Protein AF-Q8NFA0-F1 (afdb_monomer)

Secondary structure (DSSP, 8-state):
--------TTS-HHHHHHTS-HHHHHHHHHHHHHHHGGGSEE-HHHHIIIII-TTS-HHHHHHHHHHTT-BTTBEEHHHHHHHHHHHHH--HHHHHHHHHHHHB-TTSS-EEHHHHHHHHHHHHSS--TTHHHHTTT-SEE-HHHHHHHHHH-TTSSHHHHHHHSTT----S-----PPPHHHHHHTTSSS-HHHHHHHHHHHHHHHTT-SSSS--HHHHHHHHTTTS-HHHHHHHHHHH-TT-SSS--HHHHHHHHIIIIIS-HHHHHHHHHHHH-SS-SSEE-HHHHHHHHHHHHHHHHHH--S--GGGGS-HHHHHHHHHHHH-SS-SSSEEHHHHHHHHHH-HHHHHHHHHHHHHHHHTS-PPPSSHHHHHHHHHHHHHHHHTT---TT-EEEEEEHHHHHHHHHHTT----------------------------------------------------------------------------------PPP------------------PPPPPP-SB--GGGBPPPSS-PEESS-S-SPBP-SSPP-BTTTEEEEEHHHHHHHHHHH-BS---EEEEEE-TTT--EEE-SS-EEEEEEEEPPP-----S-TT---S-PPPTT-----EEEEEEEE-TT-BHHHHHHHHHHHHT--GGGEEEEEEEETTEEEE---TT-BTTTTT--TT-EEEEEE--TTS--HHHHHHHHHGGG---------TT--EE---SS-HHHHHHHHHHHT-HHHHHHHHTTGGGGS--TT-TTS-TTHHHHHHHHHHHHHTSSS-SEE--HHHHHHHHHH-GGG-SS----HHHHHHHHHHHHHHHT-S-SS---------TT--HHHHHHHHHHHHHTT--SHHHHHH-EEEEEEEEETTT--EEEEEEEESSEEEEP---SEEEEEEEEE-TT-PPPEEEEEEEETT-BHHHHHHHHHHHHS--GGGEEEEEEETTEEEE---TTSBP---SSSEEEEEE-------------------------------------PPPP--------------------S-TT--------PPP-SEEEEEEEEEEE-SS-SSGGGTEEEEEEEEEEEEE--TT-BHHHHHHHHHHHHGGGBPPPPP--TT-TTTHHHHTT--SSSEEEEEE-TTSSSBSSS-GGG--S-EE--SSSSB---TT-EEEEEE-HHHHHHTB-HHHHT--EEPHHHHHHHHHHHPPEEHHHHHHHHTSEEEPPGGG-EEETTTTEEE-EEEEEEEEE--SEEEEEEE-EEEETTEEEE----EE--SSSB-GGGGBPPP-GGGG---------------------------------------------------------------------------------------------------------------------------------------------------------------------------------------------EEEEEEEEEEEETTEEEEEEEEE-TTS-EEEEETTEEEEE-GGGS--TTEEEEEEEETT--GGGGSPP-TTPPPP--HHHHHHHHHHHHHHHHH-

Solvent-accessible surface area (backbone atoms only — not comparable to full-atom values): 99088 Å² total; per-residue (Å²): 137,84,80,80,76,57,63,65,80,78,53,51,59,70,62,33,51,76,74,48,53,72,70,56,51,51,38,41,51,53,30,49,46,70,74,27,56,90,67,68,26,39,43,67,70,54,42,38,52,60,50,74,28,85,64,48,56,68,71,53,44,50,52,53,40,44,54,38,46,35,50,99,83,18,28,44,62,70,37,49,51,30,42,52,35,43,72,48,72,41,52,73,68,45,44,48,51,51,58,49,58,79,43,30,44,101,84,66,64,36,30,42,50,72,61,39,46,51,50,29,37,73,68,58,68,53,68,50,80,70,54,59,69,58,43,70,93,40,67,61,35,41,64,71,59,46,46,58,44,41,71,74,41,30,68,58,45,66,70,38,33,41,74,62,33,91,89,44,88,60,37,70,68,71,89,82,75,74,82,50,70,55,59,55,49,28,74,45,35,70,41,51,54,68,54,50,58,53,34,49,58,41,48,55,55,57,25,68,71,25,91,85,65,44,43,23,65,84,53,46,36,65,59,49,32,74,87,44,53,72,86,51,36,58,26,46,46,51,43,30,23,77,74,68,81,69,40,45,48,77,64,31,50,51,48,37,49,17,30,53,64,55,41,58,71,70,44,26,46,52,43,52,47,39,29,45,29,76,86,66,84,66,43,30,42,63,64,36,45,48,53,44,52,53,52,36,53,48,52,44,62,68,66,46,89,78,87,56,75,73,81,77,50,58,71,68,56,54,49,51,50,49,45,78,74,40,30,84,82,73,78,66,38,32,42,64,68,31,47,49,64,53,38,76,78,34,69,51,52,48,52,51,52,52,50,52,42,35,41,42,33,44,63,66,47,46,79,69,92,44,52,56,55,45,36,50,41,54,47,57,50,49,62,40,54,61,74,71,59,74,53,64,80,42,54,36,30,54,41,28,31,71,47,52,51,46,43,35,57,43,23,62,55,81,79,77,82,82,81,82,76,78,92,72,91,77,81,90,79,94,75,91,79,87,82,90,84,86,88,86,81,89,80,85,83,81,86,87,79,91,77,91,75,90,76,91,72,88,80,75,88,73,91,70,88,75,86,85,81,83,88,78,87,77,91,77,89,80,90,81,95,72,88,75,86,70,93,71,79,89,65,93,70,86,79,79,92,80,91,81,93,75,90,76,76,91,68,94,73,83,90,90,84,91,85,74,79,69,61,82,67,70,51,44,57,32,65,89,51,38,50,85,74,91,66,98,49,56,62,77,48,79,42,56,66,52,62,44,73,76,71,74,76,42,80,81,69,52,27,43,81,40,51,53,59,59,48,53,31,50,37,70,76,46,35,58,80,41,59,35,56,27,48,22,38,63,37,94,85,78,67,47,57,41,74,43,82,75,46,33,39,33,36,35,39,30,67,51,79,80,83,74,76,92,70,87,75,98,83,78,84,89,78,77,71,78,56,94,79,58,78,77,78,61,56,51,57,28,32,36,64,42,55,52,81,42,28,44,42,61,51,50,55,51,48,20,63,76,70,71,43,58,68,94,40,53,49,48,25,44,56,79,46,101,93,40,69,45,76,61,82,64,42,82,48,27,35,56,80,72,63,61,54,69,72,40,42,34,33,41,45,59,49,42,97,44,68,18,47,64,65,63,53,51,48,63,75,52,40,95,77,52,85,72,80,62,46,75,32,60,66,56,51,36,8,31,48,42,82,33,41,33,33,32,55,42,20,40,49,52,46,56,62,55,37,58,71,61,37,53,39,36,64,70,51,53,56,42,64,41,53,22,55,80,32,87,88,27,58,56,25,52,50,41,50,33,47,31,57,50,50,41,58,39,48,61,21,47,36,54,54,45,69,62,56,67,39,52,50,48,47,29,71,78,39,60,87,70,45,78,67,61,82,67,60,33,68,63,48,41,53,52,51,52,48,38,39,26,37,6,30,21,73,42,79,71,66,70,91,76,86,87,74,76,35,89,84,56,58,67,70,59,52,40,49,53,42,48,51,56,45,53,54,46,52,37,26,66,49,46,66,35,25,40,22,29,35,36,41,38,37,34,32,71,84,78,63,52,70,44,51,48,53,46,78,38,57,57,46,76,29,50,65,86,71,75,77,54,40,79,45,76,37,41,37,39,57,66,79,23,62,74,30,36,31,39,30,39,81,38,52,72,81,37,29,38,51,54,52,38,48,57,48,19,74,72,74,77,44,58,53,89,25,54,45,51,33,36,34,42,83,37,40,77,75,49,66,75,57,50,88,41,66,64,74,88,64,93,82,43,48,60,34,33,34,49,47,71,76,79,78,73,91,72,78,82,73,77,85,77,89,75,89,85,83,81,88,86,85,85,88,82,84,85,88,79,81,91,86,86,83,85,84,78,84,82,86,84,81,90,85,89,88,82,93,74,87,70,89,67,77,75,78,80,77,75,83,64,76,86,71,50,74,82,68,88,75,76,92,65,84,80,82,44,55,39,49,31,30,36,29,39,67,46,77,44,94,58,39,58,29,35,74,48,29,49,39,77,41,77,41,58,72,56,44,72,36,73,39,49,102,80,33,27,32,38,56,47,54,51,48,50,42,47,46,46,49,78,31,39,61,79,80,67,81,94,67,95,81,57,65,63,57,47,75,60,62,75,63,76,60,97,53,69,49,47,46,20,36,6,30,93,83,59,54,34,23,53,68,50,39,57,72,58,64,43,62,28,58,75,57,69,81,38,86,51,75,53,86,67,78,96,44,25,36,25,40,37,40,37,70,62,48,48,69,75,29,44,40,70,66,53,72,70,51,58,47,74,39,72,43,31,58,52,42,51,46,64,66,61,54,65,44,47,48,68,56,22,51,51,58,52,47,36,78,42,74,43,49,91,92,55,49,39,72,36,85,87,75,75,40,71,34,51,26,36,39,29,38,38,41,68,42,82,28,51,33,42,33,39,34,52,49,39,69,44,82,54,97,92,39,79,44,69,61,80,65,32,54,50,68,68,58,60,74,35,64,61,64,89,55,40,64,86,75,68,74,80,75,76,70,79,69,85,81,80,80,91,73,84,84,90,82,89,88,83,90,82,86,80,89,88,79,88,82,87,85,86,84,87,89,83,91,81,92,84,82,87,79,89,84,88,82,91,82,85,84,84,90,86,84,86,80,87,85,89,87,90,86,89,86,83,87,86,82,90,83,81,92,75,91,81,79,85,81,90,76,88,81,90,82,90,84,84,82,90,82,83,88,82,85,86,84,89,76,87,76,86,69,81,83,73,87,76,77,84,84,76,90,82,85,87,83,82,89,83,81,88,84,88,80,80,87,81,90,82,86,83,84,82,88,84,83,88,87,89,90,84,92,87,84,90,83,91,80,91,77,87,77,86,80,78,86,76,88,76,84,84,82,88,84,81,89,84,91,84,82,89,79,93,74,97,70,83,86,77,76,72,85,79,74,75,82,74,86,68,65,72,31,23,33,53,41,26,34,31,26,50,49,78,51,97,93,49,64,52,34,33,22,40,37,44,44,96,87,76,45,37,33,40,35,52,34,47,42,53,45,81,51,61,84,86,74,60,73,56,61,43,51,34,37,41,35,27,40,44,55,90,70,73,62,72,82,70,54,82,88,59,84,94,60,72,68,59,85,55,64,68,58,53,50,53,42,57,64,48,47,58,54,49,67,74,70,108

Radius of gyration: 48.59 Å; Cα contacts (8 Å, |Δi|>4): 2078; chains: 1; bounding box: 145×130×145 Å

InterPro domains:
  IPR001394 Peptidase C19, ubiquitin carboxyl-terminal hydrolase [PF00443] (734-1564)
  IPR002048 EF-hand domain [PF13202] (236-253)
  IPR002048 EF-hand domain [PF13202] (272-293)
  IPR002048 EF-hand domain [PS50222] (228-263)
  IPR002048 EF-hand domain [PS50222] (264-299)
  IPR002048 EF-hand domain [SM00054] (232-260)
  IPR002048 EF-hand domain [SM00054] (268-296)
  IPR002048 EF-hand domain [cd00051] (237-293)
  IPR006615 Peptidase C19, ubiquitin-specific peptidase, DUSP domain [PF06337] (393-585)
  IPR006615 Peptidase C19, ubiquitin-specific peptidase, DUSP domain [PS51283] (369-585)
  IPR006615 Peptidase C19, ubiquitin-specific peptidase, DUSP domain [SM00695] (389-588)
  IPR011992 EF-hand domain pair [SSF47473] (18-164)
  IPR011992 EF-hand domain pair [SSF47473] (178-356)
  IPR018200 Ubiquitin specific protease, conserved site [PS00972] (735-750)
  IPR018200 Ubiquitin specific protease, conserved site [PS00973] (1510-1527)
  IPR018247 EF-Hand 1, calcium-binding site [PS00018] (241-253)
  IPR018247 EF-Hand 1, calcium-binding site [PS00018] (277-289)
  IPR028135 Ubiquitin-like domain, USP-type [PF14836] (641-710)
  IPR028889 Ubiquitin specific protease UPS, catalytic domain [PS50235] (734-1567)
  IPR035927 DUSP-like superfamily [G3DSA:3.30.2230.10] (367-598)

Nearest PDB structures (foldseek):
  7r2g-assembly2_B  TM=9.684E-01  e=3.033E-29  Homo sapiens
  7r2g-assembly1_A  TM=9.602E-01  e=2.767E-28  Homo sapiens
  6cpm-assembly2_D  TM=9.480E-01  e=5.817E-27  Homo sapiens
  6crn-assembly1_A  TM=9.267E-01  e=3.559E-27  Homo sapiens
  6crn-assembly1_B  TM=9.321E-01  e=1.049E-26  Homo sapiens

GO terms:
  GO:0005515 protein binding (F, IPI)
  GO:0004843 cysteine-type deubiquitinase activity (F, IDA)
  GO:0005794 Golgi apparatus (C, IDA)
  GO:0000139 Golgi membrane (C, EXP)
  GO:0016579 protein deubiquitination (P, TAS)
  GO:1904263 positive regulation of TORC1 signaling (P, IMP)

Structure (mmCIF, N/CA/C/O backbone):
data_AF-Q8NFA0-F1
#
_entry.id   AF-Q8NFA0-F1
#
loop_
_atom_site.group_PDB
_atom_site.id
_atom_site.type_symbol
_atom_site.label_atom_id
_atom_site.label_alt_id
_atom_site.label_comp_id
_atom_site.label_asym_id
_atom_site.label_entity_id
_atom_site.label_seq_id
_atom_site.pdbx_PDB_ins_code
_atom_site.Cartn_x
_atom_site.Cartn_y
_atom_site.Cartn_z
_atom_site.occupancy
_atom_site.B_iso_or_equiv
_atom_site.auth_seq_id
_atom_site.auth_comp_id
_atom_site.auth_asym_id
_atom_site.auth_atom_id
_atom_site.pdbx_PDB_model_num
ATOM 1 N N . MET A 1 1 ? -13.808 47.239 -35.999 1.00 28.14 1 MET A N 1
ATOM 2 C CA . MET A 1 1 ? -13.266 46.997 -34.645 1.00 28.14 1 MET A CA 1
ATOM 3 C C . MET A 1 1 ? -11.765 46.763 -34.756 1.00 28.14 1 MET A C 1
ATOM 5 O O . MET A 1 1 ? -11.349 45.632 -34.947 1.00 28.14 1 MET A O 1
ATOM 9 N N . GLY A 1 2 ? -10.957 47.824 -34.740 1.00 36.69 2 GLY A N 1
ATOM 10 C CA . GLY A 1 2 ? -9.494 47.717 -34.778 1.00 36.69 2 GLY A CA 1
ATOM 11 C C . GLY A 1 2 ? -8.932 47.893 -33.375 1.00 36.69 2 GLY A C 1
ATOM 12 O O . GLY A 1 2 ? -8.394 48.952 -33.068 1.00 36.69 2 GLY A O 1
ATOM 13 N N . ALA A 1 3 ? -9.150 46.919 -32.490 1.00 36.44 3 ALA A N 1
ATOM 14 C CA . ALA A 1 3 ? -8.500 46.937 -31.185 1.00 36.44 3 ALA A CA 1
ATOM 15 C C . ALA A 1 3 ? -7.010 46.655 -31.416 1.00 36.44 3 ALA A C 1
ATOM 17 O O . ALA A 1 3 ? -6.641 45.574 -31.866 1.00 36.44 3 ALA A O 1
ATOM 18 N N . LYS A 1 4 ? -6.209 47.699 -31.196 1.00 39.16 4 LYS A N 1
ATOM 19 C CA . LYS A 1 4 ? -4.758 47.786 -31.353 1.00 39.16 4 LYS A CA 1
ATOM 20 C C . LYS A 1 4 ? -4.063 46.528 -30.826 1.00 39.16 4 LYS A C 1
ATOM 22 O O . LYS A 1 4 ? -3.911 46.356 -29.622 1.00 39.16 4 LYS A O 1
ATOM 27 N N . GLU A 1 5 ? -3.613 45.670 -31.734 1.00 42.38 5 GLU A N 1
ATOM 28 C CA . GLU A 1 5 ? -2.579 44.694 -31.416 1.00 42.38 5 GLU A CA 1
ATOM 29 C C . GLU A 1 5 ? -1.300 45.489 -31.149 1.00 42.38 5 GLU A C 1
ATOM 31 O O . GLU A 1 5 ? -0.738 46.095 -32.063 1.00 42.38 5 GLU A O 1
ATOM 36 N N . SER A 1 6 ? -0.858 45.527 -29.895 1.00 46.25 6 SER A N 1
ATOM 37 C CA . SER A 1 6 ? 0.470 45.978 -29.484 1.00 46.25 6 SER A CA 1
ATOM 38 C C . SER A 1 6 ? 1.526 45.052 -30.095 1.00 46.25 6 SER A C 1
ATOM 40 O O . SER A 1 6 ? 2.087 44.186 -29.429 1.00 46.25 6 SER A O 1
ATOM 42 N N . ARG A 1 7 ? 1.740 45.148 -31.409 1.00 51.31 7 ARG A N 1
ATOM 43 C CA . ARG A 1 7 ? 2.797 44.405 -32.088 1.00 51.31 7 ARG A CA 1
ATOM 44 C C . ARG A 1 7 ? 4.132 45.023 -31.703 1.00 51.31 7 ARG A C 1
ATOM 46 O O . ARG A 1 7 ? 4.281 46.245 -31.720 1.00 51.31 7 ARG A O 1
ATOM 53 N N . ILE A 1 8 ? 5.121 44.166 -31.459 1.00 57.38 8 ILE A N 1
ATOM 54 C CA . ILE A 1 8 ? 6.537 44.521 -31.555 1.00 57.38 8 ILE A CA 1
ATOM 55 C C . ILE A 1 8 ? 6.787 44.937 -33.015 1.00 57.38 8 ILE A C 1
ATOM 57 O O . ILE A 1 8 ? 7.165 44.133 -33.855 1.00 57.38 8 ILE A O 1
ATOM 61 N N . GLY A 1 9 ? 6.487 46.189 -33.362 1.00 62.91 9 GLY A N 1
ATOM 62 C CA . GLY A 1 9 ? 6.698 46.733 -34.708 1.00 62.91 9 GLY A CA 1
ATOM 63 C C . GLY A 1 9 ? 8.154 47.122 -34.974 1.00 62.91 9 GLY A C 1
ATOM 64 O O . GLY A 1 9 ? 8.478 47.584 -36.062 1.00 62.91 9 GLY A O 1
ATOM 65 N N . PHE A 1 10 ? 9.028 46.976 -33.975 1.00 71.38 10 PHE A N 1
ATOM 66 C CA . PHE A 1 10 ? 10.420 47.432 -34.022 1.00 71.38 10 PHE A CA 1
ATOM 67 C C . PHE A 1 10 ? 11.356 46.454 -34.740 1.00 71.38 10 PHE A C 1
ATOM 69 O O . PHE A 1 10 ? 12.424 46.861 -35.186 1.00 71.38 10 PHE A O 1
ATOM 76 N N . LEU A 1 11 ? 10.952 45.186 -34.848 1.00 83.06 11 LEU A N 1
ATOM 77 C CA . LEU A 1 11 ? 11.686 44.099 -35.488 1.00 83.06 11 LEU A CA 1
ATOM 78 C C . LEU A 1 11 ? 10.670 43.233 -36.243 1.00 83.06 11 LEU A C 1
ATOM 80 O O . LEU A 1 11 ? 9.732 42.721 -35.635 1.00 83.06 11 LEU A O 1
ATOM 84 N N . SER A 1 12 ? 10.813 43.094 -37.563 1.00 86.94 12 SER A N 1
ATOM 85 C CA . SER A 1 12 ? 9.913 42.235 -38.342 1.00 86.94 12 SER A CA 1
ATOM 86 C C . SER A 1 12 ? 10.208 40.757 -38.077 1.00 86.94 12 SER A C 1
ATOM 88 O O . SER A 1 12 ? 11.324 40.389 -37.712 1.00 86.94 12 SER A O 1
ATOM 90 N N . TYR A 1 13 ? 9.215 39.891 -38.294 1.00 89.12 13 TYR A N 1
ATOM 91 C CA . TYR A 1 13 ? 9.393 38.439 -38.182 1.00 89.12 13 TYR A CA 1
ATOM 92 C C . TYR A 1 13 ? 10.519 37.919 -39.091 1.00 89.12 13 TYR A C 1
ATOM 94 O O . TYR A 1 13 ? 11.347 37.132 -38.647 1.00 89.12 13 TYR A O 1
ATOM 102 N N . GLU A 1 14 ? 10.601 38.409 -40.330 1.00 90.25 14 GLU A N 1
ATOM 103 C CA . GLU A 1 14 ? 11.657 38.030 -41.278 1.00 90.25 14 GLU A CA 1
ATOM 104 C C . GLU A 1 14 ? 13.053 38.444 -40.799 1.00 90.25 14 GLU A C 1
ATOM 106 O O . GLU A 1 14 ? 14.000 37.666 -40.890 1.00 90.25 14 GLU A O 1
ATOM 111 N N . GLU A 1 15 ? 13.186 39.651 -40.246 1.00 91.25 15 GLU A N 1
ATOM 112 C CA . GLU A 1 15 ? 14.459 40.128 -39.708 1.00 91.25 15 GLU A CA 1
ATOM 113 C C . GLU A 1 15 ? 14.844 39.379 -38.426 1.00 91.25 15 GLU A C 1
ATOM 115 O O . GLU A 1 15 ? 16.020 39.091 -38.213 1.00 91.25 15 GLU A O 1
ATOM 120 N N . ALA A 1 16 ? 13.866 39.004 -37.595 1.00 91.25 16 ALA A N 1
ATOM 121 C CA . ALA A 1 16 ? 14.111 38.155 -36.437 1.00 91.25 16 ALA A CA 1
ATOM 122 C C . ALA A 1 16 ? 14.649 36.778 -36.857 1.00 91.25 16 ALA A C 1
ATOM 124 O O . ALA A 1 16 ? 15.624 36.313 -36.274 1.00 91.25 16 ALA A O 1
ATOM 125 N N . LEU A 1 17 ? 14.073 36.161 -37.897 1.00 92.75 17 LEU A N 1
ATOM 126 C CA . LEU A 1 17 ? 14.545 34.879 -38.427 1.00 92.75 17 LEU A CA 1
ATOM 127 C C . LEU A 1 17 ? 15.975 34.952 -38.970 1.00 92.75 17 LEU A C 1
ATOM 129 O O . LEU A 1 17 ? 16.756 34.052 -38.693 1.00 92.75 17 LEU A O 1
ATOM 133 N N . ARG A 1 18 ? 16.359 36.033 -39.665 1.00 92.44 18 ARG A N 1
ATOM 134 C CA . ARG A 1 18 ? 17.746 36.210 -40.148 1.00 92.44 18 ARG A CA 1
ATOM 135 C C . ARG A 1 18 ? 18.785 36.250 -39.031 1.00 92.44 18 ARG A C 1
ATOM 137 O O . ARG A 1 18 ? 19.961 36.006 -39.281 1.00 92.44 18 ARG A O 1
ATOM 144 N N . ARG A 1 19 ? 18.371 36.602 -37.814 1.00 93.12 19 ARG A N 1
ATOM 145 C CA . ARG A 1 19 ? 19.250 36.681 -36.646 1.00 93.12 19 ARG A CA 1
ATOM 146 C C . ARG A 1 19 ? 19.265 35.394 -35.832 1.00 93.12 19 ARG A C 1
ATOM 148 O O . ARG A 1 19 ? 19.837 35.430 -34.752 1.00 93.12 19 ARG A O 1
ATOM 155 N N . VAL A 1 20 ? 18.638 34.307 -36.282 1.00 92.81 20 VAL A N 1
ATOM 156 C CA . VAL A 1 20 ? 18.564 33.005 -35.595 1.00 92.81 20 VAL A CA 1
ATOM 157 C C . VAL A 1 20 ? 19.117 31.932 -36.529 1.00 92.81 20 VAL A C 1
ATOM 159 O O . VAL A 1 20 ? 18.814 31.947 -37.716 1.00 92.81 20 VAL A O 1
ATOM 162 N N . THR A 1 21 ? 19.941 31.016 -36.020 1.00 91.50 21 THR A N 1
ATOM 163 C CA . THR A 1 21 ? 20.461 29.913 -36.846 1.00 91.50 21 THR A CA 1
ATOM 164 C C . THR A 1 21 ? 19.376 28.864 -37.100 1.00 91.50 21 THR A C 1
ATOM 166 O O . THR A 1 21 ? 18.421 28.749 -36.329 1.00 91.50 21 THR A O 1
ATOM 169 N N . ASP A 1 22 ? 19.510 28.048 -38.149 1.00 89.62 22 ASP A N 1
ATOM 170 C CA . ASP A 1 22 ? 18.507 27.015 -38.460 1.00 89.62 22 ASP A CA 1
ATOM 171 C C . ASP A 1 22 ? 18.345 25.987 -37.326 1.00 89.62 22 ASP A C 1
ATOM 173 O O . ASP A 1 22 ? 17.229 25.560 -37.017 1.00 89.62 22 ASP A O 1
ATOM 177 N N . VAL A 1 23 ? 19.446 25.655 -36.642 1.00 88.69 23 VAL A N 1
ATOM 178 C CA . VAL A 1 23 ? 19.461 24.770 -35.465 1.00 88.69 23 VAL A CA 1
ATOM 179 C C . VAL A 1 23 ? 18.667 25.384 -34.309 1.00 88.69 23 VAL A C 1
ATOM 181 O O . VAL A 1 23 ? 17.809 24.726 -33.715 1.00 88.69 23 VAL A O 1
ATOM 184 N N . GLU A 1 24 ? 18.891 26.668 -34.018 1.00 92.31 24 GLU A N 1
ATOM 185 C CA . GLU A 1 24 ? 18.140 27.401 -32.995 1.00 92.31 24 GLU A CA 1
ATOM 186 C C . GLU A 1 24 ? 16.655 27.493 -33.348 1.00 92.31 24 GLU A C 1
ATOM 188 O O . GLU A 1 24 ? 15.795 27.261 -32.497 1.00 92.31 24 GLU A O 1
ATOM 193 N N . LEU A 1 25 ? 16.335 27.802 -34.607 1.00 94.06 25 LEU A N 1
ATOM 194 C CA . LEU A 1 25 ? 14.960 27.933 -35.074 1.00 94.06 25 LEU A CA 1
ATOM 195 C C . LEU A 1 25 ? 14.195 26.613 -34.942 1.00 94.06 25 LEU A C 1
ATOM 197 O O . LEU A 1 25 ? 13.045 26.620 -34.488 1.00 94.06 25 LEU A O 1
ATOM 201 N N . LYS A 1 26 ? 14.823 25.489 -35.308 1.00 93.81 26 LYS A N 1
ATOM 202 C CA . LYS A 1 26 ? 14.258 24.146 -35.130 1.00 93.81 26 LYS A CA 1
ATOM 203 C C . LYS A 1 26 ? 13.990 23.865 -33.650 1.00 93.81 26 LYS A C 1
ATOM 205 O O . LYS A 1 26 ? 12.845 23.591 -33.290 1.00 93.81 26 LYS A O 1
ATOM 210 N N . ARG A 1 27 ? 14.987 24.071 -32.778 1.00 93.38 27 ARG A N 1
ATOM 211 C CA . ARG A 1 27 ? 14.852 23.880 -31.321 1.00 93.38 27 ARG A CA 1
ATOM 212 C C . ARG A 1 27 ? 13.719 24.718 -30.726 1.00 93.38 27 ARG A C 1
ATOM 214 O O . ARG A 1 27 ? 12.913 24.207 -29.952 1.00 93.38 27 ARG A O 1
ATOM 221 N N . LEU A 1 28 ? 13.625 25.998 -31.092 1.00 94.81 28 LEU A N 1
ATOM 222 C CA . LEU A 1 28 ? 12.585 26.906 -30.598 1.00 94.81 28 LEU A CA 1
ATOM 223 C C . LEU A 1 28 ? 11.179 26.477 -31.044 1.00 94.81 28 LEU A C 1
ATOM 225 O O . LEU A 1 28 ? 10.238 26.563 -30.250 1.00 94.81 28 LEU A O 1
ATOM 229 N N . LYS A 1 29 ? 11.020 26.006 -32.290 1.00 93.75 29 LYS A N 1
ATOM 230 C CA . LYS A 1 29 ? 9.742 25.471 -32.793 1.00 93.75 29 LYS A CA 1
ATOM 231 C C . LYS A 1 29 ? 9.335 24.200 -32.051 1.00 93.75 29 LYS A C 1
ATOM 233 O O . LYS A 1 29 ? 8.177 24.086 -31.644 1.00 93.75 29 LYS A O 1
ATOM 238 N N . ASP A 1 30 ? 10.275 23.287 -31.834 1.00 92.75 30 ASP A N 1
ATOM 239 C CA . ASP A 1 30 ? 10.021 22.028 -31.132 1.00 92.75 30 ASP A CA 1
ATOM 240 C C . ASP A 1 30 ? 9.693 22.267 -29.652 1.00 92.75 30 ASP A C 1
ATOM 242 O O . ASP A 1 30 ? 8.721 21.711 -29.131 1.00 92.75 30 ASP A O 1
ATOM 246 N N . ALA A 1 31 ? 10.416 23.182 -28.997 1.00 92.75 31 ALA A N 1
ATOM 247 C CA . ALA A 1 31 ? 10.114 23.629 -27.640 1.00 92.75 31 ALA A CA 1
ATOM 248 C C . ALA A 1 31 ? 8.694 24.206 -27.551 1.00 92.75 31 ALA A C 1
ATOM 250 O O . ALA A 1 31 ? 7.911 23.769 -26.705 1.00 92.75 31 ALA A O 1
ATOM 251 N N . PHE A 1 32 ? 8.322 25.110 -28.466 1.00 94.25 32 PHE A N 1
ATOM 252 C CA . PHE A 1 32 ? 6.984 25.708 -28.527 1.00 94.25 32 PHE A CA 1
ATOM 253 C C . PHE A 1 32 ? 5.878 24.669 -28.730 1.00 94.25 32 PHE A C 1
ATOM 255 O O . PHE A 1 32 ? 4.877 24.685 -28.008 1.00 94.25 32 PHE A O 1
ATOM 262 N N . LYS A 1 33 ? 6.067 23.737 -29.670 1.00 91.44 33 LYS A N 1
ATOM 263 C CA . LYS A 1 33 ? 5.112 22.656 -29.946 1.00 91.44 33 LYS A CA 1
ATOM 264 C C . LYS A 1 33 ? 4.912 21.766 -28.718 1.00 91.44 33 LYS A C 1
ATOM 266 O O . LYS A 1 33 ? 3.775 21.433 -28.386 1.00 91.44 33 LYS A O 1
ATOM 271 N N . ARG A 1 34 ? 5.992 21.442 -27.997 1.00 88.25 34 ARG A N 1
ATOM 272 C CA . ARG A 1 34 ? 5.935 20.648 -26.760 1.00 88.25 34 ARG A CA 1
ATOM 273 C C . ARG A 1 34 ? 5.190 21.363 -25.634 1.00 88.25 34 ARG A C 1
ATOM 275 O O . ARG A 1 34 ? 4.465 20.707 -24.895 1.00 88.25 34 ARG A O 1
ATOM 282 N N . THR A 1 35 ? 5.345 22.681 -25.496 1.00 88.56 35 THR A N 1
ATOM 283 C CA . THR A 1 35 ? 4.697 23.422 -24.398 1.00 88.56 35 THR A CA 1
ATOM 284 C C . THR A 1 35 ? 3.228 23.746 -24.658 1.00 88.56 35 THR A C 1
ATOM 286 O O . THR A 1 35 ? 2.432 23.757 -23.723 1.00 88.56 35 THR A O 1
ATOM 289 N N . CYS A 1 36 ? 2.858 24.019 -25.911 1.00 86.44 36 CYS A N 1
ATOM 290 C CA . CYS A 1 36 ? 1.495 24.428 -26.267 1.00 86.44 36 CYS A CA 1
ATOM 291 C C . CYS A 1 36 ? 0.587 23.237 -26.621 1.00 86.44 36 CYS A C 1
ATOM 293 O O . CYS A 1 36 ? -0.638 23.363 -26.621 1.00 86.44 36 CYS A O 1
ATOM 295 N N . GLY A 1 37 ? 1.163 22.073 -26.944 1.00 76.06 37 GLY A N 1
ATOM 296 C CA . GLY A 1 37 ? 0.403 20.927 -27.433 1.00 76.06 37 GLY A CA 1
ATOM 297 C C . GLY A 1 37 ? -0.380 21.287 -28.700 1.00 76.06 37 GLY A C 1
ATOM 298 O O . GLY A 1 37 ? 0.181 21.804 -29.663 1.00 76.06 37 GLY A O 1
ATOM 299 N N . LEU A 1 38 ? -1.691 21.033 -28.695 1.00 76.75 38 LEU A N 1
ATOM 300 C CA . LEU A 1 38 ? -2.584 21.282 -29.836 1.00 76.75 38 LEU A CA 1
ATOM 301 C C . LEU A 1 38 ? -3.086 22.735 -29.942 1.00 76.75 38 LEU A C 1
ATOM 303 O O . LEU A 1 38 ? -3.720 23.074 -30.937 1.00 76.75 38 LEU A O 1
ATOM 307 N N . SER A 1 39 ? -2.856 23.596 -28.940 1.00 78.50 39 SER A N 1
ATOM 308 C CA . SER A 1 39 ? -3.474 24.932 -28.908 1.00 78.50 39 SER A CA 1
ATOM 309 C C . SER A 1 39 ? -2.840 25.933 -29.877 1.00 78.50 39 SER A C 1
ATOM 311 O O . SER A 1 39 ? -3.446 26.966 -30.129 1.00 78.50 39 SER A O 1
ATOM 313 N N . TYR A 1 40 ? -1.623 25.678 -30.377 1.00 85.44 40 TYR A N 1
ATOM 314 C CA . TYR A 1 40 ? -0.777 26.634 -31.121 1.00 85.44 40 TYR A CA 1
ATOM 315 C C . TYR A 1 40 ? -0.502 27.978 -30.400 1.00 85.44 40 TYR A C 1
ATOM 317 O O . TYR A 1 40 ? 0.152 28.857 -30.963 1.00 85.44 40 TYR A O 1
ATOM 325 N N . TYR A 1 41 ? -0.951 28.137 -29.150 1.00 91.50 41 TYR A N 1
ATOM 326 C CA . TYR A 1 41 ? -0.830 29.350 -28.343 1.00 91.50 41 TYR A CA 1
ATOM 327 C C . TYR A 1 41 ? -0.274 29.025 -26.951 1.00 91.50 41 TYR A C 1
ATOM 329 O O . TYR A 1 41 ? -0.781 28.143 -26.253 1.00 91.50 41 TYR A O 1
ATOM 337 N N . MET A 1 42 ? 0.725 29.791 -26.512 1.00 93.50 42 MET A N 1
ATOM 338 C CA . MET A 1 42 ? 1.337 29.654 -25.188 1.00 93.50 42 MET A CA 1
ATOM 339 C C . MET A 1 42 ? 0.601 30.514 -24.154 1.00 93.50 42 MET A C 1
ATOM 341 O O . MET A 1 42 ? 0.524 31.731 -24.306 1.00 93.50 42 MET A O 1
ATOM 345 N N . GLY A 1 43 ? 0.073 29.913 -23.086 1.00 92.06 43 GLY A N 1
ATOM 346 C CA . GLY A 1 43 ? -0.576 30.661 -21.999 1.00 92.06 43 GLY A CA 1
ATOM 347 C C . GLY A 1 43 ? 0.412 31.461 -21.136 1.00 92.06 43 GLY A C 1
ATOM 348 O O . GLY A 1 43 ? 1.585 31.107 -21.043 1.00 92.06 43 GLY A O 1
ATOM 349 N N . GLN A 1 44 ? -0.066 32.497 -20.438 1.00 93.06 44 GLN A N 1
ATOM 350 C CA . GLN A 1 44 ? 0.770 33.385 -19.611 1.00 93.06 44 GLN A CA 1
ATOM 351 C C . GLN A 1 44 ? 1.601 32.637 -18.557 1.00 93.06 44 GLN A C 1
ATOM 353 O O . GLN A 1 44 ? 2.811 32.810 -18.499 1.00 93.06 44 GLN A O 1
ATOM 358 N N . HIS A 1 45 ? 0.989 31.761 -17.754 1.00 91.19 45 HIS A N 1
ATOM 359 C CA . HIS A 1 45 ? 1.720 30.990 -16.736 1.00 91.19 45 HIS A CA 1
ATOM 360 C C . HIS A 1 45 ? 2.798 30.084 -17.357 1.00 91.19 45 HIS A C 1
ATOM 362 O O . HIS A 1 45 ? 3.890 29.932 -16.815 1.00 91.19 45 HIS A O 1
ATOM 368 N N . CYS A 1 46 ? 2.501 29.507 -18.524 1.00 92.25 46 CYS A N 1
ATOM 369 C CA . CYS A 1 46 ? 3.451 28.711 -19.291 1.00 92.25 46 CYS A CA 1
ATOM 370 C C . CYS A 1 46 ? 4.615 29.573 -19.796 1.00 92.25 46 CYS A C 1
ATOM 372 O O . CYS A 1 46 ? 5.759 29.166 -19.669 1.00 92.25 46 CYS A O 1
ATOM 374 N N . PHE A 1 47 ? 4.347 30.773 -20.311 1.00 94.00 47 PHE A N 1
ATOM 375 C CA . PHE A 1 47 ? 5.385 31.713 -20.734 1.00 94.00 47 PHE A CA 1
ATOM 376 C C . PHE A 1 47 ? 6.297 32.122 -19.570 1.00 94.00 47 PHE A C 1
ATOM 378 O O . PHE A 1 47 ? 7.518 32.053 -19.690 1.00 94.00 47 PHE A O 1
ATOM 385 N N . ILE A 1 48 ? 5.712 32.492 -18.427 1.00 91.06 48 ILE A N 1
ATOM 386 C CA . ILE A 1 48 ? 6.475 32.902 -17.241 1.00 91.06 48 ILE A CA 1
ATOM 387 C C . ILE A 1 48 ? 7.399 31.769 -16.793 1.00 91.06 48 ILE A C 1
ATOM 389 O O . ILE A 1 48 ? 8.591 31.996 -16.633 1.00 91.06 48 ILE A O 1
ATOM 393 N N . ARG A 1 49 ? 6.883 30.544 -16.665 1.00 89.50 49 ARG A N 1
ATOM 394 C CA . ARG A 1 49 ? 7.668 29.399 -16.193 1.00 89.50 49 ARG A CA 1
ATOM 395 C C . ARG A 1 49 ? 8.679 28.895 -17.227 1.00 89.50 49 ARG A C 1
ATOM 397 O O . ARG A 1 49 ? 9.831 28.644 -16.894 1.00 89.50 49 ARG A O 1
ATOM 404 N N . GLU A 1 50 ? 8.248 28.722 -18.476 1.00 90.50 50 GLU A N 1
ATOM 405 C CA . GLU A 1 50 ? 9.001 27.981 -19.498 1.00 90.50 50 GLU A CA 1
ATOM 406 C C . GLU A 1 50 ? 9.941 28.857 -20.322 1.00 90.50 50 GLU A C 1
ATOM 408 O O . GLU A 1 50 ? 10.988 28.382 -20.759 1.00 90.50 50 GLU A O 1
ATOM 413 N N . VAL A 1 51 ? 9.600 30.134 -20.511 1.00 92.56 51 VAL A N 1
ATOM 414 C CA . VAL A 1 51 ? 10.415 31.077 -21.286 1.00 92.56 51 VAL A CA 1
ATOM 415 C C . VAL A 1 51 ? 11.312 31.902 -20.370 1.00 92.56 51 VAL A C 1
ATOM 417 O O . VAL A 1 51 ? 12.524 31.917 -20.562 1.00 92.56 51 VAL A O 1
ATOM 420 N N . LEU A 1 52 ? 10.731 32.583 -19.377 1.00 89.25 52 LEU A N 1
ATOM 421 C CA . LEU A 1 52 ? 11.462 33.513 -18.506 1.00 89.25 52 LEU A CA 1
ATOM 422 C C . LEU A 1 52 ? 12.080 32.824 -17.277 1.00 89.25 52 LEU A C 1
ATOM 424 O O . LEU A 1 52 ? 13.229 33.095 -16.924 1.00 89.25 52 LEU A O 1
ATOM 428 N N . GLY A 1 53 ? 11.344 31.902 -16.658 1.00 85.19 53 GLY A N 1
ATOM 429 C CA . GLY A 1 53 ? 11.674 31.238 -15.399 1.00 85.19 53 GLY A CA 1
ATOM 430 C C . GLY A 1 53 ? 11.110 31.926 -14.160 1.00 85.19 53 GLY A C 1
ATOM 431 O O . GLY A 1 53 ? 10.902 33.137 -14.135 1.00 85.19 53 GLY A O 1
ATOM 432 N N . ASP A 1 54 ? 10.977 31.146 -13.086 1.00 79.31 54 ASP A N 1
ATOM 433 C CA . ASP A 1 54 ? 10.368 31.568 -11.812 1.00 79.31 54 ASP A CA 1
ATOM 434 C C . ASP A 1 54 ? 11.136 32.677 -11.068 1.00 79.31 54 ASP A C 1
ATOM 436 O O . ASP A 1 54 ? 10.606 33.295 -10.150 1.00 79.31 54 ASP A O 1
ATOM 440 N N . GLY A 1 55 ? 12.381 32.960 -11.465 1.00 79.38 55 GLY A N 1
ATOM 441 C CA . GLY A 1 55 ? 13.177 34.041 -10.878 1.00 79.38 55 GLY A CA 1
ATOM 442 C C . GLY A 1 55 ? 12.741 35.443 -11.315 1.00 79.38 55 GLY A C 1
ATOM 443 O O . GLY A 1 55 ? 13.142 36.419 -10.685 1.00 79.38 55 GLY A O 1
ATOM 444 N N . VAL A 1 56 ? 11.950 35.572 -12.387 1.00 86.75 56 VAL A N 1
ATOM 445 C CA . VAL A 1 56 ? 11.466 36.879 -12.854 1.00 86.75 56 VAL A CA 1
ATOM 446 C C . VAL A 1 56 ? 10.262 37.310 -12.012 1.00 86.75 56 VAL A C 1
ATOM 448 O O . VAL A 1 56 ? 9.284 36.564 -11.946 1.00 86.75 56 VAL A O 1
ATOM 451 N N . PRO A 1 57 ? 10.262 38.518 -11.410 1.00 88.19 57 PRO A N 1
ATOM 452 C CA . PRO A 1 57 ? 9.130 38.984 -10.622 1.00 88.19 57 PRO A CA 1
ATOM 453 C C . PRO A 1 57 ? 7.822 38.922 -11.432 1.00 88.19 57 PRO A C 1
ATOM 455 O O . PRO A 1 57 ? 7.797 39.402 -12.571 1.00 88.19 57 PRO A O 1
ATOM 458 N N . PRO A 1 58 ? 6.712 38.403 -10.871 1.00 87.44 58 PRO A N 1
ATOM 459 C CA . PRO A 1 58 ? 5.490 38.127 -11.634 1.00 87.44 58 PRO A CA 1
ATOM 460 C C . PRO A 1 58 ? 4.947 39.334 -12.406 1.00 87.44 58 PRO A C 1
ATOM 462 O O . PRO A 1 58 ? 4.490 39.198 -13.538 1.00 87.44 58 PRO A O 1
ATOM 465 N N . LYS A 1 59 ? 5.049 40.534 -11.821 1.00 87.06 59 LYS A N 1
ATOM 466 C CA . LYS A 1 59 ? 4.608 41.786 -12.452 1.00 87.06 59 LYS A CA 1
ATOM 467 C C . LYS A 1 59 ? 5.467 42.187 -13.646 1.00 87.06 59 LYS A C 1
ATOM 469 O O . LYS A 1 59 ? 4.941 42.683 -14.634 1.00 87.06 59 LYS A O 1
ATOM 474 N N . VAL A 1 60 ? 6.770 41.929 -13.588 1.00 89.00 60 VAL A N 1
ATOM 475 C CA . VAL A 1 60 ? 7.672 42.158 -14.721 1.00 89.00 60 VAL A CA 1
ATOM 476 C C . VAL A 1 60 ? 7.378 41.152 -15.830 1.00 89.00 60 VAL A C 1
ATOM 478 O O . VAL A 1 60 ? 7.276 41.525 -16.995 1.00 89.00 60 VAL A O 1
ATOM 481 N N . ALA A 1 61 ? 7.190 39.884 -15.464 1.00 91.00 61 ALA A N 1
ATOM 482 C CA . ALA A 1 61 ? 6.898 38.813 -16.406 1.00 91.00 61 ALA A CA 1
ATOM 483 C C . ALA A 1 61 ? 5.558 39.032 -17.140 1.00 91.00 61 ALA A C 1
ATOM 485 O O . ALA A 1 61 ? 5.465 38.797 -18.344 1.00 91.00 61 ALA A O 1
ATOM 486 N N . GLU A 1 62 ? 4.544 39.548 -16.438 1.00 90.44 62 GLU A N 1
ATOM 487 C CA . GLU A 1 62 ? 3.261 39.981 -17.005 1.00 90.44 62 GLU A CA 1
ATOM 488 C C . GLU A 1 62 ? 3.436 41.110 -18.033 1.00 90.44 62 GLU A C 1
ATOM 490 O O . GLU A 1 62 ? 2.898 41.018 -19.136 1.00 90.44 62 GLU A O 1
ATOM 495 N N . VAL A 1 63 ? 4.245 42.129 -17.719 1.00 89.25 63 VAL A N 1
ATOM 496 C CA . VAL A 1 63 ? 4.551 43.225 -18.655 1.00 89.25 63 VAL A CA 1
ATOM 497 C C . VAL A 1 63 ? 5.242 42.703 -19.920 1.00 89.25 63 VAL A C 1
ATOM 499 O O . VAL A 1 63 ? 4.856 43.094 -21.020 1.00 89.25 63 VAL A O 1
ATOM 502 N N . ILE A 1 64 ? 6.207 41.784 -19.790 1.00 90.50 64 ILE A N 1
ATOM 503 C CA . ILE A 1 64 ? 6.905 41.175 -20.939 1.00 90.50 64 ILE A CA 1
ATOM 504 C C . ILE A 1 64 ? 5.947 40.315 -21.779 1.00 90.50 64 ILE A C 1
ATOM 506 O O . ILE A 1 64 ? 5.978 40.360 -23.006 1.00 90.50 64 ILE A O 1
ATOM 510 N N . TYR A 1 65 ? 5.073 39.533 -21.142 1.00 92.81 65 TYR A N 1
ATOM 511 C CA . TYR A 1 65 ? 4.098 38.705 -21.854 1.00 92.81 65 TYR A CA 1
ATOM 512 C C . TYR A 1 65 ? 3.147 39.558 -22.705 1.00 92.81 65 TYR A C 1
ATOM 514 O O . TYR A 1 65 ? 2.945 39.278 -23.889 1.00 92.81 65 TYR A O 1
ATOM 522 N N . CYS A 1 66 ? 2.601 40.630 -22.124 1.00 89.81 66 CYS A N 1
ATOM 523 C CA . CYS A 1 66 ? 1.721 41.558 -22.829 1.00 89.81 66 CYS A CA 1
ATOM 524 C C . CYS A 1 66 ? 2.459 42.314 -23.946 1.00 89.81 66 CYS A C 1
ATOM 526 O O . CYS A 1 66 ? 1.917 42.467 -25.041 1.00 89.81 66 CYS A O 1
ATOM 528 N N . SER A 1 67 ? 3.705 42.743 -23.712 1.00 87.31 67 SER A N 1
ATOM 529 C CA . SER A 1 67 ? 4.504 43.455 -24.721 1.00 87.31 67 SER A CA 1
ATOM 530 C C . SER A 1 67 ? 4.908 42.562 -25.900 1.00 87.31 67 SER A C 1
ATOM 532 O O . SER A 1 67 ? 5.049 43.050 -27.018 1.00 87.31 67 SER A O 1
ATOM 534 N N . PHE A 1 68 ? 5.016 41.247 -25.685 1.00 90.25 68 PHE A N 1
ATOM 535 C CA . PHE A 1 68 ? 5.182 40.252 -26.747 1.00 90.25 68 PHE A CA 1
ATOM 536 C C . PHE A 1 68 ? 3.881 40.003 -27.527 1.00 90.25 68 PHE A C 1
ATOM 538 O O . PHE A 1 68 ? 3.859 39.184 -28.435 1.00 90.25 68 PHE A O 1
ATOM 545 N N . GLY A 1 69 ? 2.777 40.686 -27.215 1.00 87.75 69 GLY A N 1
ATOM 546 C CA . GLY A 1 69 ? 1.479 40.452 -27.848 1.00 87.75 69 GLY A CA 1
ATOM 547 C C . GLY A 1 69 ? 0.746 39.231 -27.286 1.00 87.75 69 GLY A C 1
ATOM 548 O O . GLY A 1 69 ? -0.104 38.654 -27.966 1.00 87.75 69 GLY A O 1
ATOM 549 N N . GLY A 1 70 ? 1.084 38.809 -26.065 1.00 89.19 70 GLY A N 1
ATOM 550 C CA . GLY A 1 70 ? 0.337 37.806 -25.321 1.00 89.19 70 GLY A CA 1
ATOM 551 C C . GLY A 1 70 ? -1.048 38.332 -24.950 1.00 89.19 70 GLY A C 1
ATOM 552 O O . GLY A 1 70 ? -1.191 39.408 -24.376 1.00 89.19 70 GLY A O 1
ATOM 553 N N . THR A 1 71 ? -2.085 37.565 -25.279 1.00 88.62 71 THR A N 1
ATOM 554 C CA . THR A 1 71 ? -3.482 37.891 -24.943 1.00 88.62 71 THR A CA 1
ATOM 555 C C . THR A 1 71 ? -4.063 36.836 -24.005 1.00 88.62 71 THR A C 1
ATOM 557 O O . THR A 1 71 ? -3.391 35.859 -23.665 1.00 88.62 71 THR A O 1
ATOM 560 N N . SER A 1 72 ? -5.335 36.968 -23.625 1.00 86.31 72 SER A N 1
ATOM 561 C CA . SER A 1 72 ? -6.063 35.902 -22.923 1.00 86.31 72 SER A CA 1
ATOM 562 C C . SER A 1 72 ? -6.174 34.602 -23.733 1.00 86.31 72 SER A C 1
ATOM 564 O O . SER A 1 72 ? -6.334 33.540 -23.140 1.00 86.31 72 SER A O 1
ATOM 566 N N . LYS A 1 73 ? -6.049 34.657 -25.071 1.00 86.31 73 LYS A N 1
ATOM 567 C CA . LYS A 1 73 ? -5.992 33.466 -25.940 1.00 86.31 73 LYS A CA 1
ATOM 568 C C . LYS A 1 73 ? -4.620 32.779 -25.934 1.00 86.31 73 LYS A C 1
ATOM 570 O O . LYS A 1 73 ? -4.527 31.630 -26.350 1.00 86.31 73 LYS A O 1
ATOM 575 N N . GLY A 1 74 ? -3.578 33.470 -25.473 1.00 89.81 74 GLY A N 1
ATOM 576 C CA . GLY A 1 74 ? -2.190 33.012 -25.491 1.00 89.81 74 GLY A CA 1
ATOM 577 C C . GLY A 1 74 ? -1.285 33.826 -26.426 1.00 89.81 74 GLY A C 1
ATOM 578 O O . GLY A 1 74 ? -1.730 34.756 -27.105 1.00 89.81 74 GLY A O 1
ATOM 579 N N . LEU A 1 75 ? -0.001 33.471 -26.441 1.00 92.12 75 LEU A N 1
ATOM 580 C CA . LEU A 1 75 ? 1.065 34.055 -27.254 1.00 92.12 75 LEU A CA 1
ATOM 581 C C . LEU A 1 75 ? 1.399 33.137 -28.441 1.00 92.12 75 LEU A C 1
ATOM 583 O O . LEU A 1 75 ? 1.662 31.948 -28.258 1.00 92.12 75 LEU A O 1
ATOM 587 N N . HIS A 1 76 ? 1.394 33.687 -29.658 1.00 92.88 76 HIS A N 1
ATOM 588 C CA . HIS A 1 76 ? 1.717 32.957 -30.890 1.00 92.88 76 HIS A CA 1
ATOM 589 C C . HIS A 1 76 ? 3.237 32.879 -31.130 1.00 92.88 76 HIS A C 1
ATOM 591 O O . HIS A 1 76 ? 3.958 33.831 -30.822 1.00 92.88 76 HIS A O 1
ATOM 597 N N . PHE A 1 77 ? 3.722 31.798 -31.758 1.00 93.12 77 PHE A N 1
ATOM 598 C CA . PHE A 1 77 ? 5.156 31.568 -32.008 1.00 93.12 77 PHE A CA 1
ATOM 599 C C . PHE A 1 77 ? 5.851 32.733 -32.729 1.00 93.12 77 PHE A C 1
ATOM 601 O O . PHE A 1 77 ? 6.928 33.155 -32.319 1.00 93.12 77 PHE A O 1
ATOM 608 N N . ASN A 1 78 ? 5.218 33.298 -33.766 1.00 91.81 78 ASN A N 1
ATOM 609 C CA . ASN A 1 78 ? 5.791 34.420 -34.524 1.00 91.81 78 ASN A CA 1
ATOM 610 C C . ASN A 1 78 ? 6.081 35.642 -33.647 1.00 91.81 78 ASN A C 1
ATOM 612 O O . ASN A 1 78 ? 7.068 36.334 -33.870 1.00 91.81 78 ASN A O 1
ATOM 616 N N . ASN A 1 79 ? 5.247 35.892 -32.638 1.00 91.69 79 ASN A N 1
ATOM 617 C CA . ASN A 1 79 ? 5.472 36.997 -31.719 1.00 91.69 79 ASN A CA 1
ATOM 618 C C . ASN A 1 79 ? 6.510 36.630 -30.652 1.00 91.69 79 ASN A C 1
ATOM 620 O O . ASN A 1 79 ? 7.349 37.457 -30.302 1.00 91.69 79 ASN A O 1
ATOM 624 N N . LEU A 1 80 ? 6.487 35.378 -30.179 1.00 93.88 80 LEU A N 1
ATOM 625 C CA . LEU A 1 80 ? 7.478 34.863 -29.239 1.00 93.88 80 LEU A CA 1
ATOM 626 C C . LEU A 1 80 ? 8.897 34.985 -29.804 1.00 93.88 80 LEU A C 1
ATOM 628 O O . LEU A 1 80 ? 9.756 35.537 -29.130 1.00 93.88 80 LEU A O 1
ATOM 632 N N . ILE A 1 81 ? 9.149 34.523 -31.033 1.00 93.62 81 ILE A N 1
ATOM 633 C CA . ILE A 1 81 ? 10.496 34.573 -31.621 1.00 93.62 81 ILE A CA 1
ATOM 634 C C . ILE A 1 81 ? 10.976 36.008 -31.844 1.00 93.62 81 ILE A C 1
ATOM 636 O O . ILE A 1 81 ? 12.118 36.319 -31.519 1.00 93.62 81 ILE A O 1
ATOM 640 N N . VAL A 1 82 ? 10.101 36.906 -32.310 1.00 93.12 82 VAL A N 1
ATOM 641 C CA . VAL A 1 82 ? 10.425 38.333 -32.452 1.00 93.12 82 VAL A CA 1
ATOM 642 C C . VAL A 1 82 ? 10.808 38.926 -31.096 1.00 93.12 82 VAL A C 1
ATOM 644 O O . VAL A 1 82 ? 11.821 39.614 -30.990 1.00 93.12 82 VAL A O 1
ATOM 647 N N . GLY A 1 83 ? 10.046 38.612 -30.046 1.00 92.38 83 GLY A N 1
ATOM 648 C CA . GLY A 1 83 ? 10.349 39.038 -28.686 1.00 92.38 83 GLY A CA 1
ATOM 649 C C . GLY A 1 83 ? 11.666 38.468 -28.150 1.00 92.38 83 GLY A C 1
ATOM 650 O O . GLY A 1 83 ? 12.488 39.215 -27.625 1.00 92.38 83 GLY A O 1
ATOM 651 N N . LEU A 1 84 ? 11.920 37.168 -28.319 1.00 93.31 84 LEU A N 1
ATOM 652 C CA . LEU A 1 84 ? 13.165 36.526 -27.881 1.00 93.31 84 LEU A CA 1
ATOM 653 C C . LEU A 1 84 ? 14.393 37.123 -28.578 1.00 93.31 84 LEU A C 1
ATOM 655 O O . LEU A 1 84 ? 15.393 37.420 -27.920 1.00 93.31 84 LEU A O 1
ATOM 659 N N . VAL A 1 85 ? 14.315 37.348 -29.892 1.00 92.56 85 VAL A N 1
ATOM 660 C CA . VAL A 1 85 ? 15.397 37.973 -30.665 1.00 92.56 85 VAL A CA 1
ATOM 661 C C . VAL A 1 85 ? 15.590 39.427 -30.249 1.00 92.56 85 VAL A C 1
ATOM 663 O O . VAL A 1 85 ? 16.727 39.858 -30.098 1.00 92.56 85 VAL A O 1
ATOM 666 N N . LEU A 1 86 ? 14.518 40.177 -29.987 1.00 90.94 86 LEU A N 1
ATOM 667 C CA . LEU A 1 86 ? 14.612 41.547 -29.483 1.00 90.94 86 LEU A CA 1
ATOM 668 C C . LEU A 1 86 ? 15.332 41.617 -28.124 1.00 90.94 86 LEU A C 1
ATOM 670 O O . LEU A 1 86 ? 16.190 42.480 -27.932 1.00 90.94 86 LEU A O 1
ATOM 674 N N . LEU A 1 87 ? 15.017 40.710 -27.192 1.00 88.75 87 LEU A N 1
ATOM 675 C CA . LEU A 1 87 ? 15.658 40.678 -25.873 1.00 88.75 87 LEU A CA 1
ATOM 676 C C . LEU A 1 87 ? 17.140 40.277 -25.951 1.00 88.75 87 LEU A C 1
ATOM 678 O O . LEU A 1 87 ? 17.969 40.875 -25.268 1.00 88.75 87 LEU A O 1
ATOM 682 N N . THR A 1 88 ? 17.476 39.288 -26.784 1.00 89.25 88 THR A N 1
ATOM 683 C CA . THR A 1 88 ? 18.815 38.663 -26.814 1.00 89.25 88 THR A CA 1
ATOM 684 C C . THR A 1 88 ? 19.764 39.275 -27.851 1.00 89.25 88 THR A C 1
ATOM 686 O O . THR A 1 88 ? 20.937 39.489 -27.565 1.00 89.25 88 THR A O 1
ATOM 689 N N . ARG A 1 89 ? 19.265 39.592 -29.052 1.00 88.75 89 ARG A N 1
ATOM 690 C CA . ARG A 1 89 ? 20.022 40.066 -30.231 1.00 88.75 89 ARG A CA 1
ATOM 691 C C . ARG A 1 89 ? 19.474 41.388 -30.801 1.00 88.75 89 ARG A C 1
ATOM 693 O O . ARG A 1 89 ? 19.745 41.740 -31.953 1.00 88.75 89 ARG A O 1
ATOM 700 N N . GLY A 1 90 ? 18.679 42.123 -30.021 1.00 88.88 90 GLY A N 1
ATOM 701 C CA . GLY A 1 90 ? 18.194 43.453 -30.387 1.00 88.88 90 GLY A CA 1
ATOM 702 C C . GLY A 1 90 ? 19.307 44.498 -30.321 1.00 88.88 90 GLY A C 1
ATOM 703 O O . GLY A 1 90 ? 20.096 44.515 -29.374 1.00 88.88 90 GLY A O 1
ATOM 704 N N . LYS A 1 91 ? 19.354 45.395 -31.308 1.00 89.56 91 LYS A N 1
ATOM 705 C CA . LYS A 1 91 ? 20.237 46.569 -31.293 1.00 89.56 91 LYS A CA 1
ATOM 706 C C . LYS A 1 91 ? 19.821 47.504 -30.157 1.00 89.56 91 LYS A C 1
ATOM 708 O O . LYS A 1 91 ? 18.637 47.588 -29.836 1.00 89.56 91 LYS A O 1
ATOM 713 N N . ASP A 1 92 ? 20.765 48.270 -29.615 1.00 89.62 92 ASP A N 1
ATOM 714 C CA . ASP A 1 92 ? 20.498 49.275 -28.572 1.00 89.62 92 ASP A CA 1
ATOM 715 C C . ASP A 1 92 ? 19.318 50.200 -28.941 1.00 89.62 92 ASP A C 1
ATOM 717 O O . ASP A 1 92 ? 18.467 50.485 -28.103 1.00 89.62 92 ASP A O 1
ATOM 721 N N . GLU A 1 93 ? 19.193 50.584 -30.216 1.00 90.12 93 GLU A N 1
ATOM 722 C CA . GLU A 1 93 ? 18.057 51.362 -30.738 1.00 90.12 93 GLU A CA 1
ATOM 723 C C . GLU A 1 93 ? 16.710 50.635 -30.661 1.00 90.12 93 GLU A C 1
ATOM 725 O O . GLU A 1 93 ? 15.693 51.220 -30.285 1.00 90.12 93 GLU A O 1
ATOM 730 N N . GLU A 1 94 ? 16.689 49.354 -31.029 1.00 91.56 94 GLU A N 1
ATOM 731 C CA . GLU A 1 94 ? 15.486 48.516 -31.023 1.00 91.56 94 GLU A CA 1
ATOM 732 C C . GLU A 1 94 ? 15.029 48.283 -29.577 1.00 91.56 94 GLU A C 1
ATOM 734 O O . GLU A 1 94 ? 13.846 48.422 -29.261 1.00 91.56 94 GLU A O 1
ATOM 739 N N . LYS A 1 95 ? 15.986 48.035 -28.677 1.00 90.88 95 LYS A N 1
ATOM 740 C CA . LYS A 1 95 ? 15.762 47.906 -27.235 1.00 90.88 95 LYS A CA 1
ATOM 741 C C . LYS A 1 95 ? 15.284 49.216 -26.605 1.00 90.88 95 LYS A C 1
ATOM 743 O O . LYS A 1 95 ? 14.363 49.192 -25.794 1.00 90.88 95 LYS A O 1
ATOM 748 N N . ALA A 1 96 ? 15.837 50.364 -27.001 1.00 90.81 96 ALA A N 1
ATOM 749 C CA . ALA A 1 96 ? 15.379 51.672 -26.533 1.00 90.81 96 ALA A CA 1
ATOM 750 C C . ALA A 1 96 ? 13.937 51.976 -26.980 1.00 90.81 96 ALA A C 1
ATOM 752 O O . ALA A 1 96 ? 13.141 52.471 -26.181 1.00 90.81 96 ALA A O 1
ATOM 753 N N . LYS A 1 97 ? 13.565 51.638 -28.227 1.00 90.75 97 LYS A N 1
ATOM 754 C CA . LYS A 1 97 ? 12.172 51.737 -28.711 1.00 90.75 97 LYS A CA 1
ATOM 755 C C . LYS A 1 97 ? 11.232 50.816 -27.946 1.00 90.75 97 LYS A C 1
ATOM 757 O O . LYS A 1 97 ? 10.142 51.237 -27.568 1.00 90.75 97 LYS A O 1
ATOM 762 N N . TYR A 1 98 ? 11.670 49.590 -27.679 1.00 90.44 98 TYR A N 1
ATOM 763 C CA . TYR A 1 98 ? 10.921 48.650 -26.858 1.00 90.44 98 TYR A CA 1
ATOM 764 C C . TYR A 1 98 ? 10.681 49.199 -25.449 1.00 90.44 98 TYR A C 1
ATOM 766 O O . TYR A 1 98 ? 9.534 49.262 -25.019 1.00 90.44 98 TYR A O 1
ATOM 774 N N . ILE A 1 99 ? 11.721 49.693 -24.769 1.00 90.75 99 ILE A N 1
ATOM 775 C CA . ILE A 1 99 ? 11.590 50.312 -23.441 1.00 90.75 99 ILE A CA 1
ATOM 776 C C . ILE A 1 99 ? 10.626 51.503 -23.486 1.00 90.75 99 ILE A C 1
ATOM 778 O O . ILE A 1 99 ? 9.752 51.601 -22.631 1.00 90.75 99 ILE A O 1
ATOM 782 N N . PHE A 1 100 ? 10.734 52.378 -24.490 1.00 91.12 100 PHE A N 1
ATOM 783 C CA . PHE A 1 100 ? 9.795 53.491 -24.665 1.00 91.12 100 PHE A CA 1
ATOM 784 C C . PHE A 1 100 ? 8.347 53.002 -24.815 1.00 91.12 100 PHE A C 1
ATOM 786 O O . PHE A 1 100 ? 7.443 53.568 -24.205 1.00 91.12 100 PHE A O 1
ATOM 793 N N . SER A 1 101 ? 8.126 51.914 -25.561 1.00 87.81 101 SER A N 1
ATOM 794 C CA . SER A 1 101 ? 6.791 51.343 -25.774 1.00 87.81 101 SER A CA 1
ATOM 795 C C . SER A 1 101 ? 6.140 50.785 -24.506 1.00 87.81 101 SER A C 1
ATOM 797 O O . SER A 1 101 ? 4.918 50.810 -24.402 1.00 87.81 101 SER A O 1
ATOM 799 N N . LEU A 1 102 ? 6.937 50.347 -23.520 1.00 88.88 102 LEU A N 1
ATOM 800 C CA . LEU A 1 102 ? 6.420 49.885 -22.226 1.00 88.88 102 LEU A CA 1
ATOM 801 C C . LEU A 1 102 ? 5.750 51.015 -21.432 1.00 88.88 102 LEU A C 1
ATOM 803 O O . LEU A 1 102 ? 4.851 50.748 -20.641 1.00 88.88 102 LEU A O 1
ATOM 807 N N . PHE A 1 103 ? 6.177 52.264 -21.651 1.00 88.44 103 PHE A N 1
ATOM 808 C CA . PHE A 1 103 ? 5.680 53.445 -20.938 1.00 88.44 103 PHE A CA 1
ATOM 809 C C . PHE A 1 103 ? 4.820 54.377 -21.803 1.00 88.44 103 PHE A C 1
ATOM 811 O O . PHE A 1 103 ? 4.262 55.347 -21.293 1.00 88.44 103 PHE A O 1
ATOM 818 N N . SER A 1 104 ? 4.759 54.160 -23.119 1.00 84.81 104 SER A N 1
ATOM 819 C CA . SER A 1 104 ? 4.046 55.058 -24.029 1.00 84.81 104 SER A CA 1
ATOM 820 C C . SER A 1 104 ? 2.531 54.962 -23.844 1.00 84.81 104 SER A C 1
ATOM 822 O O . SER A 1 104 ? 1.998 53.878 -23.618 1.00 84.81 104 SER A O 1
ATOM 824 N N . SER A 1 105 ? 1.829 56.086 -24.015 1.00 76.44 105 SER A N 1
ATOM 825 C CA . SER A 1 105 ? 0.358 56.109 -24.049 1.00 76.44 105 SER A CA 1
ATOM 826 C C . SER A 1 105 ? -0.206 55.219 -25.167 1.00 76.44 105 SER A C 1
ATOM 828 O O . SER A 1 105 ? 0.506 54.859 -26.103 1.00 76.44 105 SER A O 1
ATOM 830 N N . GLU A 1 106 ? -1.517 54.954 -25.174 1.00 72.19 106 GLU A N 1
ATOM 831 C CA . GLU A 1 106 ? -2.175 54.165 -26.234 1.00 72.19 106 GLU A CA 1
ATOM 832 C C . GLU A 1 106 ? -1.921 54.675 -27.668 1.00 72.19 106 GLU A C 1
ATOM 834 O O . GLU A 1 106 ? -2.152 53.950 -28.638 1.00 72.19 106 GLU A O 1
ATOM 839 N N . SER A 1 107 ? -1.530 55.944 -27.831 1.00 72.06 107 SER A N 1
ATOM 840 C CA . SER A 1 107 ? -1.178 56.533 -29.129 1.00 72.06 107 SER A CA 1
ATOM 841 C C . SER A 1 107 ? 0.239 56.189 -29.603 1.00 72.06 107 SER A C 1
ATOM 843 O O . SER A 1 107 ? 0.529 56.368 -30.779 1.00 72.06 107 SER A O 1
ATOM 845 N N . GLY A 1 108 ? 1.119 55.726 -28.708 1.00 75.69 108 GLY A N 1
ATOM 846 C CA . GLY A 1 108 ? 2.525 55.415 -28.983 1.00 75.69 108 GLY A CA 1
ATOM 847 C C . GLY A 1 108 ? 3.438 56.632 -29.188 1.00 75.69 108 GLY A C 1
ATOM 848 O O . GLY A 1 108 ? 4.637 56.459 -29.378 1.00 75.69 108 GLY A O 1
ATOM 849 N N . ASN A 1 109 ? 2.911 57.862 -29.143 1.00 83.06 109 ASN A N 1
ATOM 850 C CA . ASN A 1 109 ? 3.655 59.063 -29.555 1.00 83.06 109 ASN A CA 1
ATOM 851 C C . ASN A 1 109 ? 4.433 59.753 -28.419 1.00 83.06 109 ASN A C 1
ATOM 853 O O . ASN A 1 109 ? 5.381 60.495 -28.676 1.00 83.06 109 ASN A O 1
ATOM 857 N N . TYR A 1 110 ? 4.024 59.551 -27.166 1.00 88.94 110 TYR A N 1
ATOM 858 C CA . TYR A 1 110 ? 4.621 60.188 -25.990 1.00 88.94 110 TYR A CA 1
ATOM 859 C C . TYR A 1 110 ? 4.429 59.334 -24.731 1.00 88.94 110 TYR A C 1
ATOM 861 O O . TYR A 1 110 ? 3.465 58.564 -24.636 1.00 88.94 110 TYR A O 1
ATOM 869 N N . VAL A 1 111 ? 5.328 59.517 -23.763 1.00 90.94 111 VAL A N 1
ATOM 870 C CA . VAL A 1 111 ? 5.257 58.967 -22.398 1.00 90.94 111 VAL A CA 1
ATOM 871 C C . VAL A 1 111 ? 4.793 60.072 -21.453 1.00 90.94 111 VAL A C 1
ATOM 873 O O . VAL A 1 111 ? 5.289 61.196 -21.542 1.00 90.94 111 VAL A O 1
ATOM 876 N N . ILE A 1 112 ? 3.844 59.761 -20.567 1.00 91.81 112 ILE A N 1
ATOM 877 C CA . ILE A 1 112 ? 3.358 60.669 -19.519 1.00 91.81 112 ILE A CA 1
ATOM 878 C C . ILE A 1 112 ? 4.109 60.366 -18.220 1.00 91.81 112 ILE A C 1
ATOM 880 O O . ILE A 1 112 ? 4.202 59.206 -17.812 1.00 91.81 112 ILE A O 1
ATOM 884 N N . ARG A 1 113 ? 4.618 61.402 -17.550 1.00 91.06 113 ARG A N 1
ATOM 885 C CA . ARG A 1 113 ? 5.419 61.267 -16.326 1.00 91.06 113 ARG A CA 1
ATOM 886 C C . ARG A 1 113 ? 4.725 60.448 -15.235 1.00 91.06 113 ARG A C 1
ATOM 888 O O . ARG A 1 113 ? 5.296 59.470 -14.766 1.00 91.06 113 ARG A O 1
ATOM 895 N N . GLU A 1 114 ? 3.491 60.802 -14.872 1.00 89.75 114 GLU A N 1
ATOM 896 C CA . GLU A 1 114 ? 2.725 60.116 -13.816 1.00 89.75 114 GLU A CA 1
ATOM 897 C C . GLU A 1 114 ? 2.469 58.627 -14.115 1.00 89.75 114 GLU A C 1
ATOM 899 O O . GLU A 1 114 ? 2.402 57.798 -13.206 1.00 89.75 114 GLU A O 1
ATOM 904 N N . GLU A 1 115 ? 2.301 58.256 -15.388 1.00 88.94 115 GLU A N 1
ATOM 905 C CA . GLU A 1 115 ? 2.110 56.858 -15.799 1.00 88.94 115 GLU A CA 1
ATOM 906 C C . GLU A 1 115 ? 3.410 56.063 -15.664 1.00 88.94 115 GLU A C 1
ATOM 908 O O . GLU A 1 115 ? 3.408 54.959 -15.111 1.00 88.94 115 GLU A O 1
ATOM 913 N N . MET A 1 116 ? 4.528 56.656 -16.089 1.00 91.25 116 MET A N 1
ATOM 914 C CA . MET A 1 116 ? 5.852 56.061 -15.942 1.00 91.25 116 MET A CA 1
ATOM 915 C C . MET A 1 116 ? 6.252 55.919 -14.468 1.00 91.25 116 MET A C 1
ATOM 917 O O . MET A 1 116 ? 6.693 54.846 -14.063 1.00 91.25 116 MET A O 1
ATOM 921 N N . GLU A 1 117 ? 6.056 56.954 -13.645 1.00 92.06 117 GLU A N 1
ATOM 922 C CA . GLU A 1 117 ? 6.344 56.915 -12.205 1.00 92.06 117 GLU A CA 1
ATOM 923 C C . GLU A 1 117 ? 5.517 55.830 -11.492 1.00 92.06 117 GLU A C 1
ATOM 925 O O . GLU A 1 117 ? 6.068 55.061 -10.701 1.00 92.06 117 GLU A O 1
ATOM 930 N N . ARG A 1 118 ? 4.222 55.689 -11.825 1.00 90.25 118 ARG A N 1
ATOM 931 C CA . ARG A 1 118 ? 3.374 54.606 -11.293 1.00 90.25 118 ARG A CA 1
ATOM 932 C C . ARG A 1 118 ? 3.878 53.222 -11.687 1.00 90.25 118 ARG A C 1
ATOM 934 O O . ARG A 1 118 ? 3.971 52.351 -10.824 1.00 90.25 118 ARG A O 1
ATOM 941 N N . MET A 1 119 ? 4.207 53.000 -12.961 1.00 88.25 119 MET A N 1
ATOM 942 C CA . MET A 1 119 ? 4.713 51.699 -13.412 1.00 88.25 119 MET A CA 1
ATOM 943 C C . MET A 1 119 ? 6.060 51.361 -12.763 1.00 88.25 119 MET A C 1
ATOM 945 O O . MET A 1 119 ? 6.255 50.231 -12.318 1.00 88.25 119 MET A O 1
ATOM 949 N N . LEU A 1 120 ? 6.967 52.335 -12.648 1.00 91.06 120 LEU A N 1
ATOM 950 C CA . LEU A 1 120 ? 8.249 52.155 -11.964 1.00 91.06 120 LEU A CA 1
ATOM 951 C C . LEU A 1 120 ? 8.070 51.867 -10.473 1.00 91.06 120 LEU A C 1
ATOM 953 O O . LEU A 1 120 ? 8.785 51.034 -9.927 1.00 91.06 120 LEU A O 1
ATOM 957 N N . HIS A 1 121 ? 7.082 52.467 -9.810 1.00 88.75 121 HIS A N 1
ATOM 958 C CA . HIS A 1 121 ? 6.774 52.108 -8.429 1.00 88.75 121 HIS A CA 1
ATOM 959 C C . HIS A 1 121 ? 6.318 50.643 -8.300 1.00 88.75 121 HIS A C 1
ATOM 961 O O . HIS A 1 121 ? 6.728 49.956 -7.371 1.00 88.75 121 HIS A O 1
ATOM 967 N N . VAL A 1 122 ? 5.534 50.135 -9.258 1.00 85.38 122 VAL A N 1
ATOM 968 C CA . VAL A 1 122 ? 5.077 48.732 -9.275 1.00 85.38 122 VAL A CA 1
ATOM 969 C C . VAL A 1 122 ? 6.207 47.748 -9.608 1.00 85.38 122 VAL A C 1
ATOM 971 O O . VAL A 1 122 ? 6.258 46.666 -9.029 1.00 85.38 122 VAL A O 1
ATOM 974 N N . VAL A 1 123 ? 7.092 48.095 -10.547 1.00 84.19 123 VAL A N 1
ATOM 975 C CA . VAL A 1 123 ? 8.140 47.195 -11.067 1.00 84.19 123 VAL A CA 1
ATOM 976 C C . VAL A 1 123 ? 9.445 47.274 -10.269 1.00 84.19 123 VAL A C 1
ATOM 978 O O . VAL A 1 123 ? 10.036 46.244 -9.954 1.00 84.19 123 VAL A O 1
ATOM 981 N N . ASP A 1 124 ? 9.906 48.480 -9.944 1.00 85.19 124 ASP A N 1
ATOM 982 C CA . ASP A 1 124 ? 11.193 48.734 -9.289 1.00 85.19 124 ASP A CA 1
ATOM 983 C C . ASP A 1 124 ? 11.056 49.039 -7.787 1.00 85.19 124 ASP A C 1
ATOM 985 O O . ASP A 1 124 ? 12.062 49.039 -7.072 1.00 85.19 124 ASP A O 1
ATOM 989 N N . GLY A 1 125 ? 9.847 49.351 -7.302 1.00 85.00 125 GLY A N 1
ATOM 990 C CA . GLY A 1 125 ? 9.585 49.821 -5.933 1.00 85.00 125 GLY A CA 1
ATOM 991 C C . GLY A 1 125 ? 9.975 51.285 -5.683 1.00 85.00 125 GLY A C 1
ATOM 992 O O . GLY A 1 125 ? 9.481 51.910 -4.745 1.00 85.00 125 GLY A O 1
ATOM 993 N N . LYS A 1 126 ? 10.827 51.867 -6.535 1.00 87.81 126 LYS A N 1
ATOM 994 C CA . LYS A 1 126 ? 11.316 53.251 -6.453 1.00 87.81 126 LYS A CA 1
ATOM 995 C C . LYS A 1 126 ? 11.389 53.901 -7.833 1.00 87.81 126 LYS A C 1
ATOM 997 O O . LYS A 1 126 ? 11.625 53.230 -8.834 1.00 87.81 126 LYS A O 1
ATOM 1002 N N . VAL A 1 127 ? 11.239 55.222 -7.868 1.00 88.94 127 VAL A N 1
ATOM 1003 C CA . VAL A 1 127 ? 11.429 56.039 -9.074 1.00 88.94 127 VAL A CA 1
ATOM 1004 C C . VAL A 1 127 ? 12.855 56.610 -9.058 1.00 88.94 127 VAL A C 1
ATOM 1006 O O . VAL A 1 127 ? 13.260 57.139 -8.024 1.00 88.94 127 VAL A O 1
ATOM 1009 N N . PRO A 1 128 ? 13.638 56.514 -10.149 1.00 88.50 128 PRO A N 1
ATOM 1010 C CA . PRO A 1 128 ? 14.991 57.061 -10.195 1.00 88.50 128 PRO A CA 1
ATOM 1011 C C . PRO A 1 128 ? 14.991 58.595 -10.220 1.00 88.50 128 PRO A C 1
ATOM 1013 O O . PRO A 1 128 ? 14.258 59.212 -10.993 1.00 88.50 128 PRO A O 1
ATOM 1016 N N . ASP A 1 129 ? 15.875 59.224 -9.440 1.00 87.06 129 ASP A N 1
ATOM 1017 C CA . ASP A 1 129 ? 15.960 60.691 -9.327 1.00 87.06 129 ASP A CA 1
ATOM 1018 C C . ASP A 1 129 ? 16.297 61.381 -10.657 1.00 87.06 129 ASP A C 1
ATOM 1020 O O . ASP A 1 129 ? 15.853 62.499 -10.939 1.00 87.06 129 ASP A O 1
ATOM 1024 N N . THR A 1 130 ? 17.044 60.691 -11.524 1.00 88.81 130 THR A N 1
ATOM 1025 C CA . THR A 1 130 ? 17.411 61.173 -12.861 1.00 88.81 130 THR A CA 1
ATOM 1026 C C . THR A 1 130 ? 16.207 61.312 -13.791 1.00 88.81 130 THR A C 1
ATOM 1028 O O . THR A 1 130 ? 16.304 62.040 -14.783 1.00 88.81 130 THR A O 1
ATOM 1031 N N . LEU A 1 131 ? 15.060 60.695 -13.469 1.00 89.38 131 LEU A N 1
ATOM 1032 C CA . LEU A 1 131 ? 13.837 60.773 -14.269 1.00 89.38 131 LEU A CA 1
ATOM 1033 C C . LEU A 1 131 ? 13.300 62.202 -14.373 1.00 89.38 131 LEU A C 1
ATOM 1035 O O . LEU A 1 131 ? 12.811 62.596 -15.431 1.00 89.38 131 LEU A O 1
ATOM 1039 N N . ARG A 1 132 ? 13.474 63.022 -13.326 1.00 85.88 132 ARG A N 1
ATOM 1040 C CA . ARG A 1 132 ? 13.065 64.439 -13.341 1.00 85.88 132 ARG A CA 1
ATOM 1041 C C . ARG A 1 132 ? 13.716 65.222 -14.486 1.00 85.88 132 ARG A C 1
ATOM 1043 O O . ARG A 1 132 ? 13.093 66.122 -15.036 1.00 85.88 132 ARG A O 1
ATOM 1050 N N . LYS A 1 133 ? 14.942 64.858 -14.885 1.00 87.12 133 LYS A N 1
ATOM 1051 C CA . LYS A 1 133 ? 15.649 65.494 -16.011 1.00 87.12 133 LYS A CA 1
ATOM 1052 C C . LYS A 1 133 ? 15.039 65.134 -17.371 1.00 87.12 133 LYS A C 1
ATOM 1054 O O . LYS A 1 133 ? 15.142 65.929 -18.298 1.00 87.12 133 LYS A O 1
ATOM 1059 N N . CYS A 1 134 ? 14.399 63.968 -17.496 1.00 90.56 134 CYS A N 1
ATOM 1060 C CA . CYS A 1 134 ? 13.726 63.540 -18.727 1.00 90.56 134 CYS A CA 1
ATOM 1061 C C . CYS A 1 134 ? 12.492 64.412 -19.032 1.00 90.56 134 CYS A C 1
ATOM 1063 O O . CYS A 1 134 ? 12.255 64.778 -20.182 1.00 90.56 134 CYS A O 1
ATOM 1065 N N . PHE A 1 135 ? 11.761 64.808 -17.985 1.00 91.94 135 PHE A N 1
ATOM 1066 C CA . PHE A 1 135 ? 10.512 65.580 -18.050 1.00 91.94 135 PHE A CA 1
ATOM 1067 C C . PHE A 1 135 ? 10.700 67.083 -17.757 1.00 91.94 135 PHE A C 1
ATOM 1069 O O . PHE A 1 135 ? 9.789 67.757 -17.289 1.00 91.94 135 PHE A O 1
ATOM 1076 N N . SER A 1 136 ? 11.885 67.640 -18.025 1.00 86.44 136 SER A N 1
ATOM 1077 C CA . SER A 1 136 ? 12.214 69.037 -17.689 1.00 86.44 136 SER A CA 1
ATOM 1078 C C . SER A 1 136 ? 11.392 70.104 -18.432 1.00 86.44 136 SER A C 1
ATOM 1080 O O . SER A 1 136 ? 11.246 71.212 -17.929 1.00 86.44 136 SER A O 1
ATOM 1082 N N . GLU A 1 137 ? 10.865 69.791 -19.619 1.00 84.31 137 GLU A N 1
ATOM 1083 C CA . GLU A 1 137 ? 10.102 70.724 -20.476 1.00 84.31 137 GLU A CA 1
ATOM 1084 C C . GLU A 1 137 ? 8.576 70.531 -20.367 1.00 84.31 137 GLU A C 1
ATOM 1086 O O . GLU A 1 137 ? 7.820 71.231 -21.038 1.00 84.31 137 GLU A O 1
ATOM 1091 N N . GLY A 1 138 ? 8.108 69.587 -19.540 1.00 87.12 138 GLY A N 1
ATOM 1092 C CA . GLY A 1 138 ? 6.686 69.302 -19.338 1.00 87.12 138 GLY A CA 1
ATOM 1093 C C . GLY A 1 138 ? 6.394 67.846 -18.961 1.00 87.12 138 GLY A C 1
ATOM 1094 O O . GLY A 1 138 ? 7.279 66.996 -18.932 1.00 87.12 138 GLY A O 1
ATOM 1095 N N . GLU A 1 139 ? 5.115 67.543 -18.726 1.00 89.88 139 GLU A N 1
ATOM 1096 C CA . GLU A 1 139 ? 4.628 66.226 -18.265 1.00 89.88 139 GLU A CA 1
ATOM 1097 C C . GLU A 1 139 ? 4.647 65.118 -19.339 1.00 89.88 139 GLU A C 1
ATOM 1099 O O . GLU A 1 139 ? 4.344 63.958 -19.053 1.00 89.88 139 GLU A O 1
ATOM 1104 N N . LYS A 1 140 ? 4.984 65.461 -20.590 1.00 91.06 140 LYS A N 1
ATOM 1105 C CA . LYS A 1 140 ? 5.038 64.537 -21.731 1.00 91.06 140 LYS A CA 1
ATOM 1106 C C . LYS A 1 140 ? 6.402 64.596 -22.404 1.00 91.06 140 LYS A C 1
ATOM 1108 O O . LYS A 1 140 ? 6.893 65.682 -22.700 1.00 91.06 140 LYS A O 1
ATOM 1113 N N . VAL A 1 141 ? 6.970 63.433 -22.717 1.00 92.56 141 VAL A N 1
ATOM 1114 C CA . VAL A 1 141 ? 8.237 63.313 -23.452 1.00 92.56 141 VAL A CA 1
ATOM 1115 C C . VAL A 1 141 ? 8.053 62.459 -24.708 1.00 92.56 141 VAL A C 1
ATOM 1117 O O . VAL A 1 141 ? 7.381 61.425 -24.677 1.00 92.56 141 VAL A O 1
ATOM 1120 N N . ASN A 1 142 ? 8.612 62.908 -25.834 1.00 91.31 142 ASN A N 1
ATOM 1121 C CA . ASN A 1 142 ? 8.612 62.154 -27.089 1.00 91.31 142 ASN A CA 1
ATOM 1122 C C . ASN A 1 142 ? 9.751 61.115 -27.115 1.00 91.31 142 ASN A C 1
ATOM 1124 O O . ASN A 1 142 ? 10.626 61.102 -26.244 1.00 91.31 142 ASN A O 1
ATOM 1128 N N . TYR A 1 143 ? 9.751 60.245 -28.127 1.00 90.00 143 TYR A N 1
ATOM 1129 C CA . TYR A 1 143 ? 10.754 59.185 -28.249 1.00 90.00 143 TYR A CA 1
ATOM 1130 C C . TYR A 1 143 ? 12.194 59.716 -28.308 1.00 90.00 143 TYR A C 1
ATOM 1132 O O . TYR A 1 143 ? 13.052 59.181 -27.616 1.00 90.00 143 TYR A O 1
ATOM 1140 N N . GLU A 1 144 ? 12.479 60.768 -29.080 1.00 90.25 144 GLU A N 1
ATOM 1141 C CA . GLU A 1 144 ? 13.849 61.278 -29.252 1.00 90.25 144 GLU A CA 1
ATOM 1142 C C . GLU A 1 144 ? 14.451 61.791 -27.939 1.00 90.25 144 GLU A C 1
ATOM 1144 O O . GLU A 1 144 ? 15.581 61.442 -27.585 1.00 90.25 144 GLU A O 1
ATOM 1149 N N . LYS A 1 145 ? 13.680 62.565 -27.169 1.00 90.50 145 LYS A N 1
ATOM 1150 C CA . LYS A 1 145 ? 14.130 63.092 -25.879 1.00 90.50 145 LYS A CA 1
ATOM 1151 C C . LYS A 1 145 ? 14.243 61.992 -24.823 1.00 90.50 145 LYS A C 1
ATOM 1153 O O . LYS A 1 145 ? 15.230 61.958 -24.085 1.00 90.50 145 LYS A O 1
ATOM 1158 N N . PHE A 1 146 ? 13.295 61.053 -24.798 1.00 93.25 146 PHE A N 1
ATOM 1159 C CA . PHE A 1 146 ? 13.373 59.876 -23.934 1.00 93.25 146 PHE A CA 1
ATOM 1160 C C . PHE A 1 146 ? 14.598 59.014 -24.256 1.00 93.25 146 PHE A C 1
ATOM 1162 O O . PHE A 1 146 ? 15.332 58.632 -23.351 1.00 93.25 146 PHE A O 1
ATOM 1169 N N . ARG A 1 147 ? 14.856 58.752 -25.542 1.00 92.62 147 ARG A N 1
ATOM 1170 C CA . ARG A 1 147 ? 16.006 57.987 -26.041 1.00 92.62 147 ARG A CA 1
ATOM 1171 C C . ARG A 1 147 ? 17.322 58.616 -25.596 1.00 92.62 147 ARG A C 1
ATOM 1173 O O . ARG A 1 147 ? 18.181 57.917 -25.064 1.00 92.62 147 ARG A O 1
ATOM 1180 N N . ASN A 1 148 ? 17.476 59.926 -25.786 1.00 92.06 148 ASN A N 1
ATOM 1181 C CA . ASN A 1 148 ? 18.695 60.633 -25.393 1.00 92.06 148 ASN A CA 1
ATOM 1182 C C . ASN A 1 148 ? 18.915 60.563 -23.874 1.00 92.06 148 ASN A C 1
ATOM 1184 O O . ASN A 1 148 ? 20.029 60.305 -23.426 1.00 92.06 148 ASN A O 1
ATOM 1188 N N . TRP A 1 149 ? 17.851 60.714 -23.078 1.00 93.94 149 TRP A N 1
ATOM 1189 C CA . TRP A 1 149 ? 17.926 60.536 -21.627 1.00 93.94 149 TRP A CA 1
ATOM 1190 C C . TRP A 1 149 ? 18.276 59.094 -21.230 1.00 93.94 149 TRP A C 1
ATOM 1192 O O . TRP A 1 149 ? 19.155 58.888 -20.394 1.00 93.94 149 TRP A O 1
ATOM 1202 N N . LEU A 1 150 ? 17.634 58.099 -21.845 1.00 93.44 150 LEU A N 1
ATOM 1203 C CA . LEU A 1 150 ? 17.824 56.682 -21.543 1.00 93.44 150 LEU A CA 1
ATOM 1204 C C . LEU A 1 150 ? 19.260 56.229 -21.827 1.00 93.44 150 LEU A C 1
ATOM 1206 O O . LEU A 1 150 ? 19.846 55.514 -21.021 1.00 93.44 150 LEU A O 1
ATOM 1210 N N . PHE A 1 151 ? 19.858 56.672 -22.935 1.00 93.00 151 PHE A N 1
ATOM 1211 C CA . PHE A 1 151 ? 21.241 56.321 -23.261 1.00 93.00 151 PHE A CA 1
ATOM 1212 C C . PHE A 1 151 ? 22.280 56.986 -22.352 1.00 93.00 151 PHE A C 1
ATOM 1214 O O . PHE A 1 151 ? 23.356 56.420 -22.172 1.00 93.00 151 PHE A O 1
ATOM 1221 N N . LEU A 1 152 ? 21.953 58.130 -21.743 1.00 91.62 152 LEU A N 1
ATOM 1222 C CA . LEU A 1 152 ? 22.771 58.753 -20.696 1.00 91.62 152 LEU A CA 1
ATOM 1223 C C . LEU A 1 152 ? 22.583 58.090 -19.321 1.00 91.62 152 LEU A C 1
ATOM 1225 O O . LEU A 1 152 ? 23.438 58.242 -18.458 1.00 91.62 152 LEU A O 1
ATOM 1229 N N . ASN A 1 153 ? 21.479 57.366 -19.112 1.00 91.88 153 ASN A N 1
ATOM 1230 C CA . ASN A 1 153 ? 21.107 56.743 -17.838 1.00 91.88 153 ASN A CA 1
ATOM 1231 C C . ASN A 1 153 ? 20.709 55.273 -18.060 1.00 91.88 153 ASN A C 1
ATOM 1233 O O . ASN A 1 153 ? 19.606 54.855 -17.694 1.00 91.88 153 ASN A O 1
ATOM 1237 N N . LYS A 1 154 ? 21.586 54.482 -18.702 1.00 89.38 154 LYS A N 1
ATOM 1238 C CA . LYS A 1 154 ? 21.284 53.085 -19.081 1.00 89.38 154 LYS A CA 1
ATOM 1239 C C . LYS A 1 154 ? 20.890 52.222 -17.872 1.00 89.38 154 LYS A C 1
ATOM 1241 O O . LYS A 1 154 ? 20.159 51.252 -18.022 1.00 89.38 154 LYS A O 1
ATOM 1246 N N . ASP A 1 155 ? 21.297 52.600 -16.666 1.00 85.69 155 ASP A N 1
ATOM 1247 C CA . ASP A 1 155 ? 21.049 51.908 -15.402 1.00 85.69 155 ASP A CA 1
ATOM 1248 C C . ASP A 1 155 ? 19.896 52.482 -14.543 1.00 85.69 155 ASP A C 1
ATOM 1250 O O . ASP A 1 155 ? 19.680 52.025 -13.416 1.00 85.69 155 ASP A O 1
ATOM 1254 N N . ALA A 1 156 ? 19.113 53.436 -15.064 1.00 88.25 156 ALA A N 1
ATOM 1255 C CA . ALA A 1 156 ? 18.079 54.144 -14.301 1.00 88.25 156 ALA A CA 1
ATOM 1256 C C . ALA A 1 156 ? 17.050 53.226 -13.603 1.00 88.25 156 ALA A C 1
ATOM 1258 O O . ALA A 1 156 ? 16.732 53.426 -12.431 1.00 88.25 156 ALA A O 1
ATOM 1259 N N . PHE A 1 157 ? 16.521 52.210 -14.288 1.00 90.44 157 PHE A N 1
ATOM 1260 C CA . PHE A 1 157 ? 15.477 51.311 -13.770 1.00 90.44 157 PHE A CA 1
ATOM 1261 C C . PHE A 1 157 ? 15.658 49.873 -14.280 1.00 90.44 157 PHE A C 1
ATOM 1263 O O . PHE A 1 157 ? 16.556 49.591 -15.068 1.00 90.44 157 PHE A O 1
ATOM 1270 N N . THR A 1 158 ? 14.835 48.931 -13.817 1.00 86.62 158 THR A N 1
ATOM 1271 C CA . THR A 1 158 ? 15.058 47.490 -14.027 1.00 86.62 158 THR A CA 1
ATOM 1272 C C . THR A 1 158 ? 15.133 47.097 -15.506 1.00 86.62 158 THR A C 1
ATOM 1274 O O . THR A 1 158 ? 16.084 46.429 -15.908 1.00 86.62 158 THR A O 1
ATOM 1277 N N . PHE A 1 159 ? 14.191 47.545 -16.344 1.00 89.31 159 PHE A N 1
ATOM 1278 C CA . PHE A 1 159 ? 14.215 47.238 -17.783 1.00 89.31 159 PHE A CA 1
ATOM 1279 C C . PHE A 1 159 ? 15.394 47.886 -18.523 1.00 89.31 159 PHE A C 1
ATOM 1281 O O . PHE A 1 159 ? 15.938 47.267 -19.437 1.00 89.31 159 PHE A O 1
ATOM 1288 N N . SER A 1 160 ? 15.819 49.096 -18.135 1.00 90.25 160 SER A N 1
ATOM 1289 C CA . SER A 1 160 ? 16.993 49.730 -18.745 1.00 90.25 160 SER A CA 1
ATOM 1290 C C . SER A 1 160 ? 18.274 48.987 -18.351 1.00 90.25 160 SER A C 1
ATOM 1292 O O . SER A 1 160 ? 19.064 48.641 -19.229 1.00 90.25 160 SER A O 1
ATOM 1294 N N . ARG A 1 161 ? 18.419 48.627 -17.064 1.00 88.94 161 ARG A N 1
ATOM 1295 C CA . ARG A 1 161 ? 19.539 47.824 -16.543 1.00 88.94 161 ARG A CA 1
ATOM 1296 C C . ARG A 1 161 ? 19.642 46.466 -17.219 1.00 88.94 161 ARG A C 1
ATOM 1298 O O . ARG A 1 161 ? 20.738 46.031 -17.551 1.00 88.94 161 ARG A O 1
ATOM 1305 N N . TRP A 1 162 ? 18.514 45.791 -17.415 1.00 88.69 162 TRP A N 1
ATOM 1306 C CA . TRP A 1 162 ? 18.500 44.486 -18.062 1.00 88.69 162 TRP A CA 1
ATOM 1307 C C . TRP A 1 162 ? 18.921 44.572 -19.533 1.00 88.69 162 TRP A C 1
ATOM 1309 O O . TRP A 1 162 ? 19.772 43.807 -19.976 1.00 88.69 162 TRP A O 1
ATOM 1319 N N . LEU A 1 163 ? 18.326 45.488 -20.299 1.00 88.75 163 LEU A N 1
ATOM 1320 C CA . LEU A 1 163 ? 18.444 45.455 -21.757 1.00 88.75 163 LEU A CA 1
ATOM 1321 C C . LEU A 1 163 ? 19.632 46.258 -22.299 1.00 88.75 163 LEU A C 1
ATOM 1323 O O . LEU A 1 163 ? 20.142 45.903 -23.364 1.00 88.75 163 LEU A O 1
ATOM 1327 N N . LEU A 1 164 ? 20.058 47.319 -21.601 1.00 88.38 164 LEU A N 1
ATOM 1328 C CA . LEU A 1 164 ? 21.031 48.298 -22.105 1.00 88.38 164 LEU A CA 1
ATOM 1329 C C . LEU A 1 164 ? 22.355 48.351 -21.328 1.00 88.38 164 LEU A C 1
ATOM 1331 O O . LEU A 1 164 ? 23.348 48.829 -21.879 1.00 88.38 164 LEU A O 1
ATOM 1335 N N . SER A 1 165 ? 22.412 47.912 -20.066 1.00 81.69 165 SER A N 1
ATOM 1336 C CA . SER A 1 165 ? 23.677 47.901 -19.316 1.00 81.69 165 SER A CA 1
ATOM 1337 C C . SER A 1 165 ? 24.547 46.707 -19.730 1.00 81.69 165 SER A C 1
ATOM 1339 O O . SER A 1 165 ? 24.108 45.559 -19.694 1.00 81.69 165 SER A O 1
ATOM 1341 N N . GLY A 1 166 ? 25.808 46.967 -20.098 1.00 66.19 166 GLY A N 1
ATOM 1342 C CA . GLY A 1 166 ? 26.787 45.918 -20.396 1.00 66.19 166 GLY A CA 1
ATOM 1343 C C . GLY A 1 166 ? 27.030 45.032 -19.169 1.00 66.19 166 GLY A C 1
ATOM 1344 O O . GLY A 1 166 ? 27.291 45.540 -18.081 1.00 66.19 166 GLY A O 1
ATOM 1345 N N . GLY A 1 167 ? 26.906 43.711 -19.325 1.00 64.31 167 GLY A N 1
ATOM 1346 C CA . GLY A 1 167 ? 27.069 42.738 -18.234 1.00 64.31 167 GLY A CA 1
ATOM 1347 C C . GLY A 1 167 ? 25.841 41.873 -17.931 1.00 64.31 167 GLY A C 1
ATOM 1348 O O . GLY A 1 167 ? 25.835 41.175 -16.917 1.00 64.31 167 GLY A O 1
ATOM 1349 N N . VAL A 1 168 ? 24.805 41.913 -18.774 1.00 62.06 168 VAL A N 1
ATOM 1350 C CA . VAL A 1 168 ? 23.664 40.992 -18.715 1.00 62.06 168 VAL A CA 1
ATOM 1351 C C . VAL A 1 168 ? 23.605 40.178 -20.009 1.00 62.06 168 VAL A C 1
ATOM 1353 O O . VAL A 1 168 ? 23.236 40.702 -21.055 1.00 62.06 168 VAL A O 1
ATOM 1356 N N . TYR A 1 169 ? 23.987 38.900 -19.946 1.00 65.31 169 TYR A N 1
ATOM 1357 C CA . TYR A 1 169 ? 24.035 38.006 -21.105 1.00 65.31 169 TYR A CA 1
ATOM 1358 C C . TYR A 1 169 ? 22.972 36.917 -20.957 1.00 65.31 169 TYR A C 1
ATOM 1360 O O . TYR A 1 169 ? 23.210 35.882 -20.344 1.00 65.31 169 TYR A O 1
ATOM 1368 N N . VAL A 1 170 ? 21.780 37.159 -21.501 1.00 77.25 170 VAL A N 1
ATOM 1369 C CA . VAL A 1 170 ? 20.864 36.065 -21.840 1.00 77.25 170 VAL A CA 1
ATOM 1370 C C . VAL A 1 170 ? 20.929 35.884 -23.344 1.00 77.25 170 VAL A C 1
ATOM 1372 O O . VAL A 1 170 ? 20.740 36.837 -24.098 1.00 77.25 170 VAL A O 1
ATOM 1375 N N . THR A 1 171 ? 21.206 34.664 -23.772 1.00 86.88 171 THR A N 1
ATOM 1376 C CA . THR A 1 171 ? 21.388 34.287 -25.174 1.00 86.88 171 THR A CA 1
ATOM 1377 C C . THR A 1 171 ? 20.333 33.261 -25.580 1.00 86.88 171 THR A C 1
ATOM 1379 O O . THR A 1 171 ? 19.621 32.703 -24.742 1.00 86.88 171 THR A O 1
ATOM 1382 N N . LEU A 1 172 ? 20.201 33.007 -26.883 1.00 87.00 172 LEU A N 1
ATOM 1383 C CA . LEU A 1 172 ? 19.407 31.873 -27.361 1.00 87.00 172 LEU A CA 1
ATOM 1384 C C . LEU A 1 172 ? 20.164 30.556 -27.169 1.00 87.00 172 LEU A C 1
ATOM 1386 O O . LEU A 1 172 ? 19.542 29.556 -26.835 1.00 87.00 172 LEU A O 1
ATOM 1390 N N . THR A 1 173 ? 21.485 30.546 -27.326 1.00 82.31 173 THR A N 1
ATOM 1391 C CA . THR A 1 173 ? 22.323 29.339 -27.231 1.00 82.31 173 THR A CA 1
ATOM 1392 C C . THR A 1 173 ? 23.440 29.547 -26.218 1.00 82.31 173 THR A C 1
ATOM 1394 O O . THR A 1 173 ? 23.839 30.681 -25.956 1.00 82.31 173 THR A O 1
ATOM 1397 N N . ASP A 1 174 ? 23.860 28.459 -25.587 1.00 74.38 174 ASP A N 1
ATOM 1398 C CA . ASP A 1 174 ? 24.945 28.420 -24.613 1.00 74.38 174 ASP A CA 1
ATOM 1399 C C . ASP A 1 174 ? 25.999 27.453 -25.146 1.00 74.38 174 ASP A C 1
ATOM 1401 O O . ASP A 1 174 ? 25.700 26.260 -25.246 1.00 74.38 174 ASP A O 1
ATOM 1405 N N . ASP A 1 175 ? 27.167 27.993 -25.501 1.00 60.78 175 ASP A N 1
ATOM 1406 C CA . ASP A 1 175 ? 28.280 27.280 -26.143 1.00 60.78 175 ASP A CA 1
ATOM 1407 C C . ASP A 1 175 ? 29.182 26.550 -25.123 1.00 60.78 175 ASP A C 1
ATOM 1409 O O . ASP A 1 175 ? 30.178 25.933 -25.496 1.00 60.78 175 ASP A O 1
ATOM 1413 N N . SER A 1 176 ? 28.861 26.609 -23.823 1.00 60.09 176 SER A N 1
ATOM 1414 C CA . SER A 1 176 ? 29.554 25.827 -22.792 1.00 60.09 176 SER A CA 1
ATOM 1415 C C . SER A 1 176 ? 29.023 24.384 -22.746 1.00 60.09 176 SER A C 1
ATOM 1417 O O . SER A 1 176 ? 28.201 24.019 -21.905 1.00 60.09 176 SER A O 1
ATOM 1419 N N . ASP A 1 177 ? 29.437 23.545 -23.697 1.00 55.41 177 ASP A N 1
ATOM 1420 C CA . ASP A 1 177 ? 29.035 22.134 -23.737 1.00 55.41 177 ASP A CA 1
ATOM 1421 C C . ASP A 1 177 ? 30.050 21.234 -23.018 1.00 55.41 177 ASP A C 1
ATOM 1423 O O . ASP A 1 177 ? 31.095 20.870 -23.548 1.00 55.41 177 ASP A O 1
ATOM 1427 N N . THR A 1 178 ? 29.723 20.857 -21.781 1.00 57.34 178 THR A N 1
ATOM 1428 C CA . THR A 1 178 ? 30.300 19.678 -21.119 1.00 57.34 178 THR A CA 1
ATOM 1429 C C . THR A 1 178 ? 29.759 18.415 -21.815 1.00 57.34 178 THR A C 1
ATOM 1431 O O . THR A 1 178 ? 28.542 18.369 -22.041 1.00 57.34 178 THR A O 1
ATOM 1434 N N . PRO A 1 179 ? 30.598 17.413 -22.162 1.00 63.41 179 PRO A N 1
ATOM 1435 C CA . PRO A 1 179 ? 30.128 16.155 -22.746 1.00 63.41 179 PRO A CA 1
ATOM 1436 C C . PRO A 1 179 ? 29.106 15.477 -21.831 1.00 63.41 179 PRO A C 1
ATOM 1438 O O . PRO A 1 179 ? 29.153 15.613 -20.605 1.00 63.41 179 PRO A O 1
ATOM 1441 N N . THR A 1 180 ? 28.145 14.778 -22.431 1.00 68.19 180 THR A N 1
ATOM 1442 C CA . THR A 1 180 ? 27.140 14.043 -21.657 1.00 68.19 180 THR A CA 1
ATOM 1443 C C . THR A 1 180 ? 27.751 12.795 -21.029 1.00 68.19 180 THR A C 1
ATOM 1445 O O . THR A 1 180 ? 28.741 12.254 -21.514 1.00 68.19 180 THR A O 1
ATOM 1448 N N . PHE A 1 181 ? 27.113 12.298 -19.972 1.00 69.50 181 PHE A N 1
ATOM 1449 C CA . PHE A 1 181 ? 27.498 11.049 -19.323 1.00 69.50 181 PHE A CA 1
ATOM 1450 C C . PHE A 1 181 ? 27.672 9.876 -20.314 1.00 69.50 181 PHE A C 1
ATOM 1452 O O . PHE A 1 181 ? 28.683 9.179 -20.257 1.00 69.50 181 PHE A O 1
ATOM 1459 N N . TYR A 1 182 ? 26.741 9.698 -21.259 1.00 79.38 182 TYR A N 1
ATOM 1460 C CA . TYR A 1 182 ? 26.793 8.604 -22.236 1.00 79.38 182 TYR A CA 1
ATOM 1461 C C . TYR A 1 182 ? 27.954 8.743 -23.223 1.00 79.38 182 TYR A C 1
ATOM 1463 O O . TYR A 1 182 ? 28.606 7.754 -23.536 1.00 79.38 182 TYR A O 1
ATOM 1471 N N . GLN A 1 183 ? 28.259 9.968 -23.661 1.00 75.50 183 GLN A N 1
ATOM 1472 C CA . GLN A 1 183 ? 29.407 10.237 -24.533 1.00 75.50 183 GLN A CA 1
ATOM 1473 C C . GLN A 1 183 ? 30.727 9.935 -23.825 1.00 75.50 183 GLN A C 1
ATOM 1475 O O . GLN A 1 183 ? 31.626 9.341 -24.414 1.00 75.50 183 GLN A O 1
ATOM 1480 N N . THR A 1 184 ? 30.829 10.309 -22.549 1.00 74.50 184 THR A N 1
ATOM 1481 C CA . THR A 1 184 ? 31.995 10.001 -21.722 1.00 74.50 184 THR A CA 1
ATOM 1482 C C . THR A 1 184 ? 32.166 8.490 -21.543 1.00 74.50 184 THR A C 1
ATOM 1484 O O . THR A 1 184 ? 33.276 7.989 -21.683 1.00 74.50 184 THR A O 1
ATOM 1487 N N . LEU A 1 185 ? 31.083 7.745 -21.289 1.00 78.44 185 LEU A N 1
ATOM 1488 C CA . LEU A 1 185 ? 31.147 6.294 -21.096 1.00 78.44 185 LEU A CA 1
ATOM 1489 C C . LEU A 1 185 ? 31.435 5.532 -22.405 1.00 78.44 185 LEU A C 1
ATOM 1491 O O . LEU A 1 185 ? 32.244 4.605 -22.398 1.00 78.44 185 LEU A O 1
ATOM 1495 N N . ALA A 1 186 ? 30.855 5.959 -23.531 1.00 81.44 186 ALA A N 1
ATOM 1496 C CA . ALA A 1 186 ? 31.172 5.425 -24.860 1.00 81.44 186 ALA A CA 1
ATOM 1497 C C . ALA A 1 186 ? 32.643 5.665 -25.237 1.00 81.44 186 ALA A C 1
ATOM 1499 O O . ALA A 1 186 ? 33.266 4.829 -25.875 1.00 81.44 186 ALA A O 1
ATOM 1500 N N . GLY A 1 187 ? 33.228 6.786 -24.803 1.00 77.06 187 GLY A N 1
ATOM 1501 C CA . GLY A 1 187 ? 34.640 7.092 -25.040 1.00 77.06 187 GLY A CA 1
ATOM 1502 C C . GLY A 1 187 ? 35.634 6.197 -24.287 1.00 77.06 187 GLY A C 1
ATOM 1503 O O . GLY A 1 187 ? 36.801 6.166 -24.667 1.00 77.06 187 GLY A O 1
ATOM 1504 N N . VAL A 1 188 ? 35.204 5.482 -23.239 1.00 77.75 188 VAL A N 1
ATOM 1505 C CA . VAL A 1 188 ? 36.083 4.638 -22.399 1.00 77.75 188 VAL A CA 1
ATOM 1506 C C . VAL A 1 188 ? 35.697 3.162 -22.356 1.00 77.75 188 VAL A C 1
ATOM 1508 O O . VAL A 1 188 ? 36.325 2.376 -21.648 1.00 77.75 188 VAL A O 1
ATOM 1511 N N . THR A 1 189 ? 34.661 2.778 -23.094 1.00 87.44 189 THR A N 1
ATOM 1512 C CA . THR A 1 189 ? 34.225 1.389 -23.253 1.00 87.44 189 THR A CA 1
ATOM 1513 C C . THR A 1 189 ? 34.263 1.015 -24.732 1.00 87.44 189 THR A C 1
ATOM 1515 O O . THR A 1 189 ? 34.261 1.879 -25.601 1.00 87.44 189 THR A O 1
ATOM 1518 N N . HIS A 1 190 ? 34.254 -0.281 -25.043 1.00 87.12 190 HIS A N 1
ATOM 1519 C CA . HIS A 1 190 ? 34.086 -0.789 -26.413 1.00 87.12 190 HIS A CA 1
ATOM 1520 C C . HIS A 1 190 ? 32.598 -0.826 -26.821 1.00 87.12 190 HIS A C 1
ATOM 1522 O O . HIS A 1 190 ? 32.178 -1.679 -27.607 1.00 87.12 190 HIS A O 1
ATOM 1528 N N . LEU A 1 191 ? 31.779 0.044 -26.220 1.00 90.00 191 LEU A N 1
ATOM 1529 C CA . LEU A 1 191 ? 30.334 0.132 -26.415 1.00 90.00 191 LEU A CA 1
ATOM 1530 C C . LEU A 1 191 ? 29.981 1.444 -27.105 1.00 90.00 191 LEU A C 1
ATOM 1532 O O . LEU A 1 191 ? 30.521 2.503 -26.787 1.00 90.00 191 LEU A O 1
ATOM 1536 N N . GLU A 1 192 ? 29.023 1.384 -28.022 1.00 87.56 192 GLU A N 1
ATOM 1537 C CA . GLU A 1 192 ? 28.470 2.584 -28.638 1.00 87.56 192 GLU A CA 1
ATOM 1538 C C . GLU A 1 192 ? 27.509 3.310 -27.677 1.00 87.56 192 GLU A C 1
ATOM 1540 O O . GLU A 1 192 ? 26.940 2.714 -26.761 1.00 87.56 192 GLU A O 1
ATOM 1545 N N . GLU A 1 193 ? 27.252 4.603 -27.908 1.00 83.06 193 GLU A N 1
ATOM 1546 C CA . GLU A 1 193 ? 26.262 5.363 -27.121 1.00 83.06 193 GLU A CA 1
ATOM 1547 C C . GLU A 1 193 ? 24.871 4.693 -27.159 1.00 83.06 193 GLU A C 1
ATOM 1549 O O . GLU A 1 193 ? 24.160 4.647 -26.156 1.00 83.06 193 GLU A O 1
ATOM 1554 N N . SER A 1 194 ? 24.513 4.109 -28.306 1.00 84.25 194 SER A N 1
ATOM 1555 C CA . SER A 1 194 ? 23.303 3.306 -28.524 1.00 84.25 194 SER A CA 1
ATOM 1556 C C . SER A 1 194 ? 23.251 2.062 -27.627 1.00 84.25 194 SER A C 1
ATOM 1558 O O . SER A 1 194 ? 22.226 1.828 -26.982 1.00 84.25 194 SER A O 1
ATOM 1560 N N . ASP A 1 195 ? 24.351 1.304 -27.545 1.00 88.12 195 ASP A N 1
ATOM 1561 C CA . ASP A 1 195 ? 24.481 0.125 -26.682 1.00 88.12 195 ASP A CA 1
ATOM 1562 C C . ASP A 1 195 ? 24.293 0.512 -25.212 1.00 88.12 195 ASP A C 1
ATOM 1564 O O . ASP A 1 195 ? 23.559 -0.152 -24.482 1.00 88.12 195 ASP A O 1
ATOM 1568 N N . ILE A 1 196 ? 24.912 1.617 -24.782 1.00 86.25 196 ILE A N 1
ATOM 1569 C CA . ILE A 1 196 ? 24.832 2.102 -23.400 1.00 86.25 196 ILE A CA 1
ATOM 1570 C C . ILE A 1 196 ? 23.401 2.520 -23.054 1.00 86.25 196 ILE A C 1
ATOM 1572 O O . ILE A 1 196 ? 22.910 2.188 -21.977 1.00 86.25 196 ILE A O 1
ATOM 1576 N N . ILE A 1 197 ? 22.698 3.209 -23.958 1.00 85.12 197 ILE A N 1
ATOM 1577 C CA . ILE A 1 197 ? 21.303 3.620 -23.738 1.00 85.12 197 ILE A CA 1
ATOM 1578 C C . ILE A 1 197 ? 20.379 2.402 -23.580 1.00 85.12 197 ILE A C 1
ATOM 1580 O O . ILE A 1 197 ? 19.471 2.413 -22.743 1.00 85.12 197 ILE A O 1
ATOM 1584 N N . ASP A 1 198 ? 20.566 1.349 -24.378 1.00 85.00 198 ASP A N 1
ATOM 1585 C CA . ASP A 1 198 ? 19.756 0.133 -24.267 1.00 85.00 198 ASP A CA 1
ATOM 1586 C C . ASP A 1 198 ? 20.133 -0.702 -23.036 1.00 85.00 198 ASP A C 1
ATOM 1588 O O . ASP A 1 198 ? 19.242 -1.179 -22.319 1.00 85.00 198 ASP A O 1
ATOM 1592 N N . LEU A 1 199 ? 21.427 -0.783 -22.722 1.00 89.06 199 LEU A N 1
ATOM 1593 C CA . LEU A 1 199 ? 21.926 -1.416 -21.508 1.00 89.06 199 LEU A CA 1
ATOM 1594 C C . LEU A 1 199 ? 21.408 -0.709 -20.251 1.00 89.06 199 LEU A C 1
ATOM 1596 O O . LEU A 1 199 ? 21.041 -1.372 -19.285 1.00 89.06 199 LEU A O 1
ATOM 1600 N N . GLU A 1 200 ? 21.289 0.619 -20.266 1.00 86.12 200 GLU A N 1
ATOM 1601 C CA . GLU A 1 200 ? 20.736 1.389 -19.152 1.00 86.12 200 GLU A CA 1
ATOM 1602 C C . GLU A 1 200 ? 19.287 0.982 -18.856 1.00 86.12 200 GLU A C 1
ATOM 1604 O O . GLU A 1 200 ? 18.921 0.716 -17.706 1.00 86.12 200 GLU A O 1
ATOM 1609 N N . LYS A 1 201 ? 18.452 0.860 -19.896 1.00 85.62 201 LYS A N 1
ATOM 1610 C CA . LYS A 1 201 ? 17.062 0.399 -19.737 1.00 85.62 201 LYS A CA 1
ATOM 1611 C C . LYS A 1 201 ? 17.018 -0.983 -19.092 1.00 85.62 201 LYS A C 1
ATOM 1613 O O . LYS A 1 201 ? 16.153 -1.239 -18.250 1.00 85.62 201 LYS A O 1
ATOM 1618 N N . ARG A 1 202 ? 17.940 -1.869 -19.477 1.00 86.19 202 ARG A N 1
ATOM 1619 C CA . ARG A 1 202 ? 18.043 -3.214 -18.911 1.00 86.19 202 ARG A CA 1
ATOM 1620 C C . ARG A 1 202 ? 18.534 -3.183 -17.464 1.00 86.19 202 ARG A C 1
ATOM 1622 O O . ARG A 1 202 ? 17.909 -3.825 -16.625 1.00 86.19 202 ARG A O 1
ATOM 1629 N N . TYR A 1 203 ? 19.569 -2.406 -17.157 1.00 89.44 203 TYR A N 1
ATOM 1630 C CA . TYR A 1 203 ? 20.107 -2.233 -15.808 1.00 89.44 203 TYR A CA 1
ATOM 1631 C C . TYR A 1 203 ? 19.029 -1.768 -14.829 1.00 89.44 203 TYR A C 1
ATOM 1633 O O . TYR A 1 203 ? 18.835 -2.382 -13.781 1.00 89.44 203 TYR A O 1
ATOM 1641 N N . TRP A 1 204 ? 18.255 -0.737 -15.186 1.00 84.75 204 TRP A N 1
ATOM 1642 C CA . TRP A 1 204 ? 17.174 -0.257 -14.324 1.00 84.75 204 TRP A CA 1
ATOM 1643 C C . TRP A 1 204 ? 16.058 -1.292 -14.144 1.00 84.75 204 TRP A C 1
ATOM 1645 O O . TRP A 1 204 ? 15.478 -1.363 -13.061 1.00 84.75 204 TRP A O 1
ATOM 1655 N N . LEU A 1 205 ? 15.775 -2.115 -15.162 1.00 82.62 205 LEU A N 1
ATOM 1656 C CA . LEU A 1 205 ? 14.820 -3.219 -15.050 1.00 82.62 205 LEU A CA 1
ATOM 1657 C C . LEU A 1 205 ? 15.313 -4.299 -14.073 1.00 82.62 205 LEU A C 1
ATOM 1659 O O . LEU A 1 205 ? 14.524 -4.762 -13.255 1.00 82.62 205 LEU A O 1
ATOM 1663 N N . LEU A 1 206 ? 16.596 -4.671 -14.135 1.00 84.69 206 LEU A N 1
ATOM 1664 C CA . LEU A 1 206 ? 17.210 -5.646 -13.225 1.00 84.69 206 LEU A CA 1
ATOM 1665 C C . LEU A 1 206 ? 17.276 -5.102 -11.792 1.00 84.69 206 LEU A C 1
ATOM 1667 O O . LEU A 1 206 ? 16.834 -5.754 -10.852 1.00 84.69 206 LEU A O 1
ATOM 1671 N N . LYS A 1 207 ? 17.718 -3.853 -11.619 1.00 81.69 207 LYS A N 1
ATOM 1672 C CA . LYS A 1 207 ? 17.767 -3.181 -10.314 1.00 81.69 207 LYS A CA 1
ATOM 1673 C C . LYS A 1 207 ? 16.388 -3.040 -9.668 1.00 81.69 207 LYS A C 1
ATOM 1675 O O . LYS A 1 207 ? 16.277 -3.129 -8.450 1.00 81.69 207 LYS A O 1
ATOM 1680 N N . ALA A 1 208 ? 15.331 -2.845 -10.458 1.00 78.38 208 ALA A N 1
ATOM 1681 C CA . ALA A 1 208 ? 13.960 -2.781 -9.951 1.00 78.38 208 ALA A CA 1
ATOM 1682 C C . ALA A 1 208 ? 13.437 -4.127 -9.412 1.00 78.38 208 ALA A C 1
ATOM 1684 O O . ALA A 1 208 ? 12.447 -4.129 -8.683 1.00 78.38 208 ALA A O 1
ATOM 1685 N N . GLN A 1 209 ? 14.076 -5.250 -9.759 1.00 79.69 209 GLN A N 1
ATOM 1686 C CA . GLN A 1 209 ? 13.754 -6.572 -9.209 1.00 79.69 209 GLN A CA 1
ATOM 1687 C C . GLN A 1 209 ? 14.401 -6.807 -7.835 1.00 79.69 209 GLN A C 1
ATOM 1689 O O . GLN A 1 209 ? 13.975 -7.711 -7.120 1.00 79.69 209 GLN A O 1
ATOM 1694 N N . SER A 1 210 ? 15.379 -5.983 -7.441 1.00 81.69 210 SER A N 1
ATOM 1695 C CA . SER A 1 210 ? 16.055 -6.095 -6.149 1.00 81.69 210 SER A CA 1
ATOM 1696 C C . SER A 1 210 ? 15.190 -5.619 -4.985 1.00 81.69 210 SER A C 1
ATOM 1698 O O . SER A 1 210 ? 14.571 -4.550 -5.024 1.00 81.69 210 SER A O 1
ATOM 1700 N N . ARG A 1 211 ? 15.241 -6.373 -3.884 1.00 75.25 211 ARG A N 1
ATOM 1701 C CA . ARG A 1 211 ? 14.614 -6.007 -2.610 1.00 75.25 211 ARG A CA 1
ATOM 1702 C C . ARG A 1 211 ? 15.346 -4.867 -1.896 1.00 75.25 211 ARG A C 1
ATOM 1704 O O . ARG A 1 211 ? 14.702 -4.067 -1.218 1.00 75.25 211 ARG A O 1
ATOM 1711 N N . THR A 1 212 ? 16.667 -4.777 -2.045 1.00 77.12 212 THR A N 1
ATOM 1712 C CA . THR A 1 212 ? 17.492 -3.718 -1.437 1.00 77.12 212 THR A CA 1
ATOM 1713 C C . THR A 1 212 ? 17.461 -2.424 -2.257 1.00 77.12 212 THR A C 1
ATOM 1715 O O . THR A 1 212 ? 17.871 -1.362 -1.780 1.00 77.12 212 THR A O 1
ATOM 1718 N N . GLY A 1 213 ? 16.970 -2.494 -3.501 1.00 74.44 213 GLY A N 1
ATOM 1719 C CA . GLY A 1 213 ? 17.039 -1.406 -4.474 1.00 74.44 213 GLY A CA 1
ATOM 1720 C C . GLY A 1 213 ? 18.446 -1.189 -5.043 1.00 74.44 213 GLY A C 1
ATOM 1721 O O . GLY A 1 213 ? 18.678 -0.180 -5.717 1.00 74.44 213 GLY A O 1
ATOM 1722 N N . ARG A 1 214 ? 19.383 -2.105 -4.770 1.00 81.06 214 ARG A N 1
ATOM 1723 C CA . ARG A 1 214 ? 20.733 -2.171 -5.344 1.00 81.06 214 ARG A CA 1
ATOM 1724 C C . ARG A 1 214 ? 20.868 -3.438 -6.182 1.00 81.06 214 ARG A C 1
ATOM 1726 O O . ARG A 1 214 ? 20.185 -4.419 -5.912 1.00 81.06 214 ARG A O 1
ATOM 1733 N N . PHE A 1 215 ? 21.726 -3.430 -7.198 1.00 87.62 215 PHE A N 1
ATOM 1734 C CA . PHE A 1 215 ? 21.984 -4.647 -7.964 1.00 87.62 215 PHE A CA 1
ATOM 1735 C C . PHE A 1 215 ? 23.026 -5.504 -7.227 1.00 87.62 215 PHE A C 1
ATOM 1737 O O . PHE A 1 215 ? 24.208 -5.470 -7.540 1.00 87.62 215 PHE A O 1
ATOM 1744 N N . ASP A 1 216 ? 22.579 -6.161 -6.161 1.00 89.81 216 ASP A N 1
ATOM 1745 C CA . ASP A 1 216 ? 23.390 -6.932 -5.213 1.00 89.81 216 ASP A CA 1
ATOM 1746 C C . ASP A 1 216 ? 23.532 -8.410 -5.612 1.00 89.81 216 ASP A C 1
ATOM 1748 O O . ASP A 1 216 ? 22.900 -8.877 -6.561 1.00 89.81 216 ASP A O 1
ATOM 1752 N N . LEU A 1 217 ? 24.351 -9.156 -4.863 1.00 90.75 217 LEU A N 1
ATOM 1753 C CA . LEU A 1 217 ? 24.593 -10.582 -5.096 1.00 90.75 217 LEU A CA 1
ATOM 1754 C C . LEU A 1 217 ? 23.312 -11.431 -4.977 1.00 90.75 217 LEU A C 1
ATOM 1756 O O . LEU A 1 217 ? 23.140 -12.375 -5.747 1.00 90.75 217 LEU A O 1
ATOM 1760 N N . GLU A 1 218 ? 22.394 -11.084 -4.065 1.00 90.06 218 GLU A N 1
ATOM 1761 C CA . GLU A 1 218 ? 21.106 -11.782 -3.891 1.00 90.06 218 GLU A CA 1
ATOM 1762 C C . GLU A 1 218 ? 20.230 -11.665 -5.147 1.00 90.06 218 GLU A C 1
ATOM 1764 O O . GLU A 1 218 ? 19.551 -12.619 -5.524 1.00 90.06 218 GLU A O 1
ATOM 1769 N N . THR A 1 219 ? 20.282 -10.519 -5.829 1.00 90.88 219 THR A N 1
ATOM 1770 C CA . THR A 1 219 ? 19.583 -10.299 -7.098 1.00 90.88 219 THR A CA 1
ATOM 1771 C C . THR A 1 219 ? 20.363 -10.885 -8.278 1.00 90.88 219 THR A C 1
ATOM 1773 O O . THR A 1 219 ? 19.772 -11.488 -9.170 1.00 90.88 219 THR A O 1
ATOM 1776 N N . PHE A 1 220 ? 21.688 -10.720 -8.301 1.00 92.62 220 PHE A N 1
ATOM 1777 C CA . PHE A 1 220 ? 22.560 -11.123 -9.406 1.00 92.62 220 PHE A CA 1
ATOM 1778 C C . PHE A 1 220 ? 22.685 -12.644 -9.546 1.00 92.62 220 PHE A C 1
ATOM 1780 O O . PHE A 1 220 ? 22.558 -13.163 -10.654 1.00 92.62 220 PHE A O 1
ATOM 1787 N N . GLY A 1 221 ? 22.886 -13.367 -8.440 1.00 91.12 221 GLY A N 1
ATOM 1788 C CA . GLY A 1 221 ? 23.100 -14.817 -8.438 1.00 91.12 221 GLY A CA 1
ATOM 1789 C C . GLY A 1 221 ? 21.992 -15.593 -9.163 1.00 91.12 221 GLY A C 1
ATOM 1790 O O . GLY A 1 221 ? 22.294 -16.276 -10.139 1.00 91.12 221 GLY A O 1
ATOM 1791 N N . PRO A 1 222 ? 20.707 -15.444 -8.783 1.00 89.81 222 PRO A N 1
ATOM 1792 C CA . PRO A 1 222 ? 19.587 -16.111 -9.455 1.00 89.81 222 PRO A CA 1
ATOM 1793 C C . PRO A 1 222 ? 19.359 -15.675 -10.908 1.00 89.81 222 PRO A C 1
ATOM 1795 O O . PRO A 1 222 ? 18.669 -16.368 -11.652 1.00 89.81 222 PRO A O 1
ATOM 1798 N N . LEU A 1 223 ? 19.884 -14.516 -11.322 1.00 88.56 223 LEU A N 1
ATOM 1799 C CA . LEU A 1 223 ? 19.786 -14.073 -12.714 1.00 88.56 223 LEU A CA 1
ATOM 1800 C C . LEU A 1 223 ? 20.765 -14.830 -13.609 1.00 88.56 223 LEU A C 1
ATOM 1802 O O . LEU A 1 223 ? 20.398 -15.196 -14.724 1.00 88.56 223 LEU A O 1
ATOM 1806 N N . VAL A 1 224 ? 21.997 -15.044 -13.140 1.00 90.81 224 VAL A N 1
ATOM 1807 C CA . VAL A 1 224 ? 23.047 -15.726 -13.913 1.00 90.81 224 VAL A CA 1
ATOM 1808 C C . VAL A 1 224 ? 23.093 -17.235 -13.667 1.00 90.81 224 VAL A C 1
ATOM 1810 O O . VAL A 1 224 ? 23.695 -17.956 -14.464 1.00 90.81 224 VAL A O 1
ATOM 1813 N N . SER A 1 225 ? 22.462 -17.711 -12.590 1.00 88.50 225 SER A N 1
ATOM 1814 C CA . SER A 1 225 ? 22.452 -19.109 -12.170 1.00 88.50 225 SER A CA 1
ATOM 1815 C C . SER A 1 225 ? 21.057 -19.740 -12.188 1.00 88.50 225 SER A C 1
ATOM 1817 O O . SER A 1 225 ? 20.191 -19.309 -11.421 1.00 88.50 225 SER A O 1
ATOM 1819 N N . PRO A 1 226 ? 20.840 -20.820 -12.969 1.00 84.06 226 PRO A N 1
ATOM 1820 C CA . PRO A 1 226 ? 21.651 -21.312 -14.100 1.00 84.06 226 PRO A CA 1
ATOM 1821 C C . PRO A 1 226 ? 21.674 -20.312 -15.286 1.00 84.06 226 PRO A C 1
ATOM 1823 O O . PRO A 1 226 ? 20.786 -19.463 -15.373 1.00 84.06 226 PRO A O 1
ATOM 1826 N N . PRO A 1 227 ? 22.650 -20.384 -16.223 1.00 87.56 227 PRO A N 1
ATOM 1827 C CA . PRO A 1 227 ? 23.582 -21.490 -16.480 1.00 87.56 227 PRO A CA 1
ATOM 1828 C C . PRO A 1 227 ? 24.921 -21.416 -15.732 1.00 87.56 227 PRO A C 1
ATOM 1830 O O . PRO A 1 227 ? 25.649 -22.403 -15.715 1.00 87.56 227 PRO A O 1
ATOM 1833 N N . ILE A 1 228 ? 25.275 -20.283 -15.124 1.00 90.19 228 ILE A N 1
ATOM 1834 C CA . ILE A 1 228 ? 26.481 -20.190 -14.291 1.00 90.19 228 ILE A CA 1
ATOM 1835 C C . ILE A 1 228 ? 26.197 -20.901 -12.975 1.00 90.19 228 ILE A C 1
ATOM 1837 O O . ILE A 1 228 ? 25.127 -20.734 -12.397 1.00 90.19 228 ILE A O 1
ATOM 1841 N N . ARG A 1 229 ? 27.117 -21.724 -12.475 1.00 85.12 229 ARG A N 1
ATOM 1842 C CA . ARG A 1 229 ? 26.890 -22.392 -11.191 1.00 85.12 229 ARG A CA 1
ATOM 1843 C C . ARG A 1 229 ? 26.895 -21.396 -10.029 1.00 85.12 229 ARG A C 1
ATOM 1845 O O . ARG A 1 229 ? 27.620 -20.399 -10.086 1.00 85.12 229 ARG A O 1
ATOM 1852 N N . PRO A 1 230 ? 26.161 -21.683 -8.940 1.00 87.56 230 PRO A N 1
ATOM 1853 C CA . PRO A 1 230 ? 26.171 -20.829 -7.756 1.00 87.56 230 PRO A CA 1
ATOM 1854 C C . PRO A 1 230 ? 27.586 -20.572 -7.212 1.00 87.56 230 PRO A C 1
ATOM 1856 O O . PRO A 1 230 ? 27.875 -19.460 -6.789 1.00 87.56 230 PRO A O 1
ATOM 1859 N N . SER A 1 231 ? 28.492 -21.555 -7.316 1.00 84.88 231 SER A N 1
ATOM 1860 C CA . SER A 1 231 ? 29.901 -21.443 -6.898 1.00 84.88 231 SER A CA 1
ATOM 1861 C C . SER A 1 231 ? 30.703 -20.377 -7.653 1.00 84.88 231 SER A C 1
ATOM 1863 O O . SER A 1 231 ? 31.609 -19.788 -7.081 1.00 84.88 231 SER A O 1
ATOM 1865 N N . LEU A 1 232 ? 30.367 -20.102 -8.916 1.00 90.56 232 LEU A N 1
ATOM 1866 C CA . LEU A 1 232 ? 31.011 -19.065 -9.734 1.00 90.56 232 LEU A CA 1
ATOM 1867 C C . LEU A 1 232 ? 30.301 -17.711 -9.653 1.00 90.56 232 LEU A C 1
ATOM 1869 O O . LEU A 1 232 ? 30.838 -16.706 -10.113 1.00 90.56 232 LEU A O 1
ATOM 1873 N N . SER A 1 233 ? 29.081 -17.674 -9.112 1.00 91.94 233 SER A N 1
ATOM 1874 C CA . SER A 1 233 ? 28.244 -16.470 -9.137 1.00 91.94 233 SER A CA 1
ATOM 1875 C C . SER A 1 233 ? 28.824 -15.349 -8.274 1.00 91.94 233 SER A C 1
ATOM 1877 O O . SER A 1 233 ? 28.749 -14.190 -8.668 1.00 91.94 233 SER A O 1
ATOM 1879 N N . GLU A 1 234 ? 29.442 -15.692 -7.141 1.00 91.69 234 GLU A N 1
ATOM 1880 C CA . GLU A 1 234 ? 30.112 -14.732 -6.256 1.00 91.69 234 GLU A CA 1
ATOM 1881 C C . GLU A 1 234 ? 31.388 -14.164 -6.889 1.00 91.69 234 GLU A C 1
ATOM 1883 O O . GLU A 1 234 ? 31.536 -12.948 -6.965 1.00 91.69 234 GLU A O 1
ATOM 1888 N N . GLY A 1 235 ? 32.262 -15.017 -7.435 1.00 91.88 235 GLY A N 1
ATOM 1889 C CA . GLY A 1 235 ? 33.453 -14.565 -8.164 1.00 91.88 235 GLY A CA 1
ATOM 1890 C C . GLY A 1 235 ? 33.096 -13.674 -9.357 1.00 91.88 235 GLY A C 1
ATOM 1891 O O . GLY A 1 235 ? 33.704 -12.627 -9.568 1.00 91.88 235 GLY A O 1
ATOM 1892 N N . LEU A 1 236 ? 32.043 -14.027 -10.104 1.00 94.50 236 LEU A N 1
ATOM 1893 C CA . LEU A 1 236 ? 31.568 -13.211 -11.219 1.00 94.50 236 LEU A CA 1
ATOM 1894 C C . LEU A 1 236 ? 31.003 -11.868 -10.758 1.00 94.50 236 LEU A C 1
ATOM 1896 O O . LEU A 1 236 ? 31.289 -10.847 -11.378 1.00 94.50 236 LEU A O 1
ATOM 1900 N N . PHE A 1 237 ? 30.212 -11.862 -9.686 1.00 94.19 237 PHE A N 1
ATOM 1901 C CA . PHE A 1 237 ? 29.700 -10.635 -9.089 1.00 94.19 237 PHE A CA 1
ATOM 1902 C C . PHE A 1 237 ? 30.849 -9.720 -8.657 1.00 94.19 237 PHE A C 1
ATOM 1904 O O . PHE A 1 237 ? 30.867 -8.554 -9.035 1.00 94.19 237 PHE A O 1
ATOM 1911 N N . ASN A 1 238 ? 31.849 -10.271 -7.968 1.00 91.50 238 ASN A N 1
ATOM 1912 C CA . ASN A 1 238 ? 33.037 -9.544 -7.527 1.00 91.50 238 ASN A CA 1
ATOM 1913 C C . ASN A 1 238 ? 33.893 -9.036 -8.695 1.00 91.50 238 ASN A C 1
ATOM 1915 O O . ASN A 1 238 ? 34.589 -8.038 -8.541 1.00 91.50 238 ASN A O 1
ATOM 1919 N N . ALA A 1 239 ? 33.866 -9.692 -9.857 1.00 91.25 239 ALA A N 1
ATOM 1920 C CA . ALA A 1 239 ? 34.533 -9.197 -11.061 1.00 91.25 239 ALA A CA 1
ATOM 1921 C C . ALA A 1 239 ? 33.799 -8.003 -11.700 1.00 91.25 239 ALA A C 1
ATOM 1923 O O . ALA A 1 239 ? 34.437 -7.188 -12.361 1.00 91.25 239 ALA A O 1
ATOM 1924 N N . PHE A 1 240 ? 32.479 -7.886 -11.509 1.00 92.50 240 PHE A N 1
ATOM 1925 C CA . PHE A 1 240 ? 31.706 -6.702 -11.900 1.00 92.50 240 PHE A CA 1
ATOM 1926 C C . PHE A 1 240 ? 31.793 -5.575 -10.857 1.00 92.50 240 PHE A C 1
ATOM 1928 O O . PHE A 1 240 ? 32.000 -4.429 -11.244 1.00 92.50 240 PHE A O 1
ATOM 1935 N N . ASP A 1 241 ? 31.649 -5.889 -9.566 1.00 89.75 241 ASP A N 1
ATOM 1936 C CA . ASP A 1 241 ? 31.751 -4.956 -8.429 1.00 89.75 241 ASP A CA 1
ATOM 1937 C C . ASP A 1 241 ? 33.222 -4.572 -8.178 1.00 89.75 241 ASP A C 1
ATOM 1939 O O . ASP A 1 241 ? 33.904 -5.050 -7.266 1.00 89.75 241 ASP A O 1
ATOM 1943 N N . GLU A 1 242 ? 33.766 -3.736 -9.061 1.00 83.19 242 GLU A N 1
ATOM 1944 C CA . GLU A 1 242 ? 35.158 -3.285 -9.023 1.00 83.19 242 GLU A CA 1
ATOM 1945 C C . GLU A 1 242 ? 35.480 -2.512 -7.740 1.00 83.19 242 GLU A C 1
ATOM 1947 O O . GLU A 1 242 ? 36.610 -2.599 -7.255 1.00 83.19 242 GLU A O 1
ATOM 1952 N N . ASN A 1 243 ? 34.518 -1.780 -7.174 1.00 79.75 243 ASN A N 1
ATOM 1953 C CA . ASN A 1 243 ? 34.745 -0.954 -5.991 1.00 79.75 243 ASN A CA 1
ATOM 1954 C C . ASN A 1 243 ? 34.514 -1.690 -4.639 1.00 79.75 243 ASN A C 1
ATOM 1956 O O . ASN A 1 243 ? 34.911 -1.157 -3.598 1.00 79.75 243 ASN A O 1
ATOM 1960 N N . ARG A 1 244 ? 33.968 -2.921 -4.654 1.00 81.06 244 ARG A N 1
ATOM 1961 C CA . ARG A 1 244 ? 33.654 -3.780 -3.487 1.00 81.06 244 ARG A CA 1
ATOM 1962 C C . ARG A 1 244 ? 32.680 -3.147 -2.485 1.00 81.06 244 ARG A C 1
ATOM 1964 O O . ARG A 1 244 ? 32.772 -3.388 -1.276 1.00 81.06 244 ARG A O 1
ATOM 1971 N N . ASP A 1 245 ? 31.725 -2.351 -2.952 1.00 78.69 245 ASP A N 1
ATOM 1972 C CA . ASP A 1 245 ? 30.657 -1.811 -2.107 1.00 78.69 245 ASP A CA 1
ATOM 1973 C C . ASP A 1 245 ? 29.417 -2.729 -2.025 1.00 78.69 245 ASP A C 1
ATOM 1975 O O . ASP A 1 245 ? 28.400 -2.364 -1.418 1.00 78.69 245 ASP A O 1
ATOM 1979 N N . ASN A 1 246 ? 29.555 -3.965 -2.524 1.00 86.38 246 ASN A N 1
ATOM 1980 C CA . ASN A 1 246 ? 28.576 -5.051 -2.537 1.00 86.38 246 ASN A CA 1
ATOM 1981 C C . ASN A 1 246 ? 27.360 -4.779 -3.435 1.00 86.38 246 ASN A C 1
ATOM 1983 O O . ASN A 1 246 ? 26.284 -5.352 -3.216 1.00 86.38 246 ASN A O 1
ATOM 1987 N N . HIS A 1 247 ? 27.491 -3.913 -4.442 1.00 85.94 247 HIS A N 1
ATOM 1988 C CA . HIS A 1 247 ? 26.504 -3.801 -5.512 1.00 85.94 247 HIS A CA 1
ATOM 1989 C C . HIS A 1 247 ? 27.127 -3.392 -6.841 1.00 85.94 247 HIS A C 1
ATOM 1991 O O . HIS A 1 247 ? 28.013 -2.561 -6.879 1.00 85.94 247 HIS A O 1
ATOM 1997 N N . ILE A 1 248 ? 26.577 -3.907 -7.940 1.00 88.75 248 ILE A N 1
ATOM 1998 C CA . ILE A 1 248 ? 27.012 -3.541 -9.288 1.00 88.75 248 ILE A CA 1
ATOM 1999 C C . ILE A 1 248 ? 26.303 -2.245 -9.703 1.00 88.75 248 ILE A C 1
ATOM 2001 O O . ILE A 1 248 ? 25.073 -2.194 -9.880 1.00 88.75 248 ILE A O 1
ATOM 2005 N N . ASP A 1 249 ? 27.059 -1.168 -9.872 1.00 84.44 249 ASP A N 1
ATOM 2006 C CA . ASP A 1 249 ? 26.537 0.088 -10.401 1.00 84.44 249 ASP A CA 1
ATOM 2007 C C . ASP A 1 249 ? 26.413 0.079 -11.947 1.00 84.44 249 ASP A C 1
ATOM 2009 O O . ASP A 1 249 ? 26.775 -0.878 -12.639 1.00 84.44 249 ASP A O 1
ATOM 2013 N N . PHE A 1 250 ? 25.815 1.128 -12.528 1.00 86.69 250 PHE A N 1
ATOM 2014 C CA . PHE A 1 250 ? 25.625 1.186 -13.984 1.00 86.69 250 PHE A CA 1
ATOM 2015 C C . PHE A 1 250 ? 26.949 1.346 -14.760 1.00 86.69 250 PHE A C 1
ATOM 2017 O O . PHE A 1 250 ? 27.070 0.906 -15.908 1.00 86.69 250 PHE A O 1
ATOM 2024 N N . LYS A 1 251 ? 27.962 1.965 -14.152 1.00 80.62 251 LYS A N 1
ATOM 2025 C CA . LYS A 1 251 ? 29.294 2.089 -14.746 1.00 80.62 251 LYS A CA 1
ATOM 2026 C C . LYS A 1 251 ? 29.985 0.732 -14.736 1.00 80.62 251 LYS A C 1
ATOM 2028 O O . LYS A 1 251 ? 30.507 0.323 -15.767 1.00 80.62 251 LYS A O 1
ATOM 2033 N N . GLU A 1 252 ? 29.937 0.028 -13.617 1.00 88.88 252 GLU A N 1
ATOM 2034 C CA . GLU A 1 252 ? 30.507 -1.301 -13.412 1.00 88.88 252 GLU A CA 1
ATOM 2035 C C . GLU A 1 252 ? 29.906 -2.340 -14.351 1.00 88.88 252 GLU A C 1
ATOM 2037 O O . GLU A 1 252 ? 30.652 -3.040 -15.033 1.00 88.88 252 GLU A O 1
ATOM 2042 N N . ILE A 1 253 ? 28.576 -2.384 -14.502 1.00 90.94 253 ILE A N 1
ATOM 2043 C CA . ILE A 1 253 ? 27.957 -3.298 -15.474 1.00 90.94 253 ILE A CA 1
ATOM 2044 C C . ILE A 1 253 ? 28.385 -2.967 -16.912 1.00 90.94 253 ILE A C 1
ATOM 2046 O O . ILE A 1 253 ? 28.664 -3.876 -17.690 1.00 90.94 253 ILE A O 1
ATOM 2050 N N . SER A 1 254 ? 28.487 -1.681 -17.267 1.00 89.75 254 SER A N 1
ATOM 2051 C CA . SER A 1 254 ? 28.877 -1.248 -18.616 1.00 89.75 254 SER A CA 1
ATOM 2052 C C . SER A 1 254 ? 30.340 -1.577 -18.913 1.00 89.75 254 SER A C 1
ATOM 2054 O O . SER A 1 254 ? 30.656 -2.134 -19.964 1.00 89.75 254 SER A O 1
ATOM 2056 N N . CYS A 1 255 ? 31.236 -1.292 -17.966 1.00 87.94 255 CYS A N 1
ATOM 2057 C CA . CYS A 1 255 ? 32.662 -1.587 -18.085 1.00 87.94 255 CYS A CA 1
ATOM 2058 C C . CYS A 1 255 ? 32.921 -3.098 -18.064 1.00 87.94 255 CYS A C 1
ATOM 2060 O O . CYS A 1 255 ? 33.677 -3.597 -18.895 1.00 87.94 255 CYS A O 1
ATOM 2062 N N . GLY A 1 256 ? 32.257 -3.833 -17.170 1.00 90.94 256 GLY A N 1
ATOM 2063 C CA . GLY A 1 256 ? 32.372 -5.284 -17.062 1.00 90.94 256 GLY A CA 1
ATOM 2064 C C . GLY A 1 256 ? 31.873 -6.000 -18.317 1.00 90.94 256 GLY A C 1
ATOM 2065 O O . GLY A 1 256 ? 32.578 -6.851 -18.852 1.00 90.94 256 GLY A O 1
ATOM 2066 N N . LEU A 1 257 ? 30.716 -5.609 -18.868 1.00 92.25 257 LEU A N 1
ATOM 2067 C CA . LEU A 1 257 ? 30.208 -6.173 -20.127 1.00 92.25 257 LEU A CA 1
ATOM 2068 C C . LEU A 1 257 ? 31.103 -5.820 -21.317 1.00 92.25 257 LEU A C 1
ATOM 2070 O O . LEU A 1 257 ? 31.358 -6.675 -22.167 1.00 92.25 257 LEU A O 1
ATOM 2074 N N . SER A 1 258 ? 31.616 -4.587 -21.359 1.00 91.25 258 SER A N 1
ATOM 2075 C CA . SER A 1 258 ? 32.610 -4.173 -22.348 1.00 91.25 258 SER A CA 1
ATOM 2076 C C . SER A 1 258 ? 33.840 -5.083 -22.294 1.00 91.25 258 SER A C 1
ATOM 2078 O O . SER A 1 258 ? 34.176 -5.702 -23.299 1.00 91.25 258 SER A O 1
ATOM 2080 N N . ALA A 1 259 ? 34.467 -5.239 -21.124 1.00 90.00 259 ALA A N 1
ATOM 2081 C CA . ALA A 1 259 ? 35.673 -6.051 -20.949 1.00 90.00 259 ALA A CA 1
ATOM 2082 C C . ALA A 1 259 ? 35.433 -7.553 -21.187 1.00 90.00 259 ALA A C 1
ATOM 2084 O O . ALA A 1 259 ? 36.284 -8.230 -21.756 1.00 90.00 259 ALA A O 1
ATOM 2085 N N . CYS A 1 260 ? 34.275 -8.078 -20.782 1.00 89.44 260 CYS A N 1
ATOM 2086 C CA . CYS A 1 260 ? 33.932 -9.496 -20.901 1.00 89.44 260 CYS A CA 1
ATOM 2087 C C . CYS A 1 260 ? 33.592 -9.911 -22.347 1.00 89.44 260 CYS A C 1
ATOM 2089 O O . CYS A 1 260 ? 33.924 -11.025 -22.774 1.00 89.44 260 CYS A O 1
ATOM 2091 N N . CYS A 1 261 ? 32.936 -9.022 -23.105 1.00 87.38 261 CYS A N 1
ATOM 2092 C CA . CYS A 1 261 ? 32.223 -9.400 -24.327 1.00 87.38 261 CYS A CA 1
ATOM 2093 C C . CYS A 1 261 ? 32.561 -8.562 -25.577 1.00 87.38 261 CYS A C 1
ATOM 2095 O O . CYS A 1 261 ? 32.435 -9.092 -26.678 1.00 87.38 261 CYS A O 1
ATOM 2097 N N . ARG A 1 262 ? 33.032 -7.311 -25.456 1.00 89.19 262 ARG A N 1
ATOM 2098 C CA . ARG A 1 262 ? 33.408 -6.457 -26.612 1.00 89.19 262 ARG A CA 1
ATOM 2099 C C . ARG A 1 262 ? 34.904 -6.153 -26.705 1.00 89.19 262 ARG A C 1
ATOM 2101 O O . ARG A 1 262 ? 35.388 -5.831 -27.786 1.00 89.19 262 ARG A O 1
ATOM 2108 N N . GLY A 1 263 ? 35.630 -6.276 -25.598 1.00 85.81 263 GLY A N 1
ATOM 2109 C CA . GLY A 1 263 ? 37.065 -6.044 -25.545 1.00 85.81 263 GLY A CA 1
ATOM 2110 C C . GLY A 1 263 ? 37.886 -7.105 -26.284 1.00 85.81 263 GLY A C 1
ATOM 2111 O O . GLY A 1 263 ? 37.407 -8.217 -26.546 1.00 85.81 263 GLY A O 1
ATOM 2112 N N . PRO A 1 264 ? 39.150 -6.786 -26.617 1.00 90.69 264 PRO A N 1
ATOM 2113 C CA . PRO A 1 264 ? 40.091 -7.745 -27.181 1.00 90.69 264 PRO A CA 1
ATOM 2114 C C . PRO A 1 264 ? 40.277 -8.952 -26.252 1.00 90.69 264 PRO A C 1
ATOM 2116 O O . PRO A 1 264 ? 40.072 -8.868 -25.041 1.00 90.69 264 PRO A O 1
ATOM 2119 N N . LEU A 1 265 ? 40.722 -10.085 -26.809 1.00 89.56 265 LEU A N 1
ATOM 2120 C CA . LEU A 1 265 ? 40.857 -11.351 -26.072 1.00 89.56 265 LEU A CA 1
ATOM 2121 C C . LEU A 1 265 ? 41.613 -11.203 -24.737 1.00 89.56 265 LEU A C 1
ATOM 2123 O O . LEU A 1 265 ? 41.197 -11.783 -23.739 1.00 89.56 265 LEU A O 1
ATOM 2127 N N . ALA A 1 266 ? 42.664 -10.381 -24.702 1.00 89.44 266 ALA A N 1
ATOM 2128 C CA . ALA A 1 266 ? 43.440 -10.118 -23.493 1.00 89.44 266 ALA A CA 1
ATOM 2129 C C . ALA A 1 266 ? 42.610 -9.476 -22.360 1.00 89.44 266 ALA A C 1
ATOM 2131 O O . ALA A 1 266 ? 42.763 -9.860 -21.200 1.00 89.44 266 ALA A O 1
ATOM 2132 N N . GLU A 1 267 ? 41.702 -8.543 -22.675 1.00 90.69 267 GLU A N 1
ATOM 2133 C CA . GLU A 1 267 ? 40.799 -7.926 -21.689 1.00 90.69 267 GLU A CA 1
ATOM 2134 C C . GLU A 1 267 ? 39.762 -8.928 -21.177 1.00 90.69 267 GLU A C 1
ATOM 2136 O O . GLU A 1 267 ? 39.492 -8.982 -19.978 1.00 90.69 267 GLU A O 1
ATOM 2141 N N . ARG A 1 268 ? 39.249 -9.791 -22.060 1.00 92.44 268 ARG A N 1
ATOM 2142 C CA . ARG A 1 268 ? 38.296 -10.851 -21.694 1.00 92.44 268 ARG A CA 1
ATOM 2143 C C . ARG A 1 268 ? 38.930 -11.889 -20.770 1.00 92.44 268 ARG A C 1
ATOM 2145 O O . ARG A 1 268 ? 38.311 -12.339 -19.806 1.00 92.44 268 ARG A O 1
ATOM 2152 N N . GLN A 1 269 ? 40.188 -12.242 -21.034 1.00 93.19 269 GLN A N 1
ATOM 2153 C CA . GLN A 1 269 ? 40.987 -13.104 -20.163 1.00 93.19 269 GLN A CA 1
ATOM 2154 C C . GLN A 1 269 ? 41.269 -12.431 -18.818 1.00 93.19 269 GLN A C 1
ATOM 2156 O O . GLN A 1 269 ? 41.114 -13.080 -17.789 1.00 93.19 269 GLN A O 1
ATOM 2161 N N . LYS A 1 270 ? 41.603 -11.132 -18.810 1.00 92.38 270 LYS A N 1
ATOM 2162 C CA . LYS A 1 270 ? 41.765 -10.346 -17.576 1.00 92.38 270 LYS A CA 1
ATOM 2163 C C . LYS A 1 270 ? 40.475 -10.319 -16.755 1.00 92.38 270 LYS A C 1
ATOM 2165 O O . LYS A 1 270 ? 40.531 -10.458 -15.541 1.00 92.38 270 LYS A O 1
ATOM 2170 N N . PHE A 1 271 ? 39.317 -10.201 -17.401 1.00 94.12 271 PHE A N 1
ATOM 2171 C CA . PHE A 1 271 ? 38.028 -10.294 -16.720 1.00 94.12 271 PHE A CA 1
ATOM 2172 C C . PHE A 1 271 ? 37.816 -11.680 -16.092 1.00 94.12 271 PHE A C 1
ATOM 2174 O O . PHE A 1 271 ? 37.461 -11.765 -14.925 1.00 94.12 271 PHE A O 1
ATOM 2181 N N . CYS A 1 272 ? 38.100 -12.769 -16.817 1.00 94.12 272 CYS A N 1
ATOM 2182 C CA . CYS A 1 272 ? 38.005 -14.123 -16.255 1.00 94.12 272 CYS A CA 1
ATOM 2183 C C . CYS A 1 272 ? 38.979 -14.349 -15.097 1.00 94.12 272 CYS A C 1
ATOM 2185 O O . CYS A 1 272 ? 38.608 -14.981 -14.118 1.00 94.12 272 CYS A O 1
ATOM 2187 N N . PHE A 1 273 ? 40.197 -13.811 -15.183 1.00 94.81 273 PHE A N 1
ATOM 2188 C CA . PHE A 1 273 ? 41.161 -13.858 -14.087 1.00 94.81 273 PHE A CA 1
ATOM 2189 C C . PHE A 1 273 ? 40.564 -13.259 -12.806 1.00 94.81 273 PHE A C 1
ATOM 2191 O O . PHE A 1 273 ? 40.588 -13.915 -11.775 1.00 94.81 273 PHE A O 1
ATOM 2198 N N . LYS A 1 274 ? 39.908 -12.091 -12.898 1.00 93.00 274 LYS A N 1
ATOM 2199 C CA . LYS A 1 274 ? 39.210 -11.456 -11.762 1.00 93.00 274 LYS A CA 1
ATOM 2200 C C . LYS A 1 274 ? 38.067 -12.287 -11.175 1.00 93.00 274 LYS A C 1
ATOM 2202 O O . LYS A 1 274 ? 37.707 -12.079 -10.025 1.00 93.00 274 LYS A O 1
ATOM 2207 N N . VAL A 1 275 ? 37.461 -13.183 -11.957 1.00 93.81 275 VAL A N 1
ATOM 2208 C CA . VAL A 1 275 ? 36.420 -14.094 -11.451 1.00 93.81 275 VAL A CA 1
ATOM 2209 C C . VAL A 1 275 ? 37.022 -15.146 -10.519 1.00 93.81 275 VAL A C 1
ATOM 2211 O O . VAL A 1 275 ? 36.356 -15.576 -9.580 1.00 93.81 275 VAL A O 1
ATOM 2214 N N . PHE A 1 276 ? 38.256 -15.574 -10.794 1.00 94.69 276 PHE A N 1
ATOM 2215 C CA . PHE A 1 276 ? 38.943 -16.633 -10.053 1.00 94.69 276 PHE A CA 1
ATOM 2216 C C . PHE A 1 276 ? 39.873 -16.107 -8.951 1.00 94.69 276 PHE A C 1
ATOM 2218 O O . PHE A 1 276 ? 40.092 -16.824 -7.982 1.00 94.69 276 PHE A O 1
ATOM 2225 N N . ASP A 1 277 ? 40.390 -14.887 -9.097 1.00 92.94 277 ASP A N 1
ATOM 2226 C CA . ASP A 1 277 ? 41.155 -14.145 -8.088 1.00 92.94 277 ASP A CA 1
ATOM 2227 C C . ASP A 1 277 ? 40.176 -13.533 -7.070 1.00 92.94 277 ASP A C 1
ATOM 2229 O O . ASP A 1 277 ? 39.684 -12.407 -7.220 1.00 92.94 277 ASP A O 1
ATOM 2233 N N . VAL A 1 278 ? 39.791 -14.340 -6.078 1.00 86.88 278 VAL A N 1
ATOM 2234 C CA . VAL A 1 278 ? 38.718 -13.997 -5.134 1.00 86.88 278 VAL A CA 1
ATOM 2235 C C . VAL A 1 278 ? 39.217 -12.968 -4.123 1.00 86.88 278 VAL A C 1
ATOM 2237 O O . VAL A 1 278 ? 38.462 -12.067 -3.730 1.00 86.88 278 VAL A O 1
ATOM 2240 N N . ASP A 1 279 ? 40.483 -13.064 -3.711 1.00 87.69 279 ASP A N 1
ATOM 2241 C CA . ASP A 1 279 ? 41.062 -12.152 -2.729 1.00 87.69 279 ASP A CA 1
ATOM 2242 C C . ASP A 1 279 ? 41.593 -10.834 -3.337 1.00 87.69 279 ASP A C 1
ATOM 2244 O O . ASP A 1 279 ? 41.565 -9.813 -2.633 1.00 87.69 279 ASP A O 1
ATOM 2248 N N . ARG A 1 280 ? 41.835 -10.779 -4.659 1.00 85.19 280 ARG A N 1
ATOM 2249 C CA . ARG A 1 280 ? 42.423 -9.656 -5.418 1.00 85.19 280 ARG A CA 1
ATOM 2250 C C . ARG A 1 280 ? 43.865 -9.352 -5.034 1.00 85.19 280 ARG A C 1
ATOM 2252 O O . ARG A 1 280 ? 44.265 -8.183 -5.017 1.00 85.19 280 ARG A O 1
ATOM 2259 N N . ASP A 1 281 ? 44.651 -10.369 -4.710 1.00 89.62 281 ASP A N 1
ATOM 2260 C CA . ASP A 1 281 ? 46.092 -10.199 -4.535 1.00 89.62 281 ASP A CA 1
ATOM 2261 C C . ASP A 1 281 ? 46.849 -10.089 -5.880 1.00 89.62 281 ASP A C 1
ATOM 2263 O O . ASP A 1 281 ? 48.041 -9.761 -5.902 1.00 89.62 281 ASP A O 1
ATOM 2267 N N . GLY A 1 282 ? 46.139 -10.271 -7.005 1.00 91.06 282 GLY A N 1
ATOM 2268 C CA . GLY A 1 282 ? 46.668 -10.161 -8.361 1.00 91.06 282 GLY A CA 1
ATOM 2269 C C . GLY A 1 282 ? 47.345 -11.439 -8.858 1.00 91.06 282 GLY A C 1
ATOM 2270 O O . GLY A 1 282 ? 47.950 -11.428 -9.940 1.00 91.06 282 GLY A O 1
ATOM 2271 N N . VAL A 1 283 ? 47.253 -12.534 -8.102 1.00 92.88 283 VAL A N 1
ATOM 2272 C CA . VAL A 1 283 ? 47.751 -13.857 -8.467 1.00 92.88 283 VAL A CA 1
ATOM 2273 C C . VAL A 1 283 ? 46.678 -14.920 -8.217 1.00 92.88 283 VAL A C 1
ATOM 2275 O O . VAL A 1 283 ? 45.796 -14.769 -7.395 1.00 92.88 283 VAL A O 1
ATOM 2278 N N . LEU A 1 284 ? 46.728 -16.034 -8.945 1.00 95.31 284 LEU A N 1
ATOM 2279 C CA . LEU A 1 284 ? 45.898 -17.199 -8.644 1.00 95.31 284 LEU A CA 1
ATOM 2280 C C . LEU A 1 284 ? 46.710 -18.142 -7.774 1.00 95.31 284 LEU A C 1
ATOM 2282 O O . LEU A 1 284 ? 47.606 -18.846 -8.261 1.00 95.31 284 LEU A O 1
ATOM 2286 N N . SER A 1 285 ? 46.400 -18.145 -6.482 1.00 93.88 285 SER A N 1
ATOM 2287 C CA . SER A 1 285 ? 46.992 -19.065 -5.522 1.00 93.88 285 SER A CA 1
ATOM 2288 C C . SER A 1 285 ? 46.696 -20.521 -5.896 1.00 93.88 285 SER A C 1
ATOM 2290 O O . SER A 1 285 ? 45.793 -20.844 -6.668 1.00 93.88 285 SER A O 1
ATOM 2292 N N . ARG A 1 286 ? 47.424 -21.469 -5.300 1.00 93.50 286 ARG A N 1
ATOM 2293 C CA . ARG A 1 286 ? 47.181 -22.903 -5.540 1.00 93.50 286 ARG A CA 1
ATOM 2294 C C . ARG A 1 286 ? 45.765 -23.352 -5.155 1.00 93.50 286 ARG A C 1
ATOM 2296 O O . ARG A 1 286 ? 45.282 -24.344 -5.697 1.00 93.50 286 ARG A O 1
ATOM 2303 N N . VAL A 1 287 ? 45.127 -22.659 -4.209 1.00 92.69 287 VAL A N 1
ATOM 2304 C CA . VAL A 1 287 ? 43.741 -22.923 -3.796 1.00 92.69 287 VAL A CA 1
ATOM 2305 C C . VAL A 1 287 ? 42.777 -22.397 -4.855 1.00 92.69 287 VAL A C 1
ATOM 2307 O O . VAL A 1 287 ? 41.962 -23.166 -5.352 1.00 92.69 287 VAL A O 1
ATOM 2310 N N . GLU A 1 288 ? 42.942 -21.152 -5.294 1.00 93.88 288 GLU A N 1
ATOM 2311 C CA . GLU A 1 288 ? 42.096 -20.556 -6.338 1.00 93.88 288 GLU A CA 1
ATOM 2312 C C . GLU A 1 288 ? 42.253 -21.262 -7.683 1.00 93.88 288 GLU A C 1
ATOM 2314 O O . GLU A 1 288 ? 41.266 -21.521 -8.361 1.00 93.88 288 GLU A O 1
ATOM 2319 N N . LEU A 1 289 ? 43.470 -21.679 -8.046 1.00 93.94 289 LEU A N 1
ATOM 2320 C CA . LEU A 1 289 ? 43.710 -22.510 -9.229 1.00 93.94 289 LEU A CA 1
ATOM 2321 C C . LEU A 1 289 ? 42.964 -23.840 -9.152 1.00 93.94 289 LEU A C 1
ATOM 2323 O O . LEU A 1 289 ? 42.433 -24.315 -10.156 1.00 93.94 289 LEU A O 1
ATOM 2327 N N . ARG A 1 290 ? 42.925 -24.457 -7.968 1.00 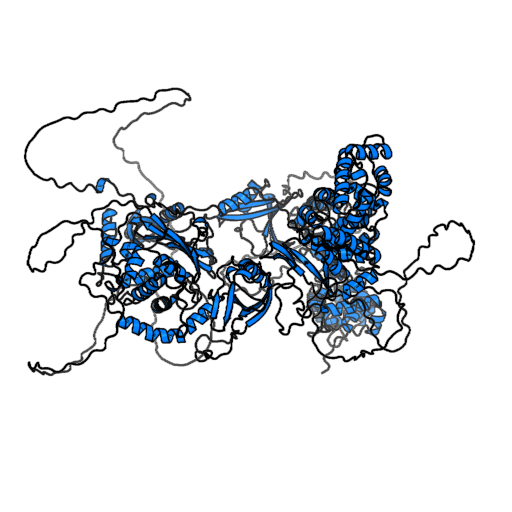93.50 290 ARG A N 1
ATOM 2328 C CA . ARG A 1 290 ? 42.187 -25.700 -7.754 1.00 93.50 290 ARG A CA 1
ATOM 2329 C C . ARG A 1 290 ? 40.690 -25.473 -7.952 1.00 93.50 290 ARG A C 1
ATOM 2331 O O . ARG A 1 290 ? 40.063 -26.240 -8.682 1.00 93.50 290 ARG A O 1
ATOM 2338 N N . ASP A 1 291 ? 40.143 -24.428 -7.342 1.00 92.25 291 ASP A N 1
ATOM 2339 C CA . ASP A 1 291 ? 38.719 -24.096 -7.412 1.00 92.25 291 ASP A CA 1
ATOM 2340 C C . ASP A 1 291 ? 38.308 -23.669 -8.830 1.00 92.25 291 ASP A C 1
ATOM 2342 O O . ASP A 1 291 ? 37.280 -24.119 -9.341 1.00 92.25 291 ASP A O 1
ATOM 2346 N N . MET A 1 292 ? 39.167 -22.914 -9.521 1.00 94.00 292 MET A N 1
ATOM 2347 C CA . MET A 1 292 ? 39.045 -22.585 -10.940 1.00 94.00 292 MET A CA 1
ATOM 2348 C C . MET A 1 292 ? 38.946 -23.853 -11.792 1.00 94.00 292 MET A C 1
ATOM 2350 O O . MET A 1 292 ? 38.012 -23.985 -12.578 1.00 94.00 292 MET A O 1
ATOM 2354 N N . VAL A 1 293 ? 39.872 -24.809 -11.646 1.00 93.38 293 VAL A N 1
ATOM 2355 C CA . VAL A 1 293 ? 39.856 -26.051 -12.441 1.00 93.38 293 VAL A CA 1
ATOM 2356 C C . VAL A 1 293 ? 38.588 -26.865 -12.175 1.00 93.38 293 VAL A C 1
ATOM 2358 O O . VAL A 1 293 ? 37.979 -27.349 -13.128 1.00 93.38 293 VAL A O 1
ATOM 2361 N N . VAL A 1 294 ? 38.147 -26.981 -10.915 1.00 93.12 294 VAL A N 1
ATOM 2362 C CA . VAL A 1 294 ? 36.869 -27.639 -10.579 1.00 93.12 294 VAL A CA 1
ATOM 2363 C C . VAL A 1 294 ? 35.721 -26.962 -11.316 1.00 93.12 294 VAL A C 1
ATOM 2365 O O . VAL A 1 294 ? 34.963 -27.630 -12.019 1.00 93.12 294 VAL A O 1
ATOM 2368 N N . ALA A 1 295 ? 35.617 -25.640 -11.198 1.00 91.81 295 ALA A N 1
ATOM 2369 C CA . ALA A 1 295 ? 34.530 -24.885 -11.795 1.00 91.81 295 ALA A CA 1
ATOM 2370 C C . ALA A 1 295 ? 34.531 -24.979 -13.329 1.00 91.81 295 ALA A C 1
ATOM 2372 O O . ALA A 1 295 ? 33.481 -25.158 -13.941 1.00 91.81 295 ALA A O 1
ATOM 2373 N N . LEU A 1 296 ? 35.705 -24.935 -13.959 1.00 93.25 296 LEU A N 1
ATOM 2374 C CA . LEU A 1 296 ? 35.854 -25.078 -15.404 1.00 93.25 296 LEU A CA 1
ATOM 2375 C C . LEU A 1 296 ? 35.494 -26.487 -15.909 1.00 93.25 296 LEU A C 1
ATOM 2377 O O . LEU A 1 296 ? 34.846 -26.614 -16.948 1.00 93.25 296 LEU A O 1
ATOM 2381 N N . LEU A 1 297 ? 35.864 -27.546 -15.179 1.00 92.25 297 LEU A N 1
ATOM 2382 C CA . LEU A 1 297 ? 35.467 -28.923 -15.507 1.00 92.25 297 LEU A CA 1
ATOM 2383 C C . LEU A 1 297 ? 33.954 -29.131 -15.360 1.00 92.25 297 LEU A C 1
ATOM 2385 O O . LEU A 1 297 ? 33.350 -29.869 -16.138 1.00 92.25 297 LEU A O 1
ATOM 2389 N N . GLU A 1 298 ? 33.326 -28.491 -14.373 1.00 89.94 298 GLU A N 1
ATOM 2390 C CA . GLU A 1 298 ? 31.869 -28.501 -14.221 1.00 89.94 298 GLU A CA 1
ATOM 2391 C C . GLU A 1 298 ? 31.176 -27.748 -15.357 1.00 89.94 298 GLU A C 1
ATOM 2393 O O . GLU A 1 298 ? 30.252 -28.292 -15.958 1.00 89.94 298 GLU A O 1
ATOM 2398 N N . VAL A 1 299 ? 31.665 -26.556 -15.717 1.00 90.75 299 VAL A N 1
ATOM 2399 C CA . VAL A 1 299 ? 31.184 -25.802 -16.887 1.00 90.75 299 VAL A CA 1
ATOM 2400 C C . VAL A 1 299 ? 31.291 -26.647 -18.154 1.00 90.75 299 VAL A C 1
ATOM 2402 O O . VAL A 1 299 ? 30.353 -26.669 -18.950 1.00 90.75 299 VAL A O 1
ATOM 2405 N N . TRP A 1 300 ? 32.388 -27.389 -18.329 1.00 91.00 300 TRP A N 1
ATOM 2406 C CA . TRP A 1 300 ? 32.534 -28.315 -19.448 1.00 91.00 300 TRP A CA 1
ATOM 2407 C C . TRP A 1 300 ? 31.452 -29.399 -19.435 1.00 91.00 300 TRP A C 1
ATOM 2409 O O . TRP A 1 300 ? 30.758 -29.563 -20.432 1.00 91.00 300 TRP A O 1
ATOM 2419 N N . LYS A 1 301 ? 31.249 -30.101 -18.312 1.00 88.38 301 LYS A N 1
ATOM 2420 C CA . LYS A 1 301 ? 30.214 -31.150 -18.183 1.00 88.38 301 LYS A CA 1
ATOM 2421 C C . LYS A 1 301 ? 28.799 -30.624 -18.434 1.00 88.38 301 LYS A C 1
ATOM 2423 O O . LYS A 1 301 ? 27.987 -31.320 -19.038 1.00 88.38 301 LYS A O 1
ATOM 2428 N N . ASP A 1 302 ? 28.510 -29.410 -17.973 1.00 86.62 302 ASP A N 1
ATOM 2429 C CA . ASP A 1 302 ? 27.187 -28.804 -18.100 1.00 86.62 302 ASP A CA 1
ATOM 2430 C C . ASP A 1 302 ? 26.951 -28.256 -19.526 1.00 86.62 302 ASP A C 1
ATOM 2432 O O . ASP A 1 302 ? 25.799 -28.205 -19.969 1.00 86.62 302 ASP A O 1
ATOM 2436 N N . ASN A 1 303 ? 28.005 -27.892 -20.278 1.00 86.19 303 ASN A N 1
ATOM 2437 C CA . ASN A 1 303 ? 27.914 -27.290 -21.619 1.00 86.19 303 ASN A CA 1
ATOM 2438 C C . ASN A 1 303 ? 28.176 -28.253 -22.786 1.00 86.19 303 ASN A C 1
ATOM 2440 O O . ASN A 1 303 ? 27.531 -28.119 -23.832 1.00 86.19 303 ASN A O 1
ATOM 2444 N N . ARG A 1 304 ? 29.079 -29.217 -22.622 1.00 85.50 304 ARG A N 1
ATOM 2445 C CA . ARG A 1 304 ? 29.596 -30.098 -23.673 1.00 85.50 304 ARG A CA 1
ATOM 2446 C C . ARG A 1 304 ? 29.184 -31.551 -23.456 1.00 85.50 304 ARG A C 1
ATOM 2448 O O . ARG A 1 304 ? 28.861 -31.972 -22.352 1.00 85.50 304 ARG A O 1
ATOM 2455 N N . THR A 1 305 ? 29.189 -32.322 -24.540 1.00 82.12 305 THR A N 1
ATOM 2456 C CA . THR A 1 305 ? 28.992 -33.785 -24.514 1.00 82.12 305 THR A CA 1
ATOM 2457 C C . THR A 1 305 ? 30.255 -34.545 -24.899 1.00 82.12 305 THR A C 1
ATOM 2459 O O . THR A 1 305 ? 30.321 -35.756 -24.712 1.00 82.12 305 THR A O 1
ATOM 2462 N N . ASP A 1 306 ? 31.227 -33.854 -25.496 1.00 85.75 306 ASP A N 1
ATOM 2463 C CA . ASP A 1 306 ? 32.520 -34.405 -25.857 1.00 85.75 306 ASP A CA 1
ATOM 2464 C C . ASP A 1 306 ? 33.418 -34.594 -24.629 1.00 85.75 306 ASP A C 1
ATOM 2466 O O . ASP A 1 306 ? 33.441 -33.778 -23.705 1.00 85.75 306 ASP A O 1
ATOM 2470 N N . ASP A 1 307 ? 34.133 -35.716 -24.631 1.00 82.25 307 ASP A N 1
ATOM 2471 C CA . ASP A 1 307 ? 35.042 -36.109 -23.562 1.00 82.25 307 ASP A CA 1
ATOM 2472 C C . ASP A 1 307 ? 36.434 -35.509 -23.808 1.00 82.25 307 ASP A C 1
ATOM 2474 O O . ASP A 1 307 ? 36.911 -35.477 -24.947 1.00 82.25 307 ASP A O 1
ATOM 2478 N N . ILE A 1 308 ? 37.086 -35.046 -22.744 1.00 88.31 308 ILE A N 1
ATOM 2479 C CA . ILE A 1 308 ? 38.435 -34.467 -22.774 1.00 88.31 308 ILE A CA 1
ATOM 2480 C C . ILE A 1 308 ? 39.330 -35.205 -21.774 1.00 88.31 308 ILE A C 1
ATOM 2482 O O . ILE A 1 308 ? 38.839 -35.649 -20.733 1.00 88.31 308 ILE A O 1
ATOM 2486 N N . PRO A 1 309 ? 40.640 -35.346 -22.044 1.00 86.12 309 PRO A N 1
ATOM 2487 C CA . PRO A 1 309 ? 41.559 -36.063 -21.158 1.00 86.12 309 PRO A CA 1
ATOM 2488 C C . PRO A 1 309 ? 41.506 -35.589 -19.698 1.00 86.12 309 PRO A C 1
ATOM 2490 O O . PRO A 1 309 ? 41.552 -36.406 -18.779 1.00 86.12 309 PRO A O 1
ATOM 2493 N N . GLU A 1 310 ? 41.350 -34.283 -19.487 1.00 86.38 310 GLU A N 1
ATOM 2494 C CA . GLU A 1 310 ? 41.313 -33.628 -18.182 1.00 86.38 310 GLU A CA 1
ATOM 2495 C C . GLU A 1 310 ? 40.131 -34.082 -17.309 1.00 86.38 310 GLU A C 1
ATOM 2497 O O . GLU A 1 310 ? 40.228 -34.019 -16.087 1.00 86.38 310 GLU A O 1
ATOM 2502 N N . LEU A 1 311 ? 39.038 -34.596 -17.890 1.00 84.94 311 LEU A N 1
ATOM 2503 C CA . LEU A 1 311 ? 37.903 -35.128 -17.120 1.00 84.94 311 LEU A CA 1
ATOM 2504 C C . LEU A 1 311 ? 38.253 -36.403 -16.338 1.00 84.94 311 LEU A C 1
ATOM 2506 O O . LEU A 1 311 ? 37.561 -36.726 -15.369 1.00 84.94 311 LEU A O 1
ATOM 2510 N N . HIS A 1 312 ? 39.308 -37.112 -16.753 1.00 87.06 312 HIS A N 1
ATOM 2511 C CA . HIS A 1 312 ? 39.748 -38.386 -16.169 1.00 87.06 312 HIS A CA 1
ATOM 2512 C C . HIS A 1 312 ? 41.049 -38.273 -15.365 1.00 87.06 312 HIS A C 1
ATOM 2514 O O . HIS A 1 312 ? 41.500 -39.266 -14.795 1.00 87.06 312 HIS A O 1
ATOM 2520 N N . MET A 1 313 ? 41.670 -37.092 -15.330 1.00 89.25 313 MET A N 1
ATOM 2521 C CA . MET A 1 313 ? 42.884 -36.833 -14.554 1.00 89.25 313 MET A CA 1
ATOM 2522 C C . MET A 1 313 ? 42.547 -36.497 -13.097 1.00 89.25 313 MET A C 1
ATOM 2524 O O . MET A 1 313 ? 41.462 -35.996 -12.799 1.00 89.25 313 MET A O 1
ATOM 2528 N N . ASP A 1 314 ? 43.484 -36.746 -12.176 1.00 88.94 314 ASP A N 1
ATOM 2529 C CA . ASP A 1 314 ? 43.356 -36.210 -10.820 1.00 88.94 314 ASP A CA 1
ATOM 2530 C C . ASP A 1 314 ? 43.489 -34.681 -10.877 1.00 88.94 314 ASP A C 1
ATOM 2532 O O . ASP A 1 314 ? 44.353 -34.124 -11.558 1.00 88.94 314 ASP A O 1
ATOM 2536 N N . LEU A 1 315 ? 42.635 -33.991 -10.128 1.00 90.12 315 LEU A N 1
ATOM 2537 C CA . LEU A 1 315 ? 42.608 -32.538 -10.017 1.00 90.12 315 LEU A CA 1
ATOM 2538 C C . LEU A 1 315 ? 43.983 -31.975 -9.618 1.00 90.12 315 LEU A C 1
ATOM 2540 O O . LEU A 1 315 ? 44.394 -30.918 -10.097 1.00 90.12 315 LEU A O 1
ATOM 2544 N N . SER A 1 316 ? 44.701 -32.701 -8.756 1.00 89.94 316 SER A N 1
ATOM 2545 C CA . SER A 1 316 ? 46.050 -32.325 -8.319 1.00 89.94 316 SER A CA 1
ATOM 2546 C C . SER A 1 316 ? 47.060 -32.353 -9.468 1.00 89.94 316 SER A C 1
ATOM 2548 O O . SER A 1 316 ? 47.925 -31.479 -9.524 1.00 89.94 316 SER A O 1
ATOM 2550 N N . ASP A 1 317 ? 46.928 -33.304 -10.397 1.00 91.31 317 ASP A N 1
ATOM 2551 C CA . ASP A 1 317 ? 47.824 -33.448 -11.549 1.00 91.31 317 ASP A CA 1
ATOM 2552 C C . ASP A 1 317 ? 47.597 -32.333 -12.574 1.00 91.31 317 ASP A C 1
ATOM 2554 O O . ASP A 1 317 ? 48.553 -31.833 -13.166 1.00 91.31 317 ASP A O 1
ATOM 2558 N N . ILE A 1 318 ? 46.344 -31.899 -12.756 1.00 91.75 318 ILE A N 1
ATOM 2559 C CA . ILE A 1 318 ? 46.007 -30.776 -13.643 1.00 91.75 318 ILE A CA 1
ATOM 2560 C C . ILE A 1 318 ? 46.631 -29.484 -13.110 1.00 91.75 318 ILE A C 1
ATOM 2562 O O . ILE A 1 318 ? 47.335 -28.793 -13.845 1.00 91.75 318 ILE A O 1
ATOM 2566 N N . VAL A 1 319 ? 46.417 -29.170 -11.827 1.00 92.88 319 VAL A N 1
ATOM 2567 C CA . VAL A 1 319 ? 46.963 -27.954 -11.196 1.00 92.88 319 VAL A CA 1
ATOM 2568 C C . VAL A 1 319 ? 48.492 -27.958 -11.232 1.00 92.88 319 VAL A C 1
ATOM 2570 O O . VAL A 1 319 ? 49.104 -26.952 -11.587 1.00 92.88 319 VAL A O 1
ATOM 2573 N N . GLU A 1 320 ? 49.118 -29.093 -10.919 1.00 92.19 320 GLU A N 1
ATOM 2574 C CA . GLU A 1 320 ? 50.573 -29.237 -10.972 1.00 92.19 320 GLU A CA 1
ATOM 2575 C C . GLU A 1 320 ? 51.109 -29.125 -12.410 1.00 92.19 320 GLU A C 1
ATOM 2577 O O . GLU A 1 320 ? 52.163 -28.532 -12.636 1.00 92.19 320 GLU A O 1
ATOM 2582 N N . GLY A 1 321 ? 50.369 -29.626 -13.402 1.00 90.56 321 GLY A N 1
ATOM 2583 C CA . GLY A 1 321 ? 50.683 -29.443 -14.818 1.00 90.56 321 GLY A CA 1
ATOM 2584 C C . GLY A 1 321 ? 50.640 -27.976 -15.255 1.00 90.56 321 GLY A C 1
ATOM 2585 O O . GLY A 1 321 ? 51.542 -27.527 -15.963 1.00 90.56 321 GLY A O 1
ATOM 2586 N N . ILE A 1 322 ? 49.638 -27.216 -14.799 1.00 92.12 322 ILE A N 1
ATOM 2587 C CA . ILE A 1 322 ? 49.508 -25.778 -15.084 1.00 92.12 322 ILE A CA 1
ATOM 2588 C C . ILE A 1 322 ? 50.675 -25.003 -14.466 1.00 92.12 322 ILE A C 1
ATOM 2590 O O . ILE A 1 322 ? 51.342 -24.248 -15.172 1.00 92.12 322 ILE A O 1
ATOM 2594 N N . LEU A 1 323 ? 50.956 -25.227 -13.178 1.00 93.12 323 LEU A N 1
ATOM 2595 C CA . LEU A 1 323 ? 52.050 -24.561 -12.467 1.00 93.12 323 LEU A CA 1
ATOM 2596 C C . LEU A 1 323 ? 53.404 -24.857 -13.122 1.00 93.12 323 LEU A C 1
ATOM 2598 O O . LEU A 1 323 ? 54.143 -23.935 -13.446 1.00 93.12 323 LEU A O 1
ATOM 2602 N N . ASN A 1 324 ? 53.710 -26.123 -13.414 1.00 91.06 324 ASN A N 1
ATOM 2603 C CA . ASN A 1 324 ? 54.988 -26.482 -14.036 1.00 91.06 324 ASN A CA 1
ATOM 2604 C C . ASN A 1 324 ? 55.179 -25.889 -15.439 1.00 91.06 324 ASN A C 1
ATOM 2606 O O . ASN A 1 324 ? 56.314 -25.641 -15.849 1.00 91.06 324 ASN A O 1
ATOM 2610 N N . ALA A 1 325 ? 54.093 -25.694 -16.189 1.00 89.62 325 ALA A N 1
ATOM 2611 C CA . ALA A 1 325 ? 54.153 -25.171 -17.549 1.00 89.62 325 ALA A CA 1
ATOM 2612 C C . ALA A 1 325 ? 54.153 -23.636 -17.618 1.00 89.62 325 ALA A C 1
ATOM 2614 O O . ALA A 1 325 ? 54.739 -23.085 -18.553 1.00 89.62 325 ALA A O 1
ATOM 2615 N N . HIS A 1 326 ? 53.493 -22.958 -16.672 1.00 91.81 326 HIS A N 1
ATOM 2616 C CA . HIS A 1 326 ? 53.160 -21.537 -16.798 1.00 91.81 326 HIS A CA 1
ATOM 2617 C C . HIS A 1 326 ? 53.557 -20.656 -15.611 1.00 91.81 326 HIS A C 1
ATOM 2619 O O . HIS A 1 326 ? 53.608 -19.452 -15.812 1.00 91.81 326 HIS A O 1
ATOM 2625 N N . ASP A 1 327 ? 53.875 -21.187 -14.424 1.00 91.75 327 ASP A N 1
ATOM 2626 C CA . ASP A 1 327 ? 54.352 -20.357 -13.304 1.00 91.75 327 ASP A CA 1
ATOM 2627 C C . ASP A 1 327 ? 55.762 -19.813 -13.606 1.00 91.75 327 ASP A C 1
ATOM 2629 O O . ASP A 1 327 ? 56.784 -20.474 -13.383 1.00 91.75 327 ASP A O 1
ATOM 2633 N N . THR A 1 328 ? 55.827 -18.589 -14.137 1.00 88.44 328 THR A N 1
ATOM 2634 C CA . THR A 1 328 ? 57.093 -17.915 -14.455 1.00 88.44 328 THR A CA 1
ATOM 2635 C C . THR A 1 328 ? 57.841 -17.459 -13.203 1.00 88.44 328 THR A C 1
ATOM 2637 O O . THR A 1 328 ? 59.076 -17.399 -13.208 1.00 88.44 328 THR A O 1
ATOM 2640 N N . THR A 1 329 ? 57.118 -17.186 -12.115 1.00 89.31 329 THR A N 1
ATOM 2641 C CA . THR A 1 329 ? 57.675 -16.720 -10.839 1.00 89.31 329 THR A CA 1
ATOM 2642 C C . THR A 1 329 ? 58.306 -17.848 -10.021 1.00 89.31 329 THR A C 1
ATOM 2644 O O . THR A 1 329 ? 59.217 -17.595 -9.229 1.00 89.31 329 THR A O 1
ATOM 2647 N N . LYS A 1 330 ? 57.868 -19.096 -10.243 1.00 87.88 330 LYS A N 1
ATOM 2648 C CA . LYS A 1 330 ? 58.204 -20.299 -9.462 1.00 87.88 330 LYS A CA 1
ATOM 2649 C C . LYS A 1 330 ? 57.816 -20.196 -7.987 1.00 87.88 330 LYS A C 1
ATOM 2651 O O . LYS A 1 330 ? 58.473 -20.784 -7.125 1.00 87.88 330 LYS A O 1
ATOM 2656 N N . MET A 1 331 ? 56.774 -19.427 -7.698 1.00 88.94 331 MET A N 1
ATOM 2657 C CA . MET A 1 331 ? 56.277 -19.175 -6.346 1.00 88.94 331 MET A CA 1
ATOM 2658 C C . MET A 1 331 ? 55.006 -19.979 -6.032 1.00 88.94 331 MET A C 1
ATOM 2660 O O . MET A 1 331 ? 54.441 -19.826 -4.950 1.00 88.94 331 MET A O 1
ATOM 2664 N N . GLY A 1 332 ? 54.567 -20.859 -6.939 1.00 90.56 332 GLY A N 1
ATOM 2665 C CA . GLY A 1 332 ? 53.409 -21.732 -6.747 1.00 90.56 332 GLY A CA 1
ATOM 2666 C C . GLY A 1 332 ? 52.063 -21.050 -7.003 1.00 90.56 332 GLY A C 1
ATOM 2667 O O . GLY A 1 332 ? 51.056 -21.492 -6.446 1.00 90.56 332 GLY A O 1
ATOM 2668 N N . HIS A 1 333 ? 52.048 -19.991 -7.812 1.00 92.69 333 HIS A N 1
ATOM 2669 C CA . HIS A 1 333 ? 50.858 -19.241 -8.220 1.00 92.69 333 HIS A CA 1
ATOM 2670 C C . HIS A 1 333 ? 50.964 -18.828 -9.692 1.00 92.69 333 HIS A C 1
ATOM 2672 O O . HIS A 1 333 ? 52.045 -18.882 -10.274 1.00 92.69 333 HIS A O 1
ATOM 2678 N N . LEU A 1 334 ? 49.850 -18.414 -10.296 1.00 94.81 334 LEU A N 1
ATOM 2679 C CA . LEU A 1 334 ? 49.838 -17.838 -11.644 1.00 94.81 334 LEU A CA 1
ATOM 2680 C C . LEU A 1 334 ? 49.602 -16.333 -11.565 1.00 94.81 334 LEU A C 1
ATOM 2682 O O . LEU A 1 334 ? 48.613 -15.897 -10.989 1.00 94.81 334 LEU A O 1
ATOM 2686 N N . THR A 1 335 ? 50.466 -15.539 -12.187 1.00 93.88 335 THR A N 1
ATOM 2687 C CA . THR A 1 335 ? 50.181 -14.117 -12.418 1.00 93.88 335 THR A CA 1
ATOM 2688 C C . THR A 1 335 ? 49.152 -13.943 -13.544 1.00 93.88 335 THR A C 1
ATOM 2690 O O . THR A 1 335 ? 48.858 -14.882 -14.292 1.00 93.88 335 THR A O 1
ATOM 2693 N N . LEU A 1 336 ? 48.620 -12.728 -13.717 1.00 92.75 336 LEU A N 1
ATOM 2694 C CA . LEU A 1 336 ? 47.739 -12.402 -14.848 1.00 92.75 336 LEU A CA 1
ATOM 2695 C C . LEU A 1 336 ? 48.375 -12.741 -16.212 1.00 92.75 336 LEU A C 1
ATOM 2697 O O . LEU A 1 336 ? 47.692 -13.271 -17.090 1.00 92.75 336 LEU A O 1
ATOM 2701 N N . GLU A 1 337 ? 49.671 -12.464 -16.389 1.00 92.62 337 GLU A N 1
ATOM 2702 C CA . GLU A 1 337 ? 50.394 -12.772 -17.630 1.00 92.62 337 GLU A CA 1
ATOM 2703 C C . GLU A 1 337 ? 50.474 -14.289 -17.859 1.00 92.62 337 GLU A C 1
ATOM 2705 O O . GLU A 1 337 ? 50.178 -14.771 -18.958 1.00 92.62 337 GLU A O 1
ATOM 2710 N N . ASP A 1 338 ? 50.780 -15.056 -16.807 1.00 94.44 338 ASP A N 1
ATOM 2711 C CA . ASP A 1 338 ? 50.840 -16.520 -16.868 1.00 94.44 338 ASP A CA 1
ATOM 2712 C C . ASP A 1 338 ? 49.475 -17.119 -17.245 1.00 94.44 338 ASP A C 1
ATOM 2714 O O . ASP A 1 338 ? 49.377 -17.987 -18.121 1.00 94.44 338 ASP A O 1
ATOM 2718 N N . TYR A 1 339 ? 48.399 -16.611 -16.634 1.00 94.62 339 TYR A N 1
ATOM 2719 C CA . TYR A 1 339 ? 47.027 -17.020 -16.931 1.00 94.62 339 TYR A CA 1
ATOM 2720 C C . TYR A 1 339 ? 46.616 -16.695 -18.371 1.00 94.62 339 TYR A C 1
ATOM 2722 O O . TYR A 1 339 ? 45.976 -17.513 -19.039 1.00 94.62 339 TYR A O 1
ATOM 2730 N N . GLN A 1 340 ? 46.979 -15.519 -18.890 1.00 93.44 340 GLN A N 1
ATOM 2731 C CA . GLN A 1 340 ? 46.705 -15.155 -20.282 1.00 93.44 340 GLN A CA 1
ATOM 2732 C C . GLN A 1 340 ? 47.415 -16.113 -21.248 1.00 93.44 340 GLN A C 1
ATOM 2734 O O . GLN A 1 340 ? 46.785 -16.613 -22.181 1.00 93.44 340 GLN A O 1
ATOM 2739 N N . ILE A 1 341 ? 48.683 -16.456 -20.995 1.00 91.94 341 ILE A N 1
ATOM 2740 C CA . ILE A 1 341 ? 49.427 -17.423 -21.818 1.00 91.94 341 ILE A CA 1
ATOM 2741 C C . ILE A 1 341 ? 48.764 -18.808 -21.781 1.00 91.94 341 ILE A C 1
ATOM 2743 O O . ILE A 1 341 ? 48.600 -19.440 -22.830 1.00 91.94 341 ILE A O 1
ATOM 2747 N N . TRP A 1 342 ? 48.368 -19.277 -20.594 1.00 93.50 342 TRP A N 1
ATOM 2748 C CA . TRP A 1 342 ? 47.691 -20.563 -20.414 1.00 93.50 342 TRP A CA 1
ATOM 2749 C C . TRP A 1 342 ? 46.330 -20.610 -21.125 1.00 93.50 342 TRP A C 1
ATOM 2751 O O . TRP A 1 342 ? 46.043 -21.536 -21.890 1.00 93.50 342 TRP A O 1
ATOM 2761 N N . SER A 1 343 ? 45.499 -19.587 -20.926 1.00 92.81 343 SER A N 1
ATOM 2762 C CA . SER A 1 343 ? 44.106 -19.572 -21.385 1.00 92.81 343 SER A CA 1
ATOM 2763 C C . SER A 1 343 ? 43.950 -19.494 -22.908 1.00 92.81 343 SER A C 1
ATOM 2765 O O . SER A 1 343 ? 42.981 -20.041 -23.426 1.00 92.81 343 SER A O 1
ATOM 2767 N N . VAL A 1 344 ? 44.899 -18.907 -23.657 1.00 89.25 344 VAL A N 1
ATOM 2768 C CA . VAL A 1 344 ? 44.821 -18.831 -25.138 1.00 89.25 344 VAL A CA 1
ATOM 2769 C C . VAL A 1 344 ? 44.683 -20.215 -25.785 1.00 89.25 344 VAL A C 1
ATOM 2771 O O . VAL A 1 344 ? 43.945 -20.374 -26.756 1.00 89.25 344 VAL A O 1
ATOM 2774 N N . LYS A 1 345 ? 45.398 -21.225 -25.273 1.00 82.25 345 LYS A N 1
ATOM 2775 C CA . LYS A 1 345 ? 45.425 -22.579 -25.860 1.00 82.25 345 LYS A CA 1
ATOM 2776 C C . LYS A 1 345 ? 44.537 -23.582 -25.125 1.00 82.25 345 LYS A C 1
ATOM 2778 O O . LYS A 1 345 ? 44.393 -24.706 -25.601 1.00 82.25 345 LYS A O 1
ATOM 2783 N N . ASN A 1 346 ? 43.962 -23.207 -23.984 1.00 91.19 346 ASN A N 1
ATOM 2784 C CA . ASN A 1 346 ? 43.211 -24.128 -23.143 1.00 91.19 346 ASN A CA 1
ATOM 2785 C C . ASN A 1 346 ? 41.726 -24.186 -23.544 1.00 91.19 346 ASN A C 1
ATOM 2787 O O . ASN A 1 346 ? 41.041 -23.166 -23.622 1.00 91.19 346 ASN A O 1
ATOM 2791 N N . VAL A 1 347 ? 41.211 -25.393 -23.784 1.00 91.25 347 VAL A N 1
ATOM 2792 C CA . VAL A 1 347 ? 39.812 -25.606 -24.195 1.00 91.25 347 VAL A CA 1
ATOM 2793 C C . VAL A 1 347 ? 38.805 -25.272 -23.091 1.00 91.25 347 VAL A C 1
ATOM 2795 O O . VAL A 1 347 ? 37.738 -24.745 -23.394 1.00 91.25 347 VAL A O 1
ATOM 2798 N N . LEU A 1 348 ? 39.157 -25.500 -21.821 1.00 92.50 348 LEU A N 1
ATOM 2799 C CA . LEU A 1 348 ? 38.301 -25.212 -20.669 1.00 92.50 348 LEU A CA 1
ATOM 2800 C C . LEU A 1 348 ? 38.090 -23.704 -20.488 1.00 92.50 348 LEU A C 1
ATOM 2802 O O . LEU A 1 348 ? 36.959 -23.245 -20.337 1.00 92.50 348 LEU A O 1
ATOM 2806 N N . ALA A 1 349 ? 39.174 -22.925 -20.558 1.00 91.81 349 ALA A N 1
ATOM 2807 C CA . ALA A 1 349 ? 39.113 -21.467 -20.450 1.00 91.81 349 ALA A CA 1
ATOM 2808 C C . ALA A 1 349 ? 38.293 -20.849 -21.597 1.00 91.81 349 ALA A C 1
ATOM 2810 O O . ALA A 1 349 ? 37.479 -19.951 -21.375 1.00 91.81 349 ALA A O 1
ATOM 2811 N N . ASN A 1 350 ? 38.457 -21.370 -22.817 1.00 91.81 350 ASN A N 1
ATOM 2812 C CA . ASN A 1 350 ? 37.679 -20.942 -23.979 1.00 91.81 350 ASN A CA 1
ATOM 2813 C C . ASN A 1 350 ? 36.181 -21.270 -23.842 1.00 91.81 350 ASN A C 1
ATOM 2815 O O . ASN A 1 350 ? 35.340 -20.448 -24.202 1.00 91.81 350 ASN A O 1
ATOM 2819 N N . GLU A 1 351 ? 35.823 -22.432 -23.291 1.00 92.44 351 GLU A N 1
ATOM 2820 C CA . GLU A 1 351 ? 34.420 -22.794 -23.052 1.00 92.44 351 GLU A CA 1
ATOM 2821 C C . GLU A 1 351 ? 33.767 -21.892 -21.992 1.00 92.44 351 GLU A C 1
ATOM 2823 O O . GLU A 1 351 ? 32.629 -21.451 -22.163 1.00 92.44 351 GLU A O 1
ATOM 2828 N N . PHE A 1 352 ? 34.502 -21.528 -20.937 1.00 93.94 352 PHE A N 1
ATOM 2829 C CA . PHE A 1 352 ? 34.022 -20.562 -19.949 1.00 93.94 352 PHE A CA 1
ATOM 2830 C C . PHE A 1 352 ? 33.838 -19.157 -20.540 1.00 93.94 352 PHE A C 1
ATOM 2832 O O . PHE A 1 352 ? 32.802 -18.529 -20.317 1.00 93.94 352 PHE A O 1
ATOM 2839 N N . LEU A 1 353 ? 34.777 -18.694 -21.373 1.00 92.75 353 LEU A N 1
ATOM 2840 C CA . LEU A 1 353 ? 34.636 -17.443 -22.126 1.00 92.75 353 LEU A CA 1
ATOM 2841 C C . LEU A 1 353 ? 33.387 -17.444 -23.021 1.00 92.75 353 LEU A C 1
ATOM 2843 O O . LEU A 1 353 ? 32.704 -16.423 -23.114 1.00 92.75 353 LEU A O 1
ATOM 2847 N N . ASN A 1 354 ? 33.068 -18.574 -23.657 1.00 91.56 354 ASN A N 1
ATOM 2848 C CA . ASN A 1 354 ? 31.866 -18.725 -24.480 1.00 91.56 354 ASN A CA 1
ATOM 2849 C C . ASN A 1 354 ? 30.580 -18.712 -23.639 1.00 91.56 354 ASN A C 1
ATOM 2851 O O . ASN A 1 354 ? 29.585 -18.112 -24.050 1.00 91.56 354 ASN A O 1
ATOM 2855 N N . LEU A 1 355 ? 30.590 -19.333 -22.455 1.00 93.12 355 LEU A N 1
ATOM 2856 C CA . LEU A 1 355 ? 29.467 -19.283 -21.518 1.00 93.12 355 LEU A CA 1
ATOM 2857 C C . LEU A 1 355 ? 29.211 -17.853 -21.028 1.00 93.12 355 LEU A C 1
ATOM 2859 O O . LEU A 1 355 ? 28.074 -17.385 -21.086 1.00 93.12 355 LEU A O 1
ATOM 2863 N N . LEU A 1 356 ? 30.256 -17.142 -20.594 1.00 93.06 356 LEU A N 1
ATOM 2864 C CA . LEU A 1 356 ? 30.142 -15.743 -20.179 1.00 93.06 356 LEU A CA 1
ATOM 2865 C C . LEU A 1 356 ? 29.633 -14.860 -21.321 1.00 93.06 356 LEU A C 1
ATOM 2867 O O . LEU A 1 356 ? 28.741 -14.038 -21.112 1.00 93.06 356 LEU A O 1
ATOM 2871 N N . PHE A 1 357 ? 30.119 -15.097 -22.542 1.00 93.31 357 PHE A N 1
ATOM 2872 C CA . PHE A 1 357 ? 29.636 -14.408 -23.734 1.00 93.31 357 PHE A CA 1
ATOM 2873 C C . PHE A 1 357 ? 28.132 -14.610 -23.945 1.00 93.31 357 PHE A C 1
ATOM 2875 O O . PHE A 1 357 ? 27.408 -13.647 -24.187 1.00 93.31 357 PHE A O 1
ATOM 2882 N N . GLN A 1 358 ? 27.619 -15.829 -23.775 1.00 93.62 358 GLN A N 1
ATOM 2883 C CA . GLN A 1 358 ? 26.179 -16.087 -23.838 1.00 93.62 358 GLN A CA 1
ATOM 2884 C C . GLN A 1 358 ? 25.407 -15.356 -22.726 1.00 93.62 358 GLN A C 1
ATOM 2886 O O . GLN A 1 358 ? 24.364 -14.757 -22.990 1.00 93.62 358 GLN A O 1
ATOM 2891 N N . VAL A 1 359 ? 25.914 -15.368 -21.490 1.00 93.50 359 VAL A N 1
ATOM 2892 C CA . VAL A 1 359 ? 25.263 -14.742 -20.324 1.00 93.50 359 VAL A CA 1
ATOM 2893 C C . VAL A 1 359 ? 25.203 -13.214 -20.453 1.00 93.50 359 VAL A C 1
ATOM 2895 O O . VAL A 1 359 ? 24.146 -12.637 -20.186 1.00 93.50 359 VAL A O 1
ATOM 2898 N N . CYS A 1 360 ? 26.263 -12.562 -20.954 1.00 93.31 360 CYS A N 1
ATOM 2899 C CA . CYS A 1 360 ? 26.261 -11.130 -21.299 1.00 93.31 360 CYS A CA 1
ATOM 2900 C C . CYS A 1 360 ? 25.048 -10.749 -22.164 1.00 93.31 360 CYS A C 1
ATOM 2902 O O . CYS A 1 360 ? 24.389 -9.737 -21.925 1.00 93.31 360 CYS A O 1
ATOM 2904 N N . HIS A 1 361 ? 24.755 -11.564 -23.180 1.00 93.25 361 HIS A N 1
ATOM 2905 C CA . HIS A 1 361 ? 23.767 -11.234 -24.201 1.00 93.25 361 HIS A CA 1
ATOM 2906 C C . HIS A 1 361 ? 22.347 -11.679 -23.828 1.00 93.25 361 HIS A C 1
ATOM 2908 O O . HIS A 1 361 ? 21.392 -10.926 -24.014 1.00 93.25 361 HIS A O 1
ATOM 2914 N N . ILE A 1 362 ? 22.189 -12.886 -23.274 1.00 91.69 362 ILE A N 1
ATOM 2915 C CA . ILE A 1 362 ? 20.875 -13.463 -22.943 1.00 91.69 362 ILE A CA 1
ATOM 2916 C C . ILE A 1 362 ? 20.342 -12.949 -21.600 1.00 91.69 362 ILE A C 1
ATOM 2918 O O . ILE A 1 362 ? 19.156 -12.635 -21.479 1.00 91.69 362 ILE A O 1
ATOM 2922 N N . VAL A 1 363 ? 21.202 -12.859 -20.582 1.00 89.94 363 VAL A N 1
ATOM 2923 C CA . VAL A 1 363 ? 20.793 -12.532 -19.206 1.00 89.94 363 VAL A CA 1
ATOM 2924 C C . VAL A 1 363 ? 20.963 -11.043 -18.932 1.00 89.94 363 VAL A C 1
ATOM 2926 O O . VAL A 1 363 ? 19.996 -10.361 -18.565 1.00 89.94 363 VAL A O 1
ATOM 2929 N N . LEU A 1 364 ? 22.181 -10.532 -19.136 1.00 91.25 364 LEU A N 1
ATOM 2930 C CA . LEU A 1 364 ? 22.547 -9.150 -18.808 1.00 91.25 364 LEU A CA 1
ATOM 2931 C C . LEU A 1 364 ? 22.079 -8.146 -19.875 1.00 91.25 364 LEU A C 1
ATOM 2933 O O . LEU A 1 364 ? 21.914 -6.970 -19.564 1.00 91.25 364 LEU A O 1
ATOM 2937 N N . GLY A 1 365 ? 21.735 -8.626 -21.075 1.00 87.44 365 GLY A N 1
ATOM 2938 C CA . GLY A 1 365 ? 20.985 -7.895 -22.099 1.00 87.44 365 GLY A CA 1
ATOM 2939 C C . GLY A 1 365 ? 21.814 -6.973 -22.988 1.00 87.44 365 GLY A C 1
ATOM 2940 O O . GLY A 1 365 ? 21.271 -6.007 -23.516 1.00 87.44 365 GLY A O 1
ATOM 2941 N N . LEU A 1 366 ? 23.102 -7.267 -23.183 1.00 90.38 366 LEU A N 1
ATOM 2942 C CA . LEU A 1 366 ? 23.875 -6.646 -24.258 1.00 90.38 366 LEU A CA 1
ATOM 2943 C C . LEU A 1 366 ? 23.397 -7.178 -25.621 1.00 90.38 366 LEU A C 1
ATOM 2945 O O . LEU A 1 366 ? 23.133 -8.372 -25.776 1.00 90.38 366 LEU A O 1
ATOM 2949 N N . ARG A 1 367 ? 23.278 -6.314 -26.633 1.00 88.12 367 ARG A N 1
ATOM 2950 C CA . ARG A 1 367 ? 22.887 -6.738 -27.984 1.00 88.12 367 ARG A CA 1
ATOM 2951 C C . ARG A 1 367 ? 24.083 -7.352 -28.737 1.00 88.12 367 ARG A C 1
ATOM 2953 O O . ARG A 1 367 ? 25.167 -6.768 -28.687 1.00 88.12 367 ARG A O 1
ATOM 2960 N N . PRO A 1 368 ? 23.910 -8.477 -29.460 1.00 92.06 368 PRO A N 1
ATOM 2961 C CA . PRO A 1 368 ? 24.960 -9.013 -30.331 1.00 92.06 368 PRO A CA 1
ATOM 2962 C C . PRO A 1 368 ? 25.365 -7.997 -31.406 1.00 92.06 368 PRO A C 1
ATOM 2964 O O . PRO A 1 368 ? 24.502 -7.276 -31.919 1.00 92.06 368 PRO A O 1
ATOM 2967 N N . ALA A 1 369 ? 26.655 -7.931 -31.745 1.00 87.06 369 ALA A N 1
ATOM 2968 C CA . ALA A 1 369 ? 27.162 -6.975 -32.731 1.00 87.06 369 ALA A CA 1
ATOM 2969 C C . ALA A 1 369 ? 26.909 -7.464 -34.165 1.00 87.06 369 ALA A C 1
ATOM 2971 O O . ALA A 1 369 ? 26.641 -6.661 -35.061 1.00 87.06 369 ALA A O 1
ATOM 2972 N N . THR A 1 370 ? 26.948 -8.785 -34.377 1.00 89.81 370 THR A N 1
ATOM 2973 C CA . THR A 1 370 ? 26.742 -9.407 -35.693 1.00 89.81 370 THR A CA 1
ATOM 2974 C C . THR A 1 370 ? 25.643 -10.482 -35.690 1.00 89.81 370 THR A C 1
ATOM 2976 O O . THR A 1 370 ? 25.369 -11.092 -34.653 1.00 89.81 370 THR A O 1
ATOM 2979 N N . PRO A 1 371 ? 25.003 -10.754 -36.847 1.00 89.50 371 PRO A N 1
ATOM 2980 C CA . PRO A 1 371 ? 24.027 -11.842 -36.986 1.00 89.50 371 PRO A CA 1
ATOM 2981 C C . PRO A 1 371 ? 24.618 -13.222 -36.682 1.00 89.50 371 PRO A C 1
ATOM 2983 O O . PRO A 1 371 ? 23.942 -14.085 -36.130 1.00 89.50 371 PRO A O 1
ATOM 2986 N N . GLU A 1 372 ? 25.882 -13.444 -37.038 1.00 88.44 372 GLU A N 1
ATOM 2987 C CA . GLU A 1 372 ? 26.578 -14.705 -36.797 1.00 88.44 372 GLU A CA 1
ATOM 2988 C C . GLU A 1 372 ? 26.770 -14.980 -35.295 1.00 88.44 372 GLU A C 1
ATOM 2990 O O . GLU A 1 372 ? 26.523 -16.100 -34.842 1.00 88.44 372 GLU A O 1
ATOM 2995 N N . GLU A 1 373 ? 27.146 -13.964 -34.507 1.00 91.06 373 GLU A N 1
ATOM 2996 C CA . GLU A 1 373 ? 27.218 -14.067 -33.040 1.00 91.06 373 GLU A CA 1
ATOM 2997 C C . GLU A 1 373 ? 25.852 -14.406 -32.441 1.00 91.06 373 GLU A C 1
ATOM 2999 O O . GLU A 1 373 ? 25.745 -15.271 -31.572 1.00 91.06 373 GLU A O 1
ATOM 3004 N N . GLU A 1 374 ? 24.796 -13.760 -32.936 1.00 93.00 374 GLU A N 1
ATOM 3005 C CA . GLU A 1 374 ? 23.423 -14.002 -32.502 1.00 93.00 374 GLU A CA 1
ATOM 3006 C C . GLU A 1 374 ? 23.021 -15.475 -32.685 1.00 93.00 374 GLU A C 1
ATOM 3008 O O . GLU A 1 374 ? 22.512 -16.108 -31.754 1.00 93.00 374 GLU A O 1
ATOM 3013 N N . GLY A 1 375 ? 23.308 -16.046 -33.861 1.00 92.50 375 GLY A N 1
ATOM 3014 C CA . GLY A 1 375 ? 23.058 -17.457 -34.154 1.00 92.50 375 GLY A CA 1
ATOM 3015 C C . GLY A 1 375 ? 23.827 -18.405 -33.228 1.00 92.50 375 GLY A C 1
ATOM 3016 O O . GLY A 1 375 ? 23.251 -19.370 -32.720 1.00 92.50 375 GLY A O 1
ATOM 3017 N N . GLN A 1 376 ? 25.104 -18.115 -32.961 1.00 90.88 376 GLN A N 1
ATOM 3018 C CA . GLN A 1 376 ? 25.956 -18.920 -32.076 1.00 90.88 376 GLN A CA 1
ATOM 3019 C C . GLN A 1 376 ? 25.486 -18.887 -30.616 1.00 90.88 376 GLN A C 1
ATOM 3021 O O . GLN A 1 376 ? 25.401 -19.939 -29.977 1.00 90.88 376 GLN A O 1
ATOM 3026 N N . ILE A 1 377 ? 25.137 -17.703 -30.098 1.00 92.19 377 ILE A N 1
ATOM 3027 C CA . ILE A 1 377 ? 24.658 -17.520 -28.721 1.00 92.19 377 ILE A CA 1
ATOM 3028 C C . ILE A 1 377 ? 23.382 -18.337 -28.486 1.00 92.19 377 ILE A C 1
ATOM 3030 O O . ILE A 1 377 ? 23.296 -19.102 -27.523 1.00 92.19 377 ILE A O 1
ATOM 3034 N N . ILE A 1 378 ? 22.397 -18.193 -29.378 1.00 93.56 378 ILE A N 1
ATOM 3035 C CA . ILE A 1 378 ? 21.094 -18.857 -29.250 1.00 93.56 378 ILE A CA 1
ATOM 3036 C C . ILE A 1 378 ? 21.240 -20.371 -29.393 1.00 93.56 378 ILE A C 1
ATOM 3038 O O . ILE A 1 378 ? 20.643 -21.121 -28.621 1.00 93.56 378 ILE A O 1
ATOM 3042 N N . ARG A 1 379 ? 22.068 -20.833 -30.335 1.00 90.12 379 ARG A N 1
ATOM 3043 C CA . ARG A 1 379 ? 22.367 -22.257 -30.507 1.00 90.12 379 ARG A CA 1
ATOM 3044 C C . ARG A 1 379 ? 22.961 -22.871 -29.241 1.00 90.12 379 ARG A C 1
ATOM 3046 O O . ARG A 1 379 ? 22.414 -23.854 -28.751 1.00 90.12 379 ARG A O 1
ATOM 3053 N N . GLY A 1 380 ? 24.027 -22.276 -28.700 1.00 89.75 380 GLY A N 1
ATOM 3054 C CA . GLY A 1 380 ? 24.689 -22.793 -27.499 1.00 89.75 380 GLY A CA 1
ATOM 3055 C C . GLY A 1 380 ? 23.749 -22.867 -26.291 1.00 89.75 380 GLY A C 1
ATOM 3056 O O . GLY A 1 380 ? 23.793 -23.833 -25.530 1.00 89.75 380 GLY A O 1
ATOM 3057 N N . TRP A 1 381 ? 22.842 -21.894 -26.147 1.00 92.19 381 TRP A N 1
ATOM 3058 C CA . TRP A 1 381 ? 21.844 -21.907 -25.076 1.00 92.19 381 TRP A CA 1
ATOM 3059 C C . TRP A 1 381 ? 20.782 -22.997 -25.266 1.00 92.19 381 TRP A C 1
ATOM 3061 O O . TRP A 1 381 ? 20.464 -23.717 -24.320 1.00 92.19 381 TRP A O 1
ATOM 3071 N N . LEU A 1 382 ? 20.238 -23.138 -26.481 1.00 90.88 382 LEU A N 1
ATOM 3072 C CA . LEU A 1 382 ? 19.219 -24.146 -26.790 1.00 90.88 382 LEU A CA 1
ATOM 3073 C C . LEU A 1 382 ? 19.763 -25.572 -26.665 1.00 90.88 382 LEU A C 1
ATOM 3075 O O . LEU A 1 382 ? 19.089 -26.423 -26.089 1.00 90.88 382 LEU A O 1
ATOM 3079 N N . GLU A 1 383 ? 20.981 -25.831 -27.147 1.00 88.12 383 GLU A N 1
ATOM 3080 C CA . GLU A 1 383 ? 21.644 -27.132 -26.995 1.00 88.12 383 GLU A CA 1
ATOM 3081 C C . GLU A 1 383 ? 21.787 -27.502 -25.509 1.00 88.12 383 GLU A C 1
ATOM 3083 O O . GLU A 1 383 ? 21.450 -28.624 -25.126 1.00 88.12 383 GLU A O 1
ATOM 3088 N N . ARG A 1 384 ? 22.186 -26.549 -24.651 1.00 88.44 384 ARG A N 1
ATOM 3089 C CA . ARG A 1 384 ? 22.288 -26.752 -23.196 1.00 88.44 384 ARG A CA 1
ATOM 3090 C C . ARG A 1 384 ? 20.938 -27.056 -22.545 1.00 88.44 384 ARG A C 1
ATOM 3092 O O . ARG A 1 384 ? 20.814 -28.060 -21.850 1.00 88.44 384 ARG A O 1
ATOM 3099 N N . GLU A 1 385 ? 19.933 -26.215 -22.779 1.00 87.31 385 GLU A N 1
ATOM 3100 C CA . GLU A 1 385 ? 18.591 -26.354 -22.189 1.00 87.31 385 GLU A CA 1
ATOM 3101 C C . GLU A 1 385 ? 17.875 -27.629 -22.657 1.00 87.31 385 GLU A C 1
ATOM 3103 O O . GLU A 1 385 ? 17.201 -28.295 -21.871 1.00 87.31 385 GLU A O 1
ATOM 3108 N N . SER A 1 386 ? 18.072 -28.033 -23.918 1.00 85.31 386 SER A N 1
ATOM 3109 C CA . SER A 1 386 ? 17.439 -29.232 -24.483 1.00 85.31 386 SER A CA 1
ATOM 3110 C C . SER A 1 386 ? 17.787 -30.525 -23.732 1.00 85.31 386 SER A C 1
ATOM 3112 O O . SER A 1 386 ? 16.976 -31.451 -23.705 1.00 85.31 386 SER A O 1
ATOM 3114 N N . ARG A 1 387 ? 18.949 -30.578 -23.061 1.00 85.31 387 ARG A N 1
ATOM 3115 C CA . ARG A 1 387 ? 19.401 -31.745 -22.285 1.00 85.31 387 ARG A CA 1
ATOM 3116 C C . ARG A 1 387 ? 18.634 -31.953 -20.978 1.00 85.31 387 ARG A C 1
ATOM 3118 O O . ARG A 1 387 ? 18.574 -33.081 -20.499 1.00 85.31 387 ARG A O 1
ATOM 3125 N N . TYR A 1 388 ? 18.038 -30.903 -20.409 1.00 83.88 388 TYR A N 1
ATOM 3126 C CA . TYR A 1 388 ? 17.277 -30.998 -19.156 1.00 83.88 388 TYR A CA 1
ATOM 3127 C C . TYR A 1 388 ? 15.815 -31.416 -19.362 1.00 83.88 388 TYR A C 1
ATOM 3129 O O . TYR A 1 388 ? 15.149 -31.814 -18.403 1.00 83.88 388 TYR A O 1
ATOM 3137 N N . GLY A 1 389 ? 15.312 -31.355 -20.599 1.00 83.38 389 GLY A N 1
ATOM 3138 C CA . GLY A 1 389 ? 13.918 -31.651 -20.918 1.00 83.38 389 GLY A CA 1
ATOM 3139 C C . GLY A 1 389 ? 12.920 -30.685 -20.262 1.00 83.38 389 GLY A C 1
ATOM 3140 O O . GLY A 1 389 ? 13.265 -29.603 -19.791 1.00 83.38 389 GLY A O 1
ATOM 3141 N N . LEU A 1 390 ? 11.641 -31.069 -20.248 1.00 88.31 390 LEU A N 1
ATOM 3142 C CA . LEU A 1 390 ? 10.564 -30.248 -19.686 1.00 88.31 390 LEU A CA 1
ATOM 3143 C C . LEU A 1 390 ? 10.442 -30.452 -18.167 1.00 88.31 390 LEU A C 1
ATOM 3145 O O . LEU A 1 390 ? 10.193 -31.563 -17.700 1.00 88.31 390 LEU A O 1
ATOM 3149 N N . GLN A 1 391 ? 10.531 -29.365 -17.399 1.00 86.00 391 GLN A N 1
ATOM 3150 C CA . GLN A 1 391 ? 10.385 -29.374 -15.939 1.00 86.00 391 GLN A CA 1
ATOM 3151 C C . GLN A 1 391 ? 9.074 -28.713 -15.502 1.00 86.00 391 GLN A C 1
ATOM 3153 O O . GLN A 1 391 ? 8.782 -27.586 -15.900 1.00 86.00 391 GLN A O 1
ATOM 3158 N N . ALA A 1 392 ? 8.285 -29.391 -14.662 1.00 83.38 392 ALA A N 1
ATOM 3159 C CA . ALA A 1 392 ? 7.005 -28.867 -14.178 1.00 83.38 392 ALA A CA 1
ATOM 3160 C C . ALA A 1 392 ? 7.169 -27.503 -13.476 1.00 83.38 392 ALA A C 1
ATOM 3162 O O . ALA A 1 392 ? 8.108 -27.307 -12.707 1.00 83.38 392 ALA A O 1
ATOM 3163 N N . GLY A 1 393 ? 6.257 -26.567 -13.752 1.00 79.94 393 GLY A N 1
ATOM 3164 C CA . GLY A 1 393 ? 6.294 -25.194 -13.228 1.00 79.94 393 GLY A CA 1
ATOM 3165 C C . GLY A 1 393 ? 7.087 -24.194 -14.079 1.00 79.94 393 GLY A C 1
ATOM 3166 O O . GLY A 1 393 ? 6.908 -22.991 -13.904 1.00 79.94 393 GLY A O 1
ATOM 3167 N N . HIS A 1 394 ? 7.902 -24.653 -15.035 1.00 87.19 394 HIS A N 1
ATOM 3168 C CA . HIS A 1 394 ? 8.583 -23.764 -15.979 1.00 87.19 394 HIS A CA 1
ATOM 3169 C C . HIS A 1 394 ? 7.656 -23.342 -17.124 1.00 87.19 394 HIS A C 1
ATOM 3171 O O . HIS A 1 394 ? 6.741 -24.075 -17.507 1.00 87.19 394 HIS A O 1
ATOM 3177 N N . ASN A 1 395 ? 7.924 -22.169 -17.701 1.00 89.44 395 ASN A N 1
ATOM 3178 C CA . ASN A 1 395 ? 7.235 -21.670 -18.888 1.00 89.44 395 ASN A CA 1
ATOM 3179 C C . ASN A 1 395 ? 8.139 -21.757 -20.116 1.00 89.44 395 ASN A C 1
ATOM 3181 O O . ASN A 1 395 ? 9.284 -21.308 -20.095 1.00 89.44 395 ASN A O 1
ATOM 3185 N N . TRP A 1 396 ? 7.582 -22.273 -21.205 1.00 92.50 396 TRP A N 1
ATOM 3186 C CA . TRP A 1 396 ? 8.211 -22.261 -22.523 1.00 92.50 396 TRP A CA 1
ATOM 3187 C C . TRP A 1 396 ? 7.424 -21.357 -23.462 1.00 92.50 396 TRP A C 1
ATOM 3189 O O . TRP A 1 396 ? 6.210 -21.215 -23.330 1.00 92.50 396 TRP A O 1
ATOM 3199 N N . PHE A 1 397 ? 8.108 -20.734 -24.411 1.00 93.56 397 PHE A N 1
ATOM 3200 C CA . PHE A 1 397 ? 7.514 -19.795 -25.354 1.00 93.56 397 PHE A CA 1
ATOM 3201 C C . PHE A 1 397 ? 7.461 -20.399 -26.745 1.00 93.56 397 PHE A C 1
ATOM 3203 O O . PHE A 1 397 ? 8.368 -21.108 -27.171 1.00 93.56 397 PHE A O 1
ATOM 3210 N N . ILE A 1 398 ? 6.384 -20.090 -27.458 1.00 93.25 398 ILE A N 1
ATOM 3211 C CA . ILE A 1 398 ? 6.147 -20.587 -28.808 1.00 93.25 398 ILE A CA 1
ATOM 3212 C C . ILE A 1 398 ? 6.457 -19.484 -29.826 1.00 93.25 398 ILE A C 1
ATOM 3214 O O . ILE A 1 398 ? 5.945 -18.367 -29.710 1.00 93.25 398 ILE A O 1
ATOM 3218 N N . ILE A 1 399 ? 7.263 -19.815 -30.839 1.00 94.69 399 ILE A N 1
ATOM 3219 C CA . ILE A 1 399 ? 7.606 -18.941 -31.968 1.00 94.69 399 ILE A CA 1
ATOM 3220 C C . ILE A 1 399 ? 7.085 -19.557 -33.271 1.00 94.69 399 ILE A C 1
ATOM 3222 O O . ILE A 1 399 ? 7.257 -20.749 -33.519 1.00 94.69 399 ILE A O 1
ATOM 3226 N N . SER A 1 400 ? 6.454 -18.747 -34.124 1.00 95.06 400 SER A N 1
ATOM 3227 C CA . SER A 1 400 ? 6.042 -19.142 -35.477 1.00 95.06 400 SER A CA 1
ATOM 3228 C C . SER A 1 400 ? 7.222 -19.683 -36.285 1.00 95.06 400 SER A C 1
ATOM 3230 O O . SER A 1 400 ? 8.229 -18.992 -36.460 1.00 95.06 400 SER A O 1
ATOM 3232 N N . MET A 1 401 ? 7.073 -20.885 -36.854 1.00 94.25 401 MET A N 1
ATOM 3233 C CA . MET A 1 401 ? 8.129 -21.507 -37.658 1.00 94.25 401 MET A CA 1
ATOM 3234 C C . MET A 1 401 ? 8.481 -20.670 -38.898 1.00 94.25 401 MET A C 1
ATOM 3236 O O . MET A 1 401 ? 9.613 -20.704 -39.369 1.00 94.25 401 MET A O 1
ATOM 3240 N N . GLN A 1 402 ? 7.539 -19.862 -39.400 1.00 93.31 402 GLN A N 1
ATOM 3241 C CA . GLN A 1 402 ? 7.781 -18.941 -40.516 1.00 93.31 402 GLN A CA 1
ATOM 3242 C C . GLN A 1 402 ? 8.814 -17.864 -40.162 1.00 93.31 402 GLN A C 1
ATOM 3244 O O . GLN A 1 402 ? 9.724 -17.612 -40.948 1.00 93.31 402 GLN A O 1
ATOM 3249 N N . TRP A 1 403 ? 8.694 -17.251 -38.978 1.00 95.31 403 TRP A N 1
ATOM 3250 C CA . TRP A 1 403 ? 9.664 -16.262 -38.503 1.00 95.31 403 TRP A CA 1
ATOM 3251 C C . TRP A 1 403 ? 10.977 -16.942 -38.113 1.00 95.31 403 TRP A C 1
ATOM 3253 O O . TRP A 1 403 ? 12.049 -16.485 -38.500 1.00 95.31 403 TRP A O 1
ATOM 3263 N N . TRP A 1 404 ? 10.892 -18.085 -37.422 1.00 95.00 404 TRP A N 1
ATOM 3264 C CA . TRP A 1 404 ? 12.063 -18.866 -37.021 1.00 95.00 404 TRP A CA 1
ATOM 3265 C C . TRP A 1 404 ? 12.926 -19.279 -38.220 1.00 95.00 404 TRP A C 1
ATOM 3267 O O . TRP A 1 404 ? 14.149 -19.218 -38.158 1.00 95.00 404 TRP A O 1
ATOM 3277 N N . GLN A 1 405 ? 12.307 -19.647 -39.344 1.00 92.56 405 GLN A N 1
ATOM 3278 C CA . GLN A 1 405 ? 13.021 -20.002 -40.567 1.00 92.56 405 GLN A CA 1
ATOM 3279 C C . GLN A 1 405 ? 13.746 -18.801 -41.198 1.00 92.56 405 GLN A C 1
ATOM 3281 O O . GLN A 1 405 ? 14.909 -18.935 -41.568 1.00 92.56 405 GLN A O 1
ATOM 3286 N N . GLN A 1 406 ? 13.108 -17.625 -41.253 1.00 93.25 406 GLN A N 1
ATOM 3287 C CA . GLN A 1 406 ? 13.754 -16.389 -41.726 1.00 93.25 406 GLN A CA 1
ATOM 3288 C C . GLN A 1 406 ? 14.926 -15.987 -40.829 1.00 93.25 406 GLN A C 1
ATOM 3290 O O . GLN A 1 406 ? 15.982 -15.594 -41.319 1.00 93.25 406 GLN A O 1
ATOM 3295 N N . TRP A 1 407 ? 14.750 -16.117 -39.512 1.00 94.62 407 TRP A N 1
ATOM 3296 C CA . TRP A 1 407 ? 15.812 -15.879 -38.544 1.00 94.62 407 TRP A CA 1
ATOM 3297 C C . TRP A 1 407 ? 16.997 -16.822 -38.773 1.00 94.62 407 TRP A C 1
ATOM 3299 O O . TRP A 1 407 ? 18.125 -16.351 -38.904 1.00 94.62 407 TRP A O 1
ATOM 3309 N N . LYS A 1 408 ? 16.745 -18.130 -38.934 1.00 92.31 408 LYS A N 1
ATOM 3310 C CA . LYS A 1 408 ? 17.788 -19.119 -39.246 1.00 92.31 408 LYS A CA 1
ATOM 3311 C C . LYS A 1 408 ? 18.548 -18.793 -40.534 1.00 92.31 408 LYS A C 1
ATOM 3313 O O . LYS A 1 408 ? 19.762 -18.958 -40.575 1.00 92.31 408 LYS A O 1
ATOM 3318 N N . GLU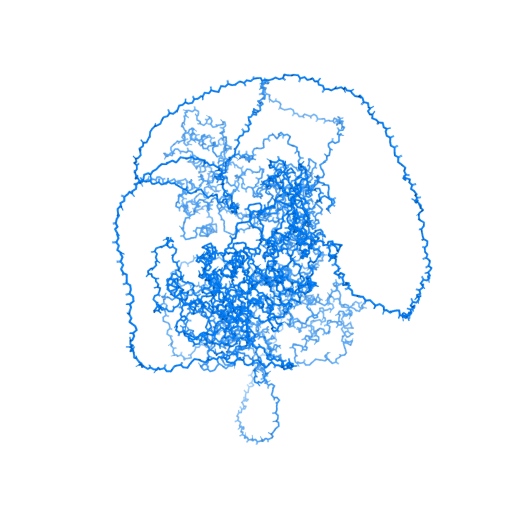 A 1 409 ? 17.862 -18.324 -41.573 1.00 91.31 409 GLU A N 1
ATOM 3319 C CA . GLU A 1 409 ? 18.495 -17.907 -42.833 1.00 91.31 409 GLU A CA 1
ATOM 3320 C C . GLU A 1 409 ? 19.363 -16.654 -42.656 1.00 91.31 409 GLU A C 1
ATOM 3322 O O . GLU A 1 409 ? 20.478 -16.600 -43.174 1.00 91.31 409 GLU A O 1
ATOM 3327 N N . TYR A 1 410 ? 18.885 -15.672 -41.887 1.00 92.56 410 TYR A N 1
ATOM 3328 C CA . TYR A 1 410 ? 19.607 -14.434 -41.596 1.00 92.56 410 TYR A CA 1
ATOM 3329 C C . TYR A 1 410 ? 20.894 -14.664 -40.796 1.00 92.56 410 TYR A C 1
ATOM 3331 O O . TYR A 1 410 ? 21.940 -14.128 -41.159 1.00 92.56 410 TYR A O 1
ATOM 3339 N N . VAL A 1 411 ? 20.843 -15.494 -39.750 1.00 91.38 411 VAL A N 1
ATOM 3340 C CA . VAL A 1 411 ? 22.009 -15.788 -38.893 1.00 91.38 411 VAL A CA 1
ATOM 3341 C C . VAL A 1 411 ? 22.895 -16.916 -39.437 1.00 91.38 411 VAL A C 1
ATOM 3343 O O . VAL A 1 411 ? 23.860 -17.302 -38.782 1.00 91.38 411 VAL A O 1
ATOM 3346 N N . LYS A 1 412 ? 22.570 -17.471 -40.618 1.00 87.31 412 LYS A N 1
ATOM 3347 C CA . LYS A 1 412 ? 23.233 -18.651 -41.213 1.00 87.31 412 LYS A CA 1
ATOM 3348 C C . LYS A 1 412 ? 23.295 -19.832 -40.234 1.00 87.31 412 LYS A C 1
ATOM 3350 O O . LYS A 1 412 ? 24.345 -20.428 -40.007 1.00 87.31 412 LYS A O 1
ATOM 3355 N N . TYR A 1 413 ? 22.155 -20.154 -39.635 1.00 85.44 413 TYR A N 1
ATOM 3356 C CA . TYR A 1 413 ? 22.023 -21.215 -38.642 1.00 85.44 413 TYR A CA 1
ATOM 3357 C C . TYR A 1 413 ? 22.267 -22.595 -39.277 1.00 85.44 413 TYR A C 1
ATOM 3359 O O . TYR A 1 413 ? 21.389 -23.140 -39.949 1.00 85.44 413 TYR A O 1
ATOM 3367 N N . ASP A 1 414 ? 23.455 -23.166 -39.079 1.00 70.50 414 ASP A N 1
ATOM 3368 C CA . ASP A 1 414 ? 23.820 -24.474 -39.635 1.00 70.50 414 ASP A CA 1
ATOM 3369 C C . ASP A 1 414 ? 23.144 -25.620 -38.856 1.00 70.50 414 ASP A C 1
ATOM 3371 O O . ASP A 1 414 ? 23.384 -25.817 -37.659 1.00 70.50 414 ASP A O 1
ATOM 3375 N N . ALA A 1 415 ? 22.257 -26.357 -39.527 1.00 54.72 415 ALA A N 1
ATOM 3376 C CA . ALA A 1 415 ? 21.340 -27.319 -38.924 1.00 54.72 415 ALA A CA 1
ATOM 3377 C C . ALA A 1 415 ? 21.875 -28.757 -39.013 1.00 54.72 415 ALA A C 1
ATOM 3379 O O . ALA A 1 415 ? 21.420 -29.543 -39.842 1.00 54.72 415 ALA A O 1
ATOM 3380 N N . ASN A 1 416 ? 22.774 -29.145 -38.107 1.00 48.03 416 ASN A N 1
ATOM 3381 C CA . ASN A 1 416 ? 22.843 -30.558 -37.725 1.00 48.03 416 ASN A CA 1
ATOM 3382 C C . ASN A 1 416 ? 21.669 -30.829 -36.761 1.00 48.03 416 ASN A C 1
ATOM 3384 O O . ASN A 1 416 ? 21.602 -30.180 -35.716 1.00 48.03 416 ASN A O 1
ATOM 3388 N N . PRO A 1 417 ? 20.708 -31.713 -37.092 1.00 39.75 417 PRO A N 1
ATOM 3389 C CA . PRO A 1 417 ? 19.527 -31.925 -36.263 1.00 39.75 417 PRO A CA 1
ATOM 3390 C C . PRO A 1 417 ? 19.895 -32.584 -34.929 1.00 39.75 417 PRO A C 1
ATOM 3392 O O . PRO A 1 417 ? 20.462 -33.675 -34.894 1.00 39.75 417 PRO A O 1
ATOM 3395 N N . VAL A 1 418 ? 19.517 -31.934 -33.827 1.00 37.03 418 VAL A N 1
ATOM 3396 C CA . VAL A 1 418 ? 19.487 -32.534 -32.489 1.00 37.03 418 VAL A CA 1
ATOM 3397 C C . VAL A 1 418 ? 18.336 -33.543 -32.467 1.00 37.03 418 VAL A C 1
ATOM 3399 O O . VAL A 1 418 ? 17.166 -33.165 -32.515 1.00 37.03 418 VAL A O 1
ATOM 3402 N N . VAL A 1 419 ? 18.648 -34.840 -32.450 1.00 30.08 419 VAL A N 1
ATOM 3403 C CA . VAL A 1 419 ? 17.640 -35.894 -32.283 1.00 30.08 419 VAL A CA 1
ATOM 3404 C C . VAL A 1 419 ? 17.197 -35.899 -30.820 1.00 30.08 419 VAL A C 1
ATOM 3406 O O . VAL A 1 419 ? 17.920 -36.359 -29.942 1.00 30.08 419 VAL A O 1
ATOM 3409 N N . ILE A 1 420 ? 15.999 -35.378 -30.562 1.00 32.16 420 ILE A N 1
ATOM 3410 C CA . ILE A 1 420 ? 15.293 -35.530 -29.287 1.00 32.16 420 ILE A CA 1
ATOM 3411 C C . ILE A 1 420 ? 14.679 -36.938 -29.290 1.00 32.16 420 ILE A C 1
ATOM 3413 O O . ILE A 1 420 ? 13.573 -37.123 -29.795 1.00 32.16 420 ILE A O 1
ATOM 3417 N N . GLU A 1 421 ? 15.388 -37.952 -28.788 1.00 25.02 421 GLU A N 1
ATOM 3418 C CA . GLU A 1 421 ? 14.756 -39.241 -28.475 1.00 25.02 421 GLU A CA 1
ATOM 3419 C C . GLU A 1 421 ? 13.999 -39.116 -27.140 1.00 25.02 421 GLU A C 1
ATOM 3421 O O . GLU A 1 421 ? 14.624 -38.886 -26.102 1.00 25.02 421 GLU A O 1
ATOM 3426 N N . PRO A 1 422 ? 12.659 -39.250 -27.115 1.00 29.22 422 PRO A N 1
ATOM 3427 C CA . PRO A 1 422 ? 11.917 -39.295 -25.867 1.00 29.22 422 PRO A CA 1
ATOM 3428 C C . PRO A 1 422 ? 12.189 -40.628 -25.165 1.00 29.22 422 PRO A C 1
ATOM 3430 O O . PRO A 1 422 ? 11.888 -41.703 -25.690 1.00 29.22 422 PRO A O 1
ATOM 3433 N N . SER A 1 423 ? 12.730 -40.539 -23.952 1.00 24.09 423 SER A N 1
ATOM 3434 C CA . SER A 1 423 ? 13.010 -41.641 -23.034 1.00 24.09 423 SER A CA 1
ATOM 3435 C C . SER A 1 423 ? 11.782 -42.548 -22.881 1.00 24.09 423 SER A C 1
ATOM 3437 O O . SER A 1 423 ? 10.882 -42.281 -22.089 1.00 24.09 423 SER A O 1
ATOM 3439 N N . SER A 1 424 ? 11.723 -43.633 -23.652 1.00 28.36 424 SER A N 1
ATOM 3440 C CA . SER A 1 424 ? 10.677 -44.651 -23.556 1.00 28.36 424 SER A CA 1
ATOM 3441 C C . SER A 1 424 ? 11.321 -46.002 -23.275 1.00 28.36 424 SER A C 1
ATOM 3443 O O . SER A 1 424 ? 11.719 -46.771 -24.144 1.00 28.36 424 SER A O 1
ATOM 3445 N N . VAL A 1 425 ? 11.431 -46.262 -21.977 1.00 26.77 425 VAL A N 1
ATOM 3446 C CA . VAL A 1 425 ? 11.644 -47.579 -21.391 1.00 26.77 425 VAL A CA 1
ATOM 3447 C C . VAL A 1 425 ? 10.423 -48.435 -21.739 1.00 26.77 425 VAL A C 1
ATOM 3449 O O . VAL A 1 425 ? 9.348 -48.142 -21.227 1.00 26.77 425 VAL A O 1
ATOM 3452 N N . LEU A 1 426 ? 10.561 -49.452 -22.603 1.00 26.09 426 LEU A N 1
ATOM 3453 C CA . LEU A 1 426 ? 9.962 -50.796 -22.454 1.00 26.09 426 LEU A CA 1
ATOM 3454 C C . LEU A 1 426 ? 10.104 -51.672 -23.720 1.00 26.09 426 LEU A C 1
ATOM 3456 O O . LEU A 1 426 ? 9.569 -51.378 -24.781 1.00 26.09 426 LEU A O 1
ATOM 3460 N N . ASN A 1 427 ? 10.713 -52.839 -23.484 1.00 24.28 427 ASN A N 1
ATOM 3461 C CA . ASN A 1 427 ? 10.476 -54.154 -24.093 1.00 24.28 427 ASN A CA 1
ATOM 3462 C C . ASN A 1 427 ? 10.831 -54.443 -25.564 1.00 24.28 427 ASN A C 1
ATOM 3464 O O . ASN A 1 427 ? 10.059 -54.254 -26.496 1.00 24.28 427 ASN A O 1
ATOM 3468 N N . GLY A 1 428 ? 11.976 -55.126 -25.678 1.00 21.97 428 GLY A N 1
ATOM 3469 C CA . GLY A 1 428 ? 12.206 -56.400 -26.370 1.00 21.97 428 GLY A CA 1
ATOM 3470 C C . GLY A 1 428 ? 11.131 -56.978 -27.297 1.00 21.97 428 GLY A C 1
ATOM 3471 O O . GLY A 1 428 ? 10.016 -57.285 -26.888 1.00 21.97 428 GLY A O 1
ATOM 3472 N N . GLY A 1 429 ? 11.564 -57.315 -28.513 1.00 21.91 429 GLY A N 1
ATOM 3473 C CA . GLY A 1 429 ? 10.814 -58.178 -29.420 1.00 21.91 429 GLY A CA 1
ATOM 3474 C C . GLY A 1 429 ? 11.377 -58.168 -30.833 1.00 21.91 429 GLY A C 1
ATOM 3475 O O . GLY A 1 429 ? 10.996 -57.344 -31.651 1.00 21.91 429 GLY A O 1
ATOM 3476 N N . LYS A 1 430 ? 12.285 -59.107 -31.113 1.00 19.88 430 LYS A N 1
ATOM 3477 C CA . LYS A 1 430 ? 12.759 -59.467 -32.457 1.00 19.88 430 LYS A CA 1
ATOM 3478 C C . LYS A 1 430 ? 11.579 -59.642 -33.420 1.00 19.88 430 LYS A C 1
ATOM 3480 O O . LYS A 1 430 ? 10.785 -60.533 -33.166 1.00 19.88 430 LYS A O 1
ATOM 3485 N N . TYR A 1 431 ? 11.557 -58.928 -34.545 1.00 21.92 431 TYR A N 1
ATOM 3486 C CA . TYR A 1 431 ? 11.156 -59.477 -35.846 1.00 21.92 431 TYR A CA 1
ATOM 3487 C C . TYR A 1 431 ? 11.822 -58.686 -36.971 1.00 21.92 431 TYR A C 1
ATOM 3489 O O . TYR A 1 431 ? 11.596 -57.495 -37.156 1.00 21.92 431 TYR A O 1
ATOM 3497 N N . SER A 1 432 ? 12.663 -59.398 -37.714 1.00 18.84 432 SER A N 1
ATOM 3498 C CA . SER A 1 432 ? 13.186 -58.997 -39.009 1.00 18.84 432 SER A CA 1
ATOM 3499 C C . SER A 1 432 ? 12.053 -58.873 -40.025 1.00 18.84 432 SER A C 1
ATOM 3501 O O . SER A 1 432 ? 11.308 -59.826 -40.232 1.00 18.84 432 SER A O 1
ATOM 3503 N N . PHE A 1 433 ? 12.019 -57.753 -40.739 1.00 23.17 433 PHE A N 1
ATOM 3504 C CA . PHE A 1 433 ? 11.603 -57.716 -42.135 1.00 23.17 433 PHE A CA 1
ATOM 3505 C C . PHE A 1 433 ? 12.672 -56.958 -42.910 1.00 23.17 433 PHE A C 1
ATOM 3507 O O . PHE A 1 433 ? 12.877 -55.762 -42.723 1.00 23.17 433 PHE A O 1
ATOM 3514 N N . GLY A 1 434 ? 13.397 -57.701 -43.741 1.00 19.23 434 GLY A N 1
ATOM 3515 C CA . GLY A 1 434 ? 14.207 -57.122 -44.793 1.00 19.23 434 GLY A CA 1
ATOM 3516 C C . GLY A 1 434 ? 13.319 -56.732 -45.967 1.00 19.23 434 GLY A C 1
ATOM 3517 O O . GLY A 1 434 ? 12.391 -57.459 -46.311 1.00 19.23 434 GLY A O 1
ATOM 3518 N N . THR A 1 435 ? 13.673 -55.633 -46.622 1.00 23.17 435 THR A N 1
ATOM 3519 C CA . THR A 1 435 ? 13.510 -55.519 -48.071 1.00 23.17 435 THR A CA 1
ATOM 3520 C C . THR A 1 435 ? 14.643 -54.665 -48.612 1.00 23.17 435 THR A C 1
ATOM 3522 O O . THR A 1 435 ? 14.905 -53.567 -48.130 1.00 23.17 435 THR A O 1
ATOM 3525 N N . ALA A 1 436 ? 15.350 -55.250 -49.568 1.00 20.31 436 ALA A N 1
ATOM 3526 C CA . ALA A 1 436 ? 16.457 -54.689 -50.312 1.00 20.31 436 ALA A CA 1
ATOM 3527 C C . ALA A 1 436 ? 15.986 -53.663 -51.355 1.00 20.31 436 ALA A C 1
ATOM 3529 O O . ALA A 1 436 ? 14.898 -53.831 -51.899 1.00 20.31 436 ALA A O 1
ATOM 3530 N N . ALA A 1 437 ? 16.847 -52.692 -51.685 1.00 23.30 437 ALA A N 1
ATOM 3531 C CA . ALA A 1 437 ? 17.168 -52.272 -53.060 1.00 23.30 437 ALA A CA 1
ATOM 3532 C C . ALA A 1 437 ? 18.167 -51.090 -53.063 1.00 23.30 437 ALA A C 1
ATOM 3534 O O . ALA A 1 437 ? 17.836 -49.970 -52.693 1.00 23.30 437 ALA A O 1
ATOM 3535 N N . HIS A 1 438 ? 19.393 -51.376 -53.505 1.00 21.42 438 HIS A N 1
ATOM 3536 C CA . HIS A 1 438 ? 20.334 -50.460 -54.179 1.00 21.42 438 HIS A CA 1
ATOM 3537 C C . HIS A 1 438 ? 19.817 -50.110 -55.603 1.00 21.42 438 HIS A C 1
ATOM 3539 O O . HIS A 1 438 ? 18.841 -50.738 -56.022 1.00 21.42 438 HIS A O 1
ATOM 3545 N N . PRO A 1 439 ? 20.532 -49.348 -56.467 1.00 38.28 439 PRO A N 1
ATOM 3546 C CA . PRO A 1 439 ? 21.482 -48.227 -56.298 1.00 38.28 439 PRO A CA 1
ATOM 3547 C C . PRO A 1 439 ? 21.180 -47.052 -57.279 1.00 38.28 439 PRO A C 1
ATOM 3549 O O . PRO A 1 439 ? 20.320 -47.173 -58.141 1.00 38.28 439 PRO A O 1
ATOM 3552 N N . MET A 1 440 ? 21.940 -45.952 -57.211 1.00 21.94 440 MET A N 1
ATOM 3553 C CA . MET A 1 440 ? 22.441 -45.167 -58.369 1.00 21.94 440 MET A CA 1
ATOM 3554 C C . MET A 1 440 ? 23.343 -44.067 -57.790 1.00 21.94 440 MET A C 1
ATOM 3556 O O . MET A 1 440 ? 22.884 -43.226 -57.028 1.00 21.94 440 MET A O 1
ATOM 3560 N N . GLU A 1 441 ? 24.659 -44.229 -57.812 1.00 20.45 441 GLU A N 1
ATOM 3561 C CA . GLU A 1 441 ? 25.608 -44.060 -58.926 1.00 20.45 441 GLU A CA 1
ATOM 3562 C C . GLU A 1 441 ? 26.380 -42.751 -58.748 1.00 20.45 441 GLU A C 1
ATOM 3564 O O . GLU A 1 441 ? 25.867 -41.643 -58.882 1.00 20.45 441 GLU A O 1
ATOM 3569 N N . GLN A 1 442 ? 27.645 -42.950 -58.389 1.00 18.80 442 GLN A N 1
ATOM 3570 C CA . GLN A 1 442 ? 28.724 -41.991 -58.471 1.00 18.80 442 GLN A CA 1
ATOM 3571 C C . GLN A 1 442 ? 28.932 -41.608 -59.937 1.00 18.80 442 GLN A C 1
ATOM 3573 O O . GLN A 1 442 ? 29.055 -42.477 -60.797 1.00 18.80 442 GLN A O 1
ATOM 3578 N N . VAL A 1 443 ? 29.045 -40.310 -60.194 1.00 24.56 443 VAL A N 1
ATOM 3579 C CA . VAL A 1 443 ? 29.734 -39.794 -61.374 1.00 24.56 443 VAL A CA 1
ATOM 3580 C C . VAL A 1 443 ? 30.941 -39.023 -60.861 1.00 24.56 443 VAL A C 1
ATOM 3582 O O . VAL A 1 443 ? 30.847 -37.873 -60.438 1.00 24.56 443 VAL A O 1
ATOM 3585 N N . GLU A 1 444 ? 32.072 -39.721 -60.850 1.00 18.69 444 GLU A N 1
ATOM 3586 C CA . GLU A 1 444 ? 33.381 -39.121 -61.065 1.00 18.69 444 GLU A CA 1
ATOM 3587 C C . GLU A 1 444 ? 33.409 -38.534 -62.480 1.00 18.69 444 GLU A C 1
ATOM 3589 O O . GLU A 1 444 ? 33.002 -39.210 -63.422 1.00 18.69 444 GLU A O 1
ATOM 3594 N N . ASP A 1 445 ? 33.939 -37.322 -62.656 1.00 21.48 445 ASP A N 1
ATOM 3595 C CA . ASP A 1 445 ? 34.925 -37.109 -63.717 1.00 21.48 445 ASP A CA 1
ATOM 3596 C C . ASP A 1 445 ? 35.643 -35.747 -63.611 1.00 21.48 445 ASP A C 1
ATOM 3598 O O . ASP A 1 445 ? 35.036 -34.679 -63.616 1.00 21.48 445 ASP A O 1
ATOM 3602 N N . ARG A 1 446 ? 36.977 -35.862 -63.657 1.00 21.98 446 ARG A N 1
ATOM 3603 C CA . ARG A 1 446 ? 37.940 -34.993 -64.365 1.00 21.98 446 ARG A CA 1
ATOM 3604 C C . ARG A 1 446 ? 38.403 -33.683 -63.728 1.00 21.98 446 ARG A C 1
ATOM 3606 O O . ARG A 1 446 ? 37.902 -32.596 -63.978 1.00 21.98 446 ARG A O 1
ATOM 3613 N N . ILE A 1 447 ? 39.534 -33.827 -63.033 1.00 20.23 447 ILE A N 1
ATOM 3614 C CA . ILE A 1 447 ? 40.870 -33.388 -63.490 1.00 20.23 447 ILE A CA 1
ATOM 3615 C C . ILE A 1 447 ? 40.906 -32.111 -64.348 1.00 20.23 447 ILE A C 1
ATOM 3617 O O . ILE A 1 447 ? 40.576 -32.131 -65.532 1.00 20.23 447 ILE A O 1
ATOM 3621 N N . GLY A 1 448 ? 41.582 -31.104 -63.789 1.00 19.89 448 GLY A N 1
ATOM 3622 C CA . GLY A 1 448 ? 42.620 -30.369 -64.509 1.00 19.89 448 GLY A CA 1
ATOM 3623 C C . GLY A 1 448 ? 42.308 -28.910 -64.814 1.00 19.89 448 GLY A C 1
ATOM 3624 O O . GLY A 1 448 ? 41.714 -28.604 -65.835 1.00 19.89 448 GLY A O 1
ATOM 3625 N N . SER A 1 449 ? 42.878 -27.998 -64.030 1.00 23.22 449 SER A N 1
ATOM 3626 C CA . SER A 1 449 ? 43.942 -27.158 -64.583 1.00 23.22 449 SER A CA 1
ATOM 3627 C C . SER A 1 449 ? 44.719 -26.466 -63.472 1.00 23.22 449 SER A C 1
ATOM 3629 O O . SER A 1 449 ? 44.190 -25.707 -62.668 1.00 23.22 449 SER A O 1
ATOM 3631 N N . SER A 1 450 ? 46.015 -26.743 -63.497 1.00 19.92 450 SER A N 1
ATOM 3632 C CA . SER A 1 450 ? 47.086 -25.976 -62.886 1.00 19.92 450 SER A CA 1
ATOM 3633 C C . SER A 1 450 ? 46.962 -24.487 -63.215 1.00 19.92 450 SER A C 1
ATOM 3635 O O . SER A 1 450 ? 46.925 -24.132 -64.390 1.00 19.92 450 SER A O 1
ATOM 3637 N N . LEU A 1 451 ? 46.990 -23.632 -62.193 1.00 23.66 451 LEU A N 1
ATOM 3638 C CA . LEU A 1 451 ? 47.556 -22.287 -62.269 1.00 23.66 451 LEU A CA 1
ATOM 3639 C C . LEU A 1 451 ? 48.290 -22.023 -60.954 1.00 23.66 451 LEU A C 1
ATOM 3641 O O . LEU A 1 451 ? 47.731 -21.603 -59.946 1.00 23.66 451 LEU A O 1
ATOM 3645 N N . SER A 1 452 ? 49.579 -22.336 -60.992 1.00 18.41 452 SER A N 1
ATOM 3646 C CA . SER A 1 452 ? 50.589 -21.821 -60.087 1.00 18.41 452 SER A CA 1
ATOM 3647 C C . SER A 1 452 ? 50.637 -20.296 -60.180 1.00 18.41 452 SER A C 1
ATOM 3649 O O . SER A 1 452 ? 51.010 -19.775 -61.226 1.00 18.41 452 SER A O 1
ATOM 3651 N N . TYR A 1 453 ? 50.355 -19.601 -59.084 1.00 20.92 453 TYR A N 1
ATOM 3652 C CA . TYR A 1 453 ? 51.077 -18.385 -58.718 1.00 20.92 453 TYR A CA 1
ATOM 3653 C C . TYR A 1 453 ? 51.211 -18.357 -57.198 1.00 20.92 453 TYR A C 1
ATOM 3655 O O . TYR A 1 453 ? 50.284 -18.032 -56.464 1.00 20.92 453 TYR A O 1
ATOM 3663 N N . VAL A 1 454 ? 52.401 -18.748 -56.746 1.00 19.31 454 VAL A N 1
ATOM 3664 C CA . VAL A 1 454 ? 52.930 -18.360 -55.444 1.00 19.31 454 VAL A CA 1
ATOM 3665 C C . VAL A 1 454 ? 53.227 -16.868 -55.545 1.00 19.31 454 VAL A C 1
ATOM 3667 O O . VAL A 1 454 ? 54.119 -16.478 -56.290 1.00 19.31 454 VAL A O 1
ATOM 3670 N N . ASN A 1 455 ? 52.480 -16.053 -54.810 1.00 21.30 455 ASN A N 1
ATOM 3671 C CA . ASN A 1 455 ? 52.962 -14.766 -54.331 1.00 21.30 455 ASN A CA 1
ATOM 3672 C C . ASN A 1 455 ? 52.704 -14.718 -52.828 1.00 21.30 455 ASN A C 1
ATOM 3674 O O . ASN A 1 455 ? 51.624 -14.380 -52.355 1.00 21.30 455 ASN A O 1
ATOM 3678 N N . THR A 1 456 ? 53.732 -15.112 -52.087 1.00 18.11 456 THR A N 1
ATOM 3679 C CA . THR A 1 456 ? 53.985 -14.650 -50.729 1.00 18.11 456 THR A CA 1
ATOM 3680 C C . THR A 1 456 ? 54.402 -13.185 -50.797 1.00 18.11 456 THR A C 1
ATOM 3682 O O . THR A 1 456 ? 55.525 -12.890 -51.203 1.00 18.11 456 THR A O 1
ATOM 3685 N N . THR A 1 457 ? 53.530 -12.281 -50.370 1.00 20.59 457 THR A N 1
ATOM 3686 C CA . THR A 1 457 ? 53.939 -10.985 -49.821 1.00 20.59 457 THR A CA 1
ATOM 3687 C C . THR A 1 457 ? 53.048 -10.675 -48.634 1.00 20.59 457 THR A C 1
ATOM 3689 O O . THR A 1 457 ? 51.837 -10.542 -48.774 1.00 20.59 457 THR A O 1
ATOM 3692 N N . GLU A 1 458 ? 53.691 -10.618 -47.472 1.00 20.25 458 GLU A N 1
ATOM 3693 C CA . GLU A 1 458 ? 53.179 -10.128 -46.200 1.00 20.25 458 GLU A CA 1
ATOM 3694 C C . GLU A 1 458 ? 52.547 -8.739 -46.389 1.00 20.25 458 GLU A C 1
ATOM 3696 O O . GLU A 1 458 ? 53.244 -7.760 -46.668 1.00 20.25 458 GLU A O 1
ATOM 3701 N N . GLU A 1 459 ? 51.224 -8.641 -46.251 1.00 22.72 459 GLU A N 1
ATOM 3702 C CA . GLU A 1 459 ? 50.533 -7.355 -46.206 1.00 22.72 459 GLU A CA 1
ATOM 3703 C C . GLU A 1 459 ? 50.616 -6.789 -44.789 1.00 22.72 459 GLU A C 1
ATOM 3705 O O . GLU A 1 459 ? 49.920 -7.196 -43.860 1.00 22.72 459 GLU A O 1
ATOM 3710 N N . LYS A 1 460 ? 51.527 -5.825 -44.638 1.00 20.94 460 LYS A N 1
ATOM 3711 C CA . LYS A 1 460 ? 51.529 -4.863 -43.542 1.00 20.94 460 LYS A CA 1
ATOM 3712 C C . LYS A 1 460 ? 50.182 -4.142 -43.489 1.00 20.94 460 LYS A C 1
ATOM 3714 O O . LYS A 1 460 ? 49.825 -3.420 -44.421 1.00 20.94 460 LYS A O 1
ATOM 3719 N N . PHE A 1 461 ? 49.515 -4.280 -42.346 1.00 22.42 461 PHE A N 1
ATOM 3720 C CA . PHE A 1 461 ? 48.452 -3.399 -41.879 1.00 22.42 461 PHE A CA 1
ATOM 3721 C C . PHE A 1 461 ? 48.880 -1.940 -42.068 1.00 22.42 461 PHE A C 1
ATOM 3723 O O . PHE A 1 461 ? 49.869 -1.491 -41.490 1.00 22.42 461 PHE A O 1
ATOM 3730 N N . SER A 1 462 ? 48.169 -1.231 -42.941 1.00 20.81 462 SER A N 1
ATOM 3731 C CA . SER A 1 462 ? 48.310 0.209 -43.108 1.00 20.81 462 SER A CA 1
ATOM 3732 C C . SER A 1 462 ? 47.109 0.865 -42.451 1.00 20.81 462 SER A C 1
ATOM 3734 O O . SER A 1 462 ? 45.979 0.717 -42.917 1.00 20.81 462 SER A O 1
ATOM 3736 N N . ASP A 1 463 ? 47.393 1.569 -41.360 1.00 21.22 463 ASP A N 1
ATOM 3737 C CA . ASP A 1 463 ? 46.498 2.497 -40.689 1.00 21.22 463 ASP A CA 1
ATOM 3738 C C . ASP A 1 463 ? 45.952 3.518 -41.692 1.00 21.22 463 ASP A C 1
ATOM 3740 O O . ASP A 1 463 ? 46.670 4.399 -42.159 1.00 21.22 463 ASP A O 1
ATOM 3744 N N . ASN A 1 464 ? 44.663 3.421 -42.001 1.00 22.80 464 ASN A N 1
ATOM 3745 C CA . ASN A 1 464 ? 43.896 4.536 -42.535 1.00 22.80 464 ASN A CA 1
ATOM 3746 C C . ASN A 1 464 ? 42.717 4.771 -41.598 1.00 22.80 464 ASN A C 1
ATOM 3748 O O . ASN A 1 464 ? 41.655 4.161 -41.719 1.00 22.80 464 ASN A O 1
ATOM 3752 N N . ILE A 1 465 ? 42.949 5.690 -40.663 1.00 22.55 465 ILE A N 1
ATOM 3753 C CA . ILE A 1 465 ? 41.928 6.434 -39.932 1.00 22.55 465 ILE A CA 1
ATOM 3754 C C . ILE A 1 465 ? 40.964 7.007 -40.979 1.00 22.55 465 ILE A C 1
ATOM 3756 O O . ILE A 1 465 ? 41.276 7.984 -41.658 1.00 22.55 465 ILE A O 1
ATOM 3760 N N . SER A 1 466 ? 39.811 6.361 -41.155 1.00 24.05 466 SER A N 1
ATOM 3761 C CA . SER A 1 466 ? 38.714 6.906 -41.950 1.00 24.05 466 SER A CA 1
ATOM 3762 C C . SER A 1 466 ? 37.910 7.849 -41.075 1.00 24.05 466 SER A C 1
ATOM 3764 O O . SER A 1 466 ? 37.131 7.442 -40.217 1.00 24.05 466 SER A O 1
ATOM 3766 N N . THR A 1 467 ? 38.121 9.135 -41.315 1.00 21.64 467 THR A N 1
ATOM 3767 C CA . THR A 1 467 ? 37.253 10.243 -40.935 1.00 21.64 467 THR A CA 1
ATOM 3768 C C . THR A 1 467 ? 35.851 10.001 -41.511 1.00 21.64 467 THR A C 1
ATOM 3770 O O . THR A 1 467 ? 35.573 10.341 -42.657 1.00 21.64 467 THR A O 1
ATOM 3773 N N . ALA A 1 468 ? 34.955 9.398 -40.729 1.00 23.94 468 ALA A N 1
ATOM 3774 C CA . ALA A 1 468 ? 33.531 9.292 -41.042 1.00 23.94 468 ALA A CA 1
ATOM 3775 C C . ALA A 1 468 ? 32.755 10.387 -40.291 1.00 23.94 468 ALA A C 1
ATOM 3777 O O . ALA A 1 468 ? 32.009 10.125 -39.354 1.00 23.94 468 ALA A O 1
ATOM 3778 N N . SER A 1 469 ? 32.957 11.632 -40.723 1.00 21.31 469 SER A N 1
ATOM 3779 C CA . SER A 1 469 ? 32.132 12.787 -40.364 1.00 21.31 469 SER A CA 1
ATOM 3780 C C . SER A 1 469 ? 31.704 13.470 -41.653 1.00 21.31 469 SER A C 1
ATOM 3782 O O . SER A 1 469 ? 32.352 14.417 -42.072 1.00 21.31 469 SER A O 1
ATOM 3784 N N . GLU A 1 470 ? 30.640 12.991 -42.299 1.00 22.34 470 GLU A N 1
ATOM 3785 C CA . GLU A 1 470 ? 29.925 13.749 -43.334 1.00 22.34 470 GLU A CA 1
ATOM 3786 C C . GLU A 1 470 ? 28.515 13.166 -43.550 1.00 22.34 470 GLU A C 1
ATOM 3788 O O . GLU A 1 470 ? 28.270 12.326 -44.409 1.00 22.34 470 GLU A O 1
ATOM 3793 N N . ALA A 1 471 ? 27.559 13.637 -42.747 1.00 24.28 471 ALA A N 1
ATOM 3794 C CA . ALA A 1 471 ? 26.133 13.586 -43.065 1.00 24.28 471 ALA A CA 1
ATOM 3795 C C . ALA A 1 471 ? 25.586 15.021 -43.035 1.00 24.28 471 ALA A C 1
ATOM 3797 O O . ALA A 1 471 ? 24.862 15.429 -42.131 1.00 24.28 471 ALA A O 1
ATOM 3798 N N . SER A 1 472 ? 26.015 15.822 -44.012 1.00 23.98 472 SER A N 1
ATOM 3799 C CA . SER A 1 472 ? 25.361 17.080 -44.377 1.00 23.98 472 SER A CA 1
ATOM 3800 C C . SER A 1 472 ? 24.547 16.837 -45.644 1.00 23.98 472 SER A C 1
ATOM 3802 O O . SER A 1 472 ? 25.079 16.834 -46.752 1.00 23.98 472 SER A O 1
ATOM 3804 N N . GLU A 1 473 ? 23.247 16.607 -45.471 1.00 24.88 473 GLU A N 1
ATOM 3805 C CA . GLU A 1 473 ? 22.279 16.503 -46.562 1.00 24.88 473 GLU A CA 1
ATOM 3806 C C . GLU A 1 473 ? 22.145 17.863 -47.263 1.00 24.88 473 GLU A C 1
ATOM 3808 O O . GLU A 1 473 ? 21.496 18.792 -46.778 1.00 24.88 473 GLU A O 1
ATOM 3813 N N . THR A 1 474 ? 22.781 17.995 -48.426 1.00 24.48 474 THR A N 1
ATOM 3814 C CA . THR A 1 474 ? 22.549 19.115 -49.338 1.00 24.48 474 THR A CA 1
ATOM 3815 C C . THR A 1 474 ? 21.293 18.838 -50.156 1.00 24.48 474 THR A C 1
ATOM 3817 O O . THR A 1 474 ? 21.223 17.919 -50.969 1.00 24.48 474 THR A O 1
ATOM 3820 N N . ALA A 1 475 ? 20.279 19.667 -49.917 1.00 23.00 475 ALA A N 1
ATOM 3821 C CA . ALA A 1 475 ? 19.008 19.683 -50.620 1.00 23.00 475 ALA A CA 1
ATOM 3822 C C . ALA A 1 475 ? 19.189 20.038 -52.109 1.00 23.00 475 ALA A C 1
ATOM 3824 O O . ALA A 1 475 ? 19.462 21.187 -52.461 1.00 23.00 475 ALA A O 1
ATOM 3825 N N . GLY A 1 476 ? 18.989 19.051 -52.984 1.00 22.31 476 GLY A N 1
ATOM 3826 C CA . GLY A 1 476 ? 18.882 19.205 -54.434 1.00 22.31 476 GLY A CA 1
ATOM 3827 C C . GLY A 1 476 ? 17.508 18.751 -54.931 1.00 22.31 476 GLY A C 1
ATOM 3828 O O . GLY A 1 476 ? 17.231 17.564 -55.019 1.00 22.31 476 GLY A O 1
ATOM 3829 N N . SER A 1 477 ? 16.662 19.737 -55.219 1.00 21.75 477 SER A N 1
ATOM 3830 C CA . SER A 1 477 ? 15.391 19.754 -55.957 1.00 21.75 477 SER A CA 1
ATOM 3831 C C . SER A 1 477 ? 14.987 18.526 -56.793 1.00 21.75 477 SER A C 1
ATOM 3833 O O . SER A 1 477 ? 15.683 18.157 -57.734 1.00 21.75 477 SER A O 1
ATOM 3835 N N . GLY A 1 478 ? 13.749 18.044 -56.601 1.00 22.50 478 GLY A N 1
ATOM 3836 C CA . GLY A 1 478 ? 13.046 17.248 -57.618 1.00 22.50 478 GLY A CA 1
ATOM 3837 C C . GLY A 1 478 ? 11.957 16.310 -57.094 1.00 22.50 478 GLY A C 1
ATOM 3838 O O . GLY A 1 478 ? 12.238 15.166 -56.792 1.00 22.50 478 GLY A O 1
ATOM 3839 N N . PHE A 1 479 ? 10.726 16.823 -57.025 1.00 20.58 479 PHE A N 1
ATOM 3840 C CA . PHE A 1 479 ? 9.424 16.158 -57.208 1.00 20.58 479 PHE A CA 1
ATOM 3841 C C . PHE A 1 479 ? 9.192 14.670 -56.838 1.00 20.58 479 PHE A C 1
ATOM 3843 O O . PHE A 1 479 ? 9.805 13.757 -57.372 1.00 20.58 479 PHE A O 1
ATOM 3850 N N . LEU A 1 480 ? 8.065 14.503 -56.126 1.00 21.83 480 LEU A N 1
ATOM 3851 C CA . LEU A 1 480 ? 7.238 13.311 -55.865 1.00 21.83 480 LEU A CA 1
ATOM 3852 C C . LEU A 1 480 ? 7.528 12.545 -54.565 1.00 21.83 480 LEU A C 1
ATOM 3854 O O . LEU A 1 480 ? 8.385 11.679 -54.458 1.00 21.83 480 LEU A O 1
ATOM 3858 N N . TYR A 1 481 ? 6.688 12.890 -53.587 1.00 22.34 481 TYR A N 1
ATOM 3859 C CA . TYR A 1 481 ? 6.418 12.225 -52.322 1.00 22.34 481 TYR A CA 1
ATOM 3860 C C . TYR A 1 481 ? 6.393 10.687 -52.412 1.00 22.34 481 TYR A C 1
ATOM 3862 O O . TYR A 1 481 ? 5.455 10.105 -52.951 1.00 22.34 481 TYR A O 1
ATOM 3870 N N . SER A 1 482 ? 7.357 10.044 -51.756 1.00 23.31 482 SER A N 1
ATOM 3871 C CA . SER A 1 482 ? 7.200 8.739 -51.110 1.00 23.31 482 SER A CA 1
ATOM 3872 C C . SER A 1 482 ? 7.976 8.795 -49.798 1.00 23.31 482 SER A C 1
ATOM 3874 O O . SER A 1 482 ? 9.189 8.981 -49.799 1.00 23.31 482 SER A O 1
ATOM 3876 N N . ALA A 1 483 ? 7.259 8.734 -48.677 1.00 23.47 483 ALA A N 1
ATOM 3877 C CA . ALA A 1 483 ? 7.832 8.805 -47.342 1.00 23.47 483 ALA A CA 1
ATOM 3878 C C . ALA A 1 483 ? 8.612 7.519 -47.031 1.00 23.47 483 ALA A C 1
ATOM 3880 O O . ALA A 1 483 ? 8.024 6.448 -46.899 1.00 23.47 483 ALA A O 1
ATOM 3881 N N . THR A 1 484 ? 9.932 7.633 -46.906 1.00 24.09 484 THR A N 1
ATOM 3882 C CA . THR A 1 484 ? 10.792 6.610 -46.300 1.00 24.09 484 THR A CA 1
ATOM 3883 C C . THR A 1 484 ? 10.612 6.681 -44.777 1.00 24.09 484 THR A C 1
ATOM 3885 O O . THR A 1 484 ? 10.650 7.789 -44.232 1.00 24.09 484 THR A O 1
ATOM 3888 N N . PRO A 1 485 ? 10.374 5.562 -44.066 1.00 29.20 485 PRO A N 1
ATOM 3889 C CA . PRO A 1 485 ? 10.084 5.598 -42.640 1.00 29.20 485 PRO A CA 1
ATOM 3890 C C . PRO A 1 485 ? 11.371 5.903 -41.870 1.00 29.20 485 PRO A C 1
ATOM 3892 O O . PRO A 1 485 ? 12.250 5.055 -41.730 1.00 29.20 485 PRO A O 1
ATOM 3895 N N . GLY A 1 486 ? 11.478 7.139 -41.382 1.00 24.78 486 GLY A N 1
ATOM 3896 C CA . GLY A 1 486 ? 12.389 7.471 -40.294 1.00 24.78 486 GLY A CA 1
ATOM 3897 C C . GLY A 1 486 ? 12.036 6.627 -39.072 1.00 24.78 486 GLY A C 1
ATOM 3898 O O . GLY A 1 486 ? 10.869 6.295 -38.876 1.00 24.78 486 GLY A O 1
ATOM 3899 N N . ALA A 1 487 ? 13.054 6.252 -38.302 1.00 25.58 487 ALA A N 1
ATOM 3900 C CA . ALA A 1 487 ? 12.982 5.408 -37.116 1.00 25.58 487 ALA A CA 1
ATOM 3901 C C . ALA A 1 487 ? 11.935 5.904 -36.096 1.00 25.58 487 ALA A C 1
ATOM 3903 O O . ALA A 1 487 ? 12.248 6.625 -35.150 1.00 25.58 487 ALA A O 1
ATOM 3904 N N . ASP A 1 488 ? 10.676 5.518 -36.299 1.00 23.75 488 ASP A N 1
ATOM 3905 C CA . ASP A 1 488 ? 9.593 5.759 -35.362 1.00 23.75 488 ASP A CA 1
ATOM 3906 C C . ASP A 1 488 ? 9.633 4.673 -34.287 1.00 23.75 488 ASP A C 1
ATOM 3908 O O . ASP A 1 488 ? 9.340 3.494 -34.497 1.00 23.75 488 ASP A O 1
ATOM 3912 N N . VAL A 1 489 ? 10.046 5.138 -33.114 1.00 25.34 489 VAL A N 1
ATOM 3913 C CA . VAL A 1 489 ? 9.883 4.575 -31.778 1.00 25.34 489 VAL A CA 1
ATOM 3914 C C . VAL A 1 489 ? 8.708 3.588 -31.709 1.00 25.34 489 VAL A C 1
ATOM 3916 O O . VAL A 1 489 ? 7.536 3.971 -31.692 1.00 25.34 489 VAL A O 1
ATOM 3919 N N . CYS A 1 490 ? 9.039 2.298 -31.636 1.00 22.88 490 CYS A N 1
ATOM 3920 C CA . CYS A 1 490 ? 8.093 1.194 -31.529 1.00 22.88 490 CYS A CA 1
ATOM 3921 C C . CYS A 1 490 ? 7.402 1.190 -30.155 1.00 22.88 490 CYS A C 1
ATOM 3923 O O . CYS A 1 490 ? 7.806 0.481 -29.239 1.00 22.88 490 CYS A O 1
ATOM 3925 N N . PHE A 1 491 ? 6.326 1.961 -30.012 1.00 22.27 491 PHE A N 1
ATOM 3926 C CA . PHE A 1 491 ? 5.270 1.654 -29.050 1.00 22.27 491 PHE A CA 1
ATOM 3927 C C . PHE A 1 491 ? 4.020 1.236 -29.816 1.00 22.27 491 PHE A C 1
ATOM 3929 O O . PHE A 1 491 ? 3.498 1.996 -30.632 1.00 22.27 491 PHE A O 1
ATOM 3936 N N . ALA A 1 492 ? 3.536 0.026 -29.527 1.00 22.27 492 ALA A N 1
ATOM 3937 C CA . ALA A 1 492 ? 2.310 -0.538 -30.074 1.00 22.27 492 ALA A CA 1
ATOM 3938 C C . ALA A 1 492 ? 1.123 0.425 -29.875 1.00 22.27 492 ALA A C 1
ATOM 3940 O O . ALA A 1 492 ? 0.540 0.517 -28.793 1.00 22.27 492 ALA A O 1
ATOM 3941 N N . ARG A 1 493 ? 0.753 1.162 -30.928 1.00 21.88 493 ARG A N 1
ATOM 3942 C CA . ARG A 1 493 ? -0.518 1.888 -30.996 1.00 21.88 493 ARG A CA 1
ATOM 3943 C C . ARG A 1 493 ? -1.571 0.975 -31.610 1.00 21.88 493 ARG A C 1
ATOM 3945 O O . ARG A 1 493 ? -1.425 0.508 -32.735 1.00 21.88 493 ARG A O 1
ATOM 3952 N N . GLN A 1 494 ? -2.644 0.756 -30.854 1.00 21.64 494 GLN A N 1
ATOM 3953 C CA . GLN A 1 494 ? -3.863 0.086 -31.300 1.00 21.64 494 GLN A CA 1
ATOM 3954 C C . GLN A 1 494 ? -4.422 0.805 -32.539 1.00 21.64 494 GLN A C 1
ATOM 3956 O O . GLN A 1 494 ? -4.838 1.962 -32.456 1.00 21.64 494 GLN A O 1
ATOM 3961 N N . HIS A 1 495 ? -4.405 0.138 -33.694 1.00 26.20 495 HIS A N 1
ATOM 3962 C CA . HIS A 1 495 ? -4.933 0.690 -34.937 1.00 26.20 495 HIS A CA 1
ATOM 3963 C C . HIS A 1 495 ? -6.458 0.549 -34.993 1.00 26.20 495 HIS A C 1
ATOM 3965 O O . HIS A 1 495 ? -7.005 -0.553 -35.007 1.00 26.20 495 HIS A O 1
ATOM 3971 N N . ASN A 1 496 ? -7.131 1.700 -35.059 1.00 23.11 496 ASN A N 1
ATOM 3972 C CA . ASN A 1 496 ? -8.504 1.821 -35.532 1.00 23.11 496 ASN A CA 1
ATOM 3973 C C . ASN A 1 496 ? -8.555 1.588 -37.049 1.00 23.11 496 ASN A C 1
ATOM 3975 O O . ASN A 1 496 ? -7.717 2.076 -37.806 1.00 23.11 496 ASN A O 1
ATOM 3979 N N . THR A 1 497 ? -9.580 0.856 -37.462 1.00 22.66 497 THR A N 1
ATOM 3980 C CA . THR A 1 497 ? -9.995 0.577 -38.837 1.00 22.66 497 THR A CA 1
ATOM 3981 C C . THR A 1 497 ? -10.546 1.824 -39.535 1.00 22.66 497 THR A C 1
ATOM 3983 O O . THR A 1 497 ? -11.579 2.317 -39.089 1.00 22.66 497 THR A O 1
ATOM 3986 N N . SER A 1 498 ? -9.913 2.274 -40.626 1.00 23.45 498 SER A N 1
ATOM 3987 C CA . SER A 1 498 ? -10.534 2.722 -41.896 1.00 23.45 498 SER A CA 1
ATOM 3988 C C . SER A 1 498 ? -9.546 3.543 -42.743 1.00 23.45 498 SER A C 1
ATOM 3990 O O . SER A 1 498 ? -8.905 4.452 -42.225 1.00 23.45 498 SER A O 1
ATOM 3992 N N . ASP A 1 499 ? -9.519 3.241 -44.044 1.00 23.09 499 ASP A N 1
ATOM 3993 C CA . ASP A 1 499 ? -8.987 4.025 -45.173 1.00 23.09 499 ASP A CA 1
ATOM 3994 C C . ASP A 1 499 ? -7.462 4.090 -45.396 1.00 23.09 499 ASP A C 1
ATOM 3996 O O . ASP A 1 499 ? -6.792 5.057 -45.049 1.00 23.09 499 ASP A O 1
ATOM 4000 N N . ASN A 1 500 ? -6.926 3.111 -46.137 1.00 25.05 500 ASN A N 1
ATOM 4001 C CA . ASN A 1 500 ? -6.510 3.387 -47.519 1.00 25.05 500 ASN A CA 1
ATOM 4002 C C . ASN A 1 500 ? -6.243 2.096 -48.308 1.00 25.05 500 ASN A C 1
ATOM 4004 O O . ASN A 1 500 ? -5.417 1.263 -47.939 1.00 25.05 500 ASN A O 1
ATOM 4008 N N . ASN A 1 501 ? -6.959 1.965 -49.422 1.00 22.45 501 ASN A N 1
ATOM 4009 C CA . ASN A 1 501 ? -6.758 0.950 -50.443 1.00 22.45 501 ASN A CA 1
ATOM 4010 C C . ASN A 1 501 ? -5.370 1.100 -51.076 1.00 22.45 501 ASN A C 1
ATOM 4012 O O . ASN A 1 501 ? -5.122 2.081 -51.766 1.00 22.45 501 ASN A O 1
ATOM 4016 N N . ASN A 1 502 ? -4.528 0.079 -50.944 1.00 25.12 502 ASN A N 1
ATOM 4017 C CA . ASN A 1 502 ? -3.623 -0.318 -52.016 1.00 25.12 502 ASN A CA 1
ATOM 4018 C C . ASN A 1 502 ? -3.693 -1.839 -52.144 1.00 25.12 502 ASN A C 1
ATOM 4020 O O . ASN A 1 502 ? -3.037 -2.593 -51.429 1.00 25.12 502 ASN A O 1
ATOM 4024 N N . GLN A 1 503 ? -4.566 -2.271 -53.052 1.00 23.73 503 GLN A N 1
ATOM 4025 C CA . GLN A 1 503 ? -4.559 -3.614 -53.609 1.00 23.73 503 GLN A CA 1
ATOM 4026 C C . GLN A 1 503 ? -3.229 -3.809 -54.346 1.00 23.73 503 GLN A C 1
ATOM 4028 O O . GLN A 1 503 ? -3.057 -3.285 -55.443 1.00 23.73 503 GLN A O 1
ATOM 4033 N N . CYS A 1 504 ? -2.304 -4.574 -53.771 1.00 26.70 504 CYS A N 1
ATOM 4034 C CA . CYS A 1 504 ? -1.235 -5.197 -54.544 1.00 26.70 504 CYS A CA 1
ATOM 4035 C C . CYS A 1 504 ? -1.511 -6.695 -54.619 1.00 26.70 504 CYS A C 1
ATOM 4037 O O . CYS A 1 504 ? -1.463 -7.428 -53.634 1.00 26.70 504 CYS A O 1
ATOM 4039 N N . LEU A 1 505 ? -1.900 -7.075 -55.830 1.00 23.38 505 LEU A N 1
ATOM 4040 C CA . LEU A 1 505 ? -2.264 -8.394 -56.303 1.00 23.38 505 LEU A CA 1
ATOM 4041 C C . LEU A 1 505 ? -1.281 -9.495 -55.886 1.00 23.38 505 LEU A C 1
ATOM 4043 O O . LEU A 1 505 ? -0.088 -9.441 -56.176 1.00 23.38 505 LEU A O 1
ATOM 4047 N N . LEU A 1 506 ? -1.863 -10.562 -55.337 1.00 23.00 506 LEU A N 1
ATOM 4048 C CA . LEU A 1 506 ? -1.380 -11.935 -55.452 1.00 23.00 506 LEU A CA 1
ATOM 4049 C C . LEU A 1 506 ? -1.313 -12.307 -56.943 1.00 23.00 506 LEU A C 1
ATOM 4051 O O . LEU A 1 506 ? -2.309 -12.707 -57.542 1.00 23.00 506 LEU A O 1
ATOM 4055 N N . GLY A 1 507 ? -0.145 -12.126 -57.553 1.00 24.55 507 GLY A N 1
ATOM 4056 C CA . GLY A 1 507 ? 0.171 -12.621 -58.889 1.00 24.55 507 GLY A CA 1
ATOM 4057 C C . GLY A 1 507 ? 0.976 -13.909 -58.790 1.00 24.55 507 GLY A C 1
ATOM 4058 O O . GLY A 1 507 ? 2.182 -13.873 -58.570 1.00 24.55 507 GLY A O 1
ATOM 4059 N N . ALA A 1 508 ? 0.303 -15.045 -58.955 1.00 26.11 508 ALA A N 1
ATOM 4060 C CA . ALA A 1 508 ? 0.935 -16.332 -59.202 1.00 26.11 508 ALA A CA 1
ATOM 4061 C C . ALA A 1 508 ? 1.697 -16.283 -60.537 1.00 26.11 508 ALA A C 1
ATOM 4063 O O . ALA A 1 508 ? 1.069 -16.183 -61.584 1.00 26.11 508 ALA A O 1
ATOM 4064 N N . ASN A 1 509 ? 3.029 -16.293 -60.468 1.00 24.27 509 ASN A N 1
ATOM 4065 C CA . ASN A 1 509 ? 4.016 -16.726 -61.469 1.00 24.27 509 ASN A CA 1
ATOM 4066 C C . ASN A 1 509 ? 5.371 -16.589 -60.746 1.00 24.27 509 ASN A C 1
ATOM 4068 O O . ASN A 1 509 ? 5.781 -15.491 -60.401 1.00 24.27 509 ASN A O 1
ATOM 4072 N N . GLY A 1 510 ? 6.024 -17.663 -60.309 1.00 26.19 510 GLY A N 1
ATOM 4073 C CA . GLY A 1 510 ? 6.633 -18.628 -61.213 1.00 26.19 510 GLY A CA 1
ATOM 4074 C C . GLY A 1 510 ? 7.994 -18.093 -61.661 1.00 26.19 510 GLY A C 1
ATOM 4075 O O . GLY A 1 510 ? 8.071 -17.455 -62.700 1.00 26.19 510 GLY A O 1
ATOM 4076 N N . ASN A 1 511 ? 9.025 -18.378 -60.857 1.00 27.91 511 ASN A N 1
ATOM 4077 C CA . ASN A 1 511 ? 10.462 -18.311 -61.151 1.00 27.91 511 ASN A CA 1
ATOM 4078 C C . ASN A 1 511 ? 11.033 -16.989 -61.696 1.00 27.91 511 ASN A C 1
ATOM 4080 O O . ASN A 1 511 ? 10.903 -16.692 -62.875 1.00 27.91 511 ASN A O 1
ATOM 4084 N N . ILE A 1 512 ? 11.770 -16.274 -60.835 1.00 32.47 512 ILE A N 1
ATOM 4085 C CA . ILE A 1 512 ? 13.128 -15.707 -61.020 1.00 32.47 512 ILE A CA 1
ATOM 4086 C C . ILE A 1 512 ? 13.300 -14.648 -59.917 1.00 32.47 512 ILE A C 1
ATOM 4088 O O . ILE A 1 512 ? 12.939 -13.491 -60.092 1.00 32.47 512 ILE A O 1
ATOM 4092 N N . LEU A 1 513 ? 13.796 -15.065 -58.748 1.00 31.86 513 LEU A N 1
ATOM 4093 C CA . LEU A 1 513 ? 14.408 -14.188 -57.736 1.00 31.86 513 LEU A CA 1
ATOM 4094 C C . LEU A 1 513 ? 15.183 -15.057 -56.728 1.00 31.86 513 LEU A C 1
ATOM 4096 O O . LEU A 1 513 ? 14.874 -15.132 -55.547 1.00 31.86 513 LEU A O 1
ATOM 4100 N N . LEU A 1 514 ? 16.190 -15.771 -57.235 1.00 34.28 514 LEU A N 1
ATOM 4101 C CA . LEU A 1 514 ? 17.223 -16.418 -56.426 1.00 34.28 514 LEU A CA 1
ATOM 4102 C C . LEU A 1 514 ? 18.519 -15.622 -56.601 1.00 34.28 514 LEU A C 1
ATOM 4104 O O . LEU A 1 514 ? 19.321 -16.013 -57.439 1.00 34.28 514 LEU A O 1
ATOM 4108 N N . HIS A 1 515 ? 18.677 -14.490 -55.896 1.00 35.69 515 HIS A N 1
ATOM 4109 C CA . HIS A 1 515 ? 19.992 -13.971 -55.452 1.00 35.69 515 HIS A CA 1
ATOM 4110 C C . HIS A 1 515 ? 19.926 -12.692 -54.574 1.00 35.69 515 HIS A C 1
ATOM 4112 O O . HIS A 1 515 ? 20.723 -11.771 -54.755 1.00 35.69 515 HIS A O 1
ATOM 4118 N N . LEU A 1 516 ? 18.988 -12.583 -53.626 1.00 42.22 516 LEU A N 1
ATOM 4119 C CA . LEU A 1 516 ? 19.033 -11.505 -52.624 1.00 42.22 516 LEU A CA 1
ATOM 4120 C C . LEU A 1 516 ? 19.626 -12.056 -51.322 1.00 42.22 516 LEU A C 1
ATOM 4122 O O . LEU A 1 516 ? 19.142 -13.065 -50.817 1.00 42.22 516 LEU A O 1
ATOM 4126 N N . ASN A 1 517 ? 20.673 -11.403 -50.803 1.00 50.31 517 ASN A N 1
ATOM 4127 C CA . ASN A 1 517 ? 21.206 -11.664 -49.461 1.00 50.31 517 ASN A CA 1
ATOM 4128 C C . ASN A 1 517 ? 20.058 -11.666 -48.431 1.00 50.31 517 ASN A C 1
ATOM 4130 O O . ASN A 1 517 ? 19.177 -10.803 -48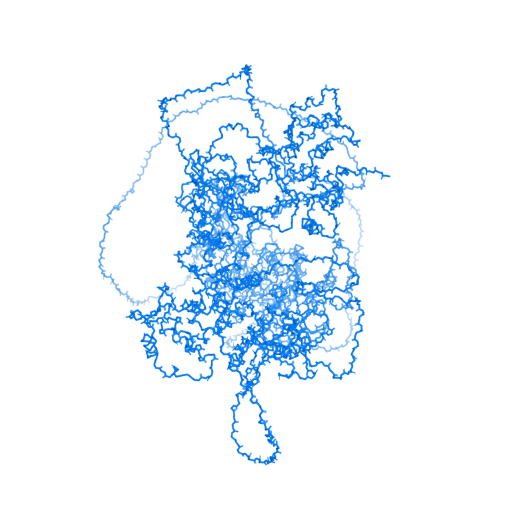.533 1.00 50.31 517 ASN A O 1
ATOM 4134 N N . PRO A 1 518 ? 20.058 -12.583 -47.445 1.00 60.97 518 PRO A N 1
ATOM 4135 C CA . PRO A 1 518 ? 18.997 -12.652 -46.448 1.00 60.97 518 PRO A CA 1
ATOM 4136 C C . PRO A 1 518 ? 18.933 -11.340 -45.655 1.00 60.97 518 PRO A C 1
ATOM 4138 O O . PRO A 1 518 ? 19.920 -10.891 -45.072 1.00 60.97 518 PRO A O 1
ATOM 4141 N N . GLN A 1 519 ? 17.771 -10.686 -45.688 1.00 77.62 519 GLN A N 1
ATOM 4142 C CA . GLN A 1 519 ? 17.519 -9.455 -44.941 1.00 77.62 519 GLN A CA 1
ATOM 4143 C C . GLN A 1 519 ? 17.242 -9.770 -43.467 1.00 77.62 519 GLN A C 1
ATOM 4145 O O . GLN A 1 519 ? 16.684 -10.818 -43.146 1.00 77.62 519 GLN A O 1
ATOM 4150 N N . LYS A 1 520 ? 17.596 -8.834 -42.576 1.00 86.81 520 LYS A N 1
ATOM 4151 C CA . LYS A 1 520 ? 17.277 -8.905 -41.143 1.00 86.81 520 LYS A CA 1
ATOM 4152 C C . LYS A 1 520 ? 15.768 -9.096 -40.942 1.00 86.81 520 LYS A C 1
ATOM 4154 O O . LYS A 1 520 ? 15.003 -8.303 -41.500 1.00 86.81 520 LYS A O 1
ATOM 4159 N N . PRO A 1 521 ? 15.325 -10.093 -40.152 1.00 89.00 521 PRO A N 1
ATOM 4160 C CA . PRO A 1 521 ? 13.906 -10.318 -39.936 1.00 89.00 521 PRO A CA 1
ATOM 4161 C C . PRO A 1 521 ? 13.283 -9.145 -39.170 1.00 89.00 521 PRO A C 1
ATOM 4163 O O . PRO A 1 521 ? 13.938 -8.455 -38.384 1.00 89.00 521 PRO A O 1
ATOM 4166 N N . GLY A 1 522 ? 11.993 -8.914 -39.418 1.00 89.31 522 GLY A N 1
ATOM 4167 C CA . GLY A 1 522 ? 11.195 -7.974 -38.633 1.00 89.31 522 GLY A CA 1
ATOM 4168 C C . GLY A 1 522 ? 10.908 -8.496 -37.220 1.00 89.31 522 GLY A C 1
ATOM 4169 O O . GLY A 1 522 ? 11.458 -9.510 -36.789 1.00 89.31 522 GLY A O 1
ATOM 4170 N N . ALA A 1 523 ? 10.001 -7.825 -36.507 1.00 93.00 523 ALA A N 1
ATOM 4171 C CA . ALA A 1 523 ? 9.520 -8.295 -35.207 1.00 93.00 523 ALA A CA 1
ATOM 4172 C C . ALA A 1 523 ? 8.933 -9.714 -35.294 1.00 93.00 523 ALA A C 1
ATOM 4174 O O . ALA A 1 523 ? 8.373 -10.091 -36.327 1.00 93.00 523 ALA A O 1
ATOM 4175 N N . ILE A 1 524 ? 9.034 -10.480 -34.203 1.00 94.31 524 ILE A N 1
ATOM 4176 C CA . ILE A 1 524 ? 8.482 -11.837 -34.129 1.00 94.31 524 ILE A CA 1
ATOM 4177 C C . ILE A 1 524 ? 6.975 -11.770 -34.377 1.00 94.31 524 ILE A C 1
ATOM 4179 O O . ILE A 1 524 ? 6.240 -11.148 -33.602 1.00 94.31 524 ILE A O 1
ATOM 4183 N N . ASP A 1 525 ? 6.529 -12.417 -35.457 1.00 92.19 525 ASP A N 1
ATOM 4184 C CA . ASP A 1 525 ? 5.120 -12.515 -35.824 1.00 92.19 525 ASP A CA 1
ATOM 4185 C C . ASP A 1 525 ? 4.547 -13.891 -35.466 1.00 92.19 525 ASP A C 1
ATOM 4187 O O . ASP A 1 525 ? 4.652 -14.870 -36.209 1.00 92.19 525 ASP A O 1
ATOM 4191 N N . ASN A 1 526 ? 3.894 -13.940 -34.308 1.00 93.38 526 ASN A N 1
ATOM 4192 C CA . ASN A 1 526 ? 3.191 -15.108 -33.794 1.00 93.38 526 ASN A CA 1
ATOM 4193 C C . ASN A 1 526 ? 1.703 -15.154 -34.189 1.00 93.38 526 ASN A C 1
ATOM 4195 O O . ASN A 1 526 ? 1.002 -16.115 -33.857 1.00 93.38 526 ASN A O 1
ATOM 4199 N N . GLN A 1 527 ? 1.201 -14.166 -34.939 1.00 90.06 527 GLN A N 1
ATOM 4200 C CA . GLN A 1 527 ? -0.199 -14.095 -35.364 1.00 90.06 527 GLN A CA 1
ATOM 4201 C C . GLN A 1 527 ? -0.683 -15.335 -36.147 1.00 90.06 527 GLN A C 1
ATOM 4203 O O . GLN A 1 527 ? -1.835 -15.734 -35.944 1.00 90.06 527 GLN A O 1
ATOM 4208 N N . PRO A 1 528 ? 0.132 -15.996 -37.001 1.00 90.19 528 PRO A N 1
ATOM 4209 C CA . PRO A 1 528 ? -0.301 -17.184 -37.741 1.00 90.19 528 PRO A CA 1
ATOM 4210 C C . PRO A 1 528 ? -0.682 -18.380 -36.861 1.00 90.19 528 PRO A C 1
ATOM 4212 O O . PRO A 1 528 ? -1.477 -19.218 -37.300 1.00 90.19 528 PRO A O 1
ATOM 4215 N N . LEU A 1 529 ? -0.155 -18.460 -35.637 1.00 90.75 529 LEU A N 1
ATOM 4216 C CA . LEU A 1 529 ? -0.417 -19.552 -34.693 1.00 90.75 529 LEU A CA 1
ATOM 4217 C C . LEU A 1 529 ? -1.714 -19.367 -33.906 1.00 90.75 529 LEU A C 1
ATOM 4219 O O . LEU A 1 529 ? -2.263 -20.332 -33.370 1.00 90.75 529 LEU A O 1
ATOM 4223 N N . VAL A 1 530 ? -2.203 -18.132 -33.838 1.00 88.12 530 VAL A N 1
ATOM 4224 C CA . VAL A 1 530 ? -3.308 -17.730 -32.973 1.00 88.12 530 VAL A CA 1
ATOM 4225 C C . VAL A 1 530 ? -4.612 -17.662 -33.770 1.00 88.12 530 VAL A C 1
ATOM 4227 O O . VAL A 1 530 ? -4.651 -17.313 -34.952 1.00 88.12 530 VAL A O 1
ATOM 4230 N N . THR A 1 531 ? -5.709 -18.039 -33.126 1.00 84.38 531 THR A N 1
ATOM 4231 C CA . THR A 1 531 ? -7.065 -17.906 -33.662 1.00 84.38 531 THR A CA 1
ATOM 4232 C C . THR A 1 531 ? -7.520 -16.456 -33.505 1.00 84.38 531 THR A C 1
ATOM 4234 O O . THR A 1 531 ? -7.360 -15.877 -32.435 1.00 84.38 531 THR A O 1
ATOM 4237 N N . GLN A 1 532 ? -8.109 -15.857 -34.544 1.00 74.75 532 GLN A N 1
ATOM 4238 C CA . GLN A 1 532 ? -8.730 -14.535 -34.413 1.00 74.75 532 GLN A CA 1
ATOM 4239 C C . GLN A 1 532 ? -9.960 -14.643 -33.501 1.00 74.75 532 GLN A C 1
ATOM 4241 O O . GLN A 1 532 ? -10.892 -15.387 -33.806 1.00 74.75 532 GLN A O 1
ATOM 4246 N N . GLU A 1 533 ? -9.951 -13.938 -32.367 1.00 67.75 533 GLU A N 1
ATOM 4247 C CA . GLU A 1 533 ? -11.057 -13.988 -31.411 1.00 67.75 533 GLU A CA 1
ATOM 4248 C C . GLU A 1 533 ? -12.309 -13.290 -31.977 1.00 67.75 533 GLU A C 1
ATOM 4250 O O . GLU A 1 533 ? -12.226 -12.142 -32.421 1.00 67.75 533 GLU A O 1
ATOM 4255 N N . PRO A 1 534 ? -13.492 -13.935 -31.943 1.00 60.28 534 PRO A N 1
ATOM 4256 C CA . PRO A 1 534 ? -14.736 -13.299 -32.375 1.00 60.28 534 PRO A CA 1
ATOM 4257 C C . PRO A 1 534 ? -15.254 -12.264 -31.361 1.00 60.28 534 PRO A C 1
ATOM 4259 O O . PRO A 1 534 ? -15.999 -11.355 -31.731 1.00 60.28 534 PRO A O 1
ATOM 4262 N N . VAL A 1 535 ? -14.878 -12.390 -30.083 1.00 63.66 535 VAL A N 1
ATOM 4263 C CA . VAL A 1 535 ? -15.358 -11.542 -28.984 1.00 63.66 535 VAL A CA 1
ATOM 4264 C C . VAL A 1 535 ? -14.285 -10.518 -28.620 1.00 63.66 535 VAL A C 1
ATOM 4266 O O . VAL A 1 535 ? -13.184 -10.883 -28.233 1.00 63.66 535 VAL A O 1
ATOM 4269 N N . LYS A 1 536 ? -14.617 -9.221 -28.680 1.00 71.56 536 LYS A N 1
ATOM 4270 C CA . LYS A 1 536 ? -13.753 -8.130 -28.191 1.00 71.56 536 LYS A CA 1
ATOM 4271 C C . LYS A 1 536 ? -13.784 -8.038 -26.654 1.00 71.56 536 LYS A C 1
ATOM 4273 O O . LYS A 1 536 ? -14.252 -7.037 -26.114 1.00 71.56 536 LYS A O 1
ATOM 4278 N N . ALA A 1 537 ? -13.352 -9.084 -25.954 1.00 77.94 537 ALA A N 1
ATOM 4279 C CA . ALA A 1 537 ? -13.166 -9.075 -24.502 1.00 77.94 537 ALA A CA 1
ATOM 4280 C C . ALA A 1 537 ? -11.679 -8.894 -24.165 1.00 77.94 537 ALA A C 1
ATOM 4282 O O . ALA A 1 537 ? -10.806 -9.355 -24.893 1.00 77.94 537 ALA A O 1
ATOM 4283 N N . THR A 1 538 ? -11.375 -8.195 -23.073 1.00 85.38 538 THR A N 1
ATOM 4284 C CA . THR A 1 538 ? -9.984 -7.997 -22.641 1.00 85.38 538 THR A CA 1
ATOM 4285 C C . THR A 1 538 ? -9.479 -9.259 -21.942 1.00 85.38 538 THR A C 1
ATOM 4287 O O . THR A 1 538 ? -10.091 -9.666 -20.954 1.00 85.38 538 THR A O 1
ATOM 4290 N N . SER A 1 539 ? -8.353 -9.833 -22.383 1.00 86.56 539 SER A N 1
ATOM 4291 C CA . SER A 1 539 ? -7.712 -10.937 -21.651 1.00 86.56 539 SER A CA 1
ATOM 4292 C C . SER A 1 539 ? -6.990 -10.432 -20.395 1.00 86.56 539 SER A C 1
ATOM 4294 O O . SER A 1 539 ? -6.277 -9.421 -20.426 1.00 86.56 539 SER A O 1
ATOM 4296 N N . LEU A 1 540 ? -7.214 -11.101 -19.263 1.00 87.25 540 LEU A N 1
ATOM 4297 C CA . LEU A 1 540 ? -6.592 -10.793 -17.972 1.00 87.25 540 LEU A CA 1
ATOM 4298 C C . LEU A 1 540 ? -5.206 -11.408 -17.848 1.00 87.25 540 LEU A C 1
ATOM 4300 O O . LEU A 1 540 ? -4.341 -10.811 -17.205 1.00 87.25 540 LEU A O 1
ATOM 4304 N N . THR A 1 541 ? -5.010 -12.552 -18.485 1.00 84.94 541 THR A N 1
ATOM 4305 C CA . THR A 1 541 ? -3.787 -13.345 -18.480 1.00 84.94 541 THR A CA 1
ATOM 4306 C C . THR A 1 541 ? -2.919 -13.005 -19.698 1.00 84.94 541 THR A C 1
ATOM 4308 O O . THR A 1 541 ? -3.374 -12.416 -20.680 1.00 84.94 541 THR A O 1
ATOM 4311 N N . LEU A 1 542 ? -1.615 -13.271 -19.599 1.00 75.00 542 LEU A N 1
ATOM 4312 C CA . LEU A 1 542 ? -0.608 -12.834 -20.577 1.00 75.00 542 LEU A CA 1
ATOM 4313 C C . LEU A 1 542 ? -0.209 -13.953 -21.561 1.00 75.00 542 LEU A C 1
ATOM 4315 O O . LEU A 1 542 ? 0.933 -13.995 -22.002 1.00 75.00 542 LEU A O 1
ATOM 4319 N N . GLU A 1 543 ? -1.121 -14.863 -21.928 1.00 75.88 543 GLU A N 1
ATOM 4320 C CA . GLU A 1 543 ? -0.812 -15.995 -22.827 1.00 75.88 543 GLU A CA 1
ATOM 4321 C C . GLU A 1 543 ? -0.628 -15.637 -24.314 1.00 75.88 543 GLU A C 1
ATOM 4323 O O . GLU A 1 543 ? -0.367 -16.538 -25.117 1.00 75.88 543 GLU A O 1
ATOM 4328 N N . GLY A 1 544 ? -0.839 -14.370 -24.691 1.00 69.88 544 GLY A N 1
ATOM 4329 C CA . GLY A 1 544 ? -0.713 -13.868 -26.067 1.00 69.88 544 GLY A CA 1
ATOM 4330 C C . GLY A 1 544 ? -1.763 -14.375 -27.057 1.00 69.88 544 GLY A C 1
ATOM 4331 O O . GLY A 1 544 ? -1.635 -14.124 -28.249 1.00 69.88 544 GLY A O 1
ATOM 4332 N N . GLY A 1 545 ? -2.806 -15.065 -26.592 1.00 75.56 545 GLY A N 1
ATOM 4333 C CA . GLY A 1 545 ? -3.939 -15.516 -27.404 1.00 75.56 545 GLY A CA 1
ATOM 4334 C C . GLY A 1 545 ? -4.056 -17.037 -27.565 1.00 75.56 545 GLY A C 1
ATOM 4335 O O . GLY A 1 545 ? -3.168 -17.820 -27.207 1.00 75.56 545 GLY A O 1
ATOM 4336 N N . ARG A 1 546 ? -5.205 -17.472 -28.103 1.00 81.25 546 ARG A N 1
ATOM 4337 C CA . ARG A 1 546 ? -5.555 -18.894 -28.271 1.00 81.25 546 ARG A CA 1
ATOM 4338 C C . ARG A 1 546 ? -4.888 -19.509 -29.496 1.00 81.25 546 ARG A C 1
ATOM 4340 O O . ARG A 1 546 ? -5.133 -19.069 -30.616 1.00 81.25 546 ARG A O 1
ATOM 4347 N N . LEU A 1 547 ? -4.146 -20.598 -29.311 1.00 86.69 547 LEU A N 1
ATOM 4348 C CA . LEU A 1 547 ? -3.583 -21.365 -30.427 1.00 86.69 547 LEU A CA 1
ATOM 4349 C C . LEU A 1 547 ? -4.679 -21.995 -31.295 1.00 86.69 547 LEU A C 1
ATOM 4351 O O . LEU A 1 547 ? -5.720 -22.425 -30.789 1.00 86.69 547 LEU A O 1
ATOM 4355 N N . LYS A 1 548 ? -4.432 -22.087 -32.603 1.00 86.88 548 LYS A N 1
ATOM 4356 C CA . LYS A 1 548 ? -5.292 -22.830 -33.534 1.00 86.88 548 LYS A CA 1
ATOM 4357 C C . LYS A 1 548 ? -5.342 -24.309 -33.138 1.00 86.88 548 LYS A C 1
ATOM 4359 O O . LYS A 1 548 ? -4.314 -24.945 -32.942 1.00 86.88 548 LYS A O 1
ATOM 4364 N N . ARG A 1 549 ? -6.553 -24.868 -33.039 1.00 81.94 549 ARG A N 1
ATOM 4365 C CA . ARG A 1 549 ? -6.770 -26.310 -32.797 1.00 81.94 549 ARG A CA 1
ATOM 4366 C C . ARG A 1 549 ? -6.890 -27.128 -34.084 1.00 81.94 549 ARG A C 1
ATOM 4368 O O . ARG A 1 549 ? -6.745 -28.348 -34.048 1.00 81.94 549 ARG A O 1
ATOM 4375 N N . THR A 1 550 ? -7.199 -26.484 -35.210 1.00 78.44 550 THR A N 1
ATOM 4376 C CA . THR A 1 550 ? -7.446 -27.164 -36.487 1.00 78.44 550 THR A CA 1
ATOM 4377 C C . THR A 1 550 ? -6.835 -26.374 -37.651 1.00 78.44 550 THR A C 1
ATOM 4379 O O . THR A 1 550 ? -7.208 -25.213 -37.837 1.00 78.44 550 THR A O 1
ATOM 4382 N N . PRO A 1 551 ? -5.927 -26.983 -38.444 1.00 80.31 551 PRO A N 1
ATOM 4383 C CA . PRO A 1 551 ? -5.288 -28.285 -38.193 1.00 80.31 551 PRO A CA 1
ATOM 4384 C C . PRO A 1 551 ? -4.492 -28.286 -36.874 1.00 80.31 551 PRO A C 1
ATOM 4386 O O . PRO A 1 551 ? -4.183 -27.223 -36.338 1.00 80.31 551 PRO A O 1
ATOM 4389 N N . GLN A 1 552 ? -4.210 -29.472 -36.325 1.00 83.69 552 GLN A N 1
ATOM 4390 C CA . GLN A 1 552 ? -3.375 -29.586 -35.125 1.00 83.69 552 GLN A CA 1
ATOM 4391 C C . GLN A 1 552 ? -1.996 -28.981 -35.406 1.00 83.69 552 GLN A C 1
ATOM 4393 O O . GLN A 1 552 ? -1.393 -29.291 -36.438 1.00 83.69 552 GLN A O 1
ATOM 4398 N N . LEU A 1 553 ? -1.533 -28.121 -34.498 1.00 88.12 553 LEU A N 1
ATOM 4399 C CA . LEU A 1 553 ? -0.206 -27.523 -34.568 1.00 88.12 553 LEU A CA 1
ATOM 4400 C C . LEU A 1 553 ? 0.843 -28.584 -34.244 1.00 88.12 553 LEU A C 1
ATOM 4402 O O . LEU A 1 553 ? 0.771 -29.231 -33.201 1.00 88.12 553 LEU A O 1
ATOM 4406 N N . ILE A 1 554 ? 1.808 -28.750 -35.140 1.00 88.38 554 ILE A N 1
ATOM 4407 C CA . ILE A 1 554 ? 2.881 -29.735 -35.023 1.00 88.38 554 ILE A CA 1
ATOM 4408 C C . ILE A 1 554 ? 4.195 -29.004 -34.750 1.00 88.38 554 ILE A C 1
ATOM 4410 O O . ILE A 1 554 ? 4.581 -28.102 -35.501 1.00 88.38 554 ILE A O 1
ATOM 4414 N N . HIS A 1 555 ? 4.889 -29.422 -33.692 1.00 88.44 555 HIS A N 1
ATOM 4415 C CA . HIS A 1 555 ? 6.233 -28.951 -33.366 1.00 88.44 555 HIS A CA 1
ATOM 4416 C C . HIS A 1 555 ? 7.202 -29.155 -34.542 1.00 88.44 555 HIS A C 1
ATOM 4418 O O . HIS A 1 555 ? 7.168 -30.195 -35.201 1.00 88.44 555 HIS A O 1
ATOM 4424 N N . GLY A 1 556 ? 8.043 -28.161 -34.832 1.00 86.88 556 GLY A N 1
ATOM 4425 C CA . GLY A 1 556 ? 9.011 -28.173 -35.934 1.00 86.88 556 GLY A CA 1
ATOM 4426 C C . GLY A 1 556 ? 8.413 -27.951 -37.331 1.00 86.88 556 GLY A C 1
ATOM 4427 O O . GLY A 1 556 ? 9.154 -27.682 -38.274 1.00 86.88 556 GLY A O 1
ATOM 4428 N N . ARG A 1 557 ? 7.082 -28.022 -37.489 1.00 90.12 557 ARG A N 1
ATOM 4429 C CA . ARG A 1 557 ? 6.386 -27.642 -38.733 1.00 90.12 557 ARG A CA 1
ATOM 4430 C C . ARG A 1 557 ? 5.748 -26.268 -38.615 1.00 90.12 557 ARG A C 1
ATOM 4432 O O . ARG A 1 557 ? 5.973 -25.407 -39.457 1.00 90.12 557 ARG A O 1
ATOM 4439 N N . ASP A 1 558 ? 4.914 -26.095 -37.595 1.00 91.81 558 ASP A N 1
ATOM 4440 C CA . ASP A 1 558 ? 4.103 -24.891 -37.432 1.00 91.81 558 ASP A CA 1
ATOM 4441 C C . ASP A 1 558 ? 4.761 -23.923 -36.447 1.00 91.81 558 ASP A C 1
ATOM 4443 O O . ASP A 1 558 ? 4.727 -22.709 -36.652 1.00 91.81 558 ASP A O 1
ATOM 4447 N N . TYR A 1 559 ? 5.409 -24.453 -35.409 1.00 94.06 559 TYR A N 1
ATOM 4448 C CA . TYR A 1 559 ? 6.051 -23.662 -34.368 1.00 94.06 559 TYR A CA 1
ATOM 4449 C C . TYR A 1 559 ? 7.320 -24.315 -33.816 1.00 94.06 559 TYR A C 1
ATOM 4451 O O . TYR A 1 559 ? 7.468 -25.537 -33.869 1.00 94.06 559 TYR A O 1
ATOM 4459 N N . GLU A 1 560 ? 8.178 -23.484 -33.231 1.00 94.19 560 GLU A N 1
ATOM 4460 C CA . GLU A 1 560 ? 9.346 -23.865 -32.435 1.00 94.19 560 GLU A CA 1
ATOM 4461 C C . GLU A 1 560 ? 9.115 -23.473 -30.968 1.00 94.19 560 GLU A C 1
ATOM 4463 O O . GLU A 1 560 ? 8.426 -22.483 -30.688 1.00 94.19 560 GLU A O 1
ATOM 4468 N N . MET A 1 561 ? 9.661 -24.245 -30.027 1.00 92.56 561 MET A N 1
ATOM 4469 C CA . MET A 1 561 ? 9.596 -23.935 -28.595 1.00 92.56 561 MET A CA 1
ATOM 4470 C C . MET A 1 561 ? 10.951 -23.442 -28.107 1.00 92.56 561 MET A C 1
ATOM 4472 O O . MET A 1 561 ? 11.964 -24.104 -28.306 1.00 92.56 561 MET A O 1
ATOM 4476 N N . VAL A 1 562 ? 10.963 -22.311 -27.409 1.00 94.19 562 VAL A N 1
ATOM 4477 C CA . VAL A 1 562 ? 12.177 -21.762 -26.801 1.00 94.19 562 VAL A CA 1
ATOM 4478 C C . VAL A 1 562 ? 11.978 -21.536 -25.301 1.00 94.19 562 VAL A C 1
ATOM 4480 O O . VAL A 1 562 ? 10.871 -21.193 -24.869 1.00 94.19 562 VAL A O 1
ATOM 4483 N N . PRO A 1 563 ? 13.024 -21.714 -24.482 1.00 92.88 563 PRO A N 1
ATOM 4484 C CA . PRO A 1 563 ? 12.958 -21.430 -23.058 1.00 92.88 563 PRO A CA 1
ATOM 4485 C C . PRO A 1 563 ? 12.866 -19.919 -22.814 1.00 92.88 563 PRO A C 1
ATOM 4487 O O . PRO A 1 563 ? 13.195 -19.092 -23.672 1.00 92.88 563 PRO A O 1
ATOM 4490 N N . GLU A 1 564 ? 12.417 -19.539 -21.621 1.00 91.56 564 GLU A N 1
ATOM 4491 C CA . GLU A 1 564 ? 12.170 -18.139 -21.270 1.00 91.56 564 GLU A CA 1
ATOM 4492 C C . GLU A 1 564 ? 13.370 -17.184 -21.479 1.00 91.56 564 GLU A C 1
ATOM 4494 O O . GLU A 1 564 ? 13.150 -16.100 -22.031 1.00 91.56 564 GLU A O 1
ATOM 4499 N N . PRO A 1 565 ? 14.626 -17.528 -21.117 1.00 91.50 565 PRO A N 1
ATOM 4500 C CA . PRO A 1 565 ? 15.775 -16.648 -21.357 1.00 91.50 565 PRO A CA 1
ATOM 4501 C C . PRO A 1 565 ? 15.968 -16.316 -22.842 1.00 91.50 565 PRO A C 1
ATOM 4503 O O . PRO A 1 565 ? 16.154 -15.154 -23.203 1.00 91.50 565 PRO A O 1
ATOM 4506 N N . VAL A 1 566 ? 15.831 -17.321 -23.712 1.00 93.75 566 VAL A N 1
ATOM 4507 C CA . VAL A 1 566 ? 15.949 -17.171 -25.169 1.00 93.75 566 VAL A CA 1
ATOM 4508 C C . VAL A 1 566 ? 14.823 -16.295 -25.715 1.00 93.75 566 VAL A C 1
ATOM 4510 O O . VAL A 1 566 ? 15.080 -15.375 -26.490 1.00 93.75 566 VAL A O 1
ATOM 4513 N N . TRP A 1 567 ? 13.580 -16.513 -25.270 1.00 93.88 567 TRP A N 1
ATOM 4514 C CA . TRP A 1 567 ? 12.461 -15.649 -25.652 1.00 93.88 567 TRP A CA 1
ATOM 4515 C C . TRP A 1 567 ? 12.696 -14.190 -25.255 1.00 93.88 567 TRP A C 1
ATOM 4517 O O . TRP A 1 567 ? 12.502 -13.293 -26.074 1.00 93.88 567 TRP A O 1
ATOM 4527 N N . ARG A 1 568 ? 13.124 -13.936 -24.012 1.00 91.31 568 ARG A N 1
ATOM 4528 C CA . ARG A 1 568 ? 13.388 -12.575 -23.518 1.00 91.31 568 ARG A CA 1
ATOM 4529 C C . ARG A 1 568 ? 14.466 -11.880 -24.348 1.00 91.31 568 ARG A C 1
ATOM 4531 O O . ARG A 1 568 ? 14.297 -10.704 -24.667 1.00 91.31 568 ARG A O 1
ATOM 4538 N N . ALA A 1 569 ? 15.523 -12.599 -24.720 1.00 92.06 569 ALA A N 1
ATOM 4539 C CA . ALA A 1 569 ? 16.587 -12.079 -25.571 1.00 92.06 569 ALA A CA 1
ATOM 4540 C C . ALA A 1 569 ? 16.077 -11.732 -26.980 1.00 92.06 569 ALA A C 1
ATOM 4542 O O . ALA A 1 569 ? 16.205 -10.590 -27.417 1.00 92.06 569 ALA A O 1
ATOM 4543 N N . LEU A 1 570 ? 15.394 -12.661 -27.656 1.00 94.06 570 LEU A N 1
ATOM 4544 C CA . LEU A 1 570 ? 14.840 -12.421 -28.995 1.00 94.06 570 LEU A CA 1
ATOM 4545 C C . LEU A 1 570 ? 13.793 -11.295 -28.995 1.00 94.06 570 LEU A C 1
ATOM 4547 O O . LEU A 1 570 ? 13.795 -10.439 -29.881 1.00 94.06 570 LEU A O 1
ATOM 4551 N N . TYR A 1 571 ? 12.937 -11.245 -27.972 1.00 92.06 571 TYR A N 1
ATOM 4552 C CA . TYR A 1 571 ? 11.986 -10.154 -27.771 1.00 92.06 571 TYR A CA 1
ATOM 4553 C C . TYR A 1 571 ? 12.697 -8.812 -27.571 1.00 92.06 571 TYR A C 1
ATOM 4555 O O . TYR A 1 571 ? 12.258 -7.801 -28.111 1.00 92.06 571 TYR A O 1
ATOM 4563 N N . HIS A 1 572 ? 13.801 -8.782 -26.825 1.00 89.12 572 HIS A N 1
ATOM 4564 C CA . HIS A 1 572 ? 14.595 -7.570 -26.650 1.00 89.12 572 HIS A CA 1
ATOM 4565 C C . HIS A 1 572 ? 15.238 -7.107 -27.969 1.00 89.12 572 HIS A C 1
ATOM 4567 O O . HIS A 1 572 ? 15.248 -5.911 -28.256 1.00 89.12 572 HIS A O 1
ATOM 4573 N N . TRP A 1 573 ? 15.719 -8.034 -28.802 1.00 90.50 573 TRP A N 1
ATOM 4574 C CA . TRP A 1 573 ? 16.435 -7.702 -30.038 1.00 90.50 573 TRP A CA 1
ATOM 4575 C C . TRP A 1 573 ? 15.524 -7.337 -31.220 1.00 90.50 573 TRP A C 1
ATOM 4577 O O . TRP A 1 573 ? 15.895 -6.468 -32.022 1.00 90.50 573 TRP A O 1
ATOM 4587 N N . TYR A 1 574 ? 14.355 -7.975 -31.340 1.00 91.44 574 TYR A N 1
ATOM 4588 C CA . TYR A 1 574 ? 13.434 -7.820 -32.479 1.00 91.44 574 TYR A CA 1
ATOM 4589 C C . TYR A 1 574 ? 12.066 -7.243 -32.107 1.00 91.44 574 TYR A C 1
ATOM 4591 O O . TYR A 1 574 ? 11.365 -6.717 -32.971 1.00 91.44 574 TYR A O 1
ATOM 4599 N N . GLY A 1 575 ? 11.665 -7.338 -30.840 1.00 90.12 575 GLY A N 1
ATOM 4600 C CA . GLY A 1 575 ? 10.272 -7.176 -30.437 1.00 90.12 575 GLY A CA 1
ATOM 4601 C C . GLY A 1 575 ? 9.399 -8.350 -30.891 1.00 90.12 575 GLY A C 1
ATOM 4602 O O . GLY A 1 575 ? 9.800 -9.195 -31.692 1.00 90.12 575 GLY A O 1
ATOM 4603 N N . ALA A 1 576 ? 8.169 -8.397 -30.388 1.00 90.25 576 ALA A N 1
ATOM 4604 C CA . ALA A 1 576 ? 7.166 -9.363 -30.824 1.00 90.25 576 ALA A CA 1
ATOM 4605 C C . ALA A 1 576 ? 5.772 -8.746 -30.791 1.00 90.25 576 ALA A C 1
ATOM 4607 O O . ALA A 1 576 ? 5.497 -7.862 -29.976 1.00 90.25 576 ALA A O 1
ATOM 4608 N N . ASN A 1 577 ? 4.874 -9.255 -31.633 1.00 87.81 577 ASN A N 1
ATOM 4609 C CA . ASN A 1 577 ? 3.461 -8.899 -31.544 1.00 87.81 577 ASN A CA 1
ATOM 4610 C C . ASN A 1 577 ? 2.732 -9.622 -30.399 1.00 87.81 577 ASN A C 1
ATOM 4612 O O . ASN A 1 577 ? 1.889 -9.007 -29.750 1.00 87.81 577 ASN A O 1
ATOM 4616 N N . LEU A 1 578 ? 3.050 -10.897 -30.139 1.00 88.25 578 LEU A N 1
ATOM 4617 C CA . LEU A 1 578 ? 2.417 -11.736 -29.116 1.00 88.25 578 LEU A CA 1
ATOM 4618 C C . LEU A 1 578 ? 3.462 -12.621 -28.420 1.00 88.25 578 LEU A C 1
ATOM 4620 O O . LEU A 1 578 ? 4.164 -13.392 -29.075 1.00 88.25 578 LEU A O 1
ATOM 4624 N N . ALA A 1 579 ? 3.523 -12.557 -27.088 1.00 85.88 579 ALA A N 1
ATOM 4625 C CA . ALA A 1 579 ? 4.249 -13.528 -26.272 1.00 85.88 579 ALA A CA 1
ATOM 4626 C C . ALA A 1 579 ? 3.339 -14.732 -26.019 1.00 85.88 579 ALA A C 1
ATOM 4628 O O . ALA A 1 579 ? 2.277 -14.556 -25.435 1.00 85.88 579 ALA A O 1
ATOM 4629 N N . LEU A 1 580 ? 3.725 -15.931 -26.466 1.00 90.81 580 LEU A N 1
ATOM 4630 C CA . LEU A 1 580 ? 2.925 -17.158 -26.337 1.00 90.81 580 LEU A CA 1
ATOM 4631 C C . LEU A 1 580 ? 3.503 -18.114 -25.266 1.00 90.81 580 LEU A C 1
ATOM 4633 O O . LEU A 1 580 ? 4.002 -19.180 -25.635 1.00 90.81 580 LEU A O 1
ATOM 4637 N N . PRO A 1 581 ? 3.475 -17.772 -23.958 1.00 92.31 581 PRO A N 1
ATOM 4638 C CA . PRO A 1 581 ? 3.981 -18.643 -22.896 1.00 92.31 581 PRO A CA 1
ATOM 4639 C C . PRO A 1 581 ? 3.053 -19.840 -22.663 1.00 92.31 581 PRO A C 1
ATOM 4641 O O . PRO A 1 581 ? 1.827 -19.697 -22.670 1.00 92.31 581 PRO A O 1
ATOM 4644 N N . ARG A 1 582 ? 3.618 -21.022 -22.421 1.00 91.31 582 ARG A N 1
ATOM 4645 C CA . ARG A 1 582 ? 2.897 -22.246 -22.057 1.00 91.31 582 ARG A CA 1
ATOM 4646 C C . ARG A 1 582 ? 3.545 -22.902 -20.832 1.00 91.31 582 ARG A C 1
ATOM 4648 O O . ARG A 1 582 ? 4.760 -23.112 -20.850 1.00 91.31 582 ARG A O 1
ATOM 4655 N N . PRO A 1 583 ? 2.764 -23.211 -19.780 1.00 90.62 583 PRO A N 1
ATOM 4656 C CA . PRO A 1 583 ? 3.295 -23.838 -18.580 1.00 90.62 583 PRO A CA 1
ATOM 4657 C C . PRO A 1 583 ? 3.537 -25.329 -18.811 1.00 90.62 583 PRO A C 1
ATOM 4659 O O . PRO A 1 583 ? 2.780 -26.001 -19.516 1.00 90.62 583 PRO A O 1
ATOM 4662 N N . VAL A 1 584 ? 4.576 -25.863 -18.180 1.00 91.69 584 VAL A N 1
ATOM 4663 C CA . VAL A 1 584 ? 4.801 -27.307 -18.092 1.00 91.69 584 VAL A CA 1
ATOM 4664 C C . VAL A 1 584 ? 4.043 -27.849 -16.884 1.00 91.69 584 VAL A C 1
ATOM 4666 O O . VAL A 1 584 ? 4.271 -27.426 -15.748 1.00 91.69 584 VAL A O 1
ATOM 4669 N N . ILE A 1 585 ? 3.159 -28.813 -17.120 1.00 90.25 585 ILE A N 1
ATOM 4670 C CA . ILE A 1 585 ? 2.347 -29.466 -16.088 1.00 90.25 585 ILE A CA 1
ATOM 4671 C C . ILE A 1 585 ? 2.672 -30.954 -16.017 1.00 90.25 585 ILE A C 1
ATOM 4673 O O . ILE A 1 585 ? 3.151 -31.545 -16.981 1.00 90.25 585 ILE A O 1
ATOM 4677 N N . LYS A 1 586 ? 2.367 -31.587 -14.883 1.00 89.12 586 LYS A N 1
ATOM 4678 C CA . LYS A 1 586 ? 2.346 -33.050 -14.797 1.00 89.12 586 LYS A CA 1
ATOM 4679 C C . LYS A 1 586 ? 1.014 -33.567 -15.320 1.00 89.12 586 LYS A C 1
ATOM 4681 O O . LYS A 1 586 ? -0.043 -33.149 -14.846 1.00 89.12 586 LYS A O 1
ATOM 4686 N N . ASN A 1 587 ? 1.059 -34.480 -16.282 1.00 87.12 587 ASN A N 1
ATOM 4687 C CA . ASN A 1 587 ? -0.142 -35.125 -16.791 1.00 87.12 587 ASN A CA 1
ATOM 4688 C C . ASN A 1 587 ? -0.802 -35.965 -15.679 1.00 87.12 587 ASN A C 1
ATOM 4690 O O . ASN A 1 587 ? -0.166 -36.855 -15.121 1.00 87.12 587 ASN A O 1
ATOM 4694 N N . SER A 1 588 ? -2.086 -35.739 -15.380 1.00 83.00 588 SER A N 1
ATOM 4695 C CA . SER A 1 588 ? -2.797 -36.440 -14.293 1.00 83.00 588 SER A CA 1
ATOM 4696 C C . SER A 1 588 ? -2.917 -37.958 -14.477 1.00 83.00 588 SER A C 1
ATOM 4698 O O . SER A 1 588 ? -3.206 -38.662 -13.512 1.00 83.00 588 SER A O 1
ATOM 4700 N N . LYS A 1 589 ? -2.707 -38.483 -15.692 1.00 85.31 589 LYS A N 1
ATOM 4701 C CA . LYS A 1 589 ? -2.786 -39.921 -15.999 1.00 85.31 589 LYS A CA 1
ATOM 4702 C C . LYS A 1 589 ? -1.427 -40.608 -16.048 1.00 85.31 589 LYS A C 1
ATOM 4704 O O . LYS A 1 589 ? -1.331 -41.757 -15.633 1.00 85.31 589 LYS A O 1
ATOM 4709 N N . THR A 1 590 ? -0.415 -39.954 -16.614 1.00 87.75 590 THR A N 1
ATOM 4710 C CA . THR A 1 590 ? 0.912 -40.558 -16.829 1.00 87.75 590 THR A CA 1
ATOM 4711 C C . THR A 1 590 ? 1.968 -40.078 -15.835 1.00 87.75 590 THR A C 1
ATOM 4713 O O . THR A 1 590 ? 3.022 -40.695 -15.760 1.00 87.75 590 THR A O 1
ATOM 4716 N N . ASP A 1 591 ? 1.705 -38.997 -15.093 1.00 85.12 591 ASP A N 1
ATOM 4717 C CA . ASP A 1 591 ? 2.652 -38.275 -14.223 1.00 85.12 591 ASP A CA 1
ATOM 4718 C C . ASP A 1 591 ? 3.917 -37.754 -14.943 1.00 85.12 591 ASP A C 1
ATOM 4720 O O . ASP A 1 591 ? 4.881 -37.314 -14.317 1.00 85.12 591 ASP A O 1
ATOM 4724 N N . ILE A 1 592 ? 3.910 -37.757 -16.281 1.00 90.00 592 ILE A N 1
ATOM 4725 C CA . ILE A 1 592 ? 5.005 -37.249 -17.114 1.00 90.00 592 ILE A CA 1
ATOM 4726 C C . ILE A 1 592 ? 4.823 -35.732 -17.320 1.00 90.00 592 ILE A C 1
ATOM 4728 O O . ILE A 1 592 ? 3.692 -35.293 -17.570 1.00 90.00 592 ILE A O 1
ATOM 4732 N N . PRO A 1 593 ? 5.897 -34.920 -17.232 1.00 90.06 593 PRO A N 1
ATOM 4733 C CA . PRO A 1 593 ? 5.858 -33.505 -17.592 1.00 90.06 593 PRO A CA 1
ATOM 4734 C C . PRO A 1 593 ? 5.498 -33.298 -19.068 1.00 90.06 593 PRO A C 1
ATOM 4736 O O . PRO A 1 593 ? 6.142 -33.844 -19.962 1.00 90.06 593 PRO A O 1
ATOM 4739 N N . GLU A 1 594 ? 4.486 -32.477 -19.328 1.00 90.62 594 GLU A N 1
ATOM 4740 C CA . GLU A 1 594 ? 4.052 -32.092 -20.670 1.00 90.62 594 GLU A CA 1
ATOM 4741 C C . GLU A 1 594 ? 3.869 -30.575 -20.763 1.00 90.62 594 GLU A C 1
ATOM 4743 O O . GLU A 1 594 ? 3.508 -29.915 -19.786 1.00 90.62 594 GLU A O 1
ATOM 4748 N N . LEU A 1 595 ? 4.097 -30.009 -21.950 1.00 90.69 595 LEU A N 1
ATOM 4749 C CA . LEU A 1 595 ? 3.781 -28.609 -22.208 1.00 90.69 595 LEU A CA 1
ATOM 4750 C C . LEU A 1 595 ? 2.266 -28.454 -22.395 1.00 90.69 595 LEU A C 1
ATOM 4752 O O . LEU A 1 595 ? 1.690 -28.998 -23.341 1.00 90.69 595 LEU A O 1
ATOM 4756 N N . GLU A 1 596 ? 1.606 -27.685 -21.529 1.00 91.19 596 GLU A N 1
ATOM 4757 C CA . GLU A 1 596 ? 0.170 -27.433 -21.638 1.00 91.19 596 GLU A CA 1
ATOM 4758 C C . GLU A 1 596 ? -0.110 -26.424 -22.759 1.00 91.19 596 GLU A C 1
ATOM 4760 O O . GLU A 1 596 ? -0.263 -25.231 -22.518 1.00 91.19 596 GLU A O 1
ATOM 4765 N N . LEU A 1 597 ? -0.201 -26.899 -24.007 1.00 89.19 597 LEU A N 1
ATOM 4766 C CA . LEU A 1 597 ? -0.480 -26.056 -25.182 1.00 89.19 597 LEU A CA 1
ATOM 4767 C C . LEU A 1 597 ? -1.848 -25.354 -25.117 1.00 89.19 597 LEU A C 1
ATOM 4769 O O . LEU A 1 597 ? -2.006 -24.253 -25.659 1.00 89.19 597 LEU A O 1
ATOM 4773 N N . PHE A 1 598 ? -2.826 -25.980 -24.453 1.00 88.75 598 PHE A N 1
ATOM 4774 C CA . PHE A 1 598 ? -4.207 -25.502 -24.342 1.00 88.75 598 PHE A CA 1
ATOM 4775 C C . PHE A 1 598 ? -4.674 -25.419 -22.874 1.00 88.75 598 PHE A C 1
ATOM 4777 O O . PHE A 1 598 ? -5.456 -26.274 -22.444 1.00 88.75 598 PHE A O 1
ATOM 4784 N N . PRO A 1 599 ? -4.240 -24.402 -22.104 1.00 90.00 599 PRO A N 1
ATOM 4785 C CA . PRO A 1 599 ? -4.834 -24.102 -20.801 1.00 90.00 599 PRO A CA 1
ATOM 4786 C C . PRO A 1 599 ? -6.337 -23.796 -20.933 1.00 90.00 599 PRO A C 1
ATOM 4788 O O . PRO A 1 599 ? -6.829 -23.525 -22.033 1.00 90.00 599 PRO A O 1
ATOM 4791 N N . ARG A 1 600 ? -7.085 -23.835 -19.823 1.00 90.56 600 ARG A N 1
ATOM 4792 C CA . ARG A 1 600 ? -8.532 -23.565 -19.823 1.00 90.56 600 ARG A CA 1
ATOM 4793 C C . ARG A 1 600 ? -8.790 -22.093 -20.100 1.00 90.56 600 ARG A C 1
ATOM 4795 O O . ARG A 1 600 ? -8.456 -21.247 -19.278 1.00 90.56 600 ARG A O 1
ATOM 4802 N N . TYR A 1 601 ? -9.417 -21.807 -21.233 1.00 89.62 601 TYR A N 1
ATOM 4803 C CA . TYR A 1 601 ? -9.894 -20.482 -21.594 1.00 89.62 601 TYR A CA 1
ATOM 4804 C C . TYR A 1 601 ? -11.232 -20.226 -20.906 1.00 89.62 601 TYR A C 1
ATOM 4806 O O . TYR A 1 601 ? -12.231 -20.853 -21.244 1.00 89.62 601 TYR A O 1
ATOM 4814 N N . LEU A 1 602 ? -11.262 -19.325 -19.934 1.00 92.44 602 LEU A N 1
ATOM 4815 C CA . LEU A 1 602 ? -12.449 -19.008 -19.148 1.00 92.44 602 LEU A CA 1
ATOM 4816 C C . LEU A 1 602 ? -12.953 -17.606 -19.490 1.00 92.44 602 LEU A C 1
ATOM 4818 O O . LEU A 1 602 ? -12.168 -16.682 -19.725 1.00 92.44 602 LEU A O 1
ATOM 4822 N N . LEU A 1 603 ? -14.276 -17.442 -19.496 1.00 92.00 603 LEU A N 1
ATOM 4823 C CA . LEU A 1 603 ? -14.921 -16.142 -19.649 1.00 92.00 603 LEU A CA 1
ATOM 4824 C C . LEU A 1 603 ? -15.313 -15.601 -18.273 1.00 92.00 603 LEU A C 1
ATOM 4826 O O . LEU A 1 603 ? -16.206 -16.131 -17.618 1.00 92.00 603 LEU A O 1
ATOM 4830 N N . PHE A 1 604 ? -14.680 -14.514 -17.853 1.00 93.44 604 PHE A N 1
ATOM 4831 C CA . PHE A 1 604 ? -14.978 -13.823 -16.608 1.00 93.44 604 PHE A CA 1
ATOM 4832 C C . PHE A 1 604 ? -16.005 -12.721 -16.832 1.00 93.44 604 PHE A C 1
ATOM 4834 O O . PHE A 1 604 ? -15.753 -11.704 -17.478 1.00 93.44 604 PHE A O 1
ATOM 4841 N N . LEU A 1 605 ? -17.175 -12.909 -16.250 1.00 91.00 605 LEU A N 1
ATOM 4842 C CA . LEU A 1 605 ? -18.294 -11.991 -16.287 1.00 91.00 605 LEU A CA 1
ATOM 4843 C C . LEU A 1 605 ? -18.265 -11.131 -15.022 1.00 91.00 605 LEU A C 1
ATOM 4845 O O . LEU A 1 605 ? -18.787 -11.518 -13.979 1.00 91.00 605 LEU A O 1
ATOM 4849 N N . ARG A 1 606 ? -17.651 -9.947 -15.091 1.00 89.19 606 ARG A N 1
ATOM 4850 C CA . ARG A 1 606 ? -17.665 -8.991 -13.978 1.00 89.19 606 ARG A CA 1
ATOM 4851 C C . ARG A 1 606 ? -18.880 -8.090 -14.067 1.00 89.19 606 ARG A C 1
ATOM 4853 O O . ARG A 1 606 ? -19.069 -7.367 -15.042 1.00 89.19 606 ARG A O 1
ATOM 4860 N N . GLN A 1 607 ? -19.658 -8.034 -13.005 1.00 74.50 607 GLN A N 1
ATOM 4861 C CA . GLN A 1 607 ? -20.832 -7.173 -12.977 1.00 74.50 607 GLN A CA 1
ATOM 4862 C C . GLN A 1 607 ? -20.453 -5.702 -12.824 1.00 74.50 607 GLN A C 1
ATOM 4864 O O . GLN A 1 607 ? -19.581 -5.343 -12.029 1.00 74.50 607 GLN A O 1
ATOM 4869 N N . GLN A 1 608 ? -21.124 -4.832 -13.578 1.00 69.56 608 GLN A N 1
ATOM 4870 C CA . GLN A 1 608 ? -21.011 -3.395 -13.393 1.00 69.56 608 GLN A CA 1
ATOM 4871 C C . GLN A 1 608 ? -22.170 -2.905 -12.514 1.00 69.56 608 GLN A C 1
ATOM 4873 O O . GLN A 1 608 ? -23.330 -3.197 -12.819 1.00 69.56 608 GLN A O 1
ATOM 4878 N N . PRO A 1 609 ? -21.900 -2.109 -11.462 1.00 64.25 609 PRO A N 1
ATOM 4879 C CA . PRO A 1 609 ? -22.958 -1.426 -10.734 1.00 64.25 609 PRO A CA 1
ATOM 4880 C C . PRO A 1 609 ? -23.793 -0.589 -11.707 1.00 64.25 609 PRO A C 1
ATOM 4882 O O . PRO A 1 609 ? -23.234 0.098 -12.569 1.00 64.25 609 PRO A O 1
ATOM 4885 N N . ALA A 1 610 ? -25.121 -0.607 -11.571 1.00 56.38 610 ALA A N 1
ATOM 4886 C CA . ALA A 1 610 ? -25.972 0.290 -12.342 1.00 56.38 610 ALA A CA 1
ATOM 4887 C C . ALA A 1 610 ? -25.509 1.736 -12.100 1.00 56.38 610 ALA A C 1
ATOM 4889 O O . ALA A 1 610 ? -25.507 2.218 -10.966 1.00 56.38 610 ALA A O 1
ATOM 4890 N N . THR A 1 611 ? -25.091 2.439 -13.155 1.00 47.03 611 THR A N 1
ATOM 4891 C CA . THR A 1 611 ? -24.716 3.851 -13.065 1.00 47.03 611 THR A CA 1
ATOM 4892 C C . THR A 1 611 ? -25.970 4.659 -12.743 1.00 47.03 611 THR A C 1
ATOM 4894 O O . THR A 1 611 ? -26.682 5.092 -13.649 1.00 47.03 611 THR A O 1
ATOM 4897 N N . ARG A 1 612 ? -26.282 4.853 -11.457 1.00 45.34 612 ARG A N 1
ATOM 4898 C CA . ARG A 1 612 ? -27.282 5.843 -11.056 1.00 45.34 612 ARG A CA 1
ATOM 4899 C C . ARG A 1 612 ? -26.718 7.214 -11.408 1.00 45.34 612 ARG A C 1
ATOM 4901 O O . ARG A 1 612 ? -25.742 7.664 -10.810 1.00 45.34 612 ARG A O 1
ATOM 4908 N N . THR A 1 613 ? -27.321 7.882 -12.386 1.00 35.88 613 THR A N 1
ATOM 4909 C CA . THR A 1 613 ? -27.110 9.314 -12.594 1.00 35.88 613 THR A CA 1
ATOM 4910 C C . THR A 1 613 ? -27.462 10.024 -11.292 1.00 35.88 613 THR A C 1
ATOM 4912 O O . THR A 1 613 ? -28.594 9.910 -10.822 1.00 35.88 613 THR A O 1
ATOM 4915 N N . GLN A 1 614 ? -26.498 10.734 -10.699 1.00 33.34 614 GLN A N 1
ATOM 4916 C CA . GLN A 1 614 ? -26.730 11.637 -9.573 1.00 33.34 614 GLN A CA 1
ATOM 4917 C C . GLN A 1 614 ? -27.586 12.820 -10.052 1.00 33.34 614 GLN A C 1
ATOM 4919 O O . GLN A 1 614 ? -27.088 13.916 -10.284 1.00 33.34 614 GLN A O 1
ATOM 4924 N N . GLN A 1 615 ? -28.881 12.593 -10.249 1.00 29.83 615 GLN A N 1
ATOM 4925 C CA . GLN A 1 615 ? -29.865 13.660 -10.303 1.00 29.83 615 GLN A CA 1
ATOM 4926 C C . GLN A 1 615 ? -30.579 13.722 -8.954 1.00 29.83 615 GLN A C 1
ATOM 4928 O O . GLN A 1 615 ? -31.084 12.736 -8.426 1.00 29.83 615 GLN A O 1
ATOM 4933 N N . SER A 1 616 ? -30.503 14.923 -8.397 1.00 26.67 616 SER A N 1
ATOM 4934 C CA . SER A 1 616 ? -31.079 15.450 -7.167 1.00 26.67 616 SER A CA 1
ATOM 4935 C C . SER A 1 616 ? -32.454 14.907 -6.752 1.00 26.67 616 SER A C 1
ATOM 4937 O O . SER A 1 616 ? -33.354 14.806 -7.581 1.00 26.67 616 SER A O 1
ATOM 4939 N N . ASN A 1 617 ? -32.616 14.793 -5.426 1.00 26.72 617 ASN A N 1
ATOM 4940 C CA . ASN A 1 617 ? -33.846 14.713 -4.617 1.00 26.72 617 ASN A CA 1
ATOM 4941 C C . ASN A 1 617 ? -34.209 13.335 -4.040 1.00 26.72 617 ASN A C 1
ATOM 4943 O O . ASN A 1 617 ? -35.002 12.559 -4.567 1.00 26.72 617 ASN A O 1
ATOM 4947 N N . ILE A 1 618 ? -33.653 13.129 -2.845 1.00 40.06 618 ILE A N 1
ATOM 4948 C CA . ILE A 1 618 ? -34.066 12.215 -1.780 1.00 40.06 618 ILE A CA 1
ATOM 4949 C C . ILE A 1 618 ? -35.537 12.521 -1.425 1.00 40.06 618 ILE A C 1
ATOM 4951 O O . ILE A 1 618 ? -35.764 13.435 -0.643 1.00 40.06 618 ILE A O 1
ATOM 4955 N N . TRP A 1 619 ? -36.510 11.857 -2.079 1.00 32.56 619 TRP A N 1
ATOM 4956 C CA . TRP A 1 619 ? -37.762 11.296 -1.499 1.00 32.56 619 TRP A CA 1
ATOM 4957 C C . TRP A 1 619 ? -38.918 10.972 -2.475 1.00 32.56 619 TRP A C 1
ATOM 4959 O O . TRP A 1 619 ? -39.884 10.370 -2.024 1.00 32.56 619 TRP A O 1
ATOM 4969 N N . VAL A 1 620 ? -38.892 11.307 -3.776 1.00 29.97 620 VAL A N 1
ATOM 4970 C CA . VAL A 1 620 ? -40.134 11.210 -4.603 1.00 29.97 620 VAL A CA 1
ATOM 4971 C C . VAL A 1 620 ? -40.059 10.491 -5.959 1.00 29.97 620 VAL A C 1
ATOM 4973 O O . VAL A 1 620 ? -40.979 10.632 -6.753 1.00 29.97 620 VAL A O 1
ATOM 4976 N N . ASN A 1 621 ? -39.067 9.634 -6.222 1.00 25.59 621 ASN A N 1
ATOM 4977 C CA . ASN A 1 621 ? -39.107 8.747 -7.402 1.00 25.59 621 ASN A CA 1
ATOM 4978 C C . ASN A 1 621 ? -39.251 7.273 -7.001 1.00 25.59 621 ASN A C 1
ATOM 4980 O O . ASN A 1 621 ? -38.297 6.506 -7.063 1.00 25.59 621 ASN A O 1
ATOM 4984 N N . MET A 1 622 ? -40.473 6.894 -6.619 1.00 28.73 622 MET A N 1
ATOM 4985 C CA . MET A 1 622 ? -40.878 5.524 -6.267 1.00 28.73 622 MET A CA 1
ATOM 4986 C C . MET A 1 622 ? -41.747 4.856 -7.350 1.00 28.73 622 MET A C 1
ATOM 4988 O O . MET A 1 622 ? -42.657 4.096 -7.044 1.00 28.73 622 MET A O 1
ATOM 4992 N N . GLY A 1 623 ? -41.521 5.195 -8.625 1.00 27.70 623 GLY A N 1
ATOM 4993 C CA . GLY A 1 623 ? -42.339 4.710 -9.750 1.00 27.70 623 GLY A CA 1
ATOM 4994 C C . GLY A 1 623 ? -41.600 3.891 -10.810 1.00 27.70 623 GLY A C 1
ATOM 4995 O O . GLY A 1 623 ? -42.250 3.257 -11.630 1.00 27.70 623 GLY A O 1
ATOM 4996 N N . ASN A 1 624 ? -40.264 3.859 -10.792 1.00 26.16 624 ASN A N 1
ATOM 4997 C CA . ASN A 1 624 ? -39.474 3.077 -11.747 1.00 26.16 624 ASN A CA 1
ATOM 4998 C C . ASN A 1 624 ? -38.741 1.951 -11.018 1.00 26.16 624 ASN A C 1
ATOM 5000 O O . ASN A 1 624 ? -37.519 1.972 -10.875 1.00 26.16 624 ASN A O 1
ATOM 5004 N N . VAL A 1 625 ? -39.507 0.967 -10.554 1.00 32.56 625 VAL A N 1
ATOM 5005 C CA . VAL A 1 625 ? -38.971 -0.373 -10.303 1.00 32.56 625 VAL A CA 1
ATOM 5006 C C . VAL A 1 625 ? -38.539 -0.912 -11.674 1.00 32.56 625 VAL A C 1
ATOM 5008 O O . VAL A 1 625 ? -39.352 -0.859 -12.604 1.00 32.56 625 VAL A O 1
ATOM 5011 N N . PRO A 1 626 ? -37.288 -1.371 -11.877 1.00 31.55 626 PRO A N 1
ATOM 5012 C CA . PRO A 1 626 ? -36.953 -2.099 -13.090 1.00 31.55 626 PRO A CA 1
ATOM 5013 C C . PRO A 1 626 ? -37.931 -3.266 -13.189 1.00 31.55 626 PRO A C 1
ATOM 5015 O O . PRO A 1 626 ? -38.037 -4.063 -12.260 1.00 31.55 626 PRO A O 1
ATOM 5018 N N . SER A 1 627 ? -38.694 -3.320 -14.280 1.00 31.52 627 SER A N 1
ATOM 5019 C CA . SER A 1 627 ? -39.559 -4.461 -14.569 1.00 31.52 627 SER A CA 1
ATOM 5020 C C . SER A 1 627 ? -38.762 -5.758 -14.360 1.00 31.52 627 SER A C 1
ATOM 5022 O O . SER A 1 627 ? -37.600 -5.796 -14.769 1.00 31.52 627 SER A O 1
ATOM 5024 N N . PRO A 1 628 ? -39.344 -6.828 -13.791 1.00 39.31 628 PRO A N 1
ATOM 5025 C CA . PRO A 1 628 ? -38.682 -8.133 -13.703 1.00 39.31 628 PRO A CA 1
ATOM 5026 C C . PRO A 1 628 ? -38.244 -8.689 -15.073 1.00 39.31 628 PRO A C 1
ATOM 5028 O O . PRO A 1 628 ? -37.453 -9.620 -15.122 1.00 39.31 628 PRO A O 1
ATOM 5031 N N . ASN A 1 629 ? -38.701 -8.085 -16.180 1.00 34.16 629 ASN A N 1
ATOM 5032 C CA . ASN A 1 629 ? -38.257 -8.380 -17.545 1.00 34.16 629 ASN A CA 1
ATOM 5033 C C . ASN A 1 629 ? -37.166 -7.419 -18.075 1.00 34.16 629 ASN A C 1
ATOM 5035 O O . ASN A 1 629 ? -36.938 -7.367 -19.284 1.00 34.16 629 ASN A O 1
ATOM 5039 N N . ALA A 1 630 ? -36.522 -6.606 -17.229 1.00 41.69 630 ALA A N 1
ATOM 5040 C CA . ALA A 1 630 ? -35.406 -5.764 -17.655 1.00 41.69 630 ALA A CA 1
ATOM 5041 C C . ALA A 1 630 ? -34.194 -6.655 -18.012 1.00 41.69 630 ALA A C 1
ATOM 5043 O O . ALA A 1 630 ? -33.762 -7.443 -17.172 1.00 41.69 630 ALA A O 1
ATOM 5044 N N . PRO A 1 631 ? -33.647 -6.554 -19.238 1.00 39.59 631 PRO A N 1
ATOM 5045 C CA . PRO A 1 631 ? -32.607 -7.458 -19.718 1.00 39.59 631 PRO A CA 1
ATOM 5046 C C . PRO A 1 631 ? -31.319 -7.359 -18.888 1.00 39.59 631 PRO A C 1
ATOM 5048 O O . PRO A 1 631 ? -30.945 -6.276 -18.433 1.00 39.59 631 PRO A O 1
ATOM 5051 N N . LEU A 1 632 ? -30.683 -8.528 -18.730 1.00 46.16 632 LEU A N 1
ATOM 5052 C CA . LEU A 1 632 ? -29.433 -8.863 -18.037 1.00 46.16 632 LEU A CA 1
ATOM 5053 C C . LEU A 1 632 ? -28.486 -7.687 -17.735 1.00 46.16 632 LEU A C 1
ATOM 5055 O O . LEU A 1 632 ? -28.120 -6.898 -18.608 1.00 46.16 632 LEU A O 1
ATOM 5059 N N . LYS A 1 633 ? -28.055 -7.642 -16.464 1.00 59.44 633 LYS A N 1
ATOM 5060 C CA . LYS A 1 633 ? -27.023 -6.770 -15.874 1.00 59.44 633 LYS A CA 1
ATOM 5061 C C . LYS A 1 633 ? -25.934 -6.415 -16.897 1.00 59.44 633 LYS A C 1
ATOM 5063 O O . LYS A 1 633 ? -25.410 -7.291 -17.579 1.00 59.44 633 LYS A O 1
ATOM 5068 N N . ARG A 1 634 ? -25.535 -5.136 -16.980 1.00 65.62 634 ARG A N 1
ATOM 5069 C CA . ARG A 1 634 ? -24.323 -4.774 -17.733 1.00 65.62 634 ARG A CA 1
ATOM 5070 C C . ARG A 1 634 ? -23.140 -5.495 -17.095 1.00 65.62 634 ARG A C 1
ATOM 5072 O O . ARG A 1 634 ? -22.826 -5.266 -15.928 1.00 65.62 634 ARG A O 1
ATOM 5079 N N . VAL A 1 635 ? -22.507 -6.356 -17.871 1.00 78.38 635 VAL A N 1
ATOM 5080 C CA . VAL A 1 635 ? -21.353 -7.144 -17.460 1.00 78.38 635 VAL A CA 1
ATOM 5081 C C . VAL A 1 635 ? -20.167 -6.727 -18.319 1.00 78.38 635 VAL A C 1
ATOM 5083 O O . VAL A 1 635 ? -20.284 -6.577 -19.534 1.00 78.38 635 VAL A O 1
ATOM 5086 N N . LEU A 1 636 ? -19.023 -6.531 -17.676 1.00 86.62 636 LEU A N 1
ATOM 5087 C CA . LEU A 1 636 ? -17.730 -6.478 -18.335 1.00 86.62 636 LEU A CA 1
ATOM 5088 C C . LEU A 1 636 ? -17.255 -7.915 -18.520 1.00 86.62 636 LEU A C 1
ATOM 5090 O O . LEU A 1 636 ? -17.037 -8.630 -17.544 1.00 86.62 636 LEU A O 1
ATOM 5094 N N . ALA A 1 637 ? -17.135 -8.331 -19.774 1.00 88.88 637 ALA A N 1
ATOM 5095 C CA . ALA A 1 637 ? -16.561 -9.616 -20.118 1.00 88.88 637 ALA A CA 1
ATOM 5096 C C . ALA A 1 637 ? -15.040 -9.477 -20.216 1.00 88.88 637 ALA A C 1
ATOM 5098 O O . ALA A 1 637 ? -14.525 -8.637 -20.961 1.00 88.88 637 ALA A O 1
ATOM 5099 N N . TYR A 1 638 ? -14.341 -10.318 -19.471 1.00 91.50 638 TYR A N 1
ATOM 5100 C CA . TYR A 1 638 ? -12.916 -10.540 -19.601 1.00 91.50 638 TYR A CA 1
ATOM 5101 C C . TYR A 1 638 ? -12.670 -11.994 -19.965 1.00 91.50 638 TYR A C 1
ATOM 5103 O O . TYR A 1 638 ? -13.478 -12.861 -19.651 1.00 91.50 638 TYR A O 1
ATOM 5111 N N . THR A 1 639 ? -11.550 -12.270 -20.603 1.00 90.75 639 THR A N 1
ATOM 5112 C CA . THR A 1 639 ? -11.111 -13.637 -20.889 1.00 90.75 639 THR A CA 1
ATOM 5113 C C . THR A 1 639 ? -9.875 -13.939 -20.054 1.00 90.75 639 THR A C 1
ATOM 5115 O O . THR A 1 639 ? -9.212 -13.025 -19.562 1.00 90.75 639 THR A O 1
ATOM 5118 N N . GLY A 1 640 ? -9.583 -15.209 -19.810 1.00 90.62 640 GLY A N 1
ATOM 5119 C CA . GLY A 1 640 ? -8.327 -15.585 -19.175 1.00 90.62 640 GLY A CA 1
ATOM 5120 C C . GLY A 1 640 ? -8.042 -17.071 -19.298 1.00 90.62 640 GLY A C 1
ATOM 5121 O O . GLY A 1 640 ? -8.960 -17.885 -19.228 1.00 90.62 640 GLY A O 1
ATOM 5122 N N . CYS A 1 641 ? -6.776 -17.419 -19.489 1.00 90.75 641 CYS A N 1
ATOM 5123 C CA . CYS A 1 641 ? -6.298 -18.788 -19.569 1.00 90.75 641 CYS A CA 1
ATOM 5124 C C . CYS A 1 641 ? -5.654 -19.206 -18.252 1.00 90.75 641 CYS A C 1
ATOM 5126 O O . CYS A 1 641 ? -4.638 -18.646 -17.848 1.00 90.75 641 CYS A O 1
ATOM 5128 N N . PHE A 1 642 ? -6.213 -20.233 -17.626 1.00 92.62 642 PHE A N 1
ATOM 5129 C CA . PHE A 1 642 ? -5.685 -20.809 -16.394 1.00 92.62 642 PHE A CA 1
ATOM 5130 C C . PHE A 1 642 ? -5.337 -22.275 -16.620 1.00 92.62 642 PHE A C 1
ATOM 5132 O O . PHE A 1 642 ? -6.023 -22.991 -17.358 1.00 92.62 642 PHE A O 1
ATOM 5139 N N . SER A 1 643 ? -4.244 -22.730 -16.015 1.00 91.69 643 SER A N 1
ATOM 5140 C CA . SER A 1 643 ? -3.854 -24.132 -16.091 1.00 91.69 643 SER A CA 1
ATOM 5141 C C . SER A 1 643 ? -4.936 -25.011 -15.478 1.00 91.69 643 SER A C 1
ATOM 5143 O O . SER A 1 643 ? -5.544 -24.669 -14.462 1.00 91.69 643 SER A O 1
ATOM 5145 N N . ARG A 1 644 ? -5.140 -26.198 -16.054 1.00 91.88 644 ARG A N 1
ATOM 5146 C CA . ARG A 1 644 ? -6.062 -27.205 -15.505 1.00 91.88 644 ARG A CA 1
ATOM 5147 C C . ARG A 1 644 ? -5.746 -27.597 -14.059 1.00 91.88 644 ARG A C 1
ATOM 5149 O O . ARG A 1 644 ? -6.637 -28.075 -13.356 1.00 91.88 644 ARG A O 1
ATOM 5156 N N . MET A 1 645 ? -4.500 -27.393 -13.635 1.00 91.31 645 MET A N 1
ATOM 5157 C CA . MET A 1 645 ? -3.992 -27.763 -12.317 1.00 91.31 645 MET A CA 1
ATOM 5158 C C . MET A 1 645 ? -4.026 -26.629 -11.284 1.00 91.31 645 MET A C 1
ATOM 5160 O O . MET A 1 645 ? -3.687 -26.898 -10.132 1.00 91.31 645 MET A O 1
ATOM 5164 N N . GLN A 1 646 ? -4.432 -25.413 -11.667 1.00 92.44 646 GLN A N 1
ATOM 5165 C CA . GLN A 1 646 ? -4.538 -24.281 -10.739 1.00 92.44 646 GLN A CA 1
ATOM 5166 C C . GLN A 1 646 ? -5.758 -24.399 -9.819 1.00 92.44 646 GLN A C 1
ATOM 5168 O O . GLN A 1 646 ? -6.807 -24.913 -10.232 1.00 92.44 646 GLN A O 1
ATOM 5173 N N . THR A 1 647 ? -5.611 -23.918 -8.582 1.00 94.56 647 THR A N 1
ATOM 5174 C CA . THR A 1 647 ? -6.680 -23.879 -7.569 1.00 94.56 647 THR A CA 1
ATOM 5175 C C . THR A 1 647 ? -7.568 -22.642 -7.716 1.00 94.56 647 THR A C 1
ATOM 5177 O O . THR A 1 647 ? -7.176 -21.641 -8.320 1.00 94.56 647 THR A O 1
ATOM 5180 N N . ILE A 1 648 ? -8.778 -22.678 -7.147 1.00 94.00 648 ILE A N 1
ATOM 5181 C CA . ILE A 1 648 ? -9.655 -21.498 -7.091 1.00 94.00 648 ILE A CA 1
ATOM 5182 C C . ILE A 1 648 ? -8.986 -20.349 -6.331 1.00 94.00 648 ILE A C 1
ATOM 5184 O O . ILE A 1 648 ? -9.123 -19.203 -6.756 1.00 94.00 648 ILE A O 1
ATOM 5188 N N . LYS A 1 649 ? -8.213 -20.646 -5.281 1.00 93.69 649 LYS A N 1
ATOM 5189 C CA . LYS A 1 649 ? -7.417 -19.669 -4.534 1.00 93.69 649 LYS A CA 1
ATOM 5190 C C . LYS A 1 649 ? -6.430 -18.919 -5.422 1.00 93.69 649 LYS A C 1
ATOM 5192 O O . LYS A 1 649 ? -6.469 -17.698 -5.477 1.00 93.69 649 LYS A O 1
ATOM 5197 N N . GLU A 1 650 ? -5.601 -19.640 -6.178 1.00 93.88 650 GLU A N 1
ATOM 5198 C CA . GLU A 1 650 ? -4.604 -19.040 -7.076 1.00 93.88 650 GLU A CA 1
ATOM 5199 C C . GLU A 1 650 ? -5.267 -18.157 -8.144 1.00 93.88 650 GLU A C 1
ATOM 5201 O O . GLU A 1 650 ? -4.772 -17.081 -8.481 1.00 93.88 650 GLU A O 1
ATOM 5206 N N . ILE A 1 651 ? -6.419 -18.594 -8.667 1.00 94.25 651 ILE A N 1
ATOM 5207 C CA . ILE A 1 651 ? -7.211 -17.819 -9.628 1.00 94.25 651 ILE A CA 1
ATOM 5208 C C . ILE A 1 651 ? -7.776 -16.562 -8.959 1.00 94.25 651 ILE A C 1
ATOM 5210 O O . ILE A 1 651 ? -7.711 -15.475 -9.535 1.00 94.25 651 ILE A O 1
ATOM 5214 N N . HIS A 1 652 ? -8.325 -16.687 -7.751 1.00 93.25 652 HIS A N 1
ATOM 5215 C CA . HIS A 1 652 ? -8.880 -15.573 -6.986 1.00 93.25 652 HIS A CA 1
ATOM 5216 C C . HIS A 1 652 ? -7.805 -14.529 -6.659 1.00 93.25 652 HIS A C 1
ATOM 5218 O O . HIS A 1 652 ? -7.982 -13.358 -6.996 1.00 93.25 652 HIS A O 1
ATOM 5224 N N . GLU A 1 653 ? -6.651 -14.948 -6.142 1.00 94.12 653 GLU A N 1
ATOM 5225 C CA . GLU A 1 653 ? -5.498 -14.084 -5.864 1.00 94.12 653 GLU A CA 1
ATOM 5226 C C . GLU A 1 653 ? -4.976 -13.390 -7.132 1.00 94.12 653 GLU A C 1
ATOM 5228 O O . GLU A 1 653 ? -4.733 -12.180 -7.140 1.00 94.12 653 GLU A O 1
ATOM 5233 N N . TYR A 1 654 ? -4.856 -14.122 -8.245 1.00 94.44 654 TYR A N 1
ATOM 5234 C CA . TYR A 1 654 ? -4.429 -13.537 -9.515 1.00 94.44 654 TYR A CA 1
ATOM 5235 C C . TYR A 1 654 ? -5.405 -12.453 -9.993 1.00 94.44 654 TYR A C 1
ATOM 5237 O O . TYR A 1 654 ? -5.001 -11.348 -10.371 1.00 94.44 654 TYR A O 1
ATOM 5245 N N . LEU A 1 655 ? -6.706 -12.752 -9.975 1.00 94.38 655 LEU A N 1
ATOM 5246 C CA . LEU A 1 655 ? -7.747 -11.831 -10.423 1.00 94.38 655 LEU A CA 1
ATOM 5247 C C . LEU A 1 655 ? -7.859 -10.609 -9.508 1.00 94.38 655 LEU A C 1
ATOM 5249 O O . LEU A 1 655 ? -8.021 -9.498 -10.019 1.00 94.38 655 LEU A O 1
ATOM 5253 N N . SER A 1 656 ? -7.741 -10.785 -8.190 1.00 93.12 656 SER A N 1
ATOM 5254 C CA . SER A 1 656 ? -7.819 -9.698 -7.208 1.00 93.12 656 SER A CA 1
ATOM 5255 C C . SER A 1 656 ? -6.696 -8.682 -7.449 1.00 93.12 656 SER A C 1
ATOM 5257 O O . SER A 1 656 ? -6.955 -7.485 -7.617 1.00 93.12 656 SER A O 1
ATOM 5259 N N . GLN A 1 657 ? -5.465 -9.160 -7.645 1.00 93.31 657 GLN A N 1
ATOM 5260 C CA . GLN A 1 657 ? -4.309 -8.331 -7.983 1.00 93.31 657 GLN A CA 1
ATOM 5261 C C . GLN A 1 657 ? -4.455 -7.677 -9.364 1.00 93.31 657 GLN A C 1
ATOM 5263 O O . GLN A 1 657 ? -4.290 -6.459 -9.510 1.00 93.31 657 GLN A O 1
ATOM 5268 N N . ARG A 1 658 ? -4.814 -8.461 -10.390 1.00 92.81 658 ARG A N 1
ATOM 5269 C CA . ARG A 1 658 ? -4.904 -7.995 -11.783 1.00 92.81 658 ARG A CA 1
ATOM 5270 C C . ARG A 1 658 ? -6.000 -6.949 -11.985 1.00 92.81 658 ARG A C 1
ATOM 5272 O O . ARG A 1 658 ? -5.796 -5.991 -12.736 1.00 92.81 658 ARG A O 1
ATOM 5279 N N . LEU A 1 659 ? -7.143 -7.118 -11.318 1.00 92.00 659 LEU A N 1
ATOM 5280 C CA . LEU A 1 659 ? -8.294 -6.211 -11.372 1.00 92.00 659 LEU A CA 1
ATOM 5281 C C . LEU A 1 659 ? -8.253 -5.115 -10.297 1.00 92.00 659 LEU A C 1
ATOM 5283 O O . LEU A 1 659 ? -9.088 -4.207 -10.343 1.00 92.00 659 LEU A O 1
ATOM 5287 N N . ARG A 1 660 ? -7.278 -5.166 -9.375 1.00 91.25 660 ARG A N 1
ATOM 5288 C CA . ARG A 1 660 ? -7.119 -4.253 -8.229 1.00 91.25 660 ARG A CA 1
ATOM 5289 C C . ARG A 1 660 ? -8.358 -4.222 -7.334 1.00 91.25 660 ARG A C 1
ATOM 5291 O O . ARG A 1 660 ? -8.843 -3.153 -6.957 1.00 91.25 660 ARG A O 1
ATOM 5298 N N . ILE A 1 661 ? -8.887 -5.401 -7.044 1.00 90.69 661 ILE A N 1
ATOM 5299 C CA . ILE A 1 661 ? -10.003 -5.617 -6.127 1.00 90.69 661 ILE A CA 1
ATOM 5300 C C . ILE A 1 661 ? -9.412 -6.273 -4.886 1.00 90.69 661 ILE A C 1
ATOM 5302 O O . ILE A 1 661 ? -8.558 -7.145 -5.000 1.00 90.69 661 ILE A O 1
ATOM 5306 N N . LYS A 1 662 ? -9.830 -5.825 -3.705 1.00 87.50 662 LYS A N 1
ATOM 5307 C CA . LYS A 1 662 ? -9.430 -6.467 -2.456 1.00 87.50 662 LYS A CA 1
ATOM 5308 C C . LYS A 1 662 ? -9.941 -7.900 -2.431 1.00 87.50 662 LYS A C 1
ATOM 5310 O O . LYS A 1 662 ? -11.071 -8.149 -2.850 1.00 87.50 662 LYS A O 1
ATOM 5315 N N . GLU A 1 663 ? -9.125 -8.812 -1.930 1.00 87.81 663 GLU A N 1
ATOM 5316 C CA . GLU A 1 663 ? -9.468 -10.229 -1.854 1.00 87.81 663 GLU A CA 1
ATOM 5317 C C . GLU A 1 663 ? -10.778 -10.435 -1.072 1.00 87.81 663 GLU A C 1
ATOM 5319 O O . GLU A 1 663 ? -11.699 -11.091 -1.551 1.00 87.81 663 GLU A O 1
ATOM 5324 N N . GLU A 1 664 ? -10.944 -9.731 0.052 1.00 84.94 664 GLU A N 1
ATOM 5325 C CA . GLU A 1 664 ? -12.145 -9.792 0.894 1.00 84.94 664 GLU A CA 1
ATOM 5326 C C . GLU A 1 664 ? -13.433 -9.234 0.239 1.00 84.94 664 GLU A C 1
ATOM 5328 O O . GLU A 1 664 ? -14.551 -9.511 0.700 1.00 84.94 664 GLU A O 1
ATOM 5333 N N . ASP A 1 665 ? -13.286 -8.462 -0.843 1.00 89.81 665 ASP A N 1
ATOM 5334 C CA . ASP A 1 665 ? -14.369 -7.795 -1.573 1.00 89.81 665 ASP A CA 1
ATOM 5335 C C . ASP A 1 665 ? -14.738 -8.518 -2.884 1.00 89.81 665 ASP A C 1
ATOM 5337 O O . ASP A 1 665 ? -15.550 -8.003 -3.660 1.00 89.81 665 ASP A O 1
ATOM 5341 N N . MET A 1 666 ? -14.169 -9.701 -3.149 1.00 92.31 666 MET A N 1
ATOM 5342 C CA . MET A 1 666 ? -14.398 -10.468 -4.377 1.00 92.31 666 MET A CA 1
ATOM 5343 C C . MET A 1 666 ? -14.867 -11.900 -4.094 1.00 92.31 666 MET A C 1
ATOM 5345 O O . MET A 1 666 ? -14.327 -12.588 -3.231 1.00 92.31 666 MET A O 1
ATOM 5349 N N . ARG A 1 667 ? -15.848 -12.381 -4.865 1.00 91.38 667 ARG A N 1
ATOM 5350 C CA . ARG A 1 667 ? -16.281 -13.789 -4.894 1.00 91.38 667 ARG A CA 1
ATOM 5351 C C . ARG A 1 667 ? -16.379 -14.295 -6.329 1.00 91.38 667 ARG A C 1
ATOM 5353 O O . ARG A 1 667 ? -16.677 -13.527 -7.247 1.00 91.38 667 ARG A O 1
ATOM 5360 N N . LEU A 1 668 ? -16.146 -15.593 -6.509 1.00 92.50 668 LEU A N 1
ATOM 5361 C CA . LEU A 1 668 ? -16.242 -16.269 -7.800 1.00 92.50 668 LEU A CA 1
ATOM 5362 C C . LEU A 1 668 ? -17.431 -17.225 -7.818 1.00 92.50 668 LEU A C 1
ATOM 5364 O O . LEU A 1 668 ? -17.632 -18.007 -6.891 1.00 92.50 668 LEU A O 1
ATOM 5368 N N . TRP A 1 669 ? -18.195 -17.183 -8.905 1.00 91.12 669 TRP A N 1
ATOM 5369 C CA . TRP A 1 669 ? -19.302 -18.102 -9.141 1.00 91.12 669 TRP A CA 1
ATOM 5370 C C . TRP A 1 669 ? -19.118 -18.823 -10.469 1.00 91.12 669 TRP A C 1
ATOM 5372 O O . TRP A 1 669 ? -18.791 -18.197 -11.473 1.00 91.12 669 TRP A O 1
ATOM 5382 N N . LEU A 1 670 ? -19.395 -20.121 -10.505 1.00 91.88 670 LEU A N 1
ATOM 5383 C CA . LEU A 1 670 ? -19.567 -20.861 -11.745 1.00 91.88 670 LEU A CA 1
ATOM 5384 C C . LEU A 1 670 ? -20.946 -20.554 -12.334 1.00 91.88 670 LEU A C 1
ATOM 5386 O O . LEU A 1 670 ? -21.976 -20.747 -11.682 1.00 91.88 670 LEU A O 1
ATOM 5390 N N . TYR A 1 671 ? -20.966 -20.070 -13.573 1.00 90.12 671 TYR A N 1
ATOM 5391 C CA . TYR A 1 671 ? -22.198 -19.799 -14.302 1.00 90.12 671 TYR A CA 1
ATOM 5392 C C . TYR A 1 671 ? -22.681 -21.073 -14.999 1.00 90.12 671 TYR A C 1
ATOM 5394 O O . TYR A 1 671 ? -22.090 -21.504 -15.989 1.00 90.12 671 TYR A O 1
ATOM 5402 N N . ASN A 1 672 ? -23.774 -21.658 -14.505 1.00 86.81 672 ASN A N 1
ATOM 5403 C CA . ASN A 1 672 ? -24.398 -22.824 -15.134 1.00 86.81 672 ASN A CA 1
ATOM 5404 C C . ASN A 1 672 ? -25.595 -22.415 -16.008 1.00 86.81 672 ASN A C 1
ATOM 5406 O O . ASN A 1 672 ? -25.769 -22.922 -17.113 1.00 86.81 672 ASN A O 1
ATOM 5410 N N . SER A 1 673 ? -26.433 -21.495 -15.519 1.00 80.62 673 SER A N 1
ATOM 5411 C CA . SER A 1 673 ? -27.506 -20.843 -16.282 1.00 80.62 673 SER A CA 1
ATOM 5412 C C . SER A 1 673 ? -27.873 -19.498 -15.646 1.00 80.62 673 SER A C 1
ATOM 5414 O O . SER A 1 673 ? -27.458 -19.210 -14.527 1.00 80.62 673 SER A O 1
ATOM 5416 N N . GLU A 1 674 ? -28.695 -18.687 -16.316 1.00 72.25 674 GLU A N 1
ATOM 5417 C CA . GLU A 1 674 ? -29.142 -17.377 -15.807 1.00 72.25 674 GLU A CA 1
ATOM 5418 C C . GLU A 1 674 ? -29.790 -17.443 -14.412 1.00 72.25 674 GLU A C 1
ATOM 5420 O O . GLU A 1 674 ? -29.630 -16.522 -13.617 1.00 72.25 674 GLU A O 1
ATOM 5425 N N . ASN A 1 675 ? -30.455 -18.557 -14.089 1.00 71.56 675 ASN A N 1
ATOM 5426 C CA . ASN A 1 675 ? -31.096 -18.776 -12.789 1.00 71.56 675 ASN A CA 1
ATOM 5427 C C . ASN A 1 675 ? -30.292 -19.703 -11.860 1.00 71.56 675 ASN A C 1
ATOM 5429 O O . ASN A 1 675 ? -30.741 -19.992 -10.753 1.00 71.56 675 ASN A O 1
ATOM 5433 N N . TYR A 1 676 ? -29.135 -20.207 -12.303 1.00 77.62 676 TYR A N 1
ATOM 5434 C CA . TYR A 1 676 ? -28.347 -21.190 -11.562 1.00 77.62 676 TYR A CA 1
ATOM 5435 C C . TYR A 1 676 ? -26.858 -20.835 -11.602 1.00 77.62 676 TYR A C 1
ATOM 5437 O O . TYR A 1 676 ? -26.146 -21.147 -12.560 1.00 77.62 676 TYR A O 1
ATOM 5445 N N . LEU A 1 677 ? -26.399 -20.188 -10.531 1.00 84.44 677 LEU A N 1
ATOM 5446 C CA . LEU A 1 677 ? -24.994 -19.901 -10.255 1.00 84.44 677 LEU A CA 1
ATOM 5447 C C . LEU A 1 677 ? -24.534 -20.765 -9.077 1.00 84.44 677 LEU A C 1
ATOM 5449 O O . LEU A 1 677 ? -25.255 -20.888 -8.086 1.00 84.44 677 LEU A O 1
ATOM 5453 N N . THR A 1 678 ? -23.334 -21.332 -9.158 1.00 86.56 678 THR A N 1
ATOM 5454 C CA . THR A 1 678 ? -22.718 -22.080 -8.050 1.00 86.56 678 THR A CA 1
ATOM 5455 C C . THR A 1 678 ? -21.579 -21.259 -7.466 1.00 86.56 678 THR A C 1
ATOM 5457 O O . THR A 1 678 ? -20.623 -20.960 -8.174 1.00 86.56 678 THR A O 1
ATOM 5460 N N . LEU A 1 679 ? -21.667 -20.882 -6.188 1.00 87.25 679 LEU A N 1
ATOM 5461 C CA . LEU A 1 679 ? -20.571 -20.198 -5.498 1.00 87.25 679 LEU A CA 1
ATOM 5462 C C . LEU A 1 679 ? -19.372 -21.148 -5.388 1.00 87.25 679 LEU A C 1
ATOM 5464 O O . LEU A 1 679 ? -19.541 -22.288 -4.961 1.00 87.25 679 LEU A O 1
ATOM 5468 N N . LEU A 1 680 ? -18.185 -20.676 -5.764 1.00 88.75 680 LEU A N 1
ATOM 5469 C CA . LEU A 1 680 ? -16.927 -21.400 -5.589 1.00 88.75 680 LEU A CA 1
ATOM 5470 C C . LEU A 1 680 ? -16.316 -20.982 -4.243 1.00 88.75 680 LEU A C 1
ATOM 5472 O O . LEU A 1 680 ? -15.444 -20.120 -4.196 1.00 88.75 680 LEU A O 1
ATOM 5476 N N . ASP A 1 681 ? -16.864 -21.516 -3.146 1.00 80.75 681 ASP A N 1
ATOM 5477 C CA . ASP A 1 681 ? -16.465 -21.202 -1.763 1.00 80.75 681 ASP A CA 1
ATOM 5478 C C . ASP A 1 681 ? -15.314 -22.071 -1.230 1.00 80.75 681 ASP A C 1
ATOM 5480 O O . ASP A 1 681 ? -14.698 -21.713 -0.222 1.00 80.75 681 ASP A O 1
ATOM 5484 N N . ASP A 1 682 ? -15.019 -23.181 -1.907 1.00 81.19 682 ASP A N 1
ATOM 5485 C CA . ASP A 1 682 ? -13.877 -24.047 -1.626 1.00 81.19 682 ASP A CA 1
ATOM 5486 C C . ASP A 1 682 ? -12.661 -23.630 -2.470 1.00 81.19 682 ASP A C 1
ATOM 5488 O O . ASP A 1 682 ? -12.597 -23.840 -3.685 1.00 81.19 682 ASP A O 1
ATOM 5492 N N . GLU A 1 683 ? -11.708 -22.985 -1.804 1.00 81.81 683 GLU A N 1
ATOM 5493 C CA . GLU A 1 683 ? -10.560 -22.325 -2.423 1.00 81.81 683 GLU A CA 1
ATOM 5494 C C . GLU A 1 683 ? -9.470 -23.317 -2.885 1.00 81.81 683 GLU A C 1
ATOM 5496 O O . GLU A 1 683 ? -8.733 -23.017 -3.828 1.00 81.81 683 GLU A O 1
ATOM 5501 N N . ASP A 1 684 ? -9.403 -24.526 -2.318 1.00 88.25 684 ASP A N 1
ATOM 5502 C CA . ASP A 1 684 ? -8.326 -25.497 -2.585 1.00 88.25 684 ASP A CA 1
ATOM 5503 C C . ASP A 1 684 ? -8.602 -26.411 -3.795 1.00 88.25 684 ASP A C 1
ATOM 5505 O O . ASP A 1 684 ? -7.731 -27.155 -4.262 1.00 88.25 684 ASP A O 1
ATOM 5509 N N . HIS A 1 685 ? -9.812 -26.357 -4.352 1.00 91.75 685 HIS A N 1
ATOM 5510 C CA . HIS A 1 685 ? -10.195 -27.180 -5.493 1.00 91.75 685 HIS A CA 1
ATOM 5511 C C . HIS A 1 685 ? -9.531 -26.732 -6.803 1.00 91.75 685 HIS A C 1
ATOM 5513 O O . HIS A 1 685 ? -9.494 -25.549 -7.138 1.00 91.75 685 HIS A O 1
ATOM 5519 N N . LYS A 1 686 ? -9.064 -27.702 -7.603 1.00 92.62 686 LYS A N 1
ATOM 5520 C CA . LYS A 1 686 ? -8.479 -27.464 -8.937 1.00 92.62 686 LYS A CA 1
ATOM 5521 C C . LYS A 1 686 ? -9.536 -27.436 -10.039 1.00 92.62 686 LYS A C 1
ATOM 5523 O O . LYS A 1 686 ? -10.517 -28.182 -9.972 1.00 92.62 686 LYS A O 1
ATOM 5528 N N . LEU A 1 687 ? -9.285 -26.673 -11.107 1.00 93.06 687 LEU A N 1
ATOM 5529 C CA . LEU A 1 687 ? -10.188 -26.584 -12.268 1.00 93.06 687 LEU A CA 1
ATOM 5530 C C . LEU A 1 687 ? -10.530 -27.954 -12.879 1.00 93.06 687 LEU A C 1
ATOM 5532 O O . LEU A 1 687 ? -11.691 -28.210 -13.203 1.00 93.06 687 LEU A O 1
ATOM 5536 N N . GLU A 1 688 ? -9.545 -28.851 -13.015 1.00 92.94 688 GLU A N 1
ATOM 5537 C CA . GLU A 1 688 ? -9.772 -30.203 -13.546 1.00 92.94 688 GLU A CA 1
ATOM 5538 C C . GLU A 1 688 ? -10.726 -31.028 -12.664 1.00 92.94 688 GLU A C 1
ATOM 5540 O O . GLU A 1 688 ? -11.628 -31.688 -13.186 1.00 92.94 688 GLU A O 1
ATOM 5545 N N . TYR A 1 689 ? -10.591 -30.942 -11.337 1.00 91.00 689 TYR A N 1
ATOM 5546 C CA . TYR A 1 689 ? -11.417 -31.702 -10.391 1.00 91.00 689 TYR A CA 1
ATOM 5547 C C . TYR A 1 689 ? -12.831 -31.133 -10.235 1.00 91.00 689 TYR A C 1
ATOM 5549 O O . TYR A 1 689 ? -13.781 -31.904 -10.098 1.00 91.00 689 TYR A O 1
ATOM 5557 N N . LEU A 1 690 ? -12.999 -29.814 -10.377 1.00 90.31 690 LEU A N 1
ATOM 5558 C CA . LEU A 1 690 ? -14.314 -29.167 -10.487 1.00 90.31 690 LEU A CA 1
ATOM 5559 C C . LEU A 1 690 ? -15.006 -29.432 -11.834 1.00 90.31 690 LEU A C 1
ATOM 5561 O O . LEU A 1 690 ? -16.136 -28.995 -12.044 1.00 90.31 690 LEU A O 1
ATOM 5565 N N . LYS A 1 691 ? -14.347 -30.157 -12.753 1.00 90.88 691 LYS A N 1
ATOM 5566 C CA . LYS A 1 691 ? -14.809 -30.428 -14.124 1.00 90.88 691 LYS A CA 1
ATOM 5567 C C . LYS A 1 691 ? -15.079 -29.151 -14.925 1.00 90.88 691 LYS A C 1
ATOM 5569 O O . LYS A 1 691 ? -15.887 -29.184 -15.856 1.00 90.88 691 LYS A O 1
ATOM 5574 N N . ILE A 1 692 ? -14.387 -28.058 -14.597 1.00 92.12 692 ILE A N 1
ATOM 5575 C CA . ILE A 1 692 ? -14.526 -26.794 -15.313 1.00 92.12 692 ILE A CA 1
ATOM 5576 C C . ILE A 1 692 ? -13.858 -26.944 -16.684 1.00 92.12 692 ILE A C 1
ATOM 5578 O O . ILE A 1 692 ? -12.649 -27.173 -16.799 1.00 92.12 692 ILE A O 1
ATOM 5582 N N . GLN A 1 693 ? -14.677 -26.900 -17.732 1.00 89.69 693 GLN A N 1
ATOM 5583 C CA . GLN A 1 693 ? -14.242 -27.106 -19.113 1.00 89.69 693 GLN A CA 1
ATOM 5584 C C . GLN A 1 693 ? -13.744 -25.806 -19.750 1.00 89.69 693 GLN A C 1
ATOM 5586 O O . GLN A 1 693 ? -13.919 -24.711 -19.220 1.00 89.69 693 GLN A O 1
ATOM 5591 N N . ASP A 1 694 ? -13.119 -25.947 -20.917 1.00 88.12 694 ASP A N 1
ATOM 5592 C CA . ASP A 1 694 ? -12.786 -24.810 -21.775 1.00 88.12 694 ASP A CA 1
ATOM 5593 C C . ASP A 1 694 ? -14.058 -24.028 -22.149 1.00 88.12 694 ASP A C 1
ATOM 5595 O O . ASP A 1 694 ? -15.115 -24.625 -22.346 1.00 88.12 694 ASP A O 1
ATOM 5599 N N . GLU A 1 695 ? -13.940 -22.707 -22.253 1.00 88.12 695 GLU A N 1
ATOM 5600 C CA . GLU A 1 695 ? -15.001 -21.749 -22.605 1.00 88.12 695 GLU A CA 1
ATOM 5601 C C . GLU A 1 695 ? -16.144 -21.624 -21.585 1.00 88.12 695 GLU A C 1
ATOM 5603 O O . GLU A 1 695 ? -17.151 -20.973 -21.859 1.00 88.12 695 GLU A O 1
ATOM 5608 N N . GLN A 1 696 ? -15.996 -22.186 -20.382 1.00 91.75 696 GLN A N 1
ATOM 5609 C CA . GLN A 1 696 ? -16.965 -21.966 -19.311 1.00 91.75 696 GLN A CA 1
ATOM 5610 C C . GLN A 1 696 ? -16.880 -20.557 -18.719 1.00 91.75 696 GLN A C 1
ATOM 5612 O O . GLN A 1 696 ? -15.861 -19.865 -18.779 1.00 91.75 696 GLN A O 1
ATOM 5617 N N . HIS A 1 697 ? -18.005 -20.129 -18.151 1.00 92.50 697 HIS A N 1
ATOM 5618 C CA . HIS A 1 697 ? -18.198 -18.779 -17.654 1.00 92.50 697 HIS A CA 1
ATOM 5619 C C . HIS A 1 697 ? -18.061 -18.749 -16.125 1.00 92.50 697 HIS A C 1
ATOM 5621 O O . HIS A 1 697 ? -18.730 -19.501 -15.415 1.00 92.50 697 HIS A O 1
ATOM 5627 N N . LEU A 1 698 ? -17.229 -17.842 -15.617 1.00 93.44 698 LEU A N 1
ATOM 5628 C CA . LEU A 1 698 ? -17.115 -17.523 -14.197 1.00 93.44 698 LEU A CA 1
ATOM 5629 C C . LEU A 1 698 ? -17.617 -16.099 -13.958 1.00 93.44 698 LEU A C 1
ATOM 5631 O O . LEU A 1 698 ? -17.241 -15.176 -14.673 1.00 93.44 698 LEU A O 1
ATOM 5635 N N . VAL A 1 699 ? -18.462 -15.885 -12.957 1.00 91.56 699 VAL A N 1
ATOM 5636 C CA . VAL A 1 699 ? -18.937 -14.551 -12.577 1.00 91.56 699 VAL A CA 1
ATOM 5637 C C . VAL A 1 699 ? -18.054 -14.009 -11.463 1.00 91.56 699 VAL A C 1
ATOM 5639 O O . VAL A 1 699 ? -17.884 -14.653 -10.428 1.00 91.56 699 VAL A O 1
ATOM 5642 N N . ILE A 1 700 ? -17.517 -12.806 -11.678 1.00 93.19 700 ILE A N 1
ATOM 5643 C CA . ILE A 1 700 ? -16.805 -12.040 -10.654 1.00 93.19 700 ILE A CA 1
ATOM 5644 C C . ILE A 1 700 ? -17.827 -11.143 -9.964 1.00 93.19 700 ILE A C 1
ATOM 5646 O O . ILE A 1 700 ? -18.274 -10.132 -10.525 1.00 93.19 700 ILE A O 1
ATOM 5650 N N . GLU A 1 701 ? -18.189 -11.516 -8.743 1.00 90.81 701 GLU A N 1
ATOM 5651 C CA . GLU A 1 701 ? -19.026 -10.707 -7.872 1.00 90.81 701 GLU A CA 1
ATOM 5652 C C . GLU A 1 701 ? -18.138 -9.788 -7.028 1.00 90.81 701 GLU A C 1
ATOM 5654 O O . GLU A 1 701 ? -17.194 -10.236 -6.378 1.00 90.81 701 GLU A O 1
ATOM 5659 N N . VAL A 1 702 ? -18.442 -8.489 -7.046 1.00 91.19 702 VAL A N 1
ATOM 5660 C CA . VAL A 1 702 ? -17.726 -7.476 -6.264 1.00 91.19 702 VAL A CA 1
ATOM 5661 C C . VAL A 1 702 ? -18.661 -6.946 -5.192 1.00 91.19 702 VAL A C 1
ATOM 5663 O O . VAL A 1 702 ? -19.769 -6.503 -5.506 1.00 91.19 702 VAL A O 1
ATOM 5666 N N . ARG A 1 703 ? -18.206 -6.968 -3.940 1.00 88.81 703 ARG A N 1
ATOM 5667 C CA . ARG A 1 703 ? -18.960 -6.455 -2.798 1.00 88.81 703 ARG A CA 1
ATOM 5668 C C . ARG A 1 703 ? -19.287 -4.971 -3.006 1.00 88.81 703 ARG A C 1
ATOM 5670 O O . ARG A 1 703 ? -18.461 -4.179 -3.468 1.00 88.81 703 ARG A O 1
ATOM 5677 N N . ASN A 1 704 ? -20.514 -4.577 -2.683 1.00 85.94 704 ASN A N 1
ATOM 5678 C CA . ASN A 1 704 ? -20.941 -3.184 -2.753 1.00 85.94 704 ASN A CA 1
ATOM 5679 C C . ASN A 1 704 ? -20.256 -2.336 -1.670 1.00 85.94 704 ASN A C 1
ATOM 5681 O O . ASN A 1 704 ? -19.782 -2.835 -0.653 1.00 85.94 704 ASN A O 1
ATOM 5685 N N . LYS A 1 705 ? -20.282 -1.006 -1.841 1.00 84.25 705 LYS A N 1
ATOM 5686 C CA . LYS A 1 705 ? -19.773 -0.056 -0.830 1.00 84.25 705 LYS A CA 1
ATOM 5687 C C . LYS A 1 705 ? -20.512 -0.117 0.510 1.00 84.25 705 LYS A C 1
ATOM 5689 O O . LYS A 1 705 ? -19.989 0.371 1.503 1.00 84.25 705 LYS A O 1
ATOM 5694 N N . ASP A 1 706 ? -21.731 -0.644 0.519 1.00 82.75 706 ASP A N 1
ATOM 5695 C CA . ASP A 1 706 ? -22.510 -0.912 1.726 1.00 82.75 706 ASP A CA 1
ATOM 5696 C C . ASP A 1 706 ? -22.277 -2.337 2.258 1.00 82.75 706 ASP A C 1
ATOM 5698 O O . ASP A 1 706 ? -23.101 -2.865 2.990 1.00 82.75 706 ASP A O 1
ATOM 5702 N N . MET A 1 707 ? -21.183 -2.994 1.870 1.00 86.25 707 MET A N 1
ATOM 5703 C CA . MET A 1 707 ? -20.798 -4.341 2.298 1.00 86.25 707 MET A CA 1
ATOM 5704 C C . MET A 1 707 ? -21.736 -5.482 1.867 1.00 86.25 707 MET A C 1
ATOM 5706 O O . MET A 1 707 ? -21.471 -6.634 2.221 1.00 86.25 707 MET A O 1
ATOM 5710 N N . SER A 1 708 ? -22.787 -5.202 1.087 1.00 87.38 708 SER A N 1
ATOM 5711 C CA . SER A 1 708 ? -23.705 -6.218 0.559 1.00 87.38 708 SER A CA 1
ATOM 5712 C C . SER A 1 708 ? -23.151 -6.936 -0.678 1.00 87.38 708 SER A C 1
ATOM 5714 O O . SER A 1 708 ? -22.349 -6.381 -1.435 1.00 87.38 708 SER A O 1
ATOM 5716 N N . TRP A 1 709 ? -23.611 -8.167 -0.904 1.00 88.56 709 TRP A N 1
ATOM 5717 C CA . TRP A 1 709 ? -23.299 -8.966 -2.092 1.00 88.56 709 TRP A CA 1
ATOM 5718 C C . TRP A 1 709 ? -24.417 -8.809 -3.143 1.00 88.56 709 TRP A C 1
ATOM 5720 O O . TRP A 1 709 ? -25.572 -9.132 -2.842 1.00 88.56 709 TRP A O 1
ATOM 5730 N N . PRO A 1 710 ? -24.138 -8.257 -4.344 1.00 84.00 710 PRO A N 1
ATOM 5731 C CA . PRO A 1 710 ? -25.157 -7.982 -5.360 1.00 84.00 710 PRO A CA 1
ATOM 5732 C C . PRO A 1 710 ? -25.985 -9.193 -5.810 1.00 84.00 710 PRO A C 1
ATOM 5734 O O . PRO A 1 710 ? -27.202 -9.062 -5.986 1.00 84.00 710 PRO A O 1
ATOM 5737 N N . GLU A 1 711 ? -25.357 -10.354 -6.017 1.00 81.31 711 GLU A N 1
ATOM 5738 C CA . GLU A 1 711 ? -26.055 -11.587 -6.397 1.00 81.31 711 GLU A CA 1
ATOM 5739 C C . GLU A 1 711 ? -26.926 -12.065 -5.256 1.00 81.31 711 GLU A C 1
ATOM 5741 O O . GLU A 1 711 ? -28.112 -12.316 -5.454 1.00 81.31 711 GLU A O 1
ATOM 5746 N N . GLU A 1 712 ? -26.376 -12.093 -4.044 1.00 81.88 712 GLU A N 1
ATOM 5747 C CA . GLU A 1 712 ? -27.124 -12.475 -2.851 1.00 81.88 712 GLU A CA 1
ATOM 5748 C C . GLU A 1 712 ? -28.380 -11.604 -2.674 1.00 81.88 712 GLU A C 1
ATOM 5750 O O . GLU A 1 712 ? -29.475 -12.125 -2.463 1.00 81.88 712 GLU A O 1
ATOM 5755 N N . MET A 1 713 ? -28.259 -10.285 -2.867 1.00 81.50 713 MET A N 1
ATOM 5756 C CA . MET A 1 713 ? -29.396 -9.361 -2.796 1.00 81.50 713 MET A CA 1
ATOM 5757 C C . MET A 1 713 ? -30.424 -9.601 -3.908 1.00 81.50 713 MET A C 1
ATOM 5759 O O . MET A 1 713 ? -31.631 -9.519 -3.677 1.00 81.50 713 MET A O 1
ATOM 5763 N N . SER A 1 714 ? -29.953 -9.939 -5.111 1.00 76.31 714 SER A N 1
ATOM 5764 C CA . SER A 1 714 ? -30.813 -10.274 -6.251 1.00 76.31 714 SER A CA 1
ATOM 5765 C C . SER A 1 714 ? -31.602 -11.563 -5.993 1.00 76.31 714 SER A C 1
ATOM 5767 O O . SER A 1 714 ? -32.803 -11.619 -6.260 1.00 76.31 714 SER A O 1
ATOM 5769 N N . PHE A 1 715 ? -30.954 -12.584 -5.424 1.00 76.12 715 PHE A N 1
ATOM 5770 C CA . PHE A 1 715 ? -31.606 -13.830 -5.024 1.00 76.12 715 PHE A CA 1
ATOM 5771 C C . PHE A 1 715 ? -32.643 -13.605 -3.920 1.00 76.12 715 PHE A C 1
ATOM 5773 O O . PHE A 1 715 ? -33.737 -14.160 -3.996 1.00 76.12 715 PHE A O 1
ATOM 5780 N N . ILE A 1 716 ? -32.339 -12.769 -2.920 1.00 75.75 716 ILE A N 1
ATOM 5781 C CA . ILE A 1 716 ? -33.286 -12.428 -1.847 1.00 75.75 716 ILE A CA 1
ATOM 5782 C C . ILE A 1 716 ? -34.536 -11.747 -2.422 1.00 75.75 716 ILE A C 1
ATOM 5784 O O . ILE A 1 716 ? -35.650 -12.140 -2.076 1.00 75.75 716 ILE A O 1
ATOM 5788 N N . ALA A 1 717 ? -34.373 -10.792 -3.343 1.00 68.38 717 ALA A N 1
ATOM 5789 C CA . ALA A 1 717 ? -35.494 -10.108 -3.992 1.00 68.38 717 ALA A CA 1
ATOM 5790 C C . ALA A 1 717 ? -36.366 -11.053 -4.849 1.00 68.38 717 ALA A C 1
ATOM 5792 O O . ALA A 1 717 ? -37.589 -10.914 -4.882 1.00 68.38 717 ALA A O 1
ATOM 5793 N N . ASN A 1 718 ? -35.757 -12.050 -5.503 1.00 66.81 718 ASN A N 1
ATOM 5794 C CA . ASN A 1 718 ? -36.444 -13.003 -6.386 1.00 66.81 718 ASN A CA 1
ATOM 5795 C C . ASN A 1 718 ? -36.934 -14.289 -5.683 1.00 66.81 718 ASN A C 1
ATOM 5797 O O . ASN A 1 718 ? -37.562 -15.135 -6.324 1.00 66.81 718 ASN A O 1
ATOM 5801 N N . SER A 1 719 ? -36.686 -14.427 -4.375 1.00 61.62 719 SER A N 1
ATOM 5802 C CA . SER A 1 719 ? -36.910 -15.627 -3.546 1.00 61.62 719 SER A CA 1
ATOM 5803 C C . SER A 1 719 ? -38.285 -16.288 -3.716 1.00 61.62 719 SER A C 1
ATOM 5805 O O . SER A 1 719 ? -38.377 -17.512 -3.708 1.00 61.62 719 SER A O 1
ATOM 5807 N N . SER A 1 720 ? -39.347 -15.512 -3.976 1.00 54.69 720 SER A N 1
ATOM 5808 C CA . SER A 1 720 ? -40.709 -16.048 -4.166 1.00 54.69 720 SER A CA 1
ATOM 5809 C C . SER A 1 720 ? -40.848 -17.138 -5.248 1.00 54.69 720 SER A C 1
ATOM 5811 O O . SER A 1 720 ? -41.880 -17.802 -5.292 1.00 54.69 720 SER A O 1
ATOM 5813 N N . LYS A 1 721 ? -39.843 -17.335 -6.117 1.00 48.03 721 LYS A N 1
ATOM 5814 C CA . LYS A 1 721 ? -39.863 -18.318 -7.214 1.00 48.03 721 LYS A CA 1
ATOM 5815 C C . LYS A 1 721 ? -38.750 -19.373 -7.182 1.00 48.03 721 LYS A C 1
ATOM 5817 O O . LYS A 1 721 ? -38.753 -20.238 -8.054 1.00 48.03 721 LYS A O 1
ATOM 5822 N N . ILE A 1 722 ? -37.790 -19.304 -6.258 1.00 49.56 722 ILE A N 1
ATOM 5823 C CA . ILE A 1 722 ? -36.577 -20.137 -6.311 1.00 49.56 722 ILE A CA 1
ATOM 5824 C C . ILE A 1 722 ? -36.482 -20.968 -5.035 1.00 49.56 722 ILE A C 1
ATOM 5826 O O . ILE A 1 722 ? -36.247 -20.432 -3.955 1.00 49.56 722 ILE A O 1
ATOM 5830 N N . ASP A 1 723 ? -36.646 -22.284 -5.175 1.00 49.66 723 ASP A N 1
ATOM 5831 C CA . ASP A 1 723 ? -36.404 -23.237 -4.096 1.00 49.66 723 ASP A CA 1
ATOM 5832 C C . ASP A 1 723 ? -34.914 -23.166 -3.725 1.00 49.66 723 ASP A C 1
ATOM 5834 O O . ASP A 1 723 ? -34.029 -23.517 -4.517 1.00 49.66 723 ASP A O 1
ATOM 5838 N N . ARG A 1 724 ? -34.610 -22.606 -2.547 1.00 57.56 724 ARG A N 1
ATOM 5839 C CA . ARG A 1 724 ? -33.239 -22.582 -2.029 1.00 57.56 724 ARG A CA 1
ATOM 5840 C C . ARG A 1 724 ? -32.800 -24.036 -1.908 1.00 57.56 724 ARG A C 1
ATOM 5842 O O . ARG A 1 724 ? -33.459 -24.807 -1.218 1.00 57.56 724 ARG A O 1
ATOM 5849 N N . HIS A 1 725 ? -31.684 -24.412 -2.537 1.00 55.97 725 HIS A N 1
ATOM 5850 C CA . HIS A 1 725 ? -31.090 -25.721 -2.282 1.00 55.97 725 HIS A CA 1
ATOM 5851 C C . HIS A 1 725 ? -30.790 -25.796 -0.783 1.00 55.97 725 HIS A C 1
ATOM 5853 O O . HIS A 1 725 ? -29.882 -25.125 -0.288 1.00 55.97 725 HIS A O 1
ATOM 5859 N N . LYS A 1 726 ? -31.606 -26.567 -0.060 1.00 65.12 726 LYS A N 1
ATOM 5860 C CA . LYS A 1 726 ? -31.424 -26.864 1.357 1.00 65.12 726 LYS A CA 1
ATOM 5861 C C . LYS A 1 726 ? -30.205 -27.762 1.477 1.00 65.12 726 LYS A C 1
ATOM 5863 O O . LYS A 1 726 ? -30.320 -28.982 1.448 1.00 65.12 726 LYS A O 1
ATOM 5868 N N . VAL A 1 727 ? -29.026 -27.149 1.491 1.00 71.62 727 VAL A N 1
ATOM 5869 C CA . VAL A 1 727 ? -27.781 -27.842 1.805 1.00 71.62 727 VAL A CA 1
ATOM 5870 C C . VAL A 1 727 ? -27.791 -28.062 3.313 1.00 71.62 727 VAL A C 1
ATOM 5872 O O . VAL A 1 727 ? -27.807 -27.067 4.043 1.00 71.62 727 VAL A O 1
ATOM 5875 N N . PRO A 1 728 ? -27.818 -29.320 3.786 1.00 80.31 728 PRO A N 1
ATOM 5876 C CA . PRO A 1 728 ? -27.752 -29.598 5.210 1.00 80.31 728 PRO A CA 1
ATOM 5877 C C . PRO A 1 728 ? -26.479 -28.991 5.800 1.00 80.31 728 PRO A C 1
ATOM 5879 O O . PRO A 1 728 ? -25.394 -29.136 5.234 1.00 80.31 728 PRO A O 1
ATOM 5882 N N . THR A 1 729 ? -26.625 -28.305 6.923 1.00 87.19 729 THR A N 1
ATOM 5883 C CA . THR A 1 729 ? -25.528 -27.715 7.689 1.00 87.19 729 THR A CA 1
ATOM 5884 C C . THR A 1 729 ? -25.594 -28.204 9.126 1.00 87.19 729 THR A C 1
ATOM 5886 O O . THR A 1 729 ? -26.643 -28.633 9.612 1.00 87.19 729 THR A O 1
ATOM 5889 N N . GLU A 1 730 ? -24.464 -28.138 9.825 1.00 91.69 730 GLU A N 1
ATOM 5890 C CA . GLU A 1 730 ? -24.448 -28.325 11.274 1.00 91.69 730 GLU A CA 1
ATOM 5891 C C . GLU A 1 730 ? -25.415 -27.330 11.936 1.00 91.69 730 GLU A C 1
ATOM 5893 O O . GLU A 1 730 ? -25.501 -26.163 11.543 1.00 91.69 730 GLU A O 1
ATOM 5898 N N . LYS A 1 731 ? -26.179 -27.773 12.942 1.00 93.38 731 LYS A N 1
ATOM 5899 C CA . LYS A 1 731 ? -27.152 -26.895 13.612 1.00 93.38 731 LYS A CA 1
ATOM 5900 C C . LYS A 1 731 ? -26.429 -25.702 14.236 1.00 93.38 731 LYS A C 1
ATOM 5902 O O . LYS A 1 731 ? -25.489 -25.885 15.003 1.00 93.38 731 LYS A O 1
ATOM 5907 N N . GLY A 1 732 ? -26.875 -24.493 13.904 1.00 93.00 732 GLY A N 1
ATOM 5908 C CA . GLY A 1 732 ? -26.243 -23.243 14.331 1.00 93.00 732 GLY A CA 1
ATOM 5909 C C . GLY A 1 732 ? -25.128 -22.754 13.401 1.00 93.00 732 GLY A C 1
ATOM 5910 O O . GLY A 1 732 ? -24.792 -21.580 13.461 1.00 93.00 732 GLY A O 1
ATOM 5911 N N . ALA A 1 733 ? -24.611 -23.581 12.483 1.00 93.94 733 ALA A N 1
ATOM 5912 C CA . ALA A 1 733 ? -23.608 -23.188 11.487 1.00 93.94 733 ALA A CA 1
ATOM 5913 C C . ALA A 1 733 ? -24.260 -22.543 10.245 1.00 93.94 733 ALA A C 1
ATOM 5915 O O . ALA A 1 733 ? -24.121 -23.015 9.114 1.00 93.94 733 ALA A O 1
ATOM 5916 N N . THR A 1 734 ? -25.006 -21.459 10.474 1.00 94.94 734 THR A N 1
ATOM 5917 C CA . THR A 1 734 ? -25.786 -20.750 9.449 1.00 94.94 734 THR A CA 1
ATOM 5918 C C . THR A 1 734 ? -25.388 -19.272 9.405 1.00 94.94 734 THR A C 1
ATOM 5920 O O . THR A 1 734 ? -25.469 -18.564 10.409 1.00 94.94 734 THR A O 1
ATOM 5923 N N . GLY A 1 735 ? -24.962 -18.777 8.238 1.00 94.31 735 GLY A N 1
ATOM 5924 C CA . GLY A 1 735 ? -24.624 -17.365 8.025 1.00 94.31 735 GLY A CA 1
ATOM 5925 C C . GLY A 1 735 ? -25.850 -16.439 7.976 1.00 94.31 735 GLY A C 1
ATOM 5926 O O . GLY A 1 735 ? -26.973 -16.880 7.740 1.00 94.31 735 GLY A O 1
ATOM 5927 N N . LEU A 1 736 ? -25.641 -15.133 8.145 1.00 95.44 736 LEU A N 1
ATOM 5928 C CA . LEU A 1 736 ? -26.668 -14.098 8.001 1.00 95.44 736 LEU A CA 1
ATOM 5929 C C . LEU A 1 736 ? -26.361 -13.164 6.827 1.00 95.44 736 LEU A C 1
ATOM 5931 O O . LEU A 1 736 ? -25.329 -12.499 6.815 1.00 95.44 736 LEU A O 1
ATOM 5935 N N . SER A 1 737 ? -27.269 -13.050 5.859 1.00 92.75 737 SER A N 1
ATOM 5936 C CA . SER A 1 737 ? -27.093 -12.157 4.705 1.00 92.75 737 SER A CA 1
ATOM 5937 C C . SER A 1 737 ? -26.859 -10.703 5.130 1.00 92.75 737 SER A C 1
ATOM 5939 O O . SER A 1 737 ? -27.587 -10.165 5.967 1.00 92.75 737 SER A O 1
ATOM 5941 N N . ASN A 1 738 ? -25.860 -10.033 4.544 1.00 90.88 738 ASN A N 1
ATOM 5942 C CA . ASN A 1 738 ? -25.635 -8.601 4.767 1.00 90.88 738 ASN A CA 1
ATOM 5943 C C . ASN A 1 738 ? -26.602 -7.786 3.906 1.00 90.88 738 ASN A C 1
ATOM 5945 O O . ASN A 1 738 ? -26.479 -7.746 2.683 1.00 90.88 738 ASN A O 1
ATOM 5949 N N . LEU A 1 739 ? -27.560 -7.122 4.548 1.00 88.00 739 LEU A N 1
ATOM 5950 C CA . LEU A 1 739 ? -28.650 -6.394 3.899 1.00 88.00 739 LEU A CA 1
ATOM 5951 C C . LEU A 1 739 ? -28.328 -4.901 3.679 1.00 88.00 739 LEU A C 1
ATOM 5953 O O . LEU A 1 739 ? -29.235 -4.059 3.652 1.00 88.00 739 LEU A O 1
ATOM 5957 N N . GLY A 1 740 ? -27.034 -4.584 3.560 1.00 85.12 740 GLY A N 1
ATOM 5958 C CA . GLY A 1 740 ? -26.490 -3.238 3.393 1.00 85.12 740 GLY A CA 1
ATOM 5959 C C . GLY A 1 740 ? -26.121 -2.599 4.733 1.00 85.12 740 GLY A C 1
ATOM 5960 O O . GLY A 1 740 ? -26.987 -2.129 5.469 1.00 85.12 740 GLY A O 1
ATOM 5961 N N . ASN A 1 741 ? -24.823 -2.562 5.032 1.00 88.12 741 ASN A N 1
ATOM 5962 C CA . ASN A 1 741 ? -24.205 -2.081 6.266 1.00 88.12 741 ASN A CA 1
ATOM 5963 C C . ASN A 1 741 ? -24.780 -2.747 7.525 1.00 88.12 741 ASN A C 1
ATOM 5965 O O . ASN A 1 741 ? -24.794 -2.130 8.583 1.00 88.12 741 ASN A O 1
ATOM 5969 N N . THR A 1 742 ? -25.240 -4.004 7.440 1.00 92.62 742 THR A N 1
ATOM 5970 C CA . THR A 1 742 ? -25.870 -4.716 8.568 1.00 92.62 742 THR A CA 1
ATOM 5971 C C . THR A 1 742 ? -24.942 -5.684 9.302 1.00 92.62 742 THR A C 1
ATOM 5973 O O . THR A 1 742 ? -25.415 -6.441 10.146 1.00 92.62 742 THR A O 1
ATOM 5976 N N . CYS A 1 743 ? -23.633 -5.675 9.040 1.00 93.31 743 CYS A N 1
ATOM 5977 C CA . CYS A 1 743 ? -22.681 -6.565 9.718 1.00 93.31 743 CYS A CA 1
ATOM 5978 C C . CYS A 1 743 ? -22.681 -6.373 11.249 1.00 93.31 743 CYS A C 1
ATOM 5980 O O . CYS A 1 743 ? -22.578 -7.349 11.988 1.00 93.31 743 CYS A O 1
ATOM 5982 N N . PHE A 1 744 ? -22.893 -5.143 11.743 1.00 94.50 744 PHE A N 1
ATOM 5983 C CA . PHE A 1 744 ? -23.059 -4.860 13.179 1.00 94.50 744 PHE A CA 1
ATOM 5984 C C . PHE A 1 744 ? -24.245 -5.626 13.790 1.00 94.50 744 PHE A C 1
ATOM 5986 O O . PHE A 1 744 ? -24.173 -6.081 14.928 1.00 94.50 744 PHE A O 1
ATOM 5993 N N . MET A 1 745 ? -25.324 -5.789 13.016 1.00 95.12 745 MET A N 1
ATOM 5994 C CA . MET A 1 745 ? -26.530 -6.512 13.408 1.00 95.12 745 MET A CA 1
ATOM 5995 C C . MET A 1 745 ? -26.331 -8.014 13.325 1.00 95.12 745 MET A C 1
ATOM 5997 O O . MET A 1 745 ? -26.642 -8.717 14.284 1.00 95.12 745 MET A O 1
ATOM 6001 N N . ASN A 1 746 ? -25.763 -8.486 12.217 1.00 96.31 746 ASN A N 1
ATOM 6002 C CA . ASN A 1 746 ? -25.437 -9.892 12.032 1.00 96.31 746 ASN A CA 1
ATOM 6003 C C . ASN A 1 746 ? -24.539 -10.382 13.171 1.00 96.31 746 ASN A C 1
ATOM 6005 O O . ASN A 1 746 ? -24.851 -11.396 13.784 1.00 96.31 746 ASN A O 1
ATOM 6009 N N . SER A 1 747 ? -23.499 -9.618 13.522 1.00 96.69 747 SER A N 1
ATOM 6010 C CA . SER A 1 747 ? -22.568 -10.011 14.578 1.00 96.69 747 SER A CA 1
ATOM 6011 C C . SER A 1 747 ? -23.235 -10.102 15.957 1.00 96.69 747 SER A C 1
ATOM 6013 O O . SER A 1 747 ? -23.106 -11.103 16.660 1.00 96.69 747 SER A O 1
ATOM 6015 N N . SER A 1 748 ? -24.030 -9.093 16.334 1.00 96.50 748 SER A N 1
ATOM 6016 C CA . SER A 1 748 ? -24.758 -9.113 17.609 1.00 96.50 748 SER A CA 1
ATOM 6017 C C . SER A 1 748 ? -25.765 -10.264 17.687 1.00 96.50 748 SER A C 1
ATOM 6019 O O . SER A 1 748 ? -25.852 -10.926 18.720 1.00 96.50 748 SER A O 1
ATOM 6021 N N . ILE A 1 749 ? -26.496 -10.543 16.600 1.00 97.81 749 ILE A N 1
ATOM 6022 C CA . ILE A 1 749 ? -27.440 -11.669 16.542 1.00 97.81 749 ILE A CA 1
ATOM 6023 C C . ILE A 1 749 ? -26.694 -12.997 16.667 1.00 97.81 749 ILE A C 1
ATOM 6025 O O . ILE A 1 749 ? -27.128 -13.842 17.445 1.00 97.81 749 ILE A O 1
ATOM 6029 N N . GLN A 1 750 ? -25.581 -13.180 15.949 1.00 97.62 750 GLN A N 1
ATOM 6030 C CA . GLN A 1 750 ? -24.805 -14.419 16.002 1.00 97.62 750 GLN A CA 1
ATOM 6031 C C . GLN A 1 750 ? -24.307 -14.698 17.423 1.00 97.62 750 GLN A C 1
ATOM 6033 O O . GLN A 1 750 ? -24.525 -15.802 17.920 1.00 97.62 750 GLN A O 1
ATOM 6038 N N . CYS A 1 751 ? -23.759 -13.699 18.126 1.00 97.62 751 CYS A N 1
ATOM 6039 C CA . CYS A 1 751 ? -23.348 -13.861 19.524 1.00 97.62 751 CYS A CA 1
ATOM 6040 C C . CYS A 1 751 ? -24.508 -14.297 20.437 1.00 97.62 751 CYS A C 1
ATOM 6042 O O . CYS A 1 751 ? -24.377 -15.276 21.168 1.00 97.62 751 CYS A O 1
ATOM 6044 N N . VAL A 1 752 ? -25.653 -13.603 20.378 1.00 97.19 752 VAL A N 1
ATOM 6045 C CA . VAL A 1 752 ? -26.810 -13.893 21.250 1.00 97.19 752 VAL A CA 1
ATOM 6046 C C . VAL A 1 752 ? -27.467 -15.230 20.883 1.00 97.19 752 VAL A C 1
ATOM 6048 O O . VAL A 1 752 ? -27.858 -15.989 21.762 1.00 97.19 752 VAL A O 1
ATOM 6051 N N . SER A 1 753 ? -27.546 -15.564 19.592 1.00 97.19 753 SER A N 1
ATOM 6052 C CA . SER A 1 753 ? -28.074 -16.852 19.114 1.00 97.19 753 SER A CA 1
ATOM 6053 C C . SER A 1 753 ? -27.165 -18.042 19.428 1.00 97.19 753 SER A C 1
ATOM 6055 O O . SER A 1 753 ? -27.597 -19.175 19.279 1.00 97.19 753 SER A O 1
ATOM 6057 N N . ASN A 1 754 ? -25.917 -17.808 19.848 1.00 96.88 754 ASN A N 1
ATOM 6058 C CA . ASN A 1 754 ? -25.027 -18.852 20.354 1.00 96.88 754 ASN A CA 1
ATOM 6059 C C . ASN A 1 754 ? -25.065 -18.964 21.888 1.00 96.88 754 ASN A C 1
ATOM 6061 O O . ASN A 1 754 ? -24.462 -19.882 22.443 1.00 96.88 754 ASN A O 1
ATOM 6065 N N . THR A 1 755 ? -25.818 -18.100 22.586 1.00 96.75 755 THR A N 1
ATOM 6066 C CA . THR A 1 755 ? -26.133 -18.279 24.008 1.00 96.75 755 THR A CA 1
ATOM 6067 C C . THR A 1 755 ? -27.064 -19.484 24.165 1.00 96.75 755 THR A C 1
ATOM 6069 O O . THR A 1 755 ? -28.275 -19.385 23.953 1.00 96.75 755 THR A O 1
ATOM 6072 N N . GLN A 1 756 ? -26.506 -20.639 24.529 1.00 94.44 756 GLN A N 1
ATOM 6073 C CA . GLN A 1 756 ? -27.219 -21.921 24.570 1.00 94.44 756 GLN A CA 1
ATOM 6074 C C . GLN A 1 756 ? -28.519 -21.929 25.386 1.00 94.44 756 GLN A C 1
ATOM 6076 O O . GLN A 1 756 ? -29.550 -22.307 24.823 1.00 94.44 756 GLN A O 1
ATOM 6081 N N . PRO A 1 757 ? -28.547 -21.474 26.653 1.00 95.00 757 PRO A N 1
ATOM 6082 C CA . PRO A 1 757 ? -29.785 -21.491 27.435 1.00 95.00 757 PRO A CA 1
ATOM 6083 C C . PRO A 1 757 ? -30.890 -20.618 26.821 1.00 95.00 757 PRO A C 1
ATOM 6085 O O . PRO A 1 757 ? -32.058 -21.010 26.798 1.00 95.00 757 PRO A O 1
ATOM 6088 N N . LEU A 1 758 ? -30.526 -19.464 26.253 1.00 96.38 758 LEU A N 1
ATOM 6089 C CA . LEU A 1 758 ? -31.473 -18.589 25.559 1.00 96.38 758 LEU A CA 1
ATOM 6090 C C . LEU A 1 758 ? -31.986 -19.242 24.266 1.00 96.38 758 LEU A C 1
ATOM 6092 O O . LEU A 1 758 ? -33.179 -19.226 23.976 1.00 96.38 758 LEU A O 1
ATOM 6096 N N . THR A 1 759 ? -31.090 -19.866 23.508 1.00 96.12 759 THR A N 1
ATOM 6097 C CA . THR A 1 759 ? -31.404 -20.540 22.243 1.00 96.12 759 THR A CA 1
ATOM 6098 C C . THR A 1 759 ? -32.358 -21.710 22.455 1.00 96.12 759 THR A C 1
ATOM 6100 O O . THR A 1 759 ? -33.368 -21.818 21.762 1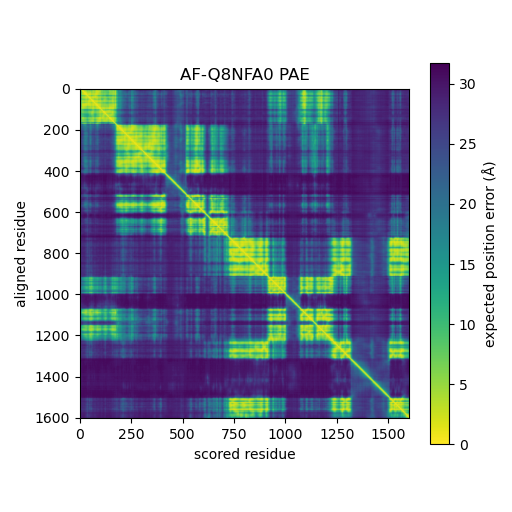.00 96.12 759 THR A O 1
ATOM 6103 N N . GLN A 1 760 ? -32.116 -22.542 23.472 1.00 94.62 760 GLN A N 1
ATOM 6104 C CA . GLN A 1 760 ? -33.010 -23.640 23.848 1.00 94.62 760 GLN A CA 1
ATOM 6105 C C . GLN A 1 760 ? -34.394 -23.137 24.282 1.00 94.62 760 GLN A C 1
ATOM 6107 O O . GLN A 1 760 ? -35.413 -23.733 23.921 1.00 94.62 760 GLN A O 1
ATOM 6112 N N . TYR A 1 761 ? -34.457 -22.016 25.005 1.00 96.19 761 TYR A N 1
ATOM 6113 C CA . TYR A 1 761 ? -35.713 -21.365 25.384 1.00 96.19 761 TYR A CA 1
ATOM 6114 C C . TYR A 1 761 ? -36.539 -20.910 24.163 1.00 96.19 761 TYR A C 1
ATOM 6116 O O . TYR A 1 761 ? -37.759 -21.109 24.131 1.00 96.19 761 TYR A O 1
ATOM 6124 N N . PHE A 1 762 ? -35.894 -20.372 23.123 1.00 96.69 762 PHE A N 1
ATOM 6125 C CA . PHE A 1 762 ? -36.579 -19.990 21.885 1.00 96.69 762 PHE A CA 1
ATOM 6126 C C . PHE A 1 762 ? -36.966 -21.193 21.016 1.00 96.69 762 PHE A C 1
ATOM 6128 O O . PHE A 1 762 ? -38.133 -21.293 20.636 1.00 96.69 762 PHE A O 1
ATOM 6135 N N . ILE A 1 763 ? -36.047 -22.136 20.769 1.00 94.62 763 ILE A N 1
ATOM 6136 C CA . ILE A 1 763 ? -36.289 -23.332 19.936 1.00 94.62 763 ILE A CA 1
ATOM 6137 C C . ILE A 1 763 ? -37.409 -24.208 20.512 1.00 94.62 763 ILE A C 1
ATOM 6139 O O . ILE A 1 763 ? -38.224 -24.737 19.761 1.00 94.62 763 ILE A O 1
ATOM 6143 N N . SER A 1 764 ? -37.490 -24.338 21.840 1.00 92.81 764 SER A N 1
ATOM 6144 C CA . SER A 1 764 ? -38.567 -25.090 22.503 1.00 92.81 764 SER A CA 1
ATOM 6145 C C . SER A 1 764 ? -39.921 -24.365 22.515 1.00 92.81 764 SER A C 1
ATOM 6147 O O . SER A 1 764 ? -40.885 -24.877 23.082 1.00 92.81 764 SER A O 1
ATOM 6149 N N . GLY A 1 765 ? -40.016 -23.162 21.934 1.00 93.06 765 GLY A N 1
ATOM 6150 C CA . GLY A 1 765 ? -41.247 -22.370 21.894 1.00 93.06 765 GLY A CA 1
ATOM 6151 C C . GLY A 1 765 ? -41.673 -21.793 23.250 1.00 93.06 765 GLY A C 1
ATOM 6152 O O . GLY A 1 765 ? -42.753 -21.213 23.346 1.00 93.06 765 GLY A O 1
ATOM 6153 N N . ARG A 1 766 ? -40.845 -21.911 24.302 1.00 93.31 766 ARG A N 1
ATOM 6154 C CA . ARG A 1 766 ? -41.185 -21.473 25.671 1.00 93.31 766 ARG A CA 1
ATOM 6155 C C . ARG A 1 766 ? -41.428 -19.966 25.778 1.00 93.31 766 ARG A C 1
ATOM 6157 O O . ARG A 1 766 ? -42.288 -19.549 26.548 1.00 93.31 766 ARG A O 1
ATOM 6164 N N . HIS A 1 767 ? -40.759 -19.170 24.947 1.00 94.50 767 HIS A N 1
ATOM 6165 C CA . HIS A 1 767 ? -40.975 -17.723 24.828 1.00 94.50 767 HIS A CA 1
ATOM 6166 C C . HIS A 1 767 ? -42.428 -17.324 24.527 1.00 94.50 767 HIS A C 1
ATOM 6168 O O . HIS A 1 767 ? -42.895 -16.283 24.984 1.00 94.50 767 HIS A O 1
ATOM 6174 N N . LEU A 1 768 ? -43.181 -18.172 23.820 1.00 93.44 768 LEU A N 1
ATOM 6175 C CA . LEU A 1 768 ? -44.582 -17.911 23.479 1.00 93.44 768 LEU A CA 1
ATOM 6176 C C . LEU A 1 768 ? -45.531 -18.059 24.678 1.00 93.44 768 LEU A C 1
ATOM 6178 O O . LEU A 1 768 ? -46.670 -17.606 24.601 1.00 93.44 768 LEU A O 1
ATOM 6182 N N . TYR A 1 769 ? -45.080 -18.658 25.784 1.00 91.50 769 TYR A N 1
ATOM 6183 C CA . TYR A 1 769 ? -45.843 -18.756 27.033 1.00 91.50 769 TYR A CA 1
ATOM 6184 C C . TYR A 1 769 ? -45.606 -17.570 27.980 1.00 91.50 769 TYR A C 1
ATOM 6186 O O . TYR A 1 769 ? -46.359 -17.402 28.936 1.00 91.50 769 TYR A O 1
ATOM 6194 N N . GLU A 1 770 ? -44.571 -16.760 27.739 1.00 92.19 770 GLU A N 1
ATOM 6195 C CA . GLU A 1 770 ? -44.188 -15.612 28.583 1.00 92.19 770 GLU A CA 1
ATOM 6196 C C . GLU A 1 770 ? -44.359 -14.263 27.865 1.00 92.19 770 GLU A C 1
ATOM 6198 O O . GLU A 1 770 ? -43.919 -13.228 28.358 1.00 92.19 770 GLU A O 1
ATOM 6203 N N . LEU A 1 771 ? -45.002 -14.266 26.695 1.00 92.12 771 LEU A N 1
ATOM 6204 C CA . LEU A 1 771 ? -45.153 -13.091 25.846 1.00 92.12 771 LEU A CA 1
ATOM 6205 C C . LEU A 1 771 ? -46.060 -12.030 26.497 1.00 92.12 771 LEU A C 1
ATOM 6207 O O . LEU A 1 771 ? -47.281 -12.190 26.569 1.00 92.12 771 LEU A O 1
ATOM 6211 N N . ASN A 1 772 ? -45.484 -10.901 26.905 1.00 91.06 772 ASN A N 1
ATOM 6212 C CA . ASN A 1 772 ? -46.193 -9.797 27.544 1.00 91.06 772 ASN A CA 1
ATOM 6213 C C . ASN A 1 772 ? -46.586 -8.712 26.527 1.00 91.06 772 ASN A C 1
ATOM 6215 O O . ASN A 1 772 ? -45.925 -7.687 26.364 1.00 91.06 772 ASN A O 1
ATOM 6219 N N . ARG A 1 773 ? -47.725 -8.913 25.854 1.00 88.81 773 ARG A N 1
ATOM 6220 C CA . ARG A 1 773 ? -48.261 -7.956 24.861 1.00 88.81 773 ARG A CA 1
ATOM 6221 C C . ARG A 1 773 ? -48.862 -6.689 25.467 1.00 88.81 773 ARG A C 1
ATOM 6223 O O . ARG A 1 773 ? -49.105 -5.723 24.749 1.00 88.81 773 ARG A O 1
ATOM 6230 N N . THR A 1 774 ? -49.143 -6.713 26.766 1.00 85.81 774 THR A N 1
ATOM 6231 C CA . THR A 1 774 ? -49.787 -5.617 27.502 1.00 85.81 774 THR A CA 1
ATOM 6232 C C . THR A 1 774 ? -48.798 -4.581 28.023 1.00 85.81 774 THR A C 1
ATOM 6234 O O . THR A 1 774 ? -49.222 -3.510 28.446 1.00 85.81 774 THR A O 1
ATOM 6237 N N . ASN A 1 775 ? -47.497 -4.882 28.001 1.00 87.88 775 ASN A N 1
ATOM 6238 C CA . ASN A 1 775 ? -46.471 -3.991 28.518 1.00 87.88 775 ASN A CA 1
ATOM 6239 C C . ASN A 1 775 ? -46.367 -2.713 27.658 1.00 87.88 775 ASN A C 1
ATOM 6241 O O . ASN A 1 775 ? -45.949 -2.798 26.501 1.00 87.88 775 ASN A O 1
ATOM 6245 N N . PRO A 1 776 ? -46.704 -1.523 28.194 1.00 84.31 776 PRO A N 1
ATOM 6246 C CA . PRO A 1 776 ? -46.739 -0.286 27.413 1.00 84.31 776 PRO A CA 1
ATOM 6247 C C . PRO A 1 776 ? -45.359 0.181 26.937 1.00 84.31 776 PRO A C 1
ATOM 6249 O O . PRO A 1 776 ? -45.284 0.950 25.981 1.00 84.31 776 PRO A O 1
ATOM 6252 N N . ILE A 1 777 ? -44.282 -0.265 27.594 1.00 85.50 777 ILE A N 1
ATOM 6253 C CA . ILE A 1 777 ? -42.896 0.012 27.183 1.00 85.50 777 ILE A CA 1
ATOM 6254 C C . ILE A 1 777 ? -42.265 -1.142 26.392 1.00 85.50 777 ILE A C 1
ATOM 6256 O O . ILE A 1 777 ? -41.149 -1.000 25.905 1.00 85.50 777 ILE A O 1
ATOM 6260 N N . GLY A 1 778 ? -42.985 -2.256 26.229 1.00 87.38 778 GLY A N 1
ATOM 6261 C CA . GLY A 1 778 ? -42.594 -3.347 25.342 1.00 87.38 778 GLY A CA 1
ATOM 6262 C C . GLY A 1 778 ? -42.929 -3.072 23.876 1.00 87.38 778 GLY A C 1
ATOM 6263 O O . GLY A 1 778 ? -43.533 -2.064 23.507 1.00 87.38 778 GLY A O 1
ATOM 6264 N N . MET A 1 779 ? -42.569 -4.019 23.016 1.00 93.25 779 MET A N 1
ATOM 6265 C CA . MET A 1 779 ? -42.756 -3.970 21.563 1.00 93.25 779 MET A CA 1
ATOM 6266 C C . MET A 1 779 ? -43.918 -4.873 21.122 1.00 93.25 779 MET A C 1
ATOM 6268 O O . MET A 1 779 ? -43.930 -5.411 20.011 1.00 93.25 779 MET A O 1
ATOM 6272 N N . LYS A 1 780 ? -44.915 -5.037 22.004 1.00 90.44 780 LYS A N 1
ATOM 6273 C CA . LYS A 1 780 ? -46.115 -5.872 21.816 1.00 90.44 780 LYS A CA 1
ATOM 6274 C C . LYS A 1 780 ? -45.807 -7.351 21.533 1.00 90.44 780 LYS A C 1
ATOM 6276 O O . LYS A 1 780 ? -46.633 -8.048 20.947 1.00 90.44 780 LYS A O 1
ATOM 6281 N N . GLY A 1 781 ? -44.628 -7.838 21.914 1.00 91.81 781 GLY A N 1
ATOM 6282 C CA . GLY A 1 781 ? -44.170 -9.196 21.619 1.00 91.81 781 GLY A CA 1
ATOM 6283 C C . GLY A 1 781 ? -43.485 -9.366 20.258 1.00 91.81 781 GLY A C 1
ATOM 6284 O O . GLY A 1 781 ? -42.995 -10.456 19.958 1.00 91.81 781 GLY A O 1
ATOM 6285 N N . HIS A 1 782 ? -43.454 -8.328 19.412 1.00 92.38 782 HIS A N 1
ATOM 6286 C CA . HIS A 1 782 ? -42.952 -8.429 18.037 1.00 92.38 782 HIS A CA 1
ATOM 6287 C C . HIS A 1 782 ? -41.459 -8.760 17.997 1.00 92.38 782 HIS A C 1
ATOM 6289 O O . HIS A 1 782 ? -41.039 -9.536 17.137 1.00 92.38 782 HIS A O 1
ATOM 6295 N N . MET A 1 783 ? -40.666 -8.201 18.918 1.00 94.56 783 MET A N 1
ATOM 6296 C CA . MET A 1 783 ? -39.226 -8.445 18.970 1.00 94.56 783 MET A CA 1
ATOM 6297 C C . MET A 1 783 ? -38.951 -9.897 19.352 1.00 94.56 783 MET A C 1
ATOM 6299 O O . MET A 1 783 ? -38.218 -10.588 18.645 1.00 94.56 783 MET A O 1
ATOM 6303 N N . ALA A 1 784 ? -39.597 -10.381 20.418 1.00 96.00 784 ALA A N 1
ATOM 6304 C CA . ALA A 1 784 ? -39.437 -11.756 20.886 1.00 96.00 784 ALA A CA 1
ATOM 6305 C C . ALA A 1 784 ? -39.867 -12.788 19.833 1.00 96.00 784 ALA A C 1
ATOM 6307 O O . ALA A 1 784 ? -39.149 -13.759 19.601 1.00 96.00 784 ALA A O 1
ATOM 6308 N N . LYS A 1 785 ? -40.996 -12.561 19.151 1.00 94.31 785 LYS A N 1
ATOM 6309 C CA . LYS A 1 785 ? -41.475 -13.454 18.088 1.00 94.31 785 LYS A CA 1
ATOM 6310 C C . LYS A 1 785 ? -40.535 -13.473 16.880 1.00 94.31 785 LYS A C 1
ATOM 6312 O O . LYS A 1 785 ? -40.128 -14.546 16.452 1.00 94.31 785 LYS A O 1
ATOM 6317 N N . CYS A 1 786 ? -40.135 -12.309 16.361 1.00 94.31 786 CYS A N 1
ATOM 6318 C CA . CYS A 1 786 ? -39.254 -12.246 15.188 1.00 94.31 786 CYS A CA 1
ATOM 6319 C C . CYS A 1 786 ? -37.851 -12.798 15.468 1.00 94.31 786 CYS A C 1
ATOM 6321 O O . CYS A 1 786 ? -37.250 -13.416 14.590 1.00 94.31 786 CYS A O 1
ATOM 6323 N N . TYR A 1 787 ? -37.320 -12.573 16.673 1.00 97.56 787 TYR A N 1
ATOM 6324 C CA . TYR A 1 787 ? -36.061 -13.177 17.098 1.00 97.56 787 TYR A CA 1
ATOM 6325 C C . TYR A 1 787 ? -36.198 -14.700 17.244 1.00 97.56 787 TYR A C 1
ATOM 6327 O O . TYR A 1 787 ? -35.347 -15.429 16.743 1.00 97.56 787 TYR A O 1
ATOM 6335 N N . GLY A 1 788 ? -37.285 -15.183 17.856 1.00 96.38 788 GLY A N 1
ATOM 6336 C CA . GLY A 1 788 ? -37.567 -16.612 18.005 1.00 96.38 788 GLY A CA 1
ATOM 6337 C C . GLY A 1 788 ? -37.675 -17.355 16.673 1.00 96.38 788 GLY A C 1
ATOM 6338 O O . GLY A 1 788 ? -37.021 -18.384 16.505 1.00 96.38 788 GLY A O 1
ATOM 6339 N N . ASP A 1 789 ? -38.419 -16.799 15.712 1.00 95.06 789 ASP A N 1
ATOM 6340 C CA . ASP A 1 789 ? -38.519 -17.333 14.346 1.00 95.06 789 ASP A CA 1
ATOM 6341 C C . ASP A 1 789 ? -37.128 -17.429 13.689 1.00 95.06 789 ASP A C 1
ATOM 6343 O O . ASP A 1 789 ? -36.754 -18.471 13.151 1.00 95.06 789 ASP A O 1
ATOM 6347 N N . LEU A 1 790 ? -36.321 -16.364 13.786 1.00 96.00 790 LEU A N 1
ATOM 6348 C CA . LEU A 1 790 ? -34.972 -16.343 13.218 1.00 96.00 790 LEU A CA 1
ATOM 6349 C C . LEU A 1 790 ? -34.053 -17.386 13.869 1.00 96.00 790 LEU A C 1
ATOM 6351 O O . LEU A 1 790 ? -33.315 -18.074 13.168 1.00 96.00 790 LEU A O 1
ATOM 6355 N N . VAL A 1 791 ? -34.086 -17.519 15.198 1.00 97.00 791 VAL A N 1
ATOM 6356 C CA . VAL A 1 791 ? -33.290 -18.522 15.923 1.00 97.00 791 VAL A CA 1
ATOM 6357 C C . VAL A 1 791 ? -33.691 -19.938 15.508 1.00 97.00 791 VAL A C 1
ATOM 6359 O O . VAL A 1 791 ? -32.818 -20.782 15.310 1.00 97.00 791 VAL A O 1
ATOM 6362 N N . GLN A 1 792 ? -34.985 -20.198 15.311 1.00 95.50 792 GLN A N 1
ATOM 6363 C CA . GLN A 1 792 ? -35.463 -21.492 14.828 1.00 95.50 792 GLN A CA 1
ATOM 6364 C C . GLN A 1 792 ? -34.920 -21.816 13.426 1.00 95.50 792 GLN A C 1
ATOM 6366 O O . GLN A 1 792 ? -34.527 -22.955 13.172 1.00 95.50 792 GLN A O 1
ATOM 6371 N N . GLU A 1 793 ? -34.831 -20.823 12.536 1.00 93.94 793 GLU A N 1
ATOM 6372 C CA . GLU A 1 793 ? -34.228 -20.987 11.209 1.00 93.94 793 GLU A CA 1
ATOM 6373 C C . GLU A 1 793 ? -32.707 -21.198 11.269 1.00 93.94 793 GLU A C 1
ATOM 6375 O O . GLU A 1 793 ? -32.199 -22.133 10.639 1.00 93.94 793 GLU A O 1
ATOM 6380 N N . LEU A 1 794 ? -31.984 -20.379 12.044 1.00 95.19 794 LEU A N 1
ATOM 6381 C CA . LEU A 1 794 ? -30.523 -20.457 12.204 1.00 95.19 794 LEU A CA 1
ATOM 6382 C C . LEU A 1 794 ? -30.066 -21.820 12.740 1.00 95.19 794 LEU A C 1
ATOM 6384 O O . LEU A 1 794 ? -29.053 -22.364 12.294 1.00 95.19 794 LEU A O 1
ATOM 6388 N N . TRP A 1 795 ? -30.845 -22.397 13.656 1.00 95.56 795 TRP A N 1
ATOM 6389 C CA . TRP A 1 795 ? -30.561 -23.680 14.299 1.00 95.56 795 TRP A CA 1
ATOM 6390 C C . TRP A 1 795 ? -31.305 -24.870 13.677 1.00 95.56 795 TRP A C 1
ATOM 6392 O O . TRP A 1 795 ? -31.246 -25.982 14.205 1.00 95.56 795 TRP A O 1
ATOM 6402 N N . SER A 1 796 ? -31.964 -24.673 12.529 1.00 93.81 796 SER A N 1
ATOM 6403 C CA . SER A 1 796 ? -32.640 -25.754 11.799 1.00 93.81 796 SER A CA 1
ATOM 6404 C C . SER A 1 796 ? -31.668 -26.758 11.163 1.00 93.81 796 SER A C 1
ATOM 6406 O O . SER A 1 796 ? -32.025 -27.925 11.008 1.00 93.81 796 SER A O 1
ATOM 6408 N N . GLY A 1 797 ? -30.455 -26.318 10.793 1.00 90.62 797 GLY A N 1
ATOM 6409 C CA . GLY A 1 797 ? -29.461 -27.127 10.066 1.00 90.62 797 GLY A CA 1
ATOM 6410 C C . GLY A 1 797 ? -29.835 -27.415 8.605 1.00 90.62 797 GLY A C 1
ATOM 6411 O O . GLY A 1 797 ? -29.386 -28.400 8.024 1.00 90.62 797 GLY A O 1
ATOM 6412 N N . THR A 1 798 ? -30.719 -26.607 8.010 1.00 88.44 798 THR A N 1
ATOM 6413 C CA . THR A 1 798 ? -31.282 -26.876 6.671 1.00 88.44 798 THR A CA 1
ATOM 6414 C C . THR A 1 798 ? -30.717 -25.998 5.555 1.00 88.44 798 THR A C 1
ATOM 6416 O O . THR A 1 798 ? -31.043 -26.224 4.390 1.00 88.44 798 THR A O 1
ATOM 6419 N N . GLN A 1 799 ? -29.912 -24.983 5.877 1.00 86.56 799 GLN A N 1
ATOM 6420 C CA . GLN A 1 799 ? -29.439 -23.993 4.907 1.00 86.56 799 GLN A CA 1
ATOM 6421 C C . GLN A 1 799 ? -28.116 -23.346 5.333 1.00 86.56 799 GLN A C 1
ATOM 6423 O O . GLN A 1 799 ? -27.854 -23.176 6.520 1.00 86.56 799 GLN A O 1
ATOM 6428 N N . LYS A 1 800 ? -27.305 -22.923 4.350 1.00 87.62 800 LYS A N 1
ATOM 6429 C CA . LYS A 1 800 ? -26.014 -22.242 4.580 1.00 87.62 800 LYS A CA 1
ATOM 6430 C C . LYS A 1 800 ? -26.151 -20.815 5.128 1.00 87.62 800 LYS A C 1
ATOM 6432 O O . LYS A 1 800 ? -25.288 -20.375 5.881 1.00 87.62 800 LYS A O 1
ATOM 6437 N N . ASN A 1 801 ? -27.195 -20.072 4.747 1.00 89.94 801 ASN A N 1
ATOM 6438 C CA . ASN A 1 801 ? -27.422 -18.702 5.221 1.00 89.94 801 ASN A CA 1
ATOM 6439 C C . ASN A 1 801 ? -28.904 -18.291 5.236 1.00 89.94 801 ASN A C 1
ATOM 6441 O O . ASN A 1 801 ? -29.725 -18.843 4.501 1.00 89.94 801 ASN A O 1
ATOM 6445 N N . VAL A 1 802 ? -29.230 -17.284 6.052 1.00 91.88 802 VAL A N 1
ATOM 6446 C CA . VAL A 1 802 ? -30.577 -16.715 6.239 1.00 91.88 802 VAL A CA 1
ATOM 6447 C C . VAL A 1 802 ? -30.533 -15.195 6.154 1.00 91.88 802 VAL A C 1
ATOM 6449 O O . VAL A 1 802 ? -29.620 -14.560 6.671 1.00 91.88 802 VAL A O 1
ATOM 6452 N N . ALA A 1 803 ? -31.543 -14.585 5.537 1.00 90.94 803 ALA A N 1
ATOM 6453 C CA . ALA A 1 803 ? -31.709 -13.137 5.559 1.00 90.94 803 ALA A CA 1
ATOM 6454 C C . ALA A 1 803 ? -32.609 -12.740 6.748 1.00 90.94 803 ALA A C 1
ATOM 6456 O O . ALA A 1 803 ? -33.788 -13.098 6.743 1.00 90.94 803 ALA A O 1
ATOM 6457 N N . PRO A 1 804 ? -32.122 -11.978 7.750 1.00 92.12 804 PRO A N 1
ATOM 6458 C CA . PRO A 1 804 ? -32.883 -11.654 8.965 1.00 92.12 804 PRO A CA 1
ATOM 6459 C C . PRO A 1 804 ? -33.915 -10.530 8.736 1.00 92.12 804 PRO A C 1
ATOM 6461 O O . PRO A 1 804 ? -33.941 -9.524 9.445 1.00 92.12 804 PRO A O 1
ATOM 6464 N N . LEU A 1 805 ? -34.769 -10.674 7.718 1.00 88.75 805 LEU A N 1
ATOM 6465 C CA . LEU A 1 805 ? -35.668 -9.626 7.218 1.00 88.75 805 LEU A CA 1
ATOM 6466 C C . LEU A 1 805 ? -36.744 -9.236 8.242 1.00 88.75 805 LEU A C 1
ATOM 6468 O O . LEU A 1 805 ? -36.919 -8.047 8.516 1.00 88.75 805 LEU A O 1
ATOM 6472 N N . LYS A 1 806 ? -37.406 -10.230 8.856 1.00 89.50 806 LYS A N 1
ATOM 6473 C CA . LYS A 1 806 ? -38.413 -10.041 9.920 1.00 89.50 806 LYS A CA 1
ATOM 6474 C C . LYS A 1 806 ? -37.858 -9.253 11.106 1.00 89.50 806 LYS A C 1
ATOM 6476 O O . LYS A 1 806 ? -38.442 -8.260 11.549 1.00 89.50 806 LYS A O 1
ATOM 6481 N N . LEU A 1 807 ? -36.692 -9.673 11.593 1.00 92.75 807 LEU A N 1
ATOM 6482 C CA . LEU A 1 807 ? -36.044 -9.050 12.741 1.00 92.75 807 LEU A CA 1
ATOM 6483 C C . LEU A 1 807 ? -35.530 -7.644 12.405 1.00 92.75 807 LEU A C 1
ATOM 6485 O O . LEU A 1 807 ? -35.795 -6.708 13.157 1.00 92.75 807 LEU A O 1
ATOM 6489 N N . ARG A 1 808 ? -34.877 -7.461 11.248 1.00 90.31 808 ARG A N 1
ATOM 6490 C CA . ARG A 1 808 ? -34.418 -6.142 10.779 1.00 90.31 808 ARG A CA 1
ATOM 6491 C C . ARG A 1 808 ? -35.569 -5.143 10.695 1.00 90.31 808 ARG A C 1
ATOM 6493 O O . ARG A 1 808 ? -35.432 -4.014 11.160 1.00 90.31 808 ARG A O 1
ATOM 6500 N N . TRP A 1 809 ? -36.692 -5.548 10.104 1.00 87.56 809 TRP A N 1
ATOM 6501 C CA . TRP A 1 809 ? -37.871 -4.692 9.987 1.00 87.56 809 TRP A CA 1
ATOM 6502 C C . TRP A 1 809 ? -38.412 -4.294 11.362 1.00 87.56 809 TRP A C 1
ATOM 6504 O O . TRP A 1 809 ? -38.680 -3.118 11.605 1.00 87.56 809 TRP A O 1
ATOM 6514 N N . THR A 1 810 ? -38.496 -5.253 12.284 1.00 90.88 810 THR A N 1
ATOM 6515 C CA . THR A 1 810 ? -38.961 -5.011 13.656 1.00 90.88 810 THR A CA 1
ATOM 6516 C C . THR A 1 810 ? -38.051 -4.028 14.393 1.00 90.88 810 THR A C 1
ATOM 6518 O O . THR A 1 810 ? -38.541 -3.068 14.990 1.00 90.88 810 THR A O 1
ATOM 6521 N N . ILE A 1 811 ? -36.729 -4.185 14.277 1.00 92.06 811 ILE A N 1
ATOM 6522 C CA . ILE A 1 811 ? -35.751 -3.234 14.826 1.00 92.06 811 ILE A CA 1
ATOM 6523 C C . ILE A 1 811 ? -35.955 -1.839 14.222 1.00 92.06 811 ILE A C 1
ATOM 6525 O O . ILE A 1 811 ? -36.034 -0.861 14.961 1.00 92.06 811 ILE A O 1
ATOM 6529 N N . ALA A 1 812 ? -36.093 -1.727 12.899 1.00 87.88 812 ALA A N 1
ATOM 6530 C CA . ALA A 1 812 ? -36.281 -0.440 12.230 1.00 87.88 812 ALA A CA 1
ATOM 6531 C C . ALA A 1 812 ? -37.613 0.245 12.598 1.00 87.88 812 ALA A C 1
ATOM 6533 O O . ALA A 1 812 ? -37.664 1.474 12.679 1.00 87.88 812 ALA A O 1
ATOM 6534 N N . LYS A 1 813 ? -38.676 -0.536 12.844 1.00 88.00 813 LYS A N 1
ATOM 6535 C CA . LYS A 1 813 ? -39.996 -0.050 13.276 1.00 88.00 813 LYS A CA 1
ATOM 6536 C C . LYS A 1 813 ? -39.942 0.585 14.665 1.00 88.00 813 LYS A C 1
ATOM 6538 O O . LYS A 1 813 ? -40.474 1.678 14.846 1.00 88.00 813 LYS A O 1
ATOM 6543 N N . TYR A 1 814 ? -39.312 -0.087 15.630 1.00 91.25 814 TYR A N 1
ATOM 6544 C CA . TYR A 1 814 ? -39.288 0.358 17.029 1.00 91.25 814 TYR A CA 1
ATOM 6545 C C . TYR A 1 814 ? -38.099 1.269 17.368 1.00 91.25 814 TYR A C 1
ATOM 6547 O O . TYR A 1 814 ? -38.208 2.108 18.259 1.00 91.25 814 TYR A O 1
ATOM 6555 N N . ALA A 1 815 ? -36.995 1.184 16.622 1.00 91.06 815 ALA A N 1
ATOM 6556 C CA . ALA A 1 815 ? -35.842 2.073 16.742 1.00 91.06 815 ALA A CA 1
ATOM 6557 C C . ALA A 1 815 ? -35.446 2.671 15.377 1.00 91.06 815 ALA A C 1
ATOM 6559 O O . ALA A 1 815 ? -34.467 2.238 14.761 1.00 91.06 815 ALA A O 1
ATOM 6560 N N . PRO A 1 816 ? -36.126 3.750 14.932 1.00 87.00 816 PRO A N 1
ATOM 6561 C CA . PRO A 1 816 ? -35.872 4.399 13.639 1.00 87.00 816 PRO A CA 1
ATOM 6562 C C . PRO A 1 816 ? -34.432 4.888 13.421 1.00 87.00 816 PRO A C 1
ATOM 6564 O O . PRO A 1 816 ? -34.025 5.130 12.292 1.00 87.00 816 PRO A O 1
ATOM 6567 N N . ARG A 1 817 ? -33.640 5.030 14.486 1.00 87.25 817 ARG A N 1
ATOM 6568 C CA . ARG A 1 817 ? -32.197 5.327 14.436 1.00 87.25 817 ARG A CA 1
ATOM 6569 C C . ARG A 1 817 ? -31.356 4.243 13.756 1.00 87.25 817 ARG A C 1
ATOM 6571 O O . ARG A 1 817 ? -30.340 4.581 13.164 1.00 87.25 817 ARG A O 1
ATOM 6578 N N . PHE A 1 818 ? -31.792 2.982 13.801 1.00 87.00 818 PHE A N 1
ATOM 6579 C CA . PHE A 1 818 ? -31.186 1.875 13.053 1.00 87.00 818 PHE A CA 1
ATOM 6580 C C . PHE A 1 818 ? -31.779 1.732 11.642 1.00 87.00 818 PHE A C 1
ATOM 6582 O O . PHE A 1 818 ? -31.435 0.801 10.917 1.00 87.00 818 PHE A O 1
ATOM 6589 N N . ASN A 1 819 ? -32.678 2.636 11.237 1.00 80.12 819 ASN A N 1
ATOM 6590 C CA . ASN A 1 819 ? -33.222 2.654 9.887 1.00 80.12 819 ASN A CA 1
ATOM 6591 C C . ASN A 1 819 ? -32.200 3.235 8.890 1.00 80.12 819 ASN A C 1
ATOM 6593 O O . ASN A 1 819 ? -31.386 4.098 9.222 1.00 80.12 819 ASN A O 1
ATOM 6597 N N . GLY A 1 820 ? -32.285 2.800 7.634 1.00 73.62 820 GLY A N 1
ATOM 6598 C CA . GLY A 1 820 ? -31.375 3.206 6.561 1.00 73.62 820 GLY A CA 1
ATOM 6599 C C . GLY A 1 820 ? -30.119 2.335 6.441 1.00 73.62 820 GLY A C 1
ATOM 6600 O O . GLY A 1 820 ? -30.079 1.202 6.910 1.00 73.62 820 GLY A O 1
ATOM 6601 N N . PHE A 1 821 ? -29.107 2.878 5.758 1.00 73.25 821 PHE A N 1
ATOM 6602 C CA . PHE A 1 821 ? -27.851 2.194 5.406 1.00 73.25 821 PHE A CA 1
ATOM 6603 C C . PHE A 1 821 ? -26.631 2.872 6.043 1.00 73.25 821 PHE A C 1
ATOM 6605 O O . PHE A 1 821 ? -25.539 2.848 5.481 1.00 73.25 821 PHE A O 1
ATOM 6612 N N . GLN A 1 822 ? -26.814 3.575 7.161 1.00 78.62 822 GLN A N 1
ATOM 6613 C CA . GLN A 1 822 ? -25.688 4.148 7.901 1.00 78.62 822 GLN A CA 1
ATOM 6614 C C . GLN A 1 822 ? -25.013 3.055 8.729 1.00 78.62 822 GLN A C 1
ATOM 6616 O O . GLN A 1 822 ? -25.660 2.094 9.135 1.00 78.62 822 GLN A O 1
ATOM 6621 N N . GLN A 1 823 ? -23.715 3.205 8.970 1.00 82.06 823 GLN A N 1
ATOM 6622 C CA . GLN A 1 823 ? -22.993 2.335 9.894 1.00 82.06 823 GLN A CA 1
ATOM 6623 C C . GLN A 1 823 ? -23.431 2.627 11.329 1.00 82.06 823 GLN A C 1
ATOM 6625 O O . GLN A 1 823 ? -23.722 3.774 11.668 1.00 82.06 823 GLN A O 1
ATOM 6630 N N . GLN A 1 824 ? -23.486 1.581 12.146 1.00 88.19 824 GLN A N 1
ATOM 6631 C CA . GLN A 1 824 ? -23.999 1.616 13.512 1.00 88.19 824 GLN A CA 1
ATOM 6632 C C . GLN A 1 824 ? -23.084 0.806 14.432 1.00 88.19 824 GLN A C 1
ATOM 6634 O O . GLN A 1 824 ? -22.345 -0.066 13.971 1.00 88.19 824 GLN A O 1
ATOM 6639 N N . ASP A 1 825 ? -23.160 1.083 15.730 1.00 90.44 825 ASP A N 1
ATOM 6640 C CA . ASP A 1 825 ? -22.407 0.368 16.758 1.00 90.44 825 ASP A CA 1
ATOM 6641 C C . ASP A 1 825 ? -23.132 -0.938 17.149 1.00 90.44 825 ASP A C 1
ATOM 6643 O O . ASP A 1 825 ? -24.319 -0.942 17.495 1.00 90.44 825 ASP A O 1
ATOM 6647 N N . SER A 1 826 ? -22.420 -2.069 17.088 1.00 92.81 826 SER A N 1
ATOM 6648 C CA . SER A 1 826 ? -22.972 -3.388 17.423 1.00 92.81 826 SER A CA 1
ATOM 6649 C C . SER A 1 826 ? -23.375 -3.509 18.897 1.00 92.81 826 SER A C 1
ATOM 6651 O O . SER A 1 826 ? -24.360 -4.188 19.196 1.00 92.81 826 SER A O 1
ATOM 6653 N N . GLN A 1 827 ? -22.665 -2.842 19.817 1.00 93.62 827 GLN A N 1
ATOM 6654 C CA . GLN A 1 827 ? -22.998 -2.825 21.245 1.00 93.62 827 GLN A CA 1
ATOM 6655 C C . GLN A 1 827 ? -24.287 -2.043 21.483 1.00 93.62 827 GLN A C 1
ATOM 6657 O O . GLN A 1 827 ? -25.134 -2.457 22.275 1.00 93.62 827 GLN A O 1
ATOM 6662 N N . GLU A 1 828 ? -24.453 -0.934 20.770 1.00 93.81 828 GLU A N 1
ATOM 6663 C CA . GLU A 1 828 ? -25.644 -0.103 20.861 1.00 93.81 828 GLU A CA 1
ATOM 6664 C C . GLU A 1 828 ? -26.895 -0.854 20.375 1.00 93.81 828 GLU A C 1
ATOM 6666 O O . GLU A 1 828 ? -27.946 -0.799 21.019 1.00 93.81 828 GLU A O 1
ATOM 6671 N N . LEU A 1 829 ? -26.780 -1.607 19.276 1.00 94.94 829 LEU A N 1
ATOM 6672 C CA . LEU A 1 829 ? -27.853 -2.494 18.833 1.00 94.94 829 LEU A CA 1
ATOM 6673 C C . LEU A 1 829 ? -28.098 -3.635 19.825 1.00 94.94 829 LEU A C 1
ATOM 6675 O O . LEU A 1 829 ? -29.251 -3.940 20.117 1.00 94.94 829 LEU A O 1
ATOM 6679 N N . LEU A 1 830 ? -27.040 -4.274 20.327 1.00 95.88 830 LEU A N 1
ATOM 6680 C CA . LEU A 1 830 ? -27.154 -5.383 21.274 1.00 95.88 830 LEU A CA 1
ATOM 6681 C C . LEU A 1 830 ? -27.931 -4.966 22.529 1.00 95.88 830 LEU A C 1
ATOM 6683 O O . LEU A 1 830 ? -28.813 -5.698 22.972 1.00 95.88 830 LEU A O 1
ATOM 6687 N N . ALA A 1 831 ? -27.649 -3.773 23.060 1.00 94.75 831 ALA A N 1
ATOM 6688 C CA . ALA A 1 831 ? -28.379 -3.209 24.190 1.00 94.75 831 ALA A CA 1
ATOM 6689 C C . ALA A 1 831 ? -29.877 -3.056 23.880 1.00 94.75 831 ALA A C 1
ATOM 6691 O O . ALA A 1 831 ? -30.708 -3.484 24.674 1.00 94.75 831 ALA A O 1
ATOM 6692 N N . PHE A 1 832 ? -30.217 -2.507 22.709 1.00 95.56 832 PHE A N 1
ATOM 6693 C CA . PHE A 1 832 ? -31.605 -2.362 22.265 1.00 95.56 832 PHE A CA 1
ATOM 6694 C C . PHE A 1 832 ? -32.306 -3.711 22.048 1.00 95.56 832 PHE A C 1
ATOM 6696 O O . PHE A 1 832 ? -33.467 -3.865 22.416 1.00 95.56 832 PHE A O 1
ATOM 6703 N N . LEU A 1 833 ? -31.613 -4.695 21.465 1.00 96.50 833 LEU A N 1
ATOM 6704 C CA . LEU A 1 833 ? -32.159 -6.032 21.236 1.00 96.50 833 LEU A CA 1
ATOM 6705 C C . LEU A 1 833 ? -32.483 -6.723 22.565 1.00 96.50 833 LEU A C 1
ATOM 6707 O O . LEU A 1 833 ? -33.591 -7.224 22.728 1.00 96.50 833 LEU A O 1
ATOM 6711 N N . LEU A 1 834 ? -31.546 -6.726 23.518 1.00 96.69 834 LEU A N 1
ATOM 6712 C CA . LEU A 1 834 ? -31.765 -7.347 24.827 1.00 96.69 834 LEU A CA 1
ATOM 6713 C C . LEU A 1 834 ? -32.858 -6.632 25.626 1.00 96.69 834 LEU A C 1
ATOM 6715 O O . LEU A 1 834 ? -33.650 -7.305 26.276 1.00 96.69 834 LEU A O 1
ATOM 6719 N N . ASP A 1 835 ? -32.942 -5.304 25.545 1.00 95.69 835 ASP A N 1
ATOM 6720 C CA . ASP A 1 835 ? -34.016 -4.519 26.165 1.00 95.69 835 ASP A CA 1
ATOM 6721 C C . ASP A 1 835 ? -35.388 -4.835 25.540 1.00 95.69 835 ASP A C 1
ATOM 6723 O O . ASP A 1 835 ? -36.352 -5.115 26.247 1.00 95.69 835 ASP A O 1
ATOM 6727 N N . GLY A 1 836 ? -35.466 -4.925 24.207 1.00 95.19 836 GLY A N 1
ATOM 6728 C CA . GLY A 1 836 ? -36.687 -5.327 23.506 1.00 95.19 836 GLY A CA 1
ATOM 6729 C C . GLY A 1 836 ? -37.140 -6.748 23.853 1.00 95.19 836 GLY A C 1
ATOM 6730 O O . GLY A 1 836 ? -38.324 -6.972 24.099 1.00 95.19 836 GLY A O 1
ATOM 6731 N N . LEU A 1 837 ? -36.205 -7.704 23.929 1.00 97.00 837 LEU A N 1
ATOM 6732 C CA . LEU A 1 837 ? -36.488 -9.067 24.391 1.00 97.00 837 LEU A CA 1
ATOM 6733 C C . LEU A 1 837 ? -36.901 -9.094 25.867 1.00 97.00 837 LEU A C 1
ATOM 6735 O O . LEU A 1 837 ? -37.807 -9.841 26.230 1.00 97.00 837 LEU A O 1
ATOM 6739 N N . HIS A 1 838 ? -36.261 -8.281 26.711 1.00 96.44 838 HIS A N 1
ATOM 6740 C CA . HIS A 1 838 ? -36.596 -8.158 28.123 1.00 96.44 838 HIS A CA 1
ATOM 6741 C C . HIS A 1 838 ? -38.036 -7.679 28.307 1.00 96.44 838 HIS A C 1
ATOM 6743 O O . HIS A 1 838 ? -38.793 -8.316 29.037 1.00 96.44 838 HIS A O 1
ATOM 6749 N N . GLU A 1 839 ? -38.418 -6.585 27.651 1.00 95.81 839 GLU A N 1
ATOM 6750 C CA . GLU A 1 839 ? -39.727 -5.964 27.835 1.00 95.81 839 GLU A CA 1
ATOM 6751 C C . GLU A 1 839 ? -40.867 -6.788 27.214 1.00 95.81 839 GLU A C 1
ATOM 6753 O O . GLU A 1 839 ? -41.948 -6.865 27.804 1.00 95.81 839 GLU A O 1
ATOM 6758 N N . ASP A 1 840 ? -40.625 -7.464 26.085 1.00 96.25 840 ASP A N 1
ATOM 6759 C CA . ASP A 1 840 ? -41.590 -8.386 25.464 1.00 96.25 840 ASP A CA 1
ATOM 6760 C C . ASP A 1 840 ? -41.785 -9.689 26.261 1.00 96.25 840 ASP A C 1
ATOM 6762 O O . ASP A 1 840 ? -42.841 -10.313 26.154 1.00 96.25 840 ASP A O 1
ATOM 6766 N N . LEU A 1 841 ? -40.789 -10.107 27.051 1.00 96.19 841 LEU A N 1
ATOM 6767 C CA . LEU A 1 841 ? -40.803 -11.334 27.866 1.00 96.19 841 LEU A CA 1
ATOM 6768 C C . LEU A 1 841 ? -40.817 -11.037 29.374 1.00 96.19 841 LEU A C 1
ATOM 6770 O O . LEU A 1 841 ? -40.430 -11.876 30.194 1.00 96.19 841 LEU A O 1
ATOM 6774 N N . ASN A 1 842 ? -41.216 -9.822 29.761 1.00 94.94 842 ASN A N 1
ATOM 6775 C CA . ASN A 1 842 ? -41.277 -9.431 31.160 1.00 94.94 842 ASN A CA 1
ATOM 6776 C C . ASN A 1 842 ? -42.487 -10.087 31.834 1.00 94.94 842 ASN A C 1
ATOM 6778 O O . ASN A 1 842 ? -43.632 -9.735 31.566 1.00 94.94 842 ASN A O 1
ATOM 6782 N N . ARG A 1 843 ? -42.222 -11.003 32.762 1.00 93.38 843 ARG A N 1
ATOM 6783 C CA . ARG A 1 843 ? -43.189 -11.704 33.615 1.00 93.38 843 ARG A CA 1
ATOM 6784 C C . ARG A 1 843 ? -43.931 -10.755 34.568 1.00 93.38 843 ARG A C 1
ATOM 6786 O O . ARG A 1 843 ? -44.941 -11.146 35.143 1.00 93.38 843 ARG A O 1
ATOM 6793 N N . VAL A 1 844 ? -43.440 -9.526 34.765 1.00 91.31 844 VAL A N 1
ATOM 6794 C CA . VAL A 1 844 ? -44.129 -8.476 35.533 1.00 91.31 844 VAL A CA 1
ATOM 6795 C C . VAL A 1 844 ? -45.006 -7.641 34.596 1.00 91.31 844 VAL A C 1
ATOM 6797 O O . VAL A 1 844 ? -44.497 -6.900 33.757 1.00 91.31 844 VAL A O 1
ATOM 6800 N N . HIS A 1 845 ? -46.327 -7.725 34.765 1.00 86.25 845 HIS A N 1
ATOM 6801 C CA . HIS A 1 845 ? -47.290 -6.964 33.958 1.00 86.25 845 HIS A CA 1
ATOM 6802 C C . HIS A 1 845 ? -47.537 -5.544 34.492 1.00 86.25 845 HIS A C 1
ATOM 6804 O O . HIS A 1 845 ? -47.611 -4.600 33.709 1.00 86.25 845 HIS A O 1
ATOM 6810 N N . GLU A 1 846 ? -47.616 -5.374 35.814 1.00 85.69 846 GLU A N 1
ATOM 6811 C CA . GLU A 1 846 ? -47.810 -4.074 36.465 1.00 85.69 846 GLU A CA 1
ATOM 6812 C C . GLU A 1 846 ? -46.513 -3.638 37.150 1.00 85.69 846 GLU A C 1
ATOM 6814 O O . GLU A 1 846 ? -46.083 -4.251 38.124 1.00 85.69 846 GLU A O 1
ATOM 6819 N N . LYS A 1 847 ? -45.863 -2.585 36.638 1.00 88.62 847 LYS A N 1
ATOM 6820 C CA . LYS A 1 847 ? -44.595 -2.082 37.189 1.00 88.62 847 LYS A CA 1
ATOM 6821 C C . LYS A 1 847 ? -44.867 -1.040 38.290 1.00 88.62 847 LYS A C 1
ATOM 6823 O O . LYS A 1 847 ? -45.206 0.095 37.947 1.00 88.62 847 LYS A O 1
ATOM 6828 N N . PRO A 1 848 ? -44.688 -1.352 39.588 1.00 86.12 848 PRO A N 1
ATOM 6829 C CA . PRO A 1 848 ? -44.920 -0.384 40.659 1.00 86.12 848 PRO A CA 1
ATOM 6830 C C . PRO A 1 848 ? -43.897 0.763 40.628 1.00 86.12 848 PRO A C 1
ATOM 6832 O O . PRO A 1 848 ? -42.729 0.566 40.273 1.00 86.12 848 PRO A O 1
ATOM 6835 N N . TYR A 1 849 ? -44.327 1.965 41.033 1.00 83.00 849 TYR A N 1
ATOM 6836 C CA . TYR A 1 849 ? -43.418 3.083 41.301 1.00 83.00 849 TYR A CA 1
ATOM 6837 C C . TYR A 1 849 ? -42.649 2.804 42.594 1.00 83.00 849 TYR A C 1
ATOM 6839 O O . TYR A 1 849 ? -43.248 2.586 43.646 1.00 83.00 849 TYR A O 1
ATOM 6847 N N . VAL A 1 850 ? -41.322 2.815 42.511 1.00 81.19 850 VAL A N 1
ATOM 6848 C CA . VAL A 1 850 ? -40.435 2.614 43.655 1.00 81.19 850 VAL A CA 1
ATOM 6849 C C . VAL A 1 850 ? -39.489 3.801 43.734 1.00 81.19 850 VAL A C 1
ATOM 6851 O O . VAL A 1 850 ? -38.729 4.061 42.803 1.00 81.19 850 VAL A O 1
ATOM 6854 N N . GLU A 1 851 ? -39.544 4.524 44.847 1.00 79.44 851 GLU A N 1
ATOM 6855 C CA . GLU A 1 851 ? -38.619 5.616 45.126 1.00 79.44 851 GLU A CA 1
ATOM 6856 C C . GLU A 1 851 ? -37.239 5.055 45.501 1.00 79.44 851 GLU A C 1
ATOM 6858 O O . GLU A 1 851 ? -37.122 4.191 46.374 1.00 79.44 851 GLU A O 1
ATOM 6863 N N . LEU A 1 852 ? -36.184 5.542 44.840 1.00 74.88 852 LEU A N 1
ATOM 6864 C CA . LEU A 1 852 ? -34.811 5.150 45.153 1.00 74.88 852 LEU A CA 1
ATOM 6865 C C . LEU A 1 852 ? -34.332 5.878 46.415 1.00 74.88 852 LEU A C 1
ATOM 6867 O O . LEU A 1 852 ? -34.044 7.075 46.375 1.00 74.88 852 LEU A O 1
ATOM 6871 N N . LYS A 1 853 ? -34.210 5.140 47.520 1.00 78.94 853 LYS A N 1
ATOM 6872 C CA . LYS A 1 853 ? -33.660 5.641 48.786 1.00 78.94 853 LYS A CA 1
ATOM 6873 C C . LYS A 1 853 ? -32.132 5.730 48.716 1.00 78.94 853 LYS A C 1
ATOM 6875 O O . LYS A 1 853 ? -31.491 4.885 48.093 1.00 78.94 853 LYS A O 1
ATOM 6880 N N . ASP A 1 854 ? -31.548 6.737 49.366 1.00 79.56 854 ASP A N 1
ATOM 6881 C CA . ASP A 1 854 ? -30.094 6.793 49.574 1.00 79.56 854 ASP A CA 1
ATOM 6882 C C . ASP A 1 854 ? -29.658 5.681 50.552 1.00 79.56 854 ASP A C 1
ATOM 6884 O O . ASP A 1 854 ? -30.485 5.092 51.263 1.00 79.56 854 ASP A O 1
ATOM 6888 N N . SER A 1 855 ? -28.362 5.360 50.590 1.00 82.69 855 SER A N 1
ATOM 6889 C CA . SER A 1 855 ? -27.862 4.351 51.530 1.00 82.69 855 SER A CA 1
ATOM 6890 C C . SER A 1 855 ? -27.978 4.823 52.978 1.00 82.69 855 SER A C 1
ATOM 6892 O O . SER A 1 855 ? -28.213 4.001 53.855 1.00 82.69 855 SER A O 1
ATOM 6894 N N . ASP A 1 856 ? -27.838 6.128 53.242 1.00 81.25 856 ASP A N 1
ATOM 6895 C CA . ASP A 1 856 ? -27.970 6.763 54.567 1.00 81.25 856 ASP A CA 1
ATOM 6896 C C . ASP A 1 856 ? -27.221 6.033 55.708 1.00 81.25 856 ASP A C 1
ATOM 6898 O O . ASP A 1 856 ? -27.600 6.092 56.876 1.00 81.25 856 ASP A O 1
ATOM 6902 N N . GLY A 1 857 ? -26.106 5.367 55.379 1.00 80.81 857 GLY A N 1
ATOM 6903 C CA . GLY A 1 857 ? -25.273 4.615 56.326 1.00 80.81 857 GLY A CA 1
ATOM 6904 C C . GLY A 1 857 ? -25.733 3.182 56.614 1.00 80.81 857 GLY A C 1
ATOM 6905 O O . GLY A 1 857 ? -25.095 2.501 57.416 1.00 80.81 857 GLY A O 1
ATOM 6906 N N . ARG A 1 858 ? -26.799 2.709 55.961 1.00 88.00 858 ARG A N 1
ATOM 6907 C CA . ARG A 1 858 ? -27.223 1.304 55.993 1.00 88.00 858 ARG A CA 1
ATOM 6908 C C . ARG A 1 858 ? -26.155 0.405 55.362 1.00 88.00 858 ARG A C 1
ATOM 6910 O O . ARG A 1 858 ? -25.429 0.860 54.473 1.00 88.00 858 ARG A O 1
ATOM 6917 N N . PRO A 1 859 ? -26.026 -0.851 55.817 1.00 89.25 859 PRO A N 1
ATOM 6918 C CA . PRO A 1 859 ? -25.000 -1.744 55.307 1.00 89.25 859 PRO A CA 1
ATOM 6919 C C . PRO A 1 859 ? -25.253 -2.097 53.836 1.00 89.25 859 PRO A C 1
ATOM 6921 O O . PRO A 1 859 ? -26.386 -2.339 53.423 1.00 89.25 859 PRO A O 1
ATOM 6924 N N . ASP A 1 860 ? -24.171 -2.177 53.059 1.00 90.62 860 ASP A N 1
ATOM 6925 C CA . ASP A 1 860 ? -24.207 -2.387 51.606 1.00 90.62 860 ASP A CA 1
ATOM 6926 C C . ASP A 1 860 ? -25.034 -3.618 51.191 1.00 90.62 860 ASP A C 1
ATOM 6928 O O . ASP A 1 860 ? -25.765 -3.548 50.208 1.00 90.62 860 ASP A O 1
ATOM 6932 N N . TRP A 1 861 ? -24.988 -4.717 51.954 1.00 91.25 861 TRP A N 1
ATOM 6933 C CA . TRP A 1 861 ? -25.754 -5.932 51.644 1.00 91.25 861 TRP A CA 1
ATOM 6934 C C . TRP A 1 861 ? -27.274 -5.739 51.733 1.00 91.25 861 TRP A C 1
ATOM 6936 O O . TRP A 1 861 ? -27.998 -6.319 50.928 1.00 91.25 861 TRP A O 1
ATOM 6946 N N . GLU A 1 862 ? -27.755 -4.906 52.661 1.00 91.50 862 GLU A N 1
ATOM 6947 C CA . GLU A 1 862 ? -29.182 -4.603 52.821 1.00 91.50 862 GLU A CA 1
ATOM 6948 C C . GLU A 1 862 ? -29.659 -3.694 51.684 1.00 91.50 862 GLU A C 1
ATOM 6950 O O . GLU A 1 862 ? -30.673 -3.966 51.045 1.00 91.50 862 GLU A O 1
ATOM 6955 N N . VAL A 1 863 ? -28.892 -2.639 51.386 1.00 91.81 863 VAL A N 1
ATOM 6956 C CA . VAL A 1 863 ? -29.215 -1.690 50.309 1.00 91.81 863 VAL A CA 1
ATOM 6957 C C . VAL A 1 863 ? -29.174 -2.386 48.947 1.00 91.81 863 VAL A C 1
ATOM 6959 O O . VAL A 1 863 ? -30.028 -2.131 48.098 1.00 91.81 863 VAL A O 1
ATOM 6962 N N . ALA A 1 864 ? -28.212 -3.287 48.735 1.00 92.06 864 ALA A N 1
ATOM 6963 C CA . ALA A 1 864 ? -28.100 -4.056 47.504 1.00 92.06 864 ALA A CA 1
ATOM 6964 C C . ALA A 1 864 ? -29.255 -5.044 47.321 1.00 92.06 864 ALA A C 1
ATOM 6966 O O . ALA A 1 864 ? -29.799 -5.124 46.217 1.00 92.06 864 ALA A O 1
ATOM 6967 N N . ALA A 1 865 ? -29.642 -5.760 48.385 1.00 92.62 865 ALA A N 1
ATOM 6968 C CA . ALA A 1 865 ? -30.795 -6.657 48.374 1.00 92.62 865 ALA A CA 1
ATOM 6969 C C . ALA A 1 865 ? -32.095 -5.882 48.110 1.00 92.62 865 ALA A C 1
ATOM 6971 O O . ALA A 1 865 ? -32.821 -6.228 47.185 1.00 92.62 865 ALA A O 1
ATOM 6972 N N . GLU A 1 866 ? -32.332 -4.762 48.810 1.00 92.69 866 GLU A N 1
ATOM 6973 C CA . GLU A 1 866 ? -33.485 -3.882 48.561 1.00 92.69 866 GLU A CA 1
ATOM 6974 C C . GLU A 1 866 ? -33.509 -3.390 47.104 1.00 92.69 866 GLU A C 1
ATOM 6976 O O . GLU A 1 866 ? -34.549 -3.432 46.446 1.00 92.69 866 GLU A O 1
ATOM 6981 N N . ALA A 1 867 ? -32.373 -2.931 46.574 1.00 92.69 867 ALA A N 1
ATOM 6982 C CA . ALA A 1 867 ? -32.272 -2.473 45.191 1.00 92.69 867 ALA A CA 1
ATOM 6983 C C . ALA A 1 867 ? -32.531 -3.603 44.181 1.00 92.69 867 ALA A C 1
ATOM 6985 O O . ALA A 1 867 ? -33.199 -3.379 43.169 1.00 92.69 867 ALA A O 1
ATOM 6986 N N . TRP A 1 868 ? -32.039 -4.814 44.456 1.00 94.50 868 TRP A N 1
ATOM 6987 C CA . TRP A 1 868 ? -32.246 -5.982 43.604 1.00 94.50 868 TRP A CA 1
ATOM 6988 C C . TRP A 1 868 ? -33.704 -6.451 43.625 1.00 94.50 868 TRP A C 1
ATOM 6990 O O . TRP A 1 868 ? -34.294 -6.662 42.567 1.00 94.50 868 TRP A O 1
ATOM 7000 N N . ASP A 1 869 ? -34.325 -6.520 44.800 1.00 94.31 869 ASP A N 1
ATOM 7001 C CA . ASP A 1 869 ? -35.743 -6.853 44.947 1.00 94.31 869 ASP A CA 1
ATOM 7002 C C . ASP A 1 869 ? -36.628 -5.818 44.256 1.00 94.31 869 ASP A C 1
ATOM 7004 O O . ASP A 1 869 ? -37.580 -6.166 43.558 1.00 94.31 869 ASP A O 1
ATOM 7008 N N . ASN A 1 870 ? -36.291 -4.533 44.377 1.00 93.06 870 ASN A N 1
ATOM 7009 C CA . ASN A 1 870 ? -36.985 -3.458 43.675 1.00 93.06 870 ASN A CA 1
ATOM 7010 C C . ASN A 1 870 ? -36.821 -3.548 42.151 1.00 93.06 870 ASN A C 1
ATOM 7012 O O . ASN A 1 870 ? -37.775 -3.275 41.418 1.00 93.06 870 ASN A O 1
ATOM 7016 N N . HIS A 1 871 ? -35.652 -3.972 41.663 1.00 94.06 871 HIS A N 1
ATOM 7017 C CA . HIS A 1 871 ? -35.447 -4.291 40.248 1.00 94.06 871 HIS A CA 1
ATOM 7018 C C . HIS A 1 871 ? -36.328 -5.474 39.822 1.00 94.06 871 HIS A C 1
ATOM 7020 O O . HIS A 1 871 ? -37.099 -5.347 38.869 1.00 94.06 871 HIS A O 1
ATOM 7026 N N . LEU A 1 872 ? -36.325 -6.576 40.579 1.00 94.25 872 LEU A N 1
ATOM 7027 C CA . LEU A 1 872 ? -37.146 -7.765 40.319 1.00 94.25 872 LEU A CA 1
ATOM 7028 C C . LEU A 1 872 ? -38.656 -7.540 40.500 1.00 94.25 872 LEU A C 1
ATOM 7030 O O . LEU A 1 872 ? -39.447 -8.320 39.981 1.00 94.25 872 LEU A O 1
ATOM 7034 N N . ARG A 1 873 ? -39.097 -6.500 41.212 1.00 92.06 873 ARG A N 1
ATOM 7035 C CA . ARG A 1 873 ? -40.519 -6.108 41.281 1.00 92.06 873 ARG A CA 1
ATOM 7036 C C . ARG A 1 873 ? -41.033 -5.492 39.987 1.00 92.06 873 ARG A C 1
ATOM 7038 O O . ARG A 1 873 ? -42.239 -5.403 39.808 1.00 92.06 873 ARG A O 1
ATOM 7045 N N . ARG A 1 874 ? -40.137 -5.031 39.113 1.00 91.44 874 ARG A N 1
ATOM 7046 C CA . ARG A 1 874 ? -40.473 -4.359 37.846 1.00 91.44 874 ARG A CA 1
ATOM 7047 C C . ARG A 1 874 ? -40.018 -5.158 36.628 1.00 91.44 874 ARG A C 1
ATOM 7049 O O . ARG A 1 874 ? -40.612 -5.028 35.560 1.00 91.44 874 ARG A O 1
ATOM 7056 N N . ASN A 1 875 ? -38.968 -5.959 36.795 1.00 93.94 875 ASN A N 1
ATOM 7057 C CA . ASN A 1 875 ? -38.232 -6.601 35.717 1.00 93.94 875 ASN A CA 1
ATOM 7058 C C . ASN A 1 875 ? -37.943 -8.068 36.078 1.00 93.94 875 ASN A C 1
ATOM 7060 O O . ASN A 1 875 ? -36.989 -8.360 36.798 1.00 93.94 875 ASN A O 1
ATOM 7064 N N . ARG A 1 876 ? -38.742 -9.005 35.554 1.00 94.19 876 ARG A N 1
ATOM 7065 C CA . ARG A 1 876 ? -38.466 -10.453 35.625 1.00 94.19 876 ARG A CA 1
ATOM 7066 C C . ARG A 1 876 ? -38.611 -11.046 34.241 1.00 94.19 876 ARG A C 1
ATOM 7068 O O . ARG A 1 876 ? -39.700 -11.049 33.701 1.00 94.19 876 ARG A O 1
ATOM 7075 N N . SER A 1 877 ? -37.543 -11.555 33.655 1.00 95.81 877 SER A N 1
ATOM 7076 C CA . SER A 1 877 ? -37.591 -12.191 32.333 1.00 95.81 877 SER A CA 1
ATOM 7077 C C . SER A 1 877 ? -36.400 -13.122 32.194 1.00 95.81 877 SER A C 1
ATOM 7079 O O . SER A 1 877 ? -35.425 -12.963 32.930 1.00 95.81 877 SER A O 1
ATOM 7081 N N . ILE A 1 878 ? -36.421 -13.985 31.181 1.00 95.75 878 ILE A N 1
ATOM 7082 C CA . ILE A 1 878 ? -35.256 -14.804 30.837 1.00 95.75 878 ILE A CA 1
ATOM 7083 C C . ILE A 1 878 ? -33.994 -13.956 30.579 1.00 95.75 878 ILE A C 1
ATOM 7085 O O . ILE A 1 878 ? -32.886 -14.375 30.897 1.00 95.75 878 ILE A O 1
ATOM 7089 N N . VAL A 1 879 ? -34.144 -12.724 30.070 1.00 96.12 879 VAL A N 1
ATOM 7090 C CA . VAL A 1 879 ? -33.014 -11.805 29.850 1.00 96.12 879 VAL A CA 1
ATOM 7091 C C . VAL A 1 879 ? -32.420 -11.326 31.178 1.00 96.12 879 VAL A C 1
ATOM 7093 O O . VAL A 1 879 ? -31.202 -11.270 31.331 1.00 96.12 879 VAL A O 1
ATOM 7096 N N . VAL A 1 880 ? -33.270 -11.022 32.161 1.00 96.06 880 VAL A N 1
ATOM 7097 C CA . VAL A 1 880 ? -32.828 -10.628 33.510 1.00 96.06 880 VAL A CA 1
ATOM 7098 C C . VAL A 1 880 ? -32.132 -11.795 34.203 1.00 96.06 880 VAL A C 1
ATOM 7100 O O . VAL A 1 880 ? -31.085 -11.600 34.814 1.00 96.06 880 VAL A O 1
ATOM 7103 N N . ASP A 1 881 ? -32.678 -13.001 34.067 1.00 95.50 881 ASP A N 1
ATOM 7104 C CA . ASP A 1 881 ? -32.117 -14.205 34.676 1.00 95.50 881 ASP A CA 1
ATOM 7105 C C . ASP A 1 881 ? -30.710 -14.513 34.146 1.00 95.50 881 ASP A C 1
ATOM 7107 O O . ASP A 1 881 ? -29.817 -14.844 34.925 1.00 95.50 881 ASP A O 1
ATOM 7111 N N . LEU A 1 882 ? -30.504 -14.366 32.831 1.00 96.62 882 LEU A N 1
ATOM 7112 C CA . LEU A 1 882 ? -29.257 -14.742 32.166 1.00 96.62 882 LEU A CA 1
ATOM 7113 C C . LEU A 1 882 ? -28.212 -13.626 32.131 1.00 96.62 882 LEU A C 1
ATOM 7115 O O . LEU A 1 882 ? -27.035 -13.917 32.313 1.00 96.62 882 LEU A O 1
ATOM 7119 N N . PHE A 1 883 ? -28.605 -12.374 31.885 1.00 97.44 883 PHE A N 1
ATOM 7120 C CA . PHE A 1 883 ? -27.660 -11.299 31.552 1.00 97.44 883 PHE A CA 1
ATOM 7121 C C . PHE A 1 883 ? -27.528 -10.224 32.633 1.00 97.44 883 PHE A C 1
ATOM 7123 O O . PHE A 1 883 ? -26.569 -9.456 32.587 1.00 97.44 883 PHE A O 1
ATOM 7130 N N . HIS A 1 884 ? -28.449 -10.122 33.605 1.00 97.44 884 HIS A N 1
ATOM 7131 C CA . HIS A 1 884 ? -28.418 -9.004 34.556 1.00 97.44 884 HIS A CA 1
ATOM 7132 C C . HIS A 1 884 ? -27.574 -9.291 35.806 1.00 97.44 884 HIS A C 1
ATOM 7134 O O . HIS A 1 884 ? -27.894 -10.155 36.627 1.00 97.44 884 HIS A O 1
ATOM 7140 N N . GLY A 1 885 ? -26.525 -8.490 35.990 1.00 95.62 885 GLY A N 1
ATOM 7141 C CA . GLY A 1 885 ? -25.777 -8.356 37.237 1.00 95.62 885 GLY A CA 1
ATOM 7142 C C . GLY A 1 885 ? -26.117 -7.060 37.979 1.00 95.62 885 GLY A C 1
ATOM 7143 O O . GLY A 1 885 ? -27.018 -6.319 37.588 1.00 95.62 885 GLY A O 1
ATOM 7144 N N . GLN A 1 886 ? -25.381 -6.773 39.053 1.00 96.12 886 GLN A N 1
ATOM 7145 C CA . GLN A 1 886 ? -25.521 -5.559 39.863 1.00 96.12 886 GLN A CA 1
ATOM 7146 C C . GLN A 1 886 ? -24.145 -4.931 40.127 1.00 96.12 886 GLN A C 1
ATOM 7148 O O . GLN A 1 886 ? -23.213 -5.618 40.556 1.00 96.12 886 GLN A O 1
ATOM 7153 N N . LEU A 1 887 ? -24.025 -3.628 39.872 1.00 95.81 887 LEU A N 1
ATOM 7154 C CA . LEU A 1 887 ? -22.873 -2.791 40.211 1.00 95.81 887 LEU A CA 1
ATOM 7155 C C . LEU A 1 887 ? -23.138 -2.044 41.514 1.00 95.81 887 LEU A C 1
ATOM 7157 O O . LEU A 1 887 ? -24.267 -1.649 41.782 1.00 95.81 887 LEU A O 1
ATOM 7161 N N . ARG A 1 888 ? -22.086 -1.784 42.284 1.00 94.44 888 ARG A N 1
ATOM 7162 C CA . ARG A 1 888 ? -22.071 -0.858 43.417 1.00 94.44 888 ARG A CA 1
ATOM 7163 C C . ARG A 1 888 ? -21.457 0.462 42.958 1.00 94.44 888 ARG A C 1
ATOM 7165 O O . ARG A 1 888 ? -20.266 0.513 42.674 1.00 94.44 888 ARG A O 1
ATOM 7172 N N . SER A 1 889 ? -22.247 1.526 42.900 1.00 94.06 889 SER A N 1
ATOM 7173 C CA . SER A 1 889 ? -21.792 2.884 42.604 1.00 94.06 889 SER A CA 1
ATOM 7174 C C . SER A 1 889 ? -21.632 3.679 43.894 1.00 94.06 889 SER A C 1
ATOM 7176 O O . SER A 1 889 ? -22.611 4.003 44.566 1.00 94.06 889 SER A O 1
ATOM 7178 N N . GLN A 1 890 ? -20.396 4.032 44.227 1.00 93.38 890 GLN A N 1
ATOM 7179 C CA . GLN A 1 890 ? -20.048 4.840 45.388 1.00 93.38 890 GLN A CA 1
ATOM 7180 C C . GLN A 1 890 ? -19.627 6.241 44.941 1.00 93.38 890 GLN A C 1
ATOM 7182 O O . GLN A 1 890 ? -18.698 6.389 44.152 1.00 93.38 890 GLN A O 1
ATOM 7187 N N . VAL A 1 891 ? -20.275 7.278 45.473 1.00 93.44 891 VAL A N 1
ATOM 7188 C CA . VAL A 1 891 ? -19.902 8.681 45.240 1.00 93.44 891 VAL A CA 1
ATOM 7189 C C . VAL A 1 891 ? -19.531 9.336 46.562 1.00 93.44 891 VAL A C 1
ATOM 7191 O O . VAL A 1 891 ? -20.340 9.367 47.490 1.00 93.44 891 VAL A O 1
ATOM 7194 N N . LYS A 1 892 ? -18.319 9.887 46.655 1.00 94.00 892 LYS A N 1
ATOM 7195 C CA . LYS A 1 892 ? -17.810 10.572 47.848 1.00 94.00 892 LYS A CA 1
ATOM 7196 C C . LYS A 1 892 ? -17.627 12.058 47.566 1.00 94.00 892 LYS A C 1
ATOM 7198 O O . LYS A 1 892 ? -16.787 12.471 46.771 1.00 94.00 892 LYS A O 1
ATOM 7203 N N . CYS A 1 893 ? -18.400 12.890 48.256 1.00 93.44 893 CYS A N 1
ATOM 7204 C CA . CYS A 1 893 ? -18.275 14.340 48.172 1.00 93.44 893 CYS A CA 1
ATOM 7205 C C . CYS A 1 893 ? -16.914 14.795 48.724 1.00 93.44 893 CYS A C 1
ATOM 7207 O O . CYS A 1 893 ? -16.603 14.532 49.886 1.00 93.44 893 CYS A O 1
ATOM 7209 N N . LYS A 1 894 ? -16.129 15.543 47.938 1.00 92.56 894 LYS A N 1
ATOM 7210 C CA . LYS A 1 894 ? -14.836 16.086 48.393 1.00 92.56 894 LYS A CA 1
ATOM 7211 C C . LYS A 1 894 ? -14.980 17.250 49.375 1.00 92.56 894 LYS A C 1
ATOM 7213 O O . LYS A 1 894 ? -14.047 17.541 50.112 1.00 92.56 894 LYS A O 1
ATOM 7218 N N . THR A 1 895 ? -16.140 17.906 49.405 1.00 90.75 895 THR A N 1
ATOM 7219 C CA . THR A 1 895 ? -16.392 19.054 50.286 1.00 90.75 895 THR A CA 1
ATOM 7220 C C . THR A 1 895 ? -16.743 18.632 51.714 1.00 90.75 895 THR A C 1
ATOM 7222 O O . THR A 1 895 ? -16.211 19.206 52.656 1.00 90.75 895 THR A O 1
ATOM 7225 N N . CYS A 1 896 ? -17.624 17.641 51.900 1.00 92.38 896 CYS A N 1
ATOM 7226 C CA . CYS A 1 896 ? -18.075 17.211 53.235 1.00 92.38 896 CYS A CA 1
ATOM 7227 C C . CYS A 1 896 ? -17.739 15.757 53.590 1.00 92.38 896 CYS A C 1
ATOM 7229 O O . CYS A 1 896 ? -18.064 15.312 54.688 1.00 92.38 896 CYS A O 1
ATOM 7231 N N . GLY A 1 897 ? -17.152 14.990 52.669 1.00 90.75 897 GLY A N 1
ATOM 7232 C CA . GLY A 1 897 ? -16.843 13.575 52.874 1.00 90.75 897 GLY A CA 1
ATOM 7233 C C . GLY A 1 897 ? -18.057 12.643 52.865 1.00 90.75 897 GLY A C 1
ATOM 7234 O O . GLY A 1 897 ? -17.888 11.452 53.103 1.00 90.75 897 GLY A O 1
ATOM 7235 N N . HIS A 1 898 ? -19.272 13.141 52.602 1.00 90.62 898 HIS A N 1
ATOM 7236 C CA . HIS A 1 898 ? -20.464 12.297 52.517 1.00 90.62 898 HIS A CA 1
ATOM 7237 C C . HIS A 1 898 ? -20.335 11.280 51.384 1.00 90.62 898 HIS A C 1
ATOM 7239 O O . HIS A 1 898 ? -20.032 11.650 50.250 1.00 90.62 898 HIS A O 1
ATOM 7245 N N . ILE A 1 899 ? -20.591 10.019 51.720 1.00 90.38 899 ILE A N 1
ATOM 7246 C CA . ILE A 1 899 ? -20.590 8.887 50.805 1.00 90.38 899 ILE A CA 1
ATOM 7247 C C . ILE A 1 899 ? -22.046 8.503 50.542 1.00 90.38 899 ILE A C 1
ATOM 7249 O O . ILE A 1 899 ? -22.773 8.226 51.494 1.00 90.38 899 ILE A O 1
ATOM 7253 N N . SER A 1 900 ? -22.438 8.474 49.272 1.00 90.31 900 SER A N 1
ATOM 7254 C CA . SER A 1 900 ? -23.678 7.852 48.805 1.00 90.31 900 SER A CA 1
ATOM 7255 C C . SER A 1 900 ? -23.310 6.562 48.079 1.00 90.31 900 SER A C 1
ATOM 7257 O O . SER A 1 900 ? -22.401 6.563 47.243 1.00 90.31 900 SER A O 1
ATOM 7259 N N . VAL A 1 901 ? -23.966 5.460 48.437 1.00 92.38 901 VAL A N 1
ATOM 7260 C CA . VAL A 1 901 ? -23.782 4.151 47.798 1.00 92.38 901 VAL A CA 1
ATOM 7261 C C . VAL A 1 901 ? -25.103 3.750 47.166 1.00 92.38 901 VAL A C 1
ATOM 7263 O O . VAL A 1 901 ? -26.147 3.804 47.812 1.00 92.38 901 VAL A O 1
ATOM 7266 N N . ARG A 1 902 ? -25.058 3.353 45.898 1.00 91.69 902 ARG A N 1
ATOM 7267 C CA . ARG A 1 902 ? -26.212 2.868 45.141 1.00 91.69 902 ARG A CA 1
ATOM 7268 C C . ARG A 1 902 ? -25.865 1.578 44.430 1.00 91.69 902 ARG A C 1
ATOM 7270 O O . ARG A 1 902 ? -24.694 1.315 44.162 1.00 91.69 902 ARG A O 1
ATOM 7277 N N . PHE A 1 903 ? -26.889 0.793 44.129 1.00 94.50 903 PHE A N 1
ATOM 7278 C CA . PHE A 1 903 ? -26.734 -0.476 43.443 1.00 94.50 903 PHE A CA 1
ATOM 7279 C C . PHE A 1 903 ? -27.583 -0.494 42.182 1.00 94.50 903 PHE A C 1
ATOM 7281 O O . PHE A 1 903 ? -28.809 -0.454 42.262 1.00 94.50 903 PHE A O 1
ATOM 7288 N N . ASP A 1 904 ? -26.920 -0.563 41.033 1.00 93.38 904 ASP A N 1
ATOM 7289 C CA . ASP A 1 904 ? -27.546 -0.405 39.723 1.00 93.38 904 ASP A CA 1
ATOM 7290 C C . ASP A 1 904 ? -27.416 -1.707 38.914 1.00 93.38 904 ASP A C 1
ATOM 7292 O O . ASP A 1 904 ? -26.337 -2.312 38.895 1.00 93.38 904 ASP A O 1
ATOM 7296 N N . PRO A 1 905 ? -28.487 -2.178 38.250 1.00 95.44 905 PRO A N 1
ATOM 7297 C CA . PRO A 1 905 ? -28.410 -3.349 37.388 1.00 95.44 905 PRO A CA 1
ATOM 7298 C C . PRO A 1 905 ? -27.595 -3.052 36.121 1.00 95.44 905 PRO A C 1
ATOM 7300 O O . PRO A 1 905 ? -27.620 -1.939 35.596 1.00 95.44 905 PRO A O 1
ATOM 7303 N N . PHE A 1 906 ? -26.914 -4.065 35.589 1.00 95.50 906 PHE A N 1
ATOM 7304 C CA . PHE A 1 906 ? -26.224 -3.997 34.295 1.00 95.50 906 PHE A CA 1
ATOM 7305 C C . PHE A 1 906 ? -26.458 -5.281 33.498 1.00 95.50 906 PHE A C 1
ATOM 7307 O O . PHE A 1 906 ? -26.589 -6.341 34.100 1.00 95.50 906 PHE A O 1
ATOM 7314 N N . ASN A 1 907 ? -26.466 -5.206 32.166 1.00 94.31 907 ASN A N 1
ATOM 7315 C CA . ASN A 1 907 ? -26.555 -6.369 31.266 1.00 94.31 907 ASN A CA 1
ATOM 7316 C C . ASN A 1 907 ? -25.268 -6.636 30.459 1.00 94.31 907 ASN A C 1
ATOM 7318 O O . ASN A 1 907 ? -25.098 -7.707 29.886 1.00 94.31 907 ASN A O 1
ATOM 7322 N N . PHE A 1 908 ? -24.343 -5.677 30.422 1.00 94.31 908 PHE A N 1
ATOM 7323 C CA . PHE A 1 908 ? -22.977 -5.849 29.928 1.00 94.31 908 PHE A CA 1
ATOM 7324 C C . PHE A 1 908 ? -22.037 -4.855 30.622 1.00 94.31 908 PHE A C 1
ATOM 7326 O O . PHE A 1 908 ? -22.456 -3.786 31.072 1.00 94.31 908 PHE A O 1
ATOM 7333 N N . LEU A 1 909 ? -20.748 -5.184 30.681 1.00 95.88 909 LEU A N 1
ATOM 7334 C CA . LEU A 1 909 ? -19.700 -4.311 31.210 1.00 95.88 909 LEU A CA 1
ATOM 7335 C C . LEU A 1 909 ? -18.991 -3.591 30.062 1.00 95.88 909 LEU A C 1
ATOM 7337 O O . LEU A 1 909 ? -18.303 -4.224 29.268 1.00 95.88 909 LEU A O 1
ATOM 7341 N N . SER A 1 910 ? -19.133 -2.267 29.967 1.00 95.06 910 SER A N 1
ATOM 7342 C CA . SER A 1 910 ? -18.384 -1.454 28.994 1.00 95.06 910 SER A CA 1
ATOM 7343 C C . SER A 1 910 ? -17.070 -0.963 29.598 1.00 95.06 910 SER A C 1
ATOM 7345 O O . SER A 1 910 ? -17.037 0.073 30.261 1.00 95.06 910 SER A O 1
ATOM 7347 N N . LEU A 1 911 ? -15.988 -1.702 29.364 1.00 95.06 911 LEU A N 1
ATOM 7348 C CA . LEU A 1 911 ? -14.690 -1.447 29.977 1.00 95.06 911 LEU A CA 1
ATOM 7349 C C . LEU A 1 911 ? -13.895 -0.397 29.182 1.00 95.06 911 LEU A C 1
ATOM 7351 O O . LEU A 1 911 ? -13.672 -0.587 27.979 1.00 95.06 911 LEU A O 1
ATOM 7355 N N . PRO A 1 912 ? -13.441 0.703 29.812 1.00 89.88 912 PRO A N 1
ATOM 7356 C CA . PRO A 1 912 ? -12.487 1.607 29.191 1.00 89.88 912 PRO A CA 1
ATOM 7357 C C . PRO A 1 912 ? -11.140 0.898 29.025 1.00 89.88 912 PRO A C 1
ATOM 7359 O O . PRO A 1 912 ? -10.674 0.204 29.928 1.00 89.88 912 PRO A O 1
ATOM 7362 N N . LEU A 1 913 ? -10.493 1.094 27.876 1.00 88.00 913 LEU A N 1
ATOM 7363 C CA . LEU A 1 913 ? -9.101 0.686 27.720 1.00 88.00 913 LEU A CA 1
ATOM 7364 C C . LEU A 1 913 ? -8.221 1.727 28.425 1.00 88.00 913 LEU A C 1
ATOM 7366 O O . LEU A 1 913 ? -8.332 2.907 28.070 1.00 88.00 913 LEU A O 1
ATOM 7370 N N . PRO A 1 914 ? -7.367 1.335 29.389 1.00 75.19 914 PRO A N 1
ATOM 7371 C CA . PRO A 1 914 ? -6.383 2.237 29.971 1.00 75.19 914 PRO A CA 1
ATOM 7372 C C . PRO A 1 914 ? -5.522 2.794 28.836 1.00 75.19 914 PRO A C 1
ATOM 7374 O O . PRO A 1 914 ? -4.806 2.046 28.170 1.00 75.19 914 PRO A O 1
ATOM 7377 N N . MET A 1 915 ? -5.649 4.089 28.556 1.00 64.50 915 MET A N 1
ATOM 7378 C CA . MET A 1 915 ? -4.723 4.777 27.668 1.00 64.50 915 MET A CA 1
ATOM 7379 C C . MET A 1 915 ? -3.737 5.521 28.540 1.00 64.50 915 MET A C 1
ATOM 7381 O O . MET A 1 915 ? -4.138 6.307 29.398 1.00 64.50 915 MET A O 1
ATOM 7385 N N . ASP A 1 916 ? -2.453 5.305 28.303 1.00 62.16 916 ASP A N 1
ATOM 7386 C CA . ASP A 1 916 ? -1.462 6.144 28.940 1.00 62.16 916 ASP A CA 1
ATOM 7387 C C . ASP A 1 916 ? -1.565 7.559 28.336 1.00 62.16 916 ASP A C 1
ATOM 7389 O O . ASP A 1 916 ? -1.623 7.704 27.115 1.00 62.16 916 ASP A O 1
ATOM 7393 N N . SER A 1 917 ? -1.572 8.610 29.165 1.00 62.19 917 SER A N 1
ATOM 7394 C CA . SER A 1 917 ? -1.670 10.031 28.761 1.00 62.19 917 SER A CA 1
ATOM 7395 C C . SER A 1 917 ? -0.426 10.569 28.028 1.00 62.19 917 SER A C 1
ATOM 7397 O O . SER A 1 917 ? 0.030 11.688 28.280 1.00 62.19 917 SER A O 1
ATOM 7399 N N . TYR A 1 918 ? 0.160 9.774 27.136 1.00 73.12 918 TYR A N 1
ATOM 7400 C CA . TYR A 1 918 ? 1.407 10.069 26.449 1.00 73.12 918 TYR A CA 1
ATOM 7401 C C . TYR A 1 918 ? 1.236 10.024 24.931 1.00 73.12 918 TYR A C 1
ATOM 7403 O O . TYR A 1 918 ? 0.519 9.200 24.369 1.00 73.12 918 TYR A O 1
ATOM 7411 N N . MET A 1 919 ? 1.950 10.917 24.263 1.00 80.06 919 MET A N 1
ATOM 7412 C CA . MET A 1 919 ? 2.198 10.923 22.835 1.00 80.06 919 MET A CA 1
ATOM 7413 C C . MET A 1 919 ? 3.552 10.260 22.574 1.00 80.06 919 MET A C 1
ATOM 7415 O O . MET A 1 919 ? 4.560 10.654 23.162 1.00 80.06 919 MET A O 1
ATOM 7419 N N . HIS A 1 920 ? 3.572 9.284 21.671 1.00 83.62 920 HIS A N 1
ATOM 7420 C CA . HIS A 1 920 ? 4.810 8.703 21.161 1.00 83.62 920 HIS A CA 1
ATOM 7421 C C . HIS A 1 920 ? 5.240 9.506 19.929 1.00 83.62 920 HIS A C 1
ATOM 7423 O O . HIS A 1 920 ? 4.429 9.751 19.032 1.00 83.62 920 HIS A O 1
ATOM 7429 N N . LEU A 1 921 ? 6.485 9.974 19.916 1.00 89.88 921 LEU A N 1
ATOM 7430 C CA . LEU A 1 921 ? 7.059 10.786 18.847 1.00 89.88 921 LEU A CA 1
ATOM 7431 C C . LEU A 1 921 ? 8.386 10.174 18.410 1.00 89.88 921 LEU A C 1
ATOM 7433 O O . LEU A 1 921 ? 9.245 9.905 19.244 1.00 89.88 921 LEU A O 1
ATOM 7437 N N . GLU A 1 922 ? 8.570 10.016 17.105 1.00 92.62 922 GLU A N 1
ATOM 7438 C CA . GLU A 1 922 ? 9.858 9.654 16.519 1.00 92.62 922 GLU A CA 1
ATOM 7439 C C . GLU A 1 922 ? 10.498 10.908 15.910 1.00 92.62 922 GLU A C 1
ATOM 7441 O O . GLU A 1 922 ? 9.865 11.601 15.111 1.00 92.62 922 GLU A O 1
ATOM 7446 N N . ILE A 1 923 ? 11.738 11.223 16.295 1.00 94.50 923 ILE A N 1
ATOM 7447 C CA . ILE A 1 923 ? 12.483 12.383 15.785 1.00 94.50 923 ILE A CA 1
ATOM 7448 C C . ILE A 1 923 ? 13.848 11.953 15.256 1.00 94.50 923 ILE A C 1
ATOM 7450 O O . ILE A 1 923 ? 14.556 11.184 15.899 1.00 94.50 923 ILE A O 1
ATOM 7454 N N . THR A 1 924 ? 14.218 12.445 14.073 1.00 95.31 924 THR A N 1
ATOM 7455 C CA . THR A 1 924 ? 15.537 12.181 13.475 1.00 95.31 924 THR A CA 1
ATOM 7456 C C . THR A 1 924 ? 16.497 13.312 13.834 1.00 95.31 924 THR A C 1
ATOM 7458 O O . THR A 1 924 ? 16.174 14.479 13.600 1.00 95.31 924 THR A O 1
ATOM 7461 N N . VAL A 1 925 ? 17.645 12.965 14.416 1.00 96.38 925 VAL A N 1
ATOM 7462 C CA . VAL A 1 925 ? 18.735 13.876 14.780 1.00 96.38 925 VAL A CA 1
ATOM 7463 C C . VAL A 1 925 ? 19.830 13.798 13.723 1.00 96.38 925 VAL A C 1
ATOM 7465 O O . VAL A 1 925 ? 20.294 12.710 13.388 1.00 96.38 925 VAL A O 1
ATOM 7468 N N . ILE A 1 926 ? 20.249 14.955 13.219 1.00 94.81 926 ILE A N 1
ATOM 7469 C CA . ILE A 1 926 ? 21.320 15.105 12.232 1.00 94.81 926 ILE A CA 1
ATOM 7470 C C . ILE A 1 926 ? 22.467 15.859 12.896 1.00 94.81 926 ILE A C 1
ATOM 7472 O O . ILE A 1 926 ? 22.303 17.020 13.283 1.00 94.81 926 ILE A O 1
ATOM 7476 N N . LYS A 1 927 ? 23.602 15.175 13.046 1.00 94.56 927 LYS A N 1
ATOM 7477 C CA . LYS A 1 927 ? 24.828 15.703 13.649 1.00 94.56 927 LYS A CA 1
ATOM 7478 C C . LYS A 1 927 ? 25.722 16.379 12.610 1.00 94.56 927 LYS A C 1
ATOM 7480 O O . LYS A 1 927 ? 25.623 16.105 11.414 1.00 94.56 927 LYS A O 1
ATOM 7485 N N . LEU A 1 928 ? 26.598 17.266 13.075 1.00 93.44 928 LEU A N 1
ATOM 7486 C CA . LEU A 1 928 ? 27.538 18.006 12.223 1.00 93.44 928 LEU A CA 1
ATOM 7487 C C . LEU A 1 928 ? 28.747 17.167 11.781 1.00 93.44 928 LEU A C 1
ATOM 7489 O O . LEU A 1 928 ? 29.438 17.553 10.841 1.00 93.44 928 LEU A O 1
ATOM 7493 N N . ASP A 1 929 ? 28.996 16.034 12.440 1.00 91.75 929 ASP A N 1
ATOM 7494 C CA . ASP A 1 929 ? 30.114 15.114 12.182 1.00 91.75 929 ASP A CA 1
ATOM 7495 C C . ASP A 1 929 ? 29.946 14.250 10.916 1.00 91.75 929 ASP A C 1
ATOM 7497 O O . ASP A 1 929 ? 30.871 13.543 10.525 1.00 91.75 929 ASP A O 1
ATOM 7501 N N . GLY A 1 930 ? 28.780 14.317 10.267 1.00 88.88 930 GLY A N 1
ATOM 7502 C CA . GLY A 1 930 ? 28.473 13.585 9.040 1.00 88.88 930 GLY A CA 1
ATOM 7503 C C . GLY A 1 930 ? 28.096 12.120 9.219 1.00 88.88 930 GLY A C 1
ATOM 7504 O O . GLY A 1 930 ? 27.854 11.444 8.212 1.00 88.88 930 GLY A O 1
ATOM 7505 N N . THR A 1 931 ? 27.974 11.654 10.465 1.00 92.50 931 THR A N 1
ATOM 7506 C CA . THR A 1 931 ? 27.445 10.324 10.788 1.00 92.50 931 THR A CA 1
ATOM 7507 C C . THR A 1 931 ? 26.024 10.127 10.251 1.00 92.50 931 THR A C 1
ATOM 7509 O O . THR A 1 931 ? 25.308 11.082 9.922 1.00 92.50 931 THR A O 1
ATOM 7512 N N . THR A 1 932 ? 25.612 8.865 10.115 1.00 92.94 932 THR A N 1
ATOM 7513 C CA . THR A 1 932 ? 24.245 8.514 9.723 1.00 92.94 932 THR A CA 1
ATOM 7514 C C . THR A 1 932 ? 23.243 9.173 10.681 1.00 92.94 932 THR A C 1
ATOM 7516 O O . THR A 1 932 ? 23.428 9.099 11.898 1.00 92.94 932 THR A O 1
ATOM 7519 N N . PRO A 1 933 ? 22.181 9.834 10.178 1.00 95.25 933 PRO A N 1
ATOM 7520 C CA . PRO A 1 933 ? 21.149 10.399 11.037 1.00 95.25 933 PRO A CA 1
ATOM 7521 C C . PRO A 1 933 ? 20.560 9.338 11.966 1.00 95.25 933 PRO A C 1
ATOM 7523 O O . PRO A 1 933 ? 20.305 8.217 11.536 1.00 95.25 933 PRO A O 1
ATOM 7526 N N . VAL A 1 934 ? 20.286 9.703 13.218 1.00 97.00 934 VAL A N 1
ATOM 7527 C CA . VAL A 1 934 ? 19.778 8.757 14.221 1.00 97.00 934 VAL A CA 1
ATOM 7528 C C . VAL A 1 934 ? 18.346 9.117 14.598 1.00 97.00 934 VAL A C 1
ATOM 7530 O O . VAL A 1 934 ? 18.056 10.258 14.967 1.00 97.00 934 VAL A O 1
ATOM 7533 N N . ARG A 1 935 ? 17.430 8.153 14.519 1.00 97.31 935 ARG A N 1
ATOM 7534 C CA . ARG A 1 935 ? 16.039 8.290 14.955 1.00 97.31 935 ARG A CA 1
ATOM 7535 C C . ARG A 1 935 ? 15.904 7.895 16.418 1.00 97.31 935 ARG A C 1
ATOM 7537 O O . ARG A 1 935 ? 16.365 6.835 16.820 1.00 97.31 935 ARG A O 1
ATOM 7544 N N . TYR A 1 936 ? 15.209 8.725 17.187 1.00 97.12 936 TYR A N 1
ATOM 7545 C CA . TYR A 1 936 ? 14.919 8.500 18.601 1.00 97.12 936 TYR A CA 1
ATOM 7546 C C . TYR A 1 936 ? 13.413 8.404 18.824 1.00 97.12 936 TYR A C 1
ATOM 7548 O O . TYR A 1 936 ? 12.654 9.225 18.302 1.00 97.12 936 TYR A O 1
ATOM 7556 N N . GLY A 1 937 ? 12.991 7.426 19.627 1.00 94.69 937 GLY A N 1
ATOM 7557 C CA . GLY A 1 937 ? 11.626 7.316 20.134 1.00 94.69 937 GLY A CA 1
ATOM 7558 C C . GLY A 1 937 ? 11.484 8.047 21.464 1.00 94.69 937 GLY A C 1
ATOM 7559 O O . GLY A 1 937 ? 12.280 7.844 22.378 1.00 94.69 937 GLY A O 1
ATOM 7560 N N . LEU A 1 938 ? 10.477 8.909 21.567 1.00 92.75 938 LEU A N 1
ATOM 7561 C CA . LEU A 1 938 ? 10.184 9.725 22.742 1.00 92.75 938 LEU A CA 1
ATOM 7562 C C . LEU A 1 938 ? 8.752 9.473 23.211 1.00 92.75 938 LEU A C 1
ATOM 7564 O O . LEU A 1 938 ? 7.823 9.428 22.403 1.00 92.75 938 LEU A O 1
ATOM 7568 N N . ARG A 1 939 ? 8.568 9.397 24.531 1.00 87.62 939 ARG A N 1
ATOM 7569 C CA . ARG A 1 939 ? 7.260 9.315 25.187 1.00 87.62 939 ARG A CA 1
ATOM 7570 C C . ARG A 1 939 ? 7.002 10.615 25.945 1.00 87.62 939 ARG A C 1
ATOM 7572 O O . ARG A 1 939 ? 7.481 10.816 27.060 1.00 87.62 939 ARG A O 1
ATOM 7579 N N . LEU A 1 940 ? 6.233 11.503 25.331 1.00 87.81 940 LEU A N 1
ATOM 7580 C CA . LEU A 1 940 ? 5.951 12.845 25.840 1.00 87.81 940 LEU A CA 1
ATOM 7581 C C . LEU A 1 940 ? 4.546 12.892 26.434 1.00 87.81 940 LEU A C 1
ATOM 7583 O O . LEU A 1 940 ? 3.655 12.203 25.952 1.00 87.81 940 LEU A O 1
ATOM 7587 N N . ASN A 1 941 ? 4.297 13.721 27.445 1.00 81.44 941 ASN A N 1
ATOM 7588 C CA . ASN A 1 941 ? 2.916 13.997 27.847 1.00 81.44 941 ASN A CA 1
ATOM 7589 C C . ASN A 1 941 ? 2.174 14.682 26.680 1.00 81.44 941 ASN A C 1
ATOM 7591 O O . ASN A 1 941 ? 2.768 15.458 25.929 1.00 81.44 941 ASN A O 1
ATOM 7595 N N . MET A 1 942 ? 0.873 14.432 26.526 1.00 78.69 942 MET A N 1
ATOM 7596 C CA . MET A 1 942 ? 0.066 15.125 25.519 1.00 78.69 942 MET A CA 1
ATOM 7597 C C . MET A 1 942 ? 0.123 16.655 25.613 1.00 78.69 942 MET A C 1
ATOM 7599 O O . MET A 1 942 ? -0.158 17.290 24.603 1.00 78.69 942 MET A O 1
ATOM 7603 N N . ASP A 1 943 ? 0.453 17.251 26.765 1.00 80.19 943 ASP A N 1
ATOM 7604 C CA . ASP A 1 943 ? 0.599 18.704 26.969 1.00 80.19 943 ASP A CA 1
ATOM 7605 C C . ASP A 1 943 ? 2.046 19.223 26.926 1.00 80.19 943 ASP A C 1
ATOM 7607 O O . ASP A 1 943 ? 2.292 20.403 27.189 1.00 80.19 943 ASP A O 1
ATOM 7611 N N . GLU A 1 944 ? 3.001 18.370 26.555 1.00 90.31 944 GLU A N 1
ATOM 7612 C CA . GLU A 1 944 ? 4.421 18.710 26.548 1.00 90.31 944 GLU A CA 1
ATOM 7613 C C . GLU A 1 944 ? 4.764 19.835 25.551 1.00 90.31 944 GLU A C 1
ATOM 7615 O O . GLU A 1 944 ? 4.176 19.962 24.466 1.00 90.31 944 GLU A O 1
ATOM 7620 N N . LYS A 1 945 ? 5.736 20.674 25.924 1.00 93.69 945 LYS A N 1
ATOM 7621 C CA . LYS A 1 945 ? 6.252 21.772 25.086 1.00 93.69 945 LYS A CA 1
ATOM 7622 C C . LYS A 1 945 ? 7.543 21.369 24.380 1.00 93.69 945 LYS A C 1
ATOM 7624 O O . LYS A 1 945 ? 8.228 20.440 24.806 1.00 93.69 945 LYS A O 1
ATOM 7629 N N . TYR A 1 946 ? 7.930 22.104 23.338 1.00 94.50 946 TYR A N 1
ATOM 7630 C CA . TYR A 1 946 ? 9.209 21.870 22.658 1.00 94.50 946 TYR A CA 1
ATOM 7631 C C . TYR A 1 946 ? 10.420 21.998 23.599 1.00 94.50 946 TYR A C 1
ATOM 7633 O O . TYR A 1 946 ? 11.397 21.281 23.402 1.00 94.50 946 TYR A O 1
ATOM 7641 N N . THR A 1 947 ? 10.337 22.802 24.671 1.00 93.88 947 THR A N 1
ATOM 7642 C CA . THR A 1 947 ? 11.329 22.785 25.768 1.00 93.88 947 THR A CA 1
ATOM 7643 C C . THR A 1 947 ? 11.511 21.398 26.388 1.00 93.88 947 THR A C 1
ATOM 7645 O O . THR A 1 947 ? 12.640 20.969 26.610 1.00 93.88 947 THR A O 1
ATOM 7648 N N . GLY A 1 948 ? 10.413 20.697 26.687 1.00 93.12 948 GLY A N 1
ATOM 7649 C CA . GLY A 1 948 ? 10.454 19.367 27.297 1.00 93.12 948 GLY A CA 1
ATOM 7650 C C . GLY A 1 948 ? 10.950 18.308 26.318 1.00 93.12 948 GLY A C 1
ATOM 7651 O O . GLY A 1 948 ? 11.766 17.469 26.690 1.00 93.12 948 GLY A O 1
ATOM 7652 N N . LEU A 1 949 ? 10.551 18.419 25.045 1.00 94.69 949 LEU A N 1
ATOM 7653 C CA . LEU A 1 949 ? 11.067 17.580 23.960 1.00 94.69 949 LEU A CA 1
ATOM 7654 C C . LEU A 1 949 ? 12.587 17.718 23.825 1.00 94.69 949 LEU A C 1
ATOM 7656 O O . LEU A 1 949 ? 13.283 16.708 23.838 1.00 94.69 949 LEU A O 1
ATOM 7660 N N . LYS A 1 950 ? 13.112 18.951 23.737 1.00 95.25 950 LYS A N 1
ATOM 7661 C CA . LYS A 1 950 ? 14.562 19.191 23.646 1.00 95.25 950 LYS A CA 1
ATOM 7662 C C . LYS A 1 950 ? 15.312 18.606 24.833 1.00 95.25 950 LYS A C 1
ATOM 7664 O O . LYS A 1 950 ? 16.373 18.033 24.633 1.00 95.25 950 LYS A O 1
ATOM 7669 N N . LYS A 1 951 ? 14.767 18.732 26.047 1.00 94.75 951 LYS A N 1
ATOM 7670 C CA . LYS A 1 951 ? 15.383 18.174 27.255 1.00 94.75 951 LYS A CA 1
ATOM 7671 C C . LYS A 1 951 ? 15.487 16.647 27.186 1.00 94.75 951 LYS A C 1
ATOM 7673 O O . LYS A 1 951 ? 16.572 16.119 27.360 1.00 94.75 951 LYS A O 1
ATOM 7678 N N . GLN A 1 952 ? 14.397 15.950 26.863 1.00 93.94 952 GLN A N 1
ATOM 7679 C CA . GLN A 1 952 ? 14.438 14.487 26.737 1.00 93.94 952 GLN A CA 1
ATOM 7680 C C . GLN A 1 952 ? 15.341 14.022 25.589 1.00 93.94 952 GLN A C 1
ATOM 7682 O O . GLN A 1 952 ? 16.052 13.032 25.717 1.00 93.94 952 GLN A O 1
ATOM 7687 N N . LEU A 1 953 ? 15.325 14.738 24.462 1.00 95.75 953 LEU A N 1
ATOM 7688 C CA . LEU A 1 953 ? 16.196 14.419 23.337 1.00 95.75 953 LEU A CA 1
ATOM 7689 C C . LEU A 1 953 ? 17.671 14.647 23.690 1.00 95.75 953 LEU A C 1
ATOM 7691 O O . LEU A 1 953 ? 18.507 13.838 23.307 1.00 95.75 953 LEU A O 1
ATOM 7695 N N . SER A 1 954 ? 17.974 15.706 24.447 1.00 96.00 954 SER A N 1
ATOM 7696 C CA . SER A 1 954 ? 19.308 16.023 24.972 1.00 96.00 954 SER A CA 1
ATOM 7697 C C . SER A 1 954 ? 19.864 14.874 25.818 1.00 96.00 954 SER A C 1
ATOM 7699 O O . SER A 1 954 ? 20.987 14.437 25.570 1.00 96.00 954 SER A O 1
ATOM 7701 N N . ASP A 1 955 ? 19.043 14.314 26.713 1.00 94.38 955 ASP A N 1
ATOM 7702 C CA . ASP A 1 955 ? 19.415 13.167 27.551 1.00 94.38 955 ASP A CA 1
ATOM 7703 C C . ASP A 1 955 ? 19.715 11.898 26.721 1.00 94.38 955 ASP A C 1
ATOM 7705 O O . ASP A 1 955 ? 20.597 11.124 27.083 1.00 94.38 955 ASP A O 1
ATOM 7709 N N . LEU A 1 956 ? 19.013 11.686 25.597 1.00 94.31 956 LEU A N 1
ATOM 7710 C CA . LEU A 1 956 ? 19.178 10.497 24.745 1.00 94.31 956 LEU A CA 1
ATOM 7711 C C . LEU A 1 956 ? 20.337 10.600 23.745 1.00 94.31 956 LEU A C 1
ATOM 7713 O O . LEU A 1 956 ? 21.042 9.623 23.521 1.00 94.31 956 LEU A O 1
ATOM 7717 N N . CYS A 1 957 ? 20.513 11.754 23.097 1.00 94.25 957 CYS A N 1
ATOM 7718 C CA . CYS A 1 957 ? 21.485 11.904 22.006 1.00 94.25 957 CYS A CA 1
ATOM 7719 C C . CYS A 1 957 ? 22.854 12.450 22.449 1.00 94.25 957 CYS A C 1
ATOM 7721 O O . CYS A 1 957 ? 23.772 12.524 21.626 1.00 94.25 957 CYS A O 1
ATOM 7723 N N . GLY A 1 958 ? 22.990 12.847 23.721 1.00 91.19 958 GLY A N 1
ATOM 7724 C CA . GLY A 1 958 ? 24.225 13.389 24.297 1.00 91.19 958 GLY A CA 1
ATOM 7725 C C . GLY A 1 958 ? 24.559 14.826 23.875 1.00 91.19 958 GLY A C 1
ATOM 7726 O O . GLY A 1 958 ? 25.665 15.292 24.135 1.00 91.19 958 GLY A O 1
ATOM 7727 N N . LEU A 1 959 ? 23.632 15.535 23.221 1.00 93.38 959 LEU A N 1
ATOM 7728 C CA . LEU A 1 959 ? 23.778 16.949 22.850 1.00 93.38 959 LEU A CA 1
ATOM 7729 C C . LEU A 1 959 ? 23.143 17.839 23.914 1.00 93.38 959 LEU A C 1
ATOM 7731 O O . LEU A 1 959 ? 22.083 17.498 24.428 1.00 93.38 959 LEU A O 1
ATOM 7735 N N . ASN A 1 960 ? 23.706 19.013 24.204 1.00 92.88 960 ASN A N 1
ATOM 7736 C CA . ASN A 1 960 ? 23.042 19.976 25.088 1.00 92.88 960 ASN A CA 1
ATOM 7737 C C . ASN A 1 960 ? 21.761 20.523 24.440 1.00 92.88 960 ASN A C 1
ATOM 7739 O O . ASN A 1 960 ? 21.718 20.749 23.234 1.00 92.88 960 ASN A O 1
ATOM 7743 N N . SER A 1 961 ? 20.735 20.831 25.241 1.00 91.19 961 SER A N 1
ATOM 7744 C CA . SER A 1 961 ? 19.469 21.392 24.727 1.00 91.19 961 SER A CA 1
ATOM 7745 C C . SER A 1 961 ? 19.631 22.673 23.884 1.00 91.19 961 SER A C 1
ATOM 7747 O O . SER A 1 961 ? 18.840 22.905 22.970 1.00 91.19 961 SER A O 1
ATOM 7749 N N . GLU A 1 962 ? 20.676 23.470 24.140 1.00 89.19 962 GLU A N 1
ATOM 7750 C CA . GLU A 1 962 ? 21.032 24.673 23.370 1.00 89.19 962 GLU A CA 1
ATOM 7751 C C . GLU A 1 962 ? 21.663 24.362 22.004 1.00 89.19 962 GLU A C 1
ATOM 7753 O O . GLU A 1 962 ? 21.603 25.193 21.104 1.00 89.19 962 GLU A O 1
ATOM 7758 N N . GLN A 1 963 ? 22.226 23.162 21.826 1.00 93.00 963 GLN A N 1
ATOM 7759 C CA . GLN A 1 963 ? 22.790 22.683 20.559 1.00 93.00 963 GLN A CA 1
ATOM 7760 C C . GLN A 1 963 ? 21.743 22.007 19.662 1.00 93.00 963 GLN A C 1
ATOM 7762 O O . GLN A 1 963 ? 22.069 21.589 18.556 1.00 93.00 963 GLN A O 1
ATOM 7767 N N . ILE A 1 964 ? 20.491 21.882 20.114 1.00 94.88 964 ILE A N 1
ATOM 7768 C CA . ILE A 1 964 ? 19.417 21.212 19.374 1.00 94.88 964 ILE A CA 1
ATOM 7769 C C . ILE A 1 964 ? 18.524 22.257 18.699 1.00 94.88 964 ILE A C 1
ATOM 7771 O O . ILE A 1 964 ? 17.732 22.952 19.347 1.00 94.88 964 ILE A O 1
ATOM 7775 N N . LEU A 1 965 ? 18.586 22.317 17.370 1.00 94.81 965 LEU A N 1
ATOM 7776 C CA . LEU A 1 965 ? 17.695 23.122 16.543 1.00 94.81 965 LEU A CA 1
ATOM 7777 C C . LEU A 1 965 ? 16.587 22.250 15.948 1.00 94.81 965 LEU A C 1
ATOM 7779 O O . LEU A 1 965 ? 16.819 21.438 15.057 1.00 94.81 965 LEU A O 1
ATOM 7783 N N . LEU A 1 966 ? 15.358 22.439 16.423 1.00 95.25 966 LEU A N 1
ATOM 7784 C CA . LEU A 1 966 ? 14.189 21.746 15.883 1.00 95.25 966 LEU A CA 1
ATOM 7785 C C . LEU A 1 966 ? 13.689 22.437 14.616 1.00 95.25 966 LEU A C 1
ATOM 7787 O O . LEU A 1 966 ? 13.490 23.651 14.616 1.00 95.25 966 LEU A O 1
ATOM 7791 N N . ALA A 1 967 ? 13.420 21.665 13.568 1.00 94.12 967 ALA A N 1
ATOM 7792 C CA . ALA A 1 967 ? 12.968 22.171 12.279 1.00 94.12 967 ALA A CA 1
ATOM 7793 C C . ALA A 1 967 ? 11.849 21.300 11.694 1.00 94.12 967 ALA A C 1
ATOM 7795 O O . ALA A 1 967 ? 11.903 20.072 11.733 1.00 94.12 967 ALA A O 1
ATOM 7796 N N . GLU A 1 968 ? 10.837 21.945 11.114 1.00 93.00 968 GLU A N 1
ATOM 7797 C CA . GLU A 1 968 ? 9.838 21.276 10.280 1.00 93.00 968 GLU A CA 1
ATOM 7798 C C . GLU A 1 968 ? 10.348 21.214 8.836 1.00 93.00 968 GLU A C 1
ATOM 7800 O O . GLU A 1 968 ? 10.456 22.245 8.160 1.00 93.00 968 GLU A O 1
ATOM 7805 N N . VAL A 1 969 ? 10.640 20.005 8.356 1.00 92.00 969 VAL A N 1
ATOM 7806 C CA . VAL A 1 969 ? 11.184 19.763 7.015 1.00 92.00 969 VAL A CA 1
ATOM 7807 C C . VAL A 1 969 ? 10.097 19.242 6.083 1.00 92.00 969 VAL A C 1
ATOM 7809 O O . VAL A 1 969 ? 9.346 18.315 6.400 1.00 92.00 969 VAL A O 1
ATOM 7812 N N . HIS A 1 970 ? 9.990 19.888 4.923 1.00 89.75 970 HIS A N 1
ATOM 7813 C CA . HIS A 1 970 ? 9.045 19.571 3.858 1.00 89.75 970 HIS A CA 1
ATOM 7814 C C . HIS A 1 970 ? 9.823 19.341 2.559 1.00 89.75 970 HIS A C 1
ATOM 7816 O O . HIS A 1 970 ? 10.306 20.293 1.938 1.00 89.75 970 HIS A O 1
ATOM 7822 N N . GLY A 1 971 ? 9.938 18.080 2.140 1.00 87.94 971 GLY A N 1
ATOM 7823 C CA . GLY A 1 971 ? 10.848 17.714 1.054 1.00 87.94 971 GLY A CA 1
ATOM 7824 C C . GLY A 1 971 ? 12.274 18.139 1.409 1.00 87.94 971 GLY A C 1
ATOM 7825 O O . GLY A 1 971 ? 12.759 17.805 2.483 1.00 87.94 971 GLY A O 1
ATOM 7826 N N . SER A 1 972 ? 12.898 18.941 0.550 1.00 91.00 972 SER A N 1
ATOM 7827 C CA . SER A 1 972 ? 14.280 19.416 0.728 1.00 91.00 972 SER A CA 1
ATOM 7828 C C . SER A 1 972 ? 14.402 20.790 1.390 1.00 91.00 972 SER A C 1
ATOM 7830 O O . SER A 1 972 ? 15.486 21.364 1.428 1.00 91.00 972 SER A O 1
ATOM 7832 N N . ASN A 1 973 ? 13.294 21.350 1.890 1.00 90.38 973 ASN A N 1
ATOM 7833 C CA . ASN A 1 973 ? 13.265 22.693 2.467 1.00 90.38 973 ASN A CA 1
ATOM 7834 C C . ASN A 1 973 ? 12.892 22.680 3.949 1.00 90.38 973 ASN A C 1
ATOM 7836 O O . ASN A 1 973 ? 11.969 21.980 4.375 1.00 90.38 973 ASN A O 1
ATOM 7840 N N . ILE A 1 974 ? 13.544 23.557 4.715 1.00 92.00 974 ILE A N 1
ATOM 7841 C CA . ILE A 1 974 ? 13.120 23.893 6.075 1.00 92.00 974 ILE A CA 1
ATOM 7842 C C . ILE A 1 974 ? 11.983 24.913 5.994 1.00 92.00 974 ILE A C 1
ATOM 7844 O O . ILE A 1 974 ? 12.164 26.054 5.555 1.00 92.00 974 ILE A O 1
ATOM 7848 N N . LYS A 1 975 ? 10.787 24.510 6.429 1.00 89.50 975 LYS A N 1
ATOM 7849 C CA . LYS A 1 975 ? 9.600 25.368 6.395 1.00 89.50 975 LYS A CA 1
ATOM 7850 C C . LYS A 1 975 ? 9.607 26.367 7.547 1.00 89.50 975 LYS A C 1
ATOM 7852 O O . LYS A 1 975 ? 9.409 27.564 7.320 1.00 89.50 975 LYS A O 1
ATOM 7857 N N . ASN A 1 976 ? 9.814 25.871 8.766 1.00 89.50 976 ASN A N 1
ATOM 7858 C CA . ASN A 1 976 ? 9.744 26.656 9.993 1.00 89.50 976 ASN A CA 1
ATOM 7859 C C . ASN A 1 976 ? 10.595 26.040 11.118 1.00 89.50 976 ASN A C 1
ATOM 7861 O O . ASN A 1 976 ? 10.835 24.835 11.123 1.00 89.50 976 ASN A O 1
ATOM 7865 N N . PHE A 1 977 ? 10.972 26.867 12.093 1.00 92.19 977 PHE A N 1
ATOM 7866 C CA . PHE A 1 977 ? 11.615 26.463 13.343 1.00 92.19 977 PHE A CA 1
ATOM 7867 C C . PHE A 1 977 ? 10.615 26.663 14.496 1.00 92.19 977 PHE A C 1
ATOM 7869 O O . PHE A 1 977 ? 10.240 27.810 14.773 1.00 92.19 977 PHE A O 1
ATOM 7876 N N . PRO A 1 978 ? 10.109 25.593 15.139 1.00 90.75 978 PRO A N 1
ATOM 7877 C CA . PRO A 1 978 ? 9.190 25.721 16.266 1.00 90.75 978 PRO A CA 1
ATOM 7878 C C . PRO A 1 978 ? 9.820 26.477 17.441 1.00 90.75 978 PRO A C 1
ATOM 7880 O O . PRO A 1 978 ? 10.996 26.301 17.748 1.00 90.75 978 PRO A O 1
ATOM 7883 N N . GLN A 1 979 ? 9.026 27.310 18.118 1.00 90.00 979 GLN A N 1
ATOM 7884 C CA . GLN A 1 979 ? 9.485 28.024 19.312 1.00 90.00 979 GLN A CA 1
ATOM 7885 C C . GLN A 1 979 ? 9.346 27.140 20.552 1.00 90.00 979 GLN A C 1
ATOM 7887 O O . GLN A 1 979 ? 8.329 26.471 20.736 1.00 90.00 979 GLN A O 1
ATOM 7892 N N . ASP A 1 980 ? 10.327 27.218 21.445 1.00 90.81 980 ASP A N 1
ATOM 7893 C CA . ASP A 1 980 ? 10.439 26.390 22.650 1.00 90.81 980 ASP A CA 1
ATOM 7894 C C . ASP A 1 980 ? 9.177 26.396 23.538 1.00 90.81 980 ASP A C 1
ATOM 7896 O O . ASP A 1 980 ? 8.789 25.369 24.097 1.00 90.81 980 ASP A O 1
ATOM 7900 N N . ASN A 1 981 ? 8.477 27.531 23.630 1.00 90.88 981 ASN A N 1
ATOM 7901 C CA . ASN A 1 981 ? 7.269 27.690 24.446 1.00 90.88 981 ASN A CA 1
ATOM 7902 C C . ASN A 1 981 ? 5.989 27.086 23.830 1.00 90.88 981 ASN A C 1
ATOM 7904 O O . ASN A 1 981 ? 4.951 27.064 24.502 1.00 90.88 981 ASN A O 1
ATOM 7908 N N . GLN A 1 982 ? 6.034 26.622 22.579 1.00 91.06 982 GLN A N 1
ATOM 7909 C CA . GLN A 1 982 ? 4.887 26.036 21.892 1.00 91.06 982 GLN A CA 1
ATOM 7910 C C . GLN A 1 982 ? 4.691 24.572 22.304 1.00 91.06 982 GLN A C 1
ATOM 7912 O O . GLN A 1 982 ? 5.641 23.836 22.564 1.00 91.06 982 GLN A O 1
ATOM 7917 N N . LYS A 1 983 ? 3.425 24.149 22.353 1.00 88.94 983 LYS A N 1
ATOM 7918 C CA . LYS A 1 983 ? 3.040 22.747 22.549 1.00 88.94 983 LYS A CA 1
ATOM 7919 C C . LYS A 1 983 ? 3.488 21.917 21.344 1.00 88.94 983 LYS A C 1
ATOM 7921 O O . LYS A 1 983 ? 3.293 22.363 20.210 1.00 88.94 983 LYS A O 1
ATOM 7926 N N . VAL A 1 984 ? 4.034 20.724 21.581 1.00 87.94 984 VAL A N 1
ATOM 7927 C CA . VAL A 1 984 ? 4.472 19.824 20.504 1.00 87.94 984 VAL A CA 1
ATOM 7928 C C . VAL A 1 984 ? 3.270 19.434 19.637 1.00 87.94 984 VAL A C 1
ATOM 7930 O O . VAL A 1 984 ? 2.197 19.099 20.147 1.00 87.94 984 VAL A O 1
ATOM 7933 N N . ARG A 1 985 ? 3.425 19.516 18.311 1.00 80.50 985 ARG A N 1
ATOM 7934 C CA . ARG A 1 985 ? 2.389 19.152 17.334 1.00 80.50 985 ARG A CA 1
ATOM 7935 C C . ARG A 1 985 ? 2.961 18.189 16.302 1.00 80.50 985 ARG A C 1
ATOM 7937 O O . ARG A 1 985 ? 4.046 18.417 15.785 1.00 80.50 985 ARG A O 1
ATOM 7944 N N . LEU A 1 986 ? 2.196 17.156 15.959 1.00 71.88 986 LEU A N 1
ATOM 7945 C CA . LEU A 1 986 ? 2.509 16.266 14.840 1.00 71.88 986 LEU A CA 1
ATOM 7946 C C . LEU A 1 986 ? 2.139 16.975 13.524 1.00 71.88 986 LEU A C 1
ATOM 7948 O O . LEU A 1 986 ? 0.977 17.342 13.324 1.00 71.88 986 LEU A O 1
ATOM 7952 N N . SER A 1 987 ? 3.123 17.218 12.651 1.00 66.94 987 SER A N 1
ATOM 7953 C CA . SER A 1 987 ? 2.896 17.810 11.323 1.00 66.94 987 SER A CA 1
ATOM 7954 C C . SER A 1 987 ? 2.204 16.806 10.394 1.00 66.94 987 SER A C 1
ATOM 7956 O O . SER A 1 987 ? 2.477 15.613 10.446 1.00 66.94 987 SER A O 1
ATOM 7958 N N . VAL A 1 988 ? 1.292 17.286 9.541 1.00 67.00 988 VAL A N 1
ATOM 7959 C CA . VAL A 1 988 ? 0.509 16.436 8.617 1.00 67.00 988 VAL A CA 1
ATOM 7960 C C . VAL A 1 988 ? 1.203 16.268 7.258 1.00 67.00 988 VAL A C 1
ATOM 7962 O O . VAL A 1 988 ? 0.969 15.283 6.569 1.00 67.00 988 VAL A O 1
ATOM 7965 N N . SER A 1 989 ? 2.032 17.235 6.846 1.00 69.94 989 SER A N 1
ATOM 7966 C CA . SER A 1 989 ? 2.605 17.320 5.487 1.00 69.94 989 SER A CA 1
ATOM 7967 C C . SER A 1 989 ? 4.140 17.363 5.457 1.00 69.94 989 SER A C 1
ATOM 7969 O O . SER A 1 989 ? 4.724 17.767 4.456 1.00 69.94 989 SER A O 1
ATOM 7971 N N . GLY A 1 990 ? 4.783 17.014 6.565 1.00 79.94 990 GLY A N 1
ATOM 7972 C CA . GLY A 1 990 ? 6.232 17.002 6.732 1.00 79.94 990 GLY A CA 1
ATOM 7973 C C . GLY A 1 990 ? 6.601 16.319 8.039 1.00 79.94 990 GLY A C 1
ATOM 7974 O O . GLY A 1 990 ? 5.726 15.796 8.730 1.00 79.94 990 GLY A O 1
ATOM 7975 N N . PHE A 1 991 ? 7.879 16.348 8.391 1.00 87.31 991 PHE A N 1
ATOM 7976 C CA . PHE A 1 991 ? 8.375 15.724 9.613 1.00 87.31 991 PHE A CA 1
ATOM 7977 C C . PHE A 1 991 ? 9.193 16.715 10.438 1.00 87.31 991 PHE A C 1
ATOM 7979 O O . PHE A 1 991 ? 9.742 17.690 9.922 1.00 87.31 991 PHE A O 1
ATOM 7986 N N . LEU A 1 992 ? 9.216 16.478 11.747 1.00 92.50 992 LEU A N 1
ATOM 7987 C CA . LEU A 1 992 ? 10.036 17.224 12.687 1.00 92.50 992 LEU A CA 1
ATOM 7988 C C . LEU A 1 992 ? 11.401 16.536 12.773 1.00 92.50 992 LEU A C 1
ATOM 7990 O O . LEU A 1 992 ? 11.465 15.331 13.015 1.00 92.50 992 LEU A O 1
ATOM 7994 N N . CYS A 1 993 ? 12.480 17.287 12.589 1.00 93.56 993 CYS A N 1
ATOM 7995 C CA . CYS A 1 993 ? 13.841 16.804 12.802 1.00 93.56 993 CYS A CA 1
ATOM 7996 C C . CYS A 1 993 ? 14.610 17.749 13.725 1.00 93.56 993 CYS A C 1
ATOM 7998 O O . CYS A 1 993 ? 14.222 18.901 13.940 1.00 93.56 993 CYS A O 1
ATOM 8000 N N . ALA A 1 994 ? 15.693 17.235 14.287 1.00 95.81 994 ALA A N 1
ATOM 8001 C CA . ALA A 1 994 ? 16.612 17.965 15.137 1.00 95.81 994 ALA A CA 1
ATOM 8002 C C . ALA A 1 994 ? 17.963 18.064 14.428 1.00 95.81 994 ALA A C 1
ATOM 8004 O O . ALA A 1 994 ? 18.522 17.053 14.017 1.00 95.81 994 ALA A O 1
ATOM 8005 N N . PHE A 1 995 ? 18.485 19.274 14.290 1.00 95.56 995 PHE A N 1
ATOM 8006 C CA . PHE A 1 995 ? 19.835 19.512 13.801 1.00 95.56 995 PHE A CA 1
ATOM 8007 C C . PHE A 1 995 ? 20.735 19.898 14.965 1.00 95.56 995 PHE A C 1
ATOM 8009 O O . PHE A 1 995 ? 20.344 20.712 15.806 1.00 95.56 995 PHE A O 1
ATOM 8016 N N . GLU A 1 996 ? 21.938 19.344 14.992 1.00 95.31 996 GLU A N 1
ATOM 8017 C CA . GLU A 1 996 ? 23.009 19.872 15.822 1.00 95.31 996 GLU A CA 1
ATOM 8018 C C . GLU A 1 996 ? 23.446 21.240 15.276 1.00 95.31 996 GLU A C 1
ATOM 8020 O O . GLU A 1 996 ? 23.720 21.398 14.084 1.00 95.31 996 GLU A O 1
ATOM 8025 N N . ILE A 1 997 ? 23.493 22.245 16.149 1.00 92.62 997 ILE A N 1
ATOM 8026 C CA . ILE A 1 997 ? 24.071 23.558 15.855 1.00 92.62 997 ILE A CA 1
ATOM 8027 C C . ILE A 1 997 ? 25.351 23.774 16.671 1.00 92.62 997 ILE A C 1
ATOM 8029 O O . ILE A 1 997 ? 25.469 23.247 17.784 1.00 92.62 997 ILE A O 1
ATOM 8033 N N . PRO A 1 998 ? 26.307 24.573 16.159 1.00 85.38 998 PRO A N 1
ATOM 8034 C CA . PRO A 1 998 ? 27.491 24.955 16.921 1.00 85.38 998 PRO A CA 1
ATOM 8035 C C . PRO A 1 998 ? 27.109 25.612 18.248 1.00 85.38 998 PRO A C 1
ATOM 8037 O O . PRO A 1 998 ? 26.145 26.376 18.312 1.00 85.38 998 PRO A O 1
ATOM 8040 N N . VAL A 1 999 ? 27.894 25.353 19.297 1.00 80.75 999 VAL A N 1
ATOM 8041 C CA . VAL A 1 999 ? 27.699 25.996 20.603 1.00 80.75 999 VAL A CA 1
ATOM 8042 C C . VAL A 1 999 ? 27.775 27.520 20.425 1.00 80.75 999 VAL A C 1
ATOM 8044 O O . VAL A 1 999 ? 28.771 28.010 19.880 1.00 80.75 999 VAL A O 1
ATOM 8047 N N . PRO A 1 1000 ? 26.769 28.292 20.875 1.00 66.06 1000 PRO A N 1
ATOM 8048 C CA . PRO A 1 1000 ? 26.853 29.746 20.876 1.00 66.06 1000 PRO A CA 1
ATOM 8049 C C . PRO A 1 1000 ? 28.045 30.173 21.741 1.00 66.06 1000 PRO A C 1
ATOM 8051 O O . PRO A 1 1000 ? 28.054 29.943 22.948 1.00 66.06 1000 PRO A O 1
ATOM 8054 N N . VAL A 1 1001 ? 29.082 30.763 21.143 1.00 56.25 1001 VAL A N 1
ATOM 8055 C CA . VAL A 1 1001 ? 30.233 31.264 21.906 1.00 56.25 1001 VAL A CA 1
ATOM 8056 C C . VAL A 1 1001 ? 29.737 32.377 22.831 1.00 56.25 1001 VAL A C 1
ATOM 8058 O O . VAL A 1 1001 ? 29.369 33.457 22.367 1.00 56.25 1001 VAL A O 1
ATOM 8061 N N . SER A 1 1002 ? 29.718 32.122 24.141 1.00 42.34 1002 SER A N 1
ATOM 8062 C CA . SER A 1 1002 ? 29.510 33.152 25.161 1.00 42.34 1002 SER A CA 1
ATOM 8063 C C . SER A 1 1002 ? 30.492 34.304 24.907 1.00 42.34 1002 SER A C 1
ATOM 8065 O O . SER A 1 1002 ? 31.687 34.030 24.765 1.00 42.34 1002 SER A O 1
ATOM 8067 N N . PRO A 1 1003 ? 30.063 35.580 24.849 1.00 42.31 1003 PRO A N 1
ATOM 8068 C CA . PRO A 1 1003 ? 30.972 36.699 24.623 1.00 42.31 1003 PRO A CA 1
ATOM 8069 C C . PRO A 1 1003 ? 31.836 36.921 25.875 1.00 42.31 1003 PRO A C 1
ATOM 8071 O O . PRO A 1 1003 ? 31.528 37.747 26.730 1.00 42.31 1003 PRO A O 1
ATOM 8074 N N . ILE A 1 1004 ? 32.908 36.142 26.018 1.00 33.16 1004 ILE A N 1
ATOM 8075 C CA . ILE A 1 1004 ? 33.901 36.286 27.079 1.00 33.16 1004 ILE A CA 1
ATOM 8076 C C . ILE A 1 1004 ? 34.988 37.234 26.566 1.00 33.16 1004 ILE A C 1
ATOM 8078 O O . ILE A 1 1004 ? 35.801 36.875 25.722 1.00 33.16 1004 ILE A O 1
ATOM 8082 N N . SER A 1 1005 ? 34.967 38.456 27.100 1.00 32.28 1005 SER A N 1
ATOM 8083 C CA . SER A 1 1005 ? 36.132 39.311 27.354 1.00 32.28 1005 SER A CA 1
ATOM 8084 C C . SER A 1 1005 ? 37.193 39.383 26.247 1.00 32.28 1005 SER A C 1
ATOM 8086 O O . SER A 1 1005 ? 38.327 38.949 26.438 1.00 32.28 1005 SER A O 1
ATOM 8088 N N . ALA A 1 1006 ? 36.873 40.023 25.118 1.00 32.72 1006 ALA A N 1
ATOM 8089 C CA . ALA A 1 1006 ? 37.910 40.580 24.253 1.00 32.72 1006 ALA A CA 1
ATOM 8090 C C . ALA A 1 1006 ? 38.597 41.736 25.002 1.00 32.72 1006 ALA A C 1
ATOM 8092 O O . ALA A 1 1006 ? 38.118 42.870 25.024 1.00 32.72 1006 ALA A O 1
ATOM 8093 N N . SER A 1 1007 ? 39.706 41.425 25.672 1.00 30.75 1007 SER A N 1
ATOM 8094 C CA . SER A 1 1007 ? 40.684 42.407 26.122 1.00 30.75 1007 SER A CA 1
ATOM 8095 C C . SER A 1 1007 ? 41.071 43.303 24.944 1.00 30.75 1007 SER A C 1
ATOM 8097 O O . SER A 1 1007 ? 41.454 42.805 23.888 1.00 30.75 1007 SER A O 1
ATOM 8099 N N . SER A 1 1008 ? 40.924 44.610 25.159 1.00 27.91 1008 SER A N 1
ATOM 8100 C CA . SER A 1 1008 ? 41.407 45.744 24.362 1.00 27.91 1008 SER A CA 1
ATOM 8101 C C . SER A 1 1008 ? 42.410 45.396 23.246 1.00 27.91 1008 SER A C 1
ATOM 8103 O O . SER A 1 1008 ? 43.499 44.908 23.563 1.00 27.91 1008 SER A O 1
ATOM 8105 N N . PRO A 1 1009 ? 42.115 45.726 21.971 1.00 36.84 1009 PRO A N 1
ATOM 8106 C CA . PRO A 1 1009 ? 43.102 45.657 20.905 1.00 36.84 1009 PRO A CA 1
ATOM 8107 C C . PRO A 1 1009 ? 44.210 46.668 21.201 1.00 36.84 1009 PRO A C 1
ATOM 8109 O O . PRO A 1 1009 ? 43.983 47.880 21.235 1.00 36.84 1009 PRO A O 1
ATOM 8112 N N . THR A 1 1010 ? 45.409 46.156 21.443 1.00 26.80 1010 THR A N 1
ATOM 8113 C CA . THR A 1 1010 ? 46.644 46.925 21.457 1.00 26.80 1010 THR A CA 1
ATOM 8114 C C . THR A 1 1010 ? 46.826 47.603 20.106 1.00 26.80 1010 THR A C 1
ATOM 8116 O O . THR A 1 1010 ? 46.928 46.959 19.062 1.00 26.80 1010 THR A O 1
ATOM 8119 N N . GLN A 1 1011 ? 46.866 48.932 20.159 1.00 26.66 1011 GLN A N 1
ATOM 8120 C CA . GLN A 1 1011 ? 47.374 49.799 19.107 1.00 26.66 1011 GLN A CA 1
ATOM 8121 C C . GLN A 1 1011 ? 48.731 49.268 18.636 1.00 26.66 1011 GLN A C 1
ATOM 8123 O O . GLN A 1 1011 ? 49.675 49.188 19.418 1.00 26.66 1011 GLN A O 1
ATOM 8128 N N . THR A 1 1012 ? 48.818 48.889 17.366 1.00 28.27 1012 THR A N 1
ATOM 8129 C CA . THR A 1 1012 ? 50.088 48.795 16.650 1.00 28.27 1012 THR A CA 1
ATOM 8130 C C . THR A 1 1012 ? 49.927 49.521 15.324 1.00 28.27 1012 THR A C 1
ATOM 8132 O O . THR A 1 1012 ? 49.022 49.257 14.535 1.00 28.27 1012 THR A O 1
ATOM 8135 N N . ASP A 1 1013 ? 50.779 50.526 15.190 1.00 23.23 1013 ASP A N 1
ATOM 8136 C CA . ASP A 1 1013 ? 50.934 51.464 14.095 1.00 23.23 1013 ASP A CA 1
ATOM 8137 C C . ASP A 1 1013 ? 51.228 50.772 12.751 1.00 23.23 1013 ASP A C 1
ATOM 8139 O O . ASP A 1 1013 ? 51.902 49.746 12.720 1.00 23.23 1013 ASP A O 1
ATOM 8143 N N . PHE A 1 1014 ? 50.766 51.343 11.630 1.00 25.80 1014 PHE A N 1
ATOM 8144 C CA . PHE A 1 1014 ? 51.621 52.045 10.654 1.00 25.80 1014 PHE A CA 1
ATOM 8145 C C . PHE A 1 1014 ? 50.902 52.388 9.327 1.00 25.80 1014 PHE A C 1
ATOM 8147 O O . PHE A 1 1014 ? 50.147 51.609 8.754 1.00 25.80 1014 PHE A O 1
ATOM 8154 N N . SER A 1 1015 ? 51.262 53.583 8.838 1.00 26.12 1015 SER A N 1
ATOM 8155 C CA . SER A 1 1015 ? 51.242 54.110 7.457 1.00 26.12 1015 SER A CA 1
ATOM 8156 C C . SER A 1 1015 ? 49.910 54.445 6.749 1.00 26.12 1015 SER A C 1
ATOM 8158 O O . SER A 1 1015 ? 49.346 53.660 5.998 1.00 26.12 1015 SER A O 1
ATOM 8160 N N . SER A 1 1016 ? 49.475 55.697 6.945 1.00 23.52 1016 SER A N 1
ATOM 8161 C CA . SER A 1 1016 ? 49.410 56.781 5.933 1.00 23.52 1016 SER A CA 1
ATOM 8162 C C . SER A 1 1016 ? 48.858 56.530 4.509 1.00 23.52 1016 SER A C 1
ATOM 8164 O O . SER A 1 1016 ? 49.582 56.039 3.651 1.00 23.52 1016 SER A O 1
ATOM 8166 N N . SER A 1 1017 ? 47.661 57.105 4.265 1.00 21.55 1017 SER A N 1
ATOM 8167 C CA . SER A 1 1017 ? 47.290 58.108 3.221 1.00 21.55 1017 SER A CA 1
ATOM 8168 C C . SER A 1 1017 ? 47.501 57.779 1.717 1.00 21.55 1017 SER A C 1
ATOM 8170 O O . SER A 1 1017 ? 48.564 57.281 1.367 1.00 21.55 1017 SER A O 1
ATOM 8172 N N . PRO A 1 1018 ? 46.586 58.169 0.791 1.00 27.08 1018 PRO A N 1
ATOM 8173 C CA . PRO A 1 1018 ? 46.054 59.529 0.720 1.00 27.08 1018 PRO A CA 1
ATOM 8174 C C . PRO A 1 1018 ? 44.537 59.682 0.543 1.00 27.08 1018 PRO A C 1
ATOM 8176 O O . PRO A 1 1018 ? 43.810 58.865 -0.007 1.00 27.08 1018 PRO A O 1
ATOM 8179 N N . SER A 1 1019 ? 44.129 60.839 1.039 1.00 21.98 1019 SER A N 1
ATOM 8180 C CA . SER A 1 1019 ? 42.836 61.500 1.043 1.00 21.98 1019 SER A CA 1
ATOM 8181 C C . SER A 1 1019 ? 42.219 61.760 -0.333 1.00 21.98 1019 SER A C 1
ATOM 8183 O O . SER A 1 1019 ? 42.880 62.268 -1.235 1.00 21.98 1019 SER A O 1
ATOM 8185 N N . THR A 1 1020 ? 40.896 61.626 -0.402 1.00 25.16 1020 THR A N 1
ATOM 8186 C CA . THR A 1 1020 ? 40.017 62.587 -1.091 1.00 25.16 1020 THR A CA 1
ATOM 8187 C C . THR A 1 1020 ? 38.713 62.678 -0.297 1.00 25.16 1020 THR A C 1
ATOM 8189 O O . THR A 1 1020 ? 37.794 61.885 -0.461 1.00 25.16 1020 THR A O 1
ATOM 8192 N N . ASN A 1 1021 ? 38.696 63.623 0.646 1.00 20.59 1021 ASN A N 1
ATOM 8193 C CA . ASN A 1 1021 ? 37.492 64.110 1.306 1.00 20.59 1021 ASN A CA 1
ATOM 8194 C C . ASN A 1 1021 ? 36.856 65.155 0.385 1.00 20.59 1021 ASN A C 1
ATOM 8196 O O . ASN A 1 1021 ? 37.449 66.212 0.186 1.00 20.59 1021 ASN A O 1
ATOM 8200 N N . GLU A 1 1022 ? 35.637 64.908 -0.084 1.00 24.14 1022 GLU A N 1
ATOM 8201 C CA . GLU A 1 1022 ? 34.671 65.983 -0.291 1.00 24.14 1022 GLU A CA 1
ATOM 8202 C C . GLU A 1 1022 ? 33.415 65.683 0.520 1.00 24.14 1022 GLU A C 1
ATOM 8204 O O . GLU A 1 1022 ? 32.873 64.580 0.554 1.00 24.14 1022 GLU A O 1
ATOM 8209 N N . MET A 1 1023 ? 33.047 66.707 1.270 1.00 21.39 1023 MET A N 1
ATOM 8210 C CA . MET A 1 1023 ? 32.251 66.705 2.476 1.00 21.39 1023 MET A CA 1
ATOM 8211 C C . MET A 1 1023 ? 30.922 67.367 2.133 1.00 21.39 1023 MET A C 1
ATOM 8213 O O . MET A 1 1023 ? 30.892 68.555 1.831 1.00 21.39 1023 MET A O 1
ATOM 8217 N N . PHE A 1 1024 ? 29.822 66.619 2.207 1.00 22.77 1024 PHE A N 1
ATOM 8218 C CA . PHE A 1 1024 ? 28.491 67.202 2.363 1.00 22.77 1024 PHE A CA 1
ATOM 8219 C C . PHE A 1 1024 ? 28.012 66.932 3.786 1.00 22.77 1024 PHE A C 1
ATOM 8221 O O . PHE A 1 1024 ? 27.442 65.896 4.112 1.00 22.77 1024 PHE A O 1
ATOM 8228 N N . THR A 1 1025 ? 28.297 67.899 4.650 1.00 19.62 1025 THR A N 1
ATOM 8229 C CA . THR A 1 1025 ? 27.661 68.087 5.951 1.00 19.62 1025 THR A CA 1
ATOM 8230 C C . THR A 1 1025 ? 26.191 68.438 5.769 1.00 19.62 1025 THR A C 1
ATOM 8232 O O . THR A 1 1025 ? 25.891 69.488 5.205 1.00 19.62 1025 THR A O 1
ATOM 8235 N N . LEU A 1 1026 ? 25.291 67.637 6.335 1.00 23.66 1026 LEU A N 1
ATOM 8236 C CA . LEU A 1 1026 ? 24.008 68.121 6.837 1.00 23.66 1026 LEU A CA 1
ATOM 8237 C C . LEU A 1 1026 ? 23.769 67.538 8.232 1.00 23.66 1026 LEU A C 1
ATOM 8239 O O . LEU A 1 1026 ? 23.997 66.367 8.519 1.00 23.66 1026 LEU A O 1
ATOM 8243 N N . THR A 1 1027 ? 23.397 68.462 9.095 1.00 22.66 1027 THR A N 1
ATOM 8244 C CA . THR A 1 1027 ? 23.347 68.469 10.550 1.00 22.66 1027 THR A CA 1
ATOM 8245 C C . THR A 1 1027 ? 22.229 67.623 11.163 1.00 22.66 1027 THR A C 1
ATOM 8247 O O . THR A 1 1027 ? 21.091 67.655 10.708 1.00 22.66 1027 THR A O 1
ATOM 8250 N N . THR A 1 1028 ? 22.579 66.954 12.264 1.00 19.23 1028 THR A N 1
ATOM 8251 C CA . THR A 1 1028 ? 21.827 66.777 13.526 1.00 19.23 1028 THR A CA 1
ATOM 8252 C C . THR A 1 1028 ? 20.418 67.388 13.632 1.00 19.23 1028 THR A C 1
ATOM 8254 O O . THR A 1 1028 ? 20.287 68.612 13.595 1.00 19.23 1028 THR A O 1
ATOM 8257 N N . ASN A 1 1029 ? 19.405 66.550 13.912 1.00 22.02 1029 ASN A N 1
ATOM 8258 C CA . ASN A 1 1029 ? 18.527 66.585 15.108 1.00 22.02 1029 ASN A CA 1
ATOM 8259 C C . ASN A 1 1029 ? 17.185 65.851 14.876 1.00 22.02 1029 ASN A C 1
ATOM 8261 O O . ASN A 1 1029 ? 16.526 66.093 13.871 1.00 22.02 1029 ASN A O 1
ATOM 8265 N N . GLY A 1 1030 ? 16.732 65.079 15.878 1.00 23.97 1030 GLY A N 1
ATOM 8266 C CA . GLY A 1 1030 ? 15.298 64.952 16.196 1.00 23.97 1030 GLY A CA 1
ATOM 8267 C C . GLY A 1 1030 ? 14.634 63.574 16.059 1.00 23.97 1030 GLY A C 1
ATOM 8268 O O . GLY A 1 1030 ? 14.169 63.215 14.987 1.00 23.97 1030 GLY A O 1
ATOM 8269 N N . ASP A 1 1031 ? 14.521 62.895 17.204 1.00 24.55 1031 ASP A N 1
ATOM 8270 C CA . ASP A 1 1031 ? 13.428 62.026 17.680 1.00 24.55 1031 ASP A CA 1
ATOM 8271 C C . ASP A 1 1031 ? 12.999 60.751 16.920 1.00 24.55 1031 ASP A C 1
ATOM 8273 O O . ASP A 1 1031 ? 12.243 60.753 15.949 1.00 24.55 1031 ASP A O 1
ATOM 8277 N N . LEU A 1 1032 ? 13.378 59.615 17.525 1.00 24.78 1032 LEU A N 1
ATOM 8278 C CA . LEU A 1 1032 ? 12.807 58.284 17.308 1.00 24.78 1032 LEU A CA 1
ATOM 8279 C C . LEU A 1 1032 ? 11.315 58.227 17.711 1.00 24.78 1032 LEU A C 1
ATOM 8281 O O . LEU A 1 1032 ? 10.985 58.519 18.866 1.00 24.78 1032 LEU A O 1
ATOM 8285 N N . PRO A 1 1033 ? 10.413 57.728 16.845 1.00 25.22 1033 PRO A N 1
ATOM 8286 C CA . PRO A 1 1033 ? 9.035 57.451 17.223 1.00 25.22 1033 PRO A CA 1
ATOM 8287 C C . PRO A 1 1033 ? 8.937 56.102 17.954 1.00 25.22 1033 PRO A C 1
ATOM 8289 O O . PRO A 1 1033 ? 9.187 55.035 17.393 1.00 25.22 1033 PRO A O 1
ATOM 8292 N N . ARG A 1 1034 ? 8.545 56.155 19.233 1.00 22.23 1034 ARG A N 1
ATOM 8293 C CA . ARG A 1 1034 ? 8.133 54.992 20.037 1.00 22.23 1034 ARG A CA 1
ATOM 8294 C C . ARG A 1 1034 ? 6.847 54.366 19.458 1.00 22.23 1034 ARG A C 1
ATOM 8296 O O . ARG A 1 1034 ? 5.895 55.110 19.220 1.00 22.23 1034 ARG A O 1
ATOM 8303 N N . PRO A 1 1035 ? 6.749 53.031 19.303 1.00 26.30 1035 PRO A N 1
ATOM 8304 C CA . PRO A 1 1035 ? 5.518 52.376 18.868 1.00 26.30 1035 PRO A CA 1
ATOM 8305 C C . PRO A 1 1035 ? 4.488 52.339 20.002 1.00 26.30 1035 PRO A C 1
ATOM 8307 O O . PRO A 1 1035 ? 4.753 51.844 21.098 1.00 26.30 1035 PRO A O 1
ATOM 8310 N N . ILE A 1 1036 ? 3.301 52.868 19.720 1.00 22.45 1036 ILE A N 1
ATOM 8311 C CA . ILE A 1 1036 ? 2.134 52.853 20.600 1.00 22.45 1036 ILE A CA 1
ATOM 8312 C C . ILE A 1 1036 ? 1.557 51.430 20.654 1.00 22.45 1036 ILE A C 1
ATOM 8314 O O . ILE A 1 1036 ? 1.160 50.863 19.638 1.00 22.45 1036 ILE A O 1
ATOM 8318 N N . PHE A 1 1037 ? 1.491 50.884 21.868 1.00 18.84 1037 PHE A N 1
ATOM 8319 C CA . PHE A 1 1037 ? 0.708 49.709 22.242 1.00 18.84 1037 PHE A CA 1
ATOM 8320 C C . PHE A 1 1037 ? -0.793 50.040 22.212 1.00 18.84 1037 PHE A C 1
ATOM 8322 O O . PHE A 1 1037 ? -1.215 50.977 22.888 1.00 18.84 1037 PHE A O 1
ATOM 8329 N N . ILE A 1 1038 ? -1.613 49.242 21.516 1.00 26.53 1038 ILE A N 1
ATOM 8330 C CA . ILE A 1 1038 ? -3.064 49.157 21.771 1.00 26.53 1038 ILE A CA 1
ATOM 8331 C C . ILE A 1 1038 ? -3.475 47.669 21.848 1.00 26.53 1038 ILE A C 1
ATOM 8333 O O . ILE A 1 1038 ? -3.052 46.893 20.988 1.00 26.53 1038 ILE A O 1
ATOM 8337 N N . PRO A 1 1039 ? -4.251 47.251 22.873 1.00 23.97 1039 PRO A N 1
ATOM 8338 C CA . PRO A 1 1039 ? -4.443 45.852 23.257 1.00 23.97 1039 PRO A CA 1
ATOM 8339 C C . PRO A 1 1039 ? -5.785 45.232 22.807 1.00 23.97 1039 PRO A C 1
ATOM 8341 O O . PRO A 1 1039 ? -6.744 45.941 22.529 1.00 23.97 1039 PRO A O 1
ATOM 8344 N N . ASN A 1 1040 ? -5.825 43.891 22.860 1.00 22.98 1040 ASN A N 1
ATOM 8345 C CA . ASN A 1 1040 ? -6.947 42.976 23.157 1.00 22.98 1040 ASN A CA 1
ATOM 8346 C C . ASN A 1 1040 ? -8.323 43.140 22.470 1.00 22.98 1040 ASN A C 1
ATOM 8348 O O . ASN A 1 1040 ? -9.041 44.102 22.716 1.00 22.98 1040 ASN A O 1
ATOM 8352 N N . GLY A 1 1041 ? -8.800 42.061 21.816 1.00 24.06 1041 GLY A N 1
ATOM 8353 C CA . GLY A 1 1041 ? -10.247 41.842 21.644 1.00 24.06 1041 GLY A CA 1
ATOM 8354 C C . GLY A 1 1041 ? -10.724 40.834 20.584 1.00 24.06 1041 GLY A C 1
ATOM 8355 O O . GLY A 1 1041 ? -11.193 41.251 19.536 1.00 24.06 1041 GLY A O 1
ATOM 8356 N N . MET A 1 1042 ? -10.753 39.545 20.954 1.00 26.14 1042 MET A N 1
ATOM 8357 C CA . MET A 1 1042 ? -11.749 38.510 20.570 1.00 26.14 1042 MET A CA 1
ATOM 8358 C C . MET A 1 1042 ? -11.790 37.886 19.143 1.00 26.14 1042 MET A C 1
ATOM 8360 O O . MET A 1 1042 ? -11.366 38.495 18.164 1.00 26.14 1042 MET A O 1
ATOM 8364 N N . PRO A 1 1043 ? -12.288 36.624 19.026 1.00 32.28 1043 PRO A N 1
ATOM 8365 C CA . PRO A 1 1043 ? -12.040 35.725 17.901 1.00 32.28 1043 PRO A CA 1
ATOM 8366 C C . PRO A 1 1043 ? -13.217 35.659 16.920 1.00 32.28 1043 PRO A C 1
ATOM 8368 O O . PRO A 1 1043 ? -14.373 35.680 17.333 1.00 32.28 1043 PRO A O 1
ATOM 8371 N N . ASN A 1 1044 ? -12.935 35.466 15.630 1.00 27.69 1044 ASN A N 1
ATOM 8372 C CA . ASN A 1 1044 ? -13.911 34.880 14.716 1.00 27.69 1044 ASN A CA 1
ATOM 8373 C C . ASN A 1 1044 ? -13.252 33.975 13.674 1.00 27.69 1044 ASN A C 1
ATOM 8375 O O . ASN A 1 1044 ? -12.289 34.315 12.992 1.00 27.69 1044 ASN A O 1
ATOM 8379 N N . THR A 1 1045 ? -13.836 32.790 13.619 1.00 22.72 1045 THR A N 1
ATOM 8380 C CA . THR A 1 1045 ? -13.614 31.620 12.788 1.00 22.72 1045 THR A CA 1
ATOM 8381 C C . THR A 1 1045 ? -14.294 31.803 11.434 1.00 22.72 1045 THR A C 1
ATOM 8383 O O . THR A 1 1045 ? -15.493 31.614 11.339 1.00 22.72 1045 THR A O 1
ATOM 8386 N N . VAL A 1 1046 ? -13.532 32.133 10.393 1.00 26.31 1046 VAL A N 1
ATOM 8387 C CA . VAL A 1 1046 ? -13.663 31.676 8.993 1.00 26.31 1046 VAL A CA 1
ATOM 8388 C C . VAL A 1 1046 ? -12.298 31.979 8.372 1.00 26.31 1046 VAL A C 1
ATOM 8390 O O . VAL A 1 1046 ? -11.701 33.004 8.686 1.00 26.31 1046 VAL A O 1
ATOM 8393 N N . VAL A 1 1047 ? -11.780 31.081 7.539 1.00 25.11 1047 VAL A N 1
ATOM 8394 C CA . VAL A 1 1047 ? -10.533 31.254 6.785 1.00 25.11 1047 VAL A CA 1
ATOM 8395 C C . VAL A 1 1047 ? -10.889 31.815 5.401 1.00 25.11 1047 VAL A C 1
ATOM 8397 O O . VAL A 1 1047 ? -11.155 31.025 4.499 1.00 25.11 1047 VAL A O 1
ATOM 8400 N N . PRO A 1 1048 ? -10.956 33.140 5.166 1.00 23.08 1048 PRO A N 1
ATOM 8401 C CA . PRO A 1 1048 ? -10.674 33.651 3.838 1.00 23.08 1048 PRO A CA 1
ATOM 8402 C C . PRO A 1 1048 ? -9.163 33.592 3.633 1.00 23.08 1048 PRO A C 1
ATOM 8404 O O . PRO A 1 1048 ? -8.411 33.950 4.541 1.00 23.08 1048 PRO A O 1
ATOM 8407 N N . CYS A 1 1049 ? -8.735 33.157 2.443 1.00 23.55 1049 CYS A N 1
ATOM 8408 C CA . CYS A 1 1049 ? -7.397 33.397 1.905 1.00 23.55 1049 CYS A CA 1
ATOM 8409 C C . CYS A 1 1049 ? -7.013 34.852 2.183 1.00 23.55 1049 CYS A C 1
ATOM 8411 O O . CYS A 1 1049 ? -7.444 35.761 1.474 1.00 23.55 1049 CYS A O 1
ATOM 8413 N N . GLY A 1 1050 ? -6.270 35.073 3.266 1.00 23.41 1050 GLY A N 1
ATOM 8414 C CA . GLY A 1 1050 ? -5.786 36.385 3.625 1.00 23.41 1050 GLY A CA 1
ATOM 8415 C C . GLY A 1 1050 ? -4.845 36.819 2.523 1.00 23.41 1050 GLY A C 1
ATOM 8416 O O . GLY A 1 1050 ? -3.792 36.214 2.352 1.00 23.41 1050 GLY A O 1
ATOM 8417 N N . THR A 1 1051 ? -5.255 37.848 1.782 1.00 24.31 1051 THR A N 1
ATOM 8418 C CA . THR A 1 1051 ? -4.359 38.781 1.101 1.00 24.31 1051 THR A CA 1
ATOM 8419 C C . THR A 1 1051 ? -3.114 38.932 1.952 1.00 24.31 1051 THR A C 1
ATOM 8421 O O . THR A 1 1051 ? -3.205 39.403 3.092 1.00 24.31 1051 THR A O 1
ATOM 8424 N N . GLU A 1 1052 ? -2.002 38.425 1.425 1.00 23.75 1052 GLU A N 1
ATOM 8425 C CA . GLU A 1 1052 ? -0.721 38.389 2.100 1.00 23.75 1052 GLU A CA 1
ATOM 8426 C C . GLU A 1 1052 ? -0.449 39.764 2.704 1.00 23.75 1052 GLU A C 1
ATOM 8428 O O . GLU A 1 1052 ? -0.353 40.777 2.010 1.00 23.75 1052 GLU A O 1
ATOM 8433 N N . LYS A 1 1053 ? -0.385 39.818 4.035 1.00 24.52 1053 LYS A N 1
ATOM 8434 C CA . LYS A 1 1053 ? 0.250 40.945 4.699 1.00 24.52 1053 LYS A CA 1
ATOM 8435 C C . LYS A 1 1053 ? 1.700 40.880 4.257 1.00 24.52 1053 LYS A C 1
ATOM 8437 O O . LYS A 1 1053 ? 2.419 39.996 4.711 1.00 24.52 1053 LYS A O 1
ATOM 8442 N N . ASN A 1 1054 ? 2.058 41.772 3.338 1.00 22.56 1054 ASN A N 1
ATOM 8443 C CA . ASN A 1 1054 ? 3.399 42.033 2.837 1.00 22.56 1054 ASN A CA 1
ATOM 8444 C C . ASN A 1 1054 ? 4.423 42.044 3.984 1.00 22.56 1054 ASN A C 1
ATOM 8446 O O . ASN A 1 1054 ? 4.775 43.095 4.511 1.00 22.56 1054 ASN A O 1
ATOM 8450 N N . PHE A 1 1055 ? 4.947 40.876 4.344 1.00 23.83 1055 PHE A N 1
ATOM 8451 C CA . PHE A 1 1055 ? 6.292 40.753 4.876 1.00 23.83 1055 PHE A CA 1
ATOM 8452 C C . PHE A 1 1055 ? 7.223 40.757 3.667 1.00 23.83 1055 PHE A C 1
ATOM 8454 O O . PHE A 1 1055 ? 7.842 39.757 3.316 1.00 23.83 1055 PHE A O 1
ATOM 8461 N N . THR A 1 1056 ? 7.296 41.901 2.987 1.00 26.09 1056 THR A N 1
ATOM 8462 C CA . THR A 1 1056 ? 8.335 42.187 1.999 1.00 26.09 1056 THR A CA 1
ATOM 8463 C C . THR A 1 1056 ? 9.654 42.399 2.742 1.00 26.09 1056 THR A C 1
ATOM 8465 O O . THR A 1 1056 ? 10.150 43.513 2.833 1.00 26.09 1056 THR A O 1
ATOM 8468 N N . ASN A 1 1057 ? 10.210 41.318 3.292 1.00 27.97 1057 ASN A N 1
ATOM 8469 C CA . ASN A 1 1057 ? 11.634 41.210 3.619 1.00 27.97 1057 ASN A CA 1
ATOM 8470 C C . ASN A 1 1057 ? 12.403 40.486 2.493 1.00 27.97 1057 ASN A C 1
ATOM 8472 O O . ASN A 1 1057 ? 13.499 39.978 2.705 1.00 27.97 1057 ASN A O 1
ATOM 8476 N N . GLY A 1 1058 ? 11.841 40.454 1.278 1.00 33.75 1058 GLY A N 1
ATOM 8477 C CA . GLY A 1 1058 ? 12.554 40.125 0.046 1.00 33.75 1058 GLY A CA 1
ATOM 8478 C C . GLY A 1 1058 ? 13.013 41.413 -0.630 1.00 33.75 1058 GLY A C 1
ATOM 8479 O O . GLY A 1 1058 ? 12.192 42.213 -1.076 1.00 33.75 1058 GLY A O 1
ATOM 8480 N N . MET A 1 1059 ? 14.322 41.640 -0.666 1.00 38.72 1059 MET A N 1
ATOM 8481 C CA . MET A 1 1059 ? 14.952 42.800 -1.297 1.00 38.72 1059 MET A CA 1
ATOM 8482 C C . MET A 1 1059 ? 14.594 42.852 -2.789 1.00 38.72 1059 MET A C 1
ATOM 8484 O O . MET A 1 1059 ? 15.059 42.028 -3.569 1.00 38.72 1059 MET A O 1
ATOM 8488 N N . VAL A 1 1060 ? 13.790 43.835 -3.203 1.00 43.53 1060 VAL A N 1
ATOM 8489 C CA . VAL A 1 1060 ? 13.170 43.857 -4.544 1.00 43.53 1060 VAL A CA 1
ATOM 8490 C C . VAL A 1 1060 ? 14.179 44.030 -5.694 1.00 43.53 1060 VAL A C 1
ATOM 8492 O O . VAL A 1 1060 ? 13.837 43.732 -6.827 1.00 43.53 1060 VAL A O 1
ATOM 8495 N N . ASN A 1 1061 ? 15.431 44.447 -5.458 1.00 45.06 1061 ASN A N 1
ATOM 8496 C CA . ASN A 1 1061 ? 16.388 44.691 -6.554 1.00 45.06 1061 ASN A CA 1
ATOM 8497 C C . ASN A 1 1061 ? 17.887 44.612 -6.168 1.00 45.06 1061 ASN A C 1
ATOM 8499 O O . ASN A 1 1061 ? 18.714 45.294 -6.765 1.00 45.06 1061 ASN A O 1
ATOM 8503 N N . GLY A 1 1062 ? 18.269 43.795 -5.177 1.00 38.31 1062 GLY A N 1
ATOM 8504 C CA . GLY A 1 1062 ? 19.691 43.498 -4.902 1.00 38.31 1062 GLY A CA 1
ATOM 8505 C C . GLY A 1 1062 ? 20.548 44.640 -4.321 1.00 38.31 1062 GLY A C 1
ATOM 8506 O O . GLY A 1 1062 ? 21.769 44.533 -4.300 1.00 38.31 1062 GLY A O 1
ATOM 8507 N N . HIS A 1 1063 ? 19.953 45.727 -3.821 1.00 35.25 1063 HIS A N 1
ATOM 8508 C CA . HIS A 1 1063 ? 20.697 46.744 -3.068 1.00 35.25 1063 HIS A CA 1
ATOM 8509 C C . HIS A 1 1063 ? 20.878 46.307 -1.614 1.00 35.25 1063 HIS A C 1
ATOM 8511 O O . HIS A 1 1063 ? 19.906 46.354 -0.870 1.00 35.25 1063 HIS A O 1
ATOM 8517 N N . MET A 1 1064 ? 22.097 45.934 -1.208 1.00 30.70 1064 MET A N 1
ATOM 8518 C CA . MET A 1 1064 ? 22.476 45.772 0.205 1.00 30.70 1064 MET A CA 1
ATOM 8519 C C . MET A 1 1064 ? 22.084 47.027 1.003 1.00 30.70 1064 MET A C 1
ATOM 8521 O O . MET A 1 1064 ? 22.674 48.083 0.765 1.00 30.70 1064 MET A O 1
ATOM 8525 N N . PRO A 1 1065 ? 21.117 46.974 1.938 1.00 32.97 1065 PRO A N 1
ATOM 8526 C CA . PRO A 1 1065 ? 21.040 47.984 2.976 1.00 32.97 1065 PRO A CA 1
ATOM 8527 C C . PRO A 1 1065 ? 22.248 47.765 3.891 1.00 32.97 1065 PRO A C 1
ATOM 8529 O O . PRO A 1 1065 ? 22.596 46.623 4.190 1.00 32.97 1065 PRO A O 1
ATOM 8532 N N . SER A 1 1066 ? 22.873 48.844 4.355 1.00 31.53 1066 SER A N 1
ATOM 8533 C CA . SER A 1 1066 ? 23.759 48.794 5.520 1.00 31.53 1066 SER A CA 1
ATOM 8534 C C . SER A 1 1066 ? 22.999 48.113 6.664 1.00 31.53 1066 SER A C 1
ATOM 8536 O O . SER A 1 1066 ? 22.025 48.676 7.172 1.00 31.53 1066 SER A O 1
ATOM 8538 N N . LEU A 1 1067 ? 23.361 46.871 6.990 1.00 37.91 1067 LEU A N 1
ATOM 8539 C CA . LEU A 1 1067 ? 22.640 46.067 7.970 1.00 37.91 1067 LEU A CA 1
ATOM 8540 C C . LEU A 1 1067 ? 22.876 46.659 9.374 1.00 37.91 1067 LEU A C 1
ATOM 8542 O O . LEU A 1 1067 ? 24.034 46.858 9.740 1.00 37.91 1067 LEU A O 1
ATOM 8546 N N . PRO A 1 1068 ? 21.830 46.926 10.174 1.00 37.66 1068 PRO A N 1
ATOM 8547 C CA . PRO A 1 1068 ? 21.975 47.032 11.620 1.00 37.66 1068 PRO A CA 1
ATOM 8548 C C . PRO A 1 1068 ? 22.316 45.640 12.168 1.00 37.66 1068 PRO A C 1
ATOM 8550 O O . PRO A 1 1068 ? 21.734 44.658 11.705 1.00 37.66 1068 PRO A O 1
ATOM 8553 N N . ASP A 1 1069 ? 23.235 45.561 13.131 1.00 36.66 1069 ASP A N 1
ATOM 8554 C CA . ASP A 1 1069 ? 23.687 44.328 13.789 1.00 36.66 1069 ASP A CA 1
ATOM 8555 C C . ASP A 1 1069 ? 22.506 43.474 14.302 1.00 36.66 1069 ASP A C 1
ATOM 8557 O O . ASP A 1 1069 ? 22.006 43.641 15.414 1.00 36.66 1069 ASP A O 1
ATOM 8561 N N . SER A 1 1070 ? 22.035 42.541 13.475 1.00 44.06 1070 SER A N 1
ATOM 8562 C CA . SER A 1 1070 ? 21.228 41.404 13.914 1.00 44.06 1070 SER A CA 1
ATOM 8563 C C . SER A 1 1070 ? 22.163 40.425 14.629 1.00 44.06 1070 SER A C 1
ATOM 8565 O O . SER A 1 1070 ? 23.246 40.170 14.097 1.00 44.06 1070 SER A O 1
ATOM 8567 N N . PRO A 1 1071 ? 21.783 39.832 15.778 1.00 50.44 1071 PRO A N 1
ATOM 8568 C CA . PRO A 1 1071 ? 22.609 38.829 16.441 1.00 50.44 1071 PRO A CA 1
ATOM 8569 C C . PRO A 1 1071 ? 22.900 37.693 15.459 1.00 50.44 1071 PRO A C 1
ATOM 8571 O O . PRO A 1 1071 ? 21.996 37.042 14.930 1.00 50.44 1071 PRO A O 1
ATOM 8574 N N . PHE A 1 1072 ? 24.179 37.519 15.157 1.00 56.50 1072 PHE A N 1
ATOM 8575 C CA . PHE A 1 1072 ? 24.651 36.569 14.168 1.00 56.50 1072 PHE A CA 1
ATOM 8576 C C . PHE A 1 1072 ? 24.418 35.138 14.691 1.00 56.50 1072 PHE A C 1
ATOM 8578 O O . PHE A 1 1072 ? 24.920 34.776 15.751 1.00 56.50 1072 PHE A O 1
ATOM 8585 N N . THR A 1 1073 ? 23.618 34.333 13.981 1.00 70.62 1073 THR A N 1
ATOM 8586 C CA . THR A 1 1073 ? 23.053 33.062 14.491 1.00 70.62 1073 THR A CA 1
ATOM 8587 C C . THR A 1 1073 ? 24.057 31.894 14.531 1.00 70.62 1073 THR A C 1
ATOM 8589 O O . THR A 1 1073 ? 23.761 30.856 15.110 1.00 70.62 1073 THR A O 1
ATOM 8592 N N . GLY A 1 1074 ? 25.259 32.048 13.958 1.00 85.94 1074 GLY A N 1
ATOM 8593 C CA . GLY A 1 1074 ? 26.344 31.053 14.043 1.00 85.94 1074 GLY A CA 1
ATOM 8594 C C . GLY A 1 1074 ? 26.266 29.883 13.047 1.00 85.94 1074 GLY A C 1
ATOM 8595 O O . GLY A 1 1074 ? 27.162 29.039 13.024 1.00 85.94 1074 GLY A O 1
ATOM 8596 N N . TYR A 1 1075 ? 25.235 29.829 12.201 1.00 90.56 1075 TYR A N 1
ATOM 8597 C CA . TYR A 1 1075 ? 25.075 28.814 11.157 1.00 90.56 1075 TYR A CA 1
ATOM 8598 C C . TYR A 1 1075 ? 24.372 29.379 9.917 1.00 90.56 1075 TYR A C 1
ATOM 8600 O O . TYR A 1 1075 ? 23.722 30.424 9.970 1.00 90.56 1075 TYR A O 1
ATOM 8608 N N . ILE A 1 1076 ? 24.478 28.652 8.805 1.00 92.69 1076 ILE A N 1
ATOM 8609 C CA . ILE A 1 1076 ? 23.763 28.891 7.551 1.00 92.69 1076 ILE A CA 1
ATOM 8610 C C . ILE A 1 1076 ? 23.082 27.606 7.078 1.00 92.69 1076 ILE A C 1
ATOM 8612 O O . ILE A 1 1076 ? 23.546 26.504 7.357 1.00 92.69 1076 ILE A O 1
ATOM 8616 N N . ILE A 1 1077 ? 21.965 27.738 6.368 1.00 94.62 1077 ILE A N 1
ATOM 8617 C CA . ILE A 1 1077 ? 21.241 26.592 5.813 1.00 94.62 1077 ILE A CA 1
ATOM 8618 C C . ILE A 1 1077 ? 21.754 26.330 4.399 1.00 94.62 1077 ILE A C 1
ATOM 8620 O O . ILE A 1 1077 ? 21.769 27.240 3.561 1.00 94.62 1077 ILE A O 1
ATOM 8624 N N . ALA A 1 1078 ? 22.145 25.085 4.136 1.00 95.75 1078 ALA A N 1
ATOM 8625 C CA . ALA A 1 1078 ? 22.501 24.617 2.808 1.00 95.75 1078 ALA A CA 1
ATOM 8626 C C . ALA A 1 1078 ? 21.467 23.616 2.269 1.00 95.75 1078 ALA A C 1
ATOM 8628 O O . ALA A 1 1078 ? 20.878 22.841 3.019 1.00 95.75 1078 ALA A O 1
ATOM 8629 N N . VAL A 1 1079 ? 21.226 23.638 0.960 1.00 95.75 1079 VAL A N 1
ATOM 8630 C CA . VAL A 1 1079 ? 20.278 22.748 0.270 1.00 95.75 1079 VAL A CA 1
ATOM 8631 C C . VAL A 1 1079 ? 20.981 22.010 -0.866 1.00 95.75 1079 VAL A C 1
ATOM 8633 O O . VAL A 1 1079 ? 21.744 22.624 -1.615 1.00 95.75 1079 VAL A O 1
ATOM 8636 N N . HIS A 1 1080 ? 20.736 20.704 -1.022 1.00 95.69 1080 HIS A N 1
ATOM 8637 C CA . HIS A 1 1080 ? 21.283 19.955 -2.156 1.00 95.69 1080 HIS A CA 1
ATOM 8638 C C . HIS A 1 1080 ? 20.542 20.335 -3.435 1.00 95.69 1080 HIS A C 1
ATOM 8640 O O . HIS A 1 1080 ? 19.307 20.368 -3.477 1.00 95.69 1080 HIS A O 1
ATOM 8646 N N . ARG A 1 1081 ? 21.299 20.619 -4.496 1.00 94.88 1081 ARG A N 1
ATOM 8647 C CA . ARG A 1 1081 ? 20.746 21.068 -5.768 1.00 94.88 1081 ARG A CA 1
ATOM 8648 C C . ARG A 1 1081 ? 21.432 20.374 -6.930 1.00 94.88 1081 ARG A C 1
ATOM 8650 O O . ARG A 1 1081 ? 22.654 20.330 -7.011 1.00 94.88 1081 ARG A O 1
ATOM 8657 N N . LYS A 1 1082 ? 20.625 19.838 -7.844 1.00 91.81 1082 LYS A N 1
ATOM 8658 C CA . LYS A 1 1082 ? 21.089 19.311 -9.130 1.00 91.81 1082 LYS A CA 1
ATOM 8659 C C . LYS A 1 1082 ? 20.583 20.188 -10.259 1.00 91.81 1082 LYS A C 1
ATOM 8661 O O . LYS A 1 1082 ? 19.455 20.685 -10.208 1.00 91.81 1082 LYS A O 1
ATOM 8666 N N . MET A 1 1083 ? 21.420 20.376 -11.269 1.00 87.06 1083 MET A N 1
ATOM 8667 C CA . MET A 1 1083 ? 21.085 21.164 -12.448 1.00 87.06 1083 MET A CA 1
ATOM 8668 C C . MET A 1 1083 ? 20.585 20.222 -13.539 1.00 87.06 1083 MET A C 1
ATOM 8670 O O . MET A 1 1083 ? 21.349 19.460 -14.119 1.00 87.06 1083 MET A O 1
ATOM 8674 N N . MET A 1 1084 ? 19.281 20.256 -13.795 1.00 82.81 1084 MET A N 1
ATOM 8675 C CA . MET A 1 1084 ? 18.638 19.421 -14.804 1.00 82.81 1084 MET A CA 1
ATOM 8676 C C . MET A 1 1084 ? 18.750 20.080 -16.174 1.00 82.81 1084 MET A C 1
ATOM 8678 O O . MET A 1 1084 ? 18.158 21.142 -16.395 1.00 82.81 1084 MET A O 1
ATOM 8682 N N . ARG A 1 1085 ? 19.478 19.442 -17.093 1.00 80.88 1085 ARG A N 1
ATOM 8683 C CA . ARG A 1 1085 ? 19.582 19.885 -18.485 1.00 80.88 1085 ARG A CA 1
ATOM 8684 C C . ARG A 1 1085 ? 18.306 19.527 -19.248 1.00 80.88 1085 ARG A C 1
ATOM 8686 O O . ARG A 1 1085 ? 17.758 18.441 -19.092 1.00 80.88 1085 ARG A O 1
ATOM 8693 N N . THR A 1 1086 ? 17.810 20.459 -20.053 1.00 82.25 1086 THR A N 1
ATOM 8694 C CA . THR A 1 1086 ? 16.658 20.255 -20.938 1.00 82.25 1086 THR A CA 1
ATOM 8695 C C . THR A 1 1086 ? 17.071 20.560 -22.371 1.00 82.25 1086 THR A C 1
ATOM 8697 O O . THR A 1 1086 ? 17.527 21.664 -22.649 1.00 82.25 1086 THR A O 1
ATOM 8700 N N . GLU A 1 1087 ? 16.855 19.617 -23.290 1.00 81.12 1087 GLU A N 1
ATOM 8701 C CA . GLU A 1 1087 ? 17.200 19.780 -24.716 1.00 81.12 1087 GLU A CA 1
ATOM 8702 C C . GLU A 1 1087 ? 16.331 20.828 -25.437 1.00 81.12 1087 GLU A C 1
ATOM 8704 O O . GLU A 1 1087 ? 16.758 21.497 -26.377 1.00 81.12 1087 GLU A O 1
ATOM 8709 N N . LEU A 1 1088 ? 15.091 21.016 -24.975 1.00 88.19 1088 LEU A N 1
ATOM 8710 C CA . LEU A 1 1088 ? 14.127 21.954 -25.551 1.00 88.19 1088 LEU A CA 1
ATOM 8711 C C . LEU A 1 1088 ? 13.912 23.159 -24.631 1.00 88.19 1088 LEU A C 1
ATOM 8713 O O . LEU A 1 1088 ? 13.183 23.073 -23.645 1.00 88.19 1088 LEU A O 1
ATOM 8717 N N . TYR A 1 1089 ? 14.509 24.297 -24.984 1.00 91.44 1089 TYR A N 1
ATOM 8718 C CA . TYR A 1 1089 ? 14.434 25.541 -24.216 1.00 91.44 1089 TYR A CA 1
ATOM 8719 C C . TYR A 1 1089 ? 14.376 26.784 -25.119 1.00 91.44 1089 TYR A C 1
ATOM 8721 O O . TYR A 1 1089 ? 14.792 26.758 -26.283 1.00 91.44 1089 TYR A O 1
ATOM 8729 N N . PHE A 1 1090 ? 13.869 27.891 -24.561 1.00 93.75 1090 PHE A N 1
ATOM 8730 C CA . PHE A 1 1090 ? 13.722 29.170 -25.269 1.00 93.75 1090 PHE A CA 1
ATOM 8731 C C . PHE A 1 1090 ? 14.906 30.120 -25.069 1.00 93.75 1090 PHE A C 1
ATOM 8733 O O . PHE A 1 1090 ? 15.439 30.654 -26.039 1.00 93.75 1090 PHE A O 1
ATOM 8740 N N . LEU A 1 1091 ? 15.313 30.324 -23.816 1.00 91.50 1091 LEU A N 1
ATOM 8741 C CA . LEU A 1 1091 ? 16.464 31.139 -23.422 1.00 91.50 1091 LEU A CA 1
ATOM 8742 C C . LEU A 1 1091 ? 17.526 30.237 -22.798 1.00 91.50 1091 LEU A C 1
ATOM 8744 O O . LEU A 1 1091 ? 17.177 29.294 -22.087 1.00 91.50 1091 LEU A O 1
ATOM 8748 N N . SER A 1 1092 ? 18.808 30.537 -23.006 1.00 88.00 1092 SER A N 1
ATOM 8749 C CA . SER A 1 1092 ? 19.918 29.750 -22.446 1.00 88.00 1092 SER A CA 1
ATOM 8750 C C . SER A 1 1092 ? 19.846 29.600 -20.923 1.00 88.00 1092 SER A C 1
ATOM 8752 O O . SER A 1 1092 ? 20.177 28.546 -20.390 1.00 88.00 1092 SER A O 1
ATOM 8754 N N . SER A 1 1093 ? 19.288 30.585 -20.213 1.00 85.75 1093 SER A N 1
ATOM 8755 C CA . SER A 1 1093 ? 19.041 30.530 -18.762 1.00 85.75 1093 SER A CA 1
ATOM 8756 C C . SER A 1 1093 ? 18.035 29.454 -18.311 1.00 85.75 1093 SER A C 1
ATOM 8758 O O . SER A 1 1093 ? 17.916 29.188 -17.109 1.00 85.75 1093 SER A O 1
ATOM 8760 N N . GLN A 1 1094 ? 17.300 28.854 -19.254 1.00 87.44 1094 GLN A N 1
ATOM 8761 C CA . GLN A 1 1094 ? 16.383 27.728 -19.053 1.00 87.44 1094 GLN A CA 1
ATOM 8762 C C . GLN A 1 1094 ? 16.961 26.385 -19.519 1.00 87.44 1094 GLN A C 1
ATOM 8764 O O . GLN A 1 1094 ? 16.329 25.364 -19.261 1.00 87.44 1094 GLN A O 1
ATOM 8769 N N . LYS A 1 1095 ? 18.141 26.365 -20.166 1.00 86.44 1095 LYS A N 1
ATOM 8770 C CA . LYS A 1 1095 ? 18.838 25.126 -20.566 1.00 86.44 1095 LYS A CA 1
ATOM 8771 C C . LYS A 1 1095 ? 19.062 24.223 -19.351 1.00 86.44 1095 LYS A C 1
ATOM 8773 O O . LYS A 1 1095 ? 18.835 23.023 -19.437 1.00 86.44 1095 LYS A O 1
ATOM 8778 N N . ASN A 1 1096 ? 19.420 24.822 -18.210 1.00 85.19 1096 ASN A N 1
ATOM 8779 C CA . ASN A 1 1096 ? 19.628 24.139 -16.935 1.00 85.19 1096 ASN A CA 1
ATOM 8780 C C . ASN A 1 1096 ? 18.652 24.652 -15.865 1.00 85.19 1096 ASN A C 1
ATOM 8782 O O . ASN A 1 1096 ? 18.658 25.842 -15.529 1.00 85.19 1096 ASN A O 1
ATOM 8786 N N . ARG A 1 1097 ? 17.834 23.759 -15.295 1.00 86.12 1097 ARG A N 1
ATOM 8787 C CA . ARG A 1 1097 ? 16.905 24.081 -14.202 1.00 86.12 1097 ARG A CA 1
ATOM 8788 C C . ARG A 1 1097 ? 17.380 23.538 -12.857 1.00 86.12 1097 ARG A C 1
ATOM 8790 O O . ARG A 1 1097 ? 17.715 22.357 -12.779 1.00 86.12 1097 ARG A O 1
ATOM 8797 N N . PRO A 1 1098 ? 17.351 24.351 -11.787 1.00 90.56 1098 PRO A N 1
ATOM 8798 C CA . PRO A 1 1098 ? 17.617 23.848 -10.451 1.00 90.56 1098 PRO A CA 1
ATOM 8799 C C . PRO A 1 1098 ? 16.503 22.893 -10.014 1.00 90.56 1098 PRO A C 1
ATOM 8801 O O . PRO A 1 1098 ? 15.318 23.193 -10.152 1.00 90.56 1098 PRO A O 1
ATOM 8804 N N . SER A 1 1099 ? 16.895 21.753 -9.457 1.00 93.00 1099 SER A N 1
ATOM 8805 C CA . SER A 1 1099 ? 16.015 20.846 -8.730 1.00 93.00 1099 SER A CA 1
ATOM 8806 C C . SER A 1 1099 ? 16.630 20.587 -7.367 1.00 93.00 1099 SER A C 1
ATOM 8808 O O . SER A 1 1099 ? 17.737 20.052 -7.276 1.00 93.00 1099 SER A O 1
ATOM 8810 N N . LEU A 1 1100 ? 15.904 20.953 -6.313 1.00 94.12 1100 LEU A N 1
ATOM 8811 C CA . LEU A 1 1100 ? 16.287 20.593 -4.955 1.00 94.12 1100 LEU A CA 1
ATOM 8812 C C . LEU A 1 1100 ? 16.001 19.111 -4.716 1.00 94.12 1100 LEU A C 1
ATOM 8814 O O . LEU A 1 1100 ? 15.016 18.567 -5.219 1.00 94.12 1100 LEU A O 1
ATOM 8818 N N . PHE A 1 1101 ? 16.892 18.471 -3.980 1.00 93.19 1101 PHE A N 1
ATOM 8819 C CA . PHE A 1 1101 ? 16.761 17.109 -3.471 1.00 93.19 1101 PHE A CA 1
ATOM 8820 C C . PHE A 1 1101 ? 17.485 17.061 -2.118 1.00 93.19 1101 PHE A C 1
ATOM 8822 O O . PHE A 1 1101 ? 17.909 18.114 -1.636 1.00 93.19 1101 PHE A O 1
ATOM 8829 N N . GLY A 1 1102 ? 17.616 15.907 -1.468 1.00 91.00 1102 GLY A N 1
ATOM 8830 C CA . GLY A 1 1102 ? 18.362 15.866 -0.212 1.00 91.00 1102 GLY A CA 1
ATOM 8831 C C . GLY A 1 1102 ? 17.552 16.300 1.006 1.00 91.00 1102 GLY A C 1
ATOM 8832 O O . GLY A 1 1102 ? 16.559 17.034 0.894 1.00 91.00 1102 GLY A O 1
ATOM 8833 N N . MET A 1 1103 ? 18.048 15.933 2.185 1.00 91.00 1103 MET A N 1
ATOM 8834 C CA . MET A 1 1103 ? 17.777 16.678 3.413 1.00 91.00 1103 MET A CA 1
ATOM 8835 C C . MET A 1 1103 ? 18.560 18.003 3.417 1.00 91.00 1103 MET A C 1
ATOM 8837 O O . MET A 1 1103 ? 19.700 18.034 2.957 1.00 91.00 1103 MET A O 1
ATOM 8841 N N . PRO A 1 1104 ? 17.989 19.106 3.932 1.00 93.88 1104 PRO A N 1
ATOM 8842 C CA . PRO A 1 1104 ? 18.743 20.341 4.120 1.00 93.88 1104 PRO A CA 1
ATOM 8843 C C . PRO A 1 1104 ? 19.835 20.150 5.182 1.00 93.88 1104 PRO A C 1
ATOM 8845 O O . PRO A 1 1104 ? 19.648 19.398 6.137 1.00 93.88 1104 PRO A O 1
ATOM 8848 N N . LEU A 1 1105 ? 20.946 20.867 5.033 1.00 94.50 1105 LEU A N 1
ATOM 8849 C CA . LEU A 1 1105 ? 22.088 20.830 5.944 1.00 94.50 1105 LEU A CA 1
ATOM 8850 C C . LEU A 1 1105 ? 22.157 22.114 6.769 1.00 94.50 1105 LEU A C 1
ATOM 8852 O O . LEU A 1 1105 ? 21.862 23.209 6.279 1.00 94.50 1105 LEU A O 1
ATOM 8856 N N . ILE A 1 1106 ? 22.613 21.982 8.010 1.00 94.19 1106 ILE A N 1
ATOM 8857 C CA . ILE A 1 1106 ? 23.031 23.110 8.837 1.00 94.19 1106 ILE A CA 1
ATOM 8858 C C . ILE A 1 1106 ? 24.551 23.185 8.759 1.00 94.19 1106 ILE A C 1
ATOM 8860 O O . ILE A 1 1106 ? 25.251 22.268 9.174 1.00 94.19 1106 ILE A O 1
ATOM 8864 N N . VAL A 1 1107 ? 25.067 24.275 8.201 1.00 93.81 1107 VAL A N 1
ATOM 8865 C CA . VAL A 1 1107 ? 26.503 24.486 8.016 1.00 93.81 1107 VAL A CA 1
ATOM 8866 C C . VAL A 1 1107 ? 26.979 25.515 9.043 1.00 93.81 1107 VAL A C 1
ATOM 8868 O O . VAL A 1 1107 ? 26.469 26.641 9.052 1.00 93.81 1107 VAL A O 1
ATOM 8871 N N . PRO A 1 1108 ? 27.944 25.175 9.915 1.00 91.62 1108 PRO A N 1
ATOM 8872 C CA . PRO A 1 1108 ? 28.556 26.129 10.830 1.00 91.62 1108 PRO A CA 1
ATOM 8873 C C . PRO A 1 1108 ? 29.146 27.312 10.064 1.00 91.62 1108 PRO A C 1
ATOM 8875 O O . PRO A 1 1108 ? 29.938 27.144 9.140 1.00 91.62 1108 PRO A O 1
ATOM 8878 N N . CYS A 1 1109 ? 28.767 28.526 10.443 1.00 90.06 1109 CYS A N 1
ATOM 8879 C CA . CYS A 1 1109 ? 29.275 29.735 9.811 1.00 90.06 1109 CYS A CA 1
ATOM 8880 C C . CYS A 1 1109 ? 29.313 30.818 10.869 1.00 90.06 1109 CYS A C 1
ATOM 8882 O O . CYS A 1 1109 ? 28.262 31.187 11.361 1.00 90.06 1109 CYS A O 1
ATOM 8884 N N . THR A 1 1110 ? 30.499 31.317 11.206 1.00 86.31 1110 THR A N 1
ATOM 8885 C CA . THR A 1 1110 ? 30.778 32.404 12.155 1.00 86.31 1110 THR A CA 1
ATOM 8886 C C . THR A 1 1110 ? 31.353 33.610 11.412 1.00 86.31 1110 THR A C 1
ATOM 8888 O O . THR A 1 1110 ? 31.713 33.514 10.239 1.00 86.31 1110 THR A O 1
ATOM 8891 N N . VAL A 1 1111 ? 31.530 34.742 12.098 1.00 82.38 1111 VAL A N 1
ATOM 8892 C CA . VAL A 1 1111 ? 32.233 35.916 11.539 1.00 82.38 1111 VAL A CA 1
ATOM 8893 C C . VAL A 1 1111 ? 33.700 35.637 11.157 1.00 82.38 1111 VAL A C 1
ATOM 8895 O O . VAL A 1 1111 ? 34.316 36.440 10.455 1.00 82.38 1111 VAL A O 1
ATOM 8898 N N . HIS A 1 1112 ? 34.261 34.509 11.607 1.00 83.94 1112 HIS A N 1
ATOM 8899 C CA . HIS A 1 1112 ? 35.626 34.069 11.315 1.00 83.94 1112 HIS A CA 1
ATOM 8900 C C . HIS A 1 1112 ? 35.702 32.951 10.264 1.00 83.94 1112 HIS A C 1
ATOM 8902 O O . HIS A 1 1112 ? 36.804 32.580 9.873 1.00 83.94 1112 HIS A O 1
ATOM 8908 N N . THR A 1 1113 ? 34.566 32.427 9.794 1.00 90.62 1113 THR A N 1
ATOM 8909 C CA . THR A 1 1113 ? 34.527 31.305 8.846 1.00 90.62 1113 THR A CA 1
ATOM 8910 C C . THR A 1 1113 ? 35.072 31.717 7.478 1.00 90.62 1113 THR A C 1
ATOM 8912 O O . THR A 1 1113 ? 34.634 32.709 6.881 1.00 90.62 1113 THR A O 1
ATOM 8915 N N . ARG A 1 1114 ? 36.036 30.946 6.972 1.00 92.81 1114 ARG A N 1
ATOM 8916 C CA . ARG A 1 1114 ? 36.597 31.092 5.625 1.00 92.81 1114 ARG A CA 1
ATOM 8917 C C . ARG A 1 1114 ? 35.735 30.348 4.611 1.00 92.81 1114 ARG A C 1
ATOM 8919 O O . ARG A 1 1114 ? 34.979 29.444 4.956 1.00 92.81 1114 ARG A O 1
ATOM 8926 N N . LYS A 1 1115 ? 35.858 30.693 3.330 1.00 93.62 1115 LYS A N 1
ATOM 8927 C CA . LYS A 1 1115 ? 35.120 30.016 2.254 1.00 93.62 1115 LYS A CA 1
ATOM 8928 C C . LYS A 1 1115 ? 35.467 28.525 2.179 1.00 93.62 1115 LYS A C 1
ATOM 8930 O O . LYS A 1 1115 ? 34.556 27.724 2.008 1.00 93.62 1115 LYS A O 1
ATOM 8935 N N . LYS A 1 1116 ? 36.742 28.148 2.348 1.00 93.06 1116 LYS A N 1
ATOM 8936 C CA . LYS A 1 1116 ? 37.184 26.742 2.413 1.00 93.06 1116 LYS A CA 1
ATOM 8937 C C . LYS A 1 1116 ? 36.508 25.971 3.555 1.00 93.06 1116 LYS A C 1
ATOM 8939 O O . LYS A 1 1116 ? 36.018 24.873 3.321 1.00 93.06 1116 LYS A O 1
ATOM 8944 N N . ASP A 1 1117 ? 36.369 26.588 4.731 1.00 94.00 1117 ASP A N 1
ATOM 8945 C CA . ASP A 1 1117 ? 35.725 25.960 5.895 1.00 94.00 1117 ASP A CA 1
ATOM 8946 C C . ASP A 1 1117 ? 34.261 25.564 5.600 1.00 94.00 1117 ASP A C 1
ATOM 8948 O O . ASP A 1 1117 ? 33.767 24.574 6.131 1.00 94.00 1117 ASP A O 1
ATOM 8952 N N . LEU A 1 1118 ? 33.563 26.300 4.722 1.00 94.88 1118 LEU A N 1
ATOM 8953 C CA . LEU A 1 1118 ? 32.209 25.937 4.283 1.00 94.88 1118 LEU A CA 1
ATOM 8954 C C . LEU A 1 1118 ? 32.200 24.682 3.405 1.00 94.88 1118 LEU A C 1
ATOM 8956 O O . LEU A 1 1118 ? 31.302 23.855 3.545 1.00 94.88 1118 LEU A O 1
ATOM 8960 N N . TYR A 1 1119 ? 33.173 24.541 2.499 1.00 95.12 1119 TYR A N 1
ATOM 8961 C CA . TYR A 1 1119 ? 33.314 23.338 1.674 1.00 95.12 1119 TYR A CA 1
ATOM 8962 C C . TYR A 1 1119 ? 33.638 22.123 2.539 1.00 95.12 1119 TYR A C 1
ATOM 8964 O O . TYR A 1 1119 ? 32.992 21.091 2.383 1.00 95.12 1119 TYR A O 1
ATOM 8972 N N . ASP A 1 1120 ? 34.567 22.270 3.484 1.00 94.00 1120 ASP A N 1
ATOM 8973 C CA . ASP A 1 1120 ? 34.925 21.208 4.425 1.00 94.00 1120 ASP A CA 1
ATOM 8974 C C . ASP A 1 1120 ? 33.727 20.802 5.294 1.00 94.00 1120 ASP A C 1
ATOM 8976 O O . ASP A 1 1120 ? 33.418 19.618 5.394 1.00 94.00 1120 ASP A O 1
ATOM 8980 N N . ALA A 1 1121 ? 32.985 21.765 5.850 1.00 94.44 1121 ALA A N 1
ATOM 8981 C CA . ALA A 1 1121 ? 31.806 21.481 6.667 1.00 94.44 1121 ALA A CA 1
ATOM 8982 C C . ALA A 1 1121 ? 30.680 20.780 5.886 1.00 94.44 1121 ALA A C 1
ATOM 8984 O O . ALA A 1 1121 ? 30.029 19.880 6.419 1.00 94.44 1121 ALA A O 1
ATOM 8985 N N . VAL A 1 1122 ? 30.449 21.168 4.625 1.00 95.38 1122 VAL A N 1
ATOM 8986 C CA . VAL A 1 1122 ? 29.500 20.460 3.753 1.00 95.38 1122 VAL A CA 1
ATOM 8987 C C . VAL A 1 1122 ? 30.024 19.062 3.435 1.00 95.38 1122 VAL A C 1
ATOM 8989 O O . VAL A 1 1122 ? 29.269 18.104 3.554 1.00 95.38 1122 VAL A O 1
ATOM 8992 N N . TRP A 1 1123 ? 31.303 18.921 3.074 1.00 94.19 1123 TRP A N 1
ATOM 8993 C CA . TRP A 1 1123 ? 31.901 17.634 2.717 1.00 94.19 1123 TRP A CA 1
ATOM 8994 C C . TRP A 1 1123 ? 31.866 16.629 3.863 1.00 94.19 1123 TRP A C 1
ATOM 8996 O O . TRP A 1 1123 ? 31.455 15.495 3.641 1.00 94.19 1123 TRP A O 1
ATOM 9006 N N . ILE A 1 1124 ? 32.198 17.048 5.087 1.00 94.25 1124 ILE A N 1
ATOM 9007 C CA . ILE A 1 1124 ? 32.068 16.214 6.290 1.00 94.25 1124 ILE A CA 1
ATOM 9008 C C . ILE A 1 1124 ? 30.657 15.620 6.356 1.00 94.25 1124 ILE A C 1
ATOM 9010 O O . ILE A 1 1124 ? 30.508 14.406 6.446 1.00 94.25 1124 ILE A O 1
ATOM 9014 N N . GLN A 1 1125 ? 29.623 16.449 6.180 1.00 94.25 1125 GLN A N 1
ATOM 9015 C CA . GLN A 1 1125 ? 28.229 16.012 6.266 1.00 94.25 1125 GLN A CA 1
ATOM 9016 C C . GLN A 1 1125 ? 27.727 15.164 5.091 1.00 94.25 1125 GLN A C 1
ATOM 9018 O O . GLN A 1 1125 ? 26.751 14.434 5.266 1.00 94.25 1125 GLN A O 1
ATOM 9023 N N . VAL A 1 1126 ? 28.324 15.262 3.898 1.00 92.56 1126 VAL A N 1
ATOM 9024 C CA . VAL A 1 1126 ? 27.808 14.592 2.685 1.00 92.56 1126 VAL A CA 1
ATOM 9025 C C . VAL A 1 1126 ? 28.731 13.520 2.118 1.00 92.56 1126 VAL A C 1
ATOM 9027 O O . VAL A 1 1126 ? 28.311 12.804 1.216 1.00 92.56 1126 VAL A O 1
ATOM 9030 N N . SER A 1 1127 ? 29.953 13.380 2.630 1.00 90.06 1127 SER A N 1
ATOM 9031 C CA . SER A 1 1127 ? 30.942 12.403 2.155 1.00 90.06 1127 SER A CA 1
ATOM 9032 C C . SER A 1 1127 ? 30.408 10.969 2.180 1.00 90.06 1127 SER A C 1
ATOM 9034 O O . SER A 1 1127 ? 30.594 10.251 1.204 1.00 90.06 1127 SER A O 1
ATOM 9036 N N . ARG A 1 1128 ? 29.631 10.585 3.209 1.00 88.44 1128 ARG A N 1
ATOM 9037 C CA . ARG A 1 1128 ? 28.953 9.270 3.283 1.00 88.44 1128 ARG A CA 1
ATOM 9038 C C . ARG A 1 1128 ? 27.974 8.998 2.132 1.00 88.44 1128 ARG A C 1
ATOM 9040 O O . ARG A 1 1128 ? 27.560 7.864 1.929 1.00 88.44 1128 ARG A O 1
ATOM 9047 N N . LEU A 1 1129 ? 27.523 10.048 1.442 1.00 88.69 1129 LEU A N 1
ATOM 9048 C CA . LEU A 1 1129 ? 26.579 9.955 0.329 1.00 88.69 1129 LEU A CA 1
ATOM 9049 C C . LEU A 1 1129 ? 27.293 9.756 -1.010 1.00 88.69 1129 LEU A C 1
ATOM 9051 O O . LEU A 1 1129 ? 26.612 9.605 -2.017 1.00 88.69 1129 LEU A O 1
ATOM 9055 N N . ALA A 1 1130 ? 28.626 9.784 -1.049 1.00 83.94 1130 ALA A N 1
ATOM 9056 C CA . ALA A 1 1130 ? 29.422 9.540 -2.244 1.00 83.94 1130 ALA A CA 1
ATOM 9057 C C . ALA A 1 1130 ? 30.188 8.217 -2.106 1.00 83.94 1130 ALA A C 1
ATOM 9059 O O . ALA A 1 1130 ? 30.752 7.948 -1.046 1.00 83.94 1130 ALA A O 1
ATOM 9060 N N . SER A 1 1131 ? 30.243 7.412 -3.171 1.00 71.69 1131 SER A N 1
ATOM 9061 C CA . SER A 1 1131 ? 31.100 6.224 -3.200 1.00 71.69 1131 SER A CA 1
ATOM 9062 C C . SER A 1 1131 ? 32.574 6.593 -2.949 1.00 71.69 1131 SER A C 1
ATOM 9064 O O . SER A 1 1131 ? 33.030 7.669 -3.389 1.00 71.69 1131 SER A O 1
ATOM 9066 N N . PRO A 1 1132 ? 33.327 5.732 -2.233 1.00 67.38 1132 PRO A N 1
ATOM 9067 C CA . PRO A 1 1132 ? 34.777 5.850 -2.131 1.00 67.38 1132 PRO A CA 1
ATOM 9068 C C . PRO A 1 1132 ? 35.412 5.853 -3.524 1.00 67.38 1132 PRO A C 1
ATOM 9070 O O . PRO A 1 1132 ? 34.894 5.230 -4.448 1.00 67.38 1132 PRO A O 1
ATOM 9073 N N . LEU A 1 1133 ? 36.533 6.556 -3.681 1.00 61.28 1133 LEU A N 1
ATOM 9074 C CA . LEU A 1 1133 ? 37.322 6.433 -4.906 1.00 61.28 1133 LEU A CA 1
ATOM 9075 C C . LEU A 1 1133 ? 37.974 5.039 -4.933 1.00 61.28 1133 LEU A C 1
ATOM 9077 O O . LEU A 1 1133 ? 38.480 4.612 -3.888 1.00 61.28 1133 LEU A O 1
ATOM 9081 N N . PRO A 1 1134 ? 37.981 4.334 -6.079 1.00 54.94 1134 PRO A N 1
ATOM 9082 C CA . PRO A 1 1134 ? 38.740 3.097 -6.212 1.00 54.94 1134 PRO A CA 1
ATOM 9083 C C . PRO A 1 1134 ? 40.242 3.356 -5.970 1.00 54.94 1134 PRO A C 1
ATOM 9085 O O . PRO A 1 1134 ? 40.713 4.476 -6.192 1.00 54.94 1134 PRO A O 1
ATOM 9088 N N . PRO A 1 1135 ? 41.018 2.353 -5.518 1.00 55.78 1135 PRO A N 1
ATOM 9089 C CA . PRO A 1 1135 ? 42.471 2.475 -5.423 1.00 55.78 1135 PRO A CA 1
ATOM 9090 C C . PRO A 1 1135 ? 43.069 2.853 -6.787 1.00 55.78 1135 PRO A C 1
ATOM 9092 O O . PRO A 1 1135 ? 42.680 2.290 -7.810 1.00 55.78 1135 PRO A O 1
ATOM 9095 N N . GLN A 1 1136 ? 44.009 3.805 -6.806 1.00 51.09 1136 GLN A N 1
ATOM 9096 C CA . GLN A 1 1136 ? 44.735 4.187 -8.021 1.00 51.09 1136 GLN A CA 1
ATOM 9097 C C . GLN A 1 1136 ? 45.625 3.028 -8.486 1.00 51.09 1136 GLN A C 1
ATOM 9099 O O . GLN A 1 1136 ? 46.770 2.908 -8.056 1.00 51.09 1136 GLN A O 1
ATOM 9104 N N . GLU A 1 1137 ? 45.120 2.193 -9.389 1.00 44.81 1137 GLU A N 1
ATOM 9105 C CA . GLU A 1 1137 ? 45.949 1.308 -10.202 1.00 44.81 1137 GLU A CA 1
ATOM 9106 C C . GLU A 1 1137 ? 45.958 1.799 -11.645 1.00 44.81 1137 GLU A C 1
ATOM 9108 O O . GLU A 1 1137 ? 44.925 1.975 -12.285 1.00 44.81 1137 GLU A O 1
ATOM 9113 N N . ALA A 1 1138 ? 47.155 2.043 -12.167 1.00 41.53 1138 ALA A N 1
ATOM 9114 C CA . ALA A 1 1138 ? 47.348 2.539 -13.517 1.00 41.53 1138 ALA A CA 1
ATOM 9115 C C . ALA A 1 1138 ? 47.135 1.405 -14.536 1.00 41.53 1138 ALA A C 1
ATOM 9117 O O . ALA A 1 1138 ? 48.072 0.656 -14.784 1.00 41.53 1138 ALA A O 1
ATOM 9118 N N . SER A 1 1139 ? 45.939 1.245 -15.127 1.00 44.22 1139 SER A N 1
ATOM 9119 C CA . SER A 1 1139 ? 45.818 0.747 -16.525 1.00 44.22 1139 SER A CA 1
ATOM 9120 C C . SER A 1 1139 ? 44.410 0.649 -17.137 1.00 44.22 1139 SER A C 1
ATOM 9122 O O . SER A 1 1139 ? 44.334 0.331 -18.321 1.00 44.22 1139 SER A O 1
ATOM 9124 N N . ASN A 1 1140 ? 43.292 0.915 -16.449 1.00 43.91 1140 ASN A N 1
ATOM 9125 C CA . ASN A 1 1140 ? 41.982 0.859 -17.121 1.00 43.91 1140 ASN A CA 1
ATOM 9126 C C . ASN A 1 1140 ? 41.508 2.264 -17.530 1.00 43.91 1140 ASN A C 1
ATOM 9128 O O . ASN A 1 1140 ? 41.139 3.064 -16.678 1.00 43.91 1140 ASN A O 1
ATOM 9132 N N . HIS A 1 1141 ? 41.415 2.543 -18.834 1.00 47.19 1141 HIS A N 1
ATOM 9133 C CA . HIS A 1 1141 ? 40.898 3.814 -19.376 1.00 47.19 1141 HIS A CA 1
ATOM 9134 C C . HIS A 1 1141 ? 39.489 4.199 -18.864 1.00 47.19 1141 HIS A C 1
ATOM 9136 O O . HIS A 1 1141 ? 39.135 5.372 -18.846 1.00 47.19 1141 HIS A O 1
ATOM 9142 N N . ALA A 1 1142 ? 38.691 3.244 -18.371 1.00 44.84 1142 ALA A N 1
ATOM 9143 C CA . ALA A 1 1142 ? 37.406 3.517 -17.715 1.00 44.84 1142 ALA A CA 1
ATOM 9144 C C . ALA A 1 1142 ? 37.519 4.141 -16.302 1.00 44.84 1142 ALA A C 1
ATOM 9146 O O . ALA A 1 1142 ? 36.550 4.727 -15.800 1.00 44.84 1142 ALA A O 1
ATOM 9147 N N . GLN A 1 1143 ? 38.684 4.040 -15.650 1.00 48.94 1143 GLN A N 1
ATOM 9148 C CA . GLN A 1 1143 ? 38.993 4.731 -14.391 1.00 48.94 1143 GLN A CA 1
ATOM 9149 C C . GLN A 1 1143 ? 39.295 6.224 -14.632 1.00 48.94 1143 GLN A C 1
ATOM 9151 O O . GLN A 1 1143 ? 38.887 7.056 -13.821 1.00 48.94 1143 GLN A O 1
ATOM 9156 N N . ASP A 1 1144 ? 39.871 6.583 -15.790 1.00 42.19 1144 ASP A N 1
ATOM 9157 C CA . ASP A 1 1144 ? 40.249 7.967 -16.139 1.00 42.19 1144 ASP A CA 1
ATOM 9158 C C . ASP A 1 1144 ? 39.058 8.934 -16.214 1.00 42.19 1144 ASP A C 1
ATOM 9160 O O . ASP A 1 1144 ? 39.234 10.133 -15.996 1.00 42.19 1144 ASP A O 1
ATOM 9164 N N . CYS A 1 1145 ? 37.833 8.459 -16.466 1.00 49.12 1145 CYS A N 1
ATOM 9165 C CA . CYS A 1 1145 ? 36.640 9.316 -16.452 1.00 49.12 1145 CYS A CA 1
ATOM 9166 C C . CYS A 1 1145 ? 36.397 10.013 -15.103 1.00 49.12 1145 CYS A C 1
ATOM 9168 O O . CYS A 1 1145 ? 35.770 11.071 -15.081 1.00 49.12 1145 CYS A O 1
ATOM 9170 N N . ASP A 1 1146 ? 36.858 9.420 -13.995 1.00 50.78 1146 ASP A N 1
ATOM 9171 C CA . ASP A 1 1146 ? 36.696 9.970 -12.641 1.00 50.78 1146 ASP A CA 1
ATOM 9172 C C . ASP A 1 1146 ? 37.912 10.828 -12.240 1.00 50.78 1146 ASP A C 1
ATOM 9174 O O . ASP A 1 1146 ? 37.751 11.970 -11.805 1.00 50.78 1146 ASP A O 1
ATOM 9178 N N . ASP A 1 1147 ? 39.136 10.351 -12.509 1.00 45.28 1147 ASP A N 1
ATOM 9179 C CA . ASP A 1 1147 ? 40.375 11.093 -12.213 1.00 45.28 1147 ASP A CA 1
ATOM 9180 C C . ASP A 1 1147 ? 40.522 12.369 -13.067 1.00 45.28 1147 ASP A C 1
ATOM 9182 O O . ASP A 1 1147 ? 41.038 13.384 -12.586 1.00 45.28 1147 ASP A O 1
ATOM 9186 N N . SER A 1 1148 ? 39.971 12.388 -14.291 1.00 42.22 1148 SER A N 1
ATOM 9187 C CA . SER A 1 1148 ? 39.964 13.572 -15.171 1.00 42.22 1148 SER A CA 1
ATOM 9188 C C . SER A 1 1148 ? 39.228 14.782 -14.580 1.00 42.22 1148 SER A C 1
ATOM 9190 O O . SER A 1 1148 ? 39.412 15.904 -15.057 1.00 42.22 1148 SER A O 1
ATOM 9192 N N . MET A 1 1149 ? 38.395 14.595 -13.550 1.00 48.53 1149 MET A N 1
ATOM 9193 C CA . MET A 1 1149 ? 37.677 15.696 -12.904 1.00 48.53 1149 MET A CA 1
ATOM 9194 C C . MET A 1 1149 ? 38.519 16.407 -11.835 1.00 48.53 1149 MET A C 1
ATOM 9196 O O . MET A 1 1149 ? 38.289 17.588 -11.589 1.00 48.53 1149 MET A O 1
ATOM 9200 N N . GLY A 1 1150 ? 39.496 15.737 -11.207 1.00 47.12 1150 GLY A N 1
ATOM 9201 C CA . GLY A 1 1150 ? 40.493 16.352 -10.311 1.00 47.12 1150 GLY A CA 1
ATOM 9202 C C . GLY A 1 1150 ? 39.958 17.236 -9.167 1.00 47.12 1150 GLY A C 1
ATOM 9203 O O . GLY A 1 1150 ? 40.711 18.036 -8.604 1.00 47.12 1150 GLY A O 1
ATOM 9204 N N . TYR A 1 1151 ? 38.666 17.166 -8.825 1.00 60.91 1151 TYR A N 1
ATOM 9205 C CA . TYR A 1 1151 ? 38.055 18.089 -7.871 1.00 60.91 1151 TYR A CA 1
ATOM 9206 C C . TYR A 1 1151 ? 38.209 17.595 -6.434 1.00 60.91 1151 TYR A C 1
ATOM 9208 O O . TYR A 1 1151 ? 37.825 16.480 -6.096 1.00 60.91 1151 TYR A O 1
ATOM 9216 N N . GLN A 1 1152 ? 38.666 18.487 -5.551 1.00 71.81 1152 GLN A N 1
ATOM 9217 C CA . GLN A 1 1152 ? 38.687 18.251 -4.103 1.00 71.81 1152 GLN A CA 1
ATOM 9218 C C . GLN A 1 1152 ? 37.272 17.979 -3.532 1.00 71.81 1152 GLN A C 1
ATOM 9220 O O . GLN A 1 1152 ? 37.146 17.314 -2.509 1.00 71.81 1152 GLN A O 1
ATOM 9225 N N . TYR A 1 1153 ? 36.211 18.476 -4.189 1.00 86.56 1153 TYR A N 1
ATOM 9226 C CA . TYR A 1 1153 ? 34.808 18.289 -3.795 1.00 86.56 1153 TYR A CA 1
ATOM 9227 C C . TYR A 1 1153 ? 33.925 18.062 -5.042 1.00 86.56 1153 TYR A C 1
ATOM 9229 O O . TYR A 1 1153 ? 34.040 18.841 -5.990 1.00 86.56 1153 TYR A O 1
ATOM 9237 N N . PRO A 1 1154 ? 32.990 17.088 -5.056 1.00 86.75 1154 PRO A N 1
ATOM 9238 C CA . PRO A 1 1154 ? 32.113 16.792 -6.205 1.00 86.75 1154 PRO A CA 1
ATOM 9239 C C . PRO A 1 1154 ? 30.944 17.787 -6.365 1.00 86.75 1154 PRO A C 1
ATOM 9241 O O . PRO A 1 1154 ? 29.892 17.471 -6.926 1.00 86.75 1154 PRO A O 1
ATOM 9244 N N . PHE A 1 1155 ? 31.089 18.994 -5.821 1.00 92.25 1155 PHE A N 1
ATOM 9245 C CA . PHE A 1 1155 ? 30.080 20.042 -5.849 1.00 92.25 1155 PHE A CA 1
ATOM 9246 C C . PHE A 1 1155 ? 30.715 21.428 -5.770 1.00 92.25 1155 PHE A C 1
ATOM 9248 O O . PHE A 1 1155 ? 31.844 21.614 -5.319 1.00 92.25 1155 PHE A O 1
ATOM 9255 N N . THR A 1 1156 ? 29.942 22.437 -6.156 1.00 92.75 1156 THR A N 1
ATOM 9256 C CA . THR A 1 1156 ? 30.274 23.850 -5.972 1.00 92.75 1156 THR A CA 1
ATOM 9257 C C . THR A 1 1156 ? 29.246 24.509 -5.061 1.00 92.75 1156 THR A C 1
ATOM 9259 O O . THR A 1 1156 ? 28.042 24.349 -5.245 1.00 92.75 1156 THR A O 1
ATOM 9262 N N . LEU A 1 1157 ? 29.703 25.311 -4.102 1.00 95.75 1157 LEU A N 1
ATOM 9263 C CA . LEU A 1 1157 ? 28.809 26.085 -3.246 1.00 95.75 1157 LEU A CA 1
ATOM 9264 C C . LEU A 1 1157 ? 28.398 27.394 -3.931 1.00 95.75 1157 LEU A C 1
ATOM 9266 O O . LEU A 1 1157 ? 29.235 28.126 -4.472 1.00 95.75 1157 LEU A O 1
ATOM 9270 N N . ARG A 1 1158 ? 27.103 27.719 -3.898 1.00 95.50 1158 ARG A N 1
ATOM 9271 C CA . ARG A 1 1158 ? 26.557 28.962 -4.465 1.00 95.50 1158 ARG A CA 1
ATOM 9272 C C . ARG A 1 1158 ? 25.617 29.670 -3.509 1.00 95.50 1158 ARG A C 1
ATOM 9274 O O . ARG A 1 1158 ? 24.814 29.033 -2.841 1.00 95.50 1158 ARG A O 1
ATOM 9281 N N . VAL A 1 1159 ? 25.655 30.999 -3.505 1.00 95.88 1159 VAL A N 1
ATOM 9282 C CA . VAL A 1 1159 ? 24.791 31.808 -2.636 1.00 95.88 1159 VAL A CA 1
ATOM 9283 C C . VAL A 1 1159 ? 23.412 32.004 -3.263 1.00 95.88 1159 VAL A C 1
ATOM 9285 O O . VAL A 1 1159 ? 23.288 32.559 -4.359 1.00 95.88 1159 VAL A O 1
ATOM 9288 N N . VAL A 1 1160 ? 22.370 31.569 -2.559 1.00 94.81 1160 VAL A N 1
ATOM 9289 C CA . VAL A 1 1160 ? 20.984 31.500 -3.043 1.00 94.81 1160 VAL A CA 1
ATOM 9290 C C . VAL A 1 1160 ? 19.995 32.087 -2.041 1.00 94.81 1160 VAL A C 1
ATOM 9292 O O . VAL A 1 1160 ? 20.308 32.304 -0.870 1.00 94.81 1160 VAL A O 1
ATOM 9295 N N . GLN A 1 1161 ? 18.789 32.389 -2.512 1.00 91.75 1161 GLN A N 1
ATOM 9296 C CA . GLN A 1 1161 ? 17.673 32.772 -1.651 1.00 91.75 1161 GLN A CA 1
ATOM 9297 C C . GLN A 1 1161 ? 17.131 31.553 -0.886 1.00 91.75 1161 GLN A C 1
ATOM 9299 O O . GLN A 1 1161 ? 17.512 30.414 -1.154 1.00 91.75 1161 GLN A O 1
ATOM 9304 N N . LYS A 1 1162 ? 16.203 31.785 0.055 1.00 89.25 1162 LYS A N 1
ATOM 9305 C CA . LYS A 1 1162 ? 15.555 30.727 0.856 1.00 89.25 1162 LYS A CA 1
ATOM 9306 C C . LYS A 1 1162 ? 14.888 29.632 0.003 1.00 89.25 1162 LYS A C 1
ATOM 9308 O O . LYS A 1 1162 ? 14.702 28.524 0.485 1.00 89.25 1162 LYS A O 1
ATOM 9313 N N . ASP A 1 1163 ? 14.517 29.940 -1.239 1.00 87.31 1163 ASP A N 1
ATOM 9314 C CA . ASP A 1 1163 ? 13.922 28.985 -2.181 1.00 87.31 1163 ASP A CA 1
ATOM 9315 C C . ASP A 1 1163 ? 14.935 28.020 -2.824 1.00 87.31 1163 ASP A C 1
ATOM 9317 O O . ASP A 1 1163 ? 14.523 27.098 -3.522 1.00 87.31 1163 ASP A O 1
ATOM 9321 N N . GLY A 1 1164 ? 16.241 28.252 -2.648 1.00 90.75 1164 GLY A N 1
ATOM 9322 C CA . GLY A 1 1164 ? 17.323 27.478 -3.257 1.00 90.75 1164 GLY A CA 1
ATOM 9323 C C . GLY A 1 1164 ? 17.485 27.643 -4.776 1.00 90.75 1164 GLY A C 1
ATOM 9324 O O . GLY A 1 1164 ? 18.404 27.065 -5.357 1.00 90.75 1164 GLY A O 1
ATOM 9325 N N . ASN A 1 1165 ? 16.641 28.428 -5.453 1.00 88.81 1165 ASN A N 1
ATOM 9326 C CA . ASN A 1 1165 ? 16.549 28.455 -6.920 1.00 88.81 1165 ASN A CA 1
ATOM 9327 C C . ASN A 1 1165 ? 17.214 29.677 -7.551 1.00 88.81 1165 ASN A C 1
ATOM 9329 O O . ASN A 1 1165 ? 17.749 29.604 -8.664 1.00 88.81 1165 ASN A O 1
ATOM 9333 N N . SER A 1 1166 ? 17.135 30.816 -6.870 1.00 87.62 1166 SER A N 1
ATOM 9334 C CA . SER A 1 1166 ? 17.602 32.103 -7.377 1.00 87.62 1166 SER A CA 1
ATOM 9335 C C . SER A 1 1166 ? 18.762 32.633 -6.545 1.00 87.62 1166 SER A C 1
ATOM 9337 O O . SER A 1 1166 ? 18.935 32.286 -5.378 1.00 87.62 1166 SER A O 1
ATOM 9339 N N . CYS A 1 1167 ? 19.605 33.464 -7.155 1.00 91.81 1167 CYS A N 1
ATOM 9340 C CA . CYS A 1 1167 ? 20.716 34.071 -6.442 1.00 91.81 1167 CYS A CA 1
ATOM 9341 C C . CYS A 1 1167 ? 20.242 35.084 -5.385 1.00 91.81 1167 CYS A C 1
ATOM 9343 O O . CYS A 1 1167 ? 19.339 35.881 -5.643 1.00 91.81 1167 CYS A O 1
ATOM 9345 N N . ALA A 1 1168 ? 20.896 35.106 -4.219 1.00 91.44 1168 ALA A N 1
ATOM 9346 C CA . ALA A 1 1168 ? 20.637 36.122 -3.193 1.00 91.44 1168 ALA A CA 1
ATOM 9347 C C . ALA A 1 1168 ? 21.457 37.417 -3.360 1.00 91.44 1168 ALA A C 1
ATOM 9349 O O . ALA A 1 1168 ? 21.051 38.457 -2.849 1.00 91.44 1168 ALA A O 1
ATOM 9350 N N . TRP A 1 1169 ? 22.587 37.392 -4.074 1.00 89.69 1169 TRP A N 1
ATOM 9351 C CA . TRP A 1 1169 ? 23.435 38.581 -4.287 1.00 89.69 1169 TRP A CA 1
ATOM 9352 C C . TRP A 1 1169 ? 23.206 39.258 -5.637 1.00 89.69 1169 TRP A C 1
ATOM 9354 O O . TRP A 1 1169 ? 23.261 40.478 -5.767 1.00 89.69 1169 TRP A O 1
ATOM 9364 N N . CYS A 1 1170 ? 23.003 38.449 -6.670 1.00 87.06 1170 CYS A N 1
ATOM 9365 C CA . CYS A 1 1170 ? 22.882 38.901 -8.041 1.00 87.06 1170 CYS A CA 1
ATOM 9366 C C . CYS A 1 1170 ? 21.389 39.278 -8.295 1.00 87.06 1170 CYS A C 1
ATOM 9368 O O . CYS A 1 1170 ? 20.513 38.476 -7.971 1.00 87.06 1170 CYS A O 1
ATOM 9370 N N . PRO A 1 1171 ? 21.055 40.454 -8.868 1.00 85.25 1171 PRO A N 1
ATOM 9371 C CA . PRO A 1 1171 ? 19.664 40.829 -9.149 1.00 85.25 1171 PRO A CA 1
ATOM 9372 C C . PRO A 1 1171 ? 19.035 39.906 -10.205 1.00 85.25 1171 PRO A C 1
ATOM 9374 O O . PRO A 1 1171 ? 19.742 39.376 -11.067 1.00 85.25 1171 PRO A O 1
ATOM 9377 N N . TRP A 1 1172 ? 17.706 39.744 -10.175 1.00 85.31 1172 TRP A N 1
ATOM 9378 C CA . TRP A 1 1172 ? 16.992 38.733 -10.974 1.00 85.31 1172 TRP A CA 1
ATOM 9379 C C . TRP A 1 1172 ? 17.285 38.812 -12.480 1.00 85.31 1172 TRP A C 1
ATOM 9381 O O . TRP A 1 1172 ? 17.417 37.783 -13.138 1.00 85.31 1172 TRP A O 1
ATOM 9391 N N . TYR A 1 1173 ? 17.452 40.024 -13.023 1.00 85.81 1173 TYR A N 1
ATOM 9392 C CA . TYR A 1 1173 ? 17.673 40.245 -14.453 1.00 85.81 1173 TYR A CA 1
ATOM 9393 C C . TYR A 1 1173 ? 19.053 39.787 -14.932 1.00 85.81 1173 TYR A C 1
ATOM 9395 O O . TYR A 1 1173 ? 19.276 39.730 -16.133 1.00 85.81 1173 TYR A O 1
ATOM 9403 N N . ARG A 1 1174 ? 19.980 39.420 -14.033 1.00 85.31 1174 ARG A N 1
ATOM 9404 C CA . ARG A 1 1174 ? 21.207 38.699 -14.411 1.00 85.31 1174 ARG A CA 1
ATOM 9405 C C . ARG A 1 1174 ? 20.985 37.203 -14.634 1.00 85.31 1174 ARG A C 1
ATOM 9407 O O . ARG A 1 1174 ? 21.935 36.524 -15.004 1.00 85.31 1174 ARG A O 1
ATOM 9414 N N . PHE A 1 1175 ? 19.779 36.686 -14.373 1.00 85.69 1175 PHE A N 1
ATOM 9415 C CA . PHE A 1 1175 ? 19.420 35.263 -14.476 1.00 85.69 1175 PHE A CA 1
ATOM 9416 C C . PHE A 1 1175 ? 20.404 34.338 -13.746 1.00 85.69 1175 PHE A C 1
ATOM 9418 O O . PHE A 1 1175 ? 20.570 33.167 -14.081 1.00 85.69 1175 PHE A O 1
ATOM 9425 N N . CYS A 1 1176 ? 21.063 34.874 -12.718 1.00 87.44 1176 CYS A N 1
ATOM 9426 C CA . CYS A 1 1176 ? 22.052 34.152 -11.947 1.00 87.44 1176 CYS A CA 1
ATOM 9427 C C . CYS A 1 1176 ? 21.340 33.159 -11.025 1.00 87.44 1176 CYS A C 1
ATOM 9429 O O . CYS A 1 1176 ? 20.497 33.539 -10.211 1.00 87.44 1176 CYS A O 1
ATOM 9431 N N . ARG A 1 1177 ? 21.716 31.883 -11.125 1.00 88.56 1177 ARG A N 1
ATOM 9432 C CA . ARG A 1 1177 ? 21.212 30.796 -10.267 1.00 88.56 1177 ARG A CA 1
ATOM 9433 C C . ARG A 1 1177 ? 21.959 30.679 -8.936 1.00 88.56 1177 ARG A C 1
ATOM 9435 O O . ARG A 1 1177 ? 21.705 29.768 -8.161 1.00 88.56 1177 ARG A O 1
ATOM 9442 N N . GLY A 1 1178 ? 22.886 31.589 -8.670 1.00 91.81 1178 GLY A N 1
ATOM 9443 C CA . GLY A 1 1178 ? 23.680 31.657 -7.449 1.00 91.81 1178 GLY A CA 1
ATOM 9444 C C . GLY A 1 1178 ? 25.106 32.062 -7.791 1.00 91.81 1178 GLY A C 1
ATOM 9445 O O . GLY A 1 1178 ? 25.746 31.428 -8.637 1.00 91.81 1178 GLY A O 1
ATOM 9446 N N . CYS A 1 1179 ? 25.606 33.143 -7.193 1.00 92.69 1179 CYS A N 1
ATOM 9447 C CA . CYS A 1 1179 ? 26.992 33.529 -7.434 1.00 92.69 1179 CYS A CA 1
ATOM 9448 C C . CYS A 1 1179 ? 27.894 32.491 -6.695 1.00 92.69 1179 CYS A C 1
ATOM 9450 O O . CYS A 1 1179 ? 27.562 32.060 -5.585 1.00 92.69 1179 CYS A O 1
ATOM 9452 N N . LYS A 1 1180 ? 28.964 32.010 -7.350 1.00 93.50 1180 LYS A N 1
ATOM 9453 C CA . LYS A 1 1180 ? 29.850 30.945 -6.837 1.00 93.50 1180 LYS A CA 1
ATOM 9454 C C . LYS A 1 1180 ? 30.618 31.423 -5.602 1.00 93.50 1180 LYS A C 1
ATOM 9456 O O . LYS A 1 1180 ? 31.096 32.554 -5.579 1.00 93.50 1180 LYS A O 1
ATOM 9461 N N . ILE A 1 1181 ? 30.745 30.555 -4.602 1.00 93.62 1181 ILE A N 1
ATOM 9462 C CA . ILE A 1 1181 ? 31.688 30.720 -3.497 1.00 93.62 1181 ILE A CA 1
ATOM 9463 C C . ILE A 1 1181 ? 32.971 30.005 -3.913 1.00 93.62 1181 ILE A C 1
ATOM 9465 O O . ILE A 1 1181 ? 33.003 28.777 -3.955 1.00 93.62 1181 ILE A O 1
ATOM 9469 N N . ASP A 1 1182 ? 34.016 30.748 -4.265 1.00 90.62 1182 ASP A N 1
ATOM 9470 C CA . ASP A 1 1182 ? 35.303 30.137 -4.602 1.00 90.62 1182 ASP A CA 1
ATOM 9471 C C . ASP A 1 1182 ? 35.930 29.486 -3.364 1.00 90.62 1182 ASP A C 1
ATOM 9473 O O . ASP A 1 1182 ? 35.976 30.094 -2.292 1.00 90.62 1182 ASP A O 1
ATOM 9477 N N . CYS A 1 1183 ? 36.385 28.239 -3.507 1.00 89.56 1183 CYS A N 1
ATOM 9478 C CA . CYS A 1 1183 ? 37.055 27.509 -2.436 1.00 89.56 1183 CYS A CA 1
ATOM 9479 C C . CYS A 1 1183 ? 38.443 28.121 -2.203 1.00 89.56 1183 CYS A C 1
ATOM 9481 O O . CYS A 1 1183 ? 39.398 27.812 -2.911 1.00 89.56 1183 CYS A O 1
ATOM 9483 N N . GLY A 1 1184 ? 38.533 29.020 -1.227 1.00 89.69 1184 GLY A N 1
ATOM 9484 C CA . GLY A 1 1184 ? 39.757 29.725 -0.869 1.00 89.69 1184 GLY A CA 1
ATOM 9485 C C . GLY A 1 1184 ? 39.760 30.172 0.590 1.00 89.69 1184 GLY A C 1
ATOM 9486 O O . GLY A 1 1184 ? 38.804 29.948 1.335 1.00 89.69 1184 GLY A O 1
ATOM 9487 N N . GLU A 1 1185 ? 40.843 30.828 0.988 1.00 90.69 1185 GLU A N 1
ATOM 9488 C CA . GLU A 1 1185 ? 41.109 31.226 2.378 1.00 90.69 1185 GLU A CA 1
ATOM 9489 C C . GLU A 1 1185 ? 40.398 32.529 2.802 1.00 90.69 1185 GLU A C 1
ATOM 9491 O O . GLU A 1 1185 ? 40.474 32.936 3.961 1.00 90.69 1185 GLU A O 1
ATOM 9496 N N . ASP A 1 1186 ? 39.681 33.191 1.888 1.00 90.19 1186 ASP A N 1
ATOM 9497 C CA . ASP A 1 1186 ? 38.949 34.430 2.178 1.00 90.19 1186 ASP A CA 1
ATOM 9498 C C . ASP A 1 1186 ? 37.813 34.224 3.186 1.00 90.19 1186 ASP A C 1
ATOM 9500 O O . ASP A 1 1186 ? 37.176 33.170 3.230 1.00 90.19 1186 ASP A O 1
ATOM 9504 N N . ARG A 1 1187 ? 37.448 35.290 3.907 1.00 88.44 1187 ARG A N 1
ATOM 9505 C CA . ARG A 1 1187 ? 36.255 35.306 4.771 1.00 88.44 1187 ARG A CA 1
ATOM 9506 C C . ARG A 1 1187 ? 34.960 35.128 3.971 1.00 88.44 1187 ARG A C 1
ATOM 9508 O O . ARG A 1 1187 ? 34.774 35.736 2.913 1.00 88.44 1187 ARG A O 1
ATOM 9515 N N . ALA A 1 1188 ? 34.033 34.340 4.512 1.00 86.12 1188 ALA A N 1
ATOM 9516 C CA . ALA A 1 1188 ? 32.717 34.115 3.926 1.00 86.12 1188 ALA A CA 1
ATOM 9517 C C . ALA A 1 1188 ? 31.692 35.172 4.392 1.00 86.12 1188 ALA A C 1
ATOM 9519 O O . ALA A 1 1188 ? 31.149 35.097 5.490 1.00 86.12 1188 ALA A O 1
ATOM 9520 N N . PHE A 1 1189 ? 31.376 36.154 3.541 1.00 80.25 1189 PHE A N 1
ATOM 9521 C CA . PHE A 1 1189 ? 30.360 37.184 3.821 1.00 80.25 1189 PHE A CA 1
ATOM 9522 C C . PHE A 1 1189 ? 28.996 36.835 3.204 1.00 80.25 1189 PHE A C 1
ATOM 9524 O O . PHE A 1 1189 ? 28.609 37.411 2.191 1.00 80.25 1189 PHE A O 1
ATOM 9531 N N . ILE A 1 1190 ? 28.260 35.880 3.783 1.00 82.44 1190 ILE A N 1
ATOM 9532 C CA . ILE A 1 1190 ? 27.011 35.379 3.169 1.00 82.44 1190 ILE A CA 1
ATOM 9533 C C . ILE A 1 1190 ? 25.754 36.140 3.637 1.00 82.44 1190 ILE A C 1
ATOM 9535 O O . ILE A 1 1190 ? 24.802 36.292 2.867 1.00 82.44 1190 ILE A O 1
ATOM 9539 N N . GLY A 1 1191 ? 25.761 36.700 4.852 1.00 80.31 1191 GLY A N 1
ATOM 9540 C CA . GLY A 1 1191 ? 24.605 37.403 5.425 1.00 80.31 1191 GLY A CA 1
ATOM 9541 C C . GLY A 1 1191 ? 23.433 36.455 5.714 1.00 80.31 1191 GLY A C 1
ATOM 9542 O O . GLY A 1 1191 ? 23.649 35.307 6.080 1.00 80.31 1191 GLY A O 1
ATOM 9543 N N . ASN A 1 1192 ? 22.191 36.914 5.515 1.00 81.31 1192 ASN A N 1
ATOM 9544 C CA . ASN A 1 1192 ? 20.967 36.121 5.749 1.00 81.31 1192 ASN A CA 1
ATOM 9545 C C . ASN A 1 1192 ? 20.581 35.202 4.563 1.00 81.31 1192 ASN A C 1
ATOM 9547 O O . ASN A 1 1192 ? 19.420 34.804 4.438 1.00 81.31 1192 ASN A O 1
ATOM 9551 N N . ALA A 1 1193 ? 21.513 34.932 3.647 1.00 91.31 1193 ALA A N 1
ATOM 9552 C CA . ALA A 1 1193 ? 21.282 34.079 2.483 1.00 91.31 1193 ALA A CA 1
ATOM 9553 C C . ALA A 1 1193 ? 21.435 32.584 2.820 1.00 91.31 1193 ALA A C 1
ATOM 9555 O O . ALA A 1 1193 ? 21.798 32.216 3.933 1.00 91.31 1193 ALA A O 1
ATOM 9556 N N . TYR A 1 1194 ? 21.115 31.725 1.854 1.00 94.62 1194 TYR A N 1
ATOM 9557 C CA . TYR A 1 1194 ? 21.257 30.269 1.931 1.00 94.62 1194 TYR A CA 1
ATOM 9558 C C . TYR A 1 1194 ? 22.379 29.833 0.979 1.00 94.62 1194 TYR A C 1
ATOM 9560 O O . TY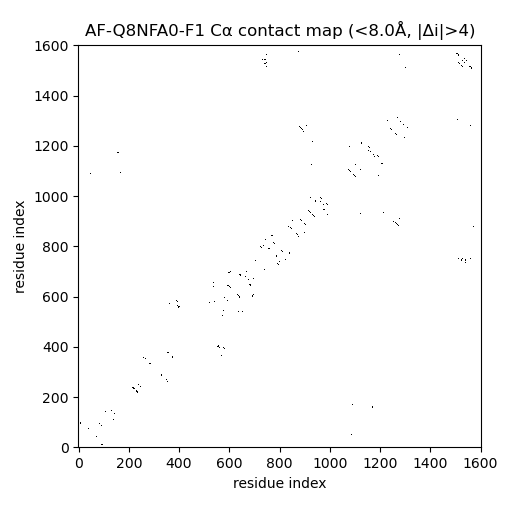R A 1 1194 ? 22.793 30.595 0.098 1.00 94.62 1194 TYR A O 1
ATOM 9568 N N . ILE A 1 1195 ? 22.868 28.603 1.130 1.00 96.00 1195 ILE A N 1
ATOM 9569 C CA . ILE A 1 1195 ? 23.840 28.005 0.206 1.00 96.00 1195 ILE A CA 1
ATOM 9570 C C . ILE A 1 1195 ? 23.165 26.880 -0.581 1.00 96.00 1195 ILE A C 1
ATOM 9572 O O . ILE A 1 1195 ? 22.510 26.017 -0.010 1.00 96.00 1195 ILE A O 1
ATOM 9576 N N . ALA A 1 1196 ? 23.333 26.854 -1.896 1.00 96.50 1196 ALA A N 1
ATOM 9577 C CA . ALA A 1 1196 ? 23.066 25.666 -2.692 1.00 96.50 1196 ALA A CA 1
ATOM 9578 C C . ALA A 1 1196 ? 24.358 24.859 -2.837 1.00 96.50 1196 ALA A C 1
ATOM 9580 O O . ALA A 1 1196 ? 25.399 25.413 -3.201 1.00 96.50 1196 ALA A O 1
ATOM 9581 N N . VAL A 1 1197 ? 24.270 23.561 -2.554 1.00 96.19 1197 VAL A N 1
ATOM 9582 C CA . VAL A 1 1197 ? 25.298 22.569 -2.871 1.00 96.19 1197 VAL A CA 1
ATOM 9583 C C . VAL A 1 1197 ? 25.003 22.083 -4.287 1.00 96.19 1197 VAL A C 1
ATOM 9585 O O . VAL A 1 1197 ? 24.167 21.196 -4.469 1.00 96.19 1197 VAL A O 1
ATOM 9588 N N . ASP A 1 1198 ? 25.615 22.722 -5.287 1.00 94.00 1198 ASP A N 1
ATOM 9589 C CA . ASP A 1 1198 ? 25.452 22.345 -6.693 1.00 94.00 1198 ASP A CA 1
ATOM 9590 C C . ASP A 1 1198 ? 26.325 21.137 -6.985 1.00 94.00 1198 ASP A C 1
ATOM 9592 O O . ASP A 1 1198 ? 27.535 21.276 -7.166 1.00 94.00 1198 ASP A O 1
ATOM 9596 N N . TRP A 1 1199 ? 25.702 19.967 -7.028 1.00 91.38 1199 TRP A N 1
ATOM 9597 C CA . TRP A 1 1199 ? 26.390 18.731 -7.369 1.00 91.38 1199 TRP A CA 1
ATOM 9598 C C . TRP A 1 1199 ? 26.780 18.721 -8.838 1.00 91.38 1199 TRP A C 1
ATOM 9600 O O . TRP A 1 1199 ? 25.985 19.105 -9.704 1.00 91.38 1199 TRP A O 1
ATOM 9610 N N . ASP A 1 1200 ? 27.996 18.258 -9.106 1.00 84.56 1200 ASP A N 1
ATOM 9611 C CA . ASP A 1 1200 ? 28.411 17.972 -10.467 1.00 84.56 1200 ASP A CA 1
ATOM 9612 C C . ASP A 1 1200 ? 27.515 16.866 -11.066 1.00 84.56 1200 ASP A C 1
ATOM 9614 O O . ASP A 1 1200 ? 27.283 15.860 -10.393 1.00 84.56 1200 ASP A O 1
ATOM 9618 N N . PRO A 1 1201 ? 26.975 17.017 -12.292 1.00 80.94 1201 PRO A N 1
ATOM 9619 C CA . PRO A 1 1201 ? 26.060 16.034 -12.868 1.00 80.94 1201 PRO A CA 1
ATOM 9620 C C . PRO A 1 1201 ? 26.657 14.630 -13.013 1.00 80.94 1201 PRO A C 1
ATOM 9622 O O . PRO A 1 1201 ? 25.948 13.652 -12.778 1.00 80.94 1201 PRO A O 1
ATOM 9625 N N . THR A 1 1202 ? 27.940 14.529 -13.368 1.00 73.69 1202 THR A N 1
ATOM 9626 C CA . THR A 1 1202 ? 28.636 13.253 -13.561 1.00 73.69 1202 THR A CA 1
ATOM 9627 C C . THR A 1 1202 ? 28.901 12.597 -12.214 1.00 73.69 1202 THR A C 1
ATOM 9629 O O . THR A 1 1202 ? 28.529 11.441 -12.016 1.00 73.69 1202 THR A O 1
ATOM 9632 N N . ALA A 1 1203 ? 29.437 13.345 -11.245 1.00 76.12 1203 ALA A N 1
ATOM 9633 C CA . ALA A 1 1203 ? 29.654 12.829 -9.894 1.00 76.12 1203 ALA A CA 1
ATOM 9634 C C . ALA A 1 1203 ? 28.333 12.461 -9.198 1.00 76.12 1203 ALA A C 1
ATOM 9636 O O . ALA A 1 1203 ? 28.254 11.452 -8.503 1.00 76.12 1203 ALA A O 1
ATOM 9637 N N . LEU A 1 1204 ? 27.265 13.237 -9.404 1.00 82.94 1204 LEU A N 1
ATOM 9638 C CA . LEU A 1 1204 ? 25.942 12.919 -8.873 1.00 82.94 1204 LEU A CA 1
ATOM 9639 C C . LEU A 1 1204 ? 25.367 11.638 -9.490 1.00 82.94 1204 LEU A C 1
ATOM 9641 O O . LEU A 1 12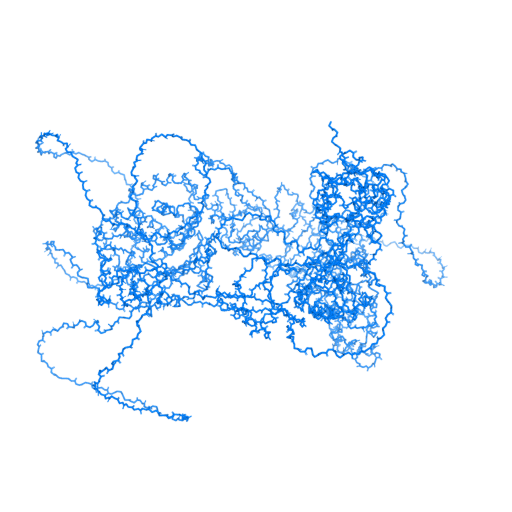04 ? 24.682 10.893 -8.801 1.00 82.94 1204 LEU A O 1
ATOM 9645 N N . HIS A 1 1205 ? 25.607 11.386 -10.777 1.00 76.31 1205 HIS A N 1
ATOM 9646 C CA . HIS A 1 1205 ? 25.109 10.183 -11.442 1.00 76.31 1205 HIS A CA 1
ATOM 9647 C C . HIS A 1 1205 ? 25.911 8.933 -11.058 1.00 76.31 1205 HIS A C 1
ATOM 9649 O O . HIS A 1 1205 ? 25.318 7.887 -10.815 1.00 76.31 1205 HIS A O 1
ATOM 9655 N N . LEU A 1 1206 ? 27.239 9.056 -10.981 1.00 68.56 1206 LEU A N 1
ATOM 9656 C CA . LEU A 1 1206 ? 28.151 7.932 -10.764 1.00 68.56 1206 LEU A CA 1
ATOM 9657 C C . LEU A 1 1206 ? 28.424 7.621 -9.294 1.00 68.56 1206 LEU A C 1
ATOM 9659 O O . LEU A 1 1206 ? 28.597 6.465 -8.940 1.00 68.56 1206 LEU A O 1
ATOM 9663 N N . ARG A 1 1207 ? 28.500 8.643 -8.438 1.00 73.25 1207 ARG A N 1
ATOM 9664 C CA . ARG A 1 1207 ? 28.996 8.483 -7.063 1.00 73.25 1207 ARG A CA 1
ATOM 9665 C C . ARG A 1 1207 ? 27.924 8.659 -6.007 1.00 73.25 1207 ARG A C 1
ATOM 9667 O O . ARG A 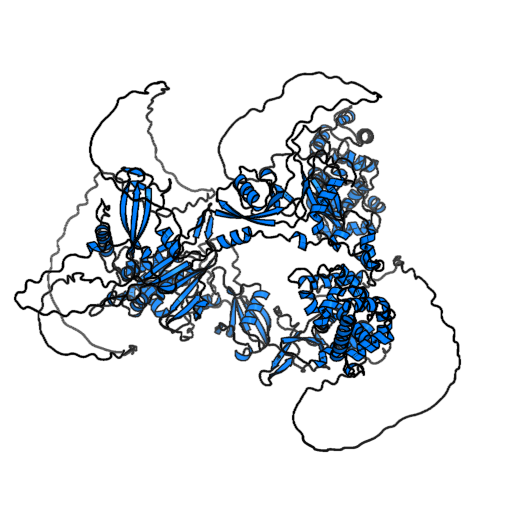1 1207 ? 28.056 8.107 -4.918 1.00 73.25 1207 ARG A O 1
ATOM 9674 N N . TYR A 1 1208 ? 26.890 9.456 -6.274 1.00 83.19 1208 TYR A N 1
ATOM 9675 C CA . TYR A 1 1208 ? 25.906 9.783 -5.248 1.00 83.19 1208 TYR A CA 1
ATOM 9676 C C . TYR A 1 1208 ? 24.981 8.601 -4.948 1.00 83.19 1208 TYR A C 1
ATOM 9678 O O . TYR A 1 1208 ? 24.098 8.237 -5.727 1.00 83.19 1208 TYR A O 1
ATOM 9686 N N . GLN A 1 1209 ? 25.123 8.039 -3.756 1.00 80.88 1209 GLN A N 1
ATOM 9687 C CA . GLN A 1 1209 ? 24.330 6.919 -3.285 1.00 80.88 1209 GLN A CA 1
ATOM 9688 C C . GLN A 1 1209 ? 23.009 7.419 -2.684 1.00 80.88 1209 GLN A C 1
ATOM 9690 O O . GLN A 1 1209 ? 22.887 7.637 -1.479 1.00 80.88 1209 GLN A O 1
ATOM 9695 N N . THR A 1 1210 ? 21.960 7.543 -3.508 1.00 79.44 1210 THR A N 1
ATOM 9696 C CA . THR A 1 1210 ? 20.611 7.941 -3.033 1.00 79.44 1210 THR A CA 1
ATOM 9697 C C . THR A 1 1210 ? 20.054 6.998 -1.956 1.00 79.44 1210 THR A C 1
ATOM 9699 O O . THR A 1 1210 ? 19.222 7.399 -1.144 1.00 79.44 1210 THR A O 1
ATOM 9702 N N . SER A 1 1211 ? 20.500 5.738 -1.927 1.00 77.12 1211 SER A N 1
ATOM 9703 C CA . SER A 1 1211 ? 20.127 4.796 -0.868 1.00 77.12 1211 SER A CA 1
ATOM 9704 C C . SER A 1 1211 ? 20.684 5.223 0.495 1.00 77.12 1211 SER A C 1
ATOM 9706 O O . SER A 1 1211 ? 19.918 5.225 1.454 1.00 77.12 1211 SER A O 1
ATOM 9708 N N . GLN A 1 1212 ? 21.942 5.683 0.569 1.00 82.94 1212 GLN A N 1
ATOM 9709 C CA . GLN A 1 1212 ? 22.582 6.167 1.806 1.00 82.94 1212 GLN A CA 1
ATOM 9710 C C . GLN A 1 1212 ? 21.907 7.416 2.378 1.00 82.94 1212 GLN A C 1
ATOM 9712 O O . GLN A 1 1212 ? 21.889 7.617 3.587 1.00 82.94 1212 GLN A O 1
ATOM 9717 N N . GLU A 1 1213 ? 21.298 8.246 1.528 1.00 84.38 1213 GLU A N 1
ATOM 9718 C CA . GLU A 1 1213 ? 20.527 9.417 1.967 1.00 84.38 1213 GLU A CA 1
ATOM 9719 C C . GLU A 1 1213 ? 19.320 9.023 2.837 1.00 84.38 1213 GLU A C 1
ATOM 9721 O O . GLU A 1 1213 ? 18.925 9.762 3.736 1.00 84.38 1213 GLU A O 1
ATOM 9726 N N . ARG A 1 1214 ? 18.731 7.850 2.570 1.00 83.50 1214 ARG A N 1
ATOM 9727 C CA . ARG A 1 1214 ? 17.553 7.336 3.284 1.00 83.50 1214 ARG A CA 1
ATOM 9728 C C . ARG A 1 1214 ? 17.905 6.520 4.521 1.00 83.50 1214 ARG A C 1
ATOM 9730 O O . ARG A 1 1214 ? 16.995 6.200 5.287 1.00 83.50 1214 ARG A O 1
ATOM 9737 N N . VAL A 1 1215 ? 19.175 6.153 4.692 1.00 88.19 1215 VAL A N 1
ATOM 9738 C CA . VAL A 1 1215 ? 19.622 5.370 5.844 1.00 88.19 1215 VAL A CA 1
ATOM 9739 C C . VAL A 1 1215 ? 19.527 6.249 7.086 1.00 88.19 1215 VAL A C 1
ATOM 9741 O O . VAL A 1 1215 ? 20.029 7.372 7.124 1.00 88.19 1215 VAL A O 1
ATOM 9744 N N . VAL A 1 1216 ? 18.825 5.729 8.086 1.00 92.19 1216 VAL A N 1
ATOM 9745 C CA . VAL A 1 1216 ? 18.648 6.345 9.396 1.00 92.19 1216 VAL A CA 1
ATOM 9746 C C . VAL A 1 1216 ? 18.820 5.233 10.416 1.00 92.19 1216 VAL A C 1
ATOM 9748 O O . VAL A 1 1216 ? 18.078 4.251 10.366 1.00 92.19 1216 VAL A O 1
ATOM 9751 N N . ASP A 1 1217 ? 19.769 5.392 11.329 1.00 94.75 1217 ASP A N 1
ATOM 9752 C CA . ASP A 1 1217 ? 19.986 4.431 12.404 1.00 94.75 1217 ASP A CA 1
ATOM 9753 C C . ASP A 1 1217 ? 18.879 4.592 13.447 1.00 94.75 1217 ASP A C 1
ATOM 9755 O O . ASP A 1 1217 ? 18.529 5.708 13.836 1.00 94.75 1217 ASP A O 1
ATOM 9759 N N . GLU A 1 1218 ? 18.293 3.490 13.908 1.00 95.12 1218 GLU A N 1
ATOM 9760 C CA . GLU A 1 1218 ? 17.272 3.535 14.955 1.00 95.12 1218 GLU A CA 1
ATOM 9761 C C . GLU A 1 1218 ? 17.929 3.336 16.324 1.00 95.12 1218 GLU A C 1
ATOM 9763 O O . GLU A 1 1218 ? 18.519 2.295 16.607 1.00 95.12 1218 GLU A O 1
ATOM 9768 N N . HIS A 1 1219 ? 17.825 4.344 17.191 1.00 96.12 1219 HIS A N 1
ATOM 9769 C CA . HIS A 1 1219 ? 18.231 4.225 18.587 1.00 96.12 1219 HIS A CA 1
ATOM 9770 C C . HIS A 1 1219 ? 17.307 3.238 19.322 1.00 96.12 1219 HIS A C 1
ATOM 9772 O O . HIS A 1 1219 ? 16.113 3.164 19.021 1.00 96.12 1219 HIS A O 1
ATOM 9778 N N . GLU A 1 1220 ? 17.807 2.546 20.351 1.00 95.50 1220 GLU A N 1
ATOM 9779 C CA . GLU A 1 1220 ? 17.031 1.579 21.156 1.00 95.50 1220 GLU A CA 1
ATOM 9780 C C . GLU A 1 1220 ? 15.723 2.158 21.732 1.00 95.50 1220 GLU A C 1
ATOM 9782 O O . GLU A 1 1220 ? 14.738 1.444 21.933 1.00 95.50 1220 GLU A O 1
ATOM 9787 N N . SER A 1 1221 ? 15.671 3.479 21.924 1.00 95.75 1221 SER A N 1
ATOM 9788 C CA . SER A 1 1221 ? 14.473 4.186 22.384 1.00 95.75 1221 SER A CA 1
ATOM 9789 C C . SER A 1 1221 ? 13.317 4.161 21.377 1.00 95.75 1221 SER A C 1
ATOM 9791 O O . SER A 1 1221 ? 12.162 4.279 21.784 1.00 95.75 1221 SER A O 1
ATOM 9793 N N . VAL A 1 1222 ? 13.584 3.989 20.075 1.00 93.88 1222 VAL A N 1
ATOM 9794 C CA . VAL A 1 1222 ? 12.547 3.793 19.044 1.00 93.88 1222 VAL A CA 1
ATOM 9795 C C . VAL A 1 1222 ? 11.820 2.482 19.293 1.00 93.88 1222 VAL A C 1
ATOM 9797 O O . VAL A 1 1222 ? 10.597 2.481 19.430 1.00 93.88 1222 VAL A O 1
ATOM 9800 N N . GLU A 1 1223 ? 12.568 1.388 19.427 1.00 89.94 1223 GLU A N 1
ATOM 9801 C CA . GLU A 1 1223 ? 12.000 0.074 19.715 1.00 89.94 1223 GLU A CA 1
ATOM 9802 C C . GLU A 1 1223 ? 11.311 0.066 21.081 1.00 89.94 1223 GLU A C 1
ATOM 9804 O O . GLU A 1 1223 ? 10.195 -0.425 21.204 1.00 89.94 1223 GLU A O 1
ATOM 9809 N N . GLN A 1 1224 ? 11.891 0.707 22.101 1.00 89.38 1224 GLN A N 1
ATOM 9810 C CA . GLN A 1 1224 ? 11.246 0.848 23.408 1.00 89.38 1224 GLN A CA 1
ATOM 9811 C C . GLN A 1 1224 ? 9.913 1.617 23.328 1.00 89.38 1224 GLN A C 1
ATOM 9813 O O . GLN A 1 1224 ? 8.923 1.207 23.937 1.00 89.38 1224 GLN A O 1
ATOM 9818 N N . SER A 1 1225 ? 9.868 2.708 22.557 1.00 86.44 1225 SER A N 1
ATOM 9819 C CA . SER A 1 1225 ? 8.671 3.524 22.312 1.00 86.44 1225 SER A CA 1
ATOM 9820 C C . SER A 1 1225 ? 7.593 2.735 21.554 1.00 86.44 1225 SER A C 1
ATOM 9822 O O . SER A 1 1225 ? 6.441 2.679 21.990 1.00 86.44 1225 SER A O 1
ATOM 9824 N N . ARG A 1 1226 ? 7.967 2.050 20.463 1.00 87.12 1226 ARG A N 1
ATOM 9825 C CA . ARG A 1 1226 ? 7.066 1.193 19.673 1.00 87.12 1226 ARG A CA 1
ATOM 9826 C C . ARG A 1 1226 ? 6.556 0.008 20.490 1.00 87.12 1226 ARG A C 1
ATOM 9828 O O . ARG A 1 1226 ? 5.357 -0.262 20.485 1.00 87.12 1226 ARG A O 1
ATOM 9835 N N . ARG A 1 1227 ? 7.428 -0.652 21.257 1.00 84.38 1227 ARG A N 1
ATOM 9836 C CA . ARG A 1 1227 ? 7.077 -1.768 22.145 1.00 84.38 1227 ARG A CA 1
ATOM 9837 C C . ARG A 1 1227 ? 6.123 -1.337 23.252 1.00 84.38 1227 ARG A C 1
ATOM 9839 O O . ARG A 1 1227 ? 5.137 -2.029 23.479 1.00 84.38 1227 ARG A O 1
ATOM 9846 N N . ALA A 1 1228 ? 6.347 -0.189 23.893 1.00 79.50 1228 ALA A N 1
ATOM 9847 C CA . ALA A 1 1228 ? 5.418 0.356 24.888 1.00 79.50 1228 ALA A CA 1
ATOM 9848 C C . ALA A 1 1228 ? 4.043 0.684 24.272 1.00 79.50 1228 ALA A C 1
ATOM 9850 O O . ALA A 1 1228 ? 2.992 0.410 24.862 1.00 79.50 1228 ALA A O 1
ATOM 9851 N N . GLN A 1 1229 ? 4.028 1.208 23.042 1.00 76.69 1229 GLN A N 1
ATOM 9852 C CA . GLN A 1 1229 ? 2.791 1.447 22.303 1.00 76.69 1229 GLN A CA 1
ATOM 9853 C C . GLN A 1 1229 ? 2.065 0.131 21.959 1.00 76.69 1229 GLN A C 1
ATOM 9855 O O . GLN A 1 1229 ? 0.847 0.048 22.146 1.00 76.69 1229 GLN A O 1
ATOM 9860 N N . ALA A 1 1230 ? 2.799 -0.902 21.533 1.00 79.56 1230 ALA A N 1
ATOM 9861 C CA . ALA A 1 1230 ? 2.279 -2.202 21.104 1.00 79.56 1230 ALA A CA 1
ATOM 9862 C C . ALA A 1 1230 ? 1.962 -3.184 22.248 1.00 79.56 1230 ALA A C 1
ATOM 9864 O O . ALA A 1 1230 ? 1.207 -4.128 22.029 1.00 79.56 1230 ALA A O 1
ATOM 9865 N N . GLU A 1 1231 ? 2.494 -2.973 23.460 1.00 84.00 1231 GLU A N 1
ATOM 9866 C CA . GLU A 1 1231 ? 2.348 -3.911 24.582 1.00 84.00 1231 GLU A CA 1
ATOM 9867 C C . GLU A 1 1231 ? 0.868 -4.257 24.834 1.00 84.00 1231 GLU A C 1
ATOM 9869 O O . GLU A 1 1231 ? 0.066 -3.348 25.058 1.00 84.00 1231 GLU A O 1
ATOM 9874 N N . PRO A 1 1232 ? 0.460 -5.534 24.801 1.00 87.69 1232 PRO A N 1
ATOM 9875 C CA . PRO A 1 1232 ? -0.926 -5.896 25.061 1.00 87.69 1232 PRO A CA 1
ATOM 9876 C C . PRO A 1 1232 ? -1.334 -5.585 26.504 1.00 87.69 1232 PRO A C 1
ATOM 9878 O O . PRO A 1 1232 ? -0.567 -5.804 27.437 1.00 87.69 1232 PRO A O 1
ATOM 9881 N N . ILE A 1 1233 ? -2.571 -5.137 26.703 1.00 90.12 1233 ILE A N 1
ATOM 9882 C CA . ILE A 1 1233 ? -3.160 -4.986 28.041 1.00 90.12 1233 ILE A CA 1
ATOM 9883 C C . ILE A 1 1233 ? -3.983 -6.221 28.391 1.00 90.12 1233 ILE A C 1
ATOM 9885 O O . ILE A 1 1233 ? -4.616 -6.817 27.527 1.00 90.12 1233 ILE A O 1
ATOM 9889 N N . ASN A 1 1234 ? -4.010 -6.605 29.663 1.00 93.12 1234 ASN A N 1
ATOM 9890 C CA . ASN A 1 1234 ? -4.861 -7.704 30.117 1.00 93.12 1234 ASN A CA 1
ATOM 9891 C C . ASN A 1 1234 ? -6.289 -7.211 30.393 1.00 93.12 1234 ASN A C 1
ATOM 9893 O O . ASN A 1 1234 ? -6.498 -6.059 30.791 1.00 93.12 1234 ASN A O 1
ATOM 9897 N N . LEU A 1 1235 ? -7.274 -8.096 30.246 1.00 94.69 1235 LEU A N 1
ATOM 9898 C CA . LEU A 1 1235 ? -8.665 -7.838 30.620 1.00 94.69 1235 LEU A CA 1
ATOM 9899 C C . LEU A 1 1235 ? -8.780 -7.409 32.091 1.00 94.69 1235 LEU A C 1
ATOM 9901 O O . LEU A 1 1235 ? -9.494 -6.457 32.396 1.00 94.69 1235 LEU A O 1
ATOM 9905 N N . ASP A 1 1236 ? -7.993 -8.017 32.980 1.00 93.69 1236 ASP A N 1
ATOM 9906 C CA . ASP A 1 1236 ? -7.851 -7.617 34.383 1.00 93.69 1236 ASP A CA 1
ATOM 9907 C C . ASP A 1 1236 ? -7.436 -6.156 34.564 1.00 93.69 1236 ASP A C 1
ATOM 9909 O O . ASP A 1 1236 ? -7.883 -5.491 35.496 1.00 93.69 1236 ASP A O 1
ATOM 9913 N N . SER A 1 1237 ? -6.578 -5.627 33.687 1.00 91.88 1237 SER A N 1
ATOM 9914 C CA . SER A 1 1237 ? -6.190 -4.213 33.721 1.00 91.88 1237 SER A CA 1
ATOM 9915 C C . SER A 1 1237 ? -7.363 -3.311 33.343 1.00 91.88 1237 SER A C 1
ATOM 9917 O O . SER A 1 1237 ? -7.538 -2.255 33.948 1.00 91.88 1237 SER A O 1
ATOM 9919 N N . CYS A 1 1238 ? -8.200 -3.746 32.398 1.00 93.94 1238 CYS A N 1
ATOM 9920 C CA . CYS A 1 1238 ? -9.416 -3.033 32.006 1.00 93.94 1238 CYS A CA 1
ATOM 9921 C C . CYS A 1 1238 ? -10.467 -3.065 33.127 1.00 93.94 1238 CYS A C 1
ATOM 9923 O O . CYS A 1 1238 ? -11.061 -2.035 33.437 1.00 93.94 1238 CYS A O 1
ATOM 9925 N N . LEU A 1 1239 ? -10.659 -4.220 33.775 1.00 94.31 1239 LEU A N 1
ATOM 9926 C CA . LEU A 1 1239 ? -11.554 -4.373 34.927 1.00 94.31 1239 LEU A CA 1
ATOM 9927 C C . LEU A 1 1239 ? -11.082 -3.540 36.116 1.00 94.31 1239 LEU A C 1
ATOM 9929 O O . LEU A 1 1239 ? -11.876 -2.809 36.691 1.00 94.31 1239 LEU A O 1
ATOM 9933 N N . ARG A 1 1240 ? -9.783 -3.562 36.427 1.00 92.50 1240 ARG A N 1
ATOM 9934 C CA . ARG A 1 1240 ? -9.205 -2.739 37.496 1.00 92.50 1240 ARG A CA 1
ATOM 9935 C C . ARG A 1 1240 ? -9.381 -1.246 37.238 1.00 92.50 1240 ARG A C 1
ATOM 9937 O O . ARG A 1 1240 ? -9.684 -0.515 38.173 1.00 92.50 1240 ARG A O 1
ATOM 9944 N N . ALA A 1 1241 ? -9.194 -0.799 35.994 1.00 90.38 1241 ALA A N 1
ATOM 9945 C CA . ALA A 1 1241 ? -9.440 0.589 35.611 1.00 90.38 1241 ALA A CA 1
ATOM 9946 C C . ALA A 1 1241 ? -10.929 0.944 35.724 1.00 90.38 1241 ALA A C 1
ATOM 9948 O O . ALA A 1 1241 ? -11.263 1.991 36.270 1.00 90.38 1241 ALA A O 1
ATOM 9949 N N . PHE A 1 1242 ? -11.822 0.051 35.289 1.00 93.31 1242 PHE A N 1
ATOM 9950 C CA . PHE A 1 1242 ? -13.267 0.216 35.451 1.00 93.31 1242 PHE A CA 1
ATOM 9951 C C . PHE A 1 1242 ? -13.690 0.296 36.924 1.00 93.31 1242 PHE A C 1
ATOM 9953 O O . PHE A 1 1242 ? -14.565 1.092 37.256 1.00 93.31 1242 PHE A O 1
ATOM 9960 N N . THR A 1 1243 ? -13.054 -0.483 37.807 1.00 93.62 1243 THR A N 1
ATOM 9961 C CA . THR A 1 1243 ? -13.345 -0.485 39.247 1.00 93.62 1243 THR A CA 1
ATOM 9962 C C . THR A 1 1243 ? -12.512 0.506 40.065 1.00 93.62 1243 THR A C 1
ATOM 9964 O O . THR A 1 1243 ? -12.536 0.485 41.299 1.00 93.62 1243 THR A O 1
ATOM 9967 N N . SER A 1 1244 ? -11.715 1.348 39.405 1.00 92.12 1244 SER A N 1
ATOM 9968 C CA . SER A 1 1244 ? -10.893 2.352 40.080 1.00 92.12 1244 SER A CA 1
ATOM 9969 C C . SER A 1 1244 ? -11.728 3.566 40.497 1.00 92.12 1244 SER A C 1
ATOM 9971 O O . SER A 1 1244 ? -12.791 3.837 39.940 1.00 92.12 1244 SER A O 1
ATOM 9973 N N . GLU A 1 1245 ? -11.276 4.279 41.530 1.00 92.38 1245 GLU A N 1
ATOM 9974 C CA . GLU A 1 1245 ? -11.898 5.538 41.947 1.00 92.38 1245 GLU A CA 1
ATOM 9975 C C . GLU A 1 1245 ? -11.459 6.658 40.991 1.00 92.38 1245 GLU A C 1
ATOM 9977 O O . GLU A 1 1245 ? -10.269 6.949 40.878 1.00 92.38 1245 GLU A O 1
ATOM 9982 N N . GLU A 1 1246 ? -12.419 7.284 40.312 1.00 89.75 1246 GLU A N 1
ATOM 9983 C CA . GLU A 1 1246 ? -12.208 8.406 39.396 1.00 89.75 1246 GLU A CA 1
ATOM 9984 C C . GLU A 1 1246 ? -12.704 9.728 40.002 1.00 89.75 1246 GLU A C 1
ATOM 9986 O O . GLU A 1 1246 ? -13.642 9.769 40.806 1.00 89.75 1246 GLU A O 1
ATOM 9991 N N . GLU A 1 1247 ? -12.076 10.843 39.626 1.00 89.75 1247 GLU A N 1
ATOM 9992 C CA . GLU A 1 1247 ? -12.512 12.176 40.043 1.00 89.75 1247 GLU A CA 1
ATOM 9993 C C . GLU A 1 1247 ? -13.476 12.776 39.019 1.00 89.75 1247 GLU A C 1
ATOM 9995 O O . GLU A 1 1247 ? -13.141 12.893 37.841 1.00 89.75 1247 GLU A O 1
ATOM 10000 N N . LEU A 1 1248 ? -14.650 13.225 39.469 1.00 88.25 1248 LEU A N 1
ATOM 10001 C CA . LEU A 1 1248 ? -15.583 13.941 38.604 1.00 88.25 1248 LEU A CA 1
ATOM 10002 C C . LEU A 1 1248 ? -15.042 15.350 38.330 1.00 88.25 1248 LEU A C 1
ATOM 10004 O O . LEU A 1 1248 ? -14.791 16.123 39.261 1.00 88.25 1248 LEU A O 1
ATOM 10008 N N . GLY A 1 1249 ? -14.863 15.682 37.050 1.00 78.81 1249 GLY A N 1
ATOM 10009 C CA . GLY A 1 1249 ? -14.353 16.986 36.624 1.00 78.81 1249 GLY A CA 1
ATOM 10010 C C . GLY A 1 1249 ? -15.337 18.137 36.873 1.00 78.81 1249 GLY A C 1
ATOM 10011 O O . GLY A 1 1249 ? -16.502 17.934 37.211 1.00 78.81 1249 GLY A O 1
ATOM 10012 N N . GLU A 1 1250 ? -14.899 19.376 36.628 1.00 80.62 1250 GLU A N 1
ATOM 10013 C CA . GLU A 1 1250 ? -15.731 20.588 36.796 1.00 80.62 1250 GLU A CA 1
ATOM 10014 C C . GLU A 1 1250 ? -17.014 20.577 35.942 1.00 80.62 1250 GLU A C 1
ATOM 10016 O O . GLU A 1 1250 ? -18.009 21.210 36.289 1.00 80.62 1250 GLU A O 1
ATOM 10021 N N . ASN A 1 1251 ? -17.024 19.818 34.844 1.00 80.69 1251 ASN A N 1
ATOM 10022 C CA . ASN A 1 1251 ? -18.192 19.663 33.975 1.00 80.69 1251 ASN A CA 1
ATOM 10023 C C . ASN A 1 1251 ? -19.219 18.639 34.503 1.00 80.69 1251 ASN A C 1
ATOM 10025 O O . ASN A 1 1251 ? -20.330 18.573 33.978 1.00 80.69 1251 ASN A O 1
ATOM 10029 N N . GLU A 1 1252 ? -18.868 17.853 35.525 1.00 86.50 1252 GLU A N 1
ATOM 10030 C CA . GLU A 1 1252 ? -19.649 16.726 36.060 1.00 86.50 1252 GLU A CA 1
ATOM 10031 C C . GLU A 1 1252 ? -19.880 16.867 37.576 1.00 86.50 1252 GLU A C 1
ATOM 10033 O O . GLU A 1 1252 ? -19.939 15.886 38.316 1.00 86.50 1252 GLU A O 1
ATOM 10038 N N . MET A 1 1253 ? -20.011 18.108 38.061 1.00 88.88 1253 MET A N 1
ATOM 10039 C CA . MET A 1 1253 ? -20.171 18.386 39.491 1.00 88.88 1253 MET A CA 1
ATOM 10040 C C . MET A 1 1253 ? -21.372 17.648 40.102 1.00 88.88 1253 MET A C 1
ATOM 10042 O O . MET A 1 1253 ? -22.527 17.824 39.695 1.00 88.88 1253 MET A O 1
ATOM 10046 N N . TYR A 1 1254 ? -21.102 16.888 41.159 1.00 89.62 1254 TYR A N 1
ATOM 10047 C CA . TYR A 1 1254 ? -22.072 16.080 41.885 1.00 89.62 1254 TYR A CA 1
ATOM 10048 C C . TYR A 1 1254 ? -22.912 16.930 42.842 1.00 89.62 1254 TYR A C 1
ATOM 10050 O O . TYR A 1 1254 ? -22.374 17.660 43.673 1.00 89.62 1254 TYR A O 1
ATOM 10058 N N . TYR A 1 1255 ? -24.237 16.806 42.782 1.00 91.00 1255 TYR A N 1
ATOM 10059 C CA . TYR A 1 1255 ? -25.115 17.423 43.773 1.00 91.00 1255 TYR A CA 1
ATOM 10060 C C . TYR A 1 1255 ? -25.084 16.625 45.080 1.00 91.00 1255 TYR A C 1
ATOM 10062 O O . TYR A 1 1255 ? -25.645 15.535 45.170 1.00 91.00 1255 TYR A O 1
ATOM 10070 N N . CYS A 1 1256 ? -24.448 17.171 46.113 1.00 89.81 1256 CYS A N 1
ATOM 10071 C CA . CYS A 1 1256 ? -24.362 16.501 47.404 1.00 89.81 1256 CYS A CA 1
ATOM 10072 C C . CYS A 1 1256 ? -25.616 16.771 48.245 1.00 89.81 1256 CYS A C 1
ATOM 10074 O O . CYS A 1 1256 ? -25.902 17.915 48.597 1.00 89.81 1256 CYS A O 1
ATOM 10076 N N . SER A 1 1257 ? -26.325 15.713 48.646 1.00 85.44 1257 SER A N 1
ATOM 10077 C CA . SER A 1 1257 ? -27.520 15.779 49.501 1.00 85.44 1257 SER A CA 1
ATOM 10078 C C . SER A 1 1257 ? -27.262 16.435 50.869 1.00 85.44 1257 SER A C 1
ATOM 10080 O O . SER A 1 1257 ? -28.171 17.084 51.393 1.00 85.44 1257 SER A O 1
ATOM 10082 N N . LYS A 1 1258 ? -26.038 16.329 51.418 1.00 87.31 1258 LYS A N 1
ATOM 10083 C CA . LYS A 1 1258 ? -25.611 17.010 52.658 1.00 87.31 1258 LYS A CA 1
ATOM 10084 C C . LYS A 1 1258 ? -25.177 18.463 52.451 1.00 87.31 1258 LYS A C 1
ATOM 10086 O O . LYS A 1 1258 ? -25.489 19.300 53.288 1.00 87.31 1258 LYS A O 1
ATOM 10091 N N . CYS A 1 1259 ? -24.476 18.783 51.360 1.00 90.06 1259 CYS A N 1
ATOM 10092 C CA . CYS A 1 1259 ? -24.065 20.168 51.074 1.00 90.06 1259 CYS A CA 1
ATOM 10093 C C . CYS A 1 1259 ? -25.179 21.002 50.428 1.00 90.06 1259 CYS A C 1
ATOM 10095 O O . CYS A 1 1259 ? -25.074 22.224 50.396 1.00 90.06 1259 CYS A O 1
ATOM 10097 N N . LYS A 1 1260 ? -26.210 20.346 49.876 1.00 89.88 1260 LYS A N 1
ATOM 10098 C CA . LYS A 1 1260 ? -27.302 20.943 49.091 1.00 89.88 1260 LYS A CA 1
ATOM 10099 C C . LYS A 1 1260 ? -26.820 21.815 47.923 1.00 89.88 1260 LYS A C 1
ATOM 10101 O O . LYS A 1 1260 ? -27.522 22.724 47.491 1.00 89.88 1260 LYS A O 1
ATOM 10106 N N . THR A 1 1261 ? -25.632 21.528 47.397 1.00 93.25 1261 THR A N 1
ATOM 10107 C CA . THR A 1 1261 ? -25.026 22.231 46.264 1.00 93.25 1261 THR A CA 1
ATOM 10108 C C . THR A 1 1261 ? -24.225 21.260 45.402 1.00 93.25 1261 THR A C 1
ATOM 10110 O O . THR A 1 1261 ? -23.909 20.145 45.832 1.00 93.25 1261 THR A O 1
ATOM 10113 N N . HIS A 1 1262 ? -23.915 21.680 44.178 1.00 92.25 1262 HIS A N 1
ATOM 10114 C CA . HIS A 1 1262 ? -23.006 20.956 43.303 1.00 92.25 1262 HIS A CA 1
ATOM 10115 C C . HIS A 1 1262 ? -21.570 21.108 43.822 1.00 92.25 1262 HIS A C 1
ATOM 10117 O O . HIS A 1 1262 ? -21.082 22.216 44.039 1.00 92.25 1262 HIS A O 1
ATOM 10123 N N . CYS A 1 1263 ? -20.902 19.982 44.034 1.00 91.81 1263 CYS A N 1
ATOM 10124 C CA . CYS A 1 1263 ? -19.567 19.873 44.597 1.00 91.81 1263 CYS A CA 1
ATOM 10125 C C . CYS A 1 1263 ? -18.716 18.943 43.731 1.00 91.81 1263 CYS A C 1
ATOM 10127 O O . CYS A 1 1263 ? -19.232 18.076 43.025 1.00 91.81 1263 CYS A O 1
ATOM 10129 N N . LEU A 1 1264 ? -17.398 19.069 43.851 1.00 92.88 1264 LEU A N 1
ATOM 10130 C CA . LEU A 1 1264 ? -16.492 18.032 43.371 1.00 92.88 1264 LEU A CA 1
ATOM 10131 C C . LEU A 1 1264 ? -16.700 16.756 44.198 1.00 92.88 1264 LEU A C 1
ATOM 10133 O O . LEU A 1 1264 ? -16.903 16.805 45.419 1.00 92.88 1264 LEU A O 1
ATOM 10137 N N . ALA A 1 1265 ? -16.649 15.611 43.534 1.00 93.69 1265 ALA A N 1
ATOM 10138 C CA . ALA A 1 1265 ? -16.779 14.307 44.162 1.00 93.69 1265 ALA A CA 1
ATOM 10139 C C . ALA A 1 1265 ? -15.898 13.289 43.442 1.00 93.69 1265 ALA A C 1
ATOM 10141 O O . ALA A 1 1265 ? -15.508 13.492 42.294 1.00 93.69 1265 ALA A O 1
ATOM 10142 N N . THR A 1 1266 ? -15.581 12.206 44.135 1.00 94.75 1266 THR A N 1
ATOM 10143 C CA . THR A 1 1266 ? -15.018 11.009 43.518 1.00 94.75 1266 THR A CA 1
ATOM 10144 C C . THR A 1 1266 ? -16.120 9.982 43.308 1.00 94.75 1266 THR A C 1
ATOM 10146 O O . THR A 1 1266 ? -17.091 9.942 44.072 1.00 94.75 1266 THR A O 1
ATOM 10149 N N . LYS A 1 1267 ? -15.995 9.181 42.254 1.00 95.12 1267 LYS A N 1
ATOM 10150 C CA . LYS A 1 1267 ? -16.916 8.104 41.901 1.00 95.12 1267 LYS A CA 1
ATOM 10151 C C . LYS A 1 1267 ? -16.129 6.805 41.784 1.00 95.12 1267 LYS A C 1
ATOM 10153 O O . LYS A 1 1267 ? -15.041 6.787 41.227 1.00 95.12 1267 LYS A O 1
ATOM 10158 N N . LYS A 1 1268 ? -16.688 5.716 42.294 1.00 94.69 1268 LYS A N 1
ATOM 10159 C CA . LYS A 1 1268 ? -16.129 4.372 42.178 1.00 94.69 1268 LYS A CA 1
ATOM 10160 C C . LYS A 1 1268 ? -17.240 3.394 41.819 1.00 94.69 1268 LYS A C 1
ATOM 10162 O O . LYS A 1 1268 ? -18.319 3.457 42.407 1.00 94.69 1268 LYS A O 1
ATOM 10167 N N . LEU A 1 1269 ? -16.983 2.516 40.857 1.00 94.31 1269 LEU A N 1
ATOM 10168 C CA . LEU A 1 1269 ? -17.870 1.413 40.493 1.00 94.31 1269 LEU A CA 1
ATOM 10169 C C . LEU A 1 1269 ? -17.229 0.103 40.960 1.00 94.31 1269 LEU A C 1
ATOM 10171 O O . LEU A 1 1269 ? -16.051 -0.105 40.731 1.00 94.31 1269 LEU A O 1
ATOM 10175 N N . ASP A 1 1270 ? -17.972 -0.788 41.600 1.00 93.19 1270 ASP A N 1
ATOM 10176 C CA . ASP A 1 1270 ? -17.496 -2.129 41.964 1.00 93.19 1270 ASP A CA 1
ATOM 10177 C C . ASP A 1 1270 ? -18.503 -3.187 41.481 1.00 93.19 1270 ASP A C 1
ATOM 10179 O O . ASP A 1 1270 ? -19.697 -2.901 41.358 1.00 93.19 1270 ASP A O 1
ATOM 10183 N N . LEU A 1 1271 ? -18.060 -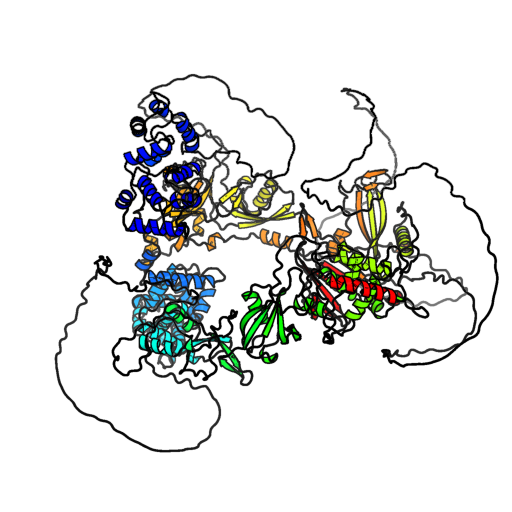4.422 41.225 1.00 94.56 1271 LEU A N 1
ATOM 10184 C CA . LEU A 1 1271 ? -18.974 -5.521 40.890 1.00 94.56 1271 LEU A CA 1
ATOM 10185 C C . LEU A 1 1271 ? -19.579 -6.098 42.179 1.00 94.56 1271 LEU A C 1
ATOM 10187 O O . LEU A 1 1271 ? -18.855 -6.483 43.093 1.00 94.56 1271 LEU A O 1
ATOM 10191 N N . TRP A 1 1272 ? -20.909 -6.173 42.267 1.00 93.88 1272 TRP A N 1
ATOM 10192 C CA . TRP A 1 1272 ? -21.609 -6.720 43.440 1.00 93.88 1272 TRP A CA 1
ATOM 10193 C C . TRP A 1 1272 ? -22.238 -8.095 43.174 1.00 93.88 1272 TRP A C 1
ATOM 10195 O O . TRP A 1 1272 ? -22.116 -9.016 43.986 1.00 93.88 1272 TRP A O 1
ATOM 10205 N N . ARG A 1 1273 ? -22.906 -8.240 42.024 1.00 93.00 1273 ARG A N 1
ATOM 10206 C CA . ARG A 1 1273 ? -23.536 -9.483 41.555 1.00 93.00 1273 ARG A CA 1
ATOM 10207 C C . ARG A 1 1273 ? -23.185 -9.696 40.087 1.00 93.00 1273 ARG A C 1
ATOM 10209 O O . ARG A 1 1273 ? -23.367 -8.780 39.288 1.00 93.00 1273 ARG A O 1
ATOM 10216 N N . LEU A 1 1274 ? -22.717 -10.889 39.734 1.00 94.31 1274 LEU A N 1
ATOM 10217 C CA . LEU A 1 1274 ? -22.426 -11.261 38.349 1.00 94.31 1274 LEU A CA 1
ATOM 10218 C C . LEU A 1 1274 ? -23.587 -12.068 37.737 1.00 94.31 1274 LEU A C 1
ATOM 10220 O O . LEU A 1 1274 ? -24.245 -12.810 38.470 1.00 94.31 1274 LEU A O 1
ATOM 10224 N N . PRO A 1 1275 ? -23.857 -11.914 36.429 1.00 95.50 1275 PRO A N 1
ATOM 10225 C CA . PRO A 1 1275 ? -24.858 -12.701 35.709 1.00 95.50 1275 PRO A CA 1
ATOM 10226 C C . PRO A 1 1275 ? -24.315 -14.070 35.249 1.00 95.50 1275 PRO A C 1
ATOM 10228 O O . PRO A 1 1275 ? -23.111 -14.177 35.011 1.00 95.50 1275 PRO A O 1
ATOM 10231 N N . PRO A 1 1276 ? -25.168 -15.090 35.027 1.00 95.62 1276 PRO A N 1
ATOM 10232 C CA . PRO A 1 1276 ? -24.754 -16.357 34.410 1.00 95.62 1276 PRO A CA 1
ATOM 10233 C C . PRO A 1 1276 ? -24.076 -16.187 33.042 1.00 95.62 1276 PRO A C 1
ATOM 10235 O O . PRO A 1 1276 ? -23.101 -16.871 32.741 1.00 95.62 1276 PRO A O 1
ATOM 10238 N N . ILE A 1 1277 ? -24.555 -15.242 32.228 1.00 97.31 1277 ILE A N 1
ATOM 10239 C CA . ILE A 1 1277 ? -23.952 -14.852 30.954 1.00 97.31 1277 ILE A CA 1
ATOM 10240 C C . ILE A 1 1277 ? -23.361 -13.450 31.096 1.00 97.31 1277 ILE A C 1
ATOM 10242 O O . ILE A 1 1277 ? -24.083 -12.456 31.181 1.00 97.31 1277 ILE A O 1
ATOM 10246 N N . LEU A 1 1278 ? -22.033 -13.363 31.111 1.00 97.19 1278 LEU A N 1
ATOM 10247 C CA . LEU A 1 1278 ? -21.305 -12.108 31.253 1.00 97.19 1278 LEU A CA 1
ATOM 10248 C C . LEU A 1 1278 ? -20.887 -11.575 29.880 1.00 97.19 1278 LEU A C 1
ATOM 10250 O O . LEU A 1 1278 ? -20.071 -12.175 29.182 1.00 97.19 1278 LEU A O 1
ATOM 10254 N N . ILE A 1 1279 ? -21.416 -10.411 29.511 1.00 98.19 1279 ILE A N 1
ATOM 10255 C CA . ILE A 1 1279 ? -21.043 -9.709 28.280 1.00 98.19 1279 ILE A CA 1
ATOM 10256 C C . ILE A 1 1279 ? -20.069 -8.581 28.623 1.00 98.19 1279 ILE A C 1
ATOM 10258 O O . ILE A 1 1279 ? -20.366 -7.722 29.456 1.00 98.19 1279 ILE A O 1
ATOM 10262 N N . ILE A 1 1280 ? -18.915 -8.552 27.960 1.00 97.81 1280 ILE A N 1
ATOM 10263 C CA . ILE A 1 1280 ? -17.887 -7.521 28.130 1.00 97.81 1280 ILE A CA 1
ATOM 10264 C C . ILE A 1 1280 ? -17.701 -6.778 26.810 1.00 97.81 1280 ILE A C 1
ATOM 10266 O O . ILE A 1 1280 ? -17.306 -7.361 25.809 1.00 97.81 1280 ILE A O 1
ATOM 10270 N N . HIS A 1 1281 ? -17.934 -5.472 26.812 1.00 97.38 1281 HIS A N 1
ATOM 10271 C CA . HIS A 1 1281 ? -17.645 -4.576 25.699 1.00 97.38 1281 HIS A CA 1
ATOM 10272 C C . HIS A 1 1281 ? -16.323 -3.843 25.950 1.00 97.38 1281 HIS A C 1
ATOM 10274 O O . HIS A 1 1281 ? -16.161 -3.146 26.952 1.00 97.38 1281 HIS A O 1
ATOM 10280 N N . LEU A 1 1282 ? -15.383 -3.966 25.016 1.00 95.75 1282 LEU A N 1
ATOM 10281 C CA . LEU A 1 1282 ? -14.120 -3.235 25.032 1.00 95.75 1282 LEU A CA 1
ATOM 10282 C C . LEU A 1 1282 ? -14.331 -1.875 24.360 1.00 95.75 1282 LEU A C 1
ATOM 10284 O O . LEU A 1 1282 ? -14.431 -1.795 23.135 1.00 95.75 1282 LEU A O 1
ATOM 10288 N N . LYS A 1 1283 ? -14.382 -0.792 25.149 1.00 92.88 1283 LYS A N 1
ATOM 10289 C CA . LYS A 1 1283 ? -14.695 0.569 24.679 1.00 92.88 1283 LYS A CA 1
ATOM 10290 C C . LYS A 1 1283 ? -13.536 1.170 23.869 1.00 92.88 1283 LYS A C 1
ATOM 10292 O O . LYS A 1 1283 ? -12.813 2.058 24.325 1.00 92.88 1283 LYS A O 1
ATOM 10297 N N . ARG A 1 1284 ? -13.350 0.659 22.647 1.00 90.75 1284 ARG A N 1
ATOM 10298 C CA . ARG A 1 1284 ? -12.254 1.008 21.728 1.00 90.75 1284 ARG A CA 1
ATOM 10299 C C . ARG A 1 1284 ? -12.406 2.389 21.103 1.00 90.75 1284 ARG A C 1
ATOM 10301 O O . ARG A 1 1284 ? -11.397 2.979 20.737 1.00 90.75 1284 ARG A O 1
ATOM 10308 N N . PHE A 1 1285 ? -13.622 2.909 20.969 1.00 88.75 1285 PHE A N 1
ATOM 10309 C CA . PHE A 1 1285 ? -13.862 4.232 20.396 1.00 88.75 1285 PHE A CA 1
ATOM 10310 C C . PHE A 1 1285 ? -13.891 5.310 21.478 1.00 88.75 1285 PHE A C 1
ATOM 10312 O O . PHE A 1 1285 ? -14.676 5.243 22.424 1.00 88.75 1285 PHE A O 1
ATOM 10319 N N . GLN A 1 1286 ? -13.045 6.325 21.317 1.00 79.25 1286 GLN A N 1
ATOM 10320 C CA . GLN A 1 1286 ? -12.960 7.469 22.221 1.00 79.25 1286 GLN A CA 1
ATOM 10321 C C . GLN A 1 1286 ? -12.984 8.779 21.436 1.00 79.25 1286 GLN A C 1
ATOM 10323 O O . GLN A 1 1286 ? -12.455 8.870 20.327 1.00 79.25 1286 GLN A O 1
ATOM 10328 N N . PHE A 1 1287 ? -13.598 9.808 22.015 1.00 79.50 1287 PHE A N 1
ATOM 10329 C CA . PHE A 1 1287 ? -13.660 11.139 21.423 1.00 79.50 1287 PHE A CA 1
ATOM 10330 C C . PHE A 1 1287 ? -12.543 12.016 22.001 1.00 79.50 1287 PHE A C 1
ATOM 10332 O O . PHE A 1 1287 ? -12.644 12.488 23.130 1.00 79.50 1287 PHE A O 1
ATOM 10339 N N . VAL A 1 1288 ? -11.474 12.230 21.229 1.00 69.25 1288 VAL A N 1
ATOM 10340 C CA . VAL A 1 1288 ? -10.263 12.956 21.647 1.00 69.25 1288 VAL A CA 1
ATOM 10341 C C . VAL A 1 1288 ? -10.008 14.119 20.682 1.00 69.25 1288 VAL A C 1
ATOM 10343 O O . VAL A 1 1288 ? -10.029 13.948 19.465 1.00 69.25 1288 VAL A O 1
ATOM 10346 N N . ASN A 1 1289 ? -9.769 15.329 21.203 1.00 70.62 1289 ASN A N 1
ATOM 10347 C CA . ASN A 1 1289 ? -9.457 16.533 20.408 1.00 70.62 1289 ASN A CA 1
ATOM 10348 C C . ASN A 1 1289 ? -10.453 16.833 19.262 1.00 70.62 1289 ASN A C 1
ATOM 10350 O O . ASN A 1 1289 ? -10.067 17.278 18.180 1.00 70.62 1289 ASN A O 1
ATOM 10354 N N . GLY A 1 1290 ? -11.748 16.588 19.484 1.00 71.38 1290 GLY A N 1
ATOM 10355 C CA . GLY A 1 1290 ? -12.798 16.850 18.494 1.00 71.38 1290 GLY A CA 1
ATOM 10356 C C . GLY A 1 1290 ? -12.931 15.787 17.398 1.00 71.38 1290 GLY A C 1
ATOM 10357 O O . GLY A 1 1290 ? -13.661 16.009 16.432 1.00 71.38 1290 GLY A O 1
ATOM 10358 N N . ARG A 1 1291 ? -12.237 14.647 17.517 1.00 73.81 1291 ARG A N 1
ATOM 10359 C CA . ARG A 1 1291 ? -12.314 13.523 16.575 1.00 73.81 1291 ARG A CA 1
ATOM 10360 C C . ARG A 1 1291 ? -12.500 12.206 17.321 1.00 73.81 1291 ARG A C 1
ATOM 10362 O O . ARG A 1 1291 ? -12.002 12.026 18.426 1.00 73.81 1291 ARG A O 1
ATOM 10369 N N . TRP A 1 1292 ? -13.210 11.274 16.697 1.00 80.00 1292 TRP A N 1
ATOM 10370 C CA . TRP A 1 1292 ? -13.304 9.905 17.191 1.00 80.00 1292 TRP A CA 1
ATOM 10371 C C . TRP A 1 1292 ? -12.087 9.100 16.748 1.00 80.00 1292 TRP A C 1
ATOM 10373 O O . TRP A 1 1292 ? -11.733 9.108 15.569 1.00 80.00 1292 TRP A O 1
ATOM 10383 N N . ILE A 1 1293 ? -11.462 8.408 17.694 1.00 79.31 1293 ILE A N 1
ATOM 10384 C CA . ILE A 1 1293 ? -10.290 7.562 17.478 1.00 79.31 1293 ILE A CA 1
ATOM 10385 C C . ILE A 1 1293 ? -10.626 6.159 17.981 1.00 79.31 1293 ILE A C 1
ATOM 10387 O O . ILE A 1 1293 ? -11.223 6.003 19.046 1.00 79.31 1293 ILE A O 1
ATOM 10391 N N . LYS A 1 1294 ? -10.249 5.142 17.200 1.00 87.00 1294 LYS A N 1
ATOM 10392 C CA . LYS A 1 1294 ? -10.316 3.738 17.609 1.00 87.00 1294 LYS A CA 1
ATOM 10393 C C . LYS A 1 1294 ? -8.967 3.320 18.187 1.00 87.00 1294 LYS A C 1
ATOM 10395 O O . LYS A 1 1294 ? -7.947 3.440 17.513 1.00 87.00 1294 LYS A O 1
ATOM 10400 N N . SER A 1 1295 ? -8.972 2.793 19.403 1.00 85.12 1295 SER A N 1
ATOM 10401 C CA . SER A 1 1295 ? -7.815 2.137 19.997 1.00 85.12 1295 SER A CA 1
ATOM 10402 C C . SER A 1 1295 ? -7.567 0.784 19.329 1.00 85.12 1295 SER A C 1
ATOM 10404 O O . SER A 1 1295 ? -8.442 -0.088 19.314 1.00 85.12 1295 SER A O 1
ATOM 10406 N N . GLN A 1 1296 ? -6.350 0.618 18.812 1.00 83.12 1296 GLN A N 1
ATOM 10407 C CA . GLN A 1 1296 ? -5.832 -0.642 18.270 1.00 83.12 1296 GLN A CA 1
ATOM 10408 C C . GLN A 1 1296 ? -5.059 -1.451 19.326 1.00 83.12 1296 GLN A C 1
ATOM 10410 O O . GLN A 1 1296 ? -4.387 -2.416 18.986 1.00 83.12 1296 GLN A O 1
ATOM 10415 N N . LYS A 1 1297 ? -5.107 -1.055 20.609 1.00 86.50 1297 LYS A N 1
ATOM 10416 C CA . LYS A 1 1297 ? -4.402 -1.760 21.688 1.00 86.50 1297 LYS A CA 1
ATOM 10417 C C . LYS A 1 1297 ? -4.939 -3.191 21.793 1.00 86.50 1297 LYS A C 1
ATOM 10419 O O . LYS A 1 1297 ? -6.151 -3.378 21.933 1.00 86.50 1297 LYS A O 1
ATOM 10424 N N . ILE A 1 1298 ? -4.056 -4.183 21.715 1.00 90.81 1298 ILE A N 1
ATOM 10425 C CA . ILE A 1 1298 ? -4.425 -5.595 21.862 1.00 90.81 1298 ILE A CA 1
ATOM 10426 C C . ILE A 1 1298 ? -4.828 -5.837 23.318 1.00 90.81 1298 ILE A C 1
ATOM 10428 O O . ILE A 1 1298 ? -4.120 -5.420 24.237 1.00 90.81 1298 ILE A O 1
ATOM 10432 N N . VAL A 1 1299 ? -5.968 -6.498 23.523 1.00 93.88 1299 VAL A N 1
ATOM 10433 C CA . VAL A 1 1299 ? -6.462 -6.869 24.853 1.00 93.88 1299 VAL A CA 1
ATOM 10434 C C . VAL A 1 1299 ? -6.385 -8.382 24.983 1.00 93.88 1299 VAL A C 1
ATOM 10436 O O . VAL A 1 1299 ? -7.067 -9.090 24.253 1.00 93.88 1299 VAL A O 1
ATOM 10439 N N . LYS A 1 1300 ? -5.574 -8.882 25.914 1.00 94.94 1300 LYS A N 1
ATOM 10440 C CA . LYS A 1 1300 ? -5.515 -10.307 26.250 1.00 94.94 1300 LYS A CA 1
ATOM 10441 C C . LYS A 1 1300 ? -6.616 -10.641 27.249 1.00 94.94 1300 LYS A C 1
ATOM 10443 O O . LYS A 1 1300 ? -6.697 -10.024 28.309 1.00 94.94 1300 LYS A O 1
ATOM 10448 N N . PHE A 1 1301 ? -7.445 -11.624 26.928 1.00 96.38 1301 PHE A N 1
ATOM 10449 C CA . PHE A 1 1301 ? -8.549 -12.085 27.771 1.00 96.38 1301 PHE A CA 1
ATOM 10450 C C . PHE A 1 1301 ? -8.521 -13.620 27.895 1.00 96.38 1301 PHE A C 1
ATOM 10452 O O . PHE A 1 1301 ? -8.197 -14.294 26.913 1.00 96.38 1301 PHE A O 1
ATOM 10459 N N . PRO A 1 1302 ? -8.826 -14.203 29.072 1.00 95.44 1302 PRO A N 1
ATOM 10460 C CA . PRO A 1 1302 ? -8.802 -15.656 29.246 1.00 95.44 1302 PRO A CA 1
ATOM 10461 C C . PRO A 1 1302 ? -9.921 -16.338 28.454 1.00 95.44 1302 PRO A C 1
ATOM 10463 O O . PRO A 1 1302 ? -11.065 -15.889 28.490 1.00 95.44 1302 PRO A O 1
ATOM 10466 N N . ARG A 1 1303 ? -9.616 -17.432 27.749 1.00 93.31 1303 ARG A N 1
ATOM 10467 C CA . ARG A 1 1303 ? -10.625 -18.204 26.998 1.00 93.31 1303 ARG A CA 1
ATOM 10468 C C . ARG A 1 1303 ? -11.413 -19.158 27.894 1.00 93.31 1303 ARG A C 1
ATOM 10470 O O . ARG A 1 1303 ? -12.614 -19.315 27.716 1.00 93.31 1303 ARG A O 1
ATOM 10477 N N . GLU A 1 1304 ? -10.754 -19.761 28.874 1.00 93.50 1304 GLU A N 1
ATOM 10478 C CA . GLU A 1 1304 ? -11.352 -20.720 29.803 1.00 93.50 1304 GLU A CA 1
ATOM 10479 C C . GLU A 1 1304 ? -11.004 -20.344 31.240 1.00 93.50 1304 GLU A C 1
ATOM 10481 O O . GLU A 1 1304 ? -9.971 -19.724 31.495 1.00 93.50 1304 GLU A O 1
ATOM 10486 N N . SER A 1 1305 ? -11.866 -20.741 32.175 1.00 94.00 1305 SER A N 1
ATOM 10487 C CA . SER A 1 1305 ? -11.677 -20.538 33.615 1.00 94.00 1305 SER A CA 1
ATOM 10488 C C . SER A 1 1305 ? -11.395 -19.081 34.025 1.00 94.00 1305 SER A C 1
ATOM 10490 O O . SER A 1 1305 ? -10.606 -18.823 34.932 1.00 94.00 1305 SER A O 1
ATOM 10492 N N . PHE A 1 1306 ? -12.037 -18.116 33.362 1.00 96.38 1306 PHE A N 1
ATOM 10493 C CA . PHE A 1 1306 ? -11.961 -16.702 33.722 1.00 96.38 1306 PHE A CA 1
ATOM 10494 C C . PHE A 1 1306 ? -12.626 -16.461 35.087 1.00 96.38 1306 PHE A C 1
ATOM 10496 O O . PHE A 1 1306 ? -13.818 -16.723 35.243 1.00 96.38 1306 PHE A O 1
ATOM 10503 N N . ASP A 1 1307 ? -11.866 -15.947 36.058 1.00 94.44 1307 ASP A N 1
ATOM 10504 C CA . ASP A 1 1307 ? -12.337 -15.668 37.419 1.00 94.44 1307 ASP A CA 1
ATOM 10505 C C . ASP A 1 1307 ? -12.329 -14.153 37.733 1.00 94.44 1307 ASP A C 1
ATOM 10507 O O . ASP A 1 1307 ? -11.303 -13.602 38.139 1.00 94.44 1307 ASP A O 1
ATOM 10511 N N . PRO A 1 1308 ? -13.466 -13.449 37.580 1.00 92.44 1308 PRO A N 1
ATOM 10512 C CA . PRO A 1 1308 ? -13.614 -12.051 37.976 1.00 92.44 1308 PRO A CA 1
ATOM 10513 C C . PRO A 1 1308 ? -13.758 -11.823 39.495 1.00 92.44 1308 PRO A C 1
ATOM 10515 O O . PRO A 1 1308 ? -14.000 -10.682 39.898 1.00 92.44 1308 PRO A O 1
ATOM 10518 N N . SER A 1 1309 ? -13.618 -12.842 40.361 1.00 89.00 1309 SER A N 1
ATOM 10519 C CA . SER A 1 1309 ? -13.831 -12.705 41.817 1.00 89.00 1309 SER A CA 1
ATOM 10520 C C . SER A 1 1309 ? -12.977 -11.618 42.467 1.00 89.00 1309 SER A C 1
ATOM 10522 O O . SER A 1 1309 ? -13.418 -10.989 43.424 1.00 89.00 1309 SER A O 1
ATOM 10524 N N . ALA A 1 1310 ? -11.778 -11.353 41.940 1.00 87.81 1310 ALA A N 1
ATOM 10525 C CA . ALA A 1 1310 ? -10.890 -10.304 42.446 1.00 87.81 1310 ALA A CA 1
ATOM 10526 C C . ALA A 1 1310 ? -11.476 -8.882 42.324 1.00 87.81 1310 ALA A C 1
ATOM 10528 O O . ALA A 1 1310 ? -11.012 -7.966 43.002 1.00 87.81 1310 ALA A O 1
ATOM 10529 N N . PHE A 1 1311 ? -12.481 -8.698 41.466 1.00 90.31 1311 PHE A N 1
ATOM 10530 C CA . PHE A 1 1311 ? -13.160 -7.424 41.220 1.00 90.31 1311 PHE A CA 1
ATOM 10531 C C . PHE A 1 1311 ? -14.551 -7.358 41.872 1.00 90.31 1311 PHE A C 1
ATOM 10533 O O . PHE A 1 1311 ? -15.222 -6.327 41.777 1.00 90.31 1311 PHE A O 1
ATOM 10540 N N . LEU A 1 1312 ? -14.990 -8.443 42.526 1.00 89.88 1312 LEU A N 1
ATOM 10541 C CA . LEU A 1 1312 ? -16.190 -8.453 43.358 1.00 89.88 1312 LEU A CA 1
ATOM 10542 C C . LEU A 1 1312 ? -15.919 -7.753 44.692 1.00 89.88 1312 LEU A C 1
ATOM 10544 O O . LEU A 1 1312 ? -14.852 -7.905 45.287 1.00 89.88 1312 LEU A O 1
ATOM 10548 N N . VAL A 1 1313 ? -16.917 -7.035 45.208 1.00 86.19 1313 VAL A N 1
ATOM 10549 C CA . VAL A 1 1313 ? -16.865 -6.507 46.577 1.00 86.19 1313 VAL A CA 1
ATOM 10550 C C . VAL A 1 1313 ? -16.753 -7.683 47.563 1.00 86.19 1313 VAL A C 1
ATOM 10552 O O . VAL A 1 1313 ? -17.619 -8.565 47.545 1.00 86.19 1313 VAL A O 1
ATOM 10555 N N . PRO A 1 1314 ? -15.732 -7.717 48.444 1.00 77.44 1314 PRO A N 1
ATOM 10556 C CA . PRO A 1 1314 ? -15.598 -8.770 49.444 1.00 77.44 1314 PRO A CA 1
ATOM 10557 C C . PRO A 1 1314 ? -16.825 -8.822 50.363 1.00 77.44 1314 PRO A C 1
ATOM 10559 O O . PRO A 1 1314 ? -17.197 -7.818 50.971 1.00 77.44 1314 PRO A O 1
ATOM 10562 N N . ARG A 1 1315 ? -17.449 -9.997 50.483 1.00 71.81 1315 ARG A N 1
ATOM 10563 C CA . ARG A 1 1315 ? -18.516 -10.241 51.464 1.00 71.81 1315 ARG A CA 1
ATOM 10564 C C . ARG A 1 1315 ? -17.875 -10.661 52.782 1.00 71.81 1315 ARG A C 1
ATOM 10566 O O . ARG A 1 1315 ? -17.090 -11.605 52.790 1.00 71.81 1315 ARG A O 1
ATOM 10573 N N . ASP A 1 1316 ? -18.196 -9.974 53.875 1.00 61.00 1316 ASP A N 1
ATOM 10574 C CA . ASP A 1 1316 ? -17.690 -10.332 55.202 1.00 61.00 1316 ASP A CA 1
ATOM 10575 C C . ASP A 1 1316 ? -18.228 -11.725 55.604 1.00 61.00 1316 ASP A C 1
ATOM 10577 O O . ASP A 1 1316 ? -19.447 -11.886 55.754 1.00 61.00 1316 ASP A O 1
ATOM 10581 N N . PRO A 1 1317 ? -17.370 -12.755 55.762 1.00 53.19 1317 PRO A N 1
ATOM 10582 C CA . PRO A 1 1317 ? -17.817 -14.109 56.085 1.00 53.19 1317 PRO A CA 1
ATOM 10583 C C . PRO A 1 1317 ? -18.567 -14.193 57.423 1.00 53.19 1317 PRO A C 1
ATOM 10585 O O . PRO A 1 1317 ? -19.364 -15.112 57.618 1.00 53.19 1317 PRO A O 1
ATOM 10588 N N . ALA A 1 1318 ? -18.333 -13.240 58.337 1.00 51.09 1318 ALA A N 1
ATOM 10589 C CA . ALA A 1 1318 ? -18.907 -13.228 59.682 1.00 51.09 1318 ALA A CA 1
ATOM 10590 C C . ALA A 1 1318 ? -20.430 -12.984 59.711 1.00 51.09 1318 ALA A C 1
ATOM 10592 O O . ALA A 1 1318 ? -21.095 -13.405 60.654 1.00 51.09 1318 ALA A O 1
ATOM 10593 N N . LEU A 1 1319 ? -21.003 -12.361 58.675 1.00 48.44 1319 LEU A N 1
ATOM 10594 C CA . LEU A 1 1319 ? -22.438 -12.041 58.609 1.00 48.44 1319 LEU A CA 1
ATOM 10595 C C . LEU A 1 1319 ? -23.300 -13.164 58.001 1.00 48.44 1319 LEU A C 1
ATOM 10597 O O . LEU A 1 1319 ? -24.520 -13.122 58.111 1.00 48.44 1319 LEU A O 1
ATOM 10601 N N . CYS A 1 1320 ? -22.694 -14.205 57.417 1.00 42.16 1320 CYS A N 1
ATOM 10602 C CA . CYS A 1 1320 ? -23.427 -15.360 56.876 1.00 42.16 1320 CYS A CA 1
ATOM 10603 C C . CYS A 1 1320 ? -23.742 -16.448 57.923 1.00 42.16 1320 CYS A C 1
ATOM 10605 O O . CYS A 1 1320 ? -24.325 -17.472 57.580 1.00 42.16 1320 CYS A O 1
ATOM 10607 N N . GLN A 1 1321 ? -23.380 -16.258 59.197 1.00 35.66 1321 GLN A N 1
ATOM 10608 C CA . GLN A 1 1321 ? -23.749 -17.172 60.286 1.00 35.66 1321 GLN A CA 1
ATOM 10609 C C . GLN A 1 1321 ? -25.002 -16.681 61.027 1.00 35.66 1321 GLN A C 1
ATOM 10611 O O . GLN A 1 1321 ? -24.981 -16.436 62.234 1.00 35.66 1321 GLN A O 1
ATOM 10616 N N . HIS A 1 1322 ? -26.127 -16.542 60.324 1.00 33.62 1322 HIS A N 1
ATOM 10617 C CA . HIS A 1 1322 ? -27.414 -16.398 61.001 1.00 33.62 1322 HIS A CA 1
ATOM 10618 C C . HIS A 1 1322 ? -27.903 -17.773 61.492 1.00 33.62 1322 HIS A C 1
ATOM 10620 O O . HIS A 1 1322 ? -28.515 -18.533 60.758 1.00 33.62 1322 HIS A O 1
ATOM 10626 N N . LYS A 1 1323 ? -27.565 -18.048 62.763 1.00 27.48 1323 LYS A N 1
ATOM 10627 C CA . LYS A 1 1323 ? -28.183 -18.962 63.750 1.00 27.48 1323 LYS A CA 1
ATOM 10628 C C . LYS A 1 1323 ? -28.683 -20.337 63.250 1.00 27.48 1323 LYS A C 1
ATOM 10630 O O . LYS A 1 1323 ? -29.778 -20.419 62.701 1.00 27.48 1323 LYS A O 1
ATOM 10635 N N . PRO A 1 1324 ? -27.995 -21.442 63.606 1.00 31.17 1324 PRO A N 1
ATOM 10636 C CA . PRO A 1 1324 ? -28.589 -22.773 63.560 1.00 31.17 1324 PRO A CA 1
ATOM 10637 C C . PRO A 1 1324 ? -29.778 -22.836 64.526 1.00 31.17 1324 PRO A C 1
ATOM 10639 O O . PRO A 1 1324 ? -29.644 -22.514 65.710 1.00 31.17 1324 PRO A O 1
ATOM 10642 N N . LEU A 1 1325 ? -30.934 -23.251 64.012 1.00 29.58 1325 LEU A N 1
ATOM 10643 C CA . LEU A 1 1325 ? -32.096 -23.648 64.800 1.00 29.58 1325 LEU A CA 1
ATOM 10644 C C . LEU A 1 1325 ? -31.672 -24.740 65.790 1.00 29.58 1325 LEU A C 1
ATOM 10646 O O . LEU A 1 1325 ? -31.266 -25.826 65.389 1.00 29.58 1325 LEU A O 1
ATOM 10650 N N . THR A 1 1326 ? -31.754 -24.443 67.083 1.00 25.50 1326 THR A N 1
ATOM 10651 C CA . THR A 1 1326 ? -31.666 -25.418 68.173 1.00 25.50 1326 THR A CA 1
ATOM 10652 C C . THR A 1 1326 ? -32.847 -26.390 68.095 1.00 25.50 1326 THR A C 1
ATOM 10654 O O . THR A 1 1326 ? -33.976 -25.937 68.301 1.00 25.50 1326 THR A O 1
ATOM 10657 N N . PRO A 1 1327 ? -32.645 -27.703 67.882 1.00 33.16 1327 PRO A N 1
ATOM 10658 C CA . PRO A 1 1327 ? -33.670 -28.695 68.153 1.00 33.16 1327 PRO A CA 1
ATOM 10659 C C . PRO A 1 1327 ? -33.559 -29.081 69.631 1.00 33.16 1327 PRO A C 1
ATOM 10661 O O . PRO A 1 1327 ? -32.583 -29.696 70.060 1.00 33.16 1327 PRO A O 1
ATOM 10664 N N . GLN A 1 1328 ? -34.552 -28.674 70.420 1.00 24.92 1328 GLN A N 1
ATOM 10665 C CA . GLN A 1 1328 ? -34.814 -29.252 71.735 1.00 24.92 1328 GLN A CA 1
ATOM 10666 C C . GLN A 1 1328 ? -35.353 -30.668 71.516 1.00 24.92 1328 GLN A C 1
ATOM 10668 O O . GLN A 1 1328 ? -36.468 -30.846 71.032 1.00 24.92 1328 GLN A O 1
ATOM 10673 N N . GLY A 1 1329 ? -34.533 -31.663 71.829 1.00 27.58 1329 GLY A N 1
ATOM 10674 C CA . GLY A 1 1329 ? -34.868 -33.077 71.768 1.00 27.58 1329 GLY A CA 1
ATOM 10675 C C . GLY A 1 1329 ? -33.972 -33.819 72.743 1.00 27.58 1329 GLY A C 1
ATOM 10676 O O . GLY A 1 1329 ? -32.754 -33.808 72.605 1.00 27.58 1329 GLY A O 1
ATOM 10677 N N . ASP A 1 1330 ? -34.627 -34.344 73.761 1.00 24.88 1330 ASP A N 1
ATOM 10678 C CA . ASP A 1 1330 ? -34.136 -34.907 75.007 1.00 24.88 1330 ASP A CA 1
ATOM 10679 C C . ASP A 1 1330 ? -33.314 -36.209 74.869 1.00 24.88 1330 ASP A C 1
ATOM 10681 O O . ASP A 1 1330 ? -33.428 -36.944 73.893 1.00 24.88 1330 ASP A O 1
ATOM 10685 N N . GLU A 1 1331 ? -32.577 -36.492 75.950 1.00 24.19 1331 GLU A N 1
ATOM 10686 C CA . GLU A 1 1331 ? -32.087 -37.803 76.423 1.00 24.19 1331 GLU A CA 1
ATOM 10687 C C . GLU A 1 1331 ? -30.785 -38.444 75.867 1.00 24.19 1331 GLU A C 1
ATOM 10689 O O . GLU A 1 1331 ? -30.723 -39.093 74.829 1.00 24.19 1331 GLU A O 1
ATOM 10694 N N . LEU A 1 1332 ? -29.756 -38.357 76.732 1.00 24.19 1332 LEU A N 1
ATOM 10695 C CA . LEU A 1 1332 ? -28.972 -39.466 77.319 1.00 24.19 1332 LEU A CA 1
ATOM 10696 C C . LEU A 1 1332 ? -28.317 -40.510 76.389 1.00 24.19 1332 LEU A C 1
ATOM 10698 O O . LEU A 1 1332 ? -28.941 -41.498 76.014 1.00 24.19 1332 LEU A O 1
ATOM 10702 N N . SER A 1 1333 ? -26.987 -40.417 76.217 1.00 25.98 1333 SER A N 1
ATOM 10703 C CA . SER A 1 1333 ? -26.014 -41.501 76.522 1.00 25.98 1333 SER A CA 1
ATOM 10704 C C . SER A 1 1333 ? -24.555 -41.122 76.174 1.00 25.98 1333 SER A C 1
ATOM 10706 O O . SER A 1 1333 ? -24.232 -40.729 75.057 1.00 25.98 1333 SER A O 1
ATOM 10708 N N . GLU A 1 1334 ? -23.658 -41.251 77.160 1.00 23.42 1334 GLU A N 1
ATOM 10709 C CA . GLU A 1 1334 ? -22.188 -41.364 77.022 1.00 23.42 1334 GLU A CA 1
ATOM 10710 C C . GLU A 1 1334 ? -21.777 -42.689 76.313 1.00 23.42 1334 GLU A C 1
ATOM 10712 O O . GLU A 1 1334 ? -22.622 -43.566 76.138 1.00 23.42 1334 GLU A O 1
ATOM 10717 N N . PRO A 1 1335 ? -20.476 -43.026 76.144 1.00 43.38 1335 PRO A N 1
ATOM 10718 C CA . PRO A 1 1335 ? -19.331 -42.286 75.593 1.00 43.38 1335 PRO A CA 1
ATOM 10719 C C . PRO A 1 1335 ? -18.595 -43.138 74.520 1.00 43.38 1335 PRO A C 1
ATOM 10721 O O . PRO A 1 1335 ? -18.825 -44.344 74.427 1.00 43.38 1335 PRO A O 1
ATOM 10724 N N . ARG A 1 1336 ? -17.615 -42.576 73.787 1.00 22.38 1336 ARG A N 1
ATOM 10725 C CA . ARG A 1 1336 ? -16.322 -43.246 73.476 1.00 22.38 1336 ARG A CA 1
ATOM 10726 C C . ARG A 1 1336 ? -15.376 -42.393 72.627 1.00 22.38 1336 ARG A C 1
ATOM 10728 O O . ARG A 1 1336 ? -15.702 -41.899 71.557 1.00 22.38 1336 ARG A O 1
ATOM 10735 N N . ILE A 1 1337 ? -14.160 -42.324 73.149 1.00 20.73 1337 ILE A N 1
ATOM 10736 C CA . ILE A 1 1337 ? -12.914 -41.853 72.556 1.00 20.73 1337 ILE A CA 1
ATOM 10737 C C . ILE A 1 1337 ? -12.564 -42.690 71.316 1.00 20.73 1337 ILE A C 1
ATOM 10739 O O . ILE A 1 1337 ? -12.521 -43.916 71.402 1.00 20.73 1337 ILE A O 1
ATOM 10743 N N . LEU A 1 1338 ? -12.174 -42.029 70.223 1.00 25.06 1338 LEU A N 1
ATOM 10744 C CA . LEU A 1 1338 ? -11.153 -42.550 69.316 1.00 25.06 1338 LEU A CA 1
ATOM 10745 C C . LEU A 1 1338 ? -10.103 -41.469 69.057 1.00 25.06 1338 LEU A C 1
ATOM 10747 O O . LEU A 1 1338 ? -10.338 -40.450 68.415 1.00 25.06 1338 LEU A O 1
ATOM 10751 N N . ALA A 1 1339 ? -8.935 -41.733 69.624 1.00 21.02 1339 ALA A N 1
ATOM 10752 C CA . ALA A 1 1339 ? -7.681 -41.069 69.356 1.00 21.02 1339 ALA A CA 1
ATOM 10753 C C . ALA A 1 1339 ? -7.174 -41.405 67.947 1.00 21.02 1339 ALA A C 1
ATOM 10755 O O . ALA A 1 1339 ? -7.309 -42.549 67.516 1.00 21.02 1339 ALA A O 1
ATOM 10756 N N . ARG A 1 1340 ? -6.437 -40.479 67.322 1.00 21.67 1340 ARG A N 1
ATOM 10757 C CA . ARG A 1 1340 ? -5.027 -40.735 66.985 1.00 21.67 1340 ARG A CA 1
ATOM 10758 C C . ARG A 1 1340 ? -4.293 -39.465 66.564 1.00 21.67 1340 ARG A C 1
ATOM 10760 O O . ARG A 1 1340 ? -4.724 -38.734 65.684 1.00 21.67 1340 ARG A O 1
ATOM 10767 N N . GLU A 1 1341 ? -3.151 -39.275 67.213 1.00 18.45 1341 GLU A N 1
ATOM 10768 C CA . GLU A 1 1341 ? -2.052 -38.409 66.810 1.00 18.45 1341 GLU A CA 1
ATOM 10769 C C . GLU A 1 1341 ? -1.618 -38.665 65.356 1.00 18.45 1341 GLU A C 1
ATOM 10771 O O . GLU A 1 1341 ? -1.467 -39.818 64.946 1.00 18.45 1341 GLU A O 1
ATOM 10776 N N . VAL A 1 1342 ? -1.260 -37.593 64.645 1.00 27.16 1342 VAL A N 1
ATOM 10777 C CA . VAL A 1 1342 ? -0.143 -37.612 63.694 1.00 27.16 1342 VAL A CA 1
ATOM 10778 C C . VAL A 1 1342 ? 0.844 -36.538 64.146 1.00 27.16 1342 VAL A C 1
ATOM 10780 O O . VAL A 1 1342 ? 0.515 -35.362 64.278 1.00 27.16 1342 VAL A O 1
ATOM 10783 N N . LYS A 1 1343 ? 2.041 -37.010 64.479 1.00 17.53 1343 LYS A N 1
ATOM 10784 C CA . LYS A 1 1343 ? 3.195 -36.299 65.029 1.00 17.53 1343 LYS A CA 1
ATOM 10785 C C . LYS A 1 1343 ? 4.254 -36.152 63.933 1.00 17.53 1343 LYS A C 1
ATOM 10787 O O . LYS A 1 1343 ? 4.457 -37.111 63.193 1.00 17.53 1343 LYS A O 1
ATOM 10792 N N . LYS A 1 1344 ? 5.036 -35.066 64.045 1.00 19.00 1344 LYS A N 1
ATOM 10793 C CA . LYS A 1 1344 ? 6.403 -34.845 63.512 1.00 19.00 1344 LYS A CA 1
ATOM 10794 C C . LYS A 1 1344 ? 6.483 -34.636 61.985 1.00 19.00 1344 LYS A C 1
ATOM 10796 O O . LYS A 1 1344 ? 5.723 -35.224 61.238 1.00 19.00 1344 LYS A O 1
ATOM 10801 N N . VAL A 1 1345 ? 7.372 -33.793 61.456 1.00 20.98 1345 VAL A N 1
ATOM 10802 C CA . VAL A 1 1345 ? 8.812 -33.700 61.746 1.00 20.98 1345 VAL A CA 1
ATOM 10803 C C . VAL A 1 1345 ? 9.341 -32.281 61.491 1.00 20.98 1345 VAL A C 1
ATOM 10805 O O . VAL A 1 1345 ? 8.997 -31.647 60.498 1.00 20.98 1345 VAL A O 1
ATOM 10808 N N . ASP A 1 1346 ? 10.208 -31.848 62.406 1.00 18.86 1346 ASP A N 1
ATOM 10809 C CA . ASP A 1 1346 ? 11.143 -30.730 62.315 1.00 18.86 1346 ASP A CA 1
ATOM 10810 C C . ASP A 1 1346 ? 12.131 -30.860 61.143 1.00 18.86 1346 ASP A C 1
ATOM 10812 O O . ASP A 1 1346 ? 12.770 -31.898 60.974 1.00 18.86 1346 ASP A O 1
ATOM 10816 N N . ALA A 1 1347 ? 12.357 -29.764 60.419 1.00 24.80 1347 ALA A N 1
ATOM 10817 C CA . ALA A 1 1347 ? 13.539 -29.585 59.582 1.00 24.80 1347 ALA A CA 1
ATOM 10818 C C . ALA A 1 1347 ? 14.506 -28.623 60.290 1.00 24.80 1347 ALA A C 1
ATOM 10820 O O . ALA A 1 1347 ? 14.294 -27.413 60.341 1.00 24.80 1347 ALA A O 1
ATOM 10821 N N . GLN A 1 1348 ? 15.564 -29.195 60.864 1.00 17.89 1348 GLN A N 1
ATOM 10822 C CA . GLN A 1 1348 ? 16.809 -28.511 61.204 1.00 17.89 1348 GLN A CA 1
ATOM 10823 C C . GLN A 1 1348 ? 17.739 -28.579 59.987 1.00 17.89 1348 GLN A C 1
ATOM 10825 O O . GLN A 1 1348 ? 17.956 -29.682 59.497 1.00 17.89 1348 GLN A O 1
ATOM 10830 N N . SER A 1 1349 ? 18.336 -27.454 59.572 1.00 19.97 1349 SER A N 1
ATOM 10831 C CA . SER A 1 1349 ? 19.790 -27.329 59.330 1.00 19.97 1349 SER A CA 1
ATOM 10832 C C . SER A 1 1349 ? 20.186 -25.989 58.680 1.00 19.97 1349 SER A C 1
ATOM 10834 O O . SER A 1 1349 ? 19.821 -25.709 57.544 1.00 19.97 1349 SER A O 1
ATOM 10836 N N . SER A 1 1350 ? 21.020 -25.251 59.423 1.00 19.41 1350 SER A N 1
ATOM 10837 C CA . SER A 1 1350 ? 22.288 -24.605 59.024 1.00 19.41 1350 SER A CA 1
ATOM 10838 C C . SER A 1 1350 ? 22.377 -23.463 57.990 1.00 19.41 1350 SER A C 1
ATOM 10840 O O . SER A 1 1350 ? 22.132 -23.661 56.806 1.00 19.41 1350 SER A O 1
ATOM 10842 N N . ALA A 1 1351 ? 23.047 -22.407 58.482 1.00 21.58 1351 ALA A N 1
ATOM 10843 C CA . ALA A 1 1351 ? 24.115 -21.602 57.864 1.00 21.58 1351 ALA A CA 1
ATOM 10844 C C . ALA A 1 1351 ? 23.745 -20.295 57.138 1.00 21.58 1351 ALA A C 1
ATOM 10846 O O . ALA A 1 1351 ? 22.955 -20.288 56.201 1.00 21.58 1351 ALA A O 1
ATOM 10847 N N . GLY A 1 1352 ? 24.445 -19.220 57.528 1.00 20.31 1352 GLY A N 1
ATOM 10848 C CA . GLY A 1 1352 ? 24.667 -18.033 56.698 1.00 20.31 1352 GLY A CA 1
ATOM 10849 C C . GLY A 1 1352 ? 24.361 -16.717 57.396 1.00 20.31 1352 GLY A C 1
ATOM 10850 O O . GLY A 1 1352 ? 23.207 -16.330 57.498 1.00 20.31 1352 GLY A O 1
ATOM 10851 N N . GLU A 1 1353 ? 25.411 -16.067 57.879 1.00 19.55 1353 GLU A N 1
ATOM 10852 C CA . GLU A 1 1353 ? 25.464 -14.765 58.542 1.00 19.55 1353 GLU A CA 1
ATOM 10853 C C . GLU A 1 1353 ? 25.028 -13.610 57.621 1.00 19.55 1353 GLU A C 1
ATOM 10855 O O . GLU A 1 1353 ? 25.347 -13.627 56.439 1.00 19.55 1353 GLU A O 1
ATOM 10860 N N . GLU A 1 1354 ? 24.354 -12.596 58.173 1.00 23.62 1354 GLU A N 1
ATOM 10861 C CA . GLU A 1 1354 ? 24.773 -11.188 58.071 1.00 23.62 1354 GLU A CA 1
ATOM 10862 C C . GLU A 1 1354 ? 23.912 -10.307 58.999 1.00 23.62 1354 GLU A C 1
ATOM 10864 O O . GLU A 1 1354 ? 22.680 -10.343 59.005 1.00 23.62 1354 GLU A O 1
ATOM 10869 N N . ASP A 1 1355 ? 24.618 -9.562 59.847 1.00 20.41 1355 ASP A N 1
ATOM 10870 C CA . ASP A 1 1355 ? 24.151 -8.568 60.809 1.00 20.41 1355 ASP A CA 1
ATOM 10871 C C . ASP A 1 1355 ? 23.312 -7.449 60.170 1.00 20.41 1355 ASP A C 1
ATOM 10873 O O . ASP A 1 1355 ? 23.728 -6.882 59.171 1.00 20.41 1355 ASP A O 1
ATOM 10877 N N . VAL A 1 1356 ? 22.215 -7.032 60.820 1.00 26.66 1356 VAL A N 1
ATOM 10878 C CA . VAL A 1 1356 ? 22.059 -5.683 61.415 1.00 26.66 1356 VAL A CA 1
ATOM 10879 C C . VAL A 1 1356 ? 20.954 -5.742 62.482 1.00 26.66 1356 VAL A C 1
ATOM 10881 O O . VAL A 1 1356 ? 19.834 -6.203 62.271 1.00 26.66 1356 VAL A O 1
ATOM 10884 N N . LEU A 1 1357 ? 21.323 -5.268 63.667 1.00 22.08 1357 LEU A N 1
ATOM 10885 C CA . LEU A 1 1357 ? 20.639 -5.348 64.950 1.00 22.08 1357 LEU A CA 1
ATOM 10886 C C . LEU A 1 1357 ? 19.448 -4.382 65.129 1.00 22.08 1357 LEU A C 1
ATOM 10888 O O . LEU A 1 1357 ? 19.514 -3.221 64.747 1.00 22.08 1357 LEU A O 1
ATOM 10892 N N . LEU A 1 1358 ? 18.453 -4.884 65.881 1.00 20.53 1358 LEU A N 1
ATOM 10893 C CA . LEU A 1 1358 ? 17.707 -4.249 66.990 1.00 20.53 1358 LEU A CA 1
ATOM 10894 C C . LEU A 1 1358 ? 16.997 -2.899 66.715 1.00 20.53 1358 LEU A C 1
ATOM 10896 O O . LEU A 1 1358 ? 17.599 -1.871 66.454 1.00 20.53 1358 LEU A O 1
ATOM 10900 N N . SER A 1 1359 ? 15.701 -2.759 66.993 1.00 22.72 1359 SER A N 1
ATOM 10901 C CA . SER A 1 1359 ? 15.191 -2.901 68.359 1.00 22.72 1359 SER A CA 1
ATOM 10902 C C . SER A 1 1359 ? 13.658 -2.861 68.403 1.00 22.72 1359 SER A C 1
ATOM 10904 O O . SER A 1 1359 ? 12.999 -1.956 67.898 1.00 22.72 1359 SER A O 1
ATOM 10906 N N . LYS A 1 1360 ? 13.095 -3.855 69.095 1.00 18.34 1360 LYS A N 1
ATOM 10907 C CA . LYS A 1 1360 ? 11.827 -3.742 69.821 1.00 18.34 1360 LYS A CA 1
ATOM 10908 C C . LYS A 1 1360 ? 12.035 -2.787 70.995 1.00 18.34 1360 LYS A C 1
ATOM 10910 O O . LYS A 1 1360 ? 13.042 -2.926 71.685 1.00 18.34 1360 LYS A O 1
ATOM 10915 N N . SER A 1 1361 ? 11.045 -1.965 71.330 1.00 22.28 1361 SER A N 1
ATOM 10916 C CA . SER A 1 1361 ? 10.324 -2.065 72.616 1.00 22.28 1361 SER A CA 1
ATOM 10917 C C . SER A 1 1361 ? 9.286 -0.941 72.798 1.00 22.28 1361 SER A C 1
ATOM 10919 O O . SER A 1 1361 ? 9.349 0.074 72.109 1.00 22.28 1361 SER A O 1
ATOM 10921 N N . PRO A 1 1362 ? 8.276 -1.163 73.662 1.00 31.34 1362 PRO A N 1
ATOM 10922 C CA . PRO A 1 1362 ? 7.009 -0.446 73.657 1.00 31.34 1362 PRO A CA 1
ATOM 10923 C C . PRO A 1 1362 ? 6.910 0.581 74.790 1.00 31.34 1362 PRO A C 1
ATOM 10925 O O . PRO A 1 1362 ? 7.525 0.423 75.843 1.00 31.34 1362 PRO A O 1
ATOM 10928 N N . SER A 1 1363 ? 6.022 1.559 74.641 1.00 21.31 1363 SER A N 1
ATOM 10929 C CA . SER A 1 1363 ? 5.439 2.247 75.794 1.00 21.31 1363 SER A CA 1
ATOM 10930 C C . SER A 1 1363 ? 4.092 2.873 75.442 1.00 21.31 1363 SER A C 1
ATOM 10932 O O . SER A 1 1363 ? 3.964 3.975 74.922 1.00 21.31 1363 SER A O 1
ATOM 10934 N N . SER A 1 1364 ? 3.052 2.123 75.781 1.00 18.83 1364 SER A N 1
ATOM 10935 C CA . SER A 1 1364 ? 1.772 2.660 76.212 1.00 18.83 1364 SER A CA 1
ATOM 10936 C C . SER A 1 1364 ? 1.963 3.369 77.554 1.00 18.83 1364 SER A C 1
ATOM 10938 O O . SER A 1 1364 ? 2.337 2.709 78.520 1.00 18.83 1364 SER A O 1
ATOM 10940 N N . LEU A 1 1365 ? 1.662 4.665 77.639 1.00 21.20 1365 LEU A N 1
ATOM 10941 C CA . LEU A 1 1365 ? 1.213 5.302 78.875 1.00 21.20 1365 LEU A CA 1
ATOM 10942 C C . LEU A 1 1365 ? 0.325 6.508 78.556 1.00 21.20 1365 LEU A C 1
ATOM 10944 O O . LEU A 1 1365 ? 0.596 7.351 77.708 1.00 21.20 1365 LEU A O 1
ATOM 10948 N N . SER A 1 1366 ? -0.788 6.469 79.258 1.00 18.14 1366 SER A N 1
ATOM 10949 C CA . SER A 1 1366 ? -1.978 7.293 79.275 1.00 18.14 1366 SER A CA 1
ATOM 10950 C C . SER A 1 1366 ? -1.813 8.681 79.907 1.00 18.14 1366 SER A C 1
ATOM 10952 O O . SER A 1 1366 ? -0.975 8.879 80.779 1.00 18.14 1366 SER A O 1
ATOM 10954 N N . ALA A 1 1367 ? -2.808 9.519 79.593 1.00 20.11 1367 ALA A N 1
ATOM 10955 C CA . ALA A 1 1367 ? -3.467 10.503 80.462 1.00 20.11 1367 ALA A CA 1
ATOM 10956 C C . ALA A 1 1367 ? -2.916 11.946 80.551 1.00 20.11 1367 ALA A C 1
ATOM 10958 O O . ALA A 1 1367 ? -1.926 12.239 81.206 1.00 20.11 1367 ALA A O 1
ATOM 10959 N N . ASN A 1 1368 ? -3.780 12.838 80.047 1.00 18.91 1368 ASN A N 1
ATOM 10960 C CA . ASN A 1 1368 ? -4.326 14.025 80.716 1.00 18.91 1368 ASN A CA 1
ATOM 10961 C C . ASN A 1 1368 ? -3.562 15.367 80.753 1.00 18.91 1368 ASN A C 1
ATOM 10963 O O . ASN A 1 1368 ? -2.631 15.569 81.518 1.00 18.91 1368 ASN A O 1
ATOM 10967 N N . ILE A 1 1369 ? -4.227 16.324 80.082 1.00 18.53 1369 ILE A N 1
ATOM 10968 C CA . ILE A 1 1369 ? -4.470 17.731 80.452 1.00 18.53 1369 ILE A CA 1
ATOM 10969 C C . ILE A 1 1369 ? -3.278 18.691 80.302 1.00 18.53 1369 ILE A C 1
ATOM 10971 O O . ILE A 1 1369 ? -2.325 18.647 81.063 1.00 18.53 1369 ILE A O 1
ATOM 10975 N N . ILE A 1 1370 ? -3.418 19.654 79.380 1.00 20.56 1370 ILE A N 1
ATOM 10976 C CA . ILE A 1 1370 ? -3.502 21.099 79.677 1.00 20.56 1370 ILE A CA 1
ATOM 10977 C C . ILE A 1 1370 ? -3.978 21.846 78.423 1.00 20.56 1370 ILE A C 1
ATOM 10979 O O . ILE A 1 1370 ? -3.476 21.676 77.314 1.00 20.56 1370 ILE A O 1
ATOM 10983 N N . SER A 1 1371 ? -4.974 22.696 78.643 1.00 18.58 1371 SER A N 1
ATOM 10984 C CA . SER A 1 1371 ? -5.543 23.664 77.718 1.00 18.58 1371 SER A CA 1
ATOM 10985 C C . SER A 1 1371 ? -4.799 25.006 77.740 1.00 18.58 1371 SER A C 1
ATOM 10987 O O . SER A 1 1371 ? -4.591 25.585 78.805 1.00 18.58 1371 SER A O 1
ATOM 10989 N N . SER A 1 1372 ? -4.608 25.552 76.534 1.00 19.84 1372 SER A N 1
ATOM 10990 C CA . SER A 1 1372 ? -4.508 26.973 76.139 1.00 19.84 1372 SER A CA 1
ATOM 10991 C C . SER A 1 1372 ? -3.267 27.804 76.500 1.00 19.84 1372 SER A C 1
ATOM 10993 O O . SER A 1 1372 ? -2.863 27.911 77.655 1.00 19.84 1372 SER A O 1
ATOM 10995 N N . PRO A 1 1373 ? -2.800 28.575 75.501 1.00 22.70 1373 PRO A N 1
ATOM 10996 C CA . PRO A 1 1373 ? -2.592 30.004 75.698 1.00 22.70 1373 PRO A CA 1
ATOM 10997 C C . PRO A 1 1373 ? -3.282 30.882 74.628 1.00 22.70 1373 PRO A C 1
ATOM 10999 O O . PRO A 1 1373 ? -3.383 30.533 73.455 1.00 22.70 1373 PRO A O 1
ATOM 11002 N N . LYS A 1 1374 ? -3.757 32.042 75.108 1.00 20.03 1374 LYS A N 1
ATOM 11003 C CA . LYS A 1 1374 ? -3.835 33.394 74.498 1.00 20.03 1374 LYS A CA 1
ATOM 11004 C C . LYS A 1 1374 ? -3.079 33.533 73.153 1.00 20.03 1374 LYS A C 1
ATOM 11006 O O . LYS A 1 1374 ? -1.964 33.053 73.053 1.00 20.03 1374 LYS A O 1
ATOM 11011 N N . GLY A 1 1375 ? -3.522 34.233 72.107 1.00 18.25 1375 GLY A N 1
ATOM 11012 C CA . GLY A 1 1375 ? -4.399 35.398 71.992 1.00 18.25 1375 GLY A CA 1
ATOM 11013 C C . GLY A 1 1375 ? -3.666 36.527 71.235 1.00 18.25 1375 GLY A C 1
ATOM 11014 O O . GLY A 1 1375 ? -2.571 36.905 71.645 1.00 18.25 1375 GLY A O 1
ATOM 11015 N N . SER A 1 1376 ? -4.349 37.141 70.253 1.00 22.39 1376 SER A N 1
ATOM 11016 C CA . SER A 1 1376 ? -4.101 38.478 69.635 1.00 22.39 1376 SER A CA 1
ATOM 11017 C C . SER A 1 1376 ? -3.295 38.525 68.300 1.00 22.39 1376 SER A C 1
ATOM 11019 O O . SER A 1 1376 ? -2.668 37.540 67.932 1.00 22.39 1376 SER A O 1
ATOM 11021 N N . PRO A 1 1377 ? -3.381 39.614 67.495 1.00 31.98 1377 PRO A N 1
ATOM 11022 C CA . PRO A 1 1377 ? -4.345 39.670 66.384 1.00 31.98 1377 PRO A CA 1
ATOM 11023 C C . PRO A 1 1377 ? -3.791 40.286 65.073 1.00 31.98 1377 PRO A C 1
ATOM 11025 O O . PRO A 1 1377 ? -2.828 41.049 65.071 1.00 31.98 1377 PRO A O 1
ATOM 11028 N N . SER A 1 1378 ? -4.499 40.101 63.956 1.00 21.67 1378 SER A N 1
ATOM 11029 C CA . SER A 1 1378 ? -4.494 41.086 62.866 1.00 21.67 1378 SER A CA 1
ATOM 11030 C C . SER A 1 1378 ? -5.909 41.279 62.312 1.00 21.67 1378 SER A C 1
ATOM 11032 O O . SER A 1 1378 ? -6.475 40.473 61.585 1.00 21.67 1378 SER A O 1
ATOM 11034 N N . SER A 1 1379 ? -6.500 42.397 62.721 1.00 18.11 1379 SER A N 1
ATOM 11035 C CA . SER A 1 1379 ? -7.604 43.073 62.054 1.00 18.11 1379 SER A CA 1
ATOM 11036 C C . SER A 1 1379 ? -7.128 44.495 61.811 1.00 18.11 1379 SER A C 1
ATOM 11038 O O . SER A 1 1379 ? -6.619 45.116 62.747 1.00 18.11 1379 SER A O 1
ATOM 11040 N N . SER A 1 1380 ? -7.278 44.974 60.571 1.00 18.78 1380 SER A N 1
ATOM 11041 C CA . SER A 1 1380 ? -7.501 46.370 60.145 1.00 18.78 1380 SER A CA 1
ATOM 11042 C C . SER A 1 1380 ? -6.779 46.672 58.827 1.00 18.78 1380 SER A C 1
ATOM 11044 O O . SER A 1 1380 ? -5.573 46.899 58.828 1.00 18.78 1380 SER A O 1
ATOM 11046 N N . ARG A 1 1381 ? -7.527 46.862 57.734 1.00 21.72 1381 ARG A N 1
ATOM 11047 C CA . ARG A 1 1381 ? -7.676 48.202 57.137 1.00 21.72 1381 ARG A CA 1
ATOM 11048 C C . ARG A 1 1381 ? -8.757 48.244 56.056 1.00 21.72 1381 ARG A C 1
ATOM 11050 O O . ARG A 1 1381 ? -8.938 47.334 55.262 1.00 21.72 1381 ARG A O 1
ATOM 11057 N N . LYS A 1 1382 ? -9.488 49.349 56.166 1.00 17.67 1382 LYS A N 1
ATOM 11058 C CA . LYS A 1 1382 ? -10.635 49.856 55.418 1.00 17.67 1382 LYS A CA 1
ATOM 11059 C C . LYS A 1 1382 ? -10.279 50.293 53.990 1.00 17.67 1382 LYS A C 1
ATOM 11061 O O . LYS A 1 1382 ? -9.107 50.441 53.676 1.00 17.67 1382 LYS A O 1
ATOM 11066 N N . SER A 1 1383 ? -11.370 50.675 53.310 1.00 19.83 1383 SER A N 1
ATOM 11067 C CA . SER A 1 1383 ? -11.539 51.505 52.105 1.00 19.83 1383 SER A CA 1
ATOM 11068 C C . SER A 1 1383 ? -11.262 50.790 50.780 1.00 19.83 1383 SER A C 1
ATOM 11070 O O . SER A 1 1383 ? -10.258 50.124 50.618 1.00 19.83 1383 SER A O 1
ATOM 11072 N N . GLY A 1 1384 ? -12.120 50.854 49.767 1.00 19.53 1384 GLY A N 1
ATOM 11073 C CA . GLY A 1 1384 ? -13.386 51.555 49.574 1.00 19.53 1384 GLY A CA 1
ATOM 11074 C C . GLY A 1 1384 ? -13.656 51.615 48.070 1.00 19.53 1384 GLY A C 1
ATOM 11075 O O . GLY A 1 1384 ? -12.714 51.780 47.308 1.00 19.53 1384 GLY A O 1
ATOM 11076 N N . THR A 1 1385 ? -14.907 51.446 47.646 1.00 25.11 1385 THR A N 1
ATOM 11077 C CA . THR A 1 1385 ? -15.562 52.181 46.544 1.00 25.11 1385 THR A CA 1
ATOM 11078 C C . THR A 1 1385 ? -17.009 51.701 46.497 1.00 25.11 1385 THR A C 1
ATOM 11080 O O . THR A 1 1385 ? -17.334 50.609 46.043 1.00 25.11 1385 THR A O 1
ATOM 11083 N N . SER A 1 1386 ? -17.872 52.542 47.043 1.00 18.70 1386 SER A N 1
ATOM 11084 C CA . SER A 1 1386 ? -19.297 52.611 46.764 1.00 18.70 1386 SER A CA 1
ATOM 11085 C C . SER A 1 1386 ? -19.536 53.054 45.320 1.00 18.70 1386 SER A C 1
ATOM 11087 O O . SER A 1 1386 ? -18.882 54.000 44.887 1.00 18.70 1386 SER A O 1
ATOM 11089 N N . CYS A 1 1387 ? -20.530 52.485 44.641 1.00 21.45 1387 CYS A N 1
ATOM 11090 C CA . CYS A 1 1387 ? -21.429 53.205 43.727 1.00 21.45 1387 CYS A CA 1
ATOM 11091 C C . CYS A 1 1387 ? -22.678 52.346 43.437 1.00 21.45 1387 CYS A C 1
ATOM 11093 O O . CYS A 1 1387 ? -22.625 51.128 43.604 1.00 21.45 1387 CYS A O 1
ATOM 11095 N N . PRO A 1 1388 ? -23.827 52.964 43.122 1.00 26.66 1388 PRO A N 1
ATOM 11096 C CA . PRO A 1 1388 ? -25.061 52.663 43.832 1.00 26.66 1388 PRO A CA 1
ATOM 11097 C C . PRO A 1 1388 ? -26.200 52.132 42.952 1.00 26.66 1388 PRO A C 1
ATOM 11099 O O . PRO A 1 1388 ? -26.245 52.287 41.737 1.00 26.66 1388 PRO A O 1
ATOM 11102 N N . SER A 1 1389 ? -27.170 51.562 43.660 1.00 18.22 1389 SER A N 1
ATOM 11103 C CA . SER A 1 1389 ? -28.603 51.514 43.368 1.00 18.22 1389 SER A CA 1
ATOM 11104 C C . SER A 1 1389 ? -29.153 52.481 42.306 1.00 18.22 1389 SER A C 1
ATOM 11106 O O . SER A 1 1389 ? -29.085 53.696 42.467 1.00 18.22 1389 SER A O 1
ATOM 11108 N N . SER A 1 1390 ? -29.866 51.922 41.328 1.00 23.58 1390 SER A N 1
ATOM 11109 C CA . SER A 1 1390 ? -31.187 52.370 40.836 1.00 23.58 1390 SER A CA 1
ATOM 11110 C C . SER A 1 1390 ? -31.710 51.264 39.902 1.00 23.58 1390 SER A C 1
ATOM 11112 O O . SER A 1 1390 ? -31.088 50.928 38.907 1.00 23.58 1390 SER A O 1
ATOM 11114 N N . LYS A 1 1391 ? -32.697 50.448 40.295 1.00 18.64 1391 LYS A N 1
ATOM 11115 C CA . LYS A 1 1391 ? -34.132 50.726 40.119 1.00 18.64 1391 LYS A CA 1
ATOM 11116 C C . LYS A 1 1391 ? -34.393 51.663 38.938 1.00 18.64 1391 LYS A C 1
ATOM 11118 O O . LYS A 1 1391 ? -34.342 52.869 39.114 1.00 18.64 1391 LYS A O 1
ATOM 11123 N N . ASN A 1 1392 ? -34.752 51.092 37.792 1.00 22.98 1392 ASN A N 1
ATOM 11124 C CA . ASN A 1 1392 ? -35.823 51.640 36.974 1.00 22.98 1392 ASN A CA 1
ATOM 11125 C C . ASN A 1 1392 ? -36.616 50.500 36.334 1.00 22.98 1392 ASN A C 1
ATOM 11127 O O . ASN A 1 1392 ? -36.142 49.718 35.517 1.00 22.98 1392 ASN A O 1
ATOM 11131 N N . SER A 1 1393 ? -37.833 50.418 36.841 1.00 20.25 1393 SER A N 1
ATOM 11132 C CA . SER A 1 1393 ? -39.018 49.749 36.347 1.00 20.25 1393 SER A CA 1
ATOM 11133 C C . SER A 1 1393 ? -39.421 50.208 34.945 1.00 20.25 1393 SER A C 1
ATOM 11135 O O . SER A 1 1393 ? -39.383 51.407 34.692 1.00 20.25 1393 SER A O 1
ATOM 11137 N N . SER A 1 1394 ? -39.943 49.250 34.167 1.00 21.78 1394 SER A N 1
ATOM 11138 C CA . SER A 1 1394 ? -41.114 49.350 33.269 1.00 21.78 1394 SER A CA 1
ATOM 11139 C C . SER A 1 1394 ? -41.047 50.362 32.103 1.00 21.78 1394 SER A C 1
ATOM 11141 O O . SER A 1 1394 ? -40.717 51.525 32.300 1.00 21.78 1394 SER A O 1
ATOM 11143 N N . PRO A 1 1395 ? -41.469 49.970 30.882 1.00 23.36 1395 PRO A N 1
ATOM 11144 C CA . PRO A 1 1395 ? -42.906 49.823 30.659 1.00 23.36 1395 PRO A CA 1
ATOM 11145 C C . PRO A 1 1395 ? -43.337 48.641 29.780 1.00 23.36 1395 PRO A C 1
ATOM 11147 O O . PRO A 1 1395 ? -42.776 48.335 28.731 1.00 23.36 1395 PRO A O 1
ATOM 11150 N N . ASN A 1 1396 ? -44.445 48.053 30.223 1.00 18.39 1396 ASN A N 1
ATOM 11151 C CA . ASN A 1 1396 ? -45.437 47.368 29.410 1.00 18.39 1396 ASN A CA 1
ATOM 11152 C C . ASN A 1 1396 ? -45.867 48.222 28.208 1.00 18.39 1396 ASN A C 1
ATOM 11154 O O . ASN A 1 1396 ? -46.157 49.405 28.373 1.00 18.39 1396 ASN A O 1
ATOM 11158 N N . SER A 1 1397 ? -46.052 47.595 27.047 1.00 21.72 1397 SER A N 1
ATOM 11159 C CA . SER A 1 1397 ? -47.352 47.501 26.353 1.00 21.72 1397 SER A CA 1
ATOM 11160 C C . SER A 1 1397 ? -47.166 47.054 24.897 1.00 21.72 1397 SER A C 1
ATOM 11162 O O . SER A 1 1397 ? -46.391 47.660 24.175 1.00 21.72 1397 SER A O 1
ATOM 11164 N N . SER A 1 1398 ? -47.879 45.970 24.543 1.00 20.45 1398 SER A N 1
ATOM 11165 C CA . SER A 1 1398 ? -48.735 45.736 23.354 1.00 20.45 1398 SER A CA 1
ATOM 11166 C C . SER A 1 1398 ? -48.306 46.211 21.941 1.00 20.45 1398 SER A C 1
ATOM 11168 O O . SER A 1 1398 ? -47.584 47.187 21.829 1.00 20.45 1398 SER A O 1
ATOM 11170 N N . PRO A 1 1399 ? -48.853 45.665 20.821 1.00 26.61 1399 PRO A N 1
ATOM 11171 C CA . PRO A 1 1399 ? -49.947 44.692 20.694 1.00 26.61 1399 PRO A CA 1
ATOM 11172 C C . PRO A 1 1399 ? -49.740 43.563 19.651 1.00 26.61 1399 PRO A C 1
ATOM 11174 O O . PRO A 1 1399 ? -48.841 43.543 18.818 1.00 26.61 1399 PRO A O 1
ATOM 11177 N N . ARG A 1 1400 ? -50.706 42.642 19.703 1.00 17.34 1400 ARG A N 1
ATOM 11178 C CA . ARG A 1 1400 ? -51.143 41.660 18.698 1.00 17.34 1400 ARG A CA 1
ATOM 11179 C C . ARG A 1 1400 ? -51.271 42.211 17.266 1.00 17.34 1400 ARG A C 1
ATOM 11181 O O . ARG A 1 1400 ? -51.794 43.308 17.103 1.00 17.34 1400 ARG A O 1
ATOM 11188 N N . THR A 1 1401 ? -50.972 41.364 16.269 1.00 22.05 1401 THR A N 1
ATOM 11189 C CA . THR A 1 1401 ? -51.761 40.987 15.050 1.00 22.05 1401 THR A CA 1
ATOM 11190 C C . THR A 1 1401 ? -50.802 40.488 13.949 1.00 22.05 1401 THR A C 1
ATOM 11192 O O . THR A 1 1401 ? -49.855 41.168 13.590 1.00 22.05 1401 THR A O 1
ATOM 11195 N N . LEU A 1 1402 ? -50.790 39.188 13.632 1.00 18.75 1402 LEU A N 1
ATOM 11196 C CA . LEU A 1 1402 ? -51.507 38.488 12.544 1.00 18.75 1402 LEU A CA 1
ATOM 11197 C C . LEU A 1 1402 ? -51.199 38.980 11.106 1.00 18.75 1402 LEU A C 1
ATOM 11199 O O . LEU A 1 1402 ? -51.613 40.064 10.718 1.00 18.75 1402 LEU A O 1
ATOM 11203 N N . GLY A 1 1403 ? -50.578 38.116 10.287 1.00 21.80 1403 GLY A N 1
ATOM 11204 C CA . GLY A 1 1403 ? -50.415 38.292 8.830 1.00 21.80 1403 GLY A CA 1
ATOM 11205 C C . GLY A 1 1403 ? -49.140 37.613 8.299 1.00 21.80 1403 GLY A C 1
ATOM 11206 O O . GLY A 1 1403 ? -48.054 38.138 8.473 1.00 21.80 1403 GLY A O 1
ATOM 11207 N N . ARG A 1 1404 ? -49.175 36.342 7.877 1.00 20.20 1404 ARG A N 1
ATOM 11208 C CA . ARG A 1 1404 ? -49.503 35.822 6.529 1.00 20.20 1404 ARG A CA 1
ATOM 11209 C C . ARG A 1 1404 ? -48.354 35.949 5.501 1.00 20.20 1404 ARG A C 1
ATOM 11211 O O . ARG A 1 1404 ? -48.041 37.030 5.034 1.00 20.20 1404 ARG A O 1
ATOM 11218 N N . SER A 1 1405 ? -47.926 34.771 5.029 1.00 19.92 1405 SER A N 1
ATOM 11219 C CA . SER A 1 1405 ? -47.415 34.454 3.681 1.00 19.92 1405 SER A CA 1
ATOM 11220 C C . SER A 1 1405 ? -45.963 34.788 3.290 1.00 19.92 1405 SER A C 1
ATOM 11222 O O . SER A 1 1405 ? -45.595 35.937 3.104 1.00 19.92 1405 SER A O 1
ATOM 11224 N N . LYS A 1 1406 ? -45.258 33.695 2.941 1.00 19.73 1406 LYS A N 1
ATOM 11225 C CA . LYS A 1 1406 ? -44.253 33.517 1.872 1.00 19.73 1406 LYS A CA 1
ATOM 11226 C C . LYS A 1 1406 ? -43.019 34.427 1.864 1.00 19.73 1406 LYS A C 1
ATOM 11228 O O . LYS A 1 1406 ? -43.087 35.583 1.473 1.00 19.73 1406 LYS A O 1
ATOM 11233 N N . GLY A 1 1407 ? -41.859 33.776 1.969 1.00 20.91 1407 GLY A N 1
ATOM 11234 C CA . GLY A 1 1407 ? -40.737 34.104 1.091 1.00 20.91 1407 GLY A CA 1
ATOM 11235 C C . GLY A 1 1407 ? -39.357 34.079 1.733 1.00 20.91 1407 GLY A C 1
ATOM 11236 O O . GLY A 1 1407 ? -38.982 35.014 2.421 1.00 20.91 1407 GLY A O 1
ATOM 11237 N N . ARG A 1 1408 ? -38.569 33.092 1.291 1.00 19.95 1408 ARG A N 1
ATOM 11238 C CA . ARG A 1 1408 ? -37.127 33.183 1.006 1.00 19.95 1408 ARG A CA 1
ATOM 11239 C C . ARG A 1 1408 ? -36.114 33.283 2.164 1.00 19.95 1408 ARG A C 1
ATOM 11241 O O . ARG A 1 1408 ? -36.065 34.248 2.906 1.00 19.95 1408 ARG A O 1
ATOM 11248 N N . LEU A 1 1409 ? -35.133 32.378 2.029 1.00 21.03 1409 LEU A N 1
ATOM 11249 C CA . LEU A 1 1409 ? -33.690 32.570 2.240 1.00 21.03 1409 LEU A CA 1
ATOM 11250 C C . LEU A 1 1409 ? -33.216 32.748 3.693 1.00 21.03 1409 LEU A C 1
ATOM 11252 O O . LEU A 1 1409 ? -33.287 33.840 4.238 1.00 21.03 1409 LEU A O 1
ATOM 11256 N N . ARG A 1 1410 ? -32.487 31.754 4.217 1.00 24.53 1410 ARG A N 1
ATOM 11257 C CA . ARG A 1 1410 ? -31.011 31.801 4.287 1.00 24.53 1410 ARG A CA 1
ATOM 11258 C C . ARG A 1 1410 ? -30.411 30.540 4.931 1.00 24.53 1410 ARG A C 1
ATOM 11260 O O . ARG A 1 1410 ? -31.028 29.887 5.758 1.00 24.53 1410 ARG A O 1
ATOM 11267 N N . LEU A 1 1411 ? -29.206 30.266 4.435 1.00 22.80 1411 LEU A N 1
ATOM 11268 C CA . LEU A 1 1411 ? -28.179 29.259 4.718 1.00 22.80 1411 LEU A CA 1
ATOM 11269 C C . LEU A 1 1411 ? -28.147 28.561 6.102 1.00 22.80 1411 LEU A C 1
ATOM 11271 O O . LEU A 1 1411 ? -28.399 29.203 7.119 1.00 22.80 1411 LEU A O 1
ATOM 11275 N N . PRO A 1 1412 ? -27.698 27.286 6.139 1.00 22.69 1412 PRO A N 1
ATOM 11276 C CA . PRO A 1 1412 ? -27.614 26.461 7.341 1.00 22.69 1412 PRO A CA 1
ATOM 11277 C C . PRO A 1 1412 ? -26.323 26.717 8.136 1.00 22.69 1412 PRO A C 1
ATOM 11279 O O . PRO A 1 1412 ? -25.228 26.723 7.573 1.00 22.69 1412 PRO A O 1
ATOM 11282 N N . GLN A 1 1413 ? -26.439 26.853 9.461 1.00 23.22 1413 GLN A N 1
ATOM 11283 C CA . GLN A 1 1413 ? -25.314 26.685 10.381 1.00 23.22 1413 GLN A CA 1
ATOM 11284 C C . GLN A 1 1413 ? -25.356 25.286 10.997 1.00 23.22 1413 GLN A C 1
ATOM 11286 O O . GLN A 1 1413 ? -26.227 24.942 11.791 1.00 23.22 1413 GLN A O 1
ATOM 11291 N N . ILE A 1 1414 ? -24.375 24.496 10.568 1.00 23.75 1414 ILE A N 1
ATOM 11292 C CA . ILE A 1 1414 ? -23.961 23.206 11.106 1.00 23.75 1414 ILE A CA 1
ATOM 11293 C C . ILE A 1 1414 ? -23.296 23.450 12.465 1.00 23.75 1414 ILE A C 1
ATOM 11295 O O . ILE A 1 1414 ? -22.338 24.212 12.571 1.00 23.75 1414 ILE A O 1
ATOM 11299 N N . GLY A 1 1415 ? -23.817 22.797 13.499 1.00 22.88 1415 GLY A N 1
ATOM 11300 C CA . GLY A 1 1415 ? -23.329 22.872 14.873 1.00 22.88 1415 GLY A CA 1
ATOM 11301 C C . GLY A 1 1415 ? -24.000 21.815 15.745 1.00 22.88 1415 GLY A C 1
ATOM 11302 O O . GLY A 1 1415 ? -24.577 22.134 16.781 1.00 22.88 1415 GLY A O 1
ATOM 11303 N N . SER A 1 1416 ? -23.990 20.558 15.296 1.00 25.88 1416 SER A N 1
ATOM 11304 C CA . SER A 1 1416 ? -24.584 19.417 15.995 1.00 25.88 1416 SER A CA 1
ATOM 11305 C C . SER A 1 1416 ? -23.713 19.030 17.195 1.00 25.88 1416 SER A C 1
ATOM 11307 O O . SER A 1 1416 ? -22.777 18.240 17.097 1.00 25.88 1416 SER A O 1
ATOM 11309 N N . LYS A 1 1417 ? -24.015 19.616 18.356 1.00 24.45 1417 LYS A N 1
ATOM 11310 C CA . LYS A 1 1417 ? -23.635 19.048 19.651 1.00 24.45 1417 LYS A CA 1
ATOM 11311 C C . LYS A 1 1417 ? -24.549 17.850 19.914 1.00 24.45 1417 LYS A C 1
ATOM 11313 O O . LYS A 1 1417 ? -25.680 18.033 20.357 1.00 24.45 1417 LYS A O 1
ATOM 11318 N N . ASN A 1 1418 ? -24.052 16.642 19.654 1.00 25.30 1418 ASN A N 1
ATOM 11319 C CA . ASN A 1 1418 ? -24.656 15.399 20.131 1.00 25.30 1418 ASN A CA 1
ATOM 11320 C C . ASN A 1 1418 ? -24.524 15.358 21.661 1.00 25.30 1418 ASN A C 1
ATOM 11322 O O . ASN A 1 1418 ? -23.523 14.896 22.202 1.00 25.30 1418 ASN A O 1
ATOM 11326 N N . LYS A 1 1419 ? -25.513 15.914 22.366 1.00 24.09 1419 LYS A N 1
ATOM 11327 C CA . LYS A 1 1419 ? -25.720 15.649 23.789 1.00 24.09 1419 LYS A CA 1
ATOM 11328 C C . LYS A 1 1419 ? -26.431 14.306 23.903 1.00 24.09 1419 LYS A C 1
ATOM 11330 O O . LYS A 1 1419 ? -27.567 14.175 23.456 1.00 24.09 1419 LYS A O 1
ATOM 11335 N N . LEU A 1 1420 ? -25.745 13.335 24.500 1.00 23.77 1420 LEU A N 1
ATOM 11336 C CA . LEU A 1 1420 ? -26.356 12.133 25.054 1.00 23.77 1420 LEU A CA 1
ATOM 11337 C C . LEU A 1 1420 ? -27.473 12.577 26.006 1.00 23.77 1420 LEU A C 1
ATOM 11339 O O . LEU A 1 1420 ? -27.240 13.362 26.927 1.00 23.77 1420 LEU A O 1
ATOM 11343 N N . SER A 1 1421 ? -28.693 12.141 25.708 1.00 22.17 1421 SER A N 1
ATOM 11344 C CA . SER A 1 1421 ? -29.895 12.446 26.476 1.00 22.17 1421 SER A CA 1
ATOM 11345 C C . SER A 1 1421 ? -29.819 11.753 27.832 1.00 22.17 1421 SER A C 1
ATOM 11347 O O . SER A 1 1421 ? -30.215 10.603 27.974 1.00 22.17 1421 SER A O 1
ATOM 11349 N N . SER A 1 1422 ? -29.324 12.458 28.844 1.00 21.86 1422 SER A N 1
ATOM 11350 C CA . SER A 1 1422 ? -29.824 12.279 30.200 1.00 21.86 1422 SER A CA 1
ATOM 11351 C C . SER A 1 1422 ? -31.171 12.995 30.261 1.00 21.86 1422 SER A C 1
ATOM 11353 O O . SER A 1 1422 ? -31.240 14.222 30.171 1.00 21.86 1422 SER A O 1
ATOM 11355 N N . SER A 1 1423 ? -32.249 12.216 30.336 1.00 24.72 1423 SER A N 1
ATOM 11356 C CA . SER A 1 1423 ? -33.624 12.692 30.479 1.00 24.72 1423 SER A CA 1
ATOM 11357 C C . SER A 1 1423 ? -33.768 13.460 31.795 1.00 24.72 1423 SER A C 1
ATOM 11359 O O . SER A 1 1423 ? -34.111 12.907 32.833 1.00 24.72 1423 SER A O 1
ATOM 11361 N N . LYS A 1 1424 ? -33.439 14.751 31.764 1.00 20.94 1424 LYS A N 1
ATOM 11362 C CA . LYS A 1 1424 ? -33.752 15.716 32.813 1.00 20.94 1424 LYS A CA 1
ATOM 11363 C C . LYS A 1 1424 ? -35.123 16.295 32.488 1.00 20.94 1424 LYS A C 1
ATOM 11365 O O . LYS A 1 1424 ? -35.224 17.372 31.904 1.00 20.94 1424 LYS A O 1
ATOM 11370 N N . GLU A 1 1425 ? -36.173 15.545 32.808 1.00 26.27 1425 GLU A N 1
ATOM 11371 C CA . GLU A 1 1425 ? -37.519 16.109 32.870 1.00 26.27 1425 GLU A CA 1
ATOM 11372 C C . GLU A 1 1425 ? -37.576 17.067 34.064 1.00 26.27 1425 GLU A C 1
ATOM 11374 O O . GLU A 1 1425 ? -37.396 16.686 35.220 1.00 26.27 1425 GLU A O 1
ATOM 11379 N N . ASN A 1 1426 ? -37.747 18.351 33.752 1.00 21.12 1426 ASN A N 1
ATOM 11380 C CA . ASN A 1 1426 ? -38.097 19.382 34.715 1.00 21.12 1426 ASN A CA 1
ATOM 11381 C C . ASN A 1 1426 ? -39.481 19.061 35.288 1.00 21.12 1426 ASN A C 1
ATOM 11383 O O . ASN A 1 1426 ? -40.479 19.181 34.581 1.00 21.12 1426 ASN A O 1
ATOM 11387 N N . LEU A 1 1427 ? -39.543 18.742 36.575 1.00 23.22 1427 LEU A N 1
ATOM 11388 C CA . LEU A 1 1427 ? -40.750 18.890 37.379 1.00 23.22 1427 LEU A CA 1
ATOM 11389 C C . LEU A 1 1427 ? -40.457 19.958 38.428 1.00 23.22 1427 LEU A C 1
ATOM 11391 O O . LEU A 1 1427 ? -40.100 19.650 39.560 1.00 23.22 1427 LEU A O 1
ATOM 11395 N N . ASP A 1 1428 ? -40.565 21.219 38.012 1.00 21.34 1428 ASP A N 1
ATOM 11396 C CA . ASP A 1 1428 ? -40.721 22.331 38.942 1.00 21.34 1428 ASP A CA 1
ATOM 11397 C C . ASP A 1 1428 ? -42.175 22.797 38.928 1.00 21.34 1428 ASP A C 1
ATOM 11399 O O . ASP A 1 1428 ? -42.841 22.880 37.894 1.00 21.34 1428 ASP A O 1
ATOM 11403 N N . ALA A 1 1429 ? -42.650 23.047 40.139 1.00 22.12 1429 ALA A N 1
ATOM 11404 C CA . ALA A 1 1429 ? -44.023 23.300 40.509 1.00 22.12 1429 ALA A CA 1
ATOM 11405 C C . ALA A 1 1429 ? -44.658 24.501 39.793 1.00 22.12 1429 ALA A C 1
ATOM 11407 O O . ALA A 1 1429 ? -44.078 25.581 39.701 1.00 22.12 1429 ALA A O 1
ATOM 11408 N N . SER A 1 1430 ? -45.938 24.373 39.442 1.00 21.52 1430 SER A N 1
ATOM 11409 C CA . SER A 1 1430 ? -46.861 25.508 39.504 1.00 21.52 1430 SER A CA 1
ATOM 11410 C C . SER A 1 1430 ? -48.285 25.047 39.801 1.00 21.52 1430 SER A C 1
ATOM 11412 O O . SER A 1 1430 ? -48.863 24.187 39.143 1.00 21.52 1430 SER A O 1
ATOM 11414 N N . LYS A 1 1431 ? -48.797 25.632 40.883 1.00 18.72 1431 LYS A N 1
ATOM 11415 C CA . LYS A 1 1431 ? -50.193 25.682 41.293 1.00 18.72 1431 LYS A CA 1
ATOM 11416 C C . LYS A 1 1431 ? -51.016 26.507 40.295 1.00 18.72 1431 LYS A C 1
ATOM 11418 O O . LYS A 1 1431 ? -50.477 27.374 39.614 1.00 18.72 1431 LYS A O 1
ATOM 11423 N N . GLU A 1 1432 ? -52.327 26.327 40.444 1.00 19.00 1432 GLU A N 1
ATOM 11424 C CA . GLU A 1 1432 ? -53.408 27.311 40.287 1.00 19.00 1432 GLU A CA 1
ATOM 11425 C C . GLU A 1 1432 ? -54.263 27.338 39.006 1.00 19.00 1432 GLU A C 1
ATOM 11427 O O . GLU A 1 1432 ? -53.791 27.474 37.885 1.00 19.00 1432 GLU A O 1
ATOM 11432 N N . ASN A 1 1433 ? -55.571 27.373 39.307 1.00 20.97 1433 ASN A N 1
ATOM 11433 C CA . ASN A 1 1433 ? -56.699 27.972 38.591 1.00 20.97 1433 ASN A CA 1
ATOM 11434 C C . ASN A 1 1433 ? -57.368 27.181 37.453 1.00 20.97 1433 ASN A C 1
ATOM 11436 O O . ASN A 1 1433 ? -56.992 27.256 36.294 1.00 20.97 1433 ASN A O 1
ATOM 11440 N N . GLY A 1 1434 ? -58.497 26.551 37.803 1.00 19.22 1434 GLY A N 1
ATOM 11441 C CA . GLY A 1 1434 ? -59.772 27.276 37.752 1.00 19.22 1434 GLY A CA 1
ATOM 11442 C C . GLY A 1 1434 ? -60.628 27.115 36.488 1.00 19.22 1434 GLY A C 1
ATOM 11443 O O . GLY A 1 1434 ? -60.283 27.620 35.432 1.00 19.22 1434 GLY A O 1
ATOM 11444 N N . ALA A 1 1435 ? -61.828 26.567 36.724 1.00 19.55 1435 ALA A N 1
ATOM 11445 C CA . ALA A 1 1435 ? -63.118 26.891 36.100 1.00 19.55 1435 ALA A CA 1
ATOM 11446 C C . ALA A 1 1435 ? -63.350 26.594 34.602 1.00 19.55 1435 ALA A C 1
ATOM 11448 O O . ALA A 1 1435 ? -62.700 27.143 33.720 1.00 19.55 1435 ALA A O 1
ATOM 11449 N N . GLY A 1 1436 ? -64.423 25.838 34.321 1.00 20.64 1436 GLY A N 1
ATOM 11450 C CA . GLY A 1 1436 ? -64.975 25.729 32.967 1.00 20.64 1436 GLY A CA 1
ATOM 11451 C C . GLY A 1 1436 ? -66.096 24.704 32.766 1.00 20.64 1436 GLY A C 1
ATOM 11452 O O . GLY A 1 1436 ? -65.869 23.691 32.131 1.00 20.64 1436 GLY A O 1
ATOM 11453 N N . GLN A 1 1437 ? -67.286 25.016 33.293 1.00 20.09 1437 GLN A N 1
ATOM 11454 C CA . GLN A 1 1437 ? -68.622 24.809 32.692 1.00 20.09 1437 GLN A CA 1
ATOM 11455 C C . GLN A 1 1437 ? -69.085 23.432 32.152 1.00 20.09 1437 GLN A C 1
ATOM 11457 O O . GLN A 1 1437 ? -68.697 22.981 31.084 1.00 20.09 1437 GLN A O 1
ATOM 11462 N N . ILE A 1 1438 ? -70.076 22.885 32.873 1.00 18.09 1438 ILE A N 1
ATOM 11463 C CA . ILE A 1 1438 ? -71.460 22.569 32.446 1.00 18.09 1438 ILE A CA 1
ATOM 11464 C C . ILE A 1 1438 ? -71.661 22.066 31.004 1.00 18.09 1438 ILE A C 1
ATOM 11466 O O . ILE A 1 1438 ? -71.641 22.838 30.047 1.00 18.09 1438 ILE A O 1
ATOM 11470 N N . CYS A 1 1439 ? -72.104 20.812 30.904 1.00 23.34 1439 CYS A N 1
ATOM 11471 C CA . CYS A 1 1439 ? -73.147 20.416 29.962 1.00 23.34 1439 CYS A CA 1
ATOM 11472 C C . CYS A 1 1439 ? -74.072 19.405 30.660 1.00 23.34 1439 CYS A C 1
ATOM 11474 O O . CYS A 1 1439 ? -73.708 18.250 30.869 1.00 23.34 1439 CYS A O 1
ATOM 11476 N N . GLU A 1 1440 ? -75.242 19.880 31.081 1.00 17.23 1440 GLU A N 1
ATOM 11477 C CA . GLU A 1 1440 ? -76.409 19.050 31.370 1.00 17.23 1440 GLU A CA 1
ATOM 11478 C C . GLU A 1 1440 ? -77.049 18.625 30.042 1.00 17.23 1440 GLU A C 1
ATOM 11480 O O . GLU A 1 1440 ? -77.283 19.482 29.190 1.00 17.23 1440 GLU A O 1
ATOM 11485 N N . LEU A 1 1441 ? -77.401 17.343 29.893 1.00 23.53 1441 LEU A N 1
ATOM 11486 C CA . LEU A 1 1441 ? -78.633 16.944 29.204 1.00 23.53 1441 LEU A CA 1
ATOM 11487 C C . LEU A 1 1441 ? -79.051 15.507 29.577 1.00 23.53 1441 LEU A C 1
ATOM 11489 O O . LEU A 1 1441 ? -78.410 14.534 29.197 1.00 23.53 1441 LEU A O 1
ATOM 11493 N N . ALA A 1 1442 ? -80.111 15.457 30.384 1.00 20.34 1442 ALA A N 1
ATOM 11494 C CA . ALA A 1 1442 ? -81.322 14.633 30.314 1.00 20.34 1442 ALA A CA 1
ATOM 11495 C C . ALA A 1 1442 ? -81.298 13.166 29.819 1.00 20.34 1442 ALA A C 1
ATOM 11497 O O . ALA A 1 1442 ? -80.947 12.864 28.683 1.00 20.34 1442 ALA A O 1
ATOM 11498 N N . ASP A 1 1443 ? -81.873 12.325 30.691 1.00 19.73 1443 ASP A N 1
ATOM 11499 C CA . ASP A 1 1443 ? -82.936 11.334 30.453 1.00 19.73 1443 ASP A CA 1
ATOM 11500 C C . ASP A 1 1443 ? -82.819 10.336 29.289 1.00 19.73 1443 ASP A C 1
ATOM 11502 O O . ASP A 1 1443 ? -82.954 10.676 28.120 1.00 19.73 1443 ASP A O 1
ATOM 11506 N N . ALA A 1 1444 ? -82.829 9.041 29.620 1.00 21.81 1444 ALA A N 1
ATOM 11507 C CA . ALA A 1 1444 ? -84.081 8.274 29.641 1.00 21.81 1444 ALA A CA 1
ATOM 11508 C C . ALA A 1 1444 ? -83.830 6.778 29.885 1.00 21.81 1444 ALA A C 1
ATOM 11510 O O . ALA A 1 1444 ? -82.911 6.150 29.368 1.00 21.81 1444 ALA A O 1
ATOM 11511 N N . LEU A 1 1445 ? -84.733 6.219 30.682 1.00 19.62 1445 LEU A N 1
ATOM 11512 C CA . LEU A 1 1445 ? -84.908 4.813 31.006 1.00 19.62 1445 LEU A CA 1
ATOM 11513 C C . LEU A 1 1445 ? -85.158 3.941 29.762 1.00 19.62 1445 LEU A C 1
ATOM 11515 O O . LEU A 1 1445 ? -86.036 4.233 28.952 1.00 19.62 1445 LEU A O 1
ATOM 11519 N N . SER A 1 1446 ? -84.546 2.757 29.727 1.00 22.38 1446 SER A N 1
ATOM 11520 C CA . SER A 1 1446 ? -85.252 1.553 29.277 1.00 22.38 1446 SER A CA 1
ATOM 11521 C C . SER A 1 1446 ? -84.778 0.314 30.026 1.00 22.38 1446 SER A C 1
ATOM 11523 O O . SER A 1 1446 ? -83.644 -0.138 29.918 1.00 22.38 1446 SER A O 1
ATOM 11525 N N . ARG A 1 1447 ? -85.717 -0.195 30.826 1.00 19.59 1447 ARG A N 1
ATOM 11526 C CA . ARG A 1 1447 ? -85.786 -1.548 31.378 1.00 19.59 1447 ARG A CA 1
ATOM 11527 C C . ARG A 1 1447 ? -86.030 -2.550 30.246 1.00 19.59 1447 ARG A C 1
ATOM 11529 O O . ARG A 1 1447 ? -86.741 -2.212 29.306 1.00 19.59 1447 ARG A O 1
ATOM 11536 N N . GLY A 1 1448 ? -85.650 -3.812 30.455 1.00 20.58 1448 GLY A N 1
ATOM 11537 C CA . GLY A 1 1448 ? -86.436 -4.913 29.884 1.00 20.58 1448 GLY A CA 1
ATOM 11538 C C . GLY A 1 1448 ? -85.708 -6.215 29.571 1.00 20.58 1448 GLY A C 1
ATOM 11539 O O . GLY A 1 1448 ? -85.419 -6.480 28.420 1.00 20.58 1448 GLY A O 1
ATOM 11540 N N . HIS A 1 1449 ? -85.523 -7.037 30.606 1.00 20.22 1449 HIS A N 1
ATOM 11541 C CA . HIS A 1 1449 ? -85.994 -8.429 30.670 1.00 20.22 1449 HIS A CA 1
ATOM 11542 C C . HIS A 1 1449 ? -85.624 -9.470 29.576 1.00 20.22 1449 HIS A C 1
ATOM 11544 O O . HIS A 1 1449 ? -86.196 -9.496 28.498 1.00 20.22 1449 HIS A O 1
ATOM 11550 N N . VAL A 1 1450 ? -84.863 -10.473 30.048 1.00 18.95 1450 VAL A N 1
ATOM 11551 C CA . VAL A 1 1450 ? -85.248 -11.904 30.171 1.00 18.95 1450 VAL A CA 1
ATOM 11552 C C . VAL A 1 1450 ? -85.158 -12.860 28.966 1.00 18.95 1450 VAL A C 1
ATOM 11554 O O . VAL A 1 1450 ? -85.856 -12.728 27.974 1.00 18.95 1450 VAL A O 1
ATOM 11557 N N . LEU A 1 1451 ? -84.344 -13.902 29.217 1.00 18.47 1451 LEU A N 1
ATOM 11558 C CA . LEU A 1 1451 ? -84.455 -15.344 28.920 1.00 18.47 1451 LEU A CA 1
ATOM 11559 C C . LEU A 1 1451 ? -85.141 -15.805 27.627 1.00 18.47 1451 LEU A C 1
ATOM 11561 O O . LEU A 1 1451 ? -86.341 -15.632 27.444 1.00 18.47 1451 LEU A O 1
ATOM 11565 N N . GLY A 1 1452 ? -84.427 -16.684 26.918 1.00 18.64 1452 GLY A N 1
ATOM 11566 C CA . GLY A 1 1452 ? -85.042 -17.870 26.328 1.00 18.64 1452 GLY A CA 1
ATOM 11567 C C . GLY A 1 1452 ? -84.362 -18.380 25.064 1.00 18.64 1452 GLY A C 1
ATOM 11568 O O . GLY A 1 1452 ? -84.280 -17.659 24.080 1.00 18.64 1452 GLY A O 1
ATOM 11569 N N . GLY A 1 1453 ? -83.999 -19.666 25.071 1.00 18.61 1453 GLY A N 1
ATOM 11570 C CA . GLY A 1 1453 ? -84.160 -20.485 23.866 1.00 18.61 1453 GLY A CA 1
ATOM 11571 C C . GLY A 1 1453 ? -82.893 -21.014 23.211 1.00 18.61 1453 GLY A C 1
ATOM 11572 O O . GLY A 1 1453 ? -82.470 -20.533 22.173 1.00 18.61 1453 GLY A O 1
ATOM 11573 N N . SER A 1 1454 ? -82.368 -22.082 23.803 1.00 18.48 1454 SER A N 1
ATOM 11574 C CA . SER A 1 1454 ? -81.702 -23.213 23.147 1.00 18.48 1454 SER A CA 1
ATOM 11575 C C . SER A 1 1454 ? -82.429 -23.753 21.904 1.00 18.48 1454 SER A C 1
ATOM 11577 O O . SER A 1 1454 ? -83.648 -23.609 21.853 1.00 18.48 1454 SER A O 1
ATOM 11579 N N . GLN A 1 1455 ? -81.685 -24.542 21.100 1.00 21.20 1455 GLN A N 1
ATOM 11580 C CA . GLN A 1 1455 ? -82.059 -25.573 20.089 1.00 21.20 1455 GLN A CA 1
ATOM 11581 C C . GLN A 1 1455 ? -81.597 -25.260 18.639 1.00 21.20 1455 GLN A C 1
ATOM 11583 O O . GLN A 1 1455 ? -81.258 -24.115 18.360 1.00 21.20 1455 GLN A O 1
ATOM 11588 N N . PRO A 1 1456 ? -81.374 -26.289 17.789 1.00 30.30 1456 PRO A N 1
ATOM 11589 C CA . PRO A 1 1456 ? -80.063 -26.634 17.224 1.00 30.30 1456 PRO A CA 1
ATOM 11590 C C . PRO A 1 1456 ? -80.074 -26.622 15.684 1.00 30.30 1456 PRO A C 1
ATOM 11592 O O . PRO A 1 1456 ? -81.092 -26.289 15.100 1.00 30.30 1456 PRO A O 1
ATOM 11595 N N . GLU A 1 1457 ? -78.958 -27.010 15.056 1.00 20.52 1457 GLU A N 1
ATOM 11596 C CA . GLU A 1 1457 ? -78.795 -27.578 13.693 1.00 20.52 1457 GLU A CA 1
ATOM 11597 C C . GLU A 1 1457 ? -77.342 -27.308 13.249 1.00 20.52 1457 GLU A C 1
ATOM 11599 O O . GLU A 1 1457 ? -76.764 -26.298 13.633 1.00 20.52 1457 GLU A O 1
ATOM 11604 N N . LEU A 1 1458 ? -76.646 -28.099 12.437 1.00 19.66 1458 LEU A N 1
ATOM 11605 C CA . LEU A 1 1458 ? -76.707 -29.493 12.015 1.00 19.66 1458 LEU A CA 1
ATOM 11606 C C . LEU A 1 1458 ? -75.332 -29.747 11.351 1.00 19.66 1458 LEU A C 1
ATOM 11608 O O . LEU A 1 1458 ? -74.715 -28.852 10.782 1.00 19.66 1458 LEU A O 1
ATOM 11612 N N . VAL A 1 1459 ? -74.872 -30.982 11.474 1.00 18.52 1459 VAL A N 1
ATOM 11613 C CA . VAL A 1 1459 ? -73.630 -31.613 11.001 1.00 18.52 1459 VAL A CA 1
ATOM 11614 C C . VAL A 1 1459 ? -73.409 -31.567 9.472 1.00 18.52 1459 VAL A C 1
ATOM 11616 O O . VAL A 1 1459 ? -74.368 -31.788 8.741 1.00 18.52 1459 VAL A O 1
ATOM 11619 N N . THR A 1 1460 ? -72.143 -31.408 9.021 1.00 22.30 1460 THR A N 1
ATOM 11620 C CA . THR A 1 1460 ? -71.364 -32.165 7.974 1.00 22.30 1460 THR A CA 1
ATOM 11621 C C . THR A 1 1460 ? -70.439 -31.273 7.106 1.00 22.30 1460 THR A C 1
ATOM 11623 O O . THR A 1 1460 ? -70.774 -30.114 6.890 1.00 22.30 1460 THR A O 1
ATOM 11626 N N . PRO A 1 1461 ? -69.369 -31.808 6.467 1.00 29.73 1461 PRO A N 1
ATOM 11627 C CA . PRO A 1 1461 ? -68.433 -32.845 6.916 1.00 29.73 1461 PRO A CA 1
ATOM 11628 C C . PRO A 1 1461 ? -66.943 -32.508 6.630 1.00 29.73 1461 PRO A C 1
ATOM 11630 O O . PRO A 1 1461 ? -66.591 -31.483 6.059 1.00 29.73 1461 PRO A O 1
ATOM 11633 N N . GLN A 1 1462 ? -66.102 -33.438 7.083 1.00 19.33 1462 GLN A N 1
ATOM 11634 C CA . GLN A 1 1462 ? -64.644 -33.540 7.010 1.00 19.33 1462 GLN A CA 1
ATOM 11635 C C . GLN A 1 1462 ? -64.042 -33.428 5.602 1.00 19.33 1462 GLN A C 1
ATOM 11637 O O . GLN A 1 1462 ? -64.539 -34.066 4.682 1.00 19.33 1462 GLN A O 1
ATOM 11642 N N . ASP A 1 1463 ? -62.865 -32.799 5.533 1.00 22.05 1463 ASP A N 1
ATOM 11643 C CA . ASP A 1 1463 ? -61.758 -33.259 4.694 1.00 22.05 1463 ASP A CA 1
ATOM 11644 C C . ASP A 1 1463 ? -60.467 -33.279 5.527 1.00 22.05 1463 ASP A C 1
ATOM 11646 O O . ASP A 1 1463 ? -60.142 -32.345 6.263 1.00 22.05 1463 ASP A O 1
ATOM 11650 N N . HIS A 1 1464 ? -59.796 -34.426 5.471 1.00 20.80 1464 HIS A N 1
ATOM 11651 C CA . HIS A 1 1464 ? -58.556 -34.755 6.160 1.00 20.80 1464 HIS A CA 1
ATOM 11652 C C . HIS A 1 1464 ? -57.362 -34.197 5.380 1.00 20.80 1464 HIS A C 1
ATOM 11654 O O . HIS A 1 1464 ? -57.125 -34.630 4.255 1.00 20.80 1464 HIS A O 1
ATOM 11660 N N . GLU A 1 1465 ? -56.536 -33.361 6.009 1.00 22.83 1465 GLU A N 1
ATOM 11661 C CA . GLU A 1 1465 ? -55.170 -33.120 5.544 1.00 22.83 1465 GLU A CA 1
ATOM 11662 C C . GLU A 1 1465 ? -54.172 -33.342 6.685 1.00 22.83 1465 GLU A C 1
ATOM 11664 O O . GLU A 1 1465 ? -54.288 -32.821 7.794 1.00 22.83 1465 GLU A O 1
ATOM 11669 N N . VAL A 1 1466 ? -53.235 -34.241 6.403 1.00 19.50 1466 VAL A N 1
ATOM 11670 C CA . VAL A 1 1466 ? -52.223 -34.796 7.294 1.00 19.50 1466 VAL A CA 1
ATOM 11671 C C . VAL A 1 1466 ? -51.038 -33.832 7.336 1.00 19.50 1466 VAL A C 1
ATOM 11673 O O . VAL A 1 1466 ? -50.370 -33.649 6.324 1.00 19.50 1466 VAL A O 1
ATOM 11676 N N . ALA A 1 1467 ? -50.729 -33.263 8.502 1.00 24.05 1467 ALA A N 1
ATOM 11677 C CA . ALA A 1 1467 ? -49.464 -32.571 8.747 1.00 24.05 1467 ALA A CA 1
ATOM 11678 C C . ALA A 1 1467 ? -48.718 -33.257 9.900 1.00 24.05 1467 ALA A C 1
ATOM 11680 O O . ALA A 1 1467 ? -49.212 -33.383 11.020 1.00 24.05 1467 ALA A O 1
ATOM 11681 N N . LEU A 1 1468 ? -47.538 -33.762 9.550 1.00 20.77 1468 LEU A N 1
ATOM 11682 C CA . LEU A 1 1468 ? -46.641 -34.613 10.321 1.00 20.77 1468 LEU A CA 1
ATOM 11683 C C . LEU A 1 1468 ? -46.208 -33.965 11.645 1.00 20.77 1468 LEU A C 1
ATOM 11685 O O . LEU A 1 1468 ? -45.445 -33.001 11.664 1.00 20.77 1468 LEU A O 1
ATOM 11689 N N . ALA A 1 1469 ? -46.649 -34.548 12.759 1.00 24.62 1469 ALA A N 1
ATOM 11690 C CA . ALA A 1 1469 ? -46.061 -34.315 14.068 1.00 24.62 1469 ALA A CA 1
ATOM 11691 C C . ALA A 1 1469 ? -44.704 -35.037 14.136 1.00 24.62 1469 ALA A C 1
ATOM 11693 O O . ALA A 1 1469 ? -44.644 -36.267 14.130 1.00 24.62 1469 ALA A O 1
ATOM 11694 N N . ASN A 1 1470 ? -43.614 -34.267 14.187 1.00 26.23 1470 ASN A N 1
ATOM 11695 C CA . ASN A 1 1470 ? -42.270 -34.774 14.455 1.00 26.23 1470 ASN A CA 1
ATOM 11696 C C . ASN A 1 1470 ? -42.216 -35.362 15.872 1.00 26.23 1470 ASN A C 1
ATOM 11698 O O . ASN A 1 1470 ? -42.006 -34.649 16.852 1.00 26.23 1470 ASN A O 1
ATOM 11702 N N . GLY A 1 1471 ? -42.415 -36.675 15.967 1.00 21.38 1471 GLY A N 1
ATOM 11703 C CA . GLY A 1 1471 ? -42.121 -37.455 17.158 1.00 21.38 1471 GLY A CA 1
ATOM 11704 C C . GLY A 1 1471 ? -40.612 -37.600 17.328 1.00 21.38 1471 GLY A C 1
ATOM 11705 O O . GLY A 1 1471 ? -39.971 -38.323 16.573 1.00 21.38 1471 GLY A O 1
ATOM 11706 N N . PHE A 1 1472 ? -40.054 -36.939 18.338 1.00 23.52 1472 PHE A N 1
ATOM 11707 C CA . PHE A 1 1472 ? -38.774 -37.326 18.923 1.00 23.52 1472 PHE A CA 1
ATOM 11708 C C . PHE A 1 1472 ? -39.052 -37.956 20.287 1.00 23.52 1472 PHE A C 1
ATOM 11710 O O . PHE A 1 1472 ? -39.301 -37.269 21.274 1.00 23.52 1472 PHE A O 1
ATOM 11717 N N . LEU A 1 1473 ? -39.040 -39.289 20.300 1.00 19.89 1473 LEU A N 1
ATOM 11718 C CA . LEU A 1 1473 ? -38.847 -40.100 21.494 1.00 19.89 1473 LEU A CA 1
ATOM 11719 C C . LEU A 1 1473 ? -37.390 -39.915 21.931 1.00 19.89 1473 LEU A C 1
ATOM 11721 O O . LEU A 1 1473 ? -36.483 -40.407 21.266 1.00 19.89 1473 LEU A O 1
ATOM 11725 N N . TYR A 1 1474 ? -37.169 -39.185 23.022 1.00 23.89 1474 TYR A N 1
ATOM 11726 C CA . TYR A 1 1474 ? -35.938 -39.317 23.793 1.00 23.89 1474 TYR A CA 1
ATOM 11727 C C . TYR A 1 1474 ? -36.144 -40.455 24.790 1.00 23.89 1474 TYR A C 1
ATOM 11729 O O . TYR A 1 1474 ? -37.031 -40.395 25.643 1.00 23.89 1474 TYR A O 1
ATOM 11737 N N . GLU A 1 1475 ? -35.346 -41.508 24.626 1.00 18.59 1475 GLU A N 1
ATOM 11738 C CA . GLU A 1 1475 ? -35.211 -42.612 25.568 1.00 18.59 1475 GLU A CA 1
ATOM 11739 C C . GLU A 1 1475 ? -34.781 -42.053 26.927 1.00 18.59 1475 GLU A C 1
ATOM 11741 O O . GLU A 1 1475 ? -33.661 -41.580 27.109 1.00 18.59 1475 GLU A O 1
ATOM 11746 N N . HIS A 1 1476 ? -35.708 -42.071 27.880 1.00 22.81 1476 HIS A N 1
ATOM 11747 C CA . HIS A 1 1476 ? -35.414 -41.833 29.281 1.00 22.81 1476 HIS A CA 1
ATOM 11748 C C . HIS A 1 1476 ? -35.083 -43.188 29.907 1.00 22.81 1476 HIS A C 1
ATOM 11750 O O . HIS A 1 1476 ? -35.969 -44.020 30.114 1.00 22.81 1476 HIS A O 1
ATOM 11756 N N . GLU A 1 1477 ? -33.799 -43.415 30.185 1.00 20.17 1477 GLU A N 1
ATOM 11757 C CA . GLU A 1 1477 ? -33.369 -44.520 31.032 1.00 20.17 1477 GLU A CA 1
ATOM 11758 C C . GLU A 1 1477 ? -34.023 -44.401 32.411 1.00 20.17 1477 GLU A C 1
ATOM 11760 O O . GLU A 1 1477 ? -34.094 -43.339 33.038 1.00 20.17 1477 GLU A O 1
ATOM 11765 N N . ALA A 1 1478 ? -34.567 -45.536 32.832 1.00 20.64 1478 ALA A N 1
ATOM 11766 C CA . ALA A 1 1478 ? -35.381 -45.704 34.009 1.00 20.64 1478 ALA A CA 1
ATOM 11767 C C . ALA A 1 1478 ? -34.534 -45.727 35.288 1.00 20.64 1478 ALA A C 1
ATOM 11769 O O . ALA A 1 1478 ? -33.705 -46.612 35.478 1.00 20.64 1478 ALA A O 1
ATOM 11770 N N . CYS A 1 1479 ? -34.869 -44.845 36.229 1.00 22.45 1479 CYS A N 1
ATOM 11771 C CA . CYS A 1 1479 ? -34.714 -45.105 37.657 1.00 22.45 1479 CYS A CA 1
ATOM 11772 C C . CYS A 1 1479 ? -36.111 -45.088 38.279 1.00 22.45 1479 CYS A C 1
ATOM 11774 O O . CYS A 1 1479 ? -36.739 -44.041 38.423 1.00 22.45 1479 CYS A O 1
ATOM 11776 N N . GLY A 1 1480 ? -36.619 -46.284 38.572 1.00 19.09 1480 GLY A N 1
ATOM 11777 C CA . GLY A 1 1480 ? -37.915 -46.506 39.194 1.00 19.09 1480 GLY A CA 1
ATOM 11778 C C . GLY A 1 1480 ? -37.893 -46.379 40.718 1.00 19.09 1480 GLY A C 1
ATOM 11779 O O . GLY A 1 1480 ? -36.899 -46.685 41.369 1.00 19.09 1480 GLY A O 1
ATOM 11780 N N . ASN A 1 1481 ? -39.033 -45.929 41.244 1.00 22.20 1481 ASN A N 1
ATOM 11781 C CA . ASN A 1 1481 ? -39.709 -46.271 42.507 1.00 22.20 1481 ASN A CA 1
ATOM 11782 C C . ASN A 1 1481 ? -40.883 -45.271 42.590 1.00 22.20 1481 ASN A C 1
ATOM 11784 O O . ASN A 1 1481 ? -40.655 -44.074 42.515 1.00 22.20 1481 ASN A O 1
ATOM 11788 N N . GLY A 1 1482 ? -42.169 -45.605 42.647 1.00 20.52 1482 GLY A N 1
ATOM 11789 C CA . GLY A 1 1482 ? -42.859 -46.773 43.172 1.00 20.52 1482 GLY A CA 1
ATOM 11790 C C . GLY A 1 1482 ? -43.949 -46.257 44.125 1.00 20.52 1482 GLY A C 1
ATOM 11791 O O . GLY A 1 1482 ? -43.610 -45.873 45.232 1.00 20.52 1482 GLY A O 1
ATOM 11792 N N . TYR A 1 1483 ? -45.210 -46.246 43.658 1.00 19.98 1483 TYR A N 1
ATOM 11793 C CA . TYR A 1 1483 ? -46.505 -46.205 44.384 1.00 19.98 1483 TYR A CA 1
ATOM 11794 C C . TYR A 1 1483 ? -46.698 -45.164 45.519 1.00 19.98 1483 TYR A C 1
ATOM 11796 O O . TYR A 1 1483 ? -45.996 -45.162 46.520 1.00 19.98 1483 TYR A O 1
ATOM 11804 N N . SER A 1 1484 ? -47.758 -44.342 45.520 1.00 23.14 1484 SER A N 1
ATOM 11805 C CA . SER A 1 1484 ? -49.098 -44.755 45.990 1.00 23.14 1484 SER A CA 1
ATOM 11806 C C . SER A 1 1484 ? -50.165 -43.665 45.773 1.00 23.14 1484 SER A C 1
ATOM 11808 O O . SER A 1 1484 ? -49.887 -42.475 45.880 1.00 23.14 1484 SER A O 1
ATOM 11810 N N . ASN A 1 1485 ? -51.398 -44.118 45.527 1.00 20.34 1485 ASN A N 1
ATOM 11811 C CA . ASN A 1 1485 ? -52.654 -43.368 45.404 1.00 20.34 1485 ASN A CA 1
ATOM 11812 C C . ASN A 1 1485 ? -52.982 -42.429 46.583 1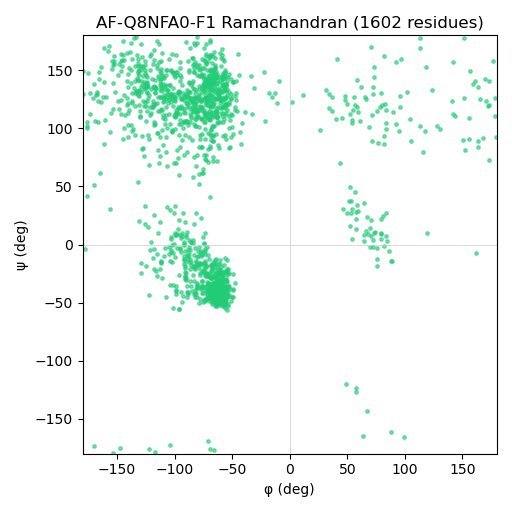.00 20.34 1485 ASN A C 1
ATOM 11814 O O . ASN A 1 1485 ? -52.817 -42.808 47.740 1.00 20.34 1485 ASN A O 1
ATOM 11818 N N . GLY A 1 1486 ? -53.627 -41.297 46.280 1.00 23.80 1486 GLY A N 1
ATOM 11819 C CA . GLY A 1 1486 ? -54.323 -40.449 47.253 1.00 23.80 1486 GLY A CA 1
ATOM 11820 C C . GLY A 1 1486 ? -55.226 -39.424 46.566 1.00 23.80 1486 GLY A C 1
ATOM 11821 O O . GLY A 1 1486 ? -54.752 -38.476 45.956 1.00 23.80 1486 GLY A O 1
ATOM 11822 N N . GLN A 1 1487 ? -56.532 -39.670 46.624 1.00 21.61 1487 GLN A N 1
ATOM 11823 C CA . GLN A 1 1487 ? -57.616 -38.868 46.062 1.00 21.61 1487 GLN A CA 1
ATOM 11824 C C . GLN A 1 1487 ? -57.870 -37.550 46.819 1.00 21.61 1487 GLN A C 1
ATOM 11826 O O . GLN A 1 1487 ? -57.798 -37.522 48.040 1.00 21.61 1487 GLN A O 1
ATOM 11831 N N . LEU A 1 1488 ? -58.338 -36.554 46.052 1.00 21.89 1488 LEU A N 1
ATOM 11832 C CA . LEU A 1 1488 ? -59.326 -35.509 46.383 1.00 21.89 1488 LEU A CA 1
ATOM 11833 C C . LEU A 1 1488 ? -59.072 -34.552 47.565 1.00 21.89 1488 LEU A C 1
ATOM 11835 O O . LEU A 1 1488 ? -59.178 -34.912 48.731 1.00 21.89 1488 LEU A O 1
ATOM 11839 N N . GLY A 1 1489 ? -58.986 -33.264 47.220 1.00 23.92 1489 GLY A N 1
ATOM 11840 C CA . GLY A 1 1489 ? -59.235 -32.150 48.132 1.00 23.92 1489 GLY A CA 1
ATOM 11841 C C . GLY A 1 1489 ? -59.036 -30.797 47.453 1.00 23.92 1489 GLY A C 1
ATOM 11842 O O . GLY A 1 1489 ? -57.928 -30.282 47.424 1.00 23.92 1489 GLY A O 1
ATOM 11843 N N . ASN A 1 1490 ? -60.113 -30.231 46.901 1.00 20.98 1490 ASN A N 1
ATOM 11844 C CA . ASN A 1 1490 ? -60.193 -28.813 46.542 1.00 20.98 1490 ASN A CA 1
ATOM 11845 C C . ASN A 1 1490 ? -59.930 -27.963 47.788 1.00 20.98 1490 ASN A C 1
ATOM 11847 O O . ASN A 1 1490 ? -60.691 -28.106 48.735 1.00 20.98 1490 ASN A O 1
ATOM 11851 N N . HIS A 1 1491 ? -58.967 -27.046 47.745 1.00 23.94 1491 HIS A N 1
ATOM 11852 C CA . HIS A 1 1491 ? -59.119 -25.666 48.209 1.00 23.94 1491 HIS A CA 1
ATOM 11853 C C . HIS A 1 1491 ? -57.994 -24.826 47.594 1.00 23.94 1491 HIS A C 1
ATOM 11855 O O . HIS A 1 1491 ? -56.824 -25.186 47.629 1.00 23.94 1491 HIS A O 1
ATOM 11861 N N . SER A 1 1492 ? -58.403 -23.738 46.954 1.00 24.88 1492 SER A N 1
ATOM 11862 C CA . SER A 1 1492 ? -57.569 -22.666 46.431 1.00 24.88 1492 SER A CA 1
ATOM 11863 C C . SER A 1 1492 ? -56.787 -22.011 47.570 1.00 24.88 1492 SER A C 1
ATOM 11865 O O . SER A 1 1492 ? -57.377 -21.251 48.337 1.00 24.88 1492 SER A O 1
ATOM 11867 N N . GLU A 1 1493 ? -55.492 -22.290 47.663 1.00 25.80 1493 GLU A N 1
ATOM 11868 C CA . GLU A 1 1493 ? -54.552 -21.497 48.451 1.00 25.80 1493 GLU A CA 1
ATOM 11869 C C . GLU A 1 1493 ? -53.456 -20.958 47.536 1.00 25.80 1493 GLU A C 1
ATOM 11871 O O . GLU A 1 1493 ? -52.957 -21.631 46.634 1.00 25.80 1493 GLU A O 1
ATOM 11876 N N . GLU A 1 1494 ? -53.201 -19.672 47.735 1.00 27.23 1494 GLU A N 1
ATOM 11877 C CA . GLU A 1 1494 ? -52.260 -18.832 47.022 1.00 27.23 1494 GLU A CA 1
ATOM 11878 C C . GLU A 1 1494 ? -50.850 -19.412 47.163 1.00 27.23 1494 GLU A C 1
ATOM 11880 O O . GLU A 1 1494 ? -50.358 -19.620 48.269 1.00 27.23 1494 GLU A O 1
ATOM 11885 N N . ASP A 1 1495 ? -50.210 -19.684 46.026 1.00 29.03 1495 ASP A N 1
ATOM 11886 C CA . ASP A 1 1495 ? -48.865 -20.246 45.942 1.00 29.03 1495 ASP A CA 1
ATOM 11887 C C . ASP A 1 1495 ? -47.842 -19.166 46.337 1.00 29.03 1495 ASP A C 1
ATOM 11889 O O . ASP A 1 1495 ? -47.209 -18.512 45.506 1.00 29.03 1495 ASP A O 1
ATOM 11893 N N . SER A 1 1496 ? -47.721 -18.920 47.642 1.00 28.50 1496 SER A N 1
ATOM 11894 C CA . SER A 1 1496 ? -46.551 -18.286 48.230 1.00 28.50 1496 SER A CA 1
ATOM 11895 C C . SER A 1 1496 ? -45.427 -19.321 48.254 1.00 28.50 1496 SER A C 1
ATOM 11897 O O . SER A 1 1496 ? -45.126 -19.907 49.294 1.00 28.50 1496 SER A O 1
ATOM 11899 N N . THR A 1 1497 ? -44.804 -19.572 47.100 1.00 30.09 1497 THR A N 1
ATOM 11900 C CA . THR A 1 1497 ? -43.485 -20.207 47.067 1.00 30.09 1497 THR A CA 1
ATOM 11901 C C . THR A 1 1497 ? -42.492 -19.212 47.653 1.00 30.09 1497 THR A C 1
ATOM 11903 O O . THR A 1 1497 ? -41.963 -18.343 46.956 1.00 30.09 1497 THR A O 1
ATOM 11906 N N . ASP A 1 1498 ? -42.332 -19.303 48.968 1.00 28.00 1498 ASP A N 1
ATOM 11907 C CA . ASP A 1 1498 ? -41.257 -18.700 49.737 1.00 28.00 1498 ASP A CA 1
ATOM 11908 C C . ASP A 1 1498 ? -39.919 -19.077 49.078 1.00 28.00 1498 ASP A C 1
ATOM 11910 O O . ASP A 1 1498 ? -39.666 -20.245 48.769 1.00 28.00 1498 ASP A O 1
ATOM 11914 N N . ASP A 1 1499 ? -39.112 -18.062 48.771 1.00 35.44 1499 ASP A N 1
ATOM 11915 C CA . ASP A 1 1499 ? -37.911 -18.117 47.932 1.00 35.44 1499 ASP A CA 1
ATOM 11916 C C . ASP A 1 1499 ? -36.761 -18.777 48.724 1.00 35.44 1499 ASP A C 1
ATOM 11918 O O . ASP A 1 1499 ? -35.758 -18.149 49.054 1.00 35.44 1499 ASP A O 1
ATOM 11922 N N . GLN A 1 1500 ? -36.897 -20.063 49.064 1.00 28.19 1500 GLN A N 1
ATOM 11923 C CA . GLN A 1 1500 ? -35.812 -20.895 49.595 1.00 28.19 1500 GLN A CA 1
ATOM 11924 C C . GLN A 1 1500 ? -34.850 -21.283 48.455 1.00 28.19 1500 GLN A C 1
ATOM 11926 O O . GLN A 1 1500 ? -34.678 -22.454 48.123 1.00 28.19 1500 GLN A O 1
ATOM 11931 N N . ARG A 1 1501 ? -34.213 -20.288 47.822 1.00 40.31 1501 ARG A N 1
ATOM 11932 C CA . ARG A 1 1501 ? -32.998 -20.497 47.019 1.00 40.31 1501 ARG A CA 1
ATOM 11933 C C . ARG A 1 1501 ? -31.837 -20.656 47.989 1.00 40.31 1501 ARG A C 1
ATOM 11935 O O . ARG A 1 1501 ? -31.162 -19.684 48.315 1.00 40.31 1501 ARG A O 1
ATOM 11942 N N . GLU A 1 1502 ? -31.634 -21.865 48.500 1.00 33.50 1502 GLU A N 1
ATOM 11943 C CA . GLU A 1 1502 ? -30.408 -22.183 49.228 1.00 33.50 1502 GLU A CA 1
ATOM 11944 C C . GLU A 1 1502 ? -29.196 -21.851 48.340 1.00 33.50 1502 GLU A C 1
ATOM 11946 O O . GLU A 1 1502 ? -29.066 -22.360 47.224 1.00 33.50 1502 GLU A O 1
ATOM 11951 N N . ASP A 1 1503 ? -28.331 -20.961 48.841 1.00 41.84 1503 ASP A N 1
ATOM 11952 C CA . ASP A 1 1503 ? -27.043 -20.550 48.274 1.00 41.84 1503 ASP A CA 1
ATOM 11953 C C . ASP A 1 1503 ? -26.167 -21.778 47.969 1.00 41.84 1503 ASP A C 1
ATOM 11955 O O . ASP A 1 1503 ? -25.260 -22.154 48.720 1.00 41.84 1503 ASP A O 1
ATOM 11959 N N . THR A 1 1504 ? -26.388 -22.405 46.817 1.00 46.00 1504 THR A N 1
ATOM 11960 C CA . THR A 1 1504 ? -25.393 -23.292 46.230 1.00 46.00 1504 THR A CA 1
ATOM 11961 C C . THR A 1 1504 ? -24.242 -22.367 45.840 1.00 46.00 1504 THR A C 1
ATOM 11963 O O . THR A 1 1504 ? -24.359 -21.600 44.887 1.00 46.00 1504 THR A O 1
ATOM 11966 N N . ARG A 1 1505 ? -23.159 -22.335 46.632 1.00 60.22 1505 ARG A N 1
ATOM 11967 C CA . ARG A 1 1505 ? -21.985 -21.465 46.412 1.00 60.22 1505 ARG A CA 1
ATOM 11968 C C . ARG A 1 1505 ? -21.231 -21.876 45.140 1.00 60.22 1505 ARG A C 1
ATOM 11970 O O . ARG A 1 1505 ? -20.142 -22.443 45.209 1.00 60.22 1505 ARG A O 1
ATOM 11977 N N . ILE A 1 1506 ? -21.809 -21.609 43.975 1.00 76.75 1506 ILE A N 1
ATOM 11978 C CA . ILE A 1 1506 ? -21.172 -21.818 42.678 1.00 76.75 1506 ILE A CA 1
ATOM 11979 C C . ILE A 1 1506 ? -20.101 -20.739 42.526 1.00 76.75 1506 ILE A C 1
ATOM 11981 O O . ILE A 1 1506 ? -20.367 -19.546 42.685 1.00 76.75 1506 ILE A O 1
ATOM 11985 N N . LYS A 1 1507 ? -18.862 -21.156 42.252 1.00 84.50 1507 LYS A N 1
ATOM 11986 C CA . LYS A 1 1507 ? -17.768 -20.213 41.999 1.00 84.50 1507 LYS A CA 1
ATOM 11987 C C . LYS A 1 1507 ? -18.059 -19.440 40.701 1.00 84.50 1507 LYS A C 1
ATOM 11989 O O . LYS A 1 1507 ? -18.527 -20.050 39.739 1.00 84.50 1507 LYS A O 1
ATOM 11994 N N . PRO A 1 1508 ? -17.780 -18.130 40.631 1.00 89.38 1508 PRO A N 1
ATOM 11995 C CA . PRO A 1 1508 ? -18.031 -17.323 39.438 1.00 89.38 1508 PRO A CA 1
ATOM 11996 C C . PRO A 1 1508 ? -16.932 -17.542 38.388 1.00 89.38 1508 PRO A C 1
ATOM 11998 O O . PRO A 1 1508 ? -16.208 -16.622 38.042 1.00 89.38 1508 PRO A O 1
ATOM 12001 N N . ILE A 1 1509 ? -16.777 -18.777 37.910 1.00 95.75 1509 ILE A N 1
ATOM 12002 C CA . ILE A 1 1509 ? -15.788 -19.152 36.893 1.00 95.75 1509 ILE A CA 1
ATOM 12003 C C . ILE A 1 1509 ? -16.480 -19.169 35.533 1.00 95.75 1509 ILE A C 1
ATOM 12005 O O . ILE A 1 1509 ? -17.525 -19.800 35.394 1.00 95.75 1509 ILE A O 1
ATOM 12009 N N . TYR A 1 1510 ? -15.893 -18.518 34.532 1.00 97.25 1510 TYR A N 1
ATOM 12010 C CA . TYR A 1 1510 ? -16.497 -18.330 33.215 1.00 97.25 1510 TYR A CA 1
ATOM 12011 C C . TYR A 1 1510 ? -15.660 -18.909 32.071 1.00 97.25 1510 TYR A C 1
ATOM 12013 O O . TYR A 1 1510 ? -14.432 -18.889 32.108 1.00 97.25 1510 TYR A O 1
ATOM 12021 N N . ASN A 1 1511 ? -16.330 -19.343 31.003 1.00 96.88 1511 ASN A N 1
ATOM 12022 C CA . ASN A 1 1511 ? -15.710 -19.740 29.739 1.00 96.88 1511 ASN A CA 1
ATOM 12023 C C . ASN A 1 1511 ? -16.196 -18.843 28.599 1.00 96.88 1511 ASN A C 1
ATOM 12025 O O . ASN A 1 1511 ? -17.386 -18.550 28.492 1.00 96.88 1511 ASN A O 1
ATOM 12029 N N . LEU A 1 1512 ? -15.274 -18.401 27.749 1.00 97.56 1512 LEU A N 1
ATOM 12030 C CA . LEU A 1 1512 ? -15.578 -17.627 26.554 1.00 97.56 1512 LEU A CA 1
ATOM 12031 C C . LEU A 1 1512 ? -16.220 -18.547 25.513 1.00 97.56 1512 LEU A C 1
ATOM 12033 O O . LEU A 1 1512 ? -15.640 -19.574 25.156 1.00 97.56 1512 LEU A O 1
ATOM 12037 N N . TYR A 1 1513 ? -17.381 -18.160 24.992 1.00 97.06 1513 TYR A N 1
ATOM 12038 C CA . TYR A 1 1513 ? -18.058 -18.922 23.940 1.00 97.06 1513 TYR A CA 1
ATOM 12039 C C . TYR A 1 1513 ? -18.373 -18.095 22.696 1.00 97.06 1513 TYR A C 1
ATOM 12041 O O . TYR A 1 1513 ? -18.601 -18.689 21.649 1.00 97.06 1513 TYR A O 1
ATOM 12049 N N . ALA A 1 1514 ? -18.375 -16.759 22.762 1.00 98.00 1514 ALA A N 1
ATOM 12050 C CA . ALA A 1 1514 ? -18.510 -15.930 21.566 1.00 98.00 1514 ALA A CA 1
ATOM 12051 C C . ALA A 1 1514 ? -17.723 -14.615 21.644 1.00 98.00 1514 ALA A C 1
ATOM 12053 O O . ALA A 1 1514 ? -17.519 -14.038 22.714 1.00 98.00 1514 ALA A O 1
ATOM 12054 N N . ILE A 1 1515 ? -17.280 -14.144 20.480 1.00 97.88 1515 ILE A N 1
ATOM 12055 C CA . ILE A 1 1515 ? -16.485 -12.934 20.282 1.00 97.88 1515 ILE A CA 1
ATOM 12056 C C . ILE A 1 1515 ? -17.055 -12.196 19.073 1.00 97.88 1515 ILE A C 1
ATOM 12058 O O . ILE A 1 1515 ? -17.097 -12.743 17.976 1.00 97.88 1515 ILE A O 1
ATOM 12062 N N . SER A 1 1516 ? -17.448 -10.938 19.251 1.00 97.62 1516 SER A N 1
ATOM 12063 C CA . SER A 1 1516 ? -17.683 -10.013 18.141 1.00 97.62 1516 SER A CA 1
ATOM 12064 C C . SER A 1 1516 ? -16.410 -9.213 17.909 1.00 97.62 1516 SER A C 1
ATOM 12066 O O . SER A 1 1516 ? -15.991 -8.462 18.789 1.00 97.62 1516 SER A O 1
ATOM 12068 N N . CYS A 1 1517 ? -15.836 -9.319 16.721 1.00 96.69 1517 CYS A N 1
ATOM 12069 C CA . CYS A 1 1517 ? -14.652 -8.591 16.279 1.00 96.69 1517 CYS A CA 1
ATOM 12070 C C . CYS A 1 1517 ? -15.044 -7.419 15.376 1.00 96.69 1517 CYS A C 1
ATOM 12072 O O . CYS A 1 1517 ? -16.050 -7.490 14.671 1.00 96.69 1517 CYS A O 1
ATOM 12074 N N . HIS A 1 1518 ? -14.270 -6.331 15.409 1.00 94.69 1518 HIS A N 1
ATOM 12075 C CA . HIS A 1 1518 ? -14.501 -5.157 14.565 1.00 94.69 1518 HIS A CA 1
ATOM 12076 C C . HIS A 1 1518 ? -13.202 -4.669 13.922 1.00 94.69 1518 HIS A C 1
ATOM 12078 O O . HIS A 1 1518 ? -12.294 -4.190 14.613 1.00 94.69 1518 HIS A O 1
ATOM 12084 N N . SER A 1 1519 ? -13.145 -4.670 12.593 1.00 90.81 1519 SER A N 1
ATOM 12085 C CA . SER A 1 1519 ? -12.062 -4.079 11.800 1.00 90.81 1519 SER A CA 1
ATOM 12086 C C . SER A 1 1519 ? -12.495 -2.728 11.209 1.00 90.81 1519 SER A C 1
ATOM 12088 O O . SER A 1 1519 ? -13.675 -2.489 10.988 1.00 90.81 1519 SER A O 1
ATOM 12090 N N . GLY A 1 1520 ? -11.554 -1.799 10.995 1.00 87.00 1520 GLY A N 1
ATOM 12091 C CA . GLY A 1 1520 ? -11.844 -0.460 10.446 1.00 87.00 1520 GLY A CA 1
ATOM 12092 C C . GLY A 1 1520 ? -11.945 0.681 11.473 1.00 87.00 1520 GLY A C 1
ATOM 12093 O O . GLY A 1 1520 ? -11.491 0.546 12.612 1.00 87.00 1520 GLY A O 1
ATOM 12094 N N . ILE A 1 1521 ? -12.496 1.820 11.037 1.00 83.06 1521 ILE A N 1
ATOM 12095 C CA . ILE A 1 1521 ? -12.650 3.112 11.736 1.00 83.06 1521 ILE A CA 1
ATOM 12096 C C . ILE A 1 1521 ? -14.134 3.456 11.962 1.00 83.06 1521 ILE A C 1
ATOM 12098 O O . ILE A 1 1521 ? -15.014 2.783 11.446 1.00 83.06 1521 ILE A O 1
ATOM 12102 N N . LEU A 1 1522 ? -14.434 4.553 12.671 1.00 76.69 1522 LEU A N 1
ATOM 12103 C CA . LEU A 1 1522 ? -15.823 4.943 12.975 1.00 76.69 1522 LEU A CA 1
ATOM 12104 C C . LEU A 1 1522 ? -16.703 5.162 11.724 1.00 76.69 1522 LEU A C 1
ATOM 12106 O O . LEU A 1 1522 ? -17.897 4.911 11.770 1.00 76.69 1522 LEU A O 1
ATOM 12110 N N . GLY A 1 1523 ? -16.125 5.671 10.628 1.00 74.50 1523 GLY A N 1
ATOM 12111 C CA . GLY A 1 1523 ? -16.840 5.915 9.365 1.00 74.50 1523 GLY A CA 1
ATOM 12112 C C . GLY A 1 1523 ? -16.746 4.774 8.345 1.00 74.50 1523 GLY A C 1
ATOM 12113 O O . GLY A 1 1523 ? -17.177 4.948 7.203 1.00 74.50 1523 GLY A O 1
ATOM 12114 N N . GLY A 1 1524 ? -16.138 3.643 8.717 1.00 76.69 1524 GLY A N 1
ATOM 12115 C CA . GLY A 1 1524 ? -15.975 2.481 7.848 1.00 76.69 1524 GLY A CA 1
ATOM 12116 C C . GLY A 1 1524 ? -15.382 1.296 8.583 1.00 76.69 1524 GLY A C 1
ATOM 12117 O O . GLY A 1 1524 ? -14.203 1.347 8.926 1.00 76.69 1524 GLY A O 1
ATOM 12118 N N . GLY A 1 1525 ? -16.157 0.229 8.768 1.00 86.56 1525 GLY A N 1
ATOM 12119 C CA . GLY A 1 1525 ? -15.688 -0.990 9.416 1.00 86.56 1525 GLY A CA 1
ATOM 12120 C C . GLY A 1 1525 ? -16.561 -2.207 9.138 1.00 86.56 1525 GLY A C 1
ATOM 12121 O O . GLY A 1 1525 ? -17.649 -2.085 8.574 1.00 86.56 1525 GLY A O 1
ATOM 12122 N N . HIS A 1 1526 ? -16.050 -3.378 9.513 1.00 92.50 1526 HIS A N 1
ATOM 12123 C CA . HIS A 1 1526 ? -16.710 -4.667 9.331 1.00 92.50 1526 HIS A CA 1
ATOM 12124 C C . HIS A 1 1526 ? -16.730 -5.443 10.644 1.00 92.50 1526 HIS A C 1
ATOM 12126 O O . HIS A 1 1526 ? -15.758 -5.418 11.402 1.00 92.50 1526 HIS A O 1
ATOM 12132 N N . TYR A 1 1527 ? -17.842 -6.125 10.901 1.00 95.75 1527 TYR A N 1
ATOM 12133 C CA . TYR A 1 1527 ? -18.038 -6.935 12.098 1.00 95.75 1527 TYR A CA 1
ATOM 12134 C C . TYR A 1 1527 ? -18.089 -8.415 11.723 1.00 95.75 1527 TYR A C 1
ATOM 12136 O O . TYR A 1 1527 ? -18.767 -8.786 10.767 1.00 95.75 1527 TYR A O 1
ATOM 12144 N N . VAL A 1 1528 ? -17.396 -9.247 12.497 1.00 96.62 1528 VAL A N 1
ATOM 12145 C CA . VAL A 1 1528 ? -17.343 -10.707 12.328 1.00 96.62 1528 VAL A CA 1
ATOM 12146 C C . VAL A 1 1528 ? -17.526 -11.356 13.693 1.00 96.62 1528 VAL A C 1
ATOM 12148 O O . VAL A 1 1528 ? -16.985 -10.859 14.682 1.00 96.62 1528 VAL A O 1
ATOM 12151 N N . THR A 1 1529 ? -18.270 -12.458 13.762 1.00 98.12 1529 THR A N 1
ATOM 12152 C CA . THR A 1 1529 ? -18.447 -13.216 15.006 1.00 98.12 1529 THR A CA 1
ATOM 12153 C C . THR A 1 1529 ? -17.675 -14.518 14.967 1.00 98.12 1529 THR A C 1
ATOM 12155 O O . THR A 1 1529 ? -17.755 -15.255 13.992 1.00 98.12 1529 THR A O 1
ATOM 12158 N N . TYR A 1 1530 ? -17.014 -14.848 16.067 1.00 98.06 1530 TYR A N 1
ATOM 12159 C CA . TYR A 1 1530 ? -16.517 -16.188 16.349 1.00 98.06 1530 TYR A CA 1
ATOM 12160 C C . TYR A 1 1530 ? -17.349 -16.762 17.485 1.00 98.06 1530 TYR A C 1
ATOM 12162 O O . TYR A 1 1530 ? -17.462 -16.111 18.521 1.00 98.06 1530 TYR A O 1
ATOM 12170 N N . ALA A 1 1531 ? -17.937 -17.944 17.322 1.00 97.69 1531 ALA A N 1
ATOM 12171 C CA . ALA A 1 1531 ? -18.667 -18.589 18.411 1.00 97.69 1531 ALA A CA 1
ATOM 12172 C C . ALA A 1 1531 ? -18.430 -20.100 18.461 1.00 97.69 1531 ALA A C 1
ATOM 12174 O O . ALA A 1 1531 ? -18.242 -20.751 17.430 1.00 97.69 1531 ALA A O 1
ATOM 12175 N N . LYS A 1 1532 ? -18.437 -20.638 19.681 1.00 96.12 1532 LYS A N 1
ATOM 12176 C CA . LYS A 1 1532 ? -18.306 -22.058 19.986 1.00 96.12 1532 LYS A CA 1
ATOM 12177 C C . LYS A 1 1532 ? -19.688 -22.698 19.969 1.00 96.12 1532 LYS A C 1
ATOM 12179 O O . LYS A 1 1532 ? -20.574 -22.322 20.732 1.00 96.12 1532 LYS A O 1
ATOM 12184 N N . ASN A 1 1533 ? -19.858 -23.671 19.091 1.00 94.25 1533 ASN A N 1
ATOM 12185 C CA . ASN A 1 1533 ? -21.093 -24.425 18.931 1.00 94.25 1533 ASN A CA 1
ATOM 12186 C C . ASN A 1 1533 ? -21.169 -25.561 19.987 1.00 94.25 1533 ASN A C 1
ATOM 12188 O O . ASN A 1 1533 ? -20.125 -25.998 20.483 1.00 94.25 1533 ASN A O 1
ATOM 12192 N N . PRO A 1 1534 ? -22.366 -26.072 20.344 1.00 91.06 1534 PRO A N 1
ATOM 12193 C CA . PRO A 1 1534 ? -22.546 -27.249 21.207 1.00 91.06 1534 PRO A CA 1
ATOM 12194 C C . PRO A 1 1534 ? -21.737 -28.492 20.838 1.00 91.06 1534 PRO A C 1
ATOM 12196 O O . PRO A 1 1534 ? -21.424 -29.293 21.712 1.00 91.06 1534 PRO A O 1
ATOM 12199 N N . ASN A 1 1535 ? -21.358 -28.651 19.568 1.00 92.94 1535 ASN A N 1
ATOM 12200 C CA . ASN A 1 1535 ? -20.431 -29.700 19.125 1.00 92.94 1535 ASN A CA 1
ATOM 12201 C C . ASN A 1 1535 ? -18.956 -29.440 19.519 1.00 92.94 1535 ASN A C 1
ATOM 12203 O O . ASN A 1 1535 ? -18.061 -30.133 19.041 1.00 92.94 1535 ASN A O 1
ATOM 12207 N N . CYS A 1 1536 ? -18.695 -28.444 20.374 1.00 92.12 1536 CYS A N 1
ATOM 12208 C CA . CYS A 1 1536 ? -17.385 -28.004 20.858 1.00 92.12 1536 CYS A CA 1
ATOM 12209 C C . CYS A 1 1536 ? -16.439 -27.419 19.796 1.00 92.12 1536 CYS A C 1
ATOM 12211 O O . CYS A 1 1536 ? -15.288 -27.125 20.126 1.00 92.12 1536 CYS A O 1
ATOM 12213 N N . LYS A 1 1537 ? -16.911 -27.189 18.565 1.00 95.94 1537 LYS A N 1
ATOM 12214 C CA . LYS A 1 1537 ? -16.138 -26.575 17.476 1.00 95.94 1537 LYS A CA 1
ATOM 12215 C C . LYS A 1 1537 ? -16.383 -25.068 17.392 1.00 95.94 1537 LYS A C 1
ATOM 12217 O O . LYS A 1 1537 ? -17.455 -24.582 17.760 1.00 95.94 1537 LYS A O 1
ATOM 12222 N N . TRP A 1 1538 ? -15.393 -24.332 16.893 1.00 96.94 1538 TRP A N 1
ATOM 12223 C CA . TRP A 1 1538 ? -15.498 -22.895 16.645 1.00 96.94 1538 TRP A CA 1
ATOM 12224 C C . TRP A 1 1538 ? -15.884 -22.615 15.199 1.00 96.94 1538 TRP A C 1
ATOM 12226 O O . TRP A 1 1538 ? -15.398 -23.263 14.274 1.00 96.94 1538 TRP A O 1
ATOM 12236 N N . TYR A 1 1539 ? -16.741 -21.616 15.023 1.00 96.81 1539 TYR A N 1
ATOM 12237 C CA . TYR A 1 1539 ? -17.195 -21.153 13.719 1.00 96.81 1539 TYR A CA 1
ATOM 12238 C C . TYR A 1 1539 ? -16.975 -19.646 13.586 1.00 96.81 1539 TYR A C 1
ATOM 12240 O O . TYR A 1 1539 ? -17.226 -18.893 14.531 1.00 96.81 1539 TYR A O 1
ATOM 12248 N N . CYS A 1 1540 ? -16.534 -19.210 12.405 1.00 96.56 1540 CYS A N 1
ATOM 12249 C CA . CYS A 1 1540 ? -16.480 -17.810 11.993 1.00 96.56 1540 CYS A CA 1
ATOM 12250 C C . CYS A 1 1540 ? -17.721 -17.493 11.167 1.00 96.56 1540 CYS A C 1
ATOM 12252 O O . CYS A 1 1540 ? -17.934 -18.065 10.096 1.00 96.56 1540 CYS A O 1
ATOM 12254 N N . TYR A 1 1541 ? -18.523 -16.561 11.668 1.00 96.88 1541 TYR A N 1
ATOM 12255 C CA . TYR A 1 1541 ? -19.705 -16.020 11.019 1.00 96.88 1541 TYR A CA 1
ATOM 12256 C C . TYR A 1 1541 ? -19.353 -14.653 10.432 1.00 96.88 1541 TYR A C 1
ATOM 12258 O O . TYR A 1 1541 ? -19.336 -13.630 11.124 1.00 96.88 1541 TYR A O 1
ATOM 12266 N N . ASN A 1 1542 ? -19.064 -14.646 9.135 1.00 93.94 1542 ASN A N 1
ATOM 12267 C CA . ASN A 1 1542 ? -18.775 -13.452 8.355 1.00 93.94 1542 ASN A CA 1
ATOM 12268 C C . ASN A 1 1542 ? -19.936 -13.204 7.389 1.00 93.94 1542 ASN A C 1
ATOM 12270 O O . ASN A 1 1542 ? -19.923 -13.657 6.238 1.00 93.94 1542 ASN A O 1
ATOM 12274 N N . ASP A 1 1543 ? -20.958 -12.506 7.888 1.00 94.00 1543 ASP A N 1
ATOM 12275 C CA . ASP A 1 1543 ? -22.235 -12.332 7.201 1.00 94.00 1543 ASP A CA 1
ATOM 12276 C C . ASP A 1 1543 ? -22.779 -13.685 6.705 1.00 94.00 1543 ASP A C 1
ATOM 12278 O O . ASP A 1 1543 ? -23.015 -14.591 7.506 1.00 94.00 1543 ASP A O 1
ATOM 12282 N N . SER A 1 1544 ? -22.977 -13.840 5.394 1.00 91.38 1544 SER A N 1
ATOM 12283 C CA . SER A 1 1544 ? -23.553 -15.031 4.771 1.00 91.38 1544 SER A CA 1
ATOM 12284 C C . SER A 1 1544 ? -22.620 -16.237 4.728 1.00 91.38 1544 SER A C 1
ATOM 12286 O O . SER A 1 1544 ? -23.060 -17.327 4.367 1.00 91.38 1544 SER A O 1
ATOM 12288 N N . SER A 1 1545 ? -21.351 -16.059 5.099 1.00 89.94 1545 SER A N 1
ATOM 12289 C CA . SER A 1 1545 ? -20.367 -17.132 5.188 1.00 89.94 1545 SER A CA 1
ATOM 12290 C C . SER A 1 1545 ? -20.253 -17.636 6.623 1.00 89.94 1545 SER A C 1
ATOM 12292 O O . SER A 1 1545 ? -20.046 -16.850 7.547 1.00 89.94 1545 SER A O 1
ATOM 12294 N N . CYS A 1 1546 ? -20.311 -18.954 6.790 1.00 92.38 1546 CYS A N 1
ATOM 12295 C CA . CYS A 1 1546 ? -20.008 -19.647 8.036 1.00 92.38 1546 CYS A CA 1
ATOM 12296 C C . CYS A 1 1546 ? -18.940 -20.708 7.741 1.00 92.38 1546 CYS A C 1
ATOM 12298 O O . CYS A 1 1546 ? -19.146 -21.535 6.853 1.00 92.38 1546 CYS A O 1
ATOM 12300 N N . LYS A 1 1547 ? -17.796 -20.654 8.429 1.00 90.94 1547 LYS A N 1
ATOM 12301 C CA . LYS A 1 1547 ? -16.691 -21.616 8.265 1.00 90.94 1547 LYS A CA 1
ATOM 12302 C C . LYS A 1 1547 ? -16.263 -22.155 9.634 1.00 90.94 1547 LYS A C 1
ATOM 12304 O O . LYS A 1 1547 ? -16.150 -21.375 10.580 1.00 90.94 1547 LYS A O 1
ATOM 12309 N N . GLU A 1 1548 ? -16.053 -23.467 9.733 1.00 93.81 1548 GLU A N 1
ATOM 12310 C CA . GLU A 1 1548 ? -15.379 -24.094 10.882 1.00 93.81 1548 GLU A CA 1
ATOM 12311 C C . GLU A 1 1548 ? -13.902 -23.670 10.890 1.00 93.81 1548 GLU A C 1
ATOM 12313 O O . GLU A 1 1548 ? -13.309 -23.520 9.823 1.00 93.81 1548 GLU A O 1
ATOM 12318 N N . LEU A 1 1549 ? -13.321 -23.464 12.071 1.00 92.31 1549 LEU A N 1
ATOM 12319 C CA . LEU A 1 1549 ? -11.918 -23.062 12.223 1.00 92.31 1549 LEU A CA 1
ATOM 12320 C C . LEU A 1 1549 ? -11.283 -23.616 13.496 1.00 92.31 1549 LEU A C 1
ATOM 12322 O O . LEU A 1 1549 ? -11.967 -23.873 14.495 1.00 92.31 1549 LEU A O 1
ATOM 12326 N N . HIS A 1 1550 ? -9.956 -23.750 13.474 1.00 92.62 1550 HIS A N 1
ATOM 12327 C CA . HIS A 1 1550 ? -9.192 -24.116 14.659 1.00 92.62 1550 HIS A CA 1
ATOM 12328 C C . HIS A 1 1550 ? -9.157 -22.947 15.665 1.00 92.62 1550 HIS A C 1
ATOM 12330 O O . HIS A 1 1550 ? -9.026 -21.795 15.251 1.00 92.62 1550 HIS A O 1
ATOM 12336 N N . PRO A 1 1551 ? -9.214 -23.182 16.992 1.00 89.25 1551 PRO A N 1
ATOM 12337 C CA . PRO A 1 1551 ? -9.186 -22.112 17.998 1.00 89.25 1551 PRO A CA 1
ATOM 12338 C C . PRO A 1 1551 ? -8.020 -21.113 17.877 1.00 89.25 1551 PRO A C 1
ATOM 12340 O O . PRO A 1 1551 ? -8.118 -19.986 18.370 1.00 89.25 1551 PRO A O 1
ATOM 12343 N N . ASP A 1 1552 ? -6.909 -21.512 17.265 1.00 90.94 1552 ASP A N 1
ATOM 12344 C CA . ASP A 1 1552 ? -5.733 -20.655 17.065 1.00 90.94 1552 ASP A CA 1
ATOM 12345 C C . ASP A 1 1552 ? -5.897 -19.664 15.900 1.00 90.94 1552 ASP A C 1
ATOM 12347 O O . ASP A 1 1552 ? -5.187 -18.666 15.847 1.00 90.94 1552 ASP A O 1
ATOM 12351 N N . GLU A 1 1553 ? -6.874 -19.884 15.016 1.00 90.50 1553 GLU A N 1
ATOM 12352 C CA . GLU A 1 1553 ? -7.196 -19.010 13.878 1.00 90.50 1553 GLU A CA 1
ATOM 12353 C C . GLU A 1 1553 ? -8.160 -17.867 14.252 1.00 90.50 1553 GLU A C 1
ATOM 12355 O O . GLU A 1 1553 ? -8.473 -17.006 13.429 1.00 90.50 1553 GLU A O 1
ATOM 12360 N N . ILE A 1 1554 ? -8.661 -17.841 15.492 1.00 92.81 1554 ILE A N 1
ATOM 12361 C CA . ILE A 1 1554 ? -9.564 -16.791 15.979 1.00 92.81 1554 ILE A CA 1
ATOM 12362 C C . ILE A 1 1554 ? -8.806 -15.464 16.094 1.00 92.81 1554 ILE A C 1
ATOM 12364 O O . ILE A 1 1554 ? -7.874 -15.347 16.890 1.00 92.81 1554 ILE A O 1
ATOM 12368 N N . ASP A 1 1555 ? -9.281 -14.429 15.398 1.00 92.00 1555 ASP A N 1
ATOM 12369 C CA . ASP A 1 1555 ? -8.764 -13.065 15.553 1.00 92.00 1555 ASP A CA 1
ATOM 12370 C C . ASP A 1 1555 ? -9.133 -12.485 16.929 1.00 92.00 1555 ASP A C 1
ATOM 12372 O O . ASP A 1 1555 ? -10.236 -11.977 17.149 1.00 92.00 1555 ASP A O 1
ATOM 12376 N N . THR A 1 1556 ? -8.188 -12.551 17.867 1.00 92.31 1556 THR A N 1
ATOM 12377 C CA . THR A 1 1556 ? -8.331 -11.971 19.208 1.00 92.31 1556 THR A CA 1
ATOM 12378 C C . THR A 1 1556 ? -7.951 -10.492 19.280 1.00 92.31 1556 THR A C 1
ATOM 12380 O O . THR A 1 1556 ? -8.337 -9.807 20.230 1.00 92.31 1556 THR A O 1
ATOM 12383 N N . ASP A 1 1557 ? -7.223 -9.971 18.294 1.00 91.38 1557 ASP A N 1
ATOM 12384 C CA . ASP A 1 1557 ? -6.640 -8.627 18.346 1.00 91.38 1557 ASP A CA 1
ATOM 12385 C C . ASP A 1 1557 ? -7.702 -7.556 18.090 1.00 91.38 1557 ASP A C 1
ATOM 12387 O O . ASP A 1 1557 ? -7.737 -6.512 18.760 1.00 91.38 1557 ASP A O 1
ATOM 12391 N N . SER A 1 1558 ? -8.632 -7.847 17.176 1.00 93.38 1558 SER A N 1
ATOM 12392 C CA . SER A 1 1558 ? -9.745 -6.961 16.827 1.00 93.38 1558 SER A CA 1
ATOM 12393 C C . SER A 1 1558 ? -11.021 -7.183 17.659 1.00 93.38 1558 SER A C 1
ATOM 12395 O O . SER A 1 1558 ? -12.052 -6.552 17.392 1.00 93.38 1558 SER A O 1
ATOM 12397 N N . ALA A 1 1559 ? -10.953 -8.018 18.706 1.00 95.88 1559 ALA A N 1
ATOM 12398 C CA . ALA A 1 1559 ? -12.072 -8.324 19.596 1.00 95.88 1559 ALA A CA 1
ATOM 12399 C C . ALA A 1 1559 ? -12.723 -7.054 20.166 1.00 95.88 1559 ALA A C 1
ATOM 12401 O O . ALA A 1 1559 ? -12.038 -6.159 20.668 1.00 95.88 1559 ALA A O 1
ATOM 12402 N N . TYR A 1 1560 ? -14.050 -6.970 20.096 1.00 96.25 1560 TYR A N 1
ATOM 12403 C CA . TYR A 1 1560 ? -14.837 -5.788 20.454 1.00 96.25 1560 TYR A CA 1
ATOM 12404 C C . TYR A 1 1560 ? -15.873 -6.071 21.551 1.00 96.25 1560 TYR A C 1
ATOM 12406 O O . TYR A 1 1560 ? -15.977 -5.294 22.501 1.00 96.25 1560 TYR A O 1
ATOM 12414 N N . ILE A 1 1561 ? -16.589 -7.198 21.468 1.00 97.88 1561 ILE A N 1
ATOM 12415 C CA . ILE A 1 1561 ? -17.508 -7.680 22.513 1.00 97.88 1561 ILE A CA 1
ATOM 12416 C C . ILE A 1 1561 ? -17.197 -9.151 22.800 1.00 97.88 1561 ILE A C 1
ATOM 12418 O O . ILE A 1 1561 ? -17.070 -9.939 21.867 1.00 97.88 1561 ILE A O 1
ATOM 12422 N N . LEU A 1 1562 ? -17.089 -9.517 24.074 1.00 98.12 1562 LEU A N 1
ATOM 12423 C CA . LEU A 1 1562 ? -16.815 -10.867 24.563 1.00 98.12 1562 LEU A CA 1
ATOM 12424 C C . LEU A 1 1562 ? -18.049 -11.405 25.290 1.00 98.12 1562 LEU A C 1
ATOM 12426 O O . LEU A 1 1562 ? -18.655 -10.683 26.083 1.00 98.12 1562 LEU A O 1
ATOM 12430 N N . PHE A 1 1563 ? -18.394 -12.665 25.048 1.00 98.25 1563 PHE A N 1
ATOM 12431 C CA . PHE A 1 1563 ? -19.503 -13.359 25.695 1.00 98.25 1563 PHE A CA 1
ATOM 12432 C C . PHE A 1 1563 ? -18.972 -14.559 26.474 1.00 98.25 1563 PHE A C 1
ATOM 12434 O O . PHE A 1 1563 ? -18.396 -15.491 25.907 1.00 98.25 1563 PHE A O 1
ATOM 12441 N N . TYR A 1 1564 ? -19.191 -14.513 27.781 1.00 97.88 1564 TYR A N 1
ATOM 12442 C CA . TYR A 1 1564 ? -18.760 -15.511 28.742 1.00 97.88 1564 TYR A CA 1
ATOM 12443 C C . TYR A 1 1564 ? -19.960 -16.224 29.358 1.00 97.88 1564 TYR A C 1
ATOM 12445 O O . TYR A 1 1564 ? -20.980 -15.600 29.643 1.00 97.88 1564 TYR A O 1
ATOM 12453 N N . GLU A 1 1565 ? -19.818 -17.520 29.604 1.00 96.31 1565 GLU A N 1
ATOM 12454 C CA . GLU A 1 1565 ? -20.808 -18.363 30.272 1.00 96.31 1565 GLU A CA 1
ATOM 12455 C C . GLU A 1 1565 ? -20.244 -18.907 31.589 1.00 96.31 1565 GLU A C 1
ATOM 12457 O O . GLU A 1 1565 ? -19.118 -19.408 31.617 1.00 96.31 1565 GLU A O 1
ATOM 12462 N N . GLN A 1 1566 ? -21.008 -18.795 32.677 1.00 95.75 1566 GLN A N 1
ATOM 12463 C CA . GLN A 1 1566 ? -20.617 -19.277 34.000 1.00 95.75 1566 GLN A CA 1
ATOM 12464 C C . GLN A 1 1566 ? -20.705 -20.807 34.088 1.00 95.75 1566 GLN A C 1
ATOM 12466 O O . GLN A 1 1566 ? -21.697 -21.421 33.698 1.00 95.75 1566 GLN A O 1
ATOM 12471 N N . GLN A 1 1567 ? -19.680 -21.433 34.661 1.00 93.25 1567 GLN A N 1
ATOM 12472 C CA . GLN A 1 1567 ? -19.633 -22.875 34.878 1.00 93.25 1567 GLN A CA 1
ATOM 12473 C C . GLN A 1 1567 ? -20.581 -23.319 36.002 1.00 93.25 1567 GLN A C 1
ATOM 12475 O O . GLN A 1 1567 ? -20.688 -22.668 37.041 1.00 93.25 1567 GLN A O 1
ATOM 12480 N N . GLY A 1 1568 ? -21.208 -24.486 35.823 1.00 88.88 1568 GLY A N 1
ATOM 12481 C CA . GLY A 1 1568 ? -21.972 -25.173 36.872 1.00 88.88 1568 GLY A CA 1
ATOM 12482 C C . GLY A 1 1568 ? -23.382 -24.633 37.131 1.00 88.88 1568 GLY A C 1
ATOM 12483 O O . GLY A 1 1568 ? -24.002 -25.044 38.107 1.00 88.88 1568 GLY A O 1
ATOM 12484 N N . ILE A 1 1569 ? -23.893 -23.735 36.286 1.00 91.06 1569 ILE A N 1
ATOM 12485 C CA . ILE A 1 1569 ? -25.269 -23.241 36.378 1.00 91.06 1569 ILE A CA 1
ATOM 12486 C C . ILE A 1 1569 ? -26.225 -24.249 35.730 1.00 91.06 1569 ILE A C 1
ATOM 12488 O O . ILE A 1 1569 ? -26.110 -24.544 34.542 1.00 91.06 1569 ILE A O 1
ATOM 12492 N N . ASP A 1 1570 ? -27.198 -24.747 36.495 1.00 90.00 1570 ASP A N 1
ATOM 12493 C CA . ASP A 1 1570 ? -28.346 -25.456 35.926 1.00 90.00 1570 ASP A CA 1
ATOM 12494 C C . ASP A 1 1570 ? -29.358 -24.435 35.393 1.00 90.00 1570 ASP A C 1
ATOM 12496 O O . ASP A 1 1570 ? -29.998 -23.718 36.163 1.00 90.00 1570 ASP A O 1
ATOM 12500 N N . TYR A 1 1571 ? -29.504 -24.344 34.072 1.00 91.44 1571 TYR A N 1
ATOM 12501 C CA . TYR A 1 1571 ? -30.427 -23.398 33.445 1.00 91.44 1571 TYR A CA 1
ATOM 12502 C C . TYR A 1 1571 ? -31.885 -23.863 33.443 1.00 91.44 1571 TYR A C 1
ATOM 12504 O O . TYR A 1 1571 ? -32.765 -23.052 33.142 1.00 91.44 1571 TYR A O 1
ATOM 12512 N N . ALA A 1 1572 ? -32.174 -25.120 33.808 1.00 86.12 1572 ALA A N 1
ATOM 12513 C CA . ALA A 1 1572 ? -33.546 -25.618 33.886 1.00 86.12 1572 ALA A CA 1
ATOM 12514 C C . ALA A 1 1572 ? -34.402 -24.782 34.852 1.00 86.12 1572 ALA A C 1
ATOM 12516 O O . ALA A 1 1572 ? -35.590 -24.578 34.599 1.00 86.12 1572 ALA A O 1
ATOM 12517 N N . GLN A 1 1573 ? -33.780 -24.216 35.893 1.00 85.62 1573 GLN A N 1
ATOM 12518 C CA . GLN A 1 1573 ? -34.434 -23.345 36.873 1.00 85.62 1573 GLN A CA 1
ATOM 12519 C C . GLN A 1 1573 ? -34.971 -22.022 36.292 1.00 85.62 1573 GLN A C 1
ATOM 12521 O O . GLN A 1 1573 ? -35.876 -21.430 36.873 1.00 85.62 1573 GLN A O 1
ATOM 12526 N N . PHE A 1 1574 ? -34.441 -21.543 35.159 1.00 88.31 1574 PHE A N 1
ATOM 12527 C CA . PHE A 1 1574 ? -34.883 -20.284 34.537 1.00 88.31 1574 PHE A CA 1
ATOM 12528 C C . PHE A 1 1574 ? -35.999 -20.481 33.507 1.00 88.31 1574 PHE A C 1
ATOM 12530 O O . PHE A 1 1574 ? -36.586 -19.506 33.025 1.00 88.31 1574 PHE A O 1
ATOM 12537 N N . LEU A 1 1575 ? -36.289 -21.733 33.140 1.00 87.31 1575 LEU A N 1
ATOM 12538 C CA . LEU A 1 1575 ? -37.281 -22.049 32.125 1.00 87.31 1575 LEU A CA 1
ATOM 12539 C C . LEU A 1 1575 ? -38.695 -22.099 32.732 1.00 87.31 1575 LEU A C 1
ATOM 12541 O O . LEU A 1 1575 ? -38.897 -22.696 33.791 1.00 87.31 1575 LEU A O 1
ATOM 12545 N N . PRO A 1 1576 ? -39.718 -21.556 32.048 1.00 84.12 1576 PRO A N 1
ATOM 12546 C CA . PRO A 1 1576 ? -41.088 -21.622 32.537 1.00 84.12 1576 PRO A CA 1
ATOM 12547 C C . PRO A 1 1576 ? -41.620 -23.059 32.532 1.00 84.12 1576 PRO A C 1
ATOM 12549 O O . PRO A 1 1576 ? -41.353 -23.834 31.605 1.00 84.12 1576 PRO A O 1
ATOM 12552 N N . LYS A 1 1577 ? -42.449 -23.376 33.535 1.00 82.50 1577 LYS A N 1
ATOM 12553 C CA . LYS A 1 1577 ? -43.343 -24.543 33.522 1.00 82.50 1577 LYS A CA 1
ATOM 12554 C C . LYS A 1 1577 ? -44.487 -24.272 32.542 1.00 82.50 1577 LYS A C 1
ATOM 12556 O O . LYS A 1 1577 ? -45.220 -23.289 32.702 1.00 82.50 1577 LYS A O 1
ATOM 12561 N N . THR A 1 1578 ? -44.600 -25.115 31.522 1.00 82.38 1578 THR A N 1
ATOM 12562 C CA . THR A 1 1578 ? -45.556 -24.987 30.409 1.00 82.38 1578 THR A CA 1
ATOM 12563 C C . THR A 1 1578 ? -46.791 -25.872 30.579 1.00 82.38 1578 THR A C 1
ATOM 12565 O O . THR A 1 1578 ? -47.782 -25.665 29.880 1.00 82.38 1578 THR A O 1
ATOM 12568 N N . ASP A 1 1579 ? -46.774 -26.795 31.544 1.00 80.25 1579 ASP A N 1
ATOM 12569 C CA . ASP A 1 1579 ? -47.871 -27.726 31.809 1.00 80.25 1579 ASP A CA 1
ATOM 12570 C C . ASP A 1 1579 ? -49.189 -26.982 32.074 1.00 80.25 1579 ASP A C 1
ATOM 12572 O O . ASP A 1 1579 ? -49.293 -26.142 32.969 1.00 80.25 1579 ASP A O 1
ATOM 12576 N N . GLY A 1 1580 ? -50.205 -27.265 31.255 1.00 78.81 1580 GLY A N 1
ATOM 12577 C CA . GLY A 1 1580 ? -51.543 -26.672 31.363 1.00 78.81 1580 GLY A CA 1
ATOM 12578 C C . GLY A 1 1580 ? -51.680 -25.224 30.870 1.00 78.81 1580 GLY A C 1
ATOM 12579 O O . GLY A 1 1580 ? -52.798 -24.706 30.843 1.00 78.81 1580 GLY A O 1
ATOM 12580 N N . LYS A 1 1581 ? -50.598 -24.561 30.441 1.00 81.88 1581 LYS A N 1
ATOM 12581 C CA . LYS A 1 1581 ? -50.663 -23.209 29.862 1.00 81.88 1581 LYS A CA 1
ATOM 12582 C C . LYS A 1 1581 ? -50.913 -23.276 28.355 1.00 81.88 1581 LYS A C 1
ATOM 12584 O O . LYS A 1 1581 ? -50.481 -24.203 27.680 1.00 81.88 1581 LYS A O 1
ATOM 12589 N N . LYS A 1 1582 ? -51.606 -22.275 27.809 1.00 80.12 1582 LYS A N 1
ATOM 12590 C CA . LYS A 1 1582 ? -51.771 -22.113 26.356 1.00 80.12 1582 LYS A CA 1
ATOM 12591 C C . LYS A 1 1582 ? -50.685 -21.189 25.813 1.00 80.12 1582 LYS A C 1
ATOM 12593 O O . LYS A 1 1582 ? -50.402 -20.160 26.420 1.00 80.12 1582 LYS A O 1
ATOM 12598 N N . MET A 1 1583 ? -50.113 -21.553 24.668 1.00 83.19 1583 MET A N 1
ATOM 12599 C CA . MET A 1 1583 ? -49.212 -20.678 23.914 1.00 83.19 1583 MET A CA 1
ATOM 12600 C C . MET A 1 1583 ? -49.971 -19.438 23.434 1.00 83.19 1583 MET A C 1
ATOM 12602 O O . MET A 1 1583 ? -51.146 -19.535 23.073 1.00 83.19 1583 MET A O 1
ATOM 12606 N N . ALA A 1 1584 ? -49.309 -18.280 23.424 1.00 84.38 1584 ALA A N 1
ATOM 12607 C CA . ALA A 1 1584 ? -49.890 -17.063 22.874 1.00 84.38 1584 ALA A CA 1
ATOM 12608 C C . ALA A 1 1584 ? -50.153 -17.218 21.366 1.00 84.38 1584 ALA A C 1
ATOM 12610 O O . ALA A 1 1584 ? -49.272 -17.639 20.618 1.00 84.38 1584 ALA A O 1
ATOM 12611 N N . ASP A 1 1585 ? -51.346 -16.830 20.915 1.00 85.44 1585 ASP A N 1
ATOM 12612 C CA . ASP A 1 1585 ? -51.716 -16.837 19.497 1.00 85.44 1585 ASP A CA 1
ATOM 12613 C C . ASP A 1 1585 ? -50.996 -15.710 18.747 1.00 85.44 1585 ASP A C 1
ATOM 12615 O O . ASP A 1 1585 ? -51.284 -14.533 18.969 1.00 85.44 1585 ASP A O 1
ATOM 12619 N N . THR A 1 1586 ? -50.018 -16.039 17.901 1.00 86.69 1586 THR A N 1
ATOM 12620 C CA . THR A 1 1586 ? -49.213 -15.063 17.144 1.00 86.69 1586 THR A CA 1
ATOM 12621 C C . THR A 1 1586 ? -49.767 -14.730 15.764 1.00 86.69 1586 THR A C 1
ATOM 12623 O O . THR A 1 1586 ? -49.154 -13.911 15.085 1.00 86.69 1586 THR A O 1
ATOM 12626 N N . SER A 1 1587 ? -50.915 -15.291 15.363 1.00 85.12 1587 SER A N 1
ATOM 12627 C CA . SER A 1 1587 ? -51.497 -15.092 14.025 1.00 85.12 1587 SER A CA 1
ATOM 12628 C C . SER A 1 1587 ? -51.626 -13.614 13.645 1.00 85.12 1587 SER A C 1
ATOM 12630 O O . SER A 1 1587 ? -51.185 -13.210 12.574 1.00 85.12 1587 SER A O 1
ATOM 12632 N N . SER A 1 1588 ? -52.103 -12.771 14.566 1.00 85.00 1588 SER A N 1
ATOM 12633 C CA . SER A 1 1588 ? -52.225 -11.325 14.336 1.00 85.00 1588 SER A CA 1
ATOM 12634 C C . SER A 1 1588 ? -50.883 -10.634 14.055 1.00 85.00 1588 SER A C 1
ATOM 12636 O O . SER A 1 1588 ? -50.829 -9.640 13.342 1.00 85.00 1588 SER A O 1
ATOM 12638 N N . MET A 1 1589 ? -49.787 -11.129 14.637 1.00 83.50 1589 MET A N 1
ATOM 12639 C CA . MET A 1 1589 ? -48.444 -10.571 14.439 1.00 83.50 1589 MET A CA 1
ATOM 12640 C C . MET A 1 1589 ? -47.872 -10.991 13.084 1.00 83.50 1589 MET A C 1
ATOM 12642 O O . MET A 1 1589 ? -47.172 -10.207 12.442 1.00 83.50 1589 MET A O 1
ATOM 12646 N N . ASP A 1 1590 ? -48.186 -12.213 12.653 1.00 82.06 1590 ASP A N 1
ATOM 12647 C CA . ASP A 1 1590 ? -47.843 -12.716 11.326 1.00 82.06 1590 ASP A CA 1
ATOM 12648 C C . ASP A 1 1590 ? -48.625 -11.947 10.241 1.00 82.06 1590 ASP A C 1
ATOM 12650 O O . ASP A 1 1590 ? -48.030 -11.533 9.248 1.00 82.06 1590 ASP A O 1
ATOM 12654 N N . GLU A 1 1591 ? -49.908 -11.631 10.465 1.00 82.81 1591 GLU A N 1
ATOM 12655 C CA . GLU A 1 1591 ? -50.717 -10.768 9.584 1.00 82.81 1591 GLU A CA 1
ATOM 12656 C C . GLU A 1 1591 ? -50.193 -9.318 9.515 1.00 82.81 1591 GLU A C 1
ATOM 12658 O O . GLU A 1 1591 ? -50.062 -8.745 8.424 1.00 82.81 1591 GLU A O 1
ATOM 12663 N N . ASP A 1 1592 ? -49.849 -8.719 10.663 1.00 76.88 1592 ASP A N 1
ATOM 12664 C CA . ASP A 1 1592 ? -49.203 -7.399 10.741 1.00 76.88 1592 ASP A CA 1
ATOM 12665 C C . ASP A 1 1592 ? -47.890 -7.387 9.947 1.00 76.88 1592 ASP A C 1
ATOM 12667 O O . ASP A 1 1592 ? -47.588 -6.432 9.224 1.00 76.88 1592 ASP A O 1
ATOM 12671 N N . PHE A 1 1593 ? -47.102 -8.460 10.059 1.00 75.44 1593 PHE A N 1
ATOM 12672 C CA . PHE A 1 1593 ? -45.875 -8.603 9.295 1.00 75.44 1593 PHE A CA 1
ATOM 12673 C C . PHE A 1 1593 ? -46.169 -8.763 7.806 1.00 75.44 1593 PHE A C 1
ATOM 12675 O O . PHE A 1 1593 ? -45.620 -8.008 7.020 1.00 75.44 1593 PHE A O 1
ATOM 12682 N N . GLU A 1 1594 ? -47.038 -9.679 7.378 1.00 77.00 1594 GLU A N 1
ATOM 12683 C CA . GLU A 1 1594 ? -47.322 -9.885 5.954 1.00 77.00 1594 GLU A CA 1
ATOM 12684 C C . GLU A 1 1594 ? -47.865 -8.627 5.263 1.00 77.00 1594 GLU A C 1
ATOM 12686 O O . GLU A 1 1594 ? -47.503 -8.340 4.115 1.00 77.00 1594 GLU A O 1
ATOM 12691 N N . SER A 1 1595 ? -48.716 -7.865 5.952 1.00 73.94 1595 SER A N 1
ATOM 12692 C CA . SER A 1 1595 ? -49.321 -6.642 5.421 1.00 73.94 1595 SER A CA 1
ATOM 12693 C C . SER A 1 1595 ? -48.316 -5.487 5.278 1.00 73.94 1595 SER A C 1
ATOM 12695 O O . SER A 1 1595 ? -48.320 -4.801 4.248 1.00 73.94 1595 SER A O 1
ATOM 12697 N N . ASP A 1 1596 ? -47.412 -5.289 6.244 1.00 65.31 1596 ASP A N 1
ATOM 12698 C CA . ASP A 1 1596 ? -46.405 -4.219 6.203 1.00 65.31 1596 ASP A CA 1
ATOM 12699 C C . ASP A 1 1596 ? -45.078 -4.628 5.536 1.00 65.31 1596 ASP A C 1
ATOM 12701 O O . ASP A 1 1596 ? -44.435 -3.796 4.893 1.00 65.31 1596 ASP A O 1
ATOM 12705 N N . TYR A 1 1597 ? -44.673 -5.897 5.610 1.00 61.31 1597 TYR A N 1
ATOM 12706 C CA . TYR A 1 1597 ? -43.507 -6.445 4.908 1.00 61.31 1597 TYR A CA 1
ATOM 12707 C C . TYR A 1 1597 ? -43.685 -6.342 3.397 1.00 61.31 1597 TYR A C 1
ATOM 12709 O O . TYR A 1 1597 ? -42.776 -5.882 2.710 1.00 61.31 1597 TYR A O 1
ATOM 12717 N N . LYS A 1 1598 ? -44.885 -6.649 2.876 1.00 61.62 1598 LYS A N 1
ATOM 12718 C CA . LYS A 1 1598 ? -45.215 -6.411 1.461 1.00 61.62 1598 LYS A CA 1
ATOM 12719 C C . LYS A 1 1598 ? -45.015 -4.945 1.068 1.00 61.62 1598 LYS A C 1
ATOM 12721 O O . LYS A 1 1598 ? -44.512 -4.687 -0.020 1.00 61.62 1598 LYS A O 1
ATOM 12726 N N . LYS A 1 1599 ? -45.336 -3.979 1.941 1.00 60.09 1599 LYS A N 1
ATOM 12727 C CA . LYS A 1 1599 ? -45.023 -2.560 1.686 1.00 60.09 1599 LYS A CA 1
ATOM 12728 C C . LYS A 1 1599 ? -43.519 -2.295 1.740 1.00 60.09 1599 LYS A C 1
ATOM 12730 O O . LYS A 1 1599 ? -43.012 -1.590 0.880 1.00 60.09 1599 LYS A O 1
ATOM 12735 N N . TYR A 1 1600 ? -42.805 -2.840 2.724 1.00 52.38 1600 TYR A N 1
ATOM 12736 C CA . TYR A 1 1600 ? -41.377 -2.579 2.926 1.00 52.38 1600 TYR A CA 1
ATOM 12737 C C . TYR A 1 1600 ? -40.486 -3.195 1.837 1.00 52.38 1600 TYR A C 1
ATOM 12739 O O . TYR A 1 1600 ? -39.565 -2.531 1.374 1.00 52.38 1600 TYR A O 1
ATOM 12747 N N . CYS A 1 1601 ? -40.794 -4.403 1.356 1.00 50.88 1601 CYS A N 1
ATOM 12748 C CA . CYS A 1 1601 ? -40.133 -5.017 0.198 1.00 50.88 1601 CYS A CA 1
ATOM 12749 C C . CYS A 1 1601 ? -40.354 -4.254 -1.107 1.00 50.88 1601 CYS A C 1
ATOM 12751 O O . CYS A 1 1601 ? -39.518 -4.325 -1.991 1.00 50.88 1601 CYS A O 1
ATOM 12753 N N . VAL A 1 1602 ? -41.471 -3.537 -1.244 1.00 47.97 1602 VAL A N 1
ATOM 12754 C CA . VAL A 1 1602 ? -41.688 -2.626 -2.380 1.00 47.97 1602 VAL A CA 1
ATOM 12755 C C . VAL A 1 1602 ? -40.871 -1.334 -2.214 1.00 47.97 1602 VAL A C 1
ATOM 12757 O O . VAL A 1 1602 ? -40.608 -0.651 -3.203 1.00 47.97 1602 VAL A O 1
ATOM 12760 N N . LEU A 1 1603 ? -40.481 -0.979 -0.979 1.00 43.72 1603 LEU A N 1
ATOM 12761 C CA . LEU A 1 1603 ? -39.689 0.218 -0.683 1.00 43.72 1603 LEU A CA 1
ATOM 12762 C C . LEU A 1 1603 ? -38.167 0.021 -0.811 1.00 43.72 1603 LEU A C 1
ATOM 12764 O O . LEU A 1 1603 ? -37.482 0.981 -1.172 1.00 43.72 1603 LEU A O 1
ATOM 12768 N N . GLN A 1 1604 ? -37.641 -1.156 -0.454 1.00 43.59 1604 GLN A N 1
ATOM 12769 C CA . GLN A 1 1604 ? -36.223 -1.512 -0.633 1.00 43.59 1604 GLN A CA 1
ATOM 12770 C C . GLN A 1 1604 ? -35.935 -1.925 -2.074 1.00 43.59 1604 GLN A C 1
ATOM 12772 O O . GLN A 1 1604 ? -34.854 -1.528 -2.570 1.00 43.59 1604 GLN A O 1
#

Organism: Homo sapiens (NCBI:txid9606)

Sequence (1604 aa):
MGAKESRIGFLSYEEALRRVTDVELKRLKDAFKRTCGLSYYMGQHCFIREVLGDGVPPKVAEVIYCSFGGTSKGLHFNNLIVGLVLLTRGKDEEKAKYIFSLFSSESGNYVIREEMERMLHVVDGKVPDTLRKCFSEGEKVNYEKFRNWLFLNKDAFTFSRWLLSGGVYVTLTDDSDTPTFYQTLAGVTHLEESDIIDLEKRYWLLKAQSRTGRFDLETFGPLVSPPIRPSLSEGLFNAFDENRDNHIDFKEISCGLSACCRGPLAERQKFCFKVFDVDRDGVLSRVELRDMVVALLEVWKDNRTDDIPELHMDLSDIVEGILNAHDTTKMGHLTLEDYQIWSVKNVLANEFLNLLFQVCHIVLGLRPATPEEEGQIIRGWLERESRYGLQAGHNWFIISMQWWQQWKEYVKYDANPVVIEPSSVLNGGKYSFGTAAHPMEQVEDRIGSSLSYVNTTEEKFSDNISTASEASETAGSGFLYSATPGADVCFARQHNTSDNNNQCLLGANGNILLHLNPQKPGAIDNQPLVTQEPVKATSLTLEGGRLKRTPQLIHGRDYEMVPEPVWRALYHWYGANLALPRPVIKNSKTDIPELELFPRYLLFLRQQPATRTQQSNIWVNMGNVPSPNAPLKRVLAYTGCFSRMQTIKEIHEYLSQRLRIKEEDMRLWLYNSENYLTLLDDEDHKLEYLKIQDEQHLVIEVRNKDMSWPEEMSFIANSSKIDRHKVPTEKGATGLSNLGNTCFMNSSIQCVSNTQPLTQYFISGRHLYELNRTNPIGMKGHMAKCYGDLVQELWSGTQKNVAPLKLRWTIAKYAPRFNGFQQQDSQELLAFLLDGLHEDLNRVHEKPYVELKDSDGRPDWEVAAEAWDNHLRRNRSIVVDLFHGQLRSQVKCKTCGHISVRFDPFNFLSLPLPMDSYMHLEITVIKLDGTTPVRYGLRLNMDEKYTGLKKQLSDLCGLNSEQILLAEVHGSNIKNFPQDNQKVRLSVSGFLCAFEIPVPVSPISASSPTQTDFSSSPSTNEMFTLTTNGDLPRPIFIPNGMPNTVVPCGTEKNFTNGMVNGHMPSLPDSPFTGYIIAVHRKMMRTELYFLSSQKNRPSLFGMPLIVPCTVHTRKKDLYDAVWIQVSRLASPLPPQEASNHAQDCDDSMGYQYPFTLRVVQKDGNSCAWCPWYRFCRGCKIDCGEDRAFIGNAYIAVDWDPTALHLRYQTSQERVVDEHESVEQSRRAQAEPINLDSCLRAFTSEEELGENEMYYCSKCKTHCLATKKLDLWRLPPILIIHLKRFQFVNGRWIKSQKIVKFPRESFDPSAFLVPRDPALCQHKPLTPQGDELSEPRILAREVKKVDAQSSAGEEDVLLSKSPSSLSANIISSPKGSPSSSRKSGTSCPSSKNSSPNSSPRTLGRSKGRLRLPQIGSKNKLSSSKENLDASKENGAGQICELADALSRGHVLGGSQPELVTPQDHEVALANGFLYEHEACGNGYSNGQLGNHSEEDSTDDQREDTRIKPIYNLYAISCHSGILGGGHYVTYAKNPNCKWYCYNDSSCKELHPDEIDTDSAYILFYEQQGIDYAQFLPKTDGKKMADTSSMDEDFESDYKKYCVLQ

Mean predicted aligned error: 22.83 Å

pLDDT: mean 72.5, std 28.09, range [17.23, 98.25]

Foldseek 3Di:
DCPDQLALPLAALVRLVVLADPVLVVLQVVLQCVQCPPLQFHALVSCCPFEQRPLADSLVSVLLCVNLRQDNSHHHSSSLSRSLCCQAVNDLVSLLLSVLSSQDDPVSFKGFQVSVQVSQCVAVVHAFPLVCVLQVPHRIHGSVSSSVSCLVCCPRGDSSCLRPNPPFHWHSDDPPDDDDLLVLLVVFFLDDSVLLVLLVVLLCVLLVVDPLSFQALVSQQVLPPVVQPSLLSLLLQQLLPQQPPRGRDSSSLRRLLRQLAVDDPLSVLVSVVSSLPNVPPQKRALVSLLSLLVSLLVLCVLQHPDDDPSVVDDSVVVLVVLCVVQVPVNPRIHGSVSSSVVLVPDPSNVSVSLSSNLCSCLRSNRPDPALQSVLSSQVSVCVSVLVVPADFQFKKWKFFVVLVVLSCLRNVNDDPDDDPDPDDDDDDDDDDDDDDDDDDDDDDDDDDDDDDDDDDDDDDDDDDPDPPPDDDDDDDDDDDDDDDDDDPDDDDDDDDDDDDDDDDDPDDDDDDDPDDRRDDGAAGEPPVQADDDPDPAAALEQQQHAGDVPPNDDDPPGIDIGGPSSVVSSCSHHNHPGTHMWGWHQDPPPRDTDTCNAAAKEKEWEFDDDPDDPDDDPDPPLPDDPPPPNDDTDTRIYIYGDHQFDWQQVVLVSCCVSVVNDSLFKWKWFPPDPQDIHTPPPGGDGNVRVVPHHHTYMYIWGQDPQRATPVVVVCVLVVVPDDAQQDFAAFLLAFEGRPGLCQLVRFLLSQVLQPVLVLCCLLVLLLLQQFQLLQPPELSLQLVVLSSVVSNVSRVRGHRYDYSLSNLVSCCVVPVVSPDRAHDHSVVVSVVSLVNSQRRRFNANDQDDDDQDWCPVPDPVVQQVVQVVNCNSHTDGLSCQFFKFKKWKWWAFPVPRDITIHIDIDRAAAFEDDDDQWDWAWAWEAELQQDFIAIFIDTHGQQDFLLVVLVVVCVQPVHHSQQKFKFWDAFQATPDTDDRGDGDDQDDRTGIYIYGAPDDPDPPDPDDDDDDDDDDDDDDDDDDDDDDDDDDDDDDDDDDDDDDDDDDPPPDPPPPPPDSFQDDDPDDDDPDPQWFKEWEWEWDADSNGRIPLSRTFIDTHFHIDIFGADQQDFLQSRQVSVCSNCVLQFRDQRPDDPDRSSSCSPVVVVDPHQWWKFWAASVQQPASRHTSSSSDRGDTRDNDGHHDPRPRTHIYGYGNPNRCSRTGRPSSSPDYHYDVNNVVNVCVLAPAAEPVVSLCVLQDKAKQDPVRFDCDPVVNDGGTIIMGMFGATGRLKHKYFHCQWDQDPNDIDGDLHFYDYDQFFDAPVVRHDDDDPVVPPPDDDDDPDDDDDDDDDDDDDDDDDDDDDDDDDDDDDDDDDDDDDDDDDDDDDDDDDDDDDDDDDDDDDDDDDDDDDDDDDDDDDDDDDDDDDDDDPPDDDPPPDDDDDDDDDDDDDDDDDDDDDDDDDDDDDDDDDDDDDDDDDDDDDPDDDDDDDDDDDDDDDDDDDDDDDDPPPPPPPPCPPQRQTKHWFKFWFWDDDPSDIRIWMWGQHPVRWIWIHRRSHIDTDDPVPDPSSRTGMIIIGGPPDDSVVSRDDCPPGDRNDCVVVVVVCVVVVVVVSSVD